Protein AF-0000000079959543 (afdb_homodimer)

Solvent-accessible surface area (backbone atoms only — not comparable to full-atom values): 97012 Å² total; per-residue (Å²): 107,69,64,56,49,51,44,42,51,52,49,17,51,51,41,41,51,54,40,56,34,65,74,42,96,61,51,64,36,54,43,36,52,42,56,36,31,12,20,41,39,33,65,26,64,42,80,54,95,94,38,49,26,41,70,40,45,46,13,45,52,39,54,66,71,54,49,43,95,69,27,40,26,63,89,55,77,54,70,64,34,23,51,52,19,28,52,36,38,41,46,34,46,52,51,50,59,74,47,60,84,39,43,70,65,91,73,62,62,70,57,50,52,52,48,41,50,35,26,50,52,40,48,50,58,50,54,56,67,53,69,73,86,80,66,78,74,42,51,60,46,57,42,41,53,46,35,49,49,54,57,34,36,76,75,70,49,80,81,80,31,76,57,55,52,52,38,39,52,52,27,52,57,53,49,61,60,46,60,75,47,62,76,70,66,52,81,54,79,61,42,46,47,40,54,45,43,71,92,71,64,69,54,73,70,46,67,79,50,45,51,85,35,20,26,63,30,9,48,29,14,28,26,39,47,62,62,60,35,89,66,88,54,65,55,38,52,50,35,55,52,45,42,30,52,49,28,62,34,57,54,57,26,35,28,29,70,54,49,58,34,53,46,41,55,48,22,52,43,51,26,48,34,45,72,56,61,52,51,57,71,64,38,31,52,68,32,53,48,51,46,47,46,53,52,49,52,42,25,57,74,50,70,47,37,27,17,42,26,87,85,35,72,53,30,38,39,45,27,18,32,38,39,38,31,37,43,76,68,66,78,48,86,61,64,63,63,52,51,49,72,63,21,58,46,94,64,34,43,33,39,37,84,84,57,88,71,70,31,51,53,32,25,24,34,37,38,42,27,46,61,60,37,96,59,36,73,83,40,47,71,59,45,49,28,26,50,50,38,54,40,47,31,45,33,68,56,61,64,56,40,59,55,32,75,48,58,38,51,44,46,19,41,43,40,63,33,50,49,57,54,67,67,43,86,56,84,79,61,52,61,65,51,62,66,34,41,46,43,44,48,53,39,50,51,49,47,52,52,67,69,58,46,43,95,68,27,27,21,75,88,71,30,47,42,44,25,16,29,41,37,45,22,46,56,51,54,65,39,78,87,60,67,53,68,80,46,43,66,59,49,46,50,50,40,51,34,28,36,51,43,54,59,77,35,66,96,64,70,60,63,60,52,41,35,51,39,70,45,59,31,26,32,58,60,58,31,49,39,42,33,45,31,22,44,51,42,47,72,67,58,68,81,78,87,73,80,78,74,53,74,68,48,54,59,49,48,53,53,48,51,54,51,47,70,26,81,84,37,57,79,42,83,65,43,69,61,48,45,42,49,15,45,52,45,17,53,42,47,34,55,53,49,65,73,54,61,62,76,58,52,76,84,64,93,76,78,75,62,68,57,58,63,45,44,33,29,45,49,37,38,30,28,65,71,35,95,50,62,69,31,54,52,61,51,50,53,51,40,49,51,53,51,50,49,55,48,49,53,52,48,48,69,62,50,53,78,74,47,53,73,68,45,50,50,48,53,52,50,56,46,56,60,62,61,58,82,72,80,70,80,72,67,74,67,72,70,72,78,60,82,63,56,73,68,52,48,55,53,51,51,39,47,49,48,47,51,46,59,55,59,66,30,64,54,41,63,70,34,59,67,71,54,40,50,46,26,47,46,29,45,46,45,20,55,52,19,52,58,55,52,62,66,32,42,74,66,42,67,93,75,63,53,63,58,60,40,38,74,43,47,46,13,27,46,68,38,42,52,22,52,50,39,48,48,51,34,45,59,43,48,65,60,15,66,70,49,95,55,69,81,52,59,74,76,72,50,67,64,49,47,41,47,51,54,52,32,44,51,28,48,17,37,32,34,34,49,27,42,31,66,30,34,50,69,59,28,62,73,68,57,45,61,44,70,59,56,59,55,48,56,89,66,71,57,82,83,54,94,54,57,68,61,48,50,51,50,28,50,52,49,52,49,50,53,35,50,52,29,50,52,52,29,52,52,48,52,58,61,38,46,81,65,58,40,66,66,55,40,36,50,50,46,30,54,50,45,37,52,50,44,56,17,42,42,18,55,78,44,64,78,72,77,81,82,67,84,129,107,70,65,55,49,50,45,42,51,52,50,15,48,52,42,40,52,54,39,58,35,65,74,42,96,61,50,65,38,54,42,38,54,43,56,36,30,12,22,41,39,32,64,26,62,43,80,53,97,95,38,49,27,42,70,40,46,47,14,45,52,40,54,67,70,55,49,44,94,69,27,41,26,63,88,54,75,54,69,63,33,22,52,51,20,29,52,36,37,41,45,34,46,52,52,50,60,75,47,59,84,39,44,70,64,91,73,60,63,69,56,49,50,52,49,41,50,33,26,51,52,42,49,49,60,51,54,56,66,54,70,73,87,81,65,78,75,40,51,58,48,56,42,40,52,46,35,50,47,54,57,34,36,77,75,70,49,79,80,80,31,76,58,55,52,52,39,38,53,51,28,51,57,51,50,60,60,46,60,75,48,62,75,70,66,53,80,54,78,60,42,46,48,39,54,45,40,70,93,72,63,68,53,72,70,47,66,82,52,45,51,82,35,19,26,63,31,8,48,27,13,28,27,39,46,61,63,59,34,89,67,88,55,65,54,37,52,50,36,55,51,45,44,31,52,50,26,62,36,57,55,58,26,33,28,29,70,53,49,57,36,54,46,42,55,49,22,53,41,51,27,47,35,46,72,58,61,54,53,57,71,62,38,31,51,67,34,52,48,52,47,48,48,52,51,50,51,41,25,59,74,50,70,49,37,26,16,43,25,87,85,35,73,54,30,36,38,46,26,18,33,39,39,38,31,38,43,77,68,67,77,46,85,61,62,62,63,52,49,48,72,62,22,57,47,93,62,35,41,33,40,37,84,83,56,86,72,70,31,50,53,32,24,24,34,37,38,42,28,47,60,60,37,96,58,36,74,83,41,45,70,60,44,48,30,26,51,51,38,54,40,48,30,45,34,70,55,61,63,56,41,59,55,34,76,48,57,38,51,43,46,18,42,45,40,63,33,51,50,56,52,68,68,43,84,57,84,78,60,52,62,65,49,62,67,34,42,47,44,44,46,52,40,50,50,49,48,53,52,67,68,57,47,43,94,68,26,28,22,76,88,70,30,47,42,44,27,16,28,41,37,45,22,46,55,50,53,65,38,76,87,61,68,56,68,79,46,44,68,59,48,46,50,50,40,51,34,28,37,52,42,53,57,77,34,65,95,64,69,61,61,59,51,41,34,53,39,68,44,59,28,26,32,58,62,58,31,49,39,42,34,43,32,24,45,52,42,47,72,67,58,70,82,77,88,72,81,78,76,54,74,69,49,54,59,49,49,52,53,48,51,53,50,47,69,26,82,84,38,57,78,42,83,65,42,68,60,49,46,41,49,13,44,53,45,18,54,44,47,35,55,54,47,65,73,52,62,62,75,58,52,77,83,64,92,75,77,75,64,69,57,57,62,46,44,32,32,45,51,37,36,30,27,65,70,36,94,49,62,72,28,55,52,59,51,51,54,51,42,49,51,54,51,49,51,55,49,50,53,53,48,47,69,62,49,52,78,74,47,52,72,69,46,50,49,49,53,51,50,55,48,55,59,61,62,57,83,73,81,70,79,72,67,72,67,72,71,71,78,63,84,61,57,75,70,51,47,56,54,50,51,40,48,49,49,47,52,46,58,57,60,64,29,65,52,40,62,71,35,58,66,70,54,41,50,46,27,48,46,30,44,46,45,19,54,51,19,52,58,55,51,61,66,34,42,75,66,42,68,94,76,65,53,63,59,60,39,38,74,43,47,45,14,27,47,67,38,41,50,23,52,51,40,48,47,51,33,45,58,44,49,65,59,16,66,71,48,97,55,67,81,52,59,75,78,73,49,66,63,50,49,42,47,50,53,52,31,45,49,28,49,16,36,31,34,35,48,27,42,32,67,30,32,51,69,59,26,62,72,67,57,46,63,45,71,59,57,58,55,47,57,88,65,68,58,80,84,54,93,53,57,70,63,49,52,52,51,27,50,51,49,52,49,49,53,35,51,51,29,48,52,53,27,52,53,47,51,59,61,39,46,81,66,58,39,68,66,56,40,36,50,49,47,31,54,52,44,38,52,50,45,55,18,42,42,17,56,76,44,63,80,72,76,83,84,68,84,130

Structure (mmCIF, N/CA/C/O backbone):
data_AF-0000000079959543-model_v1
#
loop_
_entity.id
_entity.type
_entity.pdbx_description
1 polymer 'Ent-kaurene synthase'
#
loop_
_atom_site.group_PDB
_atom_site.id
_atom_site.type_symbol
_atom_site.label_atom_id
_atom_site.label_alt_id
_atom_site.label_comp_id
_atom_site.label_asym_id
_atom_site.label_entity_id
_atom_site.label_seq_id
_atom_site.pdbx_PDB_ins_code
_atom_site.Cartn_x
_atom_site.Cartn_y
_atom_site.Cartn_z
_atom_site.occupancy
_atom_site.B_iso_or_equiv
_atom_site.auth_seq_id
_atom_site.auth_comp_id
_atom_site.auth_asym_id
_atom_site.auth_atom_id
_atom_site.pdbx_PDB_model_num
ATOM 1 N N . MET A 1 1 ? -26 31.875 48.438 1 70.94 1 MET A N 1
ATOM 2 C CA . MET A 1 1 ? -26.141 33.25 48.906 1 70.94 1 MET A CA 1
ATOM 3 C C . MET A 1 1 ? -24.953 33.656 49.781 1 70.94 1 MET A C 1
ATOM 5 O O . MET A 1 1 ? -24.391 34.75 49.594 1 70.94 1 MET A O 1
ATOM 9 N N . ALA A 1 2 ? -24.547 32.625 50.594 1 85.19 2 ALA A N 1
ATOM 10 C CA . ALA A 1 2 ? -23.422 32.969 51.438 1 85.19 2 ALA A CA 1
ATOM 11 C C . ALA A 1 2 ? -22.156 33.188 50.625 1 85.19 2 ALA A C 1
ATOM 13 O O . ALA A 1 2 ? -21.406 34.125 50.875 1 85.19 2 ALA A O 1
ATOM 14 N N . LEU A 1 3 ? -22.016 32.375 49.594 1 91.38 3 LEU A N 1
ATOM 15 C CA . LEU A 1 3 ? -20.812 32.469 48.781 1 91.38 3 LEU A CA 1
ATOM 16 C C . LEU A 1 3 ? -20.828 33.781 47.969 1 91.38 3 LEU A C 1
ATOM 18 O O . LEU A 1 3 ? -19.781 34.406 47.75 1 91.38 3 LEU A O 1
ATOM 22 N N . LEU A 1 4 ? -21.938 34.219 47.5 1 93.81 4 LEU A N 1
ATOM 23 C CA . LEU A 1 4 ? -22.078 35.438 46.75 1 93.81 4 LEU A CA 1
ATOM 24 C C . LEU A 1 4 ? -21.719 36.656 47.625 1 93.81 4 LEU A C 1
ATOM 26 O O . LEU A 1 4 ? -21.094 37.594 47.156 1 93.81 4 LEU A O 1
ATOM 30 N N . LYS A 1 5 ? -22.078 36.594 48.844 1 93.81 5 LYS A N 1
ATOM 31 C CA . LYS A 1 5 ? -21.734 37.656 49.781 1 93.81 5 LYS A CA 1
ATOM 32 C C . LYS A 1 5 ? -20.234 37.75 50 1 93.81 5 LYS A C 1
ATOM 34 O O . LYS A 1 5 ? -19.672 38.844 50.094 1 93.81 5 LYS A O 1
ATOM 39 N N . ASP A 1 6 ? -19.672 36.562 50.125 1 94.31 6 ASP A N 1
ATOM 40 C CA . ASP A 1 6 ? -18.234 36.531 50.281 1 94.31 6 ASP A CA 1
ATOM 41 C C . ASP A 1 6 ? -17.516 37.125 49.062 1 94.31 6 ASP A C 1
ATOM 43 O O . ASP A 1 6 ? -16.531 37.844 49.219 1 94.31 6 ASP A O 1
ATOM 47 N N . VAL A 1 7 ? -18.031 36.812 47.906 1 96.19 7 VAL A N 1
ATOM 48 C CA . VAL A 1 7 ? -17.453 37.344 46.688 1 96.19 7 VAL A CA 1
ATOM 49 C C . VAL A 1 7 ? -17.594 38.844 46.656 1 96.19 7 VAL A C 1
ATOM 51 O O . VAL A 1 7 ? -16.641 39.562 46.281 1 96.19 7 VAL A O 1
ATOM 54 N N . HIS A 1 8 ? -18.703 39.406 47 1 96.31 8 HIS A N 1
ATOM 55 C CA . HIS A 1 8 ? -18.969 40.812 47.031 1 96.31 8 HIS A CA 1
ATOM 56 C C . HIS A 1 8 ? -18.062 41.531 48.031 1 96.31 8 HIS A C 1
ATOM 58 O O . HIS A 1 8 ? -17.516 42.594 47.719 1 96.31 8 HIS A O 1
ATOM 64 N N . GLU A 1 9 ? -17.906 40.906 49.156 1 95.88 9 GLU A N 1
ATOM 65 C CA . GLU A 1 9 ? -17.062 41.469 50.188 1 95.88 9 GLU A CA 1
ATOM 66 C C . GLU A 1 9 ? -15.602 41.531 49.75 1 95.88 9 GLU A C 1
ATOM 68 O O . GLU A 1 9 ? -14.922 42.562 49.938 1 95.88 9 GLU A O 1
ATOM 73 N N . GLU A 1 10 ? -15.195 40.5 49.25 1 95.94 10 GLU A N 1
ATOM 74 C CA . GLU A 1 10 ? -13.805 40.438 48.812 1 95.94 10 GLU A CA 1
ATOM 75 C C . GLU A 1 10 ? -13.555 41.375 47.625 1 95.94 10 GLU A C 1
ATOM 77 O O . GLU A 1 10 ? -12.484 41.969 47.5 1 95.94 10 GLU A O 1
ATOM 82 N N . ALA A 1 11 ? -14.523 41.469 46.688 1 97.12 11 ALA A N 1
ATOM 83 C CA . ALA A 1 11 ? -14.422 42.406 45.594 1 97.12 11 ALA A CA 1
ATOM 84 C C . ALA A 1 11 ? -14.383 43.844 46.094 1 97.12 11 ALA A C 1
ATOM 86 O O . ALA A 1 11 ? -13.641 44.688 45.562 1 97.12 11 ALA A O 1
ATOM 87 N N . ALA A 1 12 ? -15.148 44.094 47.062 1 97.5 12 ALA A N 1
ATOM 88 C CA . ALA A 1 12 ? -15.164 45.438 47.656 1 97.5 12 ALA A CA 1
ATOM 89 C C . ALA A 1 12 ? -13.828 45.75 48.312 1 97.5 12 ALA A C 1
ATOM 91 O O . ALA A 1 12 ? -13.352 46.875 48.25 1 97.5 12 ALA A O 1
ATOM 92 N N . LYS A 1 13 ? -13.273 44.75 48.969 1 96.88 13 LYS A N 1
ATOM 93 C CA . LYS A 1 13 ? -11.961 44.906 49.594 1 96.88 13 LYS A CA 1
ATOM 94 C C . LYS A 1 13 ? -10.898 45.219 48.531 1 96.88 13 LYS A C 1
ATOM 96 O O . LYS A 1 13 ? -9.984 46.031 48.781 1 96.88 13 LYS A O 1
ATOM 101 N N . LEU A 1 14 ? -11.008 44.562 47.5 1 96.38 14 LEU A N 1
ATOM 102 C CA . LEU A 1 14 ? -10.07 44.781 46.406 1 96.38 14 LEU A CA 1
ATOM 103 C C . LEU A 1 14 ? -10.148 46.219 45.906 1 96.38 14 LEU A C 1
ATOM 105 O O . LEU A 1 14 ? -9.125 46.875 45.688 1 96.38 14 LEU A O 1
ATOM 109 N N . VAL A 1 15 ? -11.375 46.719 45.688 1 97.69 15 VAL A N 1
ATOM 110 C CA . VAL A 1 15 ? -11.609 48.094 45.188 1 97.69 15 VAL A CA 1
ATOM 111 C C . VAL A 1 15 ? -11.148 49.094 46.25 1 97.69 15 VAL A C 1
ATOM 113 O O . VAL A 1 15 ? -10.539 50.125 45.906 1 97.69 15 VAL A O 1
ATOM 116 N N . ALA A 1 16 ? -11.391 48.75 47.469 1 97.38 16 ALA A N 1
ATOM 117 C CA . ALA A 1 16 ? -10.961 49.625 48.562 1 97.38 16 ALA A CA 1
ATOM 118 C C . ALA A 1 16 ? -9.438 49.719 48.625 1 97.38 16 ALA A C 1
ATOM 120 O O . ALA A 1 16 ? -8.875 50.781 48.844 1 97.38 16 ALA A O 1
ATOM 121 N N . ASP A 1 17 ? -8.859 48.594 48.5 1 95.62 17 ASP A N 1
ATOM 122 C CA . ASP A 1 17 ? -7.406 48.562 48.5 1 95.62 17 ASP A CA 1
ATOM 123 C C . ASP A 1 17 ? -6.828 49.375 47.344 1 95.62 17 ASP A C 1
ATOM 125 O O . ASP A 1 17 ? -5.859 50.125 47.562 1 95.62 17 ASP A O 1
ATOM 129 N N . MET A 1 18 ? -7.367 49.312 46.219 1 95.81 18 MET A N 1
ATOM 130 C CA . MET A 1 18 ? -6.91 50.094 45.062 1 95.81 18 MET A CA 1
ATOM 131 C C . MET A 1 18 ? -7.086 51.594 45.281 1 95.81 18 MET A C 1
ATOM 133 O O . MET A 1 18 ? -6.211 52.375 44.938 1 95.81 18 MET A O 1
ATOM 137 N N . ALA A 1 19 ? -8.227 51.938 45.844 1 96.44 19 ALA A N 1
ATOM 138 C CA . ALA A 1 19 ? -8.5 53.344 46.125 1 96.44 19 ALA A CA 1
ATOM 139 C C . ALA A 1 19 ? -7.48 53.875 47.125 1 96.44 19 ALA A C 1
ATOM 141 O O . ALA A 1 19 ? -7.055 55.031 47 1 96.44 19 ALA A O 1
ATOM 142 N N . SER A 1 20 ? -7.113 53.031 48.094 1 95 20 SER A N 1
ATOM 143 C CA . SER A 1 20 ? -6.152 53.469 49.094 1 95 20 SER A CA 1
ATOM 144 C C . SER A 1 20 ? -4.766 53.656 48.5 1 95 20 SER A C 1
ATOM 146 O O . SER A 1 20 ? -3.994 54.5 48.938 1 95 20 SER A O 1
ATOM 148 N N . ARG A 1 21 ? -4.445 52.969 47.5 1 92 21 ARG A N 1
ATOM 149 C CA . ARG A 1 21 ? -3.146 53.031 46.844 1 92 21 ARG A CA 1
ATOM 150 C C . ARG A 1 21 ? -2.957 54.375 46.156 1 92 21 ARG A C 1
ATOM 152 O O . ARG A 1 21 ? -1.826 54.812 45.906 1 92 21 ARG A O 1
ATOM 159 N N . LEU A 1 22 ? -4.055 55.062 45.781 1 92.81 22 LEU A N 1
ATOM 160 C CA . LEU A 1 22 ? -3.988 56.344 45.094 1 92.81 22 LEU A CA 1
ATOM 161 C C . LEU A 1 22 ? -3.457 57.438 46 1 92.81 22 LEU A C 1
ATOM 163 O O . LEU A 1 22 ? -3.025 58.469 45.562 1 92.81 22 LEU A O 1
ATOM 167 N N . ASP A 1 23 ? -3.441 57.125 47.281 1 87.19 23 ASP A N 1
ATOM 168 C CA . ASP A 1 23 ? -2.996 58.125 48.281 1 87.19 23 ASP A CA 1
ATOM 169 C C . ASP A 1 23 ? -1.475 58.125 48.406 1 87.19 23 ASP A C 1
ATOM 171 O O . ASP A 1 23 ? -0.892 59.062 48.906 1 87.19 23 ASP A O 1
ATOM 175 N N . ASP A 1 24 ? -0.882 57.156 47.906 1 82.06 24 ASP A N 1
ATOM 176 C CA . ASP A 1 24 ? 0.575 57.062 47.938 1 82.06 24 ASP A CA 1
ATOM 177 C C . ASP A 1 24 ? 1.206 57.969 46.875 1 82.06 24 ASP A C 1
ATOM 179 O O . ASP A 1 24 ? 0.551 58.375 45.906 1 82.06 24 ASP A O 1
ATOM 183 N N . LYS A 1 25 ? 2.408 58.312 47.125 1 76.12 25 LYS A N 1
ATOM 184 C CA . LYS A 1 25 ? 3.141 59.156 46.188 1 76.12 25 LYS A CA 1
ATOM 185 C C . LYS A 1 25 ? 3.221 58.531 44.812 1 76.12 25 LYS A C 1
ATOM 187 O O . LYS A 1 25 ? 3.072 59.219 43.812 1 76.12 25 LYS A O 1
ATOM 192 N N . TRP A 1 26 ? 3.432 57.281 44.906 1 80.5 26 TRP A N 1
ATOM 193 C CA . TRP A 1 26 ? 3.402 56.469 43.656 1 80.5 26 TRP A CA 1
ATOM 194 C C . TRP A 1 26 ? 2.441 55.312 43.812 1 80.5 26 TRP A C 1
ATOM 196 O O . TRP A 1 26 ? 2.357 54.688 44.844 1 80.5 26 TRP A O 1
ATOM 206 N N . TYR A 1 27 ? 1.653 55.094 42.812 1 88.31 27 TYR A N 1
ATOM 207 C CA . TYR A 1 27 ? 0.699 54 42.781 1 88.31 27 TYR A CA 1
ATOM 208 C C . TYR A 1 27 ? 1.418 52.656 42.75 1 88.31 27 TYR A C 1
ATOM 210 O O . TYR A 1 27 ? 2.117 52.344 41.781 1 88.31 27 TYR A O 1
ATOM 218 N N . PRO A 1 28 ? 1.359 51.875 43.812 1 88 28 PRO A N 1
ATOM 219 C CA . PRO A 1 28 ? 1.98 50.531 43.781 1 88 28 PRO A CA 1
ATOM 220 C C . PRO A 1 28 ? 1.288 49.594 42.812 1 88 28 PRO A C 1
ATOM 222 O O . PRO A 1 28 ? 0.161 49.156 43.062 1 88 28 PRO A O 1
ATOM 225 N N . SER A 1 29 ? 1.985 49.25 41.75 1 90.5 29 SER A N 1
ATOM 226 C CA . SER A 1 29 ? 1.424 48.406 40.688 1 90.5 29 SER A CA 1
ATOM 227 C C . SER A 1 29 ? 1.597 46.906 41.031 1 90.5 29 SER A C 1
ATOM 229 O O . SER A 1 29 ? 2.473 46.562 41.812 1 90.5 29 SER A O 1
ATOM 231 N N . SER A 1 30 ? 0.805 46.094 40.406 1 92.38 30 SER A N 1
ATOM 232 C CA . SER A 1 30 ? 0.783 44.656 40.75 1 92.38 30 SER A CA 1
ATOM 233 C C . SER A 1 30 ? 1.468 43.812 39.656 1 92.38 30 SER A C 1
ATOM 235 O O . SER A 1 30 ? 1.38 42.594 39.688 1 92.38 30 SER A O 1
ATOM 237 N N . MET A 1 31 ? 2.141 44.406 38.75 1 95.25 31 MET A N 1
ATOM 238 C CA . MET A 1 31 ? 2.828 43.656 37.688 1 95.25 31 MET A CA 1
ATOM 239 C C . MET A 1 31 ? 3.963 42.844 38.281 1 95.25 31 MET A C 1
ATOM 241 O O . MET A 1 31 ? 4.793 43.344 39.031 1 95.25 31 MET A O 1
ATOM 245 N N . SER A 1 32 ? 3.963 41.562 37.969 1 95.94 32 SER A N 1
ATOM 246 C CA . SER A 1 32 ? 5.004 40.688 38.469 1 95.94 32 SER A CA 1
ATOM 247 C C . SER A 1 32 ? 6.375 41.062 37.938 1 95.94 32 SER A C 1
ATOM 249 O O . SER A 1 32 ? 6.477 41.719 36.906 1 95.94 32 SER A O 1
ATOM 251 N N . THR A 1 33 ? 7.398 40.688 38.625 1 96.56 33 THR A N 1
ATOM 252 C CA . THR A 1 33 ? 8.766 41.031 38.25 1 96.56 33 THR A CA 1
ATOM 253 C C . THR A 1 33 ? 9.344 39.969 37.312 1 96.56 33 THR A C 1
ATOM 255 O O . THR A 1 33 ? 8.734 38.938 37.094 1 96.56 33 THR A O 1
ATOM 258 N N . ASN A 1 34 ? 10.492 40.312 36.688 1 96.38 34 ASN A N 1
ATOM 259 C CA . ASN A 1 34 ? 11.117 39.375 35.75 1 96.38 34 ASN A CA 1
ATOM 260 C C . ASN A 1 34 ? 12.633 39.562 35.688 1 96.38 34 ASN A C 1
ATOM 262 O O . ASN A 1 34 ? 13.148 40.562 36.188 1 96.38 34 ASN A O 1
ATOM 266 N N . VAL A 1 35 ? 13.266 38.625 35.094 1 97.44 35 VAL A N 1
ATOM 267 C CA . VAL A 1 35 ? 14.727 38.594 35.031 1 97.44 35 VAL A CA 1
ATOM 268 C C . VAL A 1 35 ? 15.227 39.625 34.031 1 97.44 35 VAL A C 1
ATOM 270 O O . VAL A 1 35 ? 16.25 40.281 34.25 1 97.44 35 VAL A O 1
ATOM 273 N N . TYR A 1 36 ? 14.562 39.812 33 1 97.88 36 TYR A N 1
ATOM 274 C CA . TYR A 1 36 ? 15.031 40.656 31.906 1 97.88 36 TYR A CA 1
ATOM 275 C C . TYR A 1 36 ? 15.242 42.094 32.375 1 97.88 36 TYR A C 1
ATOM 277 O O . TYR A 1 36 ? 16.344 42.625 32.281 1 97.88 36 TYR A O 1
ATOM 285 N N . ASP A 1 37 ? 14.164 42.688 32.844 1 98.19 37 ASP A N 1
ATOM 286 C CA . ASP A 1 37 ? 14.242 44.062 33.312 1 98.19 37 ASP A CA 1
ATOM 287 C C . ASP A 1 37 ? 15.188 44.188 34.5 1 98.19 37 ASP A C 1
ATOM 289 O O . ASP A 1 37 ? 15.898 45.188 34.625 1 98.19 37 ASP A O 1
ATOM 293 N N . THR A 1 38 ? 15.25 43.188 35.344 1 98.31 38 THR A N 1
ATOM 294 C CA . THR A 1 38 ? 16.109 43.188 36.5 1 98.31 38 THR A CA 1
ATOM 295 C C . THR A 1 38 ? 17.578 43.188 36.094 1 98.31 38 THR A C 1
ATOM 297 O O . THR A 1 38 ? 18.406 43.844 36.719 1 98.31 38 THR A O 1
ATOM 300 N N . ALA A 1 39 ? 17.875 42.469 35.094 1 98.38 39 ALA A N 1
ATOM 301 C CA . ALA A 1 39 ? 19.25 42.406 34.625 1 98.38 39 ALA A CA 1
ATOM 302 C C . ALA A 1 39 ? 19.75 43.781 34.156 1 98.38 39 ALA A C 1
ATOM 304 O O . ALA A 1 39 ? 20.875 44.156 34.469 1 98.38 39 ALA A O 1
ATOM 305 N N . TRP A 1 40 ? 18.938 44.438 33.531 1 98.44 40 TRP A N 1
ATOM 306 C CA . TRP A 1 40 ? 19.328 45.781 33.031 1 98.44 40 TRP A CA 1
ATOM 307 C C . TRP A 1 40 ? 19.547 46.719 34.219 1 98.44 40 TRP A C 1
ATOM 309 O O . TRP A 1 40 ? 20.516 47.469 34.219 1 98.44 40 TRP A O 1
ATOM 319 N N . VAL A 1 41 ? 18.609 46.719 35.125 1 98.38 41 VAL A N 1
ATOM 320 C CA . VAL A 1 41 ? 18.719 47.625 36.281 1 98.38 41 VAL A CA 1
ATOM 321 C C . VAL A 1 41 ? 19.953 47.281 37.094 1 98.38 41 VAL A C 1
ATOM 323 O O . VAL A 1 41 ? 20.609 48.188 37.656 1 98.38 41 VAL A O 1
ATOM 326 N N . SER A 1 42 ? 20.359 46.062 37.125 1 97.5 42 SER A N 1
ATOM 327 C CA . SER A 1 42 ? 21.5 45.594 37.875 1 97.5 42 SER A CA 1
ATOM 328 C C . SER A 1 42 ? 22.797 46.188 37.344 1 97.5 42 SER A C 1
ATOM 330 O O . SER A 1 42 ? 23.812 46.219 38.062 1 97.5 42 SER A O 1
ATOM 332 N N . MET A 1 43 ? 22.766 46.719 36.188 1 97.31 43 MET A N 1
ATOM 333 C CA . MET A 1 43 ? 24 47.156 35.531 1 97.31 43 MET A CA 1
ATOM 334 C C . MET A 1 43 ? 24.188 48.656 35.719 1 97.31 43 MET A C 1
ATOM 336 O O . MET A 1 43 ? 25.141 49.219 35.156 1 97.31 43 MET A O 1
ATOM 340 N N . VAL A 1 44 ? 23.344 49.25 36.438 1 97.38 44 VAL A N 1
ATOM 341 C CA . VAL A 1 44 ? 23.469 50.688 36.656 1 97.38 44 VAL A CA 1
ATOM 342 C C . VAL A 1 44 ? 24.469 50.938 37.781 1 97.38 44 VAL A C 1
ATOM 344 O O . VAL A 1 44 ? 24.391 50.344 38.844 1 97.38 44 VAL A O 1
ATOM 347 N N . SER A 1 45 ? 25.438 51.812 37.531 1 95.31 45 SER A N 1
ATOM 348 C CA . SER A 1 45 ? 26.438 52.156 38.5 1 95.31 45 SER A CA 1
ATOM 349 C C . SER A 1 45 ? 26.547 53.688 38.656 1 95.31 45 SER A C 1
ATOM 351 O O . SER A 1 45 ? 26.234 54.438 37.719 1 95.31 45 SER A O 1
ATOM 353 N N . LYS A 1 46 ? 26.859 54.094 39.812 1 94.38 46 LYS A N 1
ATOM 354 C CA . LYS A 1 46 ? 26.969 55.5 40.156 1 94.38 46 LYS A CA 1
ATOM 355 C C . LYS A 1 46 ? 28.328 55.812 40.75 1 94.38 46 LYS A C 1
ATOM 357 O O . LYS A 1 46 ? 28.875 55.031 41.5 1 94.38 46 LYS A O 1
ATOM 362 N N . GLU A 1 47 ? 28.922 56.938 40.312 1 91.12 47 GLU A N 1
ATOM 363 C CA . GLU A 1 47 ? 30.172 57.406 40.906 1 91.12 47 GLU A CA 1
ATOM 364 C C . GLU A 1 47 ? 29.891 58.281 42.125 1 91.12 47 GLU A C 1
ATOM 366 O O . GLU A 1 47 ? 29.156 59.281 42.062 1 91.12 47 GLU A O 1
ATOM 371 N N . GLU A 1 48 ? 30.25 57.812 43.188 1 85.38 48 GLU A N 1
ATOM 372 C CA . GLU A 1 48 ? 30.125 58.531 44.469 1 85.38 48 GLU A CA 1
ATOM 373 C C . GLU A 1 48 ? 31.453 58.562 45.219 1 85.38 48 GLU A C 1
ATOM 375 O O . GLU A 1 48 ? 32.031 57.5 45.469 1 85.38 48 GLU A O 1
ATOM 380 N N . ASP A 1 49 ? 31.969 59.688 45.719 1 83.44 49 ASP A N 1
ATOM 381 C CA . ASP A 1 49 ? 33.188 59.875 46.5 1 83.44 49 ASP A CA 1
ATOM 382 C C . ASP A 1 49 ? 34.406 59.219 45.844 1 83.44 49 ASP A C 1
ATOM 384 O O . ASP A 1 49 ? 35.125 58.469 46.469 1 83.44 49 ASP A O 1
ATOM 388 N N . TRP A 1 50 ? 34.531 59.281 44.469 1 80.62 50 TRP A N 1
ATOM 389 C CA . TRP A 1 50 ? 35.656 58.875 43.656 1 80.62 50 TRP A CA 1
ATOM 390 C C . TRP A 1 50 ? 35.719 57.344 43.562 1 80.62 50 TRP A C 1
ATOM 392 O O . TRP A 1 50 ? 36.75 56.781 43.219 1 80.62 50 TRP A O 1
ATOM 402 N N . ARG A 1 51 ? 34.719 56.719 44.031 1 83.75 51 ARG A N 1
ATOM 403 C CA . ARG A 1 51 ? 34.531 55.281 43.844 1 83.75 51 ARG A CA 1
ATOM 404 C C . ARG A 1 51 ? 33.25 54.969 43.062 1 83.75 51 ARG A C 1
ATOM 406 O O . ARG A 1 51 ? 32.25 55.688 43.219 1 83.75 51 ARG A O 1
ATOM 413 N N . ILE A 1 52 ? 33.344 54.031 42.188 1 91.25 52 ILE A N 1
ATOM 414 C CA . ILE A 1 52 ? 32.156 53.625 41.406 1 91.25 52 ILE A CA 1
ATOM 415 C C . ILE A 1 52 ? 31.438 52.469 42.094 1 91.25 52 ILE A C 1
ATOM 417 O O . ILE A 1 52 ? 32.062 51.5 42.5 1 91.25 52 ILE A O 1
ATOM 421 N N . LYS A 1 53 ? 30.094 52.719 42.344 1 92.88 53 LYS A N 1
ATOM 422 C CA . LYS A 1 53 ? 29.297 51.719 43.062 1 92.88 53 LYS A CA 1
ATOM 423 C C . LYS A 1 53 ? 28.125 51.25 42.188 1 92.88 53 LYS A C 1
ATOM 425 O O . LYS A 1 53 ? 27.516 52.062 41.469 1 92.88 53 LYS A O 1
ATOM 430 N N . TRP A 1 54 ? 27.891 49.969 42.375 1 94.12 54 TRP A N 1
ATOM 431 C CA . TRP A 1 54 ? 26.641 49.5 41.781 1 94.12 54 TRP A CA 1
ATOM 432 C C . TRP A 1 54 ? 25.438 50.094 42.5 1 94.12 54 TRP A C 1
ATOM 434 O O . TRP A 1 54 ? 25.375 50.125 43.719 1 94.12 54 TRP A O 1
ATOM 444 N N . LEU A 1 55 ? 24.484 50.625 41.781 1 94.88 55 LEU A N 1
ATOM 445 C CA . LEU A 1 55 ? 23.359 51.375 42.344 1 94.88 55 LEU A CA 1
ATOM 446 C C . LEU A 1 55 ? 22.469 50.469 43.156 1 94.88 55 LEU A C 1
ATOM 448 O O . LEU A 1 55 ? 22.016 50.844 44.25 1 94.88 55 LEU A O 1
ATOM 452 N N . LEU A 1 56 ? 22.141 49.25 42.625 1 95.5 56 LEU A N 1
ATOM 453 C CA . LEU A 1 56 ? 21.266 48.281 43.312 1 9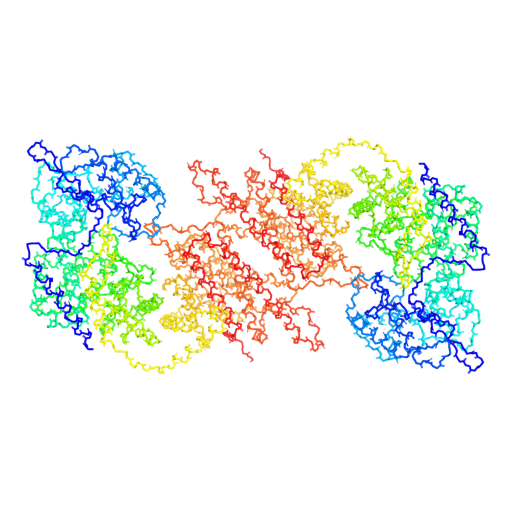5.5 56 LEU A CA 1
ATOM 454 C C . LEU A 1 56 ? 21.859 46.875 43.25 1 95.5 56 LEU A C 1
ATOM 456 O O . LEU A 1 56 ? 21.406 46.031 42.469 1 95.5 56 LEU A O 1
ATOM 460 N N . PRO A 1 57 ? 22.766 46.531 44.094 1 94.5 57 PRO A N 1
ATOM 461 C CA . PRO A 1 57 ? 23.453 45.219 44.062 1 94.5 57 PRO A CA 1
ATOM 462 C C . PRO A 1 57 ? 22.5 44.062 44.281 1 94.5 57 PRO A C 1
ATOM 464 O O . PRO A 1 57 ? 22.734 42.969 43.75 1 94.5 57 PRO A O 1
ATOM 467 N N . LYS A 1 58 ? 21.406 44.281 44.875 1 95.31 58 LYS A N 1
ATOM 468 C CA . LYS A 1 58 ? 20.422 43.25 45.125 1 95.31 58 LYS A CA 1
ATOM 469 C C . LYS A 1 58 ? 19.797 42.75 43.844 1 95.31 58 LYS A C 1
ATOM 471 O O . LYS A 1 58 ? 19.328 41.594 43.75 1 95.31 58 LYS A O 1
ATOM 476 N N . ALA A 1 59 ? 19.766 43.625 42.875 1 97.12 59 ALA A N 1
ATOM 477 C CA . ALA A 1 59 ? 19.25 43.219 41.594 1 97.12 59 ALA A CA 1
ATOM 478 C C . ALA A 1 59 ? 20.125 42.125 40.969 1 97.12 59 ALA A C 1
ATOM 480 O O . ALA A 1 59 ? 19.594 41.188 40.375 1 97.12 59 ALA A O 1
ATOM 481 N N . PHE A 1 60 ? 21.422 42.281 41.094 1 96.31 60 PHE A N 1
ATOM 482 C CA . PHE A 1 60 ? 22.312 41.25 40.531 1 96.31 60 PHE A CA 1
ATOM 483 C C . PHE A 1 60 ? 22.25 39.969 41.344 1 96.31 60 PHE A C 1
ATOM 485 O O . PHE A 1 60 ? 22.344 38.875 40.812 1 96.31 60 PHE A O 1
ATOM 492 N N . GLU A 1 61 ? 22.109 40.094 42.625 1 95.19 61 GLU A N 1
ATOM 493 C CA . GLU A 1 61 ? 21.922 38.938 43.469 1 95.19 61 GLU A CA 1
ATOM 494 C C . GLU A 1 61 ? 20.688 38.125 43.062 1 95.19 61 GLU A C 1
ATOM 496 O O . GLU A 1 61 ? 20.703 36.906 43.094 1 95.19 61 GLU A O 1
ATOM 501 N N . PHE A 1 62 ? 19.703 38.875 42.719 1 96.19 62 PHE A N 1
ATOM 502 C CA . PHE A 1 62 ? 18.484 38.25 42.25 1 96.19 62 PHE A CA 1
ATOM 503 C C . PHE A 1 62 ? 18.75 37.469 40.969 1 96.19 62 PHE A C 1
ATOM 505 O O . PHE A 1 62 ? 18.25 36.344 40.812 1 96.19 62 PHE A O 1
ATOM 512 N N . ILE A 1 63 ? 19.5 38 40.031 1 96.94 63 ILE A N 1
ATOM 513 C CA . ILE A 1 63 ? 19.828 37.375 38.781 1 96.94 63 ILE A CA 1
ATOM 514 C C . ILE A 1 63 ? 20.578 36.062 39.031 1 96.94 63 ILE A C 1
ATOM 516 O O . ILE A 1 63 ? 20.234 35 38.5 1 96.94 63 ILE A O 1
ATOM 520 N N . LEU A 1 64 ? 21.547 36.156 39.938 1 95.88 64 LEU A N 1
ATOM 521 C CA . LEU A 1 64 ? 22.359 34.969 40.219 1 95.88 64 LEU A CA 1
ATOM 522 C C . LEU A 1 64 ? 21.531 33.875 40.875 1 95.88 64 LEU A C 1
ATOM 524 O O . LEU A 1 64 ? 21.703 32.688 40.562 1 95.88 64 LEU A O 1
ATOM 528 N N . SER A 1 65 ? 20.625 34.25 41.625 1 95 65 SER A N 1
ATOM 529 C CA . SER A 1 65 ? 19.859 33.281 42.438 1 95 65 SER A CA 1
ATOM 530 C C . SER A 1 65 ? 18.766 32.594 41.594 1 95 65 SER A C 1
ATOM 532 O O . SER A 1 65 ? 18.234 31.562 41.969 1 95 65 SER A O 1
ATOM 534 N N . ASN A 1 66 ? 18.484 33.125 40.469 1 96.25 66 ASN A N 1
ATOM 535 C CA . ASN A 1 66 ? 17.344 32.625 39.719 1 96.25 66 ASN A CA 1
ATOM 536 C C . ASN A 1 66 ? 17.781 31.891 38.438 1 96.25 66 ASN A C 1
ATOM 538 O O . ASN A 1 66 ? 16.953 31.578 37.594 1 96.25 66 ASN A O 1
ATOM 542 N N . GLN A 1 67 ? 19.047 31.641 38.312 1 96.81 67 GLN A N 1
ATOM 543 C CA . GLN A 1 67 ? 19.5 30.859 37.188 1 96.81 67 GLN A CA 1
ATOM 544 C C . GLN A 1 67 ? 19.125 29.391 37.344 1 96.81 67 GLN A C 1
ATOM 546 O O . GLN A 1 67 ? 19.234 28.828 38.406 1 96.81 67 GLN A O 1
ATOM 551 N N . HIS A 1 68 ? 18.562 28.797 36.312 1 96 68 HIS A N 1
ATOM 552 C CA . HIS A 1 68 ? 18.203 27.391 36.312 1 96 68 HIS A CA 1
ATOM 553 C C . HIS A 1 68 ? 19.438 26.5 36.156 1 96 68 HIS A C 1
ATOM 555 O O . HIS A 1 68 ? 20.516 26.984 35.781 1 96 68 HIS A O 1
ATOM 561 N N . ALA A 1 69 ? 19.266 25.219 36.312 1 93.06 69 ALA A N 1
ATOM 562 C CA . ALA A 1 69 ? 20.359 24.25 36.344 1 93.06 69 ALA A CA 1
ATOM 563 C C . ALA A 1 69 ? 21.031 24.172 34.969 1 93.06 69 ALA A C 1
ATOM 565 O O . ALA A 1 69 ? 22.234 23.984 34.875 1 93.06 69 ALA A O 1
ATOM 566 N N . ASN A 1 70 ? 20.297 24.484 33.938 1 92.88 70 ASN A N 1
ATOM 567 C CA . ASN A 1 70 ? 20.844 24.359 32.594 1 92.88 70 ASN A CA 1
ATOM 568 C C . ASN A 1 70 ? 21.453 25.672 32.125 1 92.88 70 ASN A C 1
ATOM 570 O O . ASN A 1 70 ? 21.922 25.766 30.969 1 92.88 70 ASN A O 1
ATOM 574 N N . GLY A 1 71 ? 21.406 26.641 32.938 1 95.06 71 GLY A N 1
ATOM 575 C CA . GLY A 1 71 ? 22.141 27.875 32.656 1 95.06 71 GLY A CA 1
ATOM 576 C C . GLY A 1 71 ? 21.234 29 32.188 1 95.06 71 GLY A C 1
ATOM 577 O O . GLY A 1 71 ? 21.656 30.156 32.156 1 95.06 71 GLY A O 1
ATOM 578 N N . HIS A 1 72 ? 20.031 28.656 31.797 1 95.81 72 HIS A N 1
ATOM 579 C CA . HIS A 1 72 ? 19.141 29.688 31.297 1 95.81 72 HIS A CA 1
ATOM 580 C C . HIS A 1 72 ? 18.297 30.281 32.438 1 95.81 72 HIS A C 1
ATOM 582 O O . HIS A 1 72 ? 18.344 29.797 33.562 1 95.81 72 HIS A O 1
ATOM 588 N N . TRP A 1 73 ? 17.672 31.375 32.188 1 97.12 73 TRP A N 1
ATOM 589 C CA . TRP A 1 73 ? 16.688 32 33.094 1 97.12 73 TRP A CA 1
ATOM 590 C C . TRP A 1 73 ? 15.297 31.938 32.469 1 97.12 73 TRP A C 1
ATOM 592 O O . TRP A 1 73 ? 15.133 31.922 31.266 1 97.12 73 TRP A O 1
ATOM 602 N N . ASP A 1 74 ? 14.172 31.906 33.281 1 91.81 74 ASP A N 1
ATOM 603 C CA . ASP A 1 74 ? 12.766 31.953 32.938 1 91.81 74 ASP A CA 1
ATOM 604 C C . ASP A 1 74 ? 12.352 30.719 32.125 1 91.81 74 ASP A C 1
ATOM 606 O O . ASP A 1 74 ? 12.758 30.547 30.984 1 91.81 74 ASP A O 1
ATOM 610 N N . ASP A 1 75 ? 11.641 29.891 32.594 1 87.56 75 ASP A N 1
ATOM 611 C CA . ASP A 1 75 ? 11.242 28.641 31.953 1 87.56 75 ASP A CA 1
ATOM 612 C C . ASP A 1 75 ? 9.781 28.688 31.516 1 87.56 75 ASP A C 1
ATOM 614 O O . ASP A 1 75 ? 9.242 27.703 31 1 87.56 75 ASP A O 1
ATOM 618 N N . GLU A 1 76 ? 9.164 29.797 31.609 1 86.5 76 GLU A N 1
ATOM 619 C CA . GLU A 1 76 ? 7.758 29.906 31.234 1 86.5 76 GLU A CA 1
ATOM 620 C C . GLU A 1 76 ? 7.602 30.234 29.75 1 86.5 76 GLU A C 1
ATOM 622 O O . GLU A 1 76 ? 8.406 30.969 29.188 1 86.5 76 GLU A O 1
ATOM 627 N N . GLU A 1 77 ? 6.586 29.719 29.109 1 83 77 GLU A N 1
ATOM 628 C CA . GLU A 1 77 ? 6.281 30.047 27.719 1 83 77 GLU A CA 1
ATOM 629 C C . GLU A 1 77 ? 5.785 31.484 27.594 1 83 77 GLU A C 1
ATOM 631 O O . GLU A 1 77 ? 5.172 32.031 28.531 1 83 77 GLU A O 1
ATOM 636 N N . PRO A 1 78 ? 6.16 31.969 26.516 1 85.81 78 PRO A N 1
ATOM 637 C CA . PRO A 1 78 ? 6.781 31.516 25.266 1 85.81 78 PRO A CA 1
ATOM 638 C C . PRO A 1 78 ? 8.305 31.422 25.359 1 85.81 78 PRO A C 1
ATOM 640 O O . PRO A 1 78 ? 8.898 31.984 26.281 1 85.81 78 PRO A O 1
ATOM 643 N N . ARG A 1 79 ? 8.906 30.812 24.438 1 85.81 79 ARG A N 1
ATOM 644 C CA . ARG A 1 79 ? 10.344 30.578 24.406 1 85.81 79 ARG A CA 1
ATOM 645 C C . ARG A 1 79 ? 11.109 31.906 24.375 1 85.81 79 ARG A C 1
ATOM 647 O O . ARG A 1 79 ? 12.219 32 24.922 1 85.81 79 ARG A O 1
ATOM 654 N N . ALA A 1 80 ? 10.414 32.875 23.828 1 88.69 80 ALA A N 1
ATOM 655 C CA . ALA A 1 80 ? 11.031 34.188 23.75 1 88.69 80 ALA A CA 1
ATOM 656 C C . ALA A 1 80 ? 11.352 34.719 25.141 1 88.69 80 ALA A C 1
ATOM 658 O O . ALA A 1 80 ? 12.328 35.469 25.328 1 88.69 80 ALA A O 1
ATOM 659 N N . ASN A 1 81 ? 10.617 34.406 26.203 1 92.88 81 ASN A N 1
ATOM 660 C CA . ASN A 1 81 ? 10.891 34.844 27.578 1 92.88 81 ASN A CA 1
ATOM 661 C C . ASN A 1 81 ? 12.266 34.375 28.047 1 92.88 81 ASN A C 1
ATOM 663 O O . ASN A 1 81 ? 13.047 35.156 28.594 1 92.88 81 ASN A O 1
ATOM 667 N N . ALA A 1 82 ? 12.477 33.062 27.766 1 94 82 ALA A N 1
ATOM 668 C CA . ALA A 1 82 ? 13.758 32.5 28.172 1 94 82 ALA A CA 1
ATOM 669 C C . ALA A 1 82 ? 14.914 33.094 27.375 1 94 82 ALA A C 1
ATOM 671 O O . ALA A 1 82 ? 15.984 33.344 27.938 1 94 82 ALA A O 1
ATOM 672 N N . ILE A 1 83 ? 14.695 33.344 26.188 1 93 83 ILE A N 1
ATOM 673 C CA . ILE A 1 83 ? 15.742 33.875 25.328 1 93 83 ILE A CA 1
ATOM 674 C C . ILE A 1 83 ? 16.125 35.281 25.781 1 93 83 ILE A C 1
ATOM 676 O O . ILE A 1 83 ? 17.297 35.531 26.047 1 93 83 ILE A O 1
ATOM 680 N N . LEU A 1 84 ? 15.141 36.125 25.922 1 94.62 84 LEU A N 1
ATOM 681 C CA . LEU A 1 84 ? 15.406 37.531 26.281 1 94.62 84 LEU A CA 1
ATOM 682 C C . LEU A 1 84 ? 16 37.625 27.672 1 94.62 84 LEU A C 1
ATOM 684 O O . LEU A 1 84 ? 16.969 38.344 27.891 1 94.62 84 LEU A O 1
ATOM 688 N N . SER A 1 85 ? 15.43 36.906 28.609 1 97.44 85 SER A N 1
ATOM 689 C CA . SER A 1 85 ? 15.898 36.938 29.984 1 97.44 85 SER A CA 1
ATOM 690 C C . SER A 1 85 ? 17.328 36.438 30.094 1 97.44 85 SER A C 1
ATOM 692 O O . SER A 1 85 ? 18.156 37 30.812 1 97.44 85 SER A O 1
ATOM 694 N N . THR A 1 86 ? 17.609 35.375 29.359 1 97.62 86 THR A N 1
ATOM 695 C CA . THR A 1 86 ? 18.938 34.75 29.438 1 97.62 86 THR A CA 1
ATOM 696 C C . THR A 1 86 ? 19.969 35.656 28.766 1 97.62 86 THR A C 1
ATOM 698 O O . THR A 1 86 ? 21.109 35.781 29.234 1 97.62 86 THR A O 1
ATOM 701 N N . MET A 1 87 ? 19.594 36.25 27.719 1 97.56 87 MET A N 1
ATOM 702 C CA . MET A 1 87 ? 20.531 37.156 27.047 1 97.56 87 MET A CA 1
ATOM 703 C C . MET A 1 87 ? 20.875 38.312 27.953 1 97.56 87 MET A C 1
ATOM 705 O O . MET A 1 87 ? 22.047 38.656 28.109 1 97.56 87 MET A O 1
ATOM 709 N N . ALA A 1 88 ? 19.875 38.969 28.5 1 98.25 88 ALA A N 1
ATOM 710 C CA . ALA A 1 88 ? 20.078 40.125 29.359 1 98.25 88 ALA A CA 1
ATOM 711 C C . ALA A 1 88 ? 20.859 39.75 30.625 1 98.25 88 ALA A C 1
ATOM 713 O O . ALA A 1 88 ? 21.734 40.5 31.062 1 98.25 88 ALA A O 1
ATOM 714 N N . ALA A 1 89 ? 20.5 38.625 31.203 1 98.31 89 ALA A N 1
ATOM 715 C CA . ALA A 1 89 ? 21.172 38.156 32.406 1 98.31 89 ALA A CA 1
ATOM 716 C C . ALA A 1 89 ? 22.641 37.844 32.125 1 98.31 89 ALA A C 1
ATOM 718 O O . ALA A 1 89 ? 23.516 38.094 32.938 1 98.31 89 ALA A O 1
ATOM 719 N N . THR A 1 90 ? 22.891 37.219 31.031 1 98 90 THR A N 1
ATOM 720 C CA . THR A 1 90 ? 24.25 36.906 30.625 1 98 90 THR A CA 1
ATOM 721 C C . THR A 1 90 ? 25.062 38.188 30.453 1 98 90 THR A C 1
ATOM 723 O O . THR A 1 90 ? 26.219 38.281 30.875 1 98 90 THR A O 1
ATOM 726 N N . LEU A 1 91 ? 24.516 39.094 29.797 1 97.88 91 LEU A N 1
ATOM 727 C CA . LEU A 1 91 ? 25.172 40.375 29.641 1 97.88 91 LEU A CA 1
ATOM 728 C C . LEU A 1 91 ? 25.5 41 30.984 1 97.88 91 LEU A C 1
ATOM 730 O O . LEU A 1 91 ? 26.594 41.531 31.188 1 97.88 91 LEU A O 1
ATOM 734 N N . ALA A 1 92 ? 24.531 40.969 31.906 1 97.81 92 ALA A N 1
ATOM 735 C CA . ALA A 1 92 ? 24.75 41.5 33.25 1 97.81 92 ALA A CA 1
ATOM 736 C C . ALA A 1 92 ? 25.922 40.781 33.938 1 97.81 92 ALA A C 1
ATOM 738 O O . ALA A 1 92 ? 26.734 41.438 34.625 1 97.81 92 ALA A O 1
ATOM 739 N N . CYS A 1 93 ? 26 39.5 33.781 1 96.62 93 CYS A N 1
ATOM 740 C CA . CYS A 1 93 ? 27.109 38.719 34.344 1 96.62 93 CYS A CA 1
ATOM 741 C C . CYS A 1 93 ? 28.438 39.188 33.781 1 96.62 93 CYS A C 1
ATOM 743 O O . CYS A 1 93 ? 29.406 39.375 34.531 1 96.62 93 CYS A O 1
ATOM 745 N N . PHE A 1 94 ? 28.531 39.406 32.531 1 96.5 94 PHE A N 1
ATOM 746 C CA . PHE A 1 94 ? 29.766 39.875 31.875 1 96.5 94 PHE A CA 1
ATOM 747 C C . PHE A 1 94 ? 30.156 41.25 32.406 1 96.5 94 PHE A C 1
ATOM 749 O O . PHE A 1 94 ? 31.328 41.5 32.688 1 96.5 94 PHE A O 1
ATOM 756 N N . GLU A 1 95 ? 29.156 42.094 32.5 1 95.88 95 GLU A N 1
ATOM 757 C CA . GLU A 1 95 ? 29.438 43.469 32.969 1 95.88 95 GLU A CA 1
ATOM 758 C C . GLU A 1 95 ? 29.922 43.469 34.406 1 95.88 95 GLU A C 1
ATOM 760 O O . GLU A 1 95 ? 30.844 44.219 34.75 1 95.88 95 GLU A O 1
ATOM 765 N N . HIS A 1 96 ? 29.297 42.688 35.219 1 94.81 96 HIS A N 1
ATOM 766 C CA . HIS A 1 96 ? 29.703 42.656 36.625 1 94.81 96 HIS A CA 1
ATOM 767 C C . HIS A 1 96 ? 31.062 42 36.781 1 94.81 96 HIS A C 1
ATOM 769 O O . HIS A 1 96 ? 31.828 42.344 37.688 1 94.81 96 HIS A O 1
ATOM 775 N N . GLU A 1 97 ? 31.359 41.062 35.938 1 93 97 GLU A N 1
ATOM 776 C CA . GLU A 1 97 ? 32.688 40.469 35.938 1 93 97 GLU A CA 1
ATOM 777 C C . GLU A 1 97 ? 33.75 41.469 35.469 1 93 97 GLU A C 1
ATOM 779 O O . GLU A 1 97 ? 34.812 41.594 36.094 1 93 97 GLU A O 1
ATOM 784 N N . ARG A 1 98 ? 33.469 42.156 34.469 1 92.19 98 ARG A N 1
ATOM 785 C CA . ARG A 1 98 ? 34.375 43.156 33.906 1 92.19 98 ARG A CA 1
ATOM 786 C C . ARG A 1 98 ? 34.656 44.25 34.906 1 92.19 98 ARG A C 1
ATOM 788 O O . ARG A 1 98 ? 35.781 44.719 35.031 1 92.19 98 ARG A O 1
ATOM 795 N N . PHE A 1 99 ? 33.625 44.625 35.656 1 92.56 99 PHE A N 1
ATOM 796 C CA . PHE A 1 99 ? 33.781 45.719 36.625 1 92.56 99 PHE A CA 1
ATOM 797 C C . PHE A 1 99 ? 33.75 45.188 38.031 1 92.56 99 PHE A C 1
ATOM 799 O O . PHE A 1 99 ? 33.031 45.75 38.906 1 92.56 99 PHE A O 1
ATOM 806 N N . SER A 1 100 ? 34.438 44.156 38.25 1 88.81 100 SER A N 1
ATOM 807 C CA . SER A 1 100 ? 34.469 43.469 39.562 1 88.81 100 SER A CA 1
ATOM 808 C C . SER A 1 100 ? 35.031 44.375 40.656 1 88.81 100 SER A C 1
ATOM 810 O O . SER A 1 100 ? 34.844 44.125 41.844 1 88.81 100 SER A O 1
ATOM 812 N N . HIS A 1 101 ? 35.688 45.5 40.188 1 86 101 HIS A N 1
ATOM 813 C CA . HIS A 1 101 ? 36.312 46.406 41.125 1 86 101 HIS A CA 1
ATOM 814 C C . HIS A 1 101 ? 35.312 47.406 41.688 1 86 101 HIS A C 1
ATOM 816 O O . HIS A 1 101 ? 35.594 48.094 42.656 1 86 101 HIS A O 1
ATOM 822 N N . TYR A 1 102 ? 34.125 47.469 41.062 1 88.38 102 TYR A N 1
ATOM 823 C CA . TYR A 1 102 ? 33.094 48.375 41.594 1 88.38 102 TYR A CA 1
ATOM 824 C C . TYR A 1 102 ? 32.625 47.906 42.969 1 88.38 102 TYR A C 1
ATOM 826 O O . TYR A 1 102 ? 32.656 46.719 43.25 1 88.38 102 TYR A O 1
ATOM 834 N N . VAL A 1 103 ? 32.219 48.844 43.781 1 82.69 103 VAL A N 1
ATOM 835 C CA . VAL A 1 103 ? 31.844 48.531 45.156 1 82.69 103 VAL A CA 1
ATOM 836 C C . VAL A 1 103 ? 30.344 48.219 45.219 1 82.69 103 VAL A C 1
ATOM 838 O O . VAL A 1 103 ? 29.578 48.688 44.375 1 82.69 103 VAL A O 1
ATOM 841 N N . GLY A 1 104 ? 29.969 47.375 46.188 1 74.94 104 GLY A N 1
ATOM 842 C CA . GLY A 1 104 ? 28.547 47.125 46.344 1 74.94 104 GLY A CA 1
ATOM 843 C C . GLY A 1 104 ? 28.219 45.688 46.719 1 74.94 104 GLY A C 1
ATOM 844 O O . GLY A 1 104 ? 27.219 45.438 47.375 1 74.94 104 GLY A O 1
ATOM 845 N N . HIS A 1 105 ? 28.859 44.781 46.094 1 75.75 105 HIS A N 1
ATOM 846 C CA . HIS A 1 105 ? 28.672 43.406 46.5 1 75.75 105 HIS A CA 1
ATOM 847 C C . HIS A 1 105 ? 29.938 42.562 46.281 1 75.75 105 HIS A C 1
ATOM 849 O O . HIS A 1 105 ? 30.828 42.969 45.562 1 75.75 105 HIS A O 1
ATOM 855 N N . VAL A 1 106 ? 30.125 41.562 47.156 1 70.38 106 VAL A N 1
ATOM 856 C CA . VAL A 1 106 ? 31.266 40.656 47.062 1 70.38 106 VAL A CA 1
ATOM 857 C C . VAL A 1 106 ? 30.953 39.531 46.094 1 70.38 106 VAL A C 1
ATOM 859 O O . VAL A 1 106 ? 30 38.781 46.281 1 70.38 106 VAL A O 1
ATOM 862 N N . LEU A 1 107 ? 31.578 39.625 44.969 1 77.69 107 LEU A N 1
ATOM 863 C CA . LEU A 1 107 ? 31.312 38.688 43.875 1 77.69 107 LEU A CA 1
ATOM 864 C C . LEU A 1 107 ? 32.344 37.562 43.906 1 77.69 107 LEU A C 1
ATOM 866 O O . LEU A 1 107 ? 33.531 37.812 44.031 1 77.69 107 LEU A O 1
ATOM 870 N N . LYS A 1 108 ? 31.812 36.281 44.062 1 85.56 108 LYS A N 1
ATOM 871 C CA . LYS A 1 108 ? 32.688 35.188 43.75 1 85.56 108 LYS A CA 1
ATOM 872 C C . LYS A 1 108 ? 32.875 35.031 42.25 1 85.56 108 LYS A C 1
ATOM 874 O O . LYS A 1 108 ? 32.094 34.375 41.562 1 85.56 108 LYS A O 1
ATOM 879 N N . LEU A 1 109 ? 33.969 35.594 41.781 1 89.75 109 LEU A N 1
ATOM 880 C CA . LEU A 1 109 ? 34.219 35.719 40.344 1 89.75 109 LEU A CA 1
ATOM 881 C C . LEU A 1 109 ? 34.156 34.344 39.656 1 89.75 109 LEU A C 1
ATOM 883 O O . LEU A 1 109 ? 33.688 34.219 38.531 1 89.75 109 LEU A O 1
ATOM 887 N N . GLU A 1 110 ? 34.656 33.312 40.344 1 90.19 110 GLU A N 1
ATOM 888 C CA . GLU A 1 110 ? 34.625 31.984 39.75 1 90.19 110 GLU A CA 1
ATOM 889 C C . GLU A 1 110 ? 33.188 31.484 39.562 1 90.19 110 GLU A C 1
ATOM 891 O O . GLU A 1 110 ? 32.906 30.797 38.594 1 90.19 110 GLU A O 1
ATOM 896 N N . ASP A 1 111 ? 32.406 31.828 40.438 1 92.62 111 ASP A N 1
ATOM 897 C CA . ASP A 1 111 ? 31 31.438 40.344 1 92.62 111 ASP A CA 1
ATOM 898 C C . ASP A 1 111 ? 30.312 32.156 39.188 1 92.62 111 ASP A C 1
ATOM 900 O O . ASP A 1 111 ? 29.562 31.516 38.438 1 92.62 111 ASP A O 1
ATOM 904 N N . VAL A 1 112 ? 30.562 33.375 39.031 1 94.56 112 VAL A N 1
ATOM 905 C CA . VAL A 1 112 ? 29.969 34.156 37.969 1 94.56 112 VAL A CA 1
ATOM 906 C C . VAL A 1 112 ? 30.438 33.625 36.594 1 94.56 112 VAL A C 1
ATOM 908 O O . VAL A 1 112 ? 29.641 33.531 35.656 1 94.56 112 VAL A O 1
ATOM 911 N N . ARG A 1 113 ? 31.656 33.281 36.5 1 93.94 113 ARG A N 1
ATOM 912 C CA . ARG A 1 113 ? 32.219 32.781 35.281 1 93.94 113 ARG A CA 1
ATOM 913 C C . ARG A 1 113 ? 31.578 31.438 34.906 1 93.94 113 ARG A C 1
ATOM 915 O O . ARG A 1 113 ? 31.297 31.172 33.719 1 93.94 113 ARG A O 1
ATOM 922 N N . GLN A 1 114 ? 31.406 30.641 35.875 1 94.12 114 GLN A N 1
ATOM 923 C CA . GLN A 1 114 ? 30.766 29.359 35.625 1 94.12 114 GLN A CA 1
ATOM 924 C C . GLN A 1 114 ? 29.328 29.547 35.156 1 94.12 114 GLN A C 1
ATOM 926 O O . GLN A 1 114 ? 28.875 28.859 34.25 1 94.12 114 GLN A O 1
ATOM 931 N N . ARG A 1 115 ? 28.656 30.406 35.812 1 95.44 115 ARG A N 1
ATOM 932 C CA . ARG A 1 115 ? 27.266 30.703 35.438 1 95.44 115 ARG A CA 1
ATOM 933 C C . ARG A 1 115 ? 27.188 31.266 34.031 1 95.44 115 ARG A C 1
ATOM 935 O O . ARG A 1 115 ? 26.281 30.906 33.281 1 95.44 115 ARG A O 1
ATOM 942 N N . THR A 1 116 ? 28.094 32.125 33.719 1 96.62 116 THR A N 1
ATOM 943 C CA . THR A 1 116 ? 28.141 32.75 32.406 1 96.62 116 THR A CA 1
ATOM 944 C C . THR A 1 116 ? 28.406 31.703 31.328 1 96.62 116 THR A C 1
ATOM 946 O O . THR A 1 116 ? 27.812 31.75 30.25 1 96.62 116 THR A O 1
ATOM 949 N N . SER A 1 117 ? 29.25 30.797 31.609 1 95.88 117 SER A N 1
ATOM 950 C CA . SER A 1 117 ? 29.578 29.75 30.656 1 95.88 117 SER A CA 1
ATOM 951 C C . SER A 1 117 ? 28.375 28.875 30.359 1 95.88 117 SER A C 1
ATOM 953 O O . SER A 1 117 ? 28.125 28.516 29.203 1 95.88 117 SER A O 1
ATOM 955 N N . LYS A 1 118 ? 27.688 28.516 31.375 1 96.5 118 LYS A N 1
ATOM 956 C CA . LYS A 1 118 ? 26.484 27.703 31.203 1 96.5 118 LYS A CA 1
ATOM 957 C C . LYS A 1 118 ? 25.438 28.453 30.391 1 96.5 118 LYS A C 1
ATOM 959 O O . LYS A 1 118 ? 24.734 27.875 29.547 1 96.5 118 LYS A O 1
ATOM 964 N N . ALA A 1 119 ? 25.328 29.688 30.641 1 97.44 119 ALA A N 1
ATOM 965 C CA . ALA A 1 119 ? 24.344 30.531 29.938 1 97.44 119 ALA A CA 1
ATOM 966 C C . ALA A 1 119 ? 24.688 30.656 28.453 1 97.44 119 ALA A C 1
ATOM 968 O O . ALA A 1 119 ? 23.812 30.578 27.594 1 97.44 119 ALA A O 1
ATOM 969 N N . VAL A 1 120 ? 25.906 30.828 28.188 1 96.62 120 VAL A N 1
ATOM 970 C CA . VAL A 1 120 ? 26.375 30.969 26.797 1 96.62 120 VAL A CA 1
ATOM 971 C C . VAL A 1 120 ? 26.125 29.672 26.031 1 96.62 120 VAL A C 1
ATOM 973 O O . VAL A 1 120 ? 25.719 29.703 24.875 1 96.62 120 VAL A O 1
ATOM 976 N N . THR A 1 121 ? 26.375 28.625 26.688 1 95.38 121 THR A N 1
ATOM 977 C CA . THR A 1 121 ? 26.141 27.328 26.062 1 95.38 121 THR A CA 1
ATOM 978 C C . THR A 1 121 ? 24.672 27.156 25.734 1 95.38 121 THR A C 1
ATOM 980 O O . THR A 1 121 ? 24.312 26.703 24.641 1 95.38 121 THR A O 1
ATOM 983 N N . TRP A 1 122 ? 23.875 27.453 26.625 1 96.06 122 TRP A N 1
ATOM 984 C CA . TRP A 1 122 ? 22.438 27.344 26.406 1 96.06 122 TRP A CA 1
ATOM 985 C C . TRP A 1 122 ? 21.984 28.25 25.281 1 96.06 122 TRP A C 1
ATOM 987 O O . TRP A 1 122 ? 21.188 27.859 24.438 1 96.06 122 TRP A O 1
ATOM 997 N N . LEU A 1 123 ? 22.438 29.438 25.203 1 95.94 123 LEU A N 1
ATOM 998 C CA . LEU A 1 123 ? 22.062 30.422 24.172 1 95.94 123 LEU A CA 1
ATOM 999 C C . LEU A 1 123 ? 22.484 29.938 22.797 1 95.94 123 LEU A C 1
ATOM 1001 O O . LEU A 1 123 ? 21.734 30.094 21.828 1 95.94 123 LEU A O 1
ATOM 1005 N N . ARG A 1 124 ? 23.609 29.406 22.734 1 93.62 124 ARG A N 1
ATOM 1006 C CA . ARG A 1 124 ? 24.094 28.906 21.453 1 93.62 124 ARG A CA 1
ATOM 1007 C C . ARG A 1 124 ? 23.188 27.797 20.922 1 93.62 124 ARG A C 1
ATOM 1009 O O . ARG A 1 124 ? 22.844 27.797 19.734 1 93.62 124 ARG A O 1
ATOM 1016 N N . ASN A 1 125 ? 22.891 27 21.797 1 91.12 125 ASN A N 1
ATOM 1017 C CA . ASN A 1 125 ? 22.031 25.891 21.406 1 91.12 125 ASN A CA 1
ATOM 1018 C C . ASN A 1 125 ? 20.641 26.391 21 1 91.12 125 ASN A C 1
ATOM 1020 O O . ASN A 1 125 ? 20.094 25.953 20 1 91.12 125 ASN A O 1
ATOM 1024 N N . GLU A 1 126 ? 20.062 27.25 21.719 1 90.75 126 GLU A N 1
ATOM 1025 C CA . GLU A 1 126 ? 18.703 27.719 21.5 1 90.75 126 GLU A CA 1
ATOM 1026 C C . GLU A 1 126 ? 18.594 28.609 20.266 1 90.75 126 GLU A C 1
ATOM 1028 O O . GLU A 1 126 ? 17.656 28.484 19.484 1 90.75 126 GLU A O 1
ATOM 1033 N N . LEU A 1 127 ? 19.484 29.484 20.062 1 90.12 127 LEU A N 1
ATOM 1034 C CA . LEU A 1 127 ? 19.406 30.5 19.016 1 90.12 127 LEU A CA 1
ATOM 1035 C C . LEU A 1 127 ? 19.766 29.922 17.656 1 90.12 127 LEU A C 1
ATOM 1037 O O . LEU A 1 127 ? 19.281 30.391 16.625 1 90.12 127 LEU A O 1
ATOM 1041 N N . THR A 1 128 ? 20.5 28.875 17.719 1 85.44 128 THR A N 1
ATOM 1042 C CA . THR A 1 128 ? 20.844 28.219 16.453 1 85.44 128 THR A CA 1
ATOM 1043 C C . THR A 1 128 ? 19.625 27.531 15.852 1 85.44 128 THR A C 1
ATOM 1045 O O . THR A 1 128 ? 19.484 27.484 14.633 1 85.44 128 THR A O 1
ATOM 1048 N N . HIS A 1 129 ? 18.766 27.078 16.688 1 78.56 129 HIS A N 1
ATOM 1049 C CA . HIS A 1 129 ? 17.625 26.281 16.203 1 78.56 129 HIS A CA 1
ATOM 1050 C C . HIS A 1 129 ? 16.328 27.094 16.266 1 78.56 129 HIS A C 1
ATOM 1052 O O . HIS A 1 129 ? 15.266 26.594 15.922 1 78.56 129 HIS A O 1
ATOM 1058 N N . TRP A 1 130 ? 16.5 28.266 16.719 1 80.31 130 TRP A N 1
ATOM 1059 C CA . TRP A 1 130 ? 15.305 29.109 16.891 1 80.31 130 TRP A CA 1
ATOM 1060 C C . TRP A 1 130 ? 14.695 29.453 15.539 1 80.31 130 TRP A C 1
ATOM 1062 O O . TRP A 1 130 ? 15.391 29.922 14.633 1 80.31 130 TRP A O 1
ATOM 1072 N N . ASN A 1 131 ? 13.398 28.844 15.211 1 66.06 131 ASN A N 1
ATOM 1073 C CA . ASN A 1 131 ? 12.688 29.203 13.984 1 66.06 131 ASN A CA 1
ATOM 1074 C C . ASN A 1 131 ? 11.312 29.781 14.273 1 66.06 131 ASN A C 1
ATOM 1076 O O . ASN A 1 131 ? 10.719 29.5 15.32 1 66.06 131 ASN A O 1
ATOM 1080 N N . ASP A 1 132 ? 10.984 30.922 13.641 1 57.97 132 ASP A N 1
ATOM 1081 C CA . ASP A 1 132 ? 9.914 31.891 13.836 1 57.97 132 ASP A CA 1
ATOM 1082 C C . ASP A 1 132 ? 8.547 31.219 13.781 1 57.97 132 ASP A C 1
ATOM 1084 O O . ASP A 1 132 ? 7.512 31.875 13.906 1 57.97 132 ASP A O 1
ATOM 1088 N N . GLN A 1 133 ? 8.383 29.938 13.484 1 50.59 133 GLN A N 1
ATOM 1089 C CA . GLN A 1 133 ? 7.086 29.609 12.906 1 50.59 133 GLN A CA 1
ATOM 1090 C C . GLN A 1 133 ? 5.957 29.953 13.875 1 50.59 133 GLN A C 1
ATOM 1092 O O . GLN A 1 133 ? 4.852 30.297 13.453 1 50.59 133 GLN A O 1
ATOM 1097 N N . ASN A 1 134 ? 6.109 29.828 15.242 1 49.81 134 ASN A N 1
ATOM 1098 C CA . ASN A 1 134 ? 4.969 30 16.141 1 49.81 134 ASN A CA 1
ATOM 1099 C C . ASN A 1 134 ? 5.238 31.062 17.188 1 49.81 134 ASN A C 1
ATOM 1101 O O . ASN A 1 134 ? 4.672 31.031 18.281 1 49.81 134 ASN A O 1
ATOM 1105 N N . GLU A 1 135 ? 6.039 32.156 16.828 1 54.03 135 GLU A N 1
ATOM 1106 C CA . GLU A 1 135 ? 6.551 32.938 17.953 1 54.03 135 GLU A CA 1
ATOM 1107 C C . GLU A 1 135 ? 5.605 34.062 18.328 1 54.03 135 GLU A C 1
ATOM 1109 O O . GLU A 1 135 ? 4.961 34.656 17.453 1 54.03 135 GLU A O 1
ATOM 1114 N N . VAL A 1 136 ? 5.191 34.156 19.609 1 57.16 136 VAL A N 1
ATOM 1115 C CA . VAL A 1 136 ? 4.457 35.25 20.266 1 57.16 136 VAL A CA 1
ATOM 1116 C C . VAL A 1 136 ? 5.121 36.594 19.969 1 57.16 136 VAL A C 1
ATOM 1118 O O . VAL A 1 136 ? 6.352 36.688 19.953 1 57.16 136 VAL A O 1
ATOM 1121 N N . ASP A 1 137 ? 4.285 37.469 19.422 1 66.94 137 ASP A N 1
ATOM 1122 C CA . ASP A 1 137 ? 4.688 38.844 19.125 1 66.94 137 ASP A CA 1
ATOM 1123 C C . ASP A 1 137 ? 4.953 39.625 20.406 1 66.94 137 ASP A C 1
ATOM 1125 O O . ASP A 1 137 ? 4.141 40.469 20.812 1 66.94 137 ASP A O 1
ATOM 1129 N N . SER A 1 138 ? 6.082 39.344 21.062 1 74.75 138 SER A N 1
ATOM 1130 C CA . SER A 1 138 ? 6.469 40.094 22.25 1 74.75 138 SER A CA 1
ATOM 1131 C C . SER A 1 138 ? 6.898 41.5 21.906 1 74.75 138 SER A C 1
ATOM 1133 O O . SER A 1 138 ? 7.348 41.781 20.797 1 74.75 138 SER A O 1
ATOM 1135 N N . VAL A 1 139 ? 6.75 42.312 22.875 1 78.5 139 VAL A N 1
ATOM 1136 C CA . VAL A 1 139 ? 7.02 43.75 22.672 1 78.5 139 VAL A CA 1
ATOM 1137 C C . VAL A 1 139 ? 8.492 43.938 22.312 1 78.5 139 VAL A C 1
ATOM 1139 O O . VAL A 1 139 ? 9.375 43.562 23.078 1 78.5 139 VAL A O 1
ATOM 1142 N N . ALA A 1 140 ? 8.75 44.406 21.188 1 82 140 ALA A N 1
ATOM 1143 C CA . ALA A 1 140 ? 10.047 44.875 20.688 1 82 140 ALA A CA 1
ATOM 1144 C C . ALA A 1 140 ? 11.031 43.719 20.562 1 82 140 ALA A C 1
ATOM 1146 O O . ALA A 1 140 ? 12.242 43.938 20.516 1 82 140 ALA A O 1
ATOM 1147 N N . LEU A 1 141 ? 10.531 42.562 20.562 1 84.12 141 LEU A N 1
ATOM 1148 C CA . LEU A 1 141 ? 11.398 41.406 20.453 1 84.12 141 LEU A CA 1
ATOM 1149 C C . LEU A 1 141 ? 12.328 41.531 19.25 1 84.12 141 LEU A C 1
ATOM 1151 O O . LEU A 1 141 ? 13.508 41.188 19.344 1 84.12 141 LEU A O 1
ATOM 1155 N N . GLU A 1 142 ? 11.875 42.094 18.203 1 85 142 GLU A N 1
ATOM 1156 C CA . GLU A 1 142 ? 12.578 42.156 16.922 1 85 142 GLU A CA 1
ATOM 1157 C C . GLU A 1 142 ? 13.75 43.125 16.984 1 85 142 GLU A C 1
ATOM 1159 O O . GLU A 1 142 ? 14.688 43.031 16.188 1 85 142 GLU A O 1
ATOM 1164 N N . ILE A 1 143 ? 13.727 44.031 17.969 1 89.75 143 ILE A N 1
ATOM 1165 C CA . ILE A 1 143 ? 14.828 44.969 18.062 1 89.75 143 ILE A CA 1
ATOM 1166 C C . ILE A 1 143 ? 15.703 44.625 19.266 1 89.75 143 ILE A C 1
ATOM 1168 O O . ILE A 1 143 ? 16.906 44.938 19.281 1 89.75 143 ILE A O 1
ATOM 1172 N N . LEU A 1 144 ? 15.188 44 20.266 1 94.06 144 LEU A N 1
ATOM 1173 C CA . LEU A 1 144 ? 15.914 43.719 21.5 1 94.06 144 LEU A CA 1
ATOM 1174 C C . LEU A 1 144 ? 16.891 42.562 21.297 1 94.06 144 LEU A C 1
ATOM 1176 O O . LEU A 1 144 ? 18.016 42.594 21.781 1 94.06 144 LEU A O 1
ATOM 1180 N N . VAL A 1 145 ? 16.469 41.562 20.531 1 92.81 145 VAL A N 1
ATOM 1181 C CA . VAL A 1 145 ? 17.312 40.375 20.344 1 92.81 145 VAL A CA 1
ATOM 1182 C C . VAL A 1 145 ? 18.562 40.75 19.562 1 92.81 145 VAL A C 1
ATOM 1184 O O . VAL A 1 145 ? 19.688 40.469 19.984 1 92.81 145 VAL A O 1
ATOM 1187 N N . PRO A 1 146 ? 18.375 41.438 18.391 1 93.12 146 PRO A N 1
ATOM 1188 C CA . PRO A 1 146 ? 19.594 41.844 17.672 1 93.12 146 PRO A CA 1
ATOM 1189 C C . PRO A 1 146 ? 20.484 42.75 18.5 1 93.12 146 PRO A C 1
ATOM 1191 O O . PRO A 1 146 ? 21.719 42.656 18.438 1 93.12 146 PRO A O 1
ATOM 1194 N N . ALA A 1 147 ? 19.969 43.656 19.25 1 94.69 147 ALA A N 1
ATOM 1195 C CA . ALA A 1 147 ? 20.75 44.562 20.078 1 94.69 147 ALA A CA 1
ATOM 1196 C C . ALA A 1 147 ? 21.547 43.781 21.141 1 94.69 147 ALA A C 1
ATOM 1198 O O . ALA A 1 147 ? 22.719 44.125 21.406 1 94.69 147 ALA A O 1
ATOM 1199 N N . LEU A 1 148 ? 20.938 42.844 21.734 1 96.31 148 LEU A N 1
ATOM 1200 C CA . LEU A 1 148 ? 21.594 42.031 22.766 1 96.31 148 LEU A CA 1
ATOM 1201 C C . LEU A 1 148 ? 22.672 41.156 22.141 1 96.31 148 LEU A C 1
ATOM 1203 O O . LEU A 1 148 ? 23.703 40.906 22.781 1 96.31 148 LEU A O 1
ATOM 1207 N N . LEU A 1 149 ? 22.391 40.75 20.938 1 95.06 149 LEU A N 1
ATOM 1208 C CA . LEU A 1 149 ? 23.406 39.969 20.219 1 95.06 149 LEU A CA 1
ATOM 1209 C C . LEU A 1 149 ? 24.672 40.812 20.016 1 95.06 149 LEU A C 1
ATOM 1211 O O . LEU A 1 149 ? 25.781 40.344 20.188 1 95.06 149 LEU A O 1
ATOM 1215 N N . ASP A 1 150 ? 24.422 42.031 19.672 1 94.75 150 ASP A N 1
ATOM 1216 C CA . ASP A 1 150 ? 25.547 42.938 19.469 1 94.75 150 ASP A CA 1
ATOM 1217 C C . ASP A 1 150 ? 26.312 43.188 20.766 1 94.75 150 ASP A C 1
ATOM 1219 O O . ASP A 1 150 ? 27.547 43.219 20.766 1 94.75 150 ASP A O 1
ATOM 1223 N N . GLN A 1 151 ? 25.672 43.344 21.844 1 96.19 151 GLN A N 1
ATOM 1224 C CA . GLN A 1 151 ? 26.297 43.594 23.141 1 96.19 151 GLN A CA 1
ATOM 1225 C C . GLN A 1 151 ? 27.062 42.375 23.641 1 96.19 151 GLN A C 1
ATOM 1227 O O . GLN A 1 151 ? 28.156 42.5 24.203 1 96.19 151 GLN A O 1
ATOM 1232 N N . LEU A 1 152 ? 26.484 41.219 23.422 1 95.94 152 LEU A N 1
ATOM 1233 C CA . LEU A 1 152 ? 27.156 40 23.828 1 95.94 152 LEU A CA 1
ATOM 1234 C C . LEU A 1 152 ? 28.391 39.75 22.984 1 95.94 152 LEU A C 1
ATOM 1236 O O . LEU A 1 152 ? 29.391 39.188 23.469 1 95.94 152 LEU A O 1
ATOM 1240 N N . ALA A 1 153 ? 28.297 40.219 21.734 1 95.12 153 ALA A N 1
ATOM 1241 C CA . ALA A 1 153 ? 29.438 40.031 20.844 1 95.12 153 ALA A CA 1
ATOM 1242 C C . ALA A 1 153 ? 30.656 40.812 21.359 1 95.12 153 ALA A C 1
ATOM 1244 O O . ALA A 1 153 ? 31.797 40.375 21.188 1 95.12 153 ALA A O 1
ATOM 1245 N N . LYS A 1 154 ? 30.453 41.875 21.953 1 93.75 154 LYS A N 1
ATOM 1246 C CA . LYS A 1 154 ? 31.531 42.688 22.531 1 93.75 154 LYS A CA 1
ATOM 1247 C C . LYS A 1 154 ? 32.25 41.906 23.656 1 93.75 154 LYS A C 1
ATOM 1249 O O . LYS A 1 154 ? 33.406 42.219 23.969 1 93.75 154 LYS A O 1
ATOM 1254 N N . HIS A 1 155 ? 31.578 40.969 24.188 1 94.12 155 HIS A N 1
ATOM 1255 C CA . HIS A 1 155 ? 32.156 40.125 25.234 1 94.12 155 HIS A CA 1
ATOM 1256 C C . HIS A 1 155 ? 32.656 38.812 24.688 1 94.12 155 HIS A C 1
ATOM 1258 O O . HIS A 1 155 ? 32.969 37.875 25.453 1 94.12 155 HIS A O 1
ATOM 1264 N N . GLY A 1 156 ? 32.594 38.656 23.328 1 91.44 156 GLY A N 1
ATOM 1265 C CA . GLY A 1 156 ? 33.188 37.5 22.688 1 91.44 156 GLY A CA 1
ATOM 1266 C C . GLY A 1 156 ? 32.188 36.406 22.391 1 91.44 156 GLY A C 1
ATOM 1267 O O . GLY A 1 156 ? 32.531 35.312 21.969 1 91.44 156 GLY A O 1
ATOM 1268 N N . VAL A 1 157 ? 30.922 36.625 22.609 1 93.81 157 VAL A N 1
ATOM 1269 C CA . VAL A 1 157 ? 29.891 35.625 22.328 1 93.81 157 VAL A CA 1
ATOM 1270 C C . VAL A 1 157 ? 29.188 35.938 21.016 1 93.81 157 VAL A C 1
ATOM 1272 O O . VAL A 1 157 ? 28.359 36.875 20.969 1 93.81 157 VAL A O 1
ATOM 1275 N N . SER A 1 158 ? 29.469 35.25 19.906 1 93.31 158 SER A N 1
ATOM 1276 C CA . SER A 1 158 ? 28.828 35.469 18.609 1 93.31 158 SER A CA 1
ATOM 1277 C C . SER A 1 158 ? 28.016 34.25 18.172 1 93.31 158 SER A C 1
ATOM 1279 O O . SER A 1 158 ? 28.531 33.125 18.141 1 93.31 158 SER A O 1
ATOM 1281 N N . ILE A 1 159 ? 26.812 34.469 18.016 1 92.12 159 ILE A N 1
ATOM 1282 C CA . ILE A 1 159 ? 25.891 33.406 17.547 1 92.12 159 ILE A CA 1
ATOM 1283 C C . ILE A 1 159 ? 25.234 33.844 16.25 1 92.12 159 ILE A C 1
ATOM 1285 O O . ILE A 1 159 ? 24.672 34.938 16.156 1 92.12 159 ILE A O 1
ATOM 1289 N N . ASN A 1 160 ? 25.203 32.969 15.195 1 87.19 160 ASN A N 1
ATOM 1290 C CA . ASN A 1 160 ? 24.641 33.312 13.898 1 87.19 160 ASN A CA 1
ATOM 1291 C C . ASN A 1 160 ? 23.688 32.25 13.406 1 87.19 160 ASN A C 1
ATOM 1293 O O . ASN A 1 160 ? 23.922 31.047 13.625 1 87.19 160 ASN A O 1
ATOM 1297 N N . SER A 1 161 ? 22.609 32.594 12.992 1 84.62 161 SER A N 1
ATOM 1298 C CA . SER A 1 161 ? 21.641 31.766 12.297 1 84.62 161 SER A CA 1
ATOM 1299 C C . SER A 1 161 ? 20.906 32.562 11.219 1 84.62 161 SER A C 1
ATOM 1301 O O . SER A 1 161 ? 20.828 33.781 11.281 1 84.62 161 SER A O 1
ATOM 1303 N N . PRO A 1 162 ? 20.406 31.875 10.148 1 75.31 162 PRO A N 1
ATOM 1304 C CA . PRO A 1 162 ? 19.672 32.594 9.109 1 75.31 162 PRO A CA 1
ATOM 1305 C C . PRO A 1 162 ? 18.516 33.438 9.68 1 75.31 162 PRO A C 1
ATOM 1307 O O . PRO A 1 162 ? 18.281 34.531 9.227 1 75.31 162 PRO A O 1
ATOM 1310 N N . TYR A 1 163 ? 17.938 32.938 10.664 1 81.19 163 TYR A N 1
ATOM 1311 C CA . TYR A 1 163 ? 16.828 33.625 11.281 1 81.19 163 TYR A CA 1
ATOM 1312 C C . TYR A 1 163 ? 17.297 34.875 12.016 1 81.19 163 TYR A C 1
ATOM 1314 O O . TYR A 1 163 ? 16.672 35.938 11.93 1 81.19 163 TYR A O 1
ATOM 1322 N N . LEU A 1 164 ? 18.359 34.812 12.633 1 87.19 164 LEU A N 1
ATOM 1323 C CA . LEU A 1 164 ? 18.906 35.938 13.375 1 87.19 164 LEU A CA 1
ATOM 1324 C C . LEU A 1 164 ? 19.422 37 12.422 1 87.19 164 LEU A C 1
ATOM 1326 O O . LEU A 1 164 ? 19.312 38.188 12.719 1 87.19 164 LEU A O 1
ATOM 1330 N N . ALA A 1 165 ? 19.891 36.469 11.336 1 85.12 165 ALA A N 1
ATOM 1331 C CA . ALA A 1 165 ? 20.375 37.438 10.336 1 85.12 165 ALA A CA 1
ATOM 1332 C C . ALA A 1 165 ? 19.219 38.25 9.758 1 85.12 165 ALA A C 1
ATOM 1334 O O . ALA A 1 165 ? 19.328 39.438 9.586 1 85.12 165 ALA A O 1
ATOM 1335 N N . LYS A 1 166 ? 18.141 37.594 9.5 1 82.38 166 LYS A N 1
ATOM 1336 C CA . LYS A 1 166 ? 16.953 38.25 9.008 1 82.38 166 LYS A CA 1
ATOM 1337 C C . LYS A 1 166 ? 16.406 39.25 10.039 1 82.38 166 LYS A C 1
ATOM 1339 O O . LYS A 1 166 ? 15.977 40.344 9.688 1 82.38 166 LYS A O 1
ATOM 1344 N N . MET A 1 167 ? 16.375 38.844 11.266 1 84.5 167 MET A N 1
ATOM 1345 C CA . MET A 1 167 ? 15.906 39.719 12.352 1 84.5 167 MET A CA 1
ATOM 1346 C C . MET A 1 167 ? 16.766 40.969 12.461 1 84.5 167 MET A C 1
ATOM 1348 O O . MET A 1 167 ? 16.25 42.062 12.719 1 84.5 167 MET A O 1
ATOM 1352 N N . SER A 1 168 ? 18.016 40.781 12.328 1 88.19 168 SER A N 1
ATOM 1353 C CA . SER A 1 168 ? 18.953 41.906 12.414 1 88.19 168 SER A CA 1
ATOM 1354 C C . SER A 1 168 ? 18.734 42.906 11.281 1 88.19 168 SER A C 1
ATOM 1356 O O . SER A 1 168 ? 18.797 44.125 11.484 1 88.19 168 SER A O 1
ATOM 1358 N N . GLU A 1 169 ? 18.406 42.312 10.164 1 86.19 169 GLU A N 1
ATOM 1359 C CA . GLU A 1 169 ? 18.141 43.188 9.016 1 86.19 169 GLU A CA 1
ATOM 1360 C C . GLU A 1 169 ? 16.859 44 9.227 1 86.19 169 GLU A C 1
ATOM 1362 O O . GLU A 1 169 ? 16.812 45.188 8.93 1 86.19 169 GLU A O 1
ATOM 1367 N N . LEU A 1 170 ? 15.906 43.375 9.719 1 82.31 170 LEU A N 1
ATOM 1368 C CA . LEU A 1 170 ? 14.625 44.031 9.977 1 82.31 170 LEU A CA 1
ATOM 1369 C C . LEU A 1 170 ? 14.773 45.094 1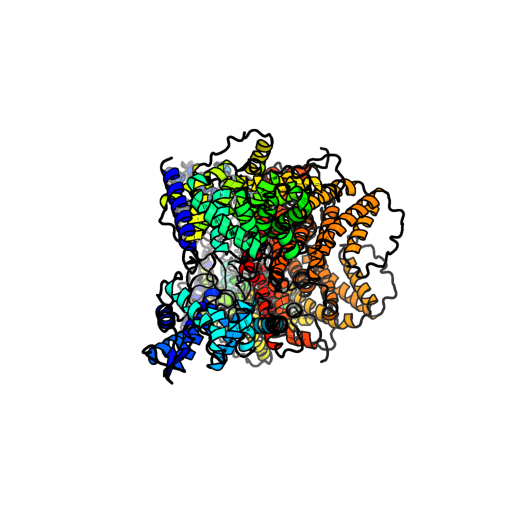1.062 1 82.31 170 LEU A C 1
ATOM 1371 O O . LEU A 1 170 ? 14.164 46.156 10.984 1 82.31 170 LEU A O 1
ATOM 1375 N N . SER A 1 171 ? 15.492 44.75 12.062 1 86.88 171 SER A N 1
ATOM 1376 C CA . SER A 1 171 ? 15.742 45.688 13.164 1 86.88 171 SER A CA 1
ATOM 1377 C C . SER A 1 171 ? 16.422 46.938 12.672 1 86.88 171 SER A C 1
ATOM 1379 O O . SER A 1 171 ? 16.047 48.062 13.062 1 86.88 171 SER A O 1
ATOM 1381 N N . GLU A 1 172 ? 17.328 46.781 11.789 1 86.94 172 GLU A N 1
ATOM 1382 C CA . GLU A 1 172 ? 18.062 47.938 11.266 1 86.94 172 GLU A CA 1
ATOM 1383 C C . GLU A 1 172 ? 17.141 48.844 10.461 1 86.94 172 GLU A C 1
ATOM 1385 O O . GLU A 1 172 ? 17.266 50.062 10.547 1 86.94 172 GLU A O 1
ATOM 1390 N N . SER A 1 173 ? 16.281 48.25 9.766 1 83.38 173 SER A N 1
ATOM 1391 C CA . SER A 1 173 ? 15.328 49.031 8.977 1 83.38 173 SER A CA 1
ATOM 1392 C C . SER A 1 173 ? 14.367 49.781 9.883 1 83.38 173 SER A C 1
ATOM 1394 O O . SER A 1 173 ? 14.062 50.969 9.625 1 83.38 173 SER A O 1
ATOM 1396 N N . HIS A 1 174 ? 13.945 49.156 10.961 1 81 174 HIS A N 1
ATOM 1397 C CA . HIS A 1 174 ? 13.016 49.75 11.906 1 81 174 HIS A CA 1
ATOM 1398 C C . HIS A 1 174 ? 13.68 50.875 12.68 1 81 174 HIS A C 1
ATOM 1400 O O . HIS A 1 174 ? 13.086 51.938 12.883 1 81 174 HIS A O 1
ATOM 1406 N N . LEU A 1 175 ? 14.875 50.688 13.094 1 84.81 175 LEU A N 1
ATOM 1407 C CA . LEU A 1 175 ? 15.586 51.656 13.93 1 84.81 175 LEU A CA 1
ATOM 1408 C C . LEU A 1 175 ? 15.984 52.875 13.125 1 84.81 175 LEU A C 1
ATOM 1410 O O . LEU A 1 175 ? 16 54 13.648 1 84.81 175 LEU A O 1
ATOM 1414 N N . SER A 1 176 ? 16.25 52.656 11.867 1 82.62 176 SER A N 1
ATOM 1415 C CA . SER A 1 176 ? 16.609 53.781 11.016 1 82.62 176 SER A CA 1
ATOM 1416 C C . SER A 1 176 ? 15.445 54.75 10.852 1 82.62 176 SER A C 1
ATOM 1418 O O . SER A 1 176 ? 15.625 55.969 10.867 1 82.62 176 SER A O 1
ATOM 1420 N N . LYS A 1 177 ? 14.297 54.219 10.836 1 79.31 177 LYS A N 1
ATOM 1421 C CA . LYS A 1 177 ? 13.094 55.031 10.711 1 79.31 177 LYS A CA 1
ATOM 1422 C C . LYS A 1 177 ? 12.75 55.719 12.031 1 79.31 177 LYS A C 1
ATOM 1424 O O . LYS A 1 177 ? 12.266 56.844 12.047 1 79.31 177 LYS A O 1
ATOM 1429 N N . ALA A 1 178 ? 12.992 55.062 13.07 1 78.75 178 ALA A N 1
ATOM 1430 C CA . ALA A 1 178 ? 12.625 55.562 14.391 1 78.75 178 ALA A CA 1
ATOM 1431 C C . ALA A 1 178 ? 13.578 56.688 14.836 1 78.75 178 ALA A C 1
ATOM 1433 O O . ALA A 1 178 ? 13.18 57.594 15.555 1 78.75 178 ALA A O 1
ATOM 1434 N N . LYS A 1 179 ? 14.812 56.562 14.43 1 77.75 179 LYS A N 1
ATOM 1435 C CA . LYS A 1 179 ? 15.828 57.531 14.82 1 77.75 179 LYS A CA 1
ATOM 1436 C C . LYS A 1 179 ? 15.453 58.938 14.359 1 77.75 179 LYS A C 1
ATOM 1438 O O . LYS A 1 179 ? 15.797 59.938 15.016 1 77.75 179 LYS A O 1
ATOM 1443 N N . MET A 1 180 ? 14.664 59.062 13.367 1 77.81 180 MET A N 1
ATOM 1444 C CA . MET A 1 180 ? 14.281 60.344 12.805 1 77.81 180 MET A CA 1
ATOM 1445 C C . MET A 1 180 ? 13.305 61.062 13.727 1 77.81 180 MET A C 1
ATOM 1447 O O . MET A 1 180 ? 13.227 62.312 13.711 1 77.81 180 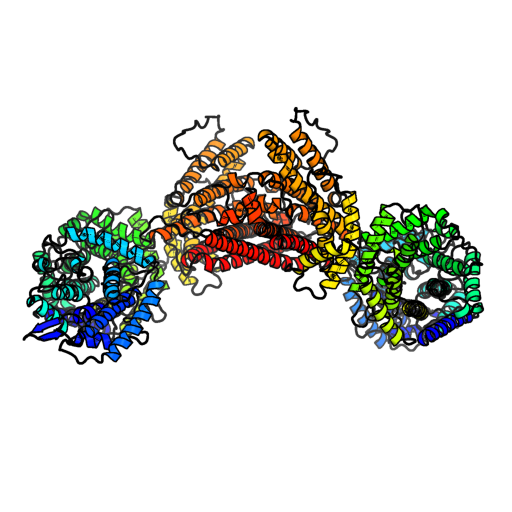MET A O 1
ATOM 1451 N N . VAL A 1 181 ? 12.68 60.281 14.578 1 82.94 181 VAL A N 1
ATOM 1452 C CA . VAL A 1 181 ? 11.633 60.906 15.375 1 82.94 181 VAL A CA 1
ATOM 1453 C C . VAL A 1 181 ? 12 60.844 16.859 1 82.94 181 VAL A C 1
ATOM 1455 O O . VAL A 1 181 ? 11.344 61.469 17.703 1 82.94 181 VAL A O 1
ATOM 1458 N N . LEU A 1 182 ? 13.023 60.281 17.188 1 86.81 182 LEU A N 1
ATOM 1459 C CA . LEU A 1 182 ? 13.43 60.031 18.562 1 86.81 182 LEU A CA 1
ATOM 1460 C C . LEU A 1 182 ? 13.68 61.344 19.312 1 86.81 182 LEU A C 1
ATOM 1462 O O . LEU A 1 182 ? 13.383 61.438 20.5 1 86.81 182 LEU A O 1
ATOM 1466 N N . TYR A 1 183 ? 14.109 62.406 18.547 1 87.75 183 TYR A N 1
ATOM 1467 C CA . TYR A 1 183 ? 14.516 63.656 19.203 1 87.75 183 TYR A CA 1
ATOM 1468 C C . TYR A 1 183 ? 13.469 64.75 19 1 87.75 183 TYR A C 1
ATOM 1470 O O . TYR A 1 183 ? 13.742 65.938 19.188 1 87.75 183 TYR A O 1
ATOM 1478 N N . SER A 1 184 ? 12.258 64.375 18.641 1 84.62 184 SER A N 1
ATOM 1479 C CA . SER A 1 184 ? 11.188 65.312 18.359 1 84.62 184 SER A CA 1
ATOM 1480 C C . SER A 1 184 ? 10.57 65.875 19.641 1 84.62 184 SER A C 1
ATOM 1482 O O . SER A 1 184 ? 9.781 66.812 19.594 1 84.62 184 SER A O 1
ATOM 1484 N N . GLY A 1 185 ? 10.898 65.25 20.734 1 83.25 185 GLY A N 1
ATOM 1485 C CA . GLY A 1 185 ? 10.312 65.688 22 1 83.25 185 GLY A CA 1
ATOM 1486 C C . GLY A 1 185 ? 9.023 65 22.328 1 83.25 185 GLY A C 1
ATOM 1487 O O . GLY A 1 185 ? 8.438 65.188 23.391 1 83.25 185 GLY A O 1
ATOM 1488 N N . LYS A 1 186 ? 8.594 64.188 21.5 1 86.19 186 LYS A N 1
ATOM 1489 C CA . LYS A 1 186 ? 7.383 63.375 21.734 1 86.19 186 LYS A CA 1
ATOM 1490 C C . LYS A 1 186 ? 7.73 61.938 22.062 1 86.19 186 LYS A C 1
ATOM 1492 O O . LYS A 1 186 ? 8.695 61.375 21.516 1 86.19 186 LYS A O 1
ATOM 1497 N N . GLN A 1 187 ? 6.898 61.438 22.922 1 87.88 187 GLN A N 1
ATOM 1498 C CA . GLN A 1 187 ? 7.094 60.031 23.266 1 87.88 187 GLN A CA 1
ATOM 1499 C C . GLN A 1 187 ? 6.703 59.094 22.109 1 87.88 187 GLN A C 1
ATOM 1501 O O . GLN A 1 187 ? 5.723 59.375 21.406 1 87.88 187 GLN A O 1
ATOM 1506 N N . ILE A 1 188 ? 7.508 58.188 21.844 1 88.06 188 ILE A N 1
ATOM 1507 C CA . ILE A 1 188 ? 7.168 57.094 20.906 1 88.06 188 ILE A CA 1
ATOM 1508 C C . ILE A 1 188 ? 7.359 55.75 21.594 1 88.06 188 ILE A C 1
ATOM 1510 O O . ILE A 1 188 ? 7.945 55.688 22.672 1 88.06 188 ILE A O 1
ATOM 1514 N N . THR A 1 189 ? 6.887 54.688 21 1 89.12 189 THR A N 1
ATOM 1515 C CA . THR A 1 189 ? 6.887 53.375 21.641 1 89.12 189 THR A CA 1
ATOM 1516 C C . THR A 1 189 ? 8.312 52.906 21.906 1 89.12 189 THR A C 1
ATOM 1518 O O . THR A 1 189 ? 8.555 52.188 22.859 1 89.12 189 THR A O 1
ATOM 1521 N N . LEU A 1 190 ? 9.234 53.438 21.203 1 89.75 190 LEU A N 1
ATOM 1522 C CA . LEU A 1 190 ? 10.633 53.031 21.312 1 89.75 190 LEU A CA 1
ATOM 1523 C C . LEU A 1 190 ? 11.203 53.438 22.672 1 89.75 190 LEU A C 1
ATOM 1525 O O . LEU A 1 190 ? 12.172 52.844 23.141 1 89.75 190 LEU A O 1
ATOM 1529 N N . PHE A 1 191 ? 10.641 54.438 23.312 1 93.12 191 PHE A N 1
ATOM 1530 C CA . PHE A 1 191 ? 11.102 54.906 24.609 1 93.12 191 PHE A CA 1
ATOM 1531 C C . PHE A 1 191 ? 10.906 53.844 25.672 1 93.12 191 PHE A C 1
ATOM 1533 O O . PHE A 1 191 ? 11.508 53.938 26.75 1 93.12 191 PHE A O 1
ATOM 1540 N N . HIS A 1 192 ? 10.094 52.875 25.344 1 94.38 192 HIS A N 1
ATOM 1541 C CA . HIS A 1 192 ? 9.867 51.75 26.266 1 94.38 192 HIS A CA 1
ATOM 1542 C C . HIS A 1 192 ? 10.969 50.719 26.172 1 94.38 192 HIS A C 1
ATOM 1544 O O . HIS A 1 192 ? 10.992 49.75 26.938 1 94.38 192 HIS A O 1
ATOM 1550 N N . SER A 1 193 ? 11.922 50.875 25.188 1 94.94 193 SER A N 1
ATOM 1551 C CA . SER A 1 193 ? 12.969 49.906 24.953 1 94.94 193 SER A CA 1
ATOM 1552 C C . SER A 1 193 ? 14.266 50.562 24.5 1 94.94 193 SER A C 1
ATOM 1554 O O . SER A 1 193 ? 14.891 50.125 23.547 1 94.94 193 SER A O 1
ATOM 1556 N N . LEU A 1 194 ? 14.641 51.531 25.172 1 94.88 194 LEU A N 1
ATOM 1557 C CA . LEU A 1 194 ? 15.82 52.312 24.797 1 94.88 194 LEU A CA 1
ATOM 1558 C C . LEU A 1 194 ? 17.094 51.5 24.969 1 94.88 194 LEU A C 1
ATOM 1560 O O . LEU A 1 194 ? 18.141 51.844 24.406 1 94.88 194 LEU A O 1
ATOM 1564 N N . GLU A 1 195 ? 17.047 50.438 25.719 1 95.62 195 GLU A N 1
ATOM 1565 C CA . GLU A 1 195 ? 18.219 49.594 25.906 1 95.62 195 GLU A CA 1
ATOM 1566 C C . GLU A 1 195 ? 18.672 49 24.578 1 95.62 195 GLU A C 1
ATOM 1568 O O . GLU A 1 195 ? 19.828 48.594 24.453 1 95.62 195 GLU A O 1
ATOM 1573 N N . ALA A 1 196 ? 17.828 48.938 23.641 1 93.88 196 ALA A N 1
ATOM 1574 C CA . ALA A 1 196 ? 18.172 48.438 22.312 1 93.88 196 ALA A CA 1
ATOM 1575 C C . ALA A 1 196 ? 19 49.438 21.516 1 93.88 196 ALA A C 1
ATOM 1577 O O . ALA A 1 196 ? 19.609 49.062 20.516 1 93.88 196 ALA A O 1
ATOM 1578 N N . LEU A 1 197 ? 19.078 50.625 22.031 1 93.56 197 LEU A N 1
ATOM 1579 C CA . LEU A 1 197 ? 19.688 51.688 21.234 1 93.56 197 LEU A CA 1
ATOM 1580 C C . LEU A 1 197 ? 21.016 52.125 21.844 1 93.56 197 LEU A C 1
ATOM 1582 O O . LEU A 1 197 ? 21.578 53.156 21.422 1 93.56 197 LEU A O 1
ATOM 1586 N N . ILE A 1 198 ? 21.531 51.5 22.766 1 94.19 198 ILE A N 1
ATOM 1587 C CA . ILE A 1 198 ? 22.797 51.812 23.391 1 94.19 198 ILE A CA 1
ATOM 1588 C C . ILE A 1 198 ? 23.906 51.844 22.328 1 94.19 198 ILE A C 1
ATOM 1590 O O . ILE A 1 198 ? 24.031 50.906 21.547 1 94.19 198 ILE A O 1
ATOM 1594 N N . GLY A 1 199 ? 24.641 52.875 22.312 1 89.44 199 GLY A N 1
ATOM 1595 C CA . GLY A 1 199 ? 25.734 53.031 21.375 1 89.44 199 GLY A CA 1
ATOM 1596 C C . GLY A 1 199 ? 25.297 53.562 20.016 1 89.44 199 GLY A C 1
ATOM 1597 O O . GLY A 1 199 ? 26.125 53.781 19.125 1 89.44 199 GLY A O 1
ATOM 1598 N N . ARG A 1 200 ? 23.984 53.812 19.922 1 90.38 200 ARG A N 1
ATOM 1599 C CA . ARG A 1 200 ? 23.469 54.156 18.609 1 90.38 200 ARG A CA 1
ATOM 1600 C C . ARG A 1 200 ? 22.828 55.531 18.609 1 90.38 200 ARG A C 1
ATOM 1602 O O . ARG A 1 200 ? 22.594 56.125 17.547 1 90.38 200 ARG A O 1
ATOM 1609 N N . ILE A 1 201 ? 22.609 56.062 19.812 1 92.12 201 ILE A N 1
ATOM 1610 C CA . ILE A 1 201 ? 21.922 57.344 19.891 1 92.12 201 ILE A CA 1
ATOM 1611 C C . ILE A 1 201 ? 22.578 58.188 20.969 1 92.12 201 ILE A C 1
ATOM 1613 O O . ILE A 1 201 ? 23.453 57.719 21.703 1 92.12 201 ILE A O 1
ATOM 1617 N N . GLU A 1 202 ? 22.141 59.5 21.031 1 92.44 202 GLU A N 1
ATOM 1618 C CA . GLU A 1 202 ? 22.578 60.406 22.078 1 92.44 202 GLU A CA 1
ATOM 1619 C C . GLU A 1 202 ? 21.547 60.469 23.203 1 92.44 202 GLU A C 1
ATOM 1621 O O . GLU A 1 202 ? 20.609 61.281 23.156 1 92.44 202 GLU A O 1
ATOM 1626 N N . PHE A 1 203 ? 21.797 59.844 24.297 1 94.75 203 PHE A N 1
ATOM 1627 C CA . PHE A 1 203 ? 20.844 59.688 25.391 1 94.75 203 PHE A CA 1
ATOM 1628 C C . PHE A 1 203 ? 20.656 61 26.125 1 94.75 203 PHE A C 1
ATOM 1630 O O . PHE A 1 203 ? 19.594 61.281 26.688 1 94.75 203 PHE A O 1
ATOM 1637 N N . ASP A 1 204 ? 21.672 61.812 26.016 1 94.19 204 ASP A N 1
ATOM 1638 C CA . ASP A 1 204 ? 21.625 63.094 26.734 1 94.19 204 ASP A CA 1
ATOM 1639 C C . ASP A 1 204 ? 20.547 64 26.172 1 94.19 204 ASP A C 1
ATOM 1641 O O . ASP A 1 204 ? 20.078 64.938 26.844 1 94.19 204 ASP A O 1
ATOM 1645 N N . LYS A 1 205 ? 20.078 63.75 25.031 1 92.88 205 LYS A N 1
ATOM 1646 C CA . LYS A 1 205 ? 19.094 64.562 24.359 1 92.88 205 LYS A CA 1
ATOM 1647 C C . LYS A 1 205 ? 17.688 64.125 24.625 1 92.88 205 LYS A C 1
ATOM 1649 O O . LYS A 1 205 ? 16.719 64.688 24.188 1 92.88 205 LYS A O 1
ATOM 1654 N N . LEU A 1 206 ? 17.578 63.125 25.516 1 93.62 206 LEU A N 1
ATOM 1655 C CA . LEU A 1 206 ? 16.266 62.5 25.688 1 93.62 206 LEU A CA 1
ATOM 1656 C C . LEU A 1 206 ? 15.633 62.938 27 1 93.62 206 LEU A C 1
ATOM 1658 O O . LEU A 1 206 ? 14.5 62.531 27.312 1 93.62 206 LEU A O 1
ATOM 1662 N N . GLY A 1 207 ? 16.234 63.688 27.734 1 91.88 207 GLY A N 1
ATOM 1663 C CA . GLY A 1 207 ? 15.812 64.062 29.078 1 91.88 207 GLY A CA 1
ATOM 1664 C C . GLY A 1 207 ? 14.445 64.688 29.109 1 91.88 207 GLY A C 1
ATOM 1665 O O . GLY A 1 207 ? 13.695 64.562 30.078 1 91.88 207 GLY A O 1
ATOM 1666 N N . GLY A 1 208 ? 14.086 65.375 28.062 1 88.88 208 GLY A N 1
ATOM 1667 C CA . GLY A 1 208 ? 12.812 66.062 28 1 88.88 208 GLY A CA 1
ATOM 1668 C C . GLY A 1 208 ? 11.625 65.188 27.859 1 88.88 208 GLY A C 1
ATOM 1669 O O . GLY A 1 208 ? 10.484 65.562 28.094 1 88.88 208 GLY A O 1
ATOM 1670 N N . CYS A 1 209 ? 11.867 63.938 27.625 1 91.62 209 CYS A N 1
ATOM 1671 C CA . CYS A 1 209 ? 10.773 63 27.375 1 91.62 209 CYS A CA 1
ATOM 1672 C C . CYS A 1 209 ? 10.5 62.156 28.594 1 91.62 209 CYS A C 1
ATOM 1674 O O . CYS A 1 209 ? 9.602 61.312 28.578 1 91.62 209 CYS A O 1
ATOM 1676 N N . LYS A 1 210 ? 11.195 62.312 29.656 1 93 210 LYS A N 1
ATOM 1677 C CA . LYS A 1 210 ? 10.977 61.562 30.891 1 93 210 LYS A CA 1
ATOM 1678 C C . LYS A 1 210 ? 9.617 61.906 31.516 1 93 210 LYS A C 1
ATOM 1680 O O . LYS A 1 210 ? 9.141 63.031 31.391 1 93 210 LYS A O 1
ATOM 1685 N N . VAL A 1 211 ? 9.039 60.969 32.062 1 92.44 211 VAL A N 1
ATOM 1686 C CA . VAL A 1 211 ? 7.852 61.156 32.875 1 92.44 211 VAL A CA 1
ATOM 1687 C C . VAL A 1 211 ? 8.117 60.625 34.281 1 92.44 211 VAL A C 1
ATOM 1689 O O . VAL A 1 211 ? 8.312 59.438 34.469 1 92.44 211 VAL A O 1
ATOM 1692 N N . ARG A 1 212 ? 8.203 61.469 35.219 1 90.75 212 ARG A N 1
ATOM 1693 C CA . ARG A 1 212 ? 8.477 61.156 36.625 1 90.75 212 ARG A CA 1
ATOM 1694 C C . ARG A 1 212 ? 9.758 60.344 36.75 1 90.75 212 ARG A C 1
ATOM 1696 O O . ARG A 1 212 ? 9.773 59.281 37.438 1 90.75 212 ARG A O 1
ATOM 1703 N N . GLY A 1 213 ? 10.664 60.719 35.969 1 93.69 213 GLY A N 1
ATOM 1704 C CA . GLY A 1 213 ? 11.992 60.125 36.062 1 93.69 213 GLY A CA 1
ATOM 1705 C C . GLY A 1 213 ? 12.133 58.875 35.219 1 93.69 213 GLY A C 1
ATOM 1706 O O . GLY A 1 213 ? 13.234 58.344 35.062 1 93.69 213 GLY A O 1
ATOM 1707 N N . SER A 1 214 ? 11.117 58.438 34.594 1 95 214 SER A N 1
ATOM 1708 C CA . SER A 1 214 ? 11.172 57.188 33.844 1 95 214 SER A CA 1
ATOM 1709 C C . SER A 1 214 ? 11.109 57.438 32.344 1 95 214 SER A C 1
ATOM 1711 O O . SER A 1 214 ? 10.625 58.469 31.906 1 95 214 SER A O 1
ATOM 1713 N N . MET A 1 215 ? 11.695 56.531 31.641 1 96.38 215 MET A N 1
ATOM 1714 C CA . MET A 1 215 ? 11.477 56.469 30.188 1 96.38 215 MET A CA 1
ATOM 1715 C C . MET A 1 215 ? 10.32 55.531 29.859 1 96.38 215 MET A C 1
ATOM 1717 O O . MET A 1 215 ? 10.484 54.312 29.797 1 96.38 215 MET A O 1
ATOM 1721 N N . LEU A 1 216 ? 9.156 56.094 29.656 1 95.19 216 LEU A N 1
ATOM 1722 C CA . LEU A 1 216 ? 7.891 55.438 29.328 1 95.19 216 LEU A CA 1
ATOM 1723 C C . LEU A 1 216 ? 7.59 54.312 30.297 1 95.19 216 LEU A C 1
ATOM 1725 O O . LEU A 1 216 ? 7.25 53.219 29.875 1 95.19 216 LEU A O 1
ATOM 1729 N N . GLY A 1 217 ? 7.906 54.469 31.516 1 94.75 217 GLY A N 1
ATOM 1730 C CA . GLY A 1 217 ? 7.52 53.594 32.625 1 94.75 217 GLY A CA 1
ATOM 1731 C C . GLY A 1 217 ? 8.25 52.281 32.594 1 94.75 217 GLY A C 1
ATOM 1732 O O . GLY A 1 217 ? 7.875 51.344 33.312 1 94.75 217 GLY A O 1
ATOM 1733 N N . SER A 1 218 ? 9.312 52.125 31.797 1 96.81 218 SER A N 1
ATOM 1734 C CA . SER A 1 218 ? 10.055 50.875 31.688 1 96.81 218 SER A CA 1
ATOM 1735 C C . SER A 1 218 ? 11.344 50.938 32.5 1 96.81 218 SER A C 1
ATOM 1737 O O . SER A 1 218 ? 12.25 51.719 32.188 1 96.81 218 SER A O 1
ATOM 1739 N N . PRO A 1 219 ? 11.5 50.062 33.469 1 97.44 219 PRO A N 1
ATOM 1740 C CA . PRO A 1 219 ? 12.727 50.062 34.281 1 97.44 219 PRO A CA 1
ATOM 1741 C C . PRO A 1 219 ? 13.977 49.75 33.438 1 97.44 219 PRO A C 1
ATOM 1743 O O . PRO A 1 219 ? 15.023 50.375 33.656 1 97.44 219 PRO A O 1
ATOM 1746 N N . SER A 1 220 ? 13.883 48.812 32.562 1 98 220 SER A N 1
ATOM 1747 C CA . SER A 1 220 ? 15.039 48.5 31.734 1 98 220 SER A CA 1
ATOM 1748 C C . SER A 1 220 ? 15.422 49.656 30.828 1 98 220 SER A C 1
ATOM 1750 O O . SER A 1 220 ? 16.609 49.969 30.719 1 98 220 SER A O 1
ATOM 1752 N N . SER A 1 221 ? 14.422 50.25 30.188 1 97.75 221 SER A N 1
ATOM 1753 C CA . SER A 1 221 ? 14.68 51.406 29.344 1 97.75 221 SER A CA 1
ATOM 1754 C C . SER A 1 221 ? 15.266 52.562 30.156 1 97.75 221 SER A C 1
ATOM 1756 O O . SER A 1 221 ? 16.188 53.219 29.688 1 97.75 221 SER A O 1
ATOM 1758 N N . THR A 1 222 ? 14.742 52.75 31.312 1 98.06 222 THR A N 1
ATOM 1759 C CA . THR A 1 222 ? 15.188 53.844 32.188 1 98.06 222 THR A CA 1
ATOM 1760 C C . THR A 1 222 ? 16.609 53.562 32.688 1 98.06 222 THR A C 1
ATOM 1762 O O . THR A 1 222 ? 17.406 54.5 32.812 1 98.06 222 THR A O 1
ATOM 1765 N N . ALA A 1 223 ? 16.891 52.344 33 1 98 223 ALA A N 1
ATOM 1766 C CA . ALA A 1 223 ? 18.25 51.938 33.375 1 98 223 ALA A CA 1
ATOM 1767 C C . ALA A 1 223 ? 19.25 52.25 32.281 1 98 223 ALA A C 1
ATOM 1769 O O . ALA A 1 223 ? 20.312 52.812 32.531 1 98 223 ALA A O 1
ATOM 1770 N N . ALA A 1 224 ? 18.922 51.906 31.094 1 97.44 224 ALA A N 1
ATOM 1771 C CA . ALA A 1 224 ? 19.797 52.156 29.953 1 97.44 224 ALA A CA 1
ATOM 1772 C C . ALA A 1 224 ? 20.016 53.656 29.781 1 97.44 224 ALA A C 1
ATOM 1774 O O . ALA A 1 224 ? 21.141 54.094 29.5 1 97.44 224 ALA A O 1
ATOM 1775 N N . TYR A 1 225 ? 18.922 54.406 29.906 1 97.5 225 TYR A N 1
ATOM 1776 C CA . TYR A 1 225 ? 19.016 55.875 29.828 1 97.5 225 TYR A CA 1
ATOM 1777 C C . TYR A 1 225 ? 20 56.406 30.875 1 97.5 225 TYR A C 1
ATOM 1779 O O . TYR A 1 225 ? 20.891 57.188 30.531 1 97.5 225 TYR A O 1
ATOM 1787 N N . LEU A 1 226 ? 19.875 55.969 32.062 1 97.5 226 LEU A N 1
ATOM 1788 C CA . LEU A 1 226 ? 20.703 56.438 33.156 1 97.5 226 LEU A CA 1
ATOM 1789 C C . LEU A 1 226 ? 22.172 56.031 32.969 1 97.5 226 LEU A C 1
ATOM 1791 O O . LEU A 1 226 ? 23.078 56.812 33.281 1 97.5 226 LEU A O 1
ATOM 1795 N N . MET A 1 227 ? 22.438 54.906 32.469 1 96.38 227 MET A N 1
ATOM 1796 C CA . MET A 1 227 ? 23.781 54.375 32.25 1 96.38 227 MET A CA 1
ATOM 1797 C C . MET A 1 227 ? 24.516 55.188 31.203 1 96.38 227 MET A C 1
ATOM 1799 O O . MET A 1 227 ? 25.75 55.312 31.25 1 96.38 227 MET A O 1
ATOM 1803 N N . GLU A 1 228 ? 23.812 55.781 30.281 1 95.38 228 GLU A N 1
ATOM 1804 C CA . GLU A 1 228 ? 24.438 56.375 29.109 1 95.38 228 GLU A CA 1
ATOM 1805 C C . GLU A 1 228 ? 24.531 57.906 29.25 1 95.38 228 GLU A C 1
ATOM 1807 O O . GLU A 1 228 ? 25.094 58.594 28.391 1 95.38 228 GLU A O 1
ATOM 1812 N N . LEU A 1 229 ? 24.109 58.375 30.375 1 95.25 229 LEU A N 1
ATOM 1813 C CA . LEU A 1 229 ? 24.141 59.812 30.594 1 95.25 229 LEU A CA 1
ATOM 1814 C C . LEU A 1 229 ? 25.531 60.281 31 1 95.25 229 LEU A C 1
ATOM 1816 O O . LEU A 1 229 ? 26.234 59.562 31.703 1 95.25 229 LEU A O 1
ATOM 1820 N N . GLU A 1 230 ? 25.859 61.469 30.531 1 92.06 230 GLU A N 1
ATOM 1821 C CA . GLU A 1 230 ? 27.109 62.062 30.984 1 92.06 230 GLU A CA 1
ATOM 1822 C C . GLU A 1 230 ? 26.984 62.625 32.406 1 92.06 230 GLU A C 1
ATOM 1824 O O . GLU A 1 230 ? 27.875 62.406 33.219 1 92.06 230 GLU A O 1
ATOM 1829 N N . ASP A 1 231 ? 25.891 63.312 32.594 1 92.06 231 ASP A N 1
ATOM 1830 C CA . ASP A 1 231 ? 25.578 63.844 33.906 1 92.06 231 ASP A CA 1
ATOM 1831 C C . ASP A 1 231 ? 24.516 63 34.594 1 92.06 231 ASP A C 1
ATOM 1833 O O . ASP A 1 231 ? 23.5 62.656 34 1 92.06 231 ASP A O 1
ATOM 1837 N N . TRP A 1 232 ? 24.828 62.656 35.875 1 94.19 232 TRP A N 1
ATOM 1838 C CA . TRP A 1 232 ? 23.938 61.781 36.656 1 94.19 232 TRP A CA 1
ATOM 1839 C C . TRP A 1 232 ? 22.578 62.438 36.875 1 94.19 232 TRP A C 1
ATOM 1841 O O . TRP A 1 232 ? 22.5 63.656 37.156 1 94.19 232 TRP A O 1
ATOM 1851 N N . ASP A 1 233 ? 21.516 61.781 36.625 1 95.81 233 ASP A N 1
ATOM 1852 C CA . ASP A 1 233 ? 20.141 62.281 36.75 1 95.81 233 ASP A CA 1
ATOM 1853 C C . ASP A 1 233 ? 19.484 61.719 38 1 95.81 233 ASP A C 1
ATOM 1855 O O . ASP A 1 233 ? 19.047 60.562 38.031 1 95.81 233 ASP A O 1
ATOM 1859 N N . MET A 1 234 ? 19.297 62.531 39 1 95.56 234 MET A N 1
ATOM 1860 C CA . MET A 1 234 ? 18.797 62.125 40.281 1 95.56 234 MET A CA 1
ATOM 1861 C C . MET A 1 234 ? 17.328 61.75 40.219 1 95.56 234 MET A C 1
ATOM 1863 O O . MET A 1 234 ? 16.875 60.844 40.938 1 95.56 234 MET A O 1
ATOM 1867 N N . GLU A 1 235 ? 16.609 62.375 39.375 1 95.69 235 GLU A N 1
ATOM 1868 C CA . GLU A 1 235 ? 15.188 62.031 39.219 1 95.69 235 GLU A CA 1
ATOM 1869 C C . GLU A 1 235 ? 15.016 60.625 38.719 1 95.69 235 GLU A C 1
ATOM 1871 O O . GLU A 1 235 ? 14.117 59.906 39.156 1 95.69 235 GLU A O 1
ATOM 1876 N N . THR A 1 236 ? 15.836 60.312 37.812 1 97.06 236 THR A N 1
ATOM 1877 C CA . THR A 1 236 ? 15.812 58.969 37.219 1 97.06 236 THR A CA 1
ATOM 1878 C C . THR A 1 236 ? 16.219 57.938 38.25 1 97.06 236 THR A C 1
ATOM 1880 O O . THR A 1 236 ? 15.633 56.844 38.344 1 97.06 236 THR A O 1
ATOM 1883 N N . GLU A 1 237 ? 17.25 58.156 39 1 97 237 GLU A N 1
ATOM 1884 C CA . GLU A 1 237 ? 17.625 57.281 40.094 1 97 237 GLU A CA 1
ATOM 1885 C C . GLU A 1 237 ? 16.453 57.094 41.094 1 97 237 GLU A C 1
ATOM 1887 O O . GLU A 1 237 ? 16.203 55.969 41.531 1 97 237 GLU A O 1
ATOM 1892 N N . ASP A 1 238 ? 15.82 58.188 41.406 1 95.44 238 ASP A N 1
ATOM 1893 C CA . ASP A 1 238 ? 14.695 58.125 42.344 1 95.44 238 ASP A CA 1
ATOM 1894 C C . ASP A 1 238 ? 13.594 57.219 41.812 1 95.44 238 ASP A C 1
ATOM 1896 O O . ASP A 1 238 ? 12.969 56.5 42.594 1 95.44 238 ASP A O 1
ATOM 1900 N N . TYR A 1 239 ? 13.305 57.25 40.562 1 94.94 239 TYR A N 1
ATOM 1901 C CA . TYR A 1 239 ? 12.32 56.375 39.938 1 94.94 239 TYR A CA 1
ATOM 1902 C C . TYR A 1 239 ? 12.703 54.906 40.156 1 94.94 239 TYR A C 1
ATOM 1904 O O . TYR A 1 239 ? 11.875 54.094 40.562 1 94.94 239 TYR A O 1
ATOM 1912 N N . LEU A 1 240 ? 13.938 54.531 39.844 1 96.69 240 LEU A N 1
ATOM 1913 C CA . LEU A 1 240 ? 14.391 53.125 39.969 1 96.69 240 LEU A CA 1
ATOM 1914 C C . LEU A 1 240 ? 14.328 52.656 41.406 1 96.69 240 LEU A C 1
ATOM 1916 O O . LEU A 1 240 ? 13.938 51.531 41.688 1 96.69 240 LEU A O 1
ATOM 1920 N N . ARG A 1 241 ? 14.672 53.531 42.312 1 95.19 241 ARG A N 1
ATOM 1921 C CA . ARG A 1 241 ? 14.625 53.188 43.719 1 95.19 241 ARG A CA 1
ATOM 1922 C C . ARG A 1 241 ? 13.188 53.031 44.219 1 95.19 241 ARG A C 1
ATOM 1924 O O . ARG A 1 241 ? 12.906 52.156 45.062 1 95.19 241 ARG A O 1
ATOM 1931 N N . TYR A 1 242 ? 12.398 53.875 43.656 1 92.5 242 TYR A N 1
ATOM 1932 C CA . TYR A 1 242 ? 10.984 53.75 44 1 92.5 242 TYR A CA 1
ATOM 1933 C C . TYR A 1 242 ? 10.414 52.406 43.562 1 92.5 242 TYR A C 1
ATOM 1935 O O . TYR A 1 242 ? 9.734 51.719 44.344 1 92.5 242 TYR A O 1
ATOM 1943 N N . VAL A 1 243 ? 10.664 52.031 42.312 1 94.81 243 VAL A N 1
ATOM 1944 C CA . VAL A 1 243 ? 10.156 50.75 41.781 1 94.81 243 VAL A CA 1
ATOM 1945 C C . VAL A 1 243 ? 10.758 49.594 42.562 1 94.81 243 VAL A C 1
ATOM 1947 O O . VAL A 1 243 ? 10.086 48.594 42.812 1 94.81 243 VAL A O 1
ATOM 1950 N N . PHE A 1 244 ? 12.031 49.75 42.938 1 94.75 244 PHE A N 1
ATOM 1951 C CA . PHE A 1 244 ? 12.719 48.75 43.75 1 94.75 244 PHE A CA 1
ATOM 1952 C C . PHE A 1 244 ? 11.992 48.5 45.062 1 94.75 244 PHE A C 1
ATOM 1954 O O . PHE A 1 244 ? 11.727 47.375 45.438 1 94.75 244 PHE A O 1
ATOM 1961 N N . GLU A 1 245 ? 11.562 49.594 45.656 1 92.69 245 GLU A N 1
ATOM 1962 C CA . GLU A 1 245 ? 11.023 49.5 47.031 1 92.69 245 GLU A CA 1
ATOM 1963 C C . GLU A 1 245 ? 9.531 49.188 47 1 92.69 245 GLU A C 1
ATOM 1965 O O . GLU A 1 245 ? 9.023 48.469 47.875 1 92.69 245 GLU A O 1
ATOM 1970 N N . HIS A 1 246 ? 8.852 49.75 46 1 88.94 246 HIS A N 1
ATOM 1971 C CA . HIS A 1 246 ? 7.395 49.719 46.094 1 88.94 246 HIS A CA 1
ATOM 1972 C C . HIS A 1 246 ? 6.781 48.875 45 1 88.94 246 HIS A C 1
ATOM 1974 O O . HIS A 1 246 ? 5.566 48.656 44.969 1 88.94 246 HIS A O 1
ATOM 1980 N N . GLY A 1 247 ? 7.605 48.469 44.125 1 88.12 247 GLY A N 1
ATOM 1981 C CA . GLY A 1 247 ? 7.102 47.531 43.125 1 88.12 247 GLY A CA 1
ATOM 1982 C C . GLY A 1 247 ? 6.801 46.156 43.719 1 88.12 247 GLY A C 1
ATOM 1983 O O . GLY A 1 247 ? 6.93 45.938 44.938 1 88.12 247 GLY A O 1
ATOM 1984 N N . GLU A 1 248 ? 6.379 45.281 42.938 1 90.75 248 GLU A N 1
ATOM 1985 C CA . GLU A 1 248 ? 5.961 43.938 43.375 1 90.75 248 GLU A CA 1
ATOM 1986 C C . GLU A 1 248 ? 7.137 43.156 43.969 1 90.75 248 GLU A C 1
ATOM 1988 O O . GLU A 1 248 ? 6.941 42.219 44.719 1 90.75 248 GLU A O 1
ATOM 1993 N N . GLY A 1 249 ? 8.289 43.531 43.594 1 91.31 249 GLY A N 1
ATOM 1994 C CA . GLY A 1 249 ? 9.461 42.906 44.188 1 91.31 249 GLY A CA 1
ATOM 1995 C C . GLY A 1 249 ? 9.656 43.219 45.656 1 91.31 249 GLY A C 1
ATOM 1996 O O . GLY A 1 249 ? 10.297 42.438 46.375 1 91.31 249 GLY A O 1
ATOM 1997 N N . LYS A 1 250 ? 9.203 44.281 46.094 1 92.31 250 LYS A N 1
ATOM 1998 C CA . LYS A 1 250 ? 9.227 44.719 47.5 1 92.31 250 LYS A CA 1
ATOM 1999 C C . LYS A 1 250 ? 10.648 44.719 48.062 1 92.31 250 LYS A C 1
ATOM 2001 O O . LYS A 1 250 ? 10.891 44.156 49.125 1 92.31 250 LYS A O 1
ATOM 2006 N N . GLY A 1 251 ? 11.508 45.062 47.219 1 92.06 251 GLY A N 1
ATOM 2007 C CA . GLY A 1 251 ? 12.875 45.281 47.656 1 92.06 251 GLY A CA 1
ATOM 2008 C C . GLY A 1 251 ? 13.742 44.062 47.531 1 92.06 251 GLY A C 1
ATOM 2009 O O . GLY A 1 251 ? 14.906 44.062 47.938 1 92.06 251 GLY A O 1
ATOM 2010 N N . ASN A 1 252 ? 13.305 43.125 46.875 1 94.62 252 ASN A N 1
ATOM 2011 C CA . ASN A 1 252 ? 14.086 41.906 46.781 1 94.62 252 ASN A CA 1
ATOM 2012 C C . ASN A 1 252 ? 15.062 41.938 45.625 1 94.62 252 ASN A C 1
ATOM 2014 O O . ASN A 1 252 ? 15.766 40.938 45.344 1 94.62 252 ASN A O 1
ATOM 2018 N N . GLY A 1 253 ? 15.023 43 44.906 1 95.38 253 GLY A N 1
ATOM 2019 C CA . GLY A 1 253 ? 15.977 43.188 43.844 1 95.38 253 GLY A CA 1
ATOM 2020 C C . GLY A 1 253 ? 15.352 43.062 42.469 1 95.38 253 GLY A C 1
ATOM 2021 O O . GLY A 1 253 ? 15.945 43.5 41.469 1 95.38 253 GLY A O 1
ATOM 2022 N N . SER A 1 254 ? 14.18 42.5 42.375 1 96.94 254 SER A N 1
ATOM 2023 C CA . SER A 1 254 ? 13.57 42.219 41.094 1 96.94 254 SER A CA 1
ATOM 2024 C C . SER A 1 254 ? 12.711 43.375 40.625 1 96.94 254 SER A C 1
ATOM 2026 O O . SER A 1 254 ? 12.188 44.156 41.438 1 96.94 254 SER A O 1
ATOM 2028 N N . PHE A 1 255 ? 12.492 43.5 39.281 1 97.5 255 PHE A N 1
ATOM 2029 C CA . PHE A 1 255 ? 11.773 44.625 38.688 1 97.5 255 PHE A CA 1
ATOM 2030 C C . PHE A 1 255 ? 10.719 44.125 37.719 1 97.5 255 PHE A C 1
ATOM 2032 O O . PHE A 1 255 ? 10.898 43.125 37.062 1 97.5 255 PHE A O 1
ATOM 2039 N N . PRO A 1 256 ? 9.57 44.906 37.625 1 96.81 256 PRO A N 1
ATOM 2040 C CA . PRO A 1 256 ? 8.57 44.625 36.594 1 96.81 256 PRO A CA 1
ATOM 2041 C C . PRO A 1 256 ? 8.922 45.25 35.25 1 96.81 256 PRO A C 1
ATOM 2043 O O . PRO A 1 256 ? 9.875 46.031 35.156 1 96.81 256 PRO A O 1
ATOM 2046 N N . SER A 1 257 ? 8.172 44.906 34.25 1 95.62 257 SER A N 1
ATOM 2047 C CA . SER A 1 257 ? 8.43 45.438 32.906 1 95.62 257 SER A CA 1
ATOM 2048 C C . SER A 1 257 ? 7.934 46.875 32.781 1 95.62 257 SER A C 1
ATOM 2050 O O . SER A 1 257 ? 8.406 47.625 31.938 1 95.62 257 SER A O 1
ATOM 2052 N N . ALA A 1 258 ? 6.953 47.219 33.625 1 95.31 258 ALA A N 1
ATOM 2053 C CA . ALA A 1 258 ? 6.406 48.562 33.594 1 95.31 258 ALA A CA 1
ATOM 2054 C C . ALA A 1 258 ? 5.859 48.969 34.969 1 95.31 258 ALA A C 1
ATOM 2056 O O . ALA A 1 258 ? 5.273 48.125 35.656 1 95.31 258 ALA A O 1
ATOM 2057 N N . ALA A 1 259 ? 6.051 50.156 35.312 1 94.19 259 ALA A N 1
ATOM 2058 C CA . ALA A 1 259 ? 5.523 50.75 36.531 1 94.19 259 ALA A CA 1
ATOM 2059 C C . ALA A 1 259 ? 5.602 52.281 36.5 1 94.19 259 ALA A C 1
ATOM 2061 O O . ALA A 1 259 ? 6.566 52.844 36 1 94.19 259 ALA A O 1
ATOM 2062 N N . PRO A 1 260 ? 4.633 53.031 37 1 93.88 260 PRO A N 1
ATOM 2063 C CA . PRO A 1 260 ? 3.338 52.531 37.5 1 93.88 260 PRO A CA 1
ATOM 2064 C C . PRO A 1 260 ? 2.365 52.219 36.344 1 93.88 260 PRO A C 1
ATOM 2066 O O . PRO A 1 260 ? 2.592 52.656 35.219 1 93.88 260 PRO A O 1
ATOM 2069 N N . ILE A 1 261 ? 1.356 51.5 36.656 1 95.69 261 ILE A N 1
ATOM 2070 C CA . ILE A 1 261 ? 0.364 51.156 35.656 1 95.69 261 ILE A CA 1
ATOM 2071 C C . ILE A 1 261 ? -1.04 51.344 36.219 1 95.69 261 ILE A C 1
ATOM 2073 O O . ILE A 1 261 ? -1.919 50.5 36 1 95.69 261 ILE A O 1
ATOM 2077 N N . ASP A 1 262 ? -1.291 52.375 36.844 1 95 262 ASP A N 1
ATOM 2078 C CA . ASP A 1 262 ? -2.518 52.625 37.594 1 95 262 ASP A CA 1
ATOM 2079 C C . ASP A 1 262 ? -3.723 52.719 36.656 1 95 262 ASP A C 1
ATOM 2081 O O . ASP A 1 262 ? -4.766 52.125 36.938 1 95 262 ASP A O 1
ATOM 2085 N N . VAL A 1 263 ? -3.607 53.438 35.531 1 96.38 263 VAL A N 1
ATOM 2086 C CA . VAL A 1 263 ? -4.738 53.594 34.625 1 96.38 263 VAL A CA 1
ATOM 2087 C C . VAL A 1 263 ? -5.156 52.219 34.094 1 96.38 263 VAL A C 1
ATOM 2089 O O . VAL A 1 263 ? -6.348 51.906 34.062 1 96.38 263 VAL A O 1
ATOM 2092 N N . PHE A 1 264 ? -4.203 51.406 33.719 1 96.5 264 PHE A N 1
ATOM 2093 C CA . PHE A 1 264 ? -4.453 50.062 33.219 1 96.5 264 PHE A CA 1
ATOM 2094 C C . PHE A 1 264 ? -5.164 49.219 34.281 1 96.5 264 PHE A C 1
ATOM 2096 O O . PHE A 1 264 ? -6.227 48.656 34 1 96.5 264 PHE A O 1
ATOM 2103 N N . GLU A 1 265 ? -4.668 49.188 35.469 1 96.62 265 GLU A N 1
ATOM 2104 C CA . GLU A 1 265 ? -5.211 48.312 36.5 1 96.62 265 GLU A CA 1
ATOM 2105 C C . GLU A 1 265 ? -6.602 48.781 36.938 1 96.62 265 GLU A C 1
ATOM 2107 O O . GLU A 1 265 ? -7.512 47.969 37.094 1 96.62 265 GLU A O 1
ATOM 2112 N N . ILE A 1 266 ? -6.781 50.062 37.062 1 97.44 266 ILE A N 1
ATOM 2113 C CA . ILE A 1 266 ? -8.039 50.625 37.562 1 97.44 266 ILE A CA 1
ATOM 2114 C C . ILE A 1 266 ? -9.125 50.469 36.5 1 97.44 266 ILE A C 1
ATOM 2116 O O . ILE A 1 266 ? -10.234 50.031 36.781 1 97.44 266 ILE A O 1
ATOM 2120 N N . SER A 1 267 ? -8.828 50.875 35.312 1 97.44 267 SER A N 1
ATOM 2121 C CA . SER A 1 267 ? -9.82 50.812 34.25 1 97.44 267 SER A CA 1
ATOM 2122 C C . SER A 1 267 ? -10.273 49.375 34.031 1 97.44 267 SER A C 1
ATOM 2124 O O . SER A 1 267 ? -11.461 49.094 33.844 1 97.44 267 SER A O 1
ATOM 2126 N N . TRP A 1 268 ? -9.328 48.375 34.031 1 97.88 268 TRP A N 1
ATOM 2127 C CA . TRP A 1 268 ? -9.656 46.969 33.844 1 97.88 268 TRP A CA 1
ATOM 2128 C C . TRP A 1 268 ? -10.531 46.469 35 1 97.88 268 TRP A C 1
ATOM 2130 O O . TRP A 1 268 ? -11.5 45.719 34.75 1 97.88 268 TRP A O 1
ATOM 2140 N N . THR A 1 269 ? -10.141 46.812 36.156 1 97.62 269 THR A N 1
ATOM 2141 C CA . THR A 1 269 ? -10.844 46.312 37.344 1 97.62 269 THR A CA 1
ATOM 2142 C C . THR A 1 269 ? -12.266 46.875 37.406 1 97.62 269 THR A C 1
ATOM 2144 O O . THR A 1 269 ? -13.234 46.094 37.5 1 97.62 269 THR A O 1
ATOM 2147 N N . ILE A 1 270 ? -12.406 48.125 37.219 1 97 270 ILE A N 1
ATOM 2148 C CA . ILE A 1 270 ? -13.695 48.812 37.375 1 97 270 ILE A CA 1
ATOM 2149 C C . ILE A 1 270 ? -14.625 48.438 36.219 1 97 270 ILE A C 1
ATOM 2151 O O . ILE A 1 270 ? -15.789 48.094 36.438 1 97 270 ILE A O 1
ATOM 2155 N N . SER A 1 271 ? -14.172 48.5 35.062 1 96.75 271 SER A N 1
ATOM 2156 C CA . SER A 1 271 ? -15.016 48.188 33.938 1 96.75 271 SER A CA 1
ATOM 2157 C C . SER A 1 271 ? -15.469 46.719 33.969 1 96.75 271 SER A C 1
ATOM 2159 O O . SER A 1 271 ? -16.625 46.406 33.688 1 96.75 271 SER A O 1
ATOM 2161 N N . THR A 1 272 ? -14.562 45.781 34.375 1 97.88 272 THR A N 1
ATOM 2162 C CA . THR A 1 272 ? -14.883 44.344 34.438 1 97.88 272 THR A CA 1
ATOM 2163 C C . THR A 1 272 ? -15.938 44.062 35.5 1 97.88 272 THR A C 1
ATOM 2165 O O . THR A 1 272 ? -16.922 43.375 35.219 1 97.88 272 THR A O 1
ATOM 2168 N N . LEU A 1 273 ? -15.719 44.562 36.688 1 97.81 273 LEU A N 1
ATOM 2169 C CA . LEU A 1 273 ? -16.625 44.312 37.781 1 97.81 273 LEU A CA 1
ATOM 2170 C C . LEU A 1 273 ? -18 44.906 37.531 1 97.81 273 LEU A C 1
ATOM 2172 O O . LEU A 1 273 ? -19.016 44.281 37.781 1 97.81 273 LEU A O 1
ATOM 2176 N N . LEU A 1 274 ? -18.031 46.094 36.969 1 96.69 274 LEU A N 1
ATOM 2177 C CA . LEU A 1 274 ? -19.297 46.781 36.75 1 96.69 274 LEU A CA 1
ATOM 2178 C C . LEU A 1 274 ? -20.031 46.188 35.531 1 96.69 274 LEU A C 1
ATOM 2180 O O . LEU A 1 274 ? -21.25 46.062 35.562 1 96.69 274 LEU A O 1
ATOM 2184 N N . GLU A 1 275 ? -19.312 45.844 34.531 1 95.5 275 GLU A N 1
ATOM 2185 C CA . GLU A 1 275 ? -19.906 45.219 33.375 1 95.5 275 GLU A CA 1
ATOM 2186 C C . GLU A 1 275 ? -20.594 43.906 33.719 1 95.5 275 GLU A C 1
ATOM 2188 O O . GLU A 1 275 ? -21.625 43.594 33.156 1 95.5 275 GLU A O 1
ATOM 2193 N N . CYS A 1 276 ? -20.031 43.219 34.688 1 94.75 276 CYS A N 1
ATOM 2194 C CA . CYS A 1 276 ? -20.578 41.938 35.094 1 94.75 276 CYS A CA 1
ATOM 2195 C C . CYS A 1 276 ? -21.75 42.125 36.031 1 94.75 276 CYS A C 1
ATOM 2197 O O . CYS A 1 276 ? -22.375 41.125 36.438 1 94.75 276 CYS A O 1
ATOM 2199 N N . GLY A 1 277 ? -22.031 43.406 36.469 1 93.25 277 GLY A N 1
ATOM 2200 C CA . GLY A 1 277 ? -23.281 43.656 37.156 1 93.25 277 GLY A CA 1
ATOM 2201 C C . GLY A 1 277 ? -23.109 43.812 38.656 1 93.25 277 GLY A C 1
ATOM 2202 O O . GLY A 1 277 ? -24.094 43.906 39.406 1 93.25 277 GLY A O 1
ATOM 2203 N N . ILE A 1 278 ? -21.922 43.781 39.125 1 96 278 ILE A N 1
ATOM 2204 C CA . ILE A 1 278 ? -21.734 44.062 40.531 1 96 278 ILE A CA 1
ATOM 2205 C C . ILE A 1 278 ? -22.047 45.531 40.844 1 96 278 ILE A C 1
ATOM 2207 O O . ILE A 1 278 ? -21.453 46.438 40.25 1 96 278 ILE A O 1
ATOM 2211 N N . PRO A 1 279 ? -22.938 45.812 41.719 1 95.56 279 PRO A N 1
ATOM 2212 C CA . PRO A 1 279 ? -23.391 47.188 41.938 1 95.56 279 PRO A CA 1
ATOM 2213 C C . PRO A 1 279 ? -22.328 48.062 42.562 1 95.56 279 PRO A C 1
ATOM 2215 O O . PRO A 1 279 ? -21.547 47.594 43.406 1 95.56 279 PRO A O 1
ATOM 2218 N N . ILE A 1 280 ? -22.344 49.25 42.25 1 96 280 ILE A N 1
ATOM 2219 C CA . ILE A 1 280 ? -21.406 50.25 42.75 1 96 280 ILE A CA 1
ATOM 2220 C C . ILE A 1 280 ? -21.469 50.312 44.281 1 96 280 ILE A C 1
ATOM 2222 O O . ILE A 1 280 ? -20.438 50.438 44.938 1 96 280 ILE A O 1
ATOM 2226 N N . ASP A 1 281 ? -22.641 50.156 44.812 1 95.5 281 ASP A N 1
ATOM 2227 C CA . ASP A 1 281 ? -22.828 50.219 46.281 1 95.5 281 ASP A CA 1
ATOM 2228 C C . ASP A 1 281 ? -22.172 49.031 46.969 1 95.5 281 ASP A C 1
ATOM 2230 O O . ASP A 1 281 ? -21.703 49.188 48.125 1 95.5 281 ASP A O 1
ATOM 2234 N N . VAL A 1 282 ? -22.188 47.938 46.375 1 95.75 282 VAL A N 1
ATOM 2235 C CA . VAL A 1 282 ? -21.547 46.75 46.906 1 95.75 282 VAL A CA 1
ATOM 2236 C C . VAL A 1 282 ? -20.031 46.906 46.906 1 95.75 282 VAL A C 1
ATOM 2238 O O . VAL A 1 282 ? -19.359 46.531 47.875 1 95.75 282 VAL A O 1
ATOM 2241 N N . LEU A 1 283 ? -19.469 47.531 45.906 1 97 283 LEU A N 1
ATOM 2242 C CA . LEU A 1 283 ? -18.031 47.719 45.75 1 97 283 LEU A CA 1
ATOM 2243 C C . LEU A 1 283 ? -17.531 48.906 46.594 1 97 283 LEU A C 1
ATOM 2245 O O . LEU A 1 283 ? -16.344 49.031 46.844 1 97 283 LEU A O 1
ATOM 2249 N N . GLY A 1 284 ? -18.453 49.75 47.156 1 96.81 284 GLY A N 1
ATOM 2250 C CA . GLY A 1 284 ? -18.109 50.969 47.844 1 96.81 284 GLY A CA 1
ATOM 2251 C C . GLY A 1 284 ? -18.141 52.188 46.969 1 96.81 284 GLY A C 1
ATOM 2252 O O . GLY A 1 284 ? -17.156 52.5 46.281 1 96.81 284 GLY A O 1
ATOM 2253 N N . LYS A 1 285 ? -19.25 52.906 47.062 1 95.31 285 LYS A N 1
ATOM 2254 C CA . LYS A 1 285 ? -19.5 54.031 46.156 1 95.31 285 LYS A CA 1
ATOM 2255 C C . LYS A 1 285 ? -18.375 55.062 46.25 1 95.31 285 LYS A C 1
ATOM 2257 O O . LYS A 1 285 ? -17.938 55.594 45.219 1 95.31 285 LYS A O 1
ATOM 2262 N N . GLU A 1 286 ? -17.875 55.281 47.406 1 95.81 286 GLU A N 1
ATOM 2263 C CA . GLU A 1 286 ? -16.828 56.25 47.625 1 95.81 286 GLU A CA 1
ATOM 2264 C C . GLU A 1 286 ? -15.523 55.812 46.938 1 95.81 286 GLU A C 1
ATOM 2266 O O . GLU A 1 286 ? -14.852 56.625 46.312 1 95.81 286 GLU A O 1
ATOM 2271 N N . HIS A 1 287 ? -15.258 54.562 47.125 1 96.88 287 HIS A N 1
ATOM 2272 C CA . HIS A 1 287 ? -14.023 54.031 46.562 1 96.88 287 HIS A CA 1
ATOM 2273 C C . HIS A 1 287 ? -14.094 54 45.031 1 96.88 287 HIS A C 1
ATOM 2275 O O . HIS A 1 287 ? -13.133 54.375 44.375 1 96.88 287 HIS A O 1
ATOM 2281 N N . VAL A 1 288 ? -15.25 53.562 44.469 1 97 288 VAL A N 1
ATOM 2282 C CA . VAL A 1 288 ? -15.438 53.5 43.031 1 97 288 VAL A CA 1
ATOM 2283 C C . VAL A 1 288 ? -15.367 54.906 42.438 1 97 288 VAL A C 1
ATOM 2285 O O . VAL A 1 288 ? -14.75 55.125 41.406 1 97 288 VAL A O 1
ATOM 2288 N N . THR A 1 289 ? -15.945 55.812 43.125 1 95.19 289 THR A N 1
ATOM 2289 C CA . THR A 1 289 ? -15.969 57.219 42.656 1 95.19 289 THR A CA 1
ATOM 2290 C C . THR A 1 289 ? -14.562 57.812 42.688 1 95.19 289 THR A C 1
ATOM 2292 O O . THR A 1 289 ? -14.188 58.531 41.781 1 95.19 289 THR A O 1
ATOM 2295 N N . LYS A 1 290 ? -13.828 57.469 43.719 1 96.12 290 LYS A N 1
ATOM 2296 C CA . LYS A 1 290 ? -12.445 57.938 43.812 1 96.12 290 LYS A CA 1
ATOM 2297 C C . LYS A 1 290 ? -11.609 57.406 42.625 1 96.12 290 LYS A C 1
ATOM 2299 O O . LYS A 1 290 ? -10.859 58.188 42.031 1 96.12 290 LYS A O 1
ATOM 2304 N N . LEU A 1 291 ? -11.766 56.188 42.375 1 96.81 291 LEU A N 1
ATOM 2305 C CA . LEU A 1 291 ? -11.023 55.562 41.281 1 96.81 291 LEU A CA 1
ATOM 2306 C C . LEU A 1 291 ? -11.461 56.125 39.938 1 96.81 291 LEU A C 1
ATOM 2308 O O . LEU A 1 291 ? -10.633 56.406 39.094 1 96.81 291 LEU A O 1
ATOM 2312 N N . ALA A 1 292 ? -12.758 56.312 39.719 1 95.44 292 ALA A N 1
ATOM 2313 C CA . ALA A 1 292 ? -13.305 56.844 38.5 1 95.44 292 ALA A CA 1
ATOM 2314 C C . ALA A 1 292 ? -12.859 58.281 38.281 1 95.44 292 ALA A C 1
ATOM 2316 O O . ALA A 1 292 ? -12.602 58.719 37.156 1 95.44 292 ALA A O 1
ATOM 2317 N N . SER A 1 293 ? -12.797 59 39.344 1 94.56 293 SER A N 1
ATOM 2318 C CA . SER A 1 293 ? -12.344 60.375 39.281 1 94.56 293 SER A CA 1
ATOM 2319 C C . SER A 1 293 ? -10.891 60.469 38.844 1 94.56 293 SER A C 1
ATOM 2321 O O . SER A 1 293 ? -10.523 61.344 38.062 1 94.56 293 SER A O 1
ATOM 2323 N N . HIS A 1 294 ? -10.133 59.531 39.406 1 95.31 294 HIS A N 1
ATOM 2324 C CA . HIS A 1 294 ? -8.742 59.469 38.969 1 95.31 294 HIS A CA 1
ATOM 2325 C C . HIS A 1 294 ? -8.648 59.219 37.469 1 95.31 294 HIS A C 1
ATOM 2327 O O . HIS A 1 294 ? -7.867 59.875 36.781 1 95.31 294 HIS A O 1
ATOM 2333 N N . LEU A 1 295 ? -9.445 58.344 36.938 1 95.94 295 LEU A N 1
ATOM 2334 C CA . LEU A 1 295 ? -9.469 58.031 35.5 1 95.94 295 LEU A CA 1
ATOM 2335 C C . LEU A 1 295 ? -9.93 59.219 34.688 1 95.94 295 LEU A C 1
ATOM 2337 O O . LEU A 1 295 ? -9.328 59.562 33.656 1 95.94 295 LEU A O 1
ATOM 2341 N N . ALA A 1 296 ? -10.953 59.875 35.156 1 94.88 296 ALA A N 1
ATOM 2342 C CA . ALA A 1 296 ? -11.523 61.031 34.438 1 94.88 296 ALA A CA 1
ATOM 2343 C C . ALA A 1 296 ? -10.531 62.188 34.406 1 94.88 296 ALA A C 1
ATOM 2345 O O . ALA A 1 296 ? -10.398 62.844 33.375 1 94.88 296 ALA A O 1
ATOM 2346 N N . LYS A 1 297 ? -9.898 62.406 35.5 1 93.69 297 LYS A N 1
ATOM 2347 C CA . LYS A 1 297 ? -8.906 63.469 35.562 1 93.69 297 LYS A CA 1
ATOM 2348 C C . LYS A 1 297 ? -7.734 63.188 34.625 1 93.69 297 LYS A C 1
ATOM 2350 O O . LYS A 1 297 ? -7.23 64.125 33.969 1 93.69 297 LYS A O 1
ATOM 2355 N N . THR A 1 298 ? -7.352 61.938 34.625 1 94.31 298 THR A N 1
ATOM 2356 C CA . THR A 1 298 ? -6.254 61.562 33.75 1 94.31 298 THR A CA 1
ATOM 2357 C C . THR A 1 298 ? -6.656 61.688 32.281 1 94.31 298 THR A C 1
ATOM 2359 O O . THR A 1 298 ? -5.859 62.156 31.469 1 94.31 298 THR A O 1
ATOM 2362 N N . LEU A 1 299 ? -7.871 61.312 31.953 1 94.56 299 LEU A N 1
ATOM 2363 C CA . LEU A 1 299 ? -8.398 61.406 30.609 1 94.56 299 LEU A CA 1
ATOM 2364 C C . LEU A 1 299 ? -8.445 62.875 30.141 1 94.56 299 LEU A C 1
ATOM 2366 O O . LEU A 1 299 ? -8.039 63.188 29.031 1 94.56 299 LEU A O 1
ATOM 2370 N N . ASP A 1 300 ? -8.852 63.688 31.016 1 91.81 300 ASP A N 1
ATOM 2371 C CA . ASP A 1 300 ? -8.953 65.125 30.719 1 91.81 300 ASP A CA 1
ATOM 2372 C C . ASP A 1 300 ? -7.57 65.75 30.562 1 91.81 300 ASP A C 1
ATOM 2374 O O . ASP A 1 300 ? -7.332 66.5 29.625 1 91.81 300 ASP A O 1
ATOM 2378 N N . ALA A 1 301 ? -6.758 65.375 31.469 1 91.88 301 ALA A N 1
ATOM 2379 C CA . ALA A 1 301 ? -5.406 65.938 31.469 1 91.88 301 ALA A CA 1
ATOM 2380 C C . ALA A 1 301 ? -4.633 65.5 30.234 1 91.88 301 ALA A C 1
ATOM 2382 O O . ALA A 1 301 ? -3.736 66.25 29.781 1 91.88 301 ALA A O 1
ATOM 2383 N N . SER A 1 302 ? -5.039 64.438 29.672 1 90.75 302 SER A N 1
ATOM 2384 C CA . SER A 1 302 ? -4.312 63.875 28.531 1 90.75 302 SER A CA 1
ATOM 2385 C C . SER A 1 302 ? -5.031 64.188 27.219 1 90.75 302 SER A C 1
ATOM 2387 O O . SER A 1 302 ? -4.715 63.594 26.172 1 90.75 302 SER A O 1
ATOM 2389 N N . GLY A 1 303 ? -6.094 65 27.203 1 90.38 303 GLY A N 1
ATOM 2390 C CA . GLY A 1 303 ? -6.766 65.438 26 1 90.38 303 GLY A CA 1
ATOM 2391 C C . GLY A 1 303 ? -7.734 64.438 25.422 1 90.38 303 GLY A C 1
ATOM 2392 O O . GLY A 1 303 ? -7.945 64.375 24.219 1 90.38 303 GLY A O 1
ATOM 2393 N N . GLY A 1 304 ? -8.195 63.531 26.234 1 93.19 304 GLY A N 1
ATOM 2394 C CA . GLY A 1 304 ? -9.258 62.625 25.828 1 93.19 304 GLY A CA 1
ATOM 2395 C C . GLY A 1 304 ? -8.766 61.25 25.516 1 93.19 304 GLY A C 1
ATOM 2396 O O . GLY A 1 304 ? -9.555 60.375 25.156 1 93.19 304 GLY A O 1
ATOM 2397 N N . VAL A 1 305 ? -7.453 61.031 25.578 1 94.94 305 VAL A N 1
ATOM 2398 C CA . VAL A 1 305 ? -6.875 59.688 25.438 1 94.94 305 VAL A CA 1
ATOM 2399 C C . VAL A 1 305 ? -5.836 59.469 26.531 1 94.94 305 VAL A C 1
ATOM 2401 O O . VAL A 1 305 ? -5.219 60.406 27.016 1 94.94 305 VAL A O 1
ATOM 2404 N N . VAL A 1 306 ? -5.641 58.156 26.922 1 96 306 VAL A N 1
ATOM 2405 C CA . VAL A 1 306 ? -4.758 57.875 28.047 1 96 306 VAL A CA 1
ATOM 2406 C C . VAL A 1 306 ? -3.836 56.688 27.703 1 96 306 VAL A C 1
ATOM 2408 O O . VAL A 1 306 ? -4.133 55.906 26.812 1 96 306 VAL A O 1
ATOM 2411 N N . GLY A 1 307 ? -2.684 56.719 28.359 1 95.06 307 GLY A N 1
ATOM 2412 C CA . GLY A 1 307 ? -1.832 55.531 28.422 1 95.06 307 GLY A CA 1
ATOM 2413 C C . GLY A 1 307 ? -2.027 54.719 29.688 1 95.06 307 GLY A C 1
ATOM 2414 O O . GLY A 1 307 ? -3.033 54.875 30.375 1 95.06 307 GLY A O 1
ATOM 2415 N N . PHE A 1 308 ? -1.143 53.844 29.984 1 94.62 308 PHE A N 1
ATOM 2416 C CA . PHE A 1 308 ? -1.312 52.938 31.125 1 94.62 308 PHE A CA 1
ATOM 2417 C C . PHE A 1 308 ? -1.105 53.688 32.438 1 94.62 308 PHE A C 1
ATOM 2419 O O . PHE A 1 308 ? -1.399 53.156 33.5 1 94.62 308 PHE A O 1
ATOM 2426 N N . SER A 1 309 ? -0.592 54.875 32.344 1 93.56 309 SER A N 1
ATOM 2427 C CA . SER A 1 309 ? -0.468 55.812 33.469 1 93.56 309 SER A CA 1
ATOM 2428 C C . SER A 1 309 ? -0.446 57.25 32.969 1 93.56 309 SER A C 1
ATOM 2430 O O . SER A 1 309 ? -0.296 57.5 31.781 1 93.56 309 SER A O 1
ATOM 2432 N N . LEU A 1 310 ? -0.574 58.188 33.906 1 91.44 310 LEU A N 1
ATOM 2433 C CA . LEU A 1 310 ? -0.573 59.594 33.562 1 91.44 310 LEU A CA 1
ATOM 2434 C C . LEU A 1 310 ? 0.753 60 32.906 1 91.44 310 LEU A C 1
ATOM 2436 O O . LEU A 1 310 ? 1.821 59.656 33.438 1 91.44 310 LEU A O 1
ATOM 2440 N N . GLY A 1 311 ? 0.624 60.594 31.844 1 90.25 311 GLY A N 1
ATOM 2441 C CA . GLY A 1 311 ? 1.803 61.094 31.156 1 90.25 311 GLY A CA 1
ATOM 2442 C C . GLY A 1 311 ? 2.406 60.094 30.188 1 90.25 311 GLY A C 1
ATOM 2443 O O . GLY A 1 311 ? 3.271 60.438 29.375 1 90.25 311 GLY A O 1
ATOM 2444 N N . MET A 1 312 ? 1.927 58.875 30.234 1 93.12 312 MET A N 1
ATOM 2445 C CA . MET A 1 312 ? 2.451 57.844 29.344 1 93.12 312 MET A CA 1
ATOM 2446 C C . MET A 1 312 ? 1.79 57.938 27.969 1 93.12 312 MET A C 1
ATOM 2448 O O . MET A 1 312 ? 0.708 58.5 27.828 1 93.12 312 MET A O 1
ATOM 2452 N N . LEU A 1 313 ? 2.475 57.375 26.969 1 93.06 313 LEU A N 1
ATOM 2453 C CA . LEU A 1 313 ? 1.985 57.375 25.594 1 93.06 313 LEU A CA 1
ATOM 2454 C C . LEU A 1 313 ? 0.589 56.781 25.516 1 93.06 313 LEU A C 1
ATOM 2456 O O . LEU A 1 313 ? 0.378 55.625 25.938 1 93.06 313 LEU A O 1
ATOM 2460 N N . PRO A 1 314 ? -0.385 57.5 25.031 1 94.31 314 PRO A N 1
ATOM 2461 C CA . PRO A 1 314 ? -1.756 57 24.953 1 94.31 314 PRO A CA 1
ATOM 2462 C C . PRO A 1 314 ? -1.903 55.844 23.969 1 94.31 314 PRO A C 1
ATOM 2464 O O . PRO A 1 314 ? -1.183 55.781 22.969 1 94.31 314 PRO A O 1
ATOM 2467 N N . ASP A 1 315 ? -2.83 54.938 24.234 1 94.56 315 ASP A N 1
ATOM 2468 C CA . ASP A 1 315 ? -3.166 53.844 23.328 1 94.56 315 ASP A CA 1
ATOM 2469 C C . ASP A 1 315 ? -4.676 53.594 23.281 1 94.56 315 ASP A C 1
ATOM 2471 O O . ASP A 1 315 ? -5.406 54.094 24.141 1 94.56 315 ASP A O 1
ATOM 2475 N N . ALA A 1 316 ? -5.117 52.938 22.297 1 96 316 ALA A N 1
ATOM 2476 C CA . ALA A 1 316 ? -6.539 52.719 22.078 1 96 316 ALA A CA 1
ATOM 2477 C C . ALA A 1 316 ? -7.125 51.812 23.156 1 96 316 ALA A C 1
ATOM 2479 O O . ALA A 1 316 ? -8.281 51.969 23.562 1 96 316 ALA A O 1
ATOM 2480 N N . ASP A 1 317 ? -6.398 50.844 23.625 1 96.31 317 ASP A N 1
ATOM 2481 C CA . ASP A 1 317 ? -6.863 49.844 24.578 1 96.31 317 ASP A CA 1
ATOM 2482 C C . ASP A 1 317 ? -7.188 50.469 25.938 1 96.31 317 ASP A C 1
ATOM 2484 O O . ASP A 1 317 ? -8.328 50.406 26.391 1 96.31 317 ASP A O 1
ATOM 2488 N N . ASP A 1 318 ? -6.223 51.156 26.484 1 97.31 318 ASP A N 1
ATOM 2489 C CA . ASP A 1 318 ? -6.414 51.812 27.766 1 97.31 318 ASP A CA 1
ATOM 2490 C C . ASP A 1 318 ? -7.473 52.906 27.656 1 97.31 318 ASP A C 1
ATOM 2492 O O . ASP A 1 318 ? -8.25 53.125 28.594 1 97.31 318 ASP A O 1
ATOM 2496 N N . THR A 1 319 ? -7.414 53.594 26.562 1 97.38 319 THR A N 1
ATOM 2497 C CA . THR A 1 319 ? -8.398 54.656 26.359 1 97.38 319 THR A CA 1
ATOM 2498 C C . THR A 1 319 ? -9.812 54.094 26.312 1 97.38 319 THR A C 1
ATOM 2500 O O . THR A 1 319 ? -10.719 54.594 26.984 1 97.38 319 THR A O 1
ATOM 2503 N N . ALA A 1 320 ? -9.992 53.094 25.531 1 97.44 320 ALA A N 1
ATOM 2504 C CA . ALA A 1 320 ? -11.305 52.438 25.391 1 97.44 320 ALA A CA 1
ATOM 2505 C C . ALA A 1 320 ? -11.797 51.906 26.734 1 97.44 320 ALA A C 1
ATOM 2507 O O . ALA A 1 320 ? -12.969 52.062 27.078 1 97.44 320 ALA A O 1
ATOM 2508 N N . LYS A 1 321 ? -10.977 51.25 27.5 1 97.38 321 LYS A N 1
ATOM 2509 C CA . LYS A 1 321 ? -11.336 50.688 28.797 1 97.38 321 LYS A CA 1
ATOM 2510 C C . LYS A 1 321 ? -11.695 51.781 29.781 1 97.38 321 LYS A C 1
ATOM 2512 O O . LYS A 1 321 ? -12.602 51.594 30.609 1 97.38 321 LYS A O 1
ATOM 2517 N N . THR A 1 322 ? -10.906 52.812 29.703 1 97.25 322 THR A N 1
ATOM 2518 C CA . THR A 1 322 ? -11.188 53.969 30.562 1 97.25 322 THR A CA 1
ATOM 2519 C C . THR A 1 322 ? -12.562 54.531 30.266 1 97.25 322 THR A C 1
ATOM 2521 O O . THR A 1 322 ? -13.352 54.781 31.172 1 97.25 322 THR A O 1
ATOM 2524 N N . LEU A 1 323 ? -12.797 54.75 29.016 1 96.44 323 LEU A N 1
ATOM 2525 C CA . LEU A 1 323 ? -14.086 55.312 28.594 1 96.44 323 LEU A CA 1
ATOM 2526 C C . LEU A 1 323 ? -15.219 54.375 28.984 1 96.44 323 LEU A C 1
ATOM 2528 O O . LEU A 1 323 ? -16.281 54.812 29.438 1 96.44 323 LEU A O 1
ATOM 2532 N N . HIS A 1 324 ? -15.016 53.094 28.797 1 95.94 324 HIS A N 1
ATOM 2533 C CA . HIS A 1 324 ? -16 52.094 29.156 1 95.94 324 HIS A CA 1
ATOM 2534 C C . HIS A 1 324 ? -16.281 52.094 30.656 1 95.94 324 HIS A C 1
ATOM 2536 O O . HIS A 1 324 ? -17.438 52.031 31.094 1 95.94 324 HIS A O 1
ATOM 2542 N N . ALA A 1 325 ? -15.227 52.156 31.469 1 96 325 ALA A N 1
ATOM 2543 C CA . ALA A 1 325 ? -15.359 52.219 32.938 1 96 325 ALA A CA 1
ATOM 2544 C C . ALA A 1 325 ? -16.172 53.438 33.375 1 96 325 ALA A C 1
ATOM 2546 O O . ALA A 1 325 ? -17.062 53.312 34.219 1 96 325 ALA A O 1
ATOM 2547 N N . LEU A 1 326 ? -15.914 54.531 32.75 1 95.69 326 LEU A N 1
ATOM 2548 C CA . LEU A 1 326 ? -16.562 55.781 33.125 1 95.69 326 LEU A CA 1
ATOM 2549 C C . LEU A 1 326 ? -18.031 55.781 32.719 1 95.69 326 LEU A C 1
ATOM 2551 O O . LEU A 1 326 ? -18.844 56.438 33.344 1 95.69 326 LEU A O 1
ATOM 2555 N N . SER A 1 327 ? -18.344 55.094 31.734 1 93.62 327 SER A N 1
ATOM 2556 C CA . SER A 1 327 ? -19.703 55.062 31.219 1 93.62 327 SER A CA 1
ATOM 2557 C C . SER A 1 327 ? -20.672 54.438 32.25 1 93.62 327 SER A C 1
ATOM 2559 O O . SER A 1 327 ? -21.859 54.75 32.219 1 93.62 327 SER A O 1
ATOM 2561 N N . PHE A 1 328 ? -20.234 53.656 33.156 1 93.12 328 PHE A N 1
ATOM 2562 C CA . PHE A 1 328 ? -21.094 53 34.156 1 93.12 328 PHE A CA 1
ATOM 2563 C C . PHE A 1 328 ? -21.5 53.969 35.25 1 93.12 328 PHE A C 1
ATOM 2565 O O . PHE A 1 328 ? -22.453 53.719 36 1 93.12 328 PHE A O 1
ATOM 2572 N N . LEU A 1 329 ? -20.734 55 35.438 1 89.94 329 LEU A N 1
ATOM 2573 C CA . LEU A 1 329 ? -20.984 55.906 36.531 1 89.94 329 LEU A CA 1
ATOM 2574 C C . LEU A 1 329 ? -21.891 57.062 36.094 1 89.94 329 LEU A C 1
ATOM 2576 O O . LEU A 1 329 ? -22.484 57.75 36.906 1 89.94 329 LEU A O 1
ATOM 2580 N N . GLY A 1 330 ? -22.219 57.312 34.812 1 78.56 330 GLY A N 1
ATOM 2581 C CA . GLY A 1 330 ? -23.172 58.25 34.25 1 78.56 330 GLY A CA 1
ATOM 2582 C C . GLY A 1 330 ? -22.75 59.688 34.375 1 78.56 330 GLY A C 1
ATOM 2583 O O . GLY A 1 330 ? -23.297 60.562 33.719 1 78.56 330 GLY A O 1
ATOM 2584 N N . LYS A 1 331 ? -21.875 59.969 35.312 1 78.56 331 LYS A N 1
ATOM 2585 C CA . LYS A 1 331 ? -21.531 61.344 35.594 1 78.56 331 LYS A CA 1
ATOM 2586 C C . LYS A 1 331 ? -20.453 61.844 34.656 1 78.56 331 LYS A C 1
ATOM 2588 O O . LYS A 1 331 ? -20.266 63.062 34.5 1 78.56 331 LYS A O 1
ATOM 2593 N N . PHE A 1 332 ? -19.891 60.938 34.031 1 77.75 332 PHE A N 1
ATOM 2594 C CA . PHE A 1 332 ? -18.781 61.344 33.156 1 77.75 332 PHE A CA 1
ATOM 2595 C C . PHE A 1 332 ? -19.188 61.25 31.703 1 77.75 332 PHE A C 1
ATOM 2597 O O . PHE A 1 332 ? -19.922 60.344 31.312 1 77.75 332 PHE A O 1
ATOM 2604 N N . ASP A 1 333 ? -19.094 62.312 30.984 1 70.88 333 ASP A N 1
ATOM 2605 C CA . ASP A 1 333 ? -19.422 62.312 29.562 1 70.88 333 ASP A CA 1
ATOM 2606 C C . ASP A 1 333 ? -18.344 61.562 28.75 1 70.88 333 ASP A C 1
ATOM 2608 O O . ASP A 1 333 ? -17.234 62.094 28.594 1 70.88 333 ASP A O 1
ATOM 2612 N N . ALA A 1 334 ? -18.562 60.375 28.531 1 73 334 ALA A N 1
ATOM 2613 C CA . ALA A 1 334 ? -17.625 59.562 27.75 1 73 334 ALA A CA 1
ATOM 2614 C C . ALA A 1 334 ? -17.578 60.031 26.297 1 73 334 ALA A C 1
ATOM 2616 O O . ALA A 1 334 ? -18.578 59.906 25.562 1 73 334 ALA A O 1
ATOM 2617 N N . ASP A 1 335 ? -16.625 60.781 25.875 1 86.5 335 ASP A N 1
ATOM 2618 C CA . ASP A 1 335 ? -16.453 61.219 24.5 1 86.5 335 ASP A CA 1
ATOM 2619 C C . ASP A 1 335 ? -15.453 60.344 23.75 1 86.5 335 ASP A C 1
ATOM 2621 O O . ASP A 1 335 ? -14.258 60.406 24.047 1 86.5 335 ASP A O 1
ATOM 2625 N N . VAL A 1 336 ? -16 59.562 22.844 1 92.56 336 VAL A N 1
ATOM 2626 C CA . VAL A 1 336 ? -15.172 58.562 22.141 1 92.56 336 VAL A CA 1
ATOM 2627 C C . VAL A 1 336 ? -14.555 59.219 20.891 1 92.56 336 VAL A C 1
ATOM 2629 O O . VAL A 1 336 ? -13.812 58.562 20.156 1 92.56 336 VAL A O 1
ATOM 2632 N N . SER A 1 337 ? -14.75 60.531 20.625 1 92.19 337 SER A N 1
ATOM 2633 C CA . SER A 1 337 ? -14.336 61.188 19.391 1 92.19 337 SER A CA 1
ATOM 2634 C C . SER A 1 337 ? -12.82 61.156 19.234 1 92.19 337 SER A C 1
ATOM 2636 O O . SER A 1 337 ? -12.305 60.875 18.156 1 92.19 337 SER A O 1
ATOM 2638 N N . THR A 1 338 ? -12.141 61.438 20.328 1 93.88 338 THR A N 1
ATOM 2639 C CA . THR A 1 338 ? -10.688 61.469 20.25 1 93.88 338 THR A CA 1
ATOM 2640 C C . THR A 1 338 ? -10.102 60.062 20.047 1 93.88 338 THR A C 1
ATOM 2642 O O . THR A 1 338 ? -9.102 59.906 19.359 1 93.88 338 THR A O 1
ATOM 2645 N N . LEU A 1 339 ? -10.727 59.125 20.672 1 94.75 339 LEU A N 1
ATOM 2646 C CA . LEU A 1 339 ? -10.328 57.719 20.469 1 94.75 339 LEU A CA 1
ATOM 2647 C C . LEU A 1 339 ? -10.406 57.344 19 1 94.75 339 LEU A C 1
ATOM 2649 O O . LEU A 1 339 ? -9.461 56.75 18.453 1 94.75 339 LEU A O 1
ATOM 2653 N N . VAL A 1 340 ? -11.469 57.719 18.328 1 94.81 340 VAL A N 1
ATOM 2654 C CA . VAL A 1 340 ? -11.711 57.344 16.938 1 94.81 340 VAL A CA 1
ATOM 2655 C C . VAL A 1 340 ? -10.742 58.125 16.031 1 94.81 340 VAL A C 1
ATOM 2657 O O . VAL A 1 340 ? -10.125 57.531 15.141 1 94.8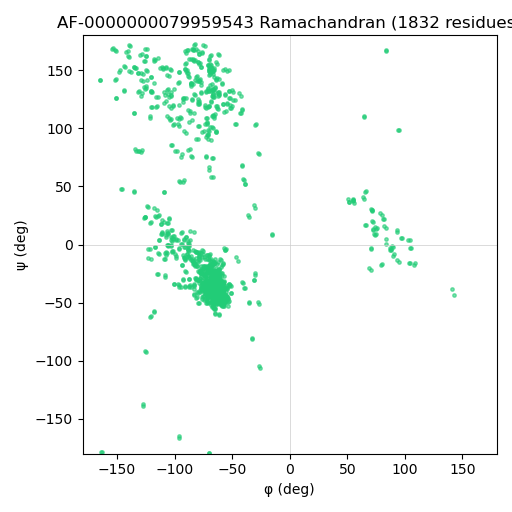1 340 VAL A O 1
ATOM 2660 N N . THR A 1 341 ? -10.602 59.344 16.297 1 93.38 341 THR A N 1
ATOM 2661 C CA . THR A 1 341 ? -9.781 60.188 15.438 1 93.38 341 THR A CA 1
ATOM 2662 C C . THR A 1 341 ? -8.312 59.75 15.5 1 93.38 341 THR A C 1
ATOM 2664 O O . THR A 1 341 ? -7.613 59.781 14.484 1 93.38 341 THR A O 1
ATOM 2667 N N . ARG A 1 342 ? -7.945 59.25 16.594 1 92.94 342 ARG A N 1
ATOM 2668 C CA . ARG A 1 342 ? -6.523 59.031 16.797 1 92.94 342 ARG A CA 1
ATOM 2669 C C . ARG A 1 342 ? -6.137 57.594 16.375 1 92.94 342 ARG A C 1
ATOM 2671 O O . ARG A 1 342 ? -5.008 57.375 15.938 1 92.94 342 ARG A O 1
ATOM 2678 N N . PHE A 1 343 ? -7.031 56.688 16.484 1 94.69 343 PHE A N 1
ATOM 2679 C CA . PHE A 1 343 ? -6.551 55.312 16.406 1 94.69 343 PHE A CA 1
ATOM 2680 C C . PHE A 1 343 ? -7.258 54.562 15.281 1 94.69 343 PHE A C 1
ATOM 2682 O O . PHE A 1 343 ? -6.922 53.406 14.984 1 94.69 343 PHE A O 1
ATOM 2689 N N . ARG A 1 344 ? -8.164 55.094 14.609 1 92.31 344 ARG A N 1
ATOM 2690 C CA . ARG A 1 344 ? -8.875 54.438 13.523 1 92.31 344 ARG A CA 1
ATOM 2691 C C . ARG A 1 344 ? -7.977 54.25 12.312 1 92.31 344 ARG A C 1
ATOM 2693 O O . ARG A 1 344 ? -7.188 55.125 11.961 1 92.31 344 ARG A O 1
ATOM 2700 N N . SER A 1 345 ? -7.98 53.125 11.789 1 90.69 345 SER A N 1
ATOM 2701 C CA . SER A 1 345 ? -7.34 52.781 10.523 1 90.69 345 SER A CA 1
ATOM 2702 C C . SER A 1 345 ? -8.305 52.031 9.609 1 90.69 345 SER A C 1
ATOM 2704 O O . SER A 1 345 ? -9.398 51.625 10.039 1 90.69 345 SER A O 1
ATOM 2706 N N . PRO A 1 346 ? -7.918 52 8.344 1 87.38 346 PRO A N 1
ATOM 2707 C CA . PRO A 1 346 ? -8.797 51.219 7.461 1 87.38 346 PRO A CA 1
ATOM 2708 C C . PRO A 1 346 ? -8.992 49.781 7.934 1 87.38 346 PRO A C 1
ATOM 2710 O O . PRO A 1 346 ? -8.016 49.031 8.086 1 87.38 346 PRO A O 1
ATOM 2713 N N . GLY A 1 347 ? -10.18 49.438 8.297 1 89.81 347 GLY A N 1
ATOM 2714 C CA . GLY A 1 347 ? -10.562 48.094 8.57 1 89.81 347 GLY A CA 1
ATOM 2715 C C . GLY A 1 347 ? -10.438 47.719 10.031 1 89.81 347 GLY A C 1
ATOM 2716 O O . GLY A 1 347 ? -10.828 46.594 10.438 1 89.81 347 GLY A O 1
ATOM 2717 N N . SER A 1 348 ? -9.75 48.531 10.852 1 94.12 348 SER A N 1
ATOM 2718 C CA . SER A 1 348 ? -9.602 48.219 12.273 1 94.12 348 SER A CA 1
ATOM 2719 C C . SER A 1 348 ? -9.141 49.438 13.055 1 94.12 348 SER A C 1
ATOM 2721 O O . SER A 1 348 ? -9.031 50.531 12.5 1 94.12 348 SER A O 1
ATOM 2723 N N . PHE A 1 349 ? -8.938 49.281 14.344 1 95.06 349 PHE A N 1
ATOM 2724 C CA . PHE A 1 349 ? -8.305 50.25 15.203 1 95.06 349 PHE A CA 1
ATOM 2725 C C . PHE A 1 349 ? -6.918 49.812 15.641 1 95.06 349 PHE A C 1
ATOM 2727 O O . PHE A 1 349 ? -6.746 48.656 16.062 1 95.06 349 PHE A O 1
ATOM 2734 N N . LYS A 1 350 ? -5.996 50.656 15.469 1 93.19 350 LYS A N 1
ATOM 2735 C CA . LYS A 1 350 ? -4.645 50.375 15.938 1 93.19 350 LYS A CA 1
ATOM 2736 C C . LYS A 1 350 ? -4.512 50.656 17.438 1 93.19 350 LYS A C 1
ATOM 2738 O O . LYS A 1 350 ? -5.09 51.594 17.953 1 93.19 350 LYS A O 1
ATOM 2743 N N . THR A 1 351 ? -3.758 49.75 18.078 1 91.38 351 THR A N 1
ATOM 2744 C CA . THR A 1 351 ? -3.516 50.031 19.484 1 91.38 351 THR A CA 1
ATOM 2745 C C . THR A 1 351 ? -2.689 51.312 19.656 1 91.38 351 THR A C 1
ATOM 2747 O O . THR A 1 351 ? -3.078 52.219 20.391 1 91.38 351 THR A O 1
ATOM 2750 N N . TYR A 1 352 ? -1.513 51.281 19.062 1 88.75 352 TYR A N 1
ATOM 2751 C CA . TYR A 1 352 ? -0.682 52.469 18.953 1 88.75 352 TYR A CA 1
ATOM 2752 C C . TYR A 1 352 ? -0.65 53 17.531 1 88.75 352 TYR A C 1
ATOM 2754 O O . TYR A 1 352 ? -0.803 52.219 16.578 1 88.75 352 TYR A O 1
ATOM 2762 N N . GLU A 1 353 ? -0.458 54.156 17.328 1 80.5 353 GLU A N 1
ATOM 2763 C CA . GLU A 1 353 ? -0.545 54.812 16.016 1 80.5 353 GLU A CA 1
ATOM 2764 C C . GLU A 1 353 ? 0.416 54.156 15.023 1 80.5 353 GLU A C 1
ATOM 2766 O O . GLU A 1 353 ? 0.103 54.031 13.836 1 80.5 353 GLU A O 1
ATOM 2771 N N . LYS A 1 354 ? 1.529 53.688 15.453 1 75.06 354 LYS A N 1
ATOM 2772 C CA . LYS A 1 354 ? 2.523 53.125 14.531 1 75.06 354 LYS A CA 1
ATOM 2773 C C . LYS A 1 354 ? 2.705 51.625 14.758 1 75.06 354 LYS A C 1
ATOM 2775 O O . LYS A 1 354 ? 3.723 51.062 14.359 1 75.06 354 LYS A O 1
ATOM 2780 N N . GLU A 1 355 ? 1.696 51.062 15.266 1 76.56 355 GLU A N 1
ATOM 2781 C CA . GLU A 1 355 ? 1.804 49.625 15.539 1 76.56 355 GLU A CA 1
ATOM 2782 C C . GLU A 1 355 ? 1.604 48.812 14.266 1 76.56 355 GLU A C 1
ATOM 2784 O O . GLU A 1 355 ? 0.768 49.156 13.422 1 76.56 355 GLU A O 1
ATOM 2789 N N . SER A 1 356 ? 2.377 47.75 14.117 1 71.31 356 SER A N 1
ATOM 2790 C CA . SER A 1 356 ? 2.338 46.906 12.93 1 71.31 356 SER A CA 1
ATOM 2791 C C . SER A 1 356 ? 1.268 45.812 13.055 1 71.31 356 SER A C 1
ATOM 2793 O O . SER A 1 356 ? 0.589 45.5 12.078 1 71.31 356 SER A O 1
ATOM 2795 N N . THR A 1 357 ? 1.082 45.312 14.273 1 77.38 357 THR A N 1
ATOM 2796 C CA . THR A 1 357 ? 0.155 44.219 14.484 1 77.38 357 THR A CA 1
ATOM 2797 C C . THR A 1 357 ? -1.132 44.688 15.141 1 77.38 357 THR A C 1
ATOM 2799 O O . THR A 1 357 ? -1.093 45.375 16.172 1 77.38 357 THR A O 1
ATOM 2802 N N . ARG A 1 358 ? -2.213 44.375 14.547 1 85.44 358 ARG A N 1
ATOM 2803 C CA . ARG A 1 358 ? -3.506 44.75 15.102 1 85.44 358 ARG A CA 1
ATOM 2804 C C . ARG A 1 358 ? -3.896 43.812 16.25 1 85.44 358 ARG A C 1
ATOM 2806 O O . ARG A 1 358 ? -3.574 42.625 16.234 1 85.44 358 ARG A O 1
ATOM 2813 N N . SER A 1 359 ? -4.488 44.375 17.203 1 90.56 359 SER A N 1
ATOM 2814 C CA . SER A 1 359 ? -4.871 43.625 18.406 1 90.56 359 SER A CA 1
ATOM 2815 C C . SER A 1 359 ? -6.371 43.375 18.422 1 90.56 359 SER A C 1
ATOM 2817 O O . SER A 1 359 ? -7.172 44.281 18.266 1 90.56 359 SER A O 1
ATOM 2819 N N . LEU A 1 360 ? -6.684 42.156 18.625 1 93.75 360 LEU A N 1
ATOM 2820 C CA . LEU A 1 360 ? -8.078 41.75 18.734 1 93.75 360 LEU A CA 1
ATOM 2821 C C . LEU A 1 360 ? -8.719 42.312 20 1 93.75 360 LEU A C 1
ATOM 2823 O O . LEU A 1 360 ? -9.852 42.812 19.969 1 93.75 360 LEU A O 1
ATOM 2827 N N . SER A 1 361 ? -8.031 42.25 21.094 1 95 361 SER A N 1
ATOM 2828 C CA . SER A 1 361 ? -8.57 42.75 22.344 1 95 361 SER A CA 1
ATOM 2829 C C . SER A 1 361 ? -8.812 44.25 22.297 1 95 361 SER A C 1
ATOM 2831 O O . SER A 1 361 ? -9.844 44.75 22.766 1 95 361 SER A O 1
ATOM 2833 N N . ALA A 1 362 ? -7.879 44.969 21.703 1 95.62 362 ALA A N 1
ATOM 2834 C CA . ALA A 1 362 ? -8.039 46.406 21.578 1 95.62 362 ALA A CA 1
ATOM 2835 C C . ALA A 1 362 ? -9.289 46.75 20.781 1 95.62 362 ALA A C 1
ATOM 2837 O O . ALA A 1 362 ? -10.031 47.688 21.125 1 95.62 362 ALA A O 1
ATOM 2838 N N . ASN A 1 363 ? -9.492 46.094 19.766 1 96.75 363 ASN A N 1
ATOM 2839 C CA . ASN A 1 363 ? -10.664 46.344 18.938 1 96.75 363 ASN A CA 1
ATOM 2840 C C . ASN A 1 363 ? -11.961 45.938 19.641 1 96.75 363 ASN A C 1
ATOM 2842 O O . ASN A 1 363 ? -12.992 46.594 19.453 1 96.75 363 ASN A O 1
ATOM 2846 N N . CYS A 1 364 ? -11.953 44.906 20.406 1 97.56 364 CYS A N 1
ATOM 2847 C CA . CYS A 1 364 ? -13.102 44.531 21.219 1 97.56 364 CYS A CA 1
ATOM 2848 C C . CYS A 1 364 ? -13.43 45.625 22.234 1 97.56 364 CYS A C 1
ATOM 2850 O O . CYS A 1 364 ? -14.594 46 22.406 1 97.56 364 CYS A O 1
ATOM 2852 N N . ASN A 1 365 ? -12.383 46.062 22.891 1 97.38 365 ASN A N 1
ATOM 2853 C CA . ASN A 1 365 ? -12.586 47.125 23.891 1 97.38 365 ASN A CA 1
ATOM 2854 C C . ASN A 1 365 ? -13.086 48.406 23.266 1 97.38 365 ASN A C 1
ATOM 2856 O O . ASN A 1 365 ? -13.898 49.125 23.859 1 97.38 365 ASN A O 1
ATOM 2860 N N . VAL A 1 366 ? -12.578 48.719 22.109 1 97.12 366 VAL A N 1
ATOM 2861 C CA . VAL A 1 366 ? -13.078 49.875 21.375 1 97.12 366 VAL A CA 1
ATOM 2862 C C . VAL A 1 366 ? -14.555 49.688 21.062 1 97.12 366 VAL A C 1
ATOM 2864 O O . VAL A 1 366 ? -15.352 50.625 21.234 1 97.12 366 VAL A O 1
ATOM 2867 N N . LEU A 1 367 ? -14.914 48.531 20.594 1 96.12 367 LEU A N 1
ATOM 2868 C CA . LEU A 1 367 ? -16.312 48.281 20.281 1 96.12 367 LEU A CA 1
ATOM 2869 C C . LEU A 1 367 ? -17.188 48.438 21.516 1 96.12 367 LEU A C 1
ATOM 2871 O O . LEU A 1 367 ? -18.266 49.031 21.438 1 96.12 367 LEU A O 1
ATOM 2875 N N . LYS A 1 368 ? -16.766 47.938 22.641 1 95.5 368 LYS A N 1
ATOM 2876 C CA . LYS A 1 368 ? -17.5 48.062 23.891 1 95.5 368 LYS A CA 1
ATOM 2877 C C . LYS A 1 368 ? -17.688 49.531 24.25 1 95.5 368 LYS A C 1
ATOM 2879 O O . LYS A 1 368 ? -18.766 49.969 24.688 1 95.5 368 LYS A O 1
ATOM 2884 N N . ALA A 1 369 ? -16.594 50.312 24.109 1 95.94 369 ALA A N 1
ATOM 2885 C CA . ALA A 1 369 ? -16.641 51.75 24.406 1 95.94 369 ALA A CA 1
ATOM 2886 C C . ALA A 1 369 ? -17.625 52.469 23.5 1 95.94 369 ALA A C 1
ATOM 2888 O O . ALA A 1 369 ? -18.375 53.344 23.938 1 95.94 369 ALA A O 1
ATOM 2889 N N . LEU A 1 370 ? -17.594 52.094 22.234 1 93.81 370 LEU A N 1
ATOM 2890 C CA . LEU A 1 370 ? -18.5 52.719 21.266 1 93.81 370 LEU A CA 1
ATOM 2891 C C . LEU A 1 370 ? -19.953 52.375 21.578 1 93.81 370 LEU A C 1
ATOM 2893 O O . LEU A 1 370 ? -20.828 53.25 21.453 1 93.81 370 LEU A O 1
ATOM 2897 N N . LEU A 1 371 ? -20.219 51.188 22 1 92.12 371 LEU A N 1
ATOM 2898 C CA . LEU A 1 371 ? -21.578 50.75 22.281 1 92.12 371 LEU A CA 1
ATOM 2899 C C . LEU A 1 371 ? -22.094 51.375 23.578 1 92.12 371 LEU A C 1
ATOM 2901 O O . LEU A 1 371 ? -23.312 51.469 23.781 1 92.12 371 LEU A O 1
ATOM 2905 N N . ALA A 1 372 ? -21.188 51.719 24.469 1 90.38 372 ALA A N 1
ATOM 2906 C CA . ALA A 1 372 ? -21.562 52.219 25.781 1 90.38 372 ALA A CA 1
ATOM 2907 C C . ALA A 1 372 ? -21.938 53.688 25.703 1 90.38 372 ALA A C 1
ATOM 2909 O O . ALA A 1 372 ? -22.453 54.25 26.672 1 90.38 372 ALA A O 1
ATOM 2910 N N . THR A 1 373 ? -21.75 54.312 24.562 1 87.94 373 THR A N 1
ATOM 2911 C CA . THR A 1 373 ? -22.109 55.75 24.422 1 87.94 373 THR A CA 1
ATOM 2912 C C . THR A 1 373 ? -23.625 55.938 24.484 1 87.94 373 THR A C 1
ATOM 2914 O O . THR A 1 373 ? -24.375 54.969 24.312 1 87.94 373 THR A O 1
ATOM 2917 N N . LYS A 1 374 ? -24 57.125 24.703 1 83.06 374 LYS A N 1
ATOM 2918 C CA . LYS A 1 374 ? -25.422 57.438 24.812 1 83.06 374 LYS A CA 1
ATOM 2919 C C . LYS A 1 374 ? -26.141 57.25 23.469 1 83.06 374 LYS A C 1
ATOM 2921 O O . LYS A 1 374 ? -27.312 56.875 23.438 1 83.06 374 LYS A O 1
ATOM 2926 N N . ASN A 1 375 ? -25.422 57.531 22.391 1 83.75 375 ASN A N 1
ATOM 2927 C CA . ASN A 1 375 ? -25.969 57.344 21.047 1 83.75 375 ASN A CA 1
ATOM 2928 C C . ASN A 1 375 ? -25.031 56.531 20.156 1 83.75 375 ASN A C 1
ATOM 2930 O O . ASN A 1 375 ? -24.391 57.062 19.266 1 83.75 375 ASN A O 1
ATOM 2934 N N . PRO A 1 376 ? -25.047 55.219 20.328 1 85.88 376 PRO A N 1
ATOM 2935 C CA . PRO A 1 376 ? -24.141 54.375 19.562 1 85.88 376 PRO A CA 1
ATOM 2936 C C . PRO A 1 376 ? -24.375 54.469 18.047 1 85.88 376 PRO A C 1
ATOM 2938 O O . PRO A 1 376 ? -23.453 54.25 17.25 1 85.88 376 PRO A O 1
ATOM 2941 N N . ASP A 1 377 ? -25.5 54.875 17.609 1 84.62 377 ASP A N 1
ATOM 2942 C CA . ASP A 1 377 ? -25.859 54.969 16.188 1 84.62 377 ASP A CA 1
ATOM 2943 C C . ASP A 1 377 ? -25 56 15.477 1 84.62 377 ASP A C 1
ATOM 2945 O O . ASP A 1 377 ? -24.703 55.875 14.289 1 84.62 377 ASP A O 1
ATOM 2949 N N . SER A 1 378 ? -24.625 56.969 16.234 1 84.44 378 SER A N 1
ATOM 2950 C CA . SER A 1 378 ? -23.797 58.031 15.648 1 84.44 378 SER A CA 1
ATOM 2951 C C . SER A 1 378 ? -22.406 57.5 15.297 1 84.44 378 SER A C 1
ATOM 2953 O O . SER A 1 378 ? -21.703 58.125 14.5 1 84.44 378 SER A O 1
ATOM 2955 N N . SER A 1 379 ? -22.094 56.281 15.805 1 88.75 379 SER A N 1
ATOM 2956 C CA . SER A 1 379 ? -20.781 55.688 15.562 1 88.75 379 SER A CA 1
ATOM 2957 C C . SER A 1 379 ? -20.922 54.375 14.766 1 88.75 379 SER A C 1
ATOM 2959 O O . SER A 1 379 ? -20.109 53.469 14.914 1 88.75 379 SER A O 1
ATOM 2961 N N . SER A 1 380 ? -21.938 54.375 13.945 1 89.38 380 SER A N 1
ATOM 2962 C CA . SER A 1 380 ? -22.312 53.156 13.25 1 89.38 380 SER A CA 1
ATOM 2963 C C . SER A 1 380 ? -21.156 52.656 12.383 1 89.38 380 SER A C 1
ATOM 2965 O O . SER A 1 380 ? -20.875 51.438 12.359 1 89.38 380 SER A O 1
ATOM 2967 N N . ALA A 1 381 ? -20.5 53.531 11.68 1 90.88 381 ALA A N 1
ATOM 2968 C CA . ALA A 1 381 ? -19.406 53.125 10.797 1 90.88 381 ALA A CA 1
ATOM 2969 C C . ALA A 1 381 ? -18.25 52.562 11.594 1 90.88 381 ALA A C 1
ATOM 2971 O O . ALA A 1 381 ? -17.578 51.594 11.148 1 90.88 381 ALA A O 1
ATOM 2972 N N . HIS A 1 382 ? -18 53.188 12.742 1 93.44 382 HIS A N 1
ATOM 2973 C CA . HIS A 1 382 ? -16.891 52.719 13.594 1 93.44 382 HIS A CA 1
ATOM 2974 C C . HIS A 1 382 ? -17.219 51.406 14.258 1 93.44 382 HIS A C 1
ATOM 2976 O O . HIS A 1 382 ? -16.328 50.531 14.414 1 93.44 382 HIS A O 1
ATOM 2982 N N . ILE A 1 383 ? -18.453 51.25 14.586 1 93.81 383 ILE A N 1
ATOM 2983 C CA . ILE A 1 383 ? -18.922 50 15.172 1 93.81 383 ILE A CA 1
ATOM 2984 C C . ILE A 1 383 ? -18.766 48.875 14.156 1 93.81 383 ILE A C 1
ATOM 2986 O O . ILE A 1 383 ? -18.281 47.781 14.492 1 93.81 383 ILE A O 1
ATOM 2990 N N . LEU A 1 384 ? -19.141 49.188 12.961 1 93.19 384 LEU A N 1
ATOM 2991 C CA . LEU A 1 384 ? -19.016 48.188 11.898 1 93.19 384 LEU A CA 1
ATOM 2992 C C . LEU A 1 384 ? -17.562 47.812 11.656 1 93.19 384 LEU A C 1
ATOM 2994 O O . LEU A 1 384 ? -17.25 46.656 11.43 1 93.19 384 LEU A O 1
ATOM 2998 N N . THR A 1 385 ? -16.719 48.781 11.688 1 94.12 385 THR A N 1
ATOM 2999 C CA . THR A 1 385 ? -15.289 48.531 11.469 1 94.12 385 THR A CA 1
ATOM 3000 C C . THR A 1 385 ? -14.727 47.594 12.523 1 94.12 385 THR A C 1
ATOM 3002 O O . THR A 1 385 ? -14.055 46.625 12.195 1 94.12 385 THR A O 1
ATOM 3005 N N . ALA A 1 386 ? -15.039 47.844 13.75 1 95.12 386 ALA A N 1
ATOM 3006 C CA . ALA A 1 386 ? -14.539 47.031 14.852 1 95.12 386 ALA A CA 1
ATOM 3007 C C . ALA A 1 386 ? -15.141 45.625 14.812 1 95.12 386 ALA A C 1
ATOM 3009 O O . ALA A 1 386 ? -14.43 44.656 14.961 1 95.12 386 ALA A O 1
ATOM 3010 N N . ALA A 1 387 ? -16.406 45.594 14.531 1 94.75 387 ALA A N 1
ATOM 3011 C CA . ALA A 1 387 ? -17.094 44.312 14.492 1 94.75 387 ALA A CA 1
ATOM 3012 C C . ALA A 1 387 ? -16.594 43.469 13.336 1 94.75 387 ALA A C 1
ATOM 3014 O O . ALA A 1 387 ? -16.406 42.25 13.492 1 94.75 387 ALA A O 1
ATOM 3015 N N . SER A 1 388 ? -16.422 44.062 12.219 1 94.62 388 SER A N 1
ATOM 3016 C CA . SER A 1 388 ? -15.938 43.344 11.047 1 94.62 388 SER A CA 1
ATOM 3017 C C . SER A 1 388 ? -14.539 42.781 11.281 1 94.62 388 SER A C 1
ATOM 3019 O O . SER A 1 388 ? -14.219 41.656 10.852 1 94.62 388 SER A O 1
ATOM 3021 N N . PHE A 1 389 ? -13.75 43.594 11.906 1 94.62 389 PHE A N 1
ATOM 3022 C CA . PHE A 1 389 ? -12.391 43.125 12.203 1 94.62 389 PHE A CA 1
ATOM 3023 C C . PHE A 1 389 ? -12.414 41.938 13.125 1 94.62 389 PHE A C 1
ATOM 3025 O O . PHE A 1 389 ? -11.656 40.969 12.922 1 94.62 389 PHE A O 1
ATOM 3032 N N . ILE A 1 390 ? -13.258 42 14.102 1 95.75 390 ILE A N 1
ATOM 3033 C CA . ILE A 1 390 ? -13.367 40.875 15.062 1 95.75 390 ILE A CA 1
ATOM 3034 C C . ILE A 1 390 ? -13.812 39.625 14.336 1 95.75 390 ILE A C 1
ATOM 3036 O O . ILE A 1 390 ? -13.219 38.562 14.516 1 95.75 390 ILE A O 1
ATOM 3040 N N . CYS A 1 391 ? -14.766 39.75 13.539 1 94.31 391 CYS A N 1
ATOM 3041 C CA . CYS A 1 391 ? -15.281 38.594 12.797 1 94.31 391 CYS A CA 1
ATOM 3042 C C . CYS A 1 391 ? -14.227 38.062 11.844 1 94.31 391 CYS A C 1
ATOM 3044 O O . CYS A 1 391 ? -14.047 36.844 11.75 1 94.31 391 CYS A O 1
ATOM 3046 N N . HIS A 1 392 ? -13.586 38.906 11.188 1 92.19 392 HIS A N 1
ATOM 3047 C CA . HIS A 1 392 ? -12.562 38.5 10.234 1 92.19 392 HIS A CA 1
ATOM 3048 C C . HIS A 1 392 ? -11.453 37.719 10.922 1 92.19 392 HIS A C 1
ATOM 3050 O O . HIS A 1 392 ? -10.938 36.75 10.359 1 92.19 392 HIS A O 1
ATOM 3056 N N . SER A 1 393 ? -11.062 38.125 12.07 1 91.81 393 SER A N 1
ATOM 3057 C CA . SER A 1 393 ? -9.992 37.469 12.812 1 91.81 393 SER A CA 1
ATOM 3058 C C . SER A 1 393 ? -10.352 36.031 13.125 1 91.81 393 SER A C 1
ATOM 3060 O O . SER A 1 393 ? -9.516 35.125 13 1 91.81 393 SER A O 1
ATOM 3062 N N . PHE A 1 394 ? -11.586 35.812 13.445 1 90.94 394 PHE A N 1
ATOM 3063 C CA . PHE A 1 394 ? -12.023 34.469 13.766 1 90.94 394 PHE A CA 1
ATOM 3064 C C . PHE A 1 394 ? -12.25 33.656 12.492 1 90.94 394 PHE A C 1
ATOM 3066 O O . PHE A 1 394 ? -11.891 32.469 12.422 1 90.94 394 PHE A O 1
ATOM 3073 N N . MET A 1 395 ? -12.805 34.312 11.539 1 89.81 395 MET A N 1
ATOM 3074 C CA . MET A 1 395 ? -13.141 33.625 10.289 1 89.81 395 MET A CA 1
ATOM 3075 C C . MET A 1 395 ? -11.883 33.125 9.578 1 89.81 395 MET A C 1
ATOM 3077 O O . MET A 1 395 ? -11.898 32.094 8.906 1 89.81 395 MET A O 1
ATOM 3081 N N . SER A 1 396 ? -10.82 33.844 9.727 1 86.62 396 SER A N 1
ATOM 3082 C CA . SER A 1 396 ? -9.562 33.5 9.055 1 86.62 396 SER A CA 1
ATOM 3083 C C . SER A 1 396 ? -8.742 32.5 9.875 1 86.62 396 SER A C 1
ATOM 3085 O O . SER A 1 396 ? -7.715 32.031 9.414 1 86.62 396 SER A O 1
ATOM 3087 N N . GLY A 1 397 ? -9.188 32.281 11.109 1 81.88 397 GLY A N 1
ATOM 3088 C CA . GLY A 1 397 ? -8.461 31.375 11.969 1 81.88 397 GLY A CA 1
ATOM 3089 C C . GLY A 1 397 ? -7.262 32 12.648 1 81.88 397 GLY A C 1
ATOM 3090 O O . GLY A 1 397 ? -6.418 31.312 13.211 1 81.88 397 GLY A O 1
ATOM 3091 N N . LYS A 1 398 ? -7.203 33.281 12.656 1 79.75 398 LYS A N 1
ATOM 3092 C CA . LYS A 1 398 ? -6.055 33.969 13.203 1 79.75 398 LYS A CA 1
ATOM 3093 C C . LYS A 1 398 ? -6.422 34.688 14.5 1 79.75 398 LYS A C 1
ATOM 3095 O O . LYS A 1 398 ? -5.746 35.656 14.906 1 79.75 398 LYS A O 1
ATOM 3100 N N . ALA A 1 399 ? -7.438 34.25 15.047 1 88 399 ALA A N 1
ATOM 3101 C CA . ALA A 1 399 ? -7.918 34.938 16.25 1 88 399 ALA A CA 1
ATOM 3102 C C . ALA A 1 399 ? -6.973 34.688 17.422 1 88 399 ALA A C 1
ATOM 3104 O O . ALA A 1 399 ? -7.109 33.719 18.156 1 88 399 ALA A O 1
ATOM 3105 N N . ARG A 1 400 ? -6.008 35.562 17.578 1 86.31 400 ARG A N 1
ATOM 3106 C CA . ARG A 1 400 ? -5.07 35.656 18.688 1 86.31 400 ARG A CA 1
ATOM 3107 C C . ARG A 1 400 ? -4.844 37.094 19.109 1 86.31 400 ARG A C 1
ATOM 3109 O O . ARG A 1 400 ? -5.008 38 18.297 1 86.31 400 ARG A O 1
ATOM 3116 N N . ASP A 1 401 ? -4.609 37.188 20.344 1 88.25 401 ASP A N 1
ATOM 3117 C CA . ASP A 1 401 ? -4.406 38.562 20.812 1 88.25 401 ASP A CA 1
ATOM 3118 C C . ASP A 1 401 ? -2.926 38.844 21.047 1 88.25 401 ASP A C 1
ATOM 3120 O O . ASP A 1 401 ? -2.156 37.938 21.375 1 88.25 401 ASP A O 1
ATOM 3124 N N . LYS A 1 402 ? -2.582 40.031 20.875 1 88.06 402 LYS A N 1
ATOM 3125 C CA . LYS A 1 402 ? -1.209 40.469 21.062 1 88.06 402 LYS A CA 1
ATOM 3126 C C . LYS A 1 402 ? -0.87 40.625 22.547 1 88.06 402 LYS A C 1
ATOM 3128 O O . LYS A 1 402 ? 0.276 40.406 22.938 1 88.06 402 LYS A O 1
ATOM 3133 N N . TRP A 1 403 ? -1.814 40.938 23.406 1 92.44 403 TRP A N 1
ATOM 3134 C CA . TRP A 1 403 ? -1.509 41.406 24.75 1 92.44 403 TRP A CA 1
ATOM 3135 C C . TRP A 1 403 ? -1.808 40.312 25.781 1 92.44 403 TRP A C 1
ATOM 3137 O O . TRP A 1 403 ? -1.55 40.5 26.969 1 92.44 403 TRP A O 1
ATOM 3147 N N . ASN A 1 404 ? -2.344 39.312 25.422 1 93.75 404 ASN A N 1
ATOM 3148 C CA . ASN A 1 404 ? -2.646 38.156 26.297 1 93.75 404 ASN A CA 1
ATOM 3149 C C . ASN A 1 404 ? -2.484 36.844 25.547 1 93.75 404 ASN A C 1
ATOM 3151 O O . ASN A 1 404 ? -2.994 36.688 24.438 1 93.75 404 ASN A O 1
ATOM 3155 N N . THR A 1 405 ? -1.806 35.875 26.141 1 92.12 405 THR A N 1
ATOM 3156 C CA . THR A 1 405 ? -1.464 34.625 25.438 1 92.12 405 THR A CA 1
ATOM 3157 C C . THR A 1 405 ? -2.633 33.656 25.469 1 92.12 405 THR A C 1
ATOM 3159 O O . THR A 1 405 ? -2.652 32.688 24.703 1 92.12 405 THR A O 1
ATOM 3162 N N . ALA A 1 406 ? -3.586 33.875 26.391 1 94.19 406 ALA A N 1
ATOM 3163 C CA . ALA A 1 406 ? -4.711 32.969 26.516 1 94.19 406 ALA A CA 1
ATOM 3164 C C . ALA A 1 406 ? -5.762 33.219 25.438 1 94.19 406 ALA A C 1
ATOM 3166 O O . ALA A 1 406 ? -6.281 34.344 25.328 1 94.19 406 ALA A O 1
ATOM 3167 N N . TRP A 1 407 ? -6.098 32.281 24.641 1 93 407 TRP A N 1
ATOM 3168 C CA . TRP A 1 407 ? -7.141 32.375 23.641 1 93 407 TRP A CA 1
ATOM 3169 C C . TRP A 1 407 ? -8.477 32.75 24.266 1 93 407 TRP A C 1
ATOM 3171 O O . TRP A 1 407 ? -9.289 33.469 23.672 1 93 407 TRP A O 1
ATOM 3181 N N . GLU A 1 408 ? -8.695 32.25 25.469 1 96.19 408 GLU A N 1
ATOM 3182 C CA . GLU A 1 408 ? -9.945 32.438 26.188 1 96.19 408 GLU A CA 1
ATOM 3183 C C . GLU A 1 408 ? -10.18 33.938 26.469 1 96.19 408 GLU A C 1
ATOM 3185 O O . GLU A 1 408 ? -11.32 34.375 26.531 1 96.19 408 GLU A O 1
ATOM 3190 N N . TYR A 1 409 ? -9.102 34.656 26.594 1 96.94 409 TYR A N 1
ATOM 3191 C CA . TYR A 1 409 ? -9.227 36.125 26.797 1 96.94 409 TYR A CA 1
ATOM 3192 C C . TYR A 1 409 ? -9.828 36.781 25.562 1 96.94 409 TYR A C 1
ATOM 3194 O O . TYR A 1 409 ? -10.75 37.594 25.672 1 96.94 409 TYR A O 1
ATOM 3202 N N . CYS A 1 410 ? -9.344 36.438 24.438 1 94.12 410 CYS A N 1
ATOM 3203 C CA . CYS A 1 410 ? -9.867 36.938 23.172 1 94.12 410 CYS A CA 1
ATOM 3204 C C . CYS A 1 410 ? -11.32 36.5 22.969 1 94.12 410 CYS A C 1
ATOM 3206 O O . CYS A 1 410 ? -12.141 37.312 22.5 1 94.12 410 CYS A O 1
ATOM 3208 N N . ALA A 1 411 ? -11.562 35.281 23.297 1 95.81 411 ALA A N 1
ATOM 3209 C CA . ALA A 1 411 ? -12.922 34.781 23.188 1 95.81 411 ALA A CA 1
ATOM 3210 C C . ALA A 1 411 ? -13.883 35.562 24.062 1 95.81 411 ALA A C 1
ATOM 3212 O O . ALA A 1 411 ? -14.961 35.969 23.609 1 95.81 411 ALA A O 1
ATOM 3213 N N . MET A 1 412 ? -13.5 35.75 25.234 1 97.81 412 MET A N 1
ATOM 3214 C CA . MET A 1 412 ? -14.32 36.469 26.203 1 97.81 412 MET A CA 1
ATOM 3215 C C . MET A 1 412 ? -14.648 37.875 25.703 1 97.81 412 MET A C 1
ATOM 3217 O O . MET A 1 412 ? -15.812 38.25 25.625 1 97.81 412 MET A O 1
ATOM 3221 N N . LEU A 1 413 ? -13.594 38.594 25.344 1 97.88 413 LEU A N 1
ATOM 3222 C CA . LEU A 1 413 ? -13.789 39.969 24.922 1 97.88 413 LEU A CA 1
ATOM 3223 C C . LEU A 1 413 ? -14.609 40.031 23.641 1 97.88 413 LEU A C 1
ATOM 3225 O O . LEU A 1 413 ? -15.438 40.938 23.469 1 97.88 413 LEU A O 1
ATOM 3229 N N . SER A 1 414 ? -14.398 39.125 22.766 1 97.62 414 SER A N 1
ATOM 3230 C CA . SER A 1 414 ? -15.125 39.094 21.5 1 97.62 414 SER A CA 1
ATOM 3231 C C . SER A 1 414 ? -16.609 38.844 21.719 1 97.62 414 SER A C 1
ATOM 3233 O O . SER A 1 414 ? -17.453 39.531 21.141 1 97.62 414 SER A O 1
ATOM 3235 N N . VAL A 1 415 ? -16.906 37.875 22.547 1 97.38 415 VAL A N 1
ATOM 3236 C CA . VAL A 1 415 ? -18.297 37.531 22.812 1 97.38 415 VAL A CA 1
ATOM 3237 C C . VAL A 1 415 ? -18.984 38.688 23.547 1 97.38 415 VAL A C 1
ATOM 3239 O O . VAL A 1 415 ? -20.109 39.062 23.219 1 97.38 415 VAL A O 1
ATOM 3242 N N . GLN A 1 416 ? -18.281 39.219 24.469 1 96.88 416 GLN A N 1
ATOM 3243 C CA . GLN A 1 416 ? -18.844 40.312 25.297 1 96.88 416 GLN A CA 1
ATOM 3244 C C . GLN A 1 416 ? -19.016 41.594 24.469 1 96.88 416 GLN A C 1
ATOM 3246 O O . GLN A 1 416 ? -19.75 42.5 24.875 1 96.88 416 GLN A O 1
ATOM 3251 N N . SER A 1 417 ? -18.375 41.656 23.375 1 96 417 SER A N 1
ATOM 3252 C CA . SER A 1 417 ? -18.547 42.844 22.516 1 96 417 SER A CA 1
ATOM 3253 C C . SER A 1 417 ? -19.578 42.562 21.438 1 96 417 SER A C 1
ATOM 3255 O O . SER A 1 417 ? -20.375 43.438 21.109 1 96 417 SER A O 1
ATOM 3257 N N . LEU A 1 418 ? -19.672 41.344 20.906 1 95.5 418 LEU A N 1
ATOM 3258 C CA . LEU A 1 418 ? -20.516 41.031 19.766 1 95.5 418 LEU A CA 1
ATOM 3259 C C . LEU A 1 418 ? -21.953 40.781 20.219 1 95.5 418 LEU A C 1
ATOM 3261 O O . LEU A 1 418 ? -22.906 41.094 19.5 1 95.5 418 LEU A O 1
ATOM 3265 N N . VAL A 1 419 ? -22.141 40.125 21.375 1 94.06 419 VAL A N 1
ATOM 3266 C CA . VAL A 1 419 ? -23.484 39.75 21.828 1 94.06 419 VAL A CA 1
ATOM 3267 C C . VAL A 1 419 ? -24.312 41 22.078 1 94.06 419 VAL A C 1
ATOM 3269 O O . VAL A 1 419 ? -25.469 41.094 21.641 1 94.06 419 VAL A O 1
ATOM 3272 N N . PRO A 1 420 ? -23.75 42 22.781 1 91.19 420 PRO A N 1
ATOM 3273 C CA . PRO A 1 420 ? -24.516 43.219 22.953 1 91.19 420 PRO A CA 1
ATOM 3274 C C . PRO A 1 420 ? -24.859 43.906 21.609 1 91.19 420 PRO A C 1
ATOM 3276 O O . PRO A 1 420 ? -25.891 44.562 21.5 1 91.19 420 PRO A O 1
ATOM 3279 N N . LEU A 1 421 ? -24 43.75 20.719 1 89.31 421 LEU A N 1
ATOM 3280 C CA . LEU A 1 421 ? -24.25 44.281 19.391 1 89.31 421 LEU A CA 1
ATOM 3281 C C . LEU A 1 421 ? -25.5 43.656 18.766 1 89.31 421 LEU A C 1
ATOM 3283 O O . LEU A 1 421 ? -26.25 44.344 18.062 1 89.31 421 LEU A O 1
ATOM 3287 N N . LEU A 1 422 ? -25.734 42.406 19.062 1 87 422 LEU A N 1
ATOM 3288 C CA . LEU A 1 422 ? -26.891 41.688 18.547 1 87 422 LEU A CA 1
ATOM 3289 C C . LEU A 1 422 ? -28.172 42.125 19.266 1 87 422 LEU A C 1
ATOM 3291 O O . LEU A 1 422 ? -29.266 42 18.719 1 87 422 LEU A O 1
ATOM 3295 N N . GLN A 1 423 ? -28.031 42.531 20.469 1 79.25 423 GLN A N 1
ATOM 3296 C CA . GLN A 1 423 ? -29.172 42.969 21.266 1 79.25 423 GLN A CA 1
ATOM 3297 C C . GLN A 1 423 ? -29.641 44.344 20.844 1 79.25 423 GLN A C 1
ATOM 3299 O O . GLN A 1 423 ? -30.828 44.656 20.953 1 79.25 423 GLN A O 1
ATOM 3304 N N . GLN A 1 424 ? -28.641 45.031 20.484 1 74.56 424 GLN A N 1
ATOM 3305 C CA . GLN A 1 424 ? -28.984 46.406 20.141 1 74.56 424 GLN A CA 1
ATOM 3306 C C . GLN A 1 424 ? -29.594 46.5 18.734 1 74.56 424 GLN A C 1
ATOM 3308 O O . GLN A 1 424 ? -29.234 45.719 17.859 1 74.56 424 GLN A O 1
ATOM 3313 N N . SER A 1 425 ? -30.859 46.625 18.641 1 58.94 425 SER A N 1
ATOM 3314 C CA . SER A 1 425 ? -31.578 46.812 17.375 1 58.94 425 SER A CA 1
ATOM 3315 C C . SER A 1 425 ? -30.812 47.719 16.438 1 58.94 425 SER A C 1
ATOM 3317 O O . SER A 1 425 ? -31.156 48.906 16.281 1 58.94 425 SER A O 1
ATOM 3319 N N . VAL A 1 426 ? -29.562 47.312 16.281 1 62.62 426 VAL A N 1
ATOM 3320 C CA . VAL A 1 426 ? -28.766 48.219 15.453 1 62.62 426 VAL A CA 1
ATOM 3321 C C . VAL A 1 426 ? -29.062 47.969 13.977 1 62.62 426 VAL A C 1
ATOM 3323 O O . VAL A 1 426 ? -28.656 46.938 13.43 1 62.62 426 VAL A O 1
ATOM 3326 N N . ALA A 1 427 ? -29.984 48.625 13.414 1 65.12 427 ALA A N 1
ATOM 3327 C CA . ALA A 1 427 ? -30.484 48.531 12.047 1 65.12 427 ALA A CA 1
ATOM 3328 C C . ALA A 1 427 ? -29.359 48.75 11.031 1 65.12 427 ALA A C 1
ATOM 3330 O O . ALA A 1 427 ? -29.5 48.375 9.859 1 65.12 427 ALA A O 1
ATOM 3331 N N . PHE A 1 428 ? -28.094 49.062 11.477 1 80.12 428 PHE A N 1
ATOM 3332 C CA . PHE A 1 428 ? -27.094 49.469 10.5 1 80.12 428 PHE A CA 1
ATOM 3333 C C . PHE A 1 428 ? -26.141 48.312 10.18 1 80.12 428 PHE A C 1
ATOM 3335 O O . PHE A 1 428 ? -25.359 48.406 9.234 1 80.12 428 PHE A O 1
ATOM 3342 N N . LEU A 1 429 ? -26.281 47.219 10.883 1 84.88 429 LEU A N 1
ATOM 3343 C CA . LEU A 1 429 ? -25.359 46.156 10.578 1 84.88 429 LEU A CA 1
ATOM 3344 C C . LEU A 1 429 ? -25.797 45.406 9.328 1 84.88 429 LEU A C 1
ATOM 3346 O O . LEU A 1 429 ? -26.953 44.969 9.234 1 84.88 429 LEU A O 1
ATOM 3350 N N . PRO A 1 430 ? -24.906 45.312 8.359 1 86.94 430 PRO A N 1
ATOM 3351 C CA . PRO A 1 430 ? -25.234 44.5 7.176 1 86.94 430 PRO A CA 1
ATOM 3352 C C . PRO A 1 430 ? -25.641 43.062 7.527 1 86.94 430 PRO A C 1
ATOM 3354 O O . PRO A 1 430 ? -25.156 42.5 8.516 1 86.94 430 PRO A O 1
ATOM 3357 N N . TYR A 1 431 ? -26.453 42.531 6.746 1 82.38 431 TYR A N 1
ATOM 3358 C CA . TYR A 1 431 ? -26.969 41.188 6.945 1 82.38 431 TYR A CA 1
ATOM 3359 C C . TYR A 1 431 ? -25.844 40.188 7.098 1 82.38 431 TYR A C 1
ATOM 3361 O O . TYR A 1 431 ? -25.875 39.312 7.988 1 82.38 431 TYR A O 1
ATOM 3369 N N . HIS A 1 432 ? -24.844 40.281 6.207 1 83.88 432 HIS A N 1
ATOM 3370 C CA . HIS A 1 432 ? -23.766 39.312 6.184 1 83.88 432 HIS A CA 1
ATOM 3371 C C . HIS A 1 432 ? -23 39.281 7.508 1 83.88 432 HIS A C 1
ATOM 3373 O O . HIS A 1 432 ? -22.531 38.25 7.941 1 83.88 432 HIS A O 1
ATOM 3379 N N . ILE A 1 433 ? -22.906 40.438 8.141 1 88.56 433 ILE A N 1
ATOM 3380 C CA . ILE A 1 433 ? -22.188 40.5 9.414 1 88.56 433 ILE A CA 1
ATOM 3381 C C . ILE A 1 433 ? -23.109 40.031 10.539 1 88.56 433 ILE A C 1
ATOM 3383 O O . ILE A 1 433 ? -22.719 39.156 11.32 1 88.56 433 ILE A O 1
ATOM 3387 N N . ARG A 1 434 ? -24.266 40.5 10.523 1 87.38 434 ARG A N 1
ATOM 3388 C CA . ARG A 1 434 ? -25.188 40.25 11.641 1 87.38 434 ARG A CA 1
ATOM 3389 C C . ARG A 1 434 ? -25.703 38.844 11.648 1 87.38 434 ARG A C 1
ATOM 3391 O O . ARG A 1 434 ? -25.766 38.188 12.695 1 87.38 434 ARG A O 1
ATOM 3398 N N . SER A 1 435 ? -26.016 38.344 10.477 1 82.75 435 SER A N 1
ATOM 3399 C CA . SER A 1 435 ? -26.781 37.094 10.438 1 82.75 435 SER A CA 1
ATOM 3400 C C . SER A 1 435 ? -25.906 35.906 9.992 1 82.75 435 SER A C 1
ATOM 3402 O O . SER A 1 435 ? -26.297 34.75 10.117 1 82.75 435 SER A O 1
ATOM 3404 N N . VAL A 1 436 ? -24.719 36.25 9.555 1 83.81 436 VAL A N 1
ATOM 3405 C CA . VAL A 1 436 ? -23.891 35.156 9.039 1 83.81 436 VAL A CA 1
ATOM 3406 C C . VAL A 1 436 ? -22.594 35.062 9.844 1 83.81 436 VAL A C 1
ATOM 3408 O O . VAL A 1 436 ? -22.391 34.125 10.609 1 83.81 436 VAL A O 1
ATOM 3411 N N . LYS A 1 437 ? -21.812 36.125 9.805 1 89.56 437 LYS A N 1
ATOM 3412 C CA . LYS A 1 437 ? -20.453 36.062 10.359 1 89.56 437 LYS A CA 1
ATOM 3413 C C . LYS A 1 437 ? -20.5 36 11.883 1 89.56 437 LYS A C 1
ATOM 3415 O O . LYS A 1 437 ? -19.797 35.188 12.492 1 89.56 437 LYS A O 1
ATOM 3420 N N . ILE A 1 438 ? -21.297 36.844 12.516 1 92.06 438 ILE A N 1
ATOM 3421 C CA . ILE A 1 438 ? -21.328 36.906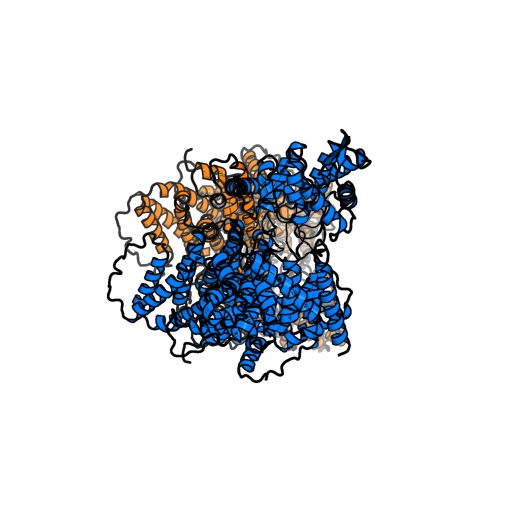 13.969 1 92.06 438 ILE A CA 1
ATOM 3422 C C . ILE A 1 438 ? -21.828 35.562 14.516 1 92.06 438 ILE A C 1
ATOM 3424 O O . ILE A 1 438 ? -21.188 34.969 15.391 1 92.06 438 ILE A O 1
ATOM 3428 N N . PRO A 1 439 ? -22.875 35.031 13.938 1 88.31 439 PRO A N 1
ATOM 3429 C CA . PRO A 1 439 ? -23.328 33.719 14.43 1 88.31 439 PRO A CA 1
ATOM 3430 C C . PRO A 1 439 ? -22.281 32.625 14.25 1 88.31 439 PRO A C 1
ATOM 3432 O O . PRO A 1 439 ? -22.109 31.781 15.117 1 88.31 439 PRO A O 1
ATOM 3435 N N . ILE A 1 440 ? -21.594 32.656 13.156 1 87.31 440 ILE A N 1
ATOM 3436 C CA . ILE A 1 440 ? -20.547 31.656 12.898 1 87.31 440 ILE A CA 1
ATOM 3437 C C . ILE A 1 440 ? -19.438 31.797 13.93 1 87.31 440 ILE A C 1
ATOM 3439 O O . ILE A 1 440 ? -18.953 30.797 14.469 1 87.31 440 ILE A O 1
ATOM 3443 N N . VAL A 1 441 ? -19.062 33 14.188 1 92 441 VAL A N 1
ATOM 3444 C CA . VAL A 1 441 ? -17.984 33.281 15.133 1 92 441 VAL A CA 1
ATOM 3445 C C . VAL A 1 441 ? -18.391 32.844 16.531 1 92 441 VAL A C 1
ATOM 3447 O O . VAL A 1 441 ? -17.609 32.188 17.234 1 92 441 VAL A O 1
ATOM 3450 N N . LEU A 1 442 ? -19.609 33.156 16.891 1 92.94 442 LEU A N 1
ATOM 3451 C CA . LEU A 1 442 ? -20.094 32.781 18.219 1 92.94 442 LEU A CA 1
ATOM 3452 C C . LEU A 1 442 ? -20.172 31.25 18.359 1 92.94 442 LEU A C 1
ATOM 3454 O O . LEU A 1 442 ? -19.797 30.703 19.406 1 92.94 442 LEU A O 1
ATOM 3458 N N . ALA A 1 443 ? -20.641 30.641 17.375 1 87.88 443 ALA A N 1
ATOM 3459 C CA . ALA A 1 443 ? -20.703 29.172 17.406 1 87.88 443 ALA A CA 1
ATOM 3460 C C . ALA A 1 443 ? -19.297 28.562 17.5 1 87.88 443 ALA A C 1
ATOM 3462 O O . ALA A 1 443 ? -19.078 27.609 18.234 1 87.88 443 ALA A O 1
ATOM 3463 N N . HIS A 1 444 ? -18.438 29.141 16.734 1 87 444 HIS A N 1
ATOM 3464 C CA . HIS A 1 444 ? -17.062 28.656 16.719 1 87 444 HIS A CA 1
ATOM 3465 C C . HIS A 1 444 ? -16.406 28.797 18.109 1 87 444 HIS A C 1
ATOM 3467 O O . HIS A 1 444 ? -15.742 27.875 18.578 1 87 444 HIS A O 1
ATOM 3473 N N . ILE A 1 445 ? -16.578 29.922 18.703 1 92.06 445 ILE A N 1
ATOM 3474 C CA . ILE A 1 445 ? -16.016 30.172 20.016 1 92.06 445 ILE A CA 1
ATOM 3475 C C . ILE A 1 445 ? -16.609 29.188 21.031 1 92.06 445 ILE A C 1
ATOM 3477 O O . ILE A 1 445 ? -15.898 28.625 21.859 1 92.06 445 ILE A O 1
ATOM 3481 N N . THR A 1 446 ? -17.906 29 20.984 1 91.5 446 THR A N 1
ATOM 3482 C CA . THR A 1 446 ? -18.594 28.109 21.906 1 91.5 446 THR A CA 1
ATOM 3483 C C . THR A 1 446 ? -18.062 26.688 21.797 1 91.5 446 THR A C 1
ATOM 3485 O O . THR A 1 446 ? -17.75 26.062 22.812 1 91.5 446 THR A O 1
ATOM 3488 N N . CYS A 1 447 ? -18 26.281 20.656 1 83.69 447 CYS A N 1
ATOM 3489 C CA . CYS A 1 447 ? -17.562 24.922 20.422 1 83.69 447 CYS A CA 1
ATOM 3490 C C . CYS A 1 447 ? -16.141 24.703 20.938 1 83.69 447 CYS A C 1
ATOM 3492 O O . CYS A 1 447 ? -15.844 23.672 21.547 1 83.69 447 CYS A O 1
ATOM 3494 N N . ARG A 1 448 ? -15.281 25.656 20.641 1 85.31 448 ARG A N 1
ATOM 3495 C CA . ARG A 1 448 ? -13.906 25.531 21.109 1 85.31 448 ARG A CA 1
ATOM 3496 C C . ARG A 1 448 ? -13.852 25.5 22.641 1 85.31 448 ARG A C 1
ATOM 3498 O O . ARG A 1 448 ? -13.102 24.719 23.219 1 85.31 448 ARG A O 1
ATOM 3505 N N . LEU A 1 449 ? -14.578 26.312 23.297 1 92.88 449 LEU A N 1
ATOM 3506 C CA . LEU A 1 449 ? -14.602 26.375 24.75 1 92.88 449 LEU A CA 1
ATOM 3507 C C . LEU A 1 449 ? -15.109 25.062 25.344 1 92.88 449 LEU A C 1
ATOM 3509 O O . LEU A 1 449 ? -14.523 24.531 26.297 1 92.88 449 LEU A O 1
ATOM 3513 N N . LEU A 1 450 ? -16.156 24.547 24.828 1 90.31 450 LEU A N 1
ATOM 3514 C CA . LEU A 1 450 ? -16.75 23.328 25.344 1 90.31 450 LEU A CA 1
ATOM 3515 C C . LEU A 1 450 ? -15.797 22.141 25.156 1 90.31 450 LEU A C 1
ATOM 3517 O O . LEU A 1 450 ? -15.734 21.25 26 1 90.31 450 LEU A O 1
ATOM 3521 N N . ASN A 1 451 ? -15.094 22.234 24.078 1 81 451 ASN A N 1
ATOM 3522 C CA . ASN A 1 451 ? -14.195 21.125 23.766 1 81 451 ASN A CA 1
ATOM 3523 C C . ASN A 1 451 ? -12.914 21.203 24.578 1 81 451 ASN A C 1
ATOM 3525 O O . ASN A 1 451 ? -12.234 20.188 24.781 1 81 451 ASN A O 1
ATOM 3529 N N . THR A 1 452 ? -12.547 22.328 25.047 1 86.88 452 THR A N 1
ATOM 3530 C CA . THR A 1 452 ? -11.25 22.484 25.688 1 86.88 452 THR A CA 1
ATOM 3531 C C . THR A 1 452 ? -11.398 22.516 27.219 1 86.88 452 THR A C 1
ATOM 3533 O O . THR A 1 452 ? -10.398 22.531 27.938 1 86.88 452 THR A O 1
ATOM 3536 N N . GLN A 1 453 ? -12.602 22.516 27.734 1 93.69 453 GLN A N 1
ATOM 3537 C CA . GLN A 1 453 ? -12.766 22.453 29.172 1 93.69 453 GLN A CA 1
ATOM 3538 C C . GLN A 1 453 ? -12.188 21.172 29.75 1 93.69 453 GLN A C 1
ATOM 3540 O O . GLN A 1 453 ? -12.445 20.078 29.234 1 93.69 453 GLN A O 1
ATOM 3545 N N . GLU A 1 454 ? -11.406 21.297 30.734 1 93.69 454 GLU A N 1
ATOM 3546 C CA . GLU A 1 454 ? -10.758 20.156 31.359 1 93.69 454 GLU A CA 1
ATOM 3547 C C . GLU A 1 454 ? -11.695 19.438 32.312 1 93.69 454 GLU A C 1
ATOM 3549 O O . GLU A 1 454 ? -12.758 19.953 32.656 1 93.69 454 GLU A O 1
ATOM 3554 N N . HIS A 1 455 ? -11.477 18.219 32.844 1 88.94 455 HIS A N 1
ATOM 3555 C CA . HIS A 1 455 ? -12.312 17.375 33.688 1 88.94 455 HIS A CA 1
ATOM 3556 C C . HIS A 1 455 ? -12.672 18.078 35 1 88.94 455 HIS A C 1
ATOM 3558 O O . HIS A 1 455 ? -13.781 17.891 35.5 1 88.94 455 HIS A O 1
ATOM 3564 N N . GLY A 1 456 ? -11.922 18.875 35.469 1 92 456 GLY A N 1
ATOM 3565 C CA . GLY A 1 456 ? -12.211 19.594 36.719 1 92 456 GLY A CA 1
ATOM 3566 C C . GLY A 1 456 ? -12.953 20.891 36.5 1 92 456 GLY A C 1
ATOM 3567 O O . GLY A 1 456 ? -13.258 21.609 37.438 1 92 456 GLY A O 1
ATOM 3568 N N . GLY A 1 457 ? -13.352 21.125 35.219 1 95.62 457 GLY A N 1
ATOM 3569 C CA . GLY A 1 457 ? -14.109 22.328 34.875 1 95.62 457 GLY A CA 1
ATOM 3570 C C . GLY A 1 457 ? -13.242 23.516 34.562 1 95.62 457 GLY A C 1
ATOM 3571 O O . GLY A 1 457 ? -13.742 24.594 34.188 1 95.62 457 GLY A O 1
ATOM 3572 N N . SER A 1 458 ? -12 23.344 34.719 1 97.12 458 SER A N 1
ATOM 3573 C CA . SER A 1 458 ? -11.055 24.438 34.531 1 97.12 458 SER A CA 1
ATOM 3574 C C . SER A 1 458 ? -10.703 24.594 33.062 1 97.12 458 SER A C 1
ATOM 3576 O O . SER A 1 458 ? -11.117 23.797 32.219 1 97.12 458 SER A O 1
ATOM 3578 N N . PHE A 1 459 ? -10.078 25.656 32.719 1 96.75 459 PHE A N 1
ATOM 3579 C CA . PHE A 1 459 ? -9.5 25.953 31.422 1 96.75 459 PHE A CA 1
ATOM 3580 C C . PHE A 1 459 ? -8.031 26.328 31.547 1 96.75 459 PHE A C 1
ATOM 3582 O O . PHE A 1 459 ? -7.578 26.719 32.625 1 96.75 459 PHE A O 1
ATOM 3589 N N . GLY A 1 460 ? -7.258 26.203 30.484 1 94.5 460 GLY A N 1
ATOM 3590 C CA . GLY A 1 460 ? -5.887 26.672 30.422 1 94.5 460 GLY A CA 1
ATOM 3591 C C . GLY A 1 460 ? -4.969 25.969 31.406 1 94.5 460 GLY A C 1
ATOM 3592 O O . GLY A 1 460 ? -4.234 26.625 32.156 1 94.5 460 GLY A O 1
ATOM 3593 N N . ASN A 1 461 ? -5.082 24.703 31.594 1 92.44 461 ASN A N 1
ATOM 3594 C CA . ASN A 1 461 ? -4.254 23.922 32.5 1 92.44 461 ASN A CA 1
ATOM 3595 C C . ASN A 1 461 ? -4.465 24.328 33.969 1 92.44 461 ASN A C 1
ATOM 3597 O O . ASN A 1 461 ? -3.512 24.672 34.656 1 92.44 461 ASN A O 1
ATOM 3601 N N . GLN A 1 462 ? -5.695 24.469 34.312 1 94 462 GLN A N 1
ATOM 3602 C CA . GLN A 1 462 ? -6.137 24.734 35.688 1 94 462 GLN A CA 1
ATOM 3603 C C . GLN A 1 462 ? -5.77 26.156 36.094 1 94 462 GLN A C 1
ATOM 3605 O O . GLN A 1 462 ? -5.434 26.391 37.281 1 94 462 GLN A O 1
ATOM 3610 N N . SER A 1 463 ? -5.715 27.031 35.156 1 96.81 463 SER A N 1
ATOM 3611 C CA . SER A 1 463 ? -5.484 28.438 35.469 1 96.81 463 SER A CA 1
ATOM 3612 C C . SER A 1 463 ? -6.754 29.094 36 1 96.81 463 SER A C 1
ATOM 3614 O O . SER A 1 463 ? -7.809 29.016 35.344 1 96.81 463 SER A O 1
ATOM 3616 N N . ASP A 1 464 ? -6.633 29.766 37.062 1 97.62 464 ASP A N 1
ATOM 3617 C CA . ASP A 1 464 ? -7.781 30.453 37.656 1 97.62 464 ASP A CA 1
ATOM 3618 C C . ASP A 1 464 ? -8.242 31.609 36.75 1 97.62 464 ASP A C 1
ATOM 3620 O O . ASP A 1 464 ? -9.438 31.75 36.469 1 97.62 464 ASP A O 1
ATOM 3624 N N . GLU A 1 465 ? -7.375 32.375 36.312 1 97.81 465 GLU A N 1
ATOM 3625 C CA . GLU A 1 465 ? -7.691 33.531 35.5 1 97.81 465 GLU A CA 1
ATOM 3626 C C . GLU A 1 465 ? -8.258 33.156 34.125 1 97.81 465 GLU A C 1
ATOM 3628 O O . GLU A 1 465 ? -9.227 33.75 33.656 1 97.81 465 GLU A O 1
ATOM 3633 N N . ILE A 1 466 ? -7.699 32.156 33.531 1 98 466 ILE A N 1
ATOM 3634 C CA . ILE A 1 466 ? -8.164 31.688 32.219 1 98 466 ILE A CA 1
ATOM 3635 C C . ILE A 1 466 ? -9.547 31.062 32.375 1 98 466 ILE A C 1
ATOM 3637 O O . ILE A 1 466 ? -10.398 31.203 31.484 1 98 466 ILE A O 1
ATOM 3641 N N . THR A 1 467 ? -9.727 30.328 33.438 1 98.31 467 THR A N 1
ATOM 3642 C CA . THR A 1 467 ? -11.047 29.781 33.719 1 98.31 467 THR A CA 1
ATOM 3643 C C . THR A 1 467 ? -12.07 30.891 33.906 1 98.31 467 THR A C 1
ATOM 3645 O O . THR A 1 467 ? -13.227 30.766 33.5 1 98.31 467 THR A O 1
ATOM 3648 N N . ALA A 1 468 ? -11.648 31.953 34.5 1 98.56 468 ALA A N 1
ATOM 3649 C CA . ALA A 1 468 ? -12.531 33.094 34.656 1 98.56 468 ALA A CA 1
ATOM 3650 C C . ALA A 1 468 ? -12.906 33.688 33.281 1 98.56 468 ALA A C 1
ATOM 3652 O O . ALA A 1 468 ? -14.07 34.031 33.031 1 98.56 468 ALA A O 1
ATOM 3653 N N . TYR A 1 469 ? -11.891 33.875 32.406 1 98.38 469 TYR A N 1
ATOM 3654 C CA . TYR A 1 469 ? -12.172 34.344 31.047 1 98.38 469 TYR A CA 1
ATOM 3655 C C . TYR A 1 469 ? -13.227 33.469 30.359 1 98.38 469 TYR A C 1
ATOM 3657 O O . TYR A 1 469 ? -14.188 34 29.797 1 98.38 469 TYR A O 1
ATOM 3665 N N . ALA A 1 470 ? -13.008 32.156 30.438 1 98.31 470 ALA A N 1
ATOM 3666 C CA . ALA A 1 470 ? -13.883 31.188 29.781 1 98.31 470 ALA A CA 1
ATOM 3667 C C . ALA A 1 470 ? -15.297 31.25 30.359 1 98.31 470 ALA A C 1
ATOM 3669 O O . ALA A 1 470 ? -16.281 31.156 29.625 1 98.31 470 ALA A O 1
ATOM 3670 N N . THR A 1 471 ? -15.359 31.375 31.641 1 98.31 471 THR A N 1
ATOM 3671 C CA . THR A 1 471 ? -16.641 31.438 32.344 1 98.31 471 THR A CA 1
ATOM 3672 C C . THR A 1 471 ? -17.438 32.656 31.875 1 98.31 471 THR A C 1
ATOM 3674 O O . THR A 1 471 ? -18.625 32.562 31.578 1 98.31 471 THR A O 1
ATOM 3677 N N . LEU A 1 472 ? -16.781 33.75 31.844 1 98.38 472 LEU A N 1
ATOM 3678 C CA . LEU A 1 472 ? -17.438 34.969 31.422 1 98.38 472 LEU A CA 1
ATOM 3679 C C . LEU A 1 472 ? -17.891 34.875 29.969 1 98.38 472 LEU A C 1
ATOM 3681 O O . LEU A 1 472 ? -18.953 35.375 29.609 1 98.38 472 LEU A O 1
ATOM 3685 N N . ALA A 1 473 ? -17.078 34.281 29.125 1 98.06 473 ALA A N 1
ATOM 3686 C CA . ALA A 1 473 ? -17.438 34.062 27.734 1 98.06 473 ALA A CA 1
ATOM 3687 C C . ALA A 1 473 ? -18.672 33.188 27.609 1 98.06 473 ALA A C 1
ATOM 3689 O O . ALA A 1 473 ? -19.594 33.5 26.859 1 98.06 473 ALA A O 1
ATOM 3690 N N . LEU A 1 474 ? -18.656 32.062 28.359 1 97.44 474 LEU A N 1
ATOM 3691 C CA . LEU A 1 474 ? -19.75 31.094 28.297 1 97.44 474 LEU A CA 1
ATOM 3692 C C . LEU A 1 474 ? -21.047 31.719 28.766 1 97.44 474 LEU A C 1
ATOM 3694 O O . LEU A 1 474 ? -22.109 31.469 28.172 1 97.44 474 LEU A O 1
ATOM 3698 N N . ILE A 1 475 ? -20.984 32.5 29.75 1 97.06 475 ILE A N 1
ATOM 3699 C CA . ILE A 1 475 ? -22.172 33.156 30.266 1 97.06 475 ILE A CA 1
ATOM 3700 C C . ILE A 1 475 ? -22.734 34.125 29.219 1 97.06 475 ILE A C 1
ATOM 3702 O O . ILE A 1 475 ? -23.938 34.188 29 1 97.06 475 ILE A O 1
ATOM 3706 N N . ALA A 1 476 ? -21.844 34.906 28.609 1 95.69 476 ALA A N 1
ATOM 3707 C CA . ALA A 1 476 ? -22.266 35.812 27.547 1 95.69 476 ALA A CA 1
ATOM 3708 C C . ALA A 1 476 ? -22.875 35.031 26.375 1 95.69 476 ALA A C 1
ATOM 3710 O O . ALA A 1 476 ? -23.828 35.5 25.75 1 95.69 476 ALA A O 1
ATOM 3711 N N . LEU A 1 477 ? -22.344 33.844 26.094 1 94.94 477 LEU A N 1
ATOM 3712 C CA . LEU A 1 477 ? -22.797 33 24.984 1 94.94 477 LEU A CA 1
ATOM 3713 C C . LEU A 1 477 ? -24.172 32.406 25.297 1 94.94 477 LEU A C 1
ATOM 3715 O O . LEU A 1 477 ? -24.906 32.031 24.391 1 94.94 477 LEU A O 1
ATOM 3719 N N . ALA A 1 478 ? -24.5 32.312 26.562 1 93.69 478 ALA A N 1
ATOM 3720 C CA . ALA A 1 478 ? -25.766 31.719 26.984 1 93.69 478 ALA A CA 1
ATOM 3721 C C . ALA A 1 478 ? -26.938 32.688 26.75 1 93.69 478 ALA A C 1
ATOM 3723 O O . ALA A 1 478 ? -28.094 32.281 26.859 1 93.69 478 ALA A O 1
ATOM 3724 N N . ALA A 1 479 ? -26.656 33.875 26.328 1 90.94 479 ALA A N 1
ATOM 3725 C CA . ALA A 1 479 ? -27.719 34.844 26.062 1 90.94 479 ALA A CA 1
ATOM 3726 C C . ALA A 1 479 ? -28.609 34.375 24.922 1 90.94 479 ALA A C 1
ATOM 3728 O O . ALA A 1 479 ? -28.141 33.781 23.953 1 90.94 479 ALA A O 1
ATOM 3729 N N . PRO A 1 480 ? -29.875 34.562 24.953 1 86.25 480 PRO A N 1
ATOM 3730 C CA . PRO A 1 480 ? -30.828 34.062 23.953 1 86.25 480 PRO A CA 1
ATOM 3731 C C . PRO A 1 480 ? -30.562 34.625 22.562 1 86.25 480 PRO A C 1
ATOM 3733 O O . PRO A 1 480 ? -30.844 33.969 21.562 1 86.25 480 PRO A O 1
ATOM 3736 N N . GLN A 1 481 ? -30 35.781 22.422 1 85.19 481 GLN A N 1
ATOM 3737 C CA . GLN A 1 481 ? -29.781 36.438 21.141 1 85.19 481 GLN A CA 1
ATOM 3738 C C . GLN A 1 481 ? -28.734 35.688 20.312 1 85.19 481 GLN A C 1
ATOM 3740 O O . GLN A 1 481 ? -28.641 35.906 19.109 1 85.19 481 GLN A O 1
ATOM 3745 N N . THR A 1 482 ? -27.938 34.875 20.969 1 89.12 482 THR A N 1
ATOM 3746 C CA . THR A 1 482 ? -26.844 34.188 20.281 1 89.12 482 THR A CA 1
ATOM 3747 C C . THR A 1 482 ? -27.359 33.062 19.406 1 89.12 482 THR A C 1
ATOM 3749 O O . THR A 1 482 ? -26.656 32.594 18.516 1 89.12 482 THR A O 1
ATOM 3752 N N . GLY A 1 483 ? -28.578 32.594 19.641 1 81.94 483 GLY A N 1
ATOM 3753 C CA . GLY A 1 483 ? -29.172 31.531 18.844 1 81.94 483 GLY A CA 1
ATOM 3754 C C . GLY A 1 483 ? -28.547 30.172 19.078 1 81.94 483 GLY A C 1
ATOM 3755 O O . GLY A 1 483 ? -28.703 29.266 18.266 1 81.94 483 GLY A O 1
ATOM 3756 N N . LEU A 1 484 ? -27.844 29.938 20.203 1 88.44 484 LEU A N 1
ATOM 3757 C CA . LEU A 1 484 ? -27.156 28.688 20.5 1 88.44 484 LEU A CA 1
ATOM 3758 C C . LEU A 1 484 ? -28.062 27.75 21.297 1 88.44 484 LEU A C 1
ATOM 3760 O O . LEU A 1 484 ? -27.656 27.188 22.312 1 88.44 484 LEU A O 1
ATOM 3764 N N . ASN A 1 485 ? -29.219 27.531 20.719 1 81.56 485 ASN A N 1
ATOM 3765 C CA . ASN A 1 485 ? -30.281 26.812 21.438 1 81.56 485 ASN A CA 1
ATOM 3766 C C . ASN A 1 485 ? -29.984 25.328 21.516 1 81.56 485 ASN A C 1
ATOM 3768 O O . ASN A 1 485 ? -30.312 24.672 22.516 1 81.56 485 ASN A O 1
ATOM 3772 N N . LEU A 1 486 ? -29.359 24.766 20.578 1 82.06 486 LEU A N 1
ATOM 3773 C CA . LEU A 1 486 ? -29.141 23.328 20.5 1 82.06 486 LEU A CA 1
ATOM 3774 C C . LEU A 1 486 ? -28.141 22.859 21.547 1 82.06 486 LEU A C 1
ATOM 3776 O O . LEU A 1 486 ? -28.094 21.672 21.891 1 82.06 486 LEU A O 1
ATOM 3780 N N . ILE A 1 487 ? -27.344 23.844 22.078 1 87.62 487 ILE A N 1
ATOM 3781 C CA . ILE A 1 487 ? -26.297 23.422 23 1 87.62 487 ILE A CA 1
ATOM 3782 C C . ILE A 1 487 ? -26.422 24.188 24.312 1 87.62 487 ILE A C 1
ATOM 3784 O O . ILE A 1 487 ? -25.422 24.406 25.016 1 87.62 487 ILE A O 1
ATOM 3788 N N . GLU A 1 488 ? -27.531 24.625 24.562 1 88.81 488 GLU A N 1
ATOM 3789 C CA . GLU A 1 488 ? -27.766 25.406 25.781 1 88.81 488 GLU A CA 1
ATOM 3790 C C . GLU A 1 488 ? -27.422 24.609 27.031 1 88.81 488 GLU A C 1
ATOM 3792 O O . GLU A 1 488 ? -26.828 25.156 27.969 1 88.81 488 GLU A O 1
ATOM 3797 N N . GLU A 1 489 ? -27.812 23.359 27.047 1 88.81 489 GLU A N 1
ATOM 3798 C CA . GLU A 1 489 ? -27.531 22.516 28.188 1 88.81 489 GLU A CA 1
ATOM 3799 C C . GLU A 1 489 ? -26.016 22.297 28.359 1 88.81 489 GLU A C 1
ATOM 3801 O O . GLU A 1 489 ? -25.516 22.234 29.484 1 88.81 489 GLU A O 1
ATOM 3806 N N . ASP A 1 490 ? -25.375 22.156 27.281 1 90.38 490 ASP A N 1
ATOM 3807 C CA . ASP A 1 490 ? -23.922 21.984 27.328 1 90.38 490 ASP A CA 1
ATOM 3808 C C . ASP A 1 490 ? -23.234 23.234 27.875 1 90.38 490 ASP A C 1
ATOM 3810 O O . ASP A 1 490 ? -22.281 23.125 28.656 1 90.38 490 ASP A O 1
ATOM 3814 N N . ILE A 1 491 ? -23.672 24.375 27.453 1 94 491 ILE A N 1
ATOM 3815 C CA . ILE A 1 491 ? -23.125 25.641 27.922 1 94 491 ILE A CA 1
ATOM 3816 C C . ILE A 1 491 ? -23.375 25.797 29.422 1 94 491 ILE A C 1
ATOM 3818 O O . ILE A 1 491 ? -22.469 26.141 30.188 1 94 491 ILE A O 1
ATOM 3822 N N . SER A 1 492 ? -24.594 25.453 29.828 1 94.44 492 SER A N 1
ATOM 3823 C CA . SER A 1 492 ? -24.953 25.562 31.25 1 94.44 492 SER A CA 1
ATOM 3824 C C . SER A 1 492 ? -24.109 24.625 32.094 1 94.44 492 SER A C 1
ATOM 3826 O O . SER A 1 492 ? -23.641 25.016 33.188 1 94.44 492 SER A O 1
ATOM 3828 N N . SER A 1 493 ? -24 23.453 31.625 1 94.25 493 SER A N 1
ATOM 3829 C CA . SER A 1 493 ? -23.172 22.5 32.344 1 94.25 493 SER A CA 1
ATOM 3830 C C . SER A 1 493 ? -21.719 22.969 32.469 1 94.25 493 SER A C 1
ATOM 3832 O O . SER A 1 493 ? -21.078 22.797 33.5 1 94.25 493 SER A O 1
ATOM 3834 N N . ALA A 1 494 ? -21.203 23.5 31.422 1 95.62 494 ALA A N 1
ATOM 3835 C CA . ALA A 1 494 ? -19.844 24 31.422 1 95.62 494 ALA A CA 1
ATOM 3836 C C . ALA A 1 494 ? -19.672 25.156 32.406 1 95.62 494 ALA A C 1
ATOM 3838 O O . ALA A 1 494 ? -18.641 25.25 33.094 1 95.62 494 ALA A O 1
ATOM 3839 N N . ILE A 1 495 ? -20.656 26.047 32.5 1 97.5 495 ILE A N 1
ATOM 3840 C CA . ILE A 1 495 ? -20.641 27.172 33.438 1 97.5 495 ILE A CA 1
ATOM 3841 C C . ILE A 1 495 ? -20.641 26.641 34.875 1 97.5 495 ILE A C 1
ATOM 3843 O O . ILE A 1 495 ? -19.891 27.125 35.719 1 97.5 495 ILE A O 1
ATOM 3847 N N . GLU A 1 496 ? -21.422 25.656 35.062 1 96.62 496 GLU A N 1
ATOM 3848 C CA . GLU A 1 496 ? -21.531 25.078 36.406 1 96.62 496 GLU A CA 1
ATOM 3849 C C . GLU A 1 496 ? -20.203 24.453 36.844 1 96.62 496 GLU A C 1
ATOM 3851 O O . GLU A 1 496 ? -19.797 24.594 38 1 96.62 496 GLU A O 1
ATOM 3856 N N . ARG A 1 497 ? -19.625 23.734 36 1 97.12 497 ARG A N 1
ATOM 3857 C CA . ARG A 1 497 ? -18.359 23.094 36.312 1 97.12 497 ARG A CA 1
ATOM 3858 C C . ARG A 1 497 ? -17.266 24.125 36.562 1 97.12 497 ARG A C 1
ATOM 3860 O O . ARG A 1 497 ? -16.422 23.969 37.438 1 97.12 497 ARG A O 1
ATOM 3867 N N . ALA A 1 498 ? -17.281 25.141 35.719 1 98.06 498 ALA A N 1
ATOM 3868 C CA . ALA A 1 498 ? -16.312 26.219 35.906 1 98.06 498 ALA A CA 1
ATOM 3869 C C . ALA A 1 498 ? -16.547 26.953 37.219 1 98.06 498 ALA A C 1
ATOM 3871 O O . ALA A 1 498 ? -15.602 27.359 37.906 1 98.06 498 ALA A O 1
ATOM 3872 N N . ARG A 1 499 ? -17.781 27.156 37.531 1 97.12 499 ARG A N 1
ATOM 3873 C CA . ARG A 1 499 ? -18.172 27.766 38.812 1 97.12 499 ARG A CA 1
ATOM 3874 C C . ARG A 1 499 ? -17.625 26.969 40 1 97.12 499 ARG A C 1
ATOM 3876 O O . ARG A 1 499 ? -17.094 27.547 40.938 1 97.12 499 ARG A O 1
ATOM 3883 N N . GLU A 1 500 ? -17.781 25.703 39.938 1 97 500 GLU A N 1
ATOM 3884 C CA . GLU A 1 500 ? -17.312 24.828 41 1 97 500 GLU A CA 1
ATOM 3885 C C . GLU A 1 500 ? -15.789 24.922 41.156 1 97 500 GLU A C 1
ATOM 3887 O O . GLU A 1 500 ? -15.273 24.969 42.25 1 97 500 GLU A O 1
ATOM 3892 N N . PHE A 1 501 ? -15.164 24.922 40.062 1 97.12 501 PHE A N 1
ATOM 3893 C CA . PHE A 1 501 ? -13.711 25.031 40.094 1 97.12 501 PHE A CA 1
ATOM 3894 C C . PHE A 1 501 ? -13.273 26.328 40.75 1 97.12 501 PHE A C 1
ATOM 3896 O O . PHE A 1 501 ? -12.414 26.312 41.656 1 97.12 501 PHE A O 1
ATOM 3903 N N . LEU A 1 502 ? -13.828 27.5 40.344 1 97.5 502 LEU A N 1
ATOM 3904 C CA . LEU A 1 502 ? -13.445 28.812 40.875 1 97.5 502 LEU A CA 1
ATOM 3905 C C . LEU A 1 502 ? -13.852 28.953 42.344 1 97.5 502 LEU A C 1
ATOM 3907 O O . LEU A 1 502 ? -13.133 29.562 43.125 1 97.5 502 LEU A O 1
ATOM 3911 N N . SER A 1 503 ? -14.977 28.359 42.688 1 96.69 503 SER A N 1
ATOM 3912 C CA . SER A 1 503 ? -15.492 28.453 44.031 1 96.69 503 SER A CA 1
ATOM 3913 C C . SER A 1 503 ? -14.602 27.688 45.031 1 96.69 503 SER A C 1
ATOM 3915 O O . SER A 1 503 ? -14.375 28.141 46.156 1 96.69 503 SER A O 1
ATOM 3917 N N . ALA A 1 504 ? -14.156 26.609 44.594 1 95.38 504 ALA A N 1
ATOM 3918 C CA . ALA A 1 504 ? -13.328 25.75 45.469 1 95.38 504 ALA A CA 1
ATOM 3919 C C . ALA A 1 504 ? -12 26.438 45.781 1 95.38 504 ALA A C 1
ATOM 3921 O O . ALA A 1 504 ? -11.359 26.094 46.781 1 95.38 504 ALA A O 1
ATOM 3922 N N . ARG A 1 505 ? -11.68 27.453 45.062 1 94.56 505 ARG A N 1
ATOM 3923 C CA . ARG A 1 505 ? -10.375 28.094 45.219 1 94.56 505 ARG A CA 1
ATOM 3924 C C . ARG A 1 505 ? -10.523 29.562 45.594 1 94.56 505 ARG A C 1
ATOM 3926 O O . ARG A 1 505 ? -9.594 30.344 45.406 1 94.56 505 ARG A O 1
ATOM 3933 N N . LEU A 1 506 ? -11.664 29.875 46.062 1 92.06 506 LEU A N 1
ATOM 3934 C CA . LEU A 1 506 ? -11.914 31.266 46.469 1 92.06 506 LEU A CA 1
ATOM 3935 C C . LEU A 1 506 ? -10.836 31.766 47.406 1 92.06 506 LEU A C 1
ATOM 3937 O O . LEU A 1 506 ? -10.516 31.094 48.406 1 92.06 506 LEU A O 1
ATOM 3941 N N . ASN A 1 507 ? -10.195 32.875 47.125 1 86.44 507 ASN A N 1
ATOM 3942 C CA . ASN A 1 507 ? -9.172 33.594 47.875 1 86.44 507 ASN A CA 1
ATOM 3943 C C . ASN A 1 507 ? -7.828 32.844 47.812 1 86.44 507 ASN A C 1
ATOM 3945 O O . ASN A 1 507 ? -6.898 33.219 48.562 1 86.44 507 ASN A O 1
ATOM 3949 N N . ARG A 1 508 ? -7.703 31.828 47 1 94.31 508 ARG A N 1
ATOM 3950 C CA . ARG A 1 508 ? -6.445 31.109 46.812 1 94.31 508 ARG A CA 1
ATOM 3951 C C . ARG A 1 508 ? -6.086 31.047 45.312 1 94.31 508 ARG A C 1
ATOM 3953 O O . ARG A 1 508 ? -5.402 30.125 44.875 1 94.31 508 ARG A O 1
ATOM 3960 N N . TRP A 1 509 ? -6.625 31.953 44.656 1 96 509 TRP A N 1
ATOM 3961 C CA . TRP A 1 509 ? -6.355 31.969 43.25 1 96 509 TRP A CA 1
ATOM 3962 C C . TRP A 1 509 ? -4.898 32.344 42.969 1 96 509 TRP A C 1
ATOM 3964 O O . TRP A 1 509 ? -4.344 33.219 43.594 1 96 509 TRP A O 1
ATOM 3974 N N . GLU A 1 510 ? -4.316 31.609 42.031 1 94.81 510 GLU A N 1
ATOM 3975 C CA . GLU A 1 510 ? -2.92 31.828 41.656 1 94.81 510 GLU A CA 1
ATOM 3976 C C . GLU A 1 510 ? -2.805 32.531 40.312 1 94.81 510 GLU A C 1
ATOM 3978 O O . GLU A 1 510 ? -3.545 32.219 39.375 1 94.81 510 GLU A O 1
ATOM 3983 N N . SER A 1 511 ? -1.957 33.531 40.25 1 94.5 511 SER A N 1
ATOM 3984 C CA . SER A 1 511 ? -1.749 34.281 39 1 94.5 511 SER A CA 1
ATOM 3985 C C . SER A 1 511 ? -0.716 33.594 38.125 1 94.5 511 SER A C 1
ATOM 3987 O O . SER A 1 511 ? 0.286 33.062 38.594 1 94.5 511 SER A O 1
ATOM 3989 N N . ARG A 1 512 ? -1.013 33.562 36.875 1 94.38 512 ARG A N 1
ATOM 3990 C CA . ARG A 1 512 ? -0.086 33.062 35.875 1 94.38 512 ARG A CA 1
ATOM 3991 C C . ARG A 1 512 ? 0.303 34.156 34.875 1 94.38 512 ARG A C 1
ATOM 3993 O O . ARG A 1 512 ? -0.402 35.156 34.75 1 94.38 512 ARG A O 1
ATOM 4000 N N . ARG A 1 513 ? 1.396 34 34.188 1 94.62 513 ARG A N 1
ATOM 4001 C CA . ARG A 1 513 ? 1.936 35 33.312 1 94.62 513 ARG A CA 1
ATOM 4002 C C . ARG A 1 513 ? 1.31 34.938 31.938 1 94.62 513 ARG A C 1
ATOM 4004 O O . ARG A 1 513 ? 1.987 34.594 30.953 1 94.62 513 ARG A O 1
ATOM 4011 N N . ASN A 1 514 ? 0.064 35.438 31.891 1 94 514 ASN A N 1
ATOM 4012 C CA . ASN A 1 514 ? -0.66 35.406 30.625 1 94 514 ASN A CA 1
ATOM 4013 C C . ASN A 1 514 ? -0.588 36.75 29.891 1 94 514 ASN A C 1
ATOM 4015 O O . ASN A 1 514 ? -0.907 36.844 28.703 1 94 514 ASN A O 1
ATOM 4019 N N . TRP A 1 515 ? -0.143 37.75 30.531 1 95.12 515 TRP A N 1
ATOM 4020 C CA . TRP A 1 515 ? -0.078 39.094 29.953 1 95.12 515 TRP A CA 1
ATOM 4021 C C . TRP A 1 515 ? 1.262 39.312 29.25 1 95.12 515 TRP A C 1
ATOM 4023 O O . TRP A 1 515 ? 2.289 38.781 29.688 1 95.12 515 TRP A O 1
ATOM 4033 N N . VAL A 1 516 ? 1.203 40.125 28.234 1 93.06 516 VAL A N 1
ATOM 4034 C CA . VAL A 1 516 ? 2.393 40.219 27.391 1 93.06 516 VAL A CA 1
ATOM 4035 C C . VAL A 1 516 ? 3.006 41.594 27.484 1 93.06 516 VAL A C 1
ATOM 4037 O O . VAL A 1 516 ? 2.297 42.594 27.391 1 93.06 516 VAL A O 1
ATOM 4040 N N . GLU A 1 517 ? 4.215 41.781 27.766 1 93.38 517 GLU A N 1
ATOM 4041 C CA . GLU A 1 517 ? 5.129 42.906 27.625 1 93.38 517 GLU A CA 1
ATOM 4042 C C . GLU A 1 517 ? 6.402 42.469 26.891 1 93.38 517 GLU A C 1
ATOM 4044 O O . GLU A 1 517 ? 6.355 41.688 25.938 1 93.38 517 GLU A O 1
ATOM 4049 N N . LYS A 1 518 ? 7.57 42.938 27.328 1 92.94 518 LYS A N 1
ATOM 4050 C CA . LYS A 1 518 ? 8.789 42.375 26.734 1 92.94 518 LYS A CA 1
ATOM 4051 C C . LYS A 1 518 ? 8.906 40.875 27.031 1 92.94 518 LYS A C 1
ATOM 4053 O O . LYS A 1 518 ? 9.344 40.094 26.172 1 92.94 518 LYS A O 1
ATOM 4058 N N . VAL A 1 519 ? 8.586 40.562 28.219 1 94.12 519 VAL A N 1
ATOM 4059 C CA . VAL A 1 519 ? 8.344 39.188 28.641 1 94.12 519 VAL A CA 1
ATOM 4060 C C . VAL A 1 519 ? 6.969 39.062 29.281 1 94.12 519 VAL A C 1
ATOM 4062 O O . VAL A 1 519 ? 6.363 40.094 29.641 1 94.12 519 VAL A O 1
ATOM 4065 N N . THR A 1 520 ? 6.453 37.906 29.391 1 94.69 520 THR A N 1
ATOM 4066 C CA . THR A 1 520 ? 5.117 37.75 29.953 1 94.69 520 THR A CA 1
ATOM 4067 C C . THR A 1 520 ? 5.125 38.062 31.453 1 94.69 520 THR A C 1
ATOM 4069 O O . THR A 1 520 ? 6.164 37.969 32.094 1 94.69 520 THR A O 1
ATOM 4072 N N . TYR A 1 521 ? 4 38.531 31.922 1 95.75 521 TYR A N 1
ATOM 4073 C CA . TYR A 1 521 ? 3.871 38.875 33.344 1 95.75 521 TYR A CA 1
ATOM 4074 C C . TYR A 1 521 ? 2.496 38.469 33.875 1 95.75 521 TYR A C 1
ATOM 4076 O O . TYR A 1 521 ? 1.61 38.094 33.094 1 95.75 521 TYR A O 1
ATOM 4084 N N . SER A 1 522 ? 2.354 38.469 35.188 1 95.94 522 SER A N 1
ATOM 4085 C CA . SER A 1 522 ? 1.082 38.25 35.875 1 95.94 522 SER A CA 1
ATOM 4086 C C . SER A 1 522 ? 0.684 39.438 36.688 1 95.94 522 SER A C 1
ATOM 4088 O O . SER A 1 522 ? 1.509 40.312 36.969 1 95.94 522 SER A O 1
ATOM 4090 N N . SER A 1 523 ? -0.495 39.562 36.969 1 95.62 523 SER A N 1
ATOM 4091 C CA . SER A 1 523 ? -1.048 40.562 37.906 1 95.62 523 SER A CA 1
ATOM 4092 C C . SER A 1 523 ? -2.061 39.938 38.844 1 95.62 523 SER A C 1
ATOM 4094 O O . SER A 1 523 ? -3.115 39.469 38.406 1 95.62 523 SER A O 1
ATOM 4096 N N . SER A 1 524 ? -1.675 39.906 40.125 1 94.75 524 SER A N 1
ATOM 4097 C CA . SER A 1 524 ? -2.59 39.344 41.094 1 94.75 524 SER A CA 1
ATOM 4098 C C . SER A 1 524 ? -3.896 40.125 41.156 1 94.75 524 SER A C 1
ATOM 4100 O O . SER A 1 524 ? -4.961 39.531 41.375 1 94.75 524 SER A O 1
ATOM 4102 N N . LEU A 1 525 ? -3.799 41.375 40.906 1 95.44 525 LEU A N 1
ATOM 4103 C CA . LEU A 1 525 ? -4.973 42.25 40.938 1 95.44 525 LEU A CA 1
ATOM 4104 C C . LEU A 1 525 ? -5.922 41.875 39.781 1 95.44 525 LEU A C 1
ATOM 4106 O O . LEU A 1 525 ? -7.133 41.75 40 1 95.44 525 LEU A O 1
ATOM 4110 N N . LEU A 1 526 ? -5.438 41.75 38.656 1 96.62 526 LEU A N 1
ATOM 4111 C CA . LEU A 1 526 ? -6.266 41.406 37.5 1 96.62 526 LEU A CA 1
ATOM 4112 C C . LEU A 1 526 ? -6.832 40 37.656 1 96.62 526 LEU A C 1
ATOM 4114 O O . LEU A 1 526 ? -7.984 39.75 37.281 1 96.62 526 LEU A O 1
ATOM 4118 N N . THR A 1 527 ? -6 39.062 38.156 1 97.44 527 THR A N 1
ATOM 4119 C CA . THR A 1 527 ? -6.477 37.688 38.406 1 97.44 527 THR A CA 1
ATOM 4120 C C . THR A 1 527 ? -7.699 37.719 39.312 1 97.44 527 THR A C 1
ATOM 4122 O O . THR A 1 527 ? -8.719 37.094 39 1 97.44 527 THR A O 1
ATOM 4125 N N . LYS A 1 528 ? -7.566 38.438 40.375 1 97.44 528 LYS A N 1
ATOM 4126 C CA . LYS A 1 528 ? -8.672 38.5 41.312 1 97.44 528 LYS A CA 1
ATOM 4127 C C . LYS A 1 528 ? -9.891 39.188 40.688 1 97.44 528 LYS A C 1
ATOM 4129 O O . LYS A 1 528 ? -11.023 38.75 40.906 1 97.44 528 LYS A O 1
ATOM 4134 N N . THR A 1 529 ? -9.633 40.219 39.969 1 97.88 529 THR A N 1
ATOM 4135 C CA . THR A 1 529 ? -10.711 40.969 39.344 1 97.88 529 THR A CA 1
ATOM 4136 C C . THR A 1 529 ? -11.547 40.062 38.438 1 97.88 529 THR A C 1
ATOM 4138 O O . THR A 1 529 ? -12.773 40 38.562 1 97.88 529 THR A O 1
ATOM 4141 N N . TYR A 1 530 ? -10.938 39.344 37.562 1 98.25 530 TYR A N 1
ATOM 4142 C CA . TYR A 1 530 ? -11.641 38.469 36.625 1 98.25 530 TYR A CA 1
ATOM 4143 C C . TYR A 1 530 ? -12.289 37.312 37.375 1 98.25 530 TYR A C 1
ATOM 4145 O O . TYR A 1 530 ? -13.383 36.875 37 1 98.25 530 TYR A O 1
ATOM 4153 N N . CYS A 1 531 ? -11.594 36.75 38.344 1 98.12 531 CYS A N 1
ATOM 4154 C CA . CYS A 1 531 ? -12.156 35.625 39.094 1 98.12 531 CYS A CA 1
ATOM 4155 C C . CYS A 1 531 ? -13.398 36.031 39.875 1 98.12 531 CYS A C 1
ATOM 4157 O O . CYS A 1 531 ? -14.398 35.312 39.906 1 98.12 531 CYS A O 1
ATOM 4159 N N . PHE A 1 532 ? -13.375 37.219 40.5 1 98.12 532 PHE A N 1
ATOM 4160 C CA . PHE A 1 532 ? -14.547 37.719 41.188 1 98.12 532 PHE A CA 1
ATOM 4161 C C . PHE A 1 532 ? -15.703 37.969 40.219 1 98.12 532 PHE A C 1
ATOM 4163 O O . PHE A 1 532 ? -16.844 37.594 40.531 1 98.12 532 PHE A O 1
ATOM 4170 N N . ALA A 1 533 ? -15.375 38.625 39.156 1 98.12 533 ALA A N 1
ATOM 4171 C CA . ALA A 1 533 ? -16.406 38.875 38.156 1 98.12 533 ALA A CA 1
ATOM 4172 C C . ALA A 1 533 ? -17.047 37.594 37.656 1 98.12 533 ALA A C 1
ATOM 4174 O O . ALA A 1 533 ? -18.266 37.5 37.562 1 98.12 533 ALA A O 1
ATOM 4175 N N . ALA A 1 534 ? -16.203 36.594 37.281 1 98.19 534 ALA A N 1
ATOM 4176 C CA . ALA A 1 534 ? -16.672 35.312 36.75 1 98.19 534 ALA A CA 1
ATOM 4177 C C . ALA A 1 534 ? -17.516 34.562 37.781 1 98.19 534 ALA A C 1
ATOM 4179 O O . ALA A 1 534 ? -18.562 34.031 37.438 1 98.19 534 ALA A O 1
ATOM 4180 N N . LEU A 1 535 ? -16.938 34.5 38.938 1 97.12 535 LEU A N 1
ATOM 4181 C CA . LEU A 1 535 ? -17.641 33.75 40 1 97.12 535 LEU A CA 1
ATOM 4182 C C . LEU A 1 535 ? -18.969 34.406 40.344 1 97.12 535 LEU A C 1
ATOM 4184 O O . LEU A 1 535 ? -19.969 33.719 40.531 1 97.12 535 LEU A O 1
ATOM 4188 N N . ASP A 1 536 ? -19.031 35.75 40.438 1 97.5 536 ASP A N 1
ATOM 4189 C CA . ASP A 1 536 ? -20.281 36.469 40.688 1 97.5 536 ASP A CA 1
ATOM 4190 C C . ASP A 1 536 ? -21.328 36.156 39.625 1 97.5 536 ASP A C 1
ATOM 4192 O O . ASP A 1 536 ? -22.469 35.812 39.969 1 97.5 536 ASP A O 1
ATOM 4196 N N . GLN A 1 537 ? -20.969 36.281 38.375 1 96.75 537 GLN A N 1
ATOM 4197 C CA . GLN A 1 537 ? -21.906 36.031 37.312 1 96.75 537 GLN A CA 1
ATOM 4198 C C . GLN A 1 537 ? -22.328 34.562 37.281 1 96.75 537 GLN A C 1
ATOM 4200 O O . GLN A 1 537 ? -23.469 34.219 36.969 1 96.75 537 GLN A O 1
ATOM 4205 N N . ALA A 1 538 ? -21.359 33.656 37.531 1 96.81 538 ALA A N 1
ATOM 4206 C CA . ALA A 1 538 ? -21.656 32.219 37.5 1 96.81 538 ALA A CA 1
ATOM 4207 C C . ALA A 1 538 ? -22.641 31.844 38.625 1 96.81 538 ALA A C 1
ATOM 4209 O O . ALA A 1 538 ? -23.5 30.969 38.438 1 96.81 538 ALA A O 1
ATOM 4210 N N . LEU A 1 539 ? -22.484 32.438 39.75 1 95.44 539 LEU A N 1
ATOM 4211 C CA . LEU A 1 539 ? -23.359 32.188 40.906 1 95.44 539 LEU A CA 1
ATOM 4212 C C . LEU A 1 539 ? -24.766 32.688 40.625 1 95.44 539 LEU A C 1
ATOM 4214 O O . LEU A 1 539 ? -25.75 32.125 41.125 1 95.44 539 LEU A O 1
ATOM 4218 N N . ARG A 1 540 ? -24.906 33.719 39.844 1 94.44 540 ARG A N 1
ATOM 4219 C CA . ARG A 1 540 ? -26.203 34.312 39.531 1 94.44 540 ARG A CA 1
ATOM 4220 C C . ARG A 1 540 ? -26.812 33.688 38.281 1 94.44 540 ARG A C 1
ATOM 4222 O O . ARG A 1 540 ? -28 33.875 38.031 1 94.44 540 ARG A O 1
ATOM 4229 N N . PHE A 1 541 ? -26.016 32.938 37.594 1 93.75 541 PHE A N 1
ATOM 4230 C CA . PHE A 1 541 ? -26.438 32.406 36.312 1 93.75 541 PHE A CA 1
ATOM 4231 C C . PHE A 1 541 ? -27.578 31.406 36.5 1 93.75 541 PHE A C 1
ATOM 4233 O O . PHE A 1 541 ? -27.5 30.516 37.344 1 93.75 541 PHE A O 1
ATOM 4240 N N . GLN A 1 542 ? -28.688 31.641 35.75 1 87.81 542 GLN A N 1
ATOM 4241 C CA . GLN A 1 542 ? -29.812 30.719 35.688 1 87.81 542 GLN A CA 1
ATOM 4242 C C . GLN A 1 542 ? -30.047 30.234 34.25 1 87.81 542 GLN A C 1
ATOM 4244 O O . GLN A 1 542 ? -30.25 31.031 33.344 1 87.81 542 GLN A O 1
ATOM 4249 N N . PRO A 1 543 ? -29.891 28.844 34.125 1 80.06 543 PRO A N 1
ATOM 4250 C CA . PRO A 1 543 ? -30.109 28.297 32.781 1 80.06 543 PRO A CA 1
ATOM 4251 C C . PRO A 1 543 ? -31.5 28.625 32.25 1 80.06 543 PRO A C 1
ATOM 4253 O O . PRO A 1 543 ? -32.469 28.641 33 1 80.06 543 PRO A O 1
ATOM 4256 N N . GLY A 1 544 ? -31.609 29.312 31.109 1 64.5 544 GLY A N 1
ATOM 4257 C CA . GLY A 1 544 ? -32.906 29.625 30.516 1 64.5 544 GLY A CA 1
ATOM 4258 C C . GLY A 1 544 ? -33.656 28.391 30.047 1 64.5 544 GLY A C 1
ATOM 4259 O O . GLY A 1 544 ? -33.062 27.328 29.828 1 64.5 544 GLY A O 1
ATOM 4260 N N . THR A 1 545 ? -35.031 28.125 30.328 1 56.12 545 THR A N 1
ATOM 4261 C CA . THR A 1 545 ? -35.906 27.062 29.828 1 56.12 545 THR A CA 1
ATOM 4262 C C . THR A 1 545 ? -36.156 27.234 28.344 1 56.12 545 THR A C 1
ATOM 4264 O O . THR A 1 545 ? -37.031 28.016 27.953 1 56.12 545 THR A O 1
ATOM 4267 N N . ARG A 1 546 ? -35.219 27.266 27.484 1 54.91 546 ARG A N 1
ATOM 4268 C CA . ARG A 1 546 ? -35.625 27.484 26.094 1 54.91 546 ARG A CA 1
ATOM 4269 C C . ARG A 1 546 ? -36.281 26.219 25.516 1 54.91 546 ARG A C 1
ATOM 4271 O O . ARG A 1 546 ? -35.844 25.109 25.828 1 54.91 546 ARG A O 1
ATOM 4278 N N . GLY A 1 547 ? -37.469 26.281 25.109 1 47.84 547 GLY A N 1
ATOM 4279 C CA . GLY A 1 547 ? -38.344 25.297 24.5 1 47.84 547 GLY A CA 1
ATOM 4280 C C . GLY A 1 547 ? -37.688 24.531 23.359 1 47.84 547 GLY A C 1
ATOM 4281 O O . GLY A 1 547 ? -37.031 25.125 22.5 1 47.84 547 GLY A O 1
ATOM 4282 N N . SER A 1 548 ? -37.281 23.312 23.531 1 45.66 548 SER A N 1
ATOM 4283 C CA . SER A 1 548 ? -36.719 22.281 22.656 1 45.66 548 SER A CA 1
ATOM 4284 C C . SER A 1 548 ? -37.531 22.156 21.359 1 45.66 548 SER A C 1
ATOM 4286 O O . SER A 1 548 ? -37.25 21.266 20.547 1 45.66 548 SER A O 1
ATOM 4288 N N . SER A 1 549 ? -38.688 22.688 21.078 1 44 549 SER A N 1
ATOM 4289 C CA . SER A 1 549 ? -39.719 22.031 20.266 1 44 549 SER A CA 1
ATOM 4290 C C . SER A 1 549 ? -39.5 22.312 18.781 1 44 549 SER A C 1
ATOM 4292 O O . SER A 1 549 ? -40.375 22.078 17.953 1 44 549 SER A O 1
ATOM 4294 N N . SER A 1 550 ? -38.438 22.844 18.25 1 48.59 550 SER A N 1
ATOM 4295 C CA . SER A 1 550 ? -38.688 23.25 16.875 1 48.59 550 SER A CA 1
ATOM 4296 C C . SER A 1 550 ? -38.469 22.078 15.914 1 48.59 550 SER A C 1
ATOM 4298 O O . SER A 1 550 ? -37.75 21.125 16.234 1 48.59 550 SER A O 1
ATOM 4300 N N . PRO A 1 551 ? -39.375 21.844 14.82 1 47.62 551 PRO A N 1
ATOM 4301 C CA . PRO A 1 551 ? -39.219 20.922 13.703 1 47.62 551 PRO A CA 1
ATOM 4302 C C . PRO A 1 551 ? -37.75 20.719 13.312 1 47.62 551 PRO A C 1
ATOM 4304 O O . PRO A 1 551 ? -37.344 19.641 12.867 1 47.62 551 PRO A O 1
ATOM 4307 N N . ALA A 1 552 ? -36.969 21.625 13.477 1 59.47 552 ALA A N 1
ATOM 4308 C CA . ALA A 1 552 ? -35.531 21.578 13.242 1 59.47 552 ALA A CA 1
ATOM 4309 C C . ALA A 1 552 ? -34.844 20.516 14.109 1 59.47 552 ALA A C 1
ATOM 4311 O O . ALA A 1 552 ? -33.875 19.891 13.695 1 59.47 552 ALA A O 1
ATOM 4312 N N . HIS A 1 553 ? -35.656 20.094 15.055 1 63.31 553 HIS A N 1
ATOM 4313 C CA . HIS A 1 553 ? -35.125 19.109 15.992 1 63.31 553 HIS A CA 1
ATOM 4314 C C . HIS A 1 553 ? -35.188 17.703 15.398 1 63.31 553 HIS A C 1
ATOM 4316 O O . HIS A 1 553 ? -34.25 16.906 15.578 1 63.31 553 HIS A O 1
ATOM 4322 N N . TRP A 1 554 ? -36.219 17.516 14.531 1 59.84 554 TRP A N 1
ATOM 4323 C CA . TRP A 1 554 ? -36.344 16.188 13.945 1 59.84 554 TRP A CA 1
ATOM 4324 C C . TRP A 1 554 ? -35.281 15.953 12.898 1 59.84 554 TRP A C 1
ATOM 4326 O O . TRP A 1 554 ? -34.625 14.898 12.883 1 59.84 554 TRP A O 1
ATOM 4336 N N . MET A 1 555 ? -35.094 16.859 12.039 1 71.81 555 MET A N 1
ATOM 4337 C CA . MET A 1 555 ? -34.094 16.734 10.992 1 71.81 555 MET A CA 1
ATOM 4338 C C . MET A 1 555 ? -32.688 16.594 11.586 1 71.81 555 MET A C 1
ATOM 4340 O O . MET A 1 555 ? -31.859 15.812 11.086 1 71.81 555 MET A O 1
ATOM 4344 N N . ASN A 1 556 ? -32.594 17.203 12.68 1 78 556 ASN A N 1
ATOM 4345 C CA . ASN A 1 556 ? -31.297 17.156 13.359 1 78 556 ASN A CA 1
ATOM 4346 C C . ASN A 1 556 ? -31.016 15.766 13.953 1 78 556 ASN A C 1
ATOM 4348 O O . ASN A 1 556 ? -29.891 15.273 13.898 1 78 556 ASN A O 1
ATOM 4352 N N . ARG A 1 557 ? -32.125 15.219 14.375 1 79.94 557 ARG A N 1
ATOM 4353 C CA . ARG A 1 557 ? -32 13.891 14.961 1 79.94 557 ARG A CA 1
ATOM 4354 C C . ARG A 1 557 ? -31.719 12.852 13.883 1 79.94 557 ARG A C 1
ATOM 4356 O O . ARG A 1 557 ? -30.922 11.93 14.094 1 79.94 557 ARG A O 1
ATOM 4363 N N . LYS A 1 558 ? -32.375 13.008 12.789 1 83.88 558 LYS A N 1
ATOM 4364 C CA . LYS A 1 558 ? -32.188 12.07 11.688 1 83.88 558 LYS A CA 1
ATOM 4365 C C . LYS A 1 558 ? -30.781 12.148 11.133 1 83.88 558 LYS A C 1
ATOM 4367 O O . LYS A 1 558 ? -30.141 11.117 10.883 1 83.88 558 LYS A O 1
ATOM 4372 N N . LEU A 1 559 ? -30.297 13.32 10.945 1 87.38 559 LEU A N 1
ATOM 4373 C CA . LEU A 1 559 ? -28.953 13.508 10.414 1 87.38 559 LEU A CA 1
ATOM 4374 C C . LEU A 1 559 ? -27.906 13 11.398 1 87.38 559 LEU A C 1
ATOM 4376 O O . LEU A 1 559 ? -26.938 12.359 10.992 1 87.38 559 LEU A O 1
ATOM 4380 N N . SER A 1 560 ? -28.125 13.281 12.68 1 88.81 560 SER A N 1
ATOM 4381 C CA . SER A 1 560 ? -27.203 12.797 13.703 1 88.81 560 SER A CA 1
ATOM 4382 C C . SER A 1 560 ? -27.172 11.273 13.75 1 88.81 560 SER A C 1
ATOM 4384 O O . SER A 1 560 ? -26.109 10.672 13.93 1 88.81 560 SER A O 1
ATOM 4386 N N . GLY A 1 561 ? -28.359 10.719 13.656 1 87.56 561 GLY A N 1
ATOM 4387 C CA . GLY A 1 561 ? -28.453 9.266 13.625 1 87.56 561 GLY A CA 1
ATOM 4388 C C . GLY A 1 561 ? -27.719 8.648 12.453 1 87.56 561 GLY A C 1
ATOM 4389 O O . GLY A 1 561 ? -27.078 7.602 12.594 1 87.56 561 GLY A O 1
ATOM 4390 N N . LEU A 1 562 ? -27.844 9.32 11.375 1 88.62 562 LEU A N 1
ATOM 4391 C CA . LEU A 1 562 ? -27.156 8.852 10.164 1 88.62 562 LEU A CA 1
ATOM 4392 C C . LEU A 1 562 ? -25.641 8.852 10.359 1 88.62 562 LEU A C 1
ATOM 4394 O O . LEU A 1 562 ? -24.984 7.871 10.039 1 88.62 562 LEU A O 1
ATOM 4398 N N . LEU A 1 563 ? -25.047 9.938 10.859 1 90.25 563 LEU A N 1
ATOM 4399 C CA . LEU A 1 563 ? -23.594 10.016 11.039 1 90.25 563 LEU A CA 1
ATOM 4400 C C . LEU A 1 563 ? -23.125 9.031 12.102 1 90.25 563 LEU A C 1
ATOM 4402 O O . LEU A 1 563 ? -22.047 8.445 11.977 1 90.25 563 LEU A O 1
ATOM 4406 N N . LYS A 1 564 ? -23.969 8.789 13.141 1 89.44 564 LYS A N 1
ATOM 4407 C CA . LYS A 1 564 ? -23.625 7.875 14.227 1 89.44 564 LYS A CA 1
ATOM 4408 C C . LYS A 1 564 ? -23.531 6.438 13.719 1 89.44 564 LYS A C 1
ATOM 4410 O O . LYS A 1 564 ? -22.859 5.602 14.336 1 89.44 564 LYS A O 1
ATOM 4415 N N . SER A 1 565 ? -24.156 6.184 12.609 1 88.06 565 SER A N 1
ATOM 4416 C CA . SER A 1 565 ? -24.188 4.832 12.062 1 88.06 565 SER A CA 1
ATOM 4417 C C . SER A 1 565 ? -23 4.586 11.133 1 88.06 565 SER A C 1
ATOM 4419 O O . SER A 1 565 ? -22.797 3.463 10.664 1 88.06 565 SER A O 1
ATOM 4421 N N . THR A 1 566 ? -22.266 5.578 10.836 1 88.56 566 THR A N 1
ATOM 4422 C CA . THR A 1 566 ? -21.109 5.422 9.945 1 88.56 566 THR A CA 1
ATOM 4423 C C . THR A 1 566 ? -19.891 4.941 10.719 1 88.56 566 THR A C 1
ATOM 4425 O O . THR A 1 566 ? -19.812 5.133 11.938 1 88.56 566 THR A O 1
ATOM 4428 N N . LYS A 1 567 ? -18.922 4.375 10.055 1 85.25 567 LYS A N 1
ATOM 4429 C CA . LYS A 1 567 ? -17.719 3.836 10.672 1 85.25 567 LYS A CA 1
ATOM 4430 C C . LYS A 1 567 ? -16.891 4.945 11.32 1 85.25 567 LYS A C 1
ATOM 4432 O O . LYS A 1 567 ? -16.219 4.711 12.32 1 85.25 567 LYS A O 1
ATOM 4437 N N . LEU A 1 568 ? -16.891 6.133 10.789 1 86.69 568 LEU A N 1
ATOM 4438 C CA . LEU A 1 568 ? -16.094 7.254 11.266 1 86.69 568 LEU A CA 1
ATOM 4439 C C . LEU A 1 568 ? -16.562 7.703 12.648 1 86.69 568 LEU A C 1
ATOM 4441 O O . LEU A 1 568 ? -15.734 8.078 13.492 1 86.69 568 LEU A O 1
ATOM 4445 N N . PHE A 1 569 ? -17.859 7.656 12.922 1 90.69 569 PHE A N 1
ATOM 4446 C CA . PHE A 1 569 ? -18.391 8.273 14.141 1 90.69 569 PHE A CA 1
ATOM 4447 C C . PHE A 1 569 ? -18.828 7.211 15.141 1 90.69 569 PHE A C 1
ATOM 4449 O O . PHE A 1 569 ? -19.016 7.504 16.312 1 90.69 569 PHE A O 1
ATOM 4456 N N . VAL A 1 570 ? -18.938 5.922 14.75 1 85.25 570 VAL A N 1
ATOM 4457 C CA . VAL A 1 570 ? -19.438 4.855 15.609 1 85.25 570 VAL A CA 1
ATOM 4458 C C . VAL A 1 570 ? -18.484 4.637 16.781 1 85.25 570 VAL A C 1
ATOM 4460 O O . VAL A 1 570 ? -18.922 4.344 17.891 1 85.25 570 VAL A O 1
ATOM 4463 N N . THR A 1 571 ? -17.203 4.875 16.594 1 81.56 571 THR A N 1
ATOM 4464 C CA . THR A 1 571 ? -16.234 4.57 17.641 1 81.56 571 THR A CA 1
ATOM 4465 C C . THR A 1 571 ? -15.742 5.852 18.312 1 81.56 571 THR A C 1
ATOM 4467 O O . THR A 1 571 ? -14.789 5.82 19.094 1 81.56 571 THR A O 1
ATOM 4470 N N . THR A 1 572 ? -16.328 7.008 18.047 1 84.38 572 THR A N 1
ATOM 4471 C CA . THR A 1 572 ? -15.852 8.281 18.578 1 84.38 572 THR A CA 1
ATOM 4472 C C . THR A 1 572 ? -16.422 8.531 19.969 1 84.38 572 THR A C 1
ATOM 4474 O O . THR A 1 572 ? -17.641 8.469 20.172 1 84.38 572 THR A O 1
ATOM 4477 N N . ASP A 1 573 ? -15.555 8.758 20.922 1 81.38 573 ASP A N 1
ATOM 4478 C CA . ASP A 1 573 ? -15.977 9.102 22.266 1 81.38 573 ASP A CA 1
ATOM 4479 C C . ASP A 1 573 ? -16.656 10.461 22.312 1 81.38 573 ASP A C 1
ATOM 4481 O O . ASP A 1 573 ? -16.219 11.406 21.641 1 81.38 573 ASP A O 1
ATOM 4485 N N . GLY A 1 574 ? -17.828 10.57 23.016 1 81.5 574 GLY A N 1
ATOM 4486 C CA . GLY A 1 574 ? -18.562 11.82 23.141 1 81.5 574 GLY A CA 1
ATOM 4487 C C . GLY A 1 574 ? -19.219 12.266 21.844 1 81.5 574 GLY A C 1
ATOM 4488 O O . GLY A 1 574 ? -19.328 13.461 21.578 1 81.5 574 GLY A O 1
ATOM 4489 N N . VAL A 1 575 ? -19.578 11.289 21.047 1 88.5 575 VAL A N 1
ATOM 4490 C CA . VAL A 1 575 ? -20.078 11.547 19.703 1 88.5 575 VAL A CA 1
ATOM 4491 C C . VAL A 1 575 ? -21.344 12.375 19.766 1 88.5 575 VAL A C 1
ATOM 4493 O O . VAL A 1 575 ? -21.594 13.234 18.906 1 88.5 575 VAL A O 1
ATOM 4496 N N . ASP A 1 576 ? -22.156 12.172 20.766 1 86.31 576 ASP A N 1
ATOM 4497 C CA . ASP A 1 576 ? -23.422 12.898 20.859 1 86.31 576 ASP A CA 1
ATOM 4498 C C . ASP A 1 576 ? -23.188 14.398 21.031 1 86.31 576 ASP A C 1
ATOM 4500 O O . ASP A 1 576 ? -23.812 15.211 20.359 1 86.31 576 ASP A O 1
ATOM 4504 N N . THR A 1 577 ? -22.312 14.773 21.938 1 83.31 577 THR A N 1
ATOM 4505 C CA . THR A 1 577 ? -21.969 16.172 22.156 1 83.31 577 THR A CA 1
ATOM 4506 C C . THR A 1 577 ? -21.328 16.766 20.922 1 83.31 577 THR A C 1
ATOM 4508 O O . THR A 1 577 ? -21.641 17.906 20.531 1 83.31 577 THR A O 1
ATOM 4511 N N . LEU A 1 578 ? -20.453 16.031 20.359 1 86.69 578 LEU A N 1
ATOM 4512 C CA . LEU A 1 578 ? -19.766 16.5 19.156 1 86.69 578 LEU A CA 1
ATOM 4513 C C . LEU A 1 578 ? -20.75 16.797 18.047 1 86.69 578 LEU A C 1
ATOM 4515 O O . LEU A 1 578 ? -20.672 17.844 17.406 1 86.69 578 LEU A O 1
ATOM 4519 N N . LEU A 1 579 ? -21.688 15.938 17.828 1 89.94 579 LEU A N 1
ATOM 4520 C CA . LEU A 1 579 ? -22.641 16.094 16.734 1 89.94 579 LEU A CA 1
ATOM 4521 C C . LEU A 1 579 ? -23.609 17.234 17.016 1 89.94 579 LEU A C 1
ATOM 4523 O O . LEU A 1 579 ? -24.047 17.938 16.109 1 89.94 579 LEU A O 1
ATOM 4527 N N . ARG A 1 580 ? -23.938 17.422 18.25 1 86.62 580 ARG A N 1
ATOM 4528 C CA . ARG A 1 580 ? -24.781 18.562 18.594 1 86.62 580 ARG A CA 1
ATOM 4529 C C . ARG A 1 580 ? -24.062 19.875 18.328 1 86.62 580 ARG A C 1
ATOM 4531 O O . ARG A 1 580 ? -24.672 20.828 17.828 1 86.62 580 ARG A O 1
ATOM 4538 N N . LEU A 1 581 ? -22.812 19.969 18.688 1 83.25 581 LEU A N 1
ATOM 4539 C CA . LEU A 1 581 ? -22.016 21.156 18.422 1 83.25 581 LEU A CA 1
ATOM 4540 C C . LEU A 1 581 ? -21.891 21.406 16.922 1 83.25 581 LEU A C 1
ATOM 4542 O O . LEU A 1 581 ? -22.047 22.531 16.453 1 83.25 581 LEU A O 1
ATOM 4546 N N . ALA A 1 582 ? -21.656 20.312 16.266 1 88.88 582 ALA A N 1
ATOM 4547 C CA . ALA A 1 582 ? -21.531 20.391 14.812 1 88.88 582 ALA A CA 1
ATOM 4548 C C . ALA A 1 582 ? -22.844 20.859 14.188 1 88.88 582 ALA A C 1
ATOM 4550 O O . ALA A 1 582 ? -22.828 21.688 13.258 1 88.88 582 ALA A O 1
ATOM 4551 N N . MET A 1 583 ? -23.906 20.328 14.672 1 88.69 583 MET A N 1
ATOM 4552 C CA . MET A 1 583 ? -25.219 20.703 14.164 1 88.69 583 MET A CA 1
ATOM 4553 C C . MET A 1 583 ? -25.5 22.188 14.398 1 88.69 583 MET A C 1
ATOM 4555 O O . MET A 1 583 ? -26.016 22.875 13.516 1 88.69 583 MET A O 1
ATOM 4559 N N . GLN A 1 584 ? -25.156 22.625 15.539 1 83.62 584 GLN A N 1
ATOM 4560 C CA . GLN A 1 584 ? -25.344 24.031 15.859 1 83.62 584 GLN A CA 1
ATOM 4561 C C . GLN A 1 584 ? -24.578 24.938 14.891 1 83.62 584 GLN A C 1
ATOM 4563 O O . GLN A 1 584 ? -25.125 25.906 14.375 1 83.62 584 GLN A O 1
ATOM 4568 N N . GLU A 1 585 ? -23.375 24.625 14.711 1 83.25 585 GLU A N 1
ATOM 4569 C CA . GLU A 1 585 ? -22.562 25.422 13.797 1 83.25 585 GLU A CA 1
ATOM 4570 C C . GLU A 1 585 ? -23.078 25.328 12.367 1 83.25 585 GLU A C 1
ATOM 4572 O O . GLU A 1 585 ? -23.016 26.297 11.609 1 83.25 585 GLU A O 1
ATOM 4577 N N . SER A 1 586 ? -23.578 24.172 12 1 89.69 586 SER A N 1
ATOM 4578 C CA . SER A 1 586 ? -24.016 23.922 10.625 1 89.69 586 SER A CA 1
ATOM 4579 C C . SER A 1 586 ? -25.203 24.812 10.266 1 89.69 586 SER A C 1
ATOM 4581 O O . SER A 1 586 ? -25.375 25.172 9.102 1 89.69 586 SER A O 1
ATOM 4583 N N . VAL A 1 587 ? -26.016 25.172 11.172 1 83.62 587 VAL A N 1
ATOM 4584 C CA . VAL A 1 587 ? -27.203 25.969 10.922 1 83.62 587 VAL A CA 1
ATOM 4585 C C . VAL A 1 587 ? -26.812 27.297 10.273 1 83.62 587 VAL A C 1
ATOM 4587 O O . VAL A 1 587 ? -27.453 27.75 9.328 1 83.62 587 VAL A O 1
ATOM 4590 N N . SER A 1 588 ? -25.797 27.906 10.797 1 80.25 588 SER A N 1
ATOM 4591 C CA . SER A 1 588 ? -25.328 29.172 10.25 1 80.25 588 SER A CA 1
ATOM 4592 C C . SER A 1 588 ? -24.781 29 8.836 1 80.25 588 SER A C 1
ATOM 4594 O O . SER A 1 588 ? -24.953 29.891 7.996 1 80.25 588 SER A O 1
ATOM 4596 N N . HIS A 1 589 ? -24.203 27.938 8.602 1 88.38 589 HIS A N 1
ATOM 4597 C CA . HIS A 1 589 ? -23.625 27.688 7.281 1 88.38 589 HIS A CA 1
ATOM 4598 C C . HIS A 1 589 ? -24.719 27.375 6.262 1 88.38 589 HIS A C 1
ATOM 4600 O O . HIS A 1 589 ? -24.594 27.719 5.082 1 88.38 589 HIS A O 1
ATOM 4606 N N . VAL A 1 590 ? -25.797 26.656 6.66 1 88.25 590 VAL A N 1
ATOM 4607 C CA . VAL A 1 590 ? -26.922 26.359 5.773 1 88.25 590 VAL A CA 1
ATOM 4608 C C . VAL A 1 590 ? -27.531 27.656 5.262 1 88.25 590 VAL A C 1
ATOM 4610 O O . VAL A 1 590 ? -27.875 27.766 4.082 1 88.25 590 VAL A O 1
ATOM 4613 N N . ALA A 1 591 ? -27.625 28.578 6.168 1 83.06 591 ALA A N 1
ATOM 4614 C CA . ALA A 1 591 ? -28.188 29.859 5.789 1 83.06 591 ALA A CA 1
ATOM 4615 C C . ALA A 1 591 ? -27.359 30.531 4.707 1 83.06 591 ALA A C 1
ATOM 4617 O O . ALA A 1 591 ? -27.891 31.125 3.773 1 83.06 591 ALA A O 1
ATOM 4618 N N . HIS A 1 592 ? -26.109 30.453 4.824 1 85.06 592 HIS A N 1
ATOM 4619 C CA . HIS A 1 592 ? -25.203 31.016 3.828 1 85.06 592 HIS A CA 1
ATOM 4620 C C . HIS A 1 592 ? -25.359 30.312 2.482 1 85.06 592 HIS A C 1
ATOM 4622 O O . HIS A 1 592 ? -25.438 30.969 1.44 1 85.06 592 HIS A O 1
ATOM 4628 N N . LEU A 1 593 ? -25.422 28.984 2.475 1 89.56 593 LEU A N 1
ATOM 4629 C CA . LEU A 1 593 ? -25.547 28.203 1.242 1 89.56 593 LEU A CA 1
ATOM 4630 C C . LEU A 1 593 ? -26.891 28.5 0.557 1 89.56 593 LEU A C 1
ATOM 4632 O O . LEU A 1 593 ? -26.953 28.562 -0.673 1 89.56 593 LEU A O 1
ATOM 4636 N N . GLU A 1 594 ? -27.922 28.656 1.362 1 87.38 594 GLU A N 1
ATOM 4637 C CA . GLU A 1 594 ? -29.234 28.953 0.81 1 87.38 594 GLU A CA 1
ATOM 4638 C C . GLU A 1 594 ? -29.25 30.281 0.07 1 87.38 594 GLU A C 1
ATOM 4640 O O . GLU A 1 594 ? -29.922 30.422 -0.954 1 87.38 594 GLU A O 1
ATOM 4645 N N . HIS A 1 595 ? -28.453 31.125 0.54 1 83.88 595 HIS A N 1
ATOM 4646 C CA . HIS A 1 595 ? -28.422 32.469 -0.045 1 83.88 595 HIS A CA 1
ATOM 4647 C C . HIS A 1 595 ? -27.672 32.469 -1.369 1 83.88 595 HIS A C 1
ATOM 4649 O O . HIS A 1 595 ? -27.938 33.281 -2.238 1 83.88 595 HIS A O 1
ATOM 4655 N N . THR A 1 596 ? -26.781 31.562 -1.611 1 85.75 596 THR A N 1
ATOM 4656 C CA . THR A 1 596 ? -25.922 31.578 -2.797 1 85.75 596 THR A CA 1
ATOM 4657 C C . THR A 1 596 ? -26.25 30.406 -3.711 1 85.75 596 THR A C 1
ATOM 4659 O O . THR A 1 596 ? -25.594 30.188 -4.727 1 85.75 596 THR A O 1
ATOM 4662 N N . ARG A 1 597 ? -27.203 29.625 -3.447 1 88.19 597 ARG A N 1
ATOM 4663 C CA . ARG A 1 597 ? -27.484 28.312 -4.027 1 88.19 597 ARG A CA 1
ATOM 4664 C C . ARG A 1 597 ? -27.719 28.422 -5.531 1 88.19 597 ARG A C 1
ATOM 4666 O O . ARG A 1 597 ? -27.359 27.5 -6.281 1 88.19 597 ARG A O 1
ATOM 4673 N N . PHE A 1 598 ? -28.25 29.484 -6.07 1 89.06 598 PHE A N 1
ATOM 4674 C CA . PHE A 1 598 ? -28.594 29.516 -7.484 1 89.06 598 PHE A CA 1
ATOM 4675 C C . PHE A 1 598 ? -27.797 30.562 -8.219 1 89.06 598 PHE A C 1
ATOM 4677 O O . PHE A 1 598 ? -28.203 31.047 -9.281 1 89.06 598 PHE A O 1
ATOM 4684 N N . ASP A 1 599 ? -26.672 30.891 -7.688 1 88.94 599 ASP A N 1
ATOM 4685 C CA . ASP A 1 599 ? -25.812 31.875 -8.312 1 88.94 599 ASP A CA 1
ATOM 4686 C C . ASP A 1 599 ? -25.234 31.344 -9.625 1 88.94 599 ASP A C 1
ATOM 4688 O O . ASP A 1 599 ? -24.953 32.125 -10.547 1 88.94 599 ASP A O 1
ATOM 4692 N N . ILE A 1 600 ? -25.047 30 -9.742 1 93.62 600 ILE A N 1
ATOM 4693 C CA . ILE A 1 600 ? -24.344 29.422 -10.891 1 93.62 600 ILE A CA 1
ATOM 4694 C C . ILE A 1 600 ? -25.281 28.516 -11.664 1 93.62 600 ILE A C 1
ATOM 4696 O O . ILE A 1 600 ? -25.562 28.75 -12.844 1 93.62 600 ILE A O 1
ATOM 4700 N N . PHE A 1 601 ? -25.828 27.547 -11.016 1 93.12 601 PHE A N 1
ATOM 4701 C CA . PHE A 1 601 ? -26.703 26.578 -11.672 1 93.12 601 PHE A CA 1
ATOM 4702 C C . PHE A 1 601 ? -28.172 26.969 -11.469 1 93.12 601 PHE A C 1
ATOM 4704 O O . PHE A 1 601 ? -28.562 27.422 -10.391 1 93.12 601 PHE A O 1
ATOM 4711 N N . PRO A 1 602 ? -28.891 26.812 -12.516 1 88.38 602 PRO A N 1
ATOM 4712 C CA . PRO A 1 602 ? -30.312 27.172 -12.406 1 88.38 602 PRO A CA 1
ATOM 4713 C C . PRO A 1 602 ? -31.094 26.234 -11.484 1 88.38 602 PRO A C 1
ATOM 4715 O O . PRO A 1 602 ? -30.672 25.094 -11.266 1 88.38 602 PRO A O 1
ATOM 4718 N N . GLN A 1 603 ? -32.188 26.797 -10.945 1 84.31 603 GLN A N 1
ATOM 4719 C CA . GLN A 1 603 ? -33.062 26 -10.086 1 84.31 603 GLN A CA 1
ATOM 4720 C C . GLN A 1 603 ? -33.719 24.844 -10.867 1 84.31 603 GLN A C 1
ATOM 4722 O O . GLN A 1 603 ? -34.312 25.078 -11.914 1 84.31 603 GLN A O 1
ATOM 4727 N N . PRO A 1 604 ? -33.312 23.625 -10.258 1 77.12 604 PRO A N 1
ATOM 4728 C CA . PRO A 1 604 ? -33.969 22.5 -10.93 1 77.12 604 PRO A CA 1
ATOM 4729 C C . PRO A 1 604 ? -35.469 22.438 -10.656 1 77.12 604 PRO A C 1
ATOM 4731 O O . PRO A 1 604 ? -35.938 23.047 -9.703 1 77.12 604 PRO A O 1
ATOM 4734 N N . VAL A 1 605 ? -36.219 21.734 -11.539 1 65.94 605 VAL A N 1
ATOM 4735 C CA . VAL A 1 605 ? -37.656 21.609 -11.43 1 65.94 605 VAL A CA 1
ATOM 4736 C C . VAL A 1 605 ? -38.031 20.844 -10.164 1 65.94 605 VAL A C 1
ATOM 4738 O O . VAL A 1 605 ? -38.938 21.234 -9.445 1 65.94 605 VAL A O 1
ATOM 4741 N N . LYS A 1 606 ? -37.406 19.719 -9.773 1 60.41 606 LYS A N 1
ATOM 4742 C CA . LYS A 1 606 ? -37.594 18.953 -8.547 1 60.41 606 LYS A CA 1
ATOM 4743 C C . LYS A 1 606 ? -36.438 19.125 -7.594 1 60.41 606 LYS A C 1
ATOM 4745 O O . LYS A 1 606 ? -35.281 18.875 -7.969 1 60.41 606 LYS A O 1
ATOM 4750 N N . VAL A 1 607 ? -36.812 19.844 -6.488 1 58.72 607 VAL A N 1
ATOM 4751 C CA . VAL A 1 607 ? -35.719 20.234 -5.609 1 58.72 607 VAL A CA 1
ATOM 4752 C C . VAL A 1 607 ? -35.562 19.219 -4.488 1 58.72 607 VAL A C 1
ATOM 4754 O O . VAL A 1 607 ? -36.5 19 -3.695 1 58.72 607 VAL A O 1
ATOM 4757 N N . ASN A 1 608 ? -35.031 18.016 -4.586 1 60.59 608 ASN A N 1
ATOM 4758 C CA . ASN A 1 608 ? -34.688 17.203 -3.418 1 60.59 608 ASN A CA 1
ATOM 4759 C C . ASN A 1 608 ? -33.281 17.531 -2.914 1 60.59 608 ASN A C 1
ATOM 4761 O O . ASN A 1 608 ? -32.312 16.938 -3.355 1 60.59 608 ASN A O 1
ATOM 4765 N N . GLU A 1 609 ? -33.281 18.625 -2.141 1 71.31 609 GLU A N 1
ATOM 4766 C CA . GLU A 1 609 ? -31.969 19.141 -1.789 1 71.31 609 GLU A CA 1
ATOM 4767 C C . GLU A 1 609 ? -31.531 18.641 -0.419 1 71.31 609 GLU A C 1
ATOM 4769 O O . GLU A 1 609 ? -31.141 19.422 0.443 1 71.31 609 GLU A O 1
ATOM 4774 N N . LYS A 1 610 ? -31.547 17.297 -0.261 1 76.38 610 LYS A N 1
ATOM 4775 C CA . LYS A 1 610 ? -31.109 16.656 0.974 1 76.38 610 LYS A CA 1
ATOM 4776 C C . LYS A 1 610 ? -29.656 17 1.29 1 76.38 610 LYS A C 1
ATOM 4778 O O . LYS A 1 610 ? -29.25 16.984 2.453 1 76.38 610 LYS A O 1
ATOM 4783 N N . TYR A 1 611 ? -28.938 17.484 0.225 1 86.31 611 TYR A N 1
ATOM 4784 C CA . TYR A 1 611 ? -27.5 17.703 0.422 1 86.31 611 TYR A CA 1
ATOM 4785 C C . TYR A 1 611 ? -27.25 19.062 1.073 1 86.31 611 TYR A C 1
ATOM 4787 O O . TYR A 1 611 ? -26.188 19.297 1.641 1 86.31 611 TYR A O 1
ATOM 4795 N N . LEU A 1 612 ? -28.234 20 1.082 1 88 612 LEU A N 1
ATOM 4796 C CA . LEU A 1 612 ? -28.016 21.344 1.596 1 88 612 LEU A CA 1
ATOM 4797 C C . LEU A 1 612 ? -27.797 21.328 3.104 1 88 612 LEU A C 1
ATOM 4799 O O . LEU A 1 612 ? -27.031 22.125 3.633 1 88 612 LEU A O 1
ATOM 4803 N N . ASN A 1 613 ? -28.5 20.406 3.771 1 88.56 613 ASN A N 1
ATOM 4804 C CA . ASN A 1 613 ? -28.328 20.266 5.215 1 88.56 613 ASN A CA 1
ATOM 4805 C C . ASN A 1 613 ? -27.188 19.328 5.555 1 88.56 613 ASN A C 1
ATOM 4807 O O . ASN A 1 613 ? -26.5 19.484 6.57 1 88.56 613 ASN A O 1
ATOM 4811 N N . MET A 1 614 ? -26.953 18.391 4.711 1 90.62 614 MET A N 1
ATOM 4812 C CA . MET A 1 614 ? -25.953 17.359 4.98 1 90.62 614 MET A CA 1
ATOM 4813 C C . MET A 1 614 ? -24.531 17.922 4.82 1 90.62 614 MET A C 1
ATOM 4815 O O . MET A 1 614 ? -23.641 17.562 5.586 1 90.62 614 MET A O 1
ATOM 4819 N N . ILE A 1 615 ? -24.328 18.859 3.855 1 93.25 615 ILE A N 1
ATOM 4820 C CA . ILE A 1 615 ? -23 19.344 3.512 1 93.25 615 ILE A CA 1
ATOM 4821 C C . ILE A 1 615 ? -22.391 20.094 4.703 1 93.25 615 ILE A C 1
ATOM 4823 O O . ILE A 1 615 ? -21.344 19.719 5.211 1 93.25 615 ILE A O 1
ATOM 4827 N N . PRO A 1 616 ? -23.125 21.141 5.25 1 92.75 616 PRO A N 1
ATOM 4828 C CA . PRO A 1 616 ? -22.547 21.844 6.398 1 92.75 616 PRO A CA 1
ATOM 4829 C C . PRO A 1 616 ? -22.391 20.938 7.621 1 92.75 616 PRO A C 1
ATOM 4831 O O . PRO A 1 616 ? -21.391 21.062 8.352 1 92.75 616 PRO A O 1
ATOM 4834 N N . PHE A 1 617 ? -23.328 20.047 7.789 1 92.88 617 PHE A N 1
ATOM 4835 C CA . PHE A 1 617 ? -23.266 19.156 8.938 1 92.88 617 PHE A CA 1
ATOM 4836 C C . PHE A 1 617 ? -22.078 18.203 8.828 1 92.88 617 PHE A C 1
ATOM 4838 O O . PHE A 1 617 ? -21.359 17.984 9.805 1 92.88 617 PHE A O 1
ATOM 4845 N N . ALA A 1 618 ? -21.859 17.656 7.699 1 93.38 618 ALA A N 1
ATOM 4846 C CA . ALA A 1 618 ? -20.75 16.734 7.473 1 93.38 618 ALA A CA 1
ATOM 4847 C C . ALA A 1 618 ? -19.406 17.438 7.66 1 93.38 618 ALA A C 1
ATOM 4849 O O . ALA A 1 618 ? -18.516 16.906 8.32 1 93.38 618 ALA A O 1
ATOM 4850 N N . TRP A 1 619 ? -19.234 18.594 7.078 1 94.62 619 TRP A N 1
ATOM 4851 C CA . TRP A 1 619 ? -17.969 19.328 7.16 1 94.62 619 TRP A CA 1
ATOM 4852 C C . TRP A 1 619 ? -17.672 19.734 8.594 1 94.62 619 TRP A C 1
ATOM 4854 O O . TRP A 1 619 ? -16.547 19.609 9.062 1 94.62 619 TRP A O 1
ATOM 4864 N N . THR A 1 620 ? -18.688 20.234 9.297 1 91.75 620 THR A N 1
ATOM 4865 C CA . THR A 1 620 ? -18.469 20.688 10.672 1 91.75 620 THR A CA 1
ATOM 4866 C C . THR A 1 620 ? -18.203 19.5 11.594 1 91.75 620 THR A C 1
ATOM 4868 O O . THR A 1 620 ? -17.328 19.562 12.453 1 91.75 620 THR A O 1
ATOM 4871 N N . ALA A 1 621 ? -18.953 18.422 11.422 1 91.81 621 ALA A N 1
ATOM 4872 C CA . ALA A 1 621 ? -18.734 17.234 12.242 1 91.81 621 ALA A CA 1
ATOM 4873 C C . ALA A 1 621 ? -17.312 16.688 12.062 1 91.81 621 ALA A C 1
ATOM 4875 O O . ALA A 1 621 ? -16.641 16.359 13.039 1 91.81 621 ALA A O 1
ATOM 4876 N N . CYS A 1 622 ? -16.906 16.641 10.805 1 92.94 622 CYS A N 1
ATOM 4877 C CA . CYS A 1 622 ? -15.57 16.141 10.516 1 92.94 622 CYS A CA 1
ATOM 4878 C C . CYS A 1 622 ? -14.5 17.094 11.016 1 92.94 622 CYS A C 1
ATOM 4880 O O . CYS A 1 622 ? -13.422 16.672 11.445 1 92.94 622 CYS A O 1
ATOM 4882 N N . ASN A 1 623 ? -14.781 18.375 10.93 1 90.69 623 ASN A N 1
ATOM 4883 C CA . ASN A 1 623 ? -13.852 19.375 11.438 1 90.69 623 ASN A CA 1
ATOM 4884 C C . ASN A 1 623 ? -13.625 19.203 12.938 1 90.69 623 ASN A C 1
ATOM 4886 O O . ASN A 1 623 ? -12.5 19.359 13.422 1 90.69 623 ASN A O 1
ATOM 4890 N N . TYR A 1 624 ? -14.695 18.875 13.641 1 85.38 624 TYR A N 1
ATOM 4891 C CA . TYR A 1 624 ? -14.594 18.703 15.086 1 85.38 624 TYR A CA 1
ATOM 4892 C C . TYR A 1 624 ? -13.891 17.406 15.438 1 85.38 624 TYR A C 1
ATOM 4894 O O . TYR A 1 624 ? -13.305 17.281 16.516 1 85.38 624 TYR A O 1
ATOM 4902 N N . LEU A 1 625 ? -13.984 16.484 14.562 1 85.06 625 LEU A N 1
ATOM 4903 C CA . LEU A 1 625 ? -13.297 15.211 14.773 1 85.06 625 LEU A CA 1
ATOM 4904 C C . LEU A 1 625 ? -11.781 15.398 14.695 1 85.06 625 LEU A C 1
ATOM 4906 O O . LEU A 1 625 ? -11.023 14.617 15.273 1 85.06 625 LEU A O 1
ATOM 4910 N N . SER A 1 626 ? -11.492 16.453 13.992 1 79.75 626 SER A N 1
ATOM 4911 C CA . SER A 1 626 ? -10.062 16.672 13.781 1 79.75 626 SER A CA 1
ATOM 4912 C C . SER A 1 626 ? -9.445 17.438 14.945 1 79.75 626 SER A C 1
ATOM 4914 O O . SER A 1 626 ? -10.117 18.25 15.594 1 79.75 626 SER A O 1
ATOM 4916 N N . GLY A 1 627 ? -8.352 17.188 15.445 1 65.94 627 GLY A N 1
ATOM 4917 C CA . GLY A 1 627 ? -7.641 17.906 16.5 1 65.94 627 GLY A CA 1
ATOM 4918 C C . GLY A 1 627 ? -7.137 19.266 16.047 1 65.94 627 GLY A C 1
ATOM 4919 O O . GLY A 1 627 ? -6.719 20.078 16.875 1 65.94 627 GLY A O 1
ATOM 4920 N N . CYS A 1 628 ? -7.215 19.625 14.742 1 68.81 628 CYS A N 1
ATOM 4921 C CA . CYS A 1 628 ? -6.766 20.875 14.164 1 68.81 628 CYS A CA 1
ATOM 4922 C C . CYS A 1 628 ? -7.836 21.484 13.266 1 68.81 628 CYS A C 1
ATOM 4924 O O . CYS A 1 628 ? -7.742 21.391 12.039 1 68.81 628 CYS A O 1
ATOM 4926 N N . PRO A 1 629 ? -8.758 22.125 13.844 1 78.88 629 PRO A N 1
ATOM 4927 C CA . PRO A 1 629 ? -9.914 22.578 13.07 1 78.88 629 PRO A CA 1
ATOM 4928 C C . PRO A 1 629 ? -9.547 23.578 11.984 1 78.88 629 PRO A C 1
ATOM 4930 O O . PRO A 1 629 ? -8.664 24.422 12.195 1 78.88 629 PRO A O 1
ATOM 4933 N N . LEU A 1 630 ? -10.203 23.484 10.883 1 87.56 630 LEU A N 1
ATOM 4934 C CA . LEU A 1 630 ? -10.117 24.438 9.781 1 87.56 630 LEU A CA 1
ATOM 4935 C C . LEU A 1 630 ? -10.758 25.766 10.156 1 87.56 630 LEU A C 1
ATOM 4937 O O . LEU A 1 630 ? -11.648 25.812 11.008 1 87.56 630 LEU A O 1
ATOM 4941 N N . SER A 1 631 ? -10.25 26.797 9.484 1 86.38 631 SER A N 1
ATOM 4942 C CA . SER A 1 631 ? -10.891 28.094 9.656 1 86.38 631 SER A CA 1
ATOM 4943 C C . SER A 1 631 ? -12.289 28.109 9.055 1 86.38 631 SER A C 1
ATOM 4945 O O . SER A 1 631 ? -12.562 27.375 8.094 1 86.38 631 SER A O 1
ATOM 4947 N N . PRO A 1 632 ? -13.203 28.906 9.555 1 87.56 632 PRO A N 1
ATOM 4948 C CA . PRO A 1 632 ? -14.555 29 8.992 1 87.56 632 PRO A CA 1
ATOM 4949 C C . PRO A 1 632 ? -14.555 29.391 7.52 1 87.56 632 PRO A C 1
ATOM 4951 O O . PRO A 1 632 ? -15.414 28.922 6.758 1 87.56 632 PRO A O 1
ATOM 4954 N N . ASN A 1 633 ? -13.633 30.219 7.102 1 87.81 633 ASN A N 1
ATOM 4955 C CA . ASN A 1 633 ? -13.57 30.594 5.691 1 87.81 633 ASN A CA 1
ATOM 4956 C C . ASN A 1 633 ? -13.305 29.375 4.805 1 87.81 633 ASN A C 1
ATOM 4958 O O . ASN A 1 633 ? -13.906 29.25 3.734 1 87.81 633 ASN A O 1
ATOM 4962 N N . VAL A 1 634 ? -12.391 28.516 5.234 1 90.62 634 VAL A N 1
ATOM 4963 C CA . VAL A 1 634 ? -12.078 27.312 4.469 1 90.62 634 VAL A CA 1
ATOM 4964 C C . VAL A 1 634 ? -13.289 26.391 4.441 1 90.62 634 VAL A C 1
ATOM 4966 O O . VAL A 1 634 ? -13.602 25.797 3.402 1 90.62 634 VAL A O 1
ATOM 4969 N N . LEU A 1 635 ? -13.953 26.297 5.57 1 91.88 635 LEU A N 1
ATOM 4970 C CA . LEU A 1 635 ? -15.141 25.453 5.648 1 91.88 635 LEU A CA 1
ATOM 4971 C C . LEU A 1 635 ? -16.219 25.953 4.688 1 91.88 635 LEU A C 1
ATOM 4973 O O . LEU A 1 635 ? -16.797 25.156 3.945 1 91.88 635 LEU A O 1
ATOM 4977 N N . ILE A 1 636 ? -16.422 27.219 4.668 1 90.62 636 ILE A N 1
ATOM 4978 C CA . ILE A 1 636 ? -17.453 27.797 3.826 1 90.62 636 ILE A CA 1
ATOM 4979 C C . ILE A 1 636 ? -17.125 27.578 2.354 1 90.62 636 ILE A C 1
ATOM 4981 O O . ILE A 1 636 ? -17.984 27.234 1.553 1 90.62 636 ILE A O 1
ATOM 4985 N N . ASP A 1 637 ? -15.922 27.812 2.041 1 91.56 637 ASP A N 1
ATOM 4986 C CA . ASP A 1 637 ? -15.484 27.625 0.662 1 91.56 637 ASP A CA 1
ATOM 4987 C C . ASP A 1 637 ? -15.734 26.188 0.201 1 91.56 637 ASP A C 1
ATOM 4989 O O . ASP A 1 637 ? -16.25 25.953 -0.895 1 91.56 637 ASP A O 1
ATOM 4993 N N . MET A 1 638 ? -15.391 25.234 1.014 1 94.81 638 MET A N 1
ATOM 4994 C CA . MET A 1 638 ? -15.508 23.828 0.622 1 94.81 638 MET A CA 1
ATOM 4995 C C . MET A 1 638 ? -16.969 23.391 0.631 1 94.81 638 MET A C 1
ATOM 4997 O O . MET A 1 638 ? -17.359 22.547 -0.172 1 94.81 638 MET A O 1
ATOM 5001 N N . MET A 1 639 ? -17.734 23.938 1.522 1 95.12 639 MET A N 1
ATOM 5002 C CA . MET A 1 639 ? -19.172 23.641 1.515 1 95.12 639 MET A CA 1
ATOM 5003 C C . MET A 1 639 ? -19.812 24.141 0.231 1 95.12 639 MET A C 1
ATOM 5005 O O . MET A 1 639 ? -20.688 23.484 -0.328 1 95.12 639 MET A O 1
ATOM 5009 N N . GLU A 1 640 ? -19.391 25.297 -0.173 1 93.62 640 GLU A N 1
ATOM 5010 C CA . GLU A 1 640 ? -19.891 25.828 -1.436 1 93.62 640 GLU A CA 1
ATOM 5011 C C . GLU A 1 640 ? -19.5 24.922 -2.607 1 93.62 640 GLU A C 1
ATOM 5013 O O . GLU A 1 640 ? -20.312 24.672 -3.5 1 93.62 640 GLU A O 1
ATOM 5018 N N . ILE A 1 641 ? -18.25 24.5 -2.623 1 94.81 641 ILE A N 1
ATOM 5019 C CA . ILE A 1 641 ? -17.766 23.609 -3.676 1 94.81 641 ILE A CA 1
ATOM 5020 C C . ILE A 1 641 ? -18.578 22.312 -3.666 1 94.81 641 ILE A C 1
ATOM 5022 O O . ILE A 1 641 ? -18.953 21.797 -4.723 1 94.81 641 ILE A O 1
ATOM 5026 N N . SER A 1 642 ? -18.812 21.75 -2.455 1 94.56 642 SER A N 1
ATOM 5027 C CA . SER A 1 642 ? -19.625 20.531 -2.332 1 94.56 642 SER A CA 1
ATOM 5028 C C . SER A 1 642 ? -21.016 20.734 -2.928 1 94.56 642 SER A C 1
ATOM 5030 O O . SER A 1 642 ? -21.531 19.875 -3.637 1 94.56 642 SER A O 1
ATOM 5032 N N . MET A 1 643 ? -21.594 21.844 -2.635 1 93.56 643 MET A N 1
ATOM 5033 C CA . MET A 1 643 ? -22.922 22.156 -3.17 1 93.56 643 MET A CA 1
ATOM 5034 C C . MET A 1 643 ? -22.891 22.25 -4.691 1 93.56 643 MET A C 1
ATOM 5036 O O . MET A 1 643 ? -23.734 21.672 -5.371 1 93.56 643 MET A O 1
ATOM 5040 N N . LEU A 1 644 ? -21.938 22.969 -5.211 1 94.12 644 LEU A N 1
ATOM 5041 C CA . LEU A 1 644 ? -21.812 23.156 -6.652 1 94.12 644 LEU A CA 1
ATOM 5042 C C . LEU A 1 644 ? -21.578 21.812 -7.348 1 94.12 644 LEU A C 1
ATOM 5044 O O . LEU A 1 644 ? -22.047 21.609 -8.469 1 94.12 644 LEU A O 1
ATOM 5048 N N . ASN A 1 645 ? -20.828 20.922 -6.719 1 93.12 645 ASN A N 1
ATOM 5049 C CA . ASN A 1 645 ? -20.594 19.594 -7.289 1 93.12 645 ASN A CA 1
ATOM 5050 C C . ASN A 1 645 ? -21.906 18.812 -7.434 1 93.12 645 ASN A C 1
ATOM 5052 O O . ASN A 1 645 ? -22.125 18.156 -8.453 1 93.12 645 ASN A O 1
ATOM 5056 N N . TYR A 1 646 ? -22.734 18.828 -6.359 1 90.62 646 TYR A N 1
ATOM 5057 C CA . TYR A 1 646 ? -24.047 18.188 -6.438 1 90.62 646 TYR A CA 1
ATOM 5058 C C . TYR A 1 646 ? -24.875 18.781 -7.562 1 90.62 646 TYR A C 1
ATOM 5060 O O . TYR A 1 646 ? -25.531 18.047 -8.312 1 90.62 646 TYR A O 1
ATOM 5068 N N . GLN A 1 647 ? -24.797 20.062 -7.668 1 91.75 647 GLN A N 1
ATOM 5069 C CA . GLN A 1 647 ? -25.594 20.75 -8.664 1 91.75 647 GLN A CA 1
ATOM 5070 C C . GLN A 1 647 ? -25.094 20.469 -10.078 1 91.75 647 GLN A C 1
ATOM 5072 O O . GLN A 1 647 ? -25.875 20.344 -11.016 1 91.75 647 GLN A O 1
ATOM 5077 N N . ALA A 1 648 ? -23.797 20.438 -10.25 1 93.06 648 ALA A N 1
ATOM 5078 C CA . ALA A 1 648 ? -23.219 20.109 -11.547 1 93.06 648 ALA A CA 1
ATOM 5079 C C . ALA A 1 648 ? -23.641 18.703 -11.992 1 93.06 648 ALA A C 1
ATOM 5081 O O . ALA A 1 648 ? -23.969 18.5 -13.164 1 93.06 648 ALA A O 1
ATOM 5082 N N . ASP A 1 649 ? -23.562 17.781 -11.086 1 90.5 649 ASP A N 1
ATOM 5083 C CA . ASP A 1 649 ? -23.969 16.406 -11.359 1 90.5 649 ASP A CA 1
ATOM 5084 C C . ASP A 1 649 ? -25.422 16.359 -11.812 1 90.5 649 ASP A C 1
ATOM 5086 O O . ASP A 1 649 ? -25.734 15.742 -12.836 1 90.5 649 ASP A O 1
ATOM 5090 N N . GLU A 1 650 ? -26.281 17 -11.078 1 88.12 650 GLU A N 1
ATOM 5091 C CA . GLU A 1 650 ? -27.703 17.047 -11.398 1 88.12 650 GLU A CA 1
ATOM 5092 C C . GLU A 1 650 ? -27.953 17.75 -12.734 1 88.12 650 GLU A C 1
ATOM 5094 O O . GLU A 1 650 ? -28.781 17.297 -13.531 1 88.12 650 GLU A O 1
ATOM 5099 N N . PHE A 1 651 ? -27.266 18.812 -12.93 1 91.44 651 PHE A N 1
ATOM 5100 C CA . PHE A 1 651 ? -27.422 19.594 -14.148 1 91.44 651 PHE A CA 1
ATOM 5101 C C . PHE A 1 651 ? -27.047 18.766 -15.375 1 91.44 651 PHE A C 1
ATOM 5103 O O . PHE A 1 651 ? -27.781 18.766 -16.359 1 91.44 651 PHE A O 1
ATOM 5110 N N . VAL A 1 652 ? -25.938 18.062 -15.352 1 91.62 652 VAL A N 1
ATOM 5111 C CA . VAL A 1 652 ? -25.469 17.25 -16.469 1 91.62 652 VAL A CA 1
ATOM 5112 C C . VAL A 1 652 ? -26.438 16.094 -16.719 1 91.62 652 VAL A C 1
ATOM 5114 O O . VAL A 1 652 ? -26.766 15.781 -17.859 1 91.62 652 VAL A O 1
ATOM 5117 N N . GLU A 1 653 ? -26.891 15.461 -15.68 1 87.44 653 GLU A N 1
ATOM 5118 C CA . GLU A 1 653 ? -27.797 14.328 -15.789 1 87.44 653 GLU A CA 1
ATOM 5119 C C . GLU A 1 653 ? -29.125 14.75 -16.422 1 87.44 653 GLU A C 1
ATOM 5121 O O . GLU A 1 653 ? -29.781 13.938 -17.078 1 87.44 653 GLU A O 1
ATOM 5126 N N . LEU A 1 654 ? -29.453 15.969 -16.219 1 86.38 654 LEU A N 1
ATOM 5127 C CA . LEU A 1 654 ? -30.734 16.438 -16.719 1 86.38 654 LEU A CA 1
ATOM 5128 C C . LEU A 1 654 ? -30.609 17.016 -18.125 1 86.38 654 LEU A C 1
ATOM 5130 O O . LEU A 1 654 ? -31.484 16.828 -18.969 1 86.38 654 LEU A O 1
ATOM 5134 N N . GLN A 1 655 ? -29.531 17.672 -18.438 1 89.38 655 GLN A N 1
ATOM 5135 C CA . GLN A 1 655 ? -29.438 18.469 -19.656 1 89.38 655 GLN A CA 1
ATOM 5136 C C . GLN A 1 655 ? -28.766 17.672 -20.781 1 89.38 655 GLN A C 1
ATOM 5138 O O . GLN A 1 655 ? -29.172 17.797 -21.953 1 89.38 655 GLN A O 1
ATOM 5143 N N . ILE A 1 656 ? -27.797 16.859 -20.531 1 90.31 656 ILE A N 1
ATOM 5144 C CA . ILE A 1 656 ? -26.984 16.203 -21.562 1 90.31 656 ILE A CA 1
ATOM 5145 C C . ILE A 1 656 ? -27.844 15.188 -22.312 1 90.31 656 ILE A C 1
ATOM 5147 O O . ILE A 1 656 ? -27.719 15.047 -23.531 1 90.31 656 ILE A O 1
ATOM 5151 N N . PRO A 1 657 ? -28.656 14.383 -21.578 1 87.19 657 PRO A N 1
ATOM 5152 C CA . PRO A 1 657 ? -29.5 13.43 -22.312 1 87.19 657 PRO A CA 1
ATOM 5153 C C . PRO A 1 657 ? -30.422 14.109 -23.312 1 87.19 657 PRO A C 1
ATOM 5155 O O . PRO A 1 657 ? -30.906 13.461 -24.25 1 87.19 657 PRO A O 1
ATOM 5158 N N . LEU A 1 658 ? -30.609 15.383 -23.172 1 86.81 658 LEU A N 1
ATOM 5159 C CA . LEU A 1 658 ? -31.5 16.141 -24.062 1 86.81 658 LEU A CA 1
ATOM 5160 C C . LEU A 1 658 ? -30.75 16.625 -25.297 1 86.81 658 LEU A C 1
ATOM 5162 O O . LEU A 1 658 ? -31.359 17.078 -26.266 1 86.81 658 LEU A O 1
ATOM 5166 N N . CYS A 1 659 ? -29.484 16.406 -25.328 1 89.88 659 CYS A N 1
ATOM 5167 C CA . CYS A 1 659 ? -28.641 16.875 -26.438 1 89.88 659 CYS A CA 1
ATOM 5168 C C . CYS A 1 659 ? -28.422 15.773 -27.469 1 89.88 659 CYS A C 1
ATOM 5170 O O . CYS A 1 659 ? -28.391 14.594 -27.125 1 89.88 659 CYS A O 1
ATOM 5172 N N . LYS A 1 660 ? -28.281 16.188 -28.703 1 88.31 660 LYS A N 1
ATOM 5173 C CA . LYS A 1 660 ? -27.875 15.266 -29.766 1 88.31 660 LYS A CA 1
ATOM 5174 C C . LYS A 1 660 ? -26.391 14.977 -29.688 1 88.31 660 LYS A C 1
ATOM 5176 O O . LYS A 1 660 ? -25.641 15.656 -28.984 1 88.31 660 LYS A O 1
ATOM 5181 N N . GLU A 1 661 ? -25.938 13.961 -30.359 1 87.62 661 GLU A N 1
ATOM 5182 C CA . GLU A 1 661 ? -24.547 13.523 -30.312 1 87.62 661 GLU A CA 1
ATOM 5183 C C . GLU A 1 661 ? -23.594 14.625 -30.766 1 87.62 661 GLU A C 1
ATOM 5185 O O . GLU A 1 661 ? -22.516 14.789 -30.219 1 87.62 661 GLU A O 1
ATOM 5190 N N . ASP A 1 662 ? -24 15.305 -31.734 1 87.69 662 ASP A N 1
ATOM 5191 C CA . ASP A 1 662 ? -23.156 16.375 -32.25 1 87.69 662 ASP A CA 1
ATOM 5192 C C . ASP A 1 662 ? -23.031 17.516 -31.25 1 87.69 662 ASP A C 1
ATOM 5194 O O . ASP A 1 662 ? -21.984 18.172 -31.141 1 87.69 662 ASP A O 1
ATOM 5198 N N . GLN A 1 663 ? -24.172 17.766 -30.547 1 89.62 663 GLN A N 1
ATOM 5199 C CA . GLN A 1 663 ? -24.172 18.797 -29.516 1 89.62 663 GLN A CA 1
ATOM 5200 C C . GLN A 1 663 ? -23.281 18.406 -28.344 1 89.62 663 GLN A C 1
ATOM 5202 O O . GLN A 1 663 ? -22.594 19.25 -27.766 1 89.62 663 GLN A O 1
ATOM 5207 N N . VAL A 1 664 ? -23.375 17.141 -27.969 1 91.62 664 VAL A N 1
ATOM 5208 C CA . VAL A 1 664 ? -22.531 16.625 -26.891 1 91.62 664 VAL A CA 1
ATOM 5209 C C . VAL A 1 664 ? -21.062 16.781 -27.281 1 91.62 664 VAL A C 1
ATOM 5211 O O . VAL A 1 664 ? -20.234 17.141 -26.438 1 91.62 664 VAL A O 1
ATOM 5214 N N . PHE A 1 665 ? -20.766 16.5 -28.5 1 90.81 665 PHE A N 1
ATOM 5215 C CA . PHE A 1 665 ? -19.406 16.641 -29 1 90.81 665 PHE A CA 1
ATOM 5216 C C . PHE A 1 665 ? -18.938 18.094 -28.938 1 90.81 665 PHE A C 1
ATOM 5218 O O . PHE A 1 665 ? -17.797 18.375 -28.609 1 90.81 665 PHE A O 1
ATOM 5225 N N . GLU A 1 666 ? -19.812 18.938 -29.234 1 90.19 666 GLU A N 1
ATOM 5226 C CA . GLU A 1 666 ? -19.516 20.359 -29.156 1 90.19 666 GLU A CA 1
ATOM 5227 C C . GLU A 1 666 ? -19.188 20.781 -27.734 1 90.19 666 GLU A C 1
ATOM 5229 O O . GLU A 1 666 ? -18.25 21.562 -27.5 1 90.19 666 GLU A O 1
ATOM 5234 N N . VAL A 1 667 ? -20.016 20.328 -26.812 1 92.88 667 VAL A N 1
ATOM 5235 C CA . VAL A 1 667 ? -19.812 20.641 -25.406 1 92.88 667 VAL A CA 1
ATOM 5236 C C . VAL A 1 667 ? -18.453 20.109 -24.953 1 92.88 667 VAL A C 1
ATOM 5238 O O . VAL A 1 667 ? -17.703 20.812 -24.266 1 92.88 667 VAL A O 1
ATOM 5241 N N . ARG A 1 668 ? -18.109 18.906 -25.344 1 93.12 668 ARG A N 1
ATOM 5242 C CA . ARG A 1 668 ? -16.844 18.281 -24.969 1 93.12 668 ARG A CA 1
ATOM 5243 C C . ARG A 1 668 ? -15.664 19.047 -25.531 1 93.12 668 ARG A C 1
ATOM 5245 O O . ARG A 1 668 ? -14.641 19.219 -24.859 1 93.12 668 ARG A O 1
ATOM 5252 N N . ASN A 1 669 ? -15.773 19.422 -26.703 1 91.19 669 ASN A N 1
ATOM 5253 C CA . ASN A 1 669 ? -14.703 20.172 -27.344 1 91.19 669 ASN A CA 1
ATOM 5254 C C . ASN A 1 669 ? -14.492 21.531 -26.688 1 91.19 669 ASN A C 1
ATOM 5256 O O . ASN A 1 669 ? -13.359 21.984 -26.562 1 91.19 669 ASN A O 1
ATOM 5260 N N . ALA A 1 670 ? -15.609 22.172 -26.422 1 90.75 670 ALA A N 1
ATOM 5261 C CA . ALA A 1 670 ? -15.523 23.453 -25.75 1 90.75 670 ALA A CA 1
ATOM 5262 C C . ALA A 1 670 ? -14.82 23.312 -24.406 1 90.75 670 ALA A C 1
ATOM 5264 O O . ALA A 1 670 ? -14.055 24.203 -24 1 90.75 670 ALA A O 1
ATOM 5265 N N . LEU A 1 671 ? -15.125 22.25 -23.688 1 92.31 671 LEU A N 1
ATOM 5266 C CA . LEU A 1 671 ? -14.469 21.984 -22.422 1 92.31 671 LEU A CA 1
ATOM 5267 C C . LEU A 1 671 ? -12.977 21.734 -22.609 1 92.31 671 LEU A C 1
ATOM 5269 O O . LEU A 1 671 ? -12.156 22.203 -21.828 1 92.31 671 LEU A O 1
ATOM 5273 N N . ASN A 1 672 ? -12.617 21 -23.641 1 90.69 672 ASN A N 1
ATOM 5274 C CA . ASN A 1 672 ? -11.211 20.734 -23.922 1 90.69 672 ASN A CA 1
ATOM 5275 C C . ASN A 1 672 ? -10.438 22.016 -24.219 1 90.69 672 ASN A C 1
ATOM 5277 O O . ASN A 1 672 ? -9.258 22.125 -23.891 1 90.69 672 ASN A O 1
ATOM 5281 N N . GLU A 1 673 ? -11.031 22.891 -24.797 1 87.25 673 GLU A N 1
ATOM 5282 C CA . GLU A 1 673 ? -10.398 24.172 -25.109 1 87.25 673 GLU A CA 1
ATOM 5283 C C . GLU A 1 673 ? -10.055 24.938 -23.828 1 87.25 673 GLU A C 1
ATOM 5285 O O . GLU A 1 673 ? -9.148 25.766 -23.812 1 87.25 673 GLU A O 1
ATOM 5290 N N . GLN A 1 674 ? -10.805 24.625 -22.797 1 86.12 674 GLN A N 1
ATOM 5291 C CA . GLN A 1 674 ? -10.594 25.297 -21.531 1 86.12 674 GLN A CA 1
ATOM 5292 C C . GLN A 1 674 ? -9.367 24.75 -20.797 1 86.12 674 GLN A C 1
ATOM 5294 O O . GLN A 1 674 ? -8.914 25.328 -19.812 1 86.12 674 GLN A O 1
ATOM 5299 N N . LEU A 1 675 ? -8.75 23.672 -21.281 1 82.38 675 LEU A N 1
ATOM 5300 C CA . LEU A 1 675 ? -7.578 23.078 -20.656 1 82.38 675 LEU A CA 1
ATOM 5301 C C . LEU A 1 675 ? -6.363 23.984 -20.797 1 82.38 675 LEU A C 1
ATOM 5303 O O . LEU A 1 675 ? -5.426 23.906 -20 1 82.38 675 LEU A O 1
ATOM 5307 N N . VAL A 1 676 ? -6.23 24.734 -21.828 1 74.19 676 VAL A N 1
ATOM 5308 C CA . VAL A 1 676 ? -5.09 25.625 -22.078 1 74.19 676 VAL A CA 1
ATOM 5309 C C . VAL A 1 676 ? -5.355 26.984 -21.453 1 74.19 676 VAL A C 1
ATOM 5311 O O . VAL A 1 676 ? -6.453 27.531 -21.578 1 74.19 676 VAL A O 1
ATOM 5314 N N . GLU A 1 677 ? -4.465 27.375 -20.375 1 64.19 677 GLU A N 1
ATOM 5315 C CA . GLU A 1 677 ? -4.609 28.703 -19.766 1 64.19 677 GLU A CA 1
ATOM 5316 C C . GLU A 1 677 ? -4.305 29.812 -20.781 1 64.19 677 GLU A C 1
ATOM 5318 O O . GLU A 1 677 ? -3.242 29.812 -21.406 1 64.19 677 GLU A O 1
ATOM 5323 N N . HIS A 1 678 ? -5.191 30.406 -21.422 1 51.19 678 HIS A N 1
ATOM 5324 C CA . HIS A 1 678 ? -4.949 31.516 -22.344 1 51.19 678 HIS A CA 1
ATOM 5325 C C . HIS A 1 678 ? -4.547 32.781 -21.578 1 51.19 678 HIS A C 1
ATOM 5327 O O . HIS A 1 678 ? -5.184 33.156 -20.594 1 51.19 678 HIS A O 1
ATOM 5333 N N . ALA A 1 679 ? -3.115 33.094 -21.484 1 46.16 679 ALA A N 1
ATOM 5334 C CA . ALA A 1 679 ? -2.609 34.344 -20.891 1 46.16 679 ALA A CA 1
ATOM 5335 C C . ALA A 1 679 ? -3.568 35.5 -21.141 1 46.16 679 ALA A C 1
ATOM 5337 O O . ALA A 1 679 ? -3.789 36.344 -20.25 1 46.16 679 ALA A O 1
ATOM 5338 N N . ASP A 1 680 ? -3.428 36.031 -22.375 1 40.78 680 ASP A N 1
ATOM 5339 C CA . ASP A 1 680 ? -3.928 37.375 -22.75 1 40.78 680 ASP A CA 1
ATOM 5340 C C . ASP A 1 680 ? -5.453 37.375 -22.766 1 40.78 680 ASP A C 1
ATOM 5342 O O . ASP A 1 680 ? -6.086 36.656 -23.531 1 40.78 680 ASP A O 1
ATOM 5346 N N . LYS A 1 681 ? -5.914 37.906 -21.703 1 43.56 681 LYS A N 1
ATOM 5347 C CA . LYS A 1 681 ? -7.305 38.281 -21.453 1 43.56 681 LYS A CA 1
ATOM 5348 C C . LYS A 1 681 ? -7.93 38.938 -22.688 1 43.56 681 LYS A C 1
ATOM 5350 O O . LYS A 1 681 ? -9.133 39.219 -22.703 1 43.56 681 LYS A O 1
ATOM 5355 N N . ASN A 1 682 ? -6.973 39.688 -23.453 1 36.25 682 ASN A N 1
ATOM 5356 C CA . ASN A 1 682 ? -7.609 40.625 -24.375 1 36.25 682 ASN A CA 1
ATOM 5357 C C . ASN A 1 682 ? -8.297 39.906 -25.531 1 36.25 682 ASN A C 1
ATOM 5359 O O . ASN A 1 682 ? -8.727 40.562 -26.5 1 36.25 682 ASN A O 1
ATOM 5363 N N . ALA A 1 683 ? -7.789 38.844 -25.922 1 33.47 683 ALA A N 1
ATOM 5364 C CA . ALA A 1 683 ? -8.391 38.469 -27.203 1 33.47 683 ALA A CA 1
ATOM 5365 C C . ALA A 1 683 ? -9.828 37.969 -27.016 1 33.47 683 ALA A C 1
ATOM 5367 O O . ALA A 1 683 ? -10.062 36.938 -26.406 1 33.47 683 ALA A O 1
ATOM 5368 N N . GLU A 1 684 ? -10.703 38.875 -26.812 1 32.81 684 GLU A N 1
ATOM 5369 C CA . GLU A 1 684 ? -12.117 38.688 -27.109 1 32.81 684 GLU A CA 1
ATOM 5370 C C . GLU A 1 684 ? -12.297 37.719 -28.297 1 32.81 684 GLU A C 1
ATOM 5372 O O . GLU A 1 684 ? -12.328 38.156 -29.453 1 32.81 684 GLU A O 1
ATOM 5377 N N . LYS A 1 685 ? -11.422 36.75 -28.484 1 36.81 685 LYS A N 1
ATOM 5378 C CA . LYS A 1 685 ? -11.789 36.031 -29.703 1 36.81 685 LYS A CA 1
ATOM 5379 C C . LYS A 1 685 ? -13.297 35.812 -29.781 1 36.81 685 LYS A C 1
ATOM 5381 O O . LYS A 1 685 ? -13.945 35.562 -28.766 1 36.81 685 LYS A O 1
ATOM 5386 N N . GLU A 1 686 ? -13.844 36.219 -30.938 1 30.06 686 GLU A N 1
ATOM 5387 C CA . GLU A 1 686 ? -15.172 36 -31.516 1 30.06 686 GLU A CA 1
ATOM 5388 C C . GLU A 1 686 ? -15.648 34.562 -31.312 1 30.06 686 GLU A C 1
ATOM 5390 O O . GLU A 1 686 ? -15.039 33.625 -31.828 1 30.06 686 GLU A O 1
ATOM 5395 N N . VAL A 1 687 ? -15.93 34.188 -30.125 1 35.47 687 VAL A N 1
ATOM 5396 C CA . VAL A 1 687 ? -16.781 33 -30.172 1 35.47 687 VAL A CA 1
ATOM 5397 C C . VAL A 1 687 ? -17.594 33 -31.469 1 35.47 687 VAL A C 1
ATOM 5399 O O . VAL A 1 687 ? -18.375 33.906 -31.719 1 35.47 687 VAL A O 1
ATOM 5402 N N . SER A 1 688 ? -16.969 32.625 -32.531 1 32.91 688 SER A N 1
ATOM 5403 C CA . SER A 1 688 ? -17.781 32.406 -33.75 1 32.91 688 SER A CA 1
ATOM 5404 C C . SER A 1 688 ? -19.188 31.969 -33.375 1 32.91 688 SER A C 1
ATOM 5406 O O . SER A 1 688 ? -19.375 31.094 -32.531 1 32.91 688 SER A O 1
ATOM 5408 N N . GLN A 1 689 ? -20.109 32.875 -33.469 1 31.75 689 GLN A N 1
ATOM 5409 C CA . GLN A 1 689 ? -21.562 32.75 -33.5 1 31.75 689 GLN A CA 1
ATOM 5410 C C . GLN A 1 689 ? -21.984 31.484 -34.25 1 31.75 689 GLN A C 1
ATOM 5412 O O . GLN A 1 689 ? -22.516 31.578 -35.375 1 31.75 689 GLN A O 1
ATOM 5417 N N . ARG A 1 690 ? -21.172 30.516 -34.344 1 35.94 690 ARG A N 1
ATOM 5418 C CA . ARG A 1 690 ? -21.922 29.406 -34.938 1 35.94 690 ARG A CA 1
ATOM 5419 C C . ARG A 1 690 ? -23.234 29.188 -34.219 1 35.94 690 ARG A C 1
ATOM 5421 O O . ARG A 1 690 ? -23.344 29.453 -33.031 1 35.94 690 ARG A O 1
ATOM 5428 N N . SER A 1 691 ? -24.281 29.078 -34.938 1 36.34 691 SER A N 1
ATOM 5429 C CA . SER A 1 691 ? -25.656 28.766 -34.625 1 36.34 691 SER A CA 1
ATOM 5430 C C . SER A 1 691 ? -25.734 27.656 -33.562 1 36.34 691 SER A C 1
ATOM 5432 O O . SER A 1 691 ? -25.578 26.484 -33.875 1 36.34 691 SER A O 1
ATOM 5434 N N . HIS A 1 692 ? -25.109 27.859 -32.438 1 45.81 692 HIS A N 1
ATOM 5435 C CA . HIS A 1 692 ? -25.281 26.844 -31.406 1 45.81 692 HIS A CA 1
ATOM 5436 C C . HIS A 1 692 ? -26.766 26.547 -31.188 1 45.81 692 HIS A C 1
ATOM 5438 O O . HIS A 1 692 ? -27.609 27.438 -31.266 1 45.81 692 HIS A O 1
ATOM 5444 N N . ILE A 1 693 ? -27.094 25.422 -31.438 1 51.81 693 ILE A N 1
ATOM 5445 C CA . ILE A 1 693 ? -28.422 24.938 -31.109 1 51.81 693 ILE A CA 1
ATOM 5446 C C . ILE A 1 693 ? -28.719 25.219 -29.625 1 51.81 693 ILE A C 1
ATOM 5448 O O . ILE A 1 693 ? -27.828 25.094 -28.781 1 51.81 693 ILE A O 1
ATOM 5452 N N . GLU A 1 694 ? -29.875 25.781 -29.266 1 61.66 694 GLU A N 1
ATOM 5453 C CA . GLU A 1 694 ? -30.438 26.375 -28.062 1 61.66 694 GLU A CA 1
ATOM 5454 C C . GLU A 1 694 ? -30.016 25.609 -26.812 1 61.66 694 GLU A C 1
ATOM 5456 O O . GLU A 1 694 ? -29.562 26.219 -25.844 1 61.66 694 GLU A O 1
ATOM 5461 N N . ALA A 1 695 ? -29.922 24.328 -26.828 1 71.44 695 ALA A N 1
ATOM 5462 C CA . ALA A 1 695 ? -29.688 23.547 -25.625 1 71.44 695 ALA A CA 1
ATOM 5463 C C . ALA A 1 695 ? -28.203 23.5 -25.281 1 71.44 695 ALA A C 1
ATOM 5465 O O . ALA A 1 695 ? -27.828 23.625 -24.109 1 71.44 695 ALA A O 1
ATOM 5466 N N . SER A 1 696 ? -27.312 23.484 -26.234 1 85.06 696 SER A N 1
ATOM 5467 C CA . SER A 1 696 ? -25.875 23.422 -25.984 1 85.06 696 SER A CA 1
ATOM 5468 C C . SER A 1 696 ? -25.328 24.766 -25.516 1 85.06 696 SER A C 1
ATOM 5470 O O . SER A 1 696 ? -24.375 24.812 -24.734 1 85.06 696 SER A O 1
ATOM 5472 N N . GLU A 1 697 ? -26 25.75 -25.891 1 86.5 697 GLU A N 1
ATOM 5473 C CA . GLU A 1 697 ? -25.562 27.094 -25.5 1 86.5 697 GLU A CA 1
ATOM 5474 C C . GLU A 1 697 ? -25.797 27.328 -24.016 1 86.5 697 GLU A C 1
ATOM 5476 O O . GLU A 1 697 ? -24.969 27.953 -23.344 1 86.5 697 GLU A O 1
ATOM 5481 N N . MET A 1 698 ? -26.938 26.891 -23.562 1 88.38 698 MET A N 1
ATOM 5482 C CA . MET A 1 698 ? -27.25 27.031 -22.141 1 88.38 698 MET A CA 1
ATOM 5483 C C . MET A 1 698 ? -26.266 26.25 -21.281 1 88.38 698 MET A C 1
ATOM 5485 O O . MET A 1 698 ? -25.844 26.734 -20.234 1 88.38 698 MET A O 1
ATOM 5489 N N . ILE A 1 699 ? -25.938 25.062 -21.703 1 92.94 699 ILE A N 1
ATOM 5490 C CA . ILE A 1 699 ? -25 24.219 -20.984 1 92.94 699 ILE A CA 1
ATOM 5491 C C . ILE A 1 699 ? -23.625 24.875 -20.953 1 92.94 699 ILE A C 1
ATOM 5493 O O . ILE A 1 699 ? -22.984 24.953 -19.906 1 92.94 699 ILE A O 1
ATOM 5497 N N . LEU A 1 700 ? -23.203 25.406 -22.062 1 92.88 700 LEU A N 1
ATOM 5498 C CA . LEU A 1 700 ? -21.891 26.016 -22.188 1 92.88 700 LEU A CA 1
ATOM 5499 C C . LEU A 1 700 ? -21.797 27.297 -21.359 1 92.88 700 LEU A C 1
ATOM 5501 O O . LEU A 1 700 ? -20.766 27.562 -20.734 1 92.88 700 LEU A O 1
ATOM 5505 N N . GLN A 1 701 ? -22.844 28.078 -21.281 1 92.38 701 GLN A N 1
ATOM 5506 C CA . GLN A 1 701 ? -22.859 29.281 -20.484 1 92.38 701 GLN A CA 1
ATOM 5507 C C . GLN A 1 701 ? -22.797 28.969 -19 1 92.38 701 GLN A C 1
ATOM 5509 O O . GLN A 1 701 ? -22.094 29.641 -18.234 1 92.38 701 GLN A O 1
ATOM 5514 N N . THR A 1 702 ? -23.547 28 -18.609 1 94.38 702 THR A N 1
ATOM 5515 C CA . THR A 1 702 ? -23.547 27.578 -17.219 1 94.38 702 THR A CA 1
ATOM 5516 C C . THR A 1 702 ? -22.172 27.047 -16.812 1 94.38 702 THR A C 1
ATOM 5518 O O . THR A 1 702 ? -21.656 27.375 -15.75 1 94.38 702 THR A O 1
ATOM 5521 N N . PHE A 1 703 ? -21.578 26.219 -17.75 1 95 703 PHE A N 1
ATOM 5522 C CA . PHE A 1 703 ? -20.25 25.703 -17.484 1 95 703 PHE A CA 1
ATOM 5523 C C . PHE A 1 703 ? -19.219 26.828 -17.406 1 95 703 PHE A C 1
ATOM 5525 O O . PHE A 1 703 ? -18.312 26.797 -16.578 1 95 703 PHE A O 1
ATOM 5532 N N . ALA A 1 704 ? -19.359 27.797 -18.219 1 93.5 704 ALA A N 1
ATOM 5533 C CA . ALA A 1 704 ? -18.438 28.922 -18.219 1 93.5 704 ALA A CA 1
ATOM 5534 C C . ALA A 1 704 ? -18.516 29.688 -16.891 1 93.5 704 ALA A C 1
ATOM 5536 O O . ALA A 1 704 ? -17.484 30.109 -16.359 1 93.5 704 ALA A O 1
ATOM 5537 N N . LYS A 1 705 ? -19.75 29.875 -16.406 1 94.12 705 LYS A N 1
ATOM 5538 C CA . LYS A 1 705 ? -19.938 30.531 -15.117 1 94.12 705 LYS A CA 1
ATOM 5539 C C . LYS A 1 705 ? -19.312 29.719 -13.992 1 94.12 705 LYS A C 1
ATOM 5541 O O . LYS A 1 705 ? -18.688 30.281 -13.086 1 94.12 705 LYS A O 1
ATOM 5546 N N . TYR A 1 706 ? -19.578 28.453 -14.086 1 95.44 706 TYR A N 1
ATOM 5547 C CA . TYR A 1 706 ? -19.047 27.531 -13.086 1 95.44 706 TYR A CA 1
ATOM 5548 C C . TYR A 1 706 ? -17.516 27.547 -13.094 1 95.44 706 TYR A C 1
ATOM 5550 O O . TYR A 1 706 ? -16.891 27.703 -12.039 1 95.44 706 TYR A O 1
ATOM 5558 N N . ILE A 1 707 ? -16.891 27.438 -14.258 1 95.38 707 ILE A N 1
ATOM 5559 C CA . ILE A 1 707 ? -15.438 27.406 -14.414 1 95.38 707 ILE A CA 1
ATOM 5560 C C . ILE A 1 707 ? -14.836 28.734 -13.984 1 95.38 707 ILE A C 1
ATOM 5562 O O . ILE A 1 707 ? -13.805 28.766 -13.305 1 95.38 707 ILE A O 1
ATOM 5566 N N . ASP A 1 708 ? -15.477 29.812 -14.234 1 93.62 708 ASP A N 1
ATOM 5567 C CA . ASP A 1 708 ? -15.016 31.141 -13.867 1 93.62 708 ASP A CA 1
ATOM 5568 C C . ASP A 1 708 ? -15.039 31.328 -12.352 1 93.62 708 ASP A C 1
ATOM 5570 O O . ASP A 1 708 ? -14.102 31.891 -11.773 1 93.62 708 ASP A O 1
ATOM 5574 N N . ARG A 1 709 ? -16.094 30.906 -11.766 1 93.44 709 ARG A N 1
ATOM 5575 C CA . ARG A 1 709 ? -16.234 31.016 -10.32 1 93.44 709 ARG A CA 1
ATOM 5576 C C . ARG A 1 709 ? -15.094 30.281 -9.609 1 93.44 709 ARG A C 1
ATOM 5578 O O . ARG A 1 709 ? -14.578 30.75 -8.594 1 93.44 709 ARG A O 1
ATOM 5585 N N . ILE A 1 710 ? -14.703 29.172 -10.141 1 94.5 710 ILE A N 1
ATOM 5586 C CA . ILE A 1 710 ? -13.695 28.328 -9.508 1 94.5 710 ILE A CA 1
ATOM 5587 C C . ILE A 1 710 ? -12.305 28.891 -9.789 1 94.5 710 ILE A C 1
ATOM 5589 O O . ILE A 1 710 ? -11.516 29.109 -8.867 1 94.5 710 ILE A O 1
ATOM 5593 N N . LEU A 1 711 ? -11.992 29.172 -11.023 1 93.25 711 LEU A N 1
ATOM 5594 C CA . LEU A 1 711 ? -10.633 29.5 -11.43 1 93.25 711 LEU A CA 1
ATOM 5595 C C . LEU A 1 711 ? -10.273 30.922 -11.055 1 93.25 711 LEU A C 1
ATOM 5597 O O . LEU A 1 711 ? -9.102 31.25 -10.852 1 93.25 711 LEU A O 1
ATOM 5601 N N . ASN A 1 712 ? -11.258 31.781 -10.836 1 91.12 712 ASN A N 1
ATOM 5602 C CA . ASN A 1 712 ? -10.969 33.188 -10.523 1 91.12 712 ASN A CA 1
ATOM 5603 C C . ASN A 1 712 ? -11.133 33.469 -9.031 1 91.12 712 ASN A C 1
ATOM 5605 O O . ASN A 1 712 ? -11.07 34.625 -8.609 1 91.12 712 ASN A O 1
ATOM 5609 N N . HIS A 1 713 ? -11.383 32.438 -8.297 1 89.44 713 HIS A N 1
ATOM 5610 C CA . HIS A 1 713 ? -11.367 32.594 -6.848 1 89.44 713 HIS A CA 1
ATOM 5611 C C . HIS A 1 713 ? -10.016 33.094 -6.367 1 89.44 713 HIS A C 1
ATOM 5613 O O . HIS A 1 713 ? -8.977 32.656 -6.855 1 89.44 713 HIS A O 1
ATOM 5619 N N . PRO A 1 714 ? -9.93 33.969 -5.477 1 84.19 714 PRO A N 1
ATOM 5620 C CA . PRO A 1 714 ? -8.672 34.594 -5.047 1 84.19 714 PRO A CA 1
ATOM 5621 C C . PRO A 1 714 ? -7.656 33.594 -4.527 1 84.19 714 PRO A C 1
ATOM 5623 O O . PRO A 1 714 ? -6.457 33.719 -4.789 1 84.19 714 PRO A O 1
ATOM 5626 N N . HIS A 1 715 ? -8.148 32.656 -3.859 1 82.81 715 HIS A N 1
ATOM 5627 C CA . HIS A 1 715 ? -7.238 31.656 -3.33 1 82.81 715 HIS A CA 1
ATOM 5628 C C . HIS A 1 715 ? -6.594 30.844 -4.453 1 82.81 715 HIS A C 1
ATOM 5630 O O . HIS A 1 715 ? -5.465 30.375 -4.312 1 82.81 715 HIS A O 1
ATOM 5636 N N . ILE A 1 716 ? -7.293 30.594 -5.594 1 89.44 716 ILE A N 1
ATOM 5637 C CA . ILE A 1 716 ? -6.75 29.875 -6.738 1 89.44 716 ILE A CA 1
ATOM 5638 C C . ILE A 1 716 ? -5.816 30.781 -7.531 1 89.44 716 ILE A C 1
ATOM 5640 O O . ILE A 1 716 ? -4.727 30.359 -7.934 1 89.44 716 ILE A O 1
ATOM 5644 N N . GLN A 1 717 ? -6.176 32 -7.617 1 87.5 717 GLN A N 1
ATOM 5645 C CA . GLN A 1 717 ? -5.371 32.969 -8.383 1 87.5 717 GLN A CA 1
ATOM 5646 C C . GLN A 1 717 ? -4.023 33.188 -7.707 1 87.5 717 GLN A C 1
ATOM 5648 O O . GLN A 1 717 ? -3.023 33.438 -8.383 1 87.5 717 GLN A O 1
ATOM 5653 N N . ASN A 1 718 ? -4.023 33.062 -6.398 1 83.69 718 ASN A N 1
ATOM 5654 C CA . ASN A 1 718 ? -2.803 33.344 -5.648 1 83.69 718 ASN A CA 1
ATOM 5655 C C . ASN A 1 718 ? -1.97 32.094 -5.453 1 83.69 718 ASN A C 1
ATOM 5657 O O . ASN A 1 718 ? -0.866 32.125 -4.906 1 83.69 718 ASN A O 1
ATOM 5661 N N . ALA A 1 719 ? -2.422 31 -5.895 1 85.31 719 ALA A N 1
ATOM 5662 C CA . ALA A 1 719 ? -1.687 29.75 -5.785 1 85.31 719 ALA A CA 1
ATOM 5663 C C . ALA A 1 719 ? -0.611 29.641 -6.859 1 85.31 719 ALA A C 1
ATOM 5665 O O . ALA A 1 719 ? -0.673 30.344 -7.879 1 85.31 719 ALA A O 1
ATOM 5666 N N . PRO A 1 720 ? 0.417 28.828 -6.641 1 81 720 PRO A N 1
ATOM 5667 C CA . PRO A 1 720 ? 1.425 28.609 -7.68 1 81 720 PRO A CA 1
ATOM 5668 C C . PRO A 1 720 ? 0.824 28.078 -8.977 1 81 720 PRO A C 1
ATOM 5670 O O . PRO A 1 720 ? -0.213 27.406 -8.953 1 81 720 PRO A O 1
ATOM 5673 N N . LEU A 1 721 ? 1.393 28.359 -10.094 1 82.81 721 LEU A N 1
ATOM 5674 C CA . LEU A 1 721 ? 0.882 28.062 -11.422 1 82.81 721 LEU A CA 1
ATOM 5675 C C . LEU A 1 721 ? 0.578 26.562 -11.562 1 82.81 721 LEU A C 1
ATOM 5677 O O . LEU A 1 721 ? -0.439 26.188 -12.148 1 82.81 721 LEU A O 1
ATOM 5681 N N . ASP A 1 722 ? 1.472 25.734 -11.094 1 83.25 722 ASP A N 1
ATOM 5682 C CA . ASP A 1 722 ? 1.278 24.297 -11.234 1 83.25 722 ASP A CA 1
ATOM 5683 C C . ASP A 1 722 ? 0.006 23.844 -10.523 1 83.25 722 ASP A C 1
ATOM 5685 O O . ASP A 1 722 ? -0.693 22.953 -11 1 83.25 722 ASP A O 1
ATOM 5689 N N . ARG A 1 723 ? -0.295 24.453 -9.43 1 88.69 723 ARG A N 1
ATOM 5690 C CA . ARG A 1 723 ? -1.499 24.109 -8.68 1 88.69 723 ARG A CA 1
ATOM 5691 C C . ARG A 1 723 ? -2.75 24.609 -9.391 1 88.69 723 ARG A C 1
ATOM 5693 O O . ARG A 1 723 ? -3.785 23.938 -9.391 1 88.69 723 ARG A O 1
ATOM 5700 N N . ARG A 1 724 ? -2.635 25.781 -9.922 1 89.69 724 ARG A N 1
ATOM 5701 C CA . ARG A 1 724 ? -3.752 26.359 -10.672 1 89.69 724 ARG A CA 1
ATOM 5702 C C . ARG A 1 724 ? -4.086 25.5 -11.891 1 89.69 724 ARG A C 1
ATOM 5704 O O . ARG A 1 724 ? -5.262 25.281 -12.195 1 89.69 724 ARG A O 1
ATOM 5711 N N . LEU A 1 725 ? -3.057 25.031 -12.539 1 89.56 725 LEU A N 1
ATOM 5712 C CA . LEU A 1 725 ? -3.248 24.203 -13.727 1 89.56 725 LEU A CA 1
ATOM 5713 C C . LEU A 1 725 ? -3.871 22.859 -13.352 1 89.56 725 LEU A C 1
ATOM 5715 O O . LEU A 1 725 ? -4.684 22.312 -14.109 1 89.56 725 LEU A O 1
ATOM 5719 N N . LEU A 1 726 ? -3.461 22.359 -12.219 1 91.88 726 LEU A N 1
ATOM 5720 C CA . LEU A 1 726 ? -4.035 21.094 -11.773 1 91.88 726 LEU A CA 1
ATOM 5721 C C . LEU A 1 726 ? -5.527 21.25 -11.492 1 91.88 726 LEU A C 1
ATOM 5723 O O . LEU A 1 726 ? -6.316 20.359 -11.812 1 91.88 726 LEU A O 1
ATOM 5727 N N . VAL A 1 727 ? -5.914 22.359 -10.812 1 94.94 727 VAL A N 1
ATOM 5728 C CA . VAL A 1 727 ? -7.328 22.609 -10.562 1 94.94 727 VAL A CA 1
ATOM 5729 C C . VAL A 1 727 ? -8.094 22.672 -11.883 1 94.94 727 VAL A C 1
ATOM 5731 O O . VAL A 1 727 ? -9.172 22.078 -12.016 1 94.94 727 VAL A O 1
ATOM 5734 N N . ARG A 1 728 ? -7.562 23.406 -12.859 1 94.19 728 ARG A N 1
ATOM 5735 C CA . ARG A 1 728 ? -8.18 23.531 -14.172 1 94.19 728 ARG A CA 1
ATOM 5736 C C . ARG A 1 728 ? -8.344 22.172 -14.836 1 94.19 728 ARG A C 1
ATOM 5738 O O . ARG A 1 728 ? -9.422 21.828 -15.328 1 94.19 728 ARG A O 1
ATOM 5745 N N . GLN A 1 729 ? -7.316 21.391 -14.805 1 93.62 729 GLN A N 1
ATOM 5746 C CA . GLN A 1 729 ? -7.312 20.062 -15.438 1 93.62 729 GLN A CA 1
ATOM 5747 C C . GLN A 1 729 ? -8.344 19.141 -14.789 1 93.62 729 GLN A C 1
ATOM 5749 O O . GLN A 1 729 ? -9.102 18.469 -15.492 1 93.62 729 GLN A O 1
ATOM 5754 N N . GLU A 1 730 ? -8.359 19.109 -13.469 1 95.62 730 GLU A N 1
ATOM 5755 C CA . GLU A 1 730 ? -9.25 18.188 -12.773 1 95.62 730 GLU A CA 1
ATOM 5756 C C . GLU A 1 730 ? -10.703 18.656 -12.859 1 95.62 730 GLU A C 1
ATOM 5758 O O . GLU A 1 730 ? -11.617 17.828 -12.891 1 95.62 730 GLU A O 1
ATOM 5763 N N . LEU A 1 731 ? -10.859 20.016 -12.898 1 96.56 731 LEU A N 1
ATOM 5764 C CA . LEU A 1 731 ? -12.211 20.531 -13.07 1 96.56 731 LEU A CA 1
ATOM 5765 C C . LEU A 1 731 ? -12.789 20.141 -14.422 1 96.56 731 LEU A C 1
ATOM 5767 O O . LEU A 1 731 ? -13.922 19.641 -14.5 1 96.56 731 LEU A O 1
ATOM 5771 N N . ILE A 1 732 ? -12.023 20.344 -15.461 1 96 732 ILE A N 1
ATOM 5772 C CA . ILE A 1 732 ? -12.469 19.984 -16.797 1 96 732 ILE A CA 1
ATOM 5773 C C . ILE A 1 732 ? -12.617 18.469 -16.906 1 96 732 ILE A C 1
ATOM 5775 O O . ILE A 1 732 ? -13.57 17.969 -17.516 1 96 732 ILE A O 1
ATOM 5779 N N . GLY A 1 733 ? -11.641 17.766 -16.297 1 95.31 733 GLY A N 1
ATOM 5780 C CA . GLY A 1 733 ? -11.742 16.312 -16.25 1 95.31 733 GLY A CA 1
ATOM 5781 C C . GLY A 1 733 ? -13.016 15.828 -15.578 1 95.31 733 GLY A C 1
ATOM 5782 O O . GLY A 1 733 ? -13.609 14.836 -16.016 1 95.31 733 GLY A O 1
ATOM 5783 N N . TYR A 1 734 ? -13.406 16.516 -14.523 1 96.88 734 TYR A N 1
ATOM 5784 C CA . TYR A 1 734 ? -14.633 16.172 -13.812 1 96.88 734 TYR A CA 1
ATOM 5785 C C . TYR A 1 734 ? -15.852 16.359 -14.703 1 96.88 734 TYR A C 1
ATOM 5787 O O . TYR A 1 734 ? -16.703 15.469 -14.781 1 96.88 734 TYR A O 1
ATOM 5795 N N . LEU A 1 735 ? -15.898 17.438 -15.352 1 96 735 LEU A N 1
ATOM 5796 C CA . LEU A 1 735 ? -17.031 17.719 -16.219 1 96 735 LEU A CA 1
ATOM 5797 C C . LEU A 1 735 ? -17.094 16.719 -17.375 1 96 735 LEU A C 1
ATOM 5799 O O . LEU A 1 735 ? -18.172 16.234 -17.734 1 96 735 LEU A O 1
ATOM 5803 N N . GLN A 1 736 ? -15.945 16.406 -17.938 1 95.06 736 GLN A N 1
ATOM 5804 C CA . GLN A 1 736 ? -15.875 15.398 -18.984 1 95.06 736 GLN A CA 1
ATOM 5805 C C . GLN A 1 736 ? -16.359 14.039 -18.484 1 95.06 736 GLN A C 1
ATOM 5807 O O . GLN A 1 736 ? -17.047 13.32 -19.219 1 95.06 736 GLN A O 1
ATOM 5812 N N . ALA A 1 737 ? -15.938 13.688 -17.312 1 94.5 737 ALA A N 1
ATOM 5813 C CA . ALA A 1 737 ? -16.328 12.414 -16.719 1 94.5 737 ALA A CA 1
ATOM 5814 C C . ALA A 1 737 ? -17.844 12.359 -16.5 1 94.5 737 ALA A C 1
ATOM 5816 O O . ALA A 1 737 ? -18.469 11.312 -16.719 1 94.5 737 ALA A O 1
ATOM 5817 N N . GLN A 1 738 ? -18.406 13.469 -16.047 1 94.06 738 GLN A N 1
ATOM 5818 C CA . GLN A 1 738 ? -19.844 13.547 -15.852 1 94.06 738 GLN A CA 1
ATOM 5819 C C . GLN A 1 738 ? -20.594 13.266 -17.156 1 94.06 738 GLN A C 1
ATOM 5821 O O . GLN A 1 738 ? -21.594 12.539 -17.156 1 94.06 738 GLN A O 1
ATOM 5826 N N . ILE A 1 739 ? -20.109 13.812 -18.203 1 92.94 739 ILE A N 1
ATOM 5827 C CA . ILE A 1 739 ? -20.75 13.641 -19.5 1 92.94 739 ILE A CA 1
ATOM 5828 C C . ILE A 1 739 ? -20.594 12.188 -19.969 1 92.94 739 ILE A C 1
ATOM 5830 O O . ILE A 1 739 ? -21.531 11.594 -20.484 1 92.94 739 ILE A O 1
ATOM 5834 N N . SER A 1 740 ? -19.406 11.594 -19.719 1 89.12 740 SER A N 1
ATOM 5835 C CA . SER A 1 740 ? -19.094 10.242 -20.188 1 89.12 740 SER A CA 1
ATOM 5836 C C . SER A 1 740 ? -19.938 9.203 -19.453 1 89.12 740 SER A C 1
ATOM 5838 O O . SER A 1 740 ? -20.156 8.102 -19.953 1 89.12 740 SER A O 1
ATOM 5840 N N . THR A 1 741 ? -20.328 9.477 -18.281 1 86.5 741 THR A N 1
ATOM 5841 C CA . THR A 1 741 ? -21.078 8.523 -17.484 1 86.5 741 THR A CA 1
ATOM 5842 C C . THR A 1 741 ? -22.5 8.344 -18.031 1 86.5 741 THR A C 1
ATOM 5844 O O . THR A 1 741 ? -23.141 7.324 -17.781 1 86.5 741 THR A O 1
ATOM 5847 N N . ILE A 1 742 ? -22.891 9.32 -18.766 1 85.62 742 ILE A N 1
ATOM 5848 C CA . ILE A 1 742 ? -24.25 9.234 -19.312 1 85.62 742 ILE A CA 1
ATOM 5849 C C . ILE A 1 742 ? -24.297 8.156 -20.391 1 85.62 742 ILE A C 1
ATOM 5851 O O . ILE A 1 742 ? -23.562 8.211 -21.375 1 85.62 742 ILE A O 1
ATOM 5855 N N . GLY A 1 743 ? -25.047 7.133 -20.266 1 77.81 743 GLY A N 1
ATOM 5856 C CA . GLY A 1 743 ? -25.203 6.043 -21.219 1 77.81 743 GLY A CA 1
ATOM 5857 C C . GLY A 1 743 ? -24.031 5.09 -21.25 1 77.81 743 GLY A C 1
ATOM 5858 O O . GLY A 1 743 ? -23.859 4.328 -22.203 1 77.81 743 GLY A O 1
ATOM 5859 N N . ALA A 1 744 ? -23.156 5.137 -20.297 1 76.62 744 ALA A N 1
ATOM 5860 C CA . ALA A 1 744 ? -21.906 4.367 -20.281 1 76.62 744 ALA A CA 1
ATOM 5861 C C . ALA A 1 744 ? -22.188 2.873 -20.156 1 76.62 744 ALA A C 1
ATOM 5863 O O . ALA A 1 744 ? -21.438 2.045 -20.656 1 76.62 744 ALA A O 1
ATOM 5864 N N . LYS A 1 745 ? -23.203 2.52 -19.469 1 77.5 745 LYS A N 1
ATOM 5865 C CA . LYS A 1 745 ? -23.5 1.106 -19.266 1 77.5 745 LYS A CA 1
ATOM 5866 C C . LYS A 1 745 ? -23.672 0.382 -20.594 1 77.5 745 LYS A C 1
ATOM 5868 O O . LYS A 1 745 ? -23.188 -0.736 -20.766 1 77.5 745 LYS A O 1
ATOM 5873 N N . GLU A 1 746 ? -24.266 0.968 -21.5 1 72.69 746 GLU A N 1
ATOM 5874 C CA . GLU A 1 746 ? -24.5 0.362 -22.812 1 72.69 746 GLU A CA 1
ATOM 5875 C C . GLU A 1 746 ? -23.219 0.295 -23.625 1 72.69 746 GLU A C 1
ATOM 5877 O O . GLU A 1 746 ? -23.031 -0.634 -24.406 1 72.69 746 GLU A O 1
ATOM 5882 N N . LYS A 1 747 ? -22.375 1.245 -23.453 1 66.06 747 LYS A N 1
ATOM 5883 C CA . LYS A 1 747 ? -21.141 1.332 -24.219 1 66.06 747 LYS A CA 1
ATOM 5884 C C . LYS A 1 747 ? -20.094 0.371 -23.672 1 66.06 747 LYS A C 1
ATOM 5886 O O . LYS A 1 747 ? -19.188 -0.05 -24.391 1 66.06 747 LYS A O 1
ATOM 5891 N N . LEU A 1 748 ? -20.047 0.112 -22.391 1 60.97 748 LEU A N 1
ATOM 5892 C CA . LEU A 1 748 ? -18.969 -0.6 -21.703 1 60.97 748 LEU A CA 1
ATOM 5893 C C . LEU A 1 748 ? -19.047 -2.098 -21.984 1 60.97 748 LEU A C 1
ATOM 5895 O O . LEU A 1 748 ? -18.156 -2.852 -21.578 1 60.97 748 LEU A O 1
ATOM 5899 N N . GLY A 1 749 ? -20.062 -2.541 -22.656 1 51 749 GLY A N 1
ATOM 5900 C CA . GLY A 1 749 ? -19.953 -3.955 -22.984 1 51 749 GLY A CA 1
ATOM 5901 C C . GLY A 1 749 ? -18.516 -4.43 -23.062 1 51 749 GLY A C 1
ATOM 5902 O O . GLY A 1 749 ? -17.891 -4.742 -22.047 1 51 749 GLY A O 1
ATOM 5903 N N . THR A 1 750 ? -17.797 -4.691 -24.156 1 56.78 750 THR A N 1
ATOM 5904 C CA . THR A 1 750 ? -16.609 -5.484 -24.453 1 56.78 750 THR A CA 1
ATOM 5905 C C . THR A 1 750 ? -15.352 -4.613 -24.406 1 56.78 750 THR A C 1
ATOM 5907 O O . THR A 1 750 ? -14.234 -5.121 -24.516 1 56.78 750 THR A O 1
ATOM 5910 N N . LYS A 1 751 ? -15.453 -3.137 -23.828 1 62.75 751 LYS A N 1
ATOM 5911 C CA . LYS A 1 751 ? -14.312 -2.383 -24.344 1 62.75 751 LYS A CA 1
ATOM 5912 C C . LYS A 1 751 ? -13.375 -1.966 -23.219 1 62.75 751 LYS A C 1
ATOM 5914 O O . LYS A 1 751 ? -12.203 -1.667 -23.453 1 62.75 751 LYS A O 1
ATOM 5919 N N . SER A 1 752 ? -13.961 -1.824 -21.812 1 78.75 752 SER A N 1
ATOM 5920 C CA . SER A 1 752 ? -13.039 -1.314 -20.797 1 78.75 752 SER A CA 1
ATOM 5921 C C . SER A 1 752 ? -13 -2.223 -19.578 1 78.75 752 SER A C 1
ATOM 5923 O O . SER A 1 752 ? -14 -2.857 -19.234 1 78.75 752 SER A O 1
ATOM 5925 N N . SER A 1 753 ? -11.805 -2.383 -19.047 1 87 753 SER A N 1
ATOM 5926 C CA . SER A 1 753 ? -11.664 -3.127 -17.797 1 87 753 SER A CA 1
ATOM 5927 C C . SER A 1 753 ? -12.078 -2.281 -16.609 1 87 753 SER A C 1
ATOM 5929 O O . SER A 1 753 ? -12.133 -1.052 -16.688 1 87 753 SER A O 1
ATOM 5931 N N . PHE A 1 754 ? -12.539 -2.943 -15.5 1 92.31 754 PHE A N 1
ATOM 5932 C CA . PHE A 1 754 ? -12.867 -2.23 -14.266 1 92.31 754 PHE A CA 1
ATOM 5933 C C . PHE A 1 754 ? -11.719 -1.322 -13.844 1 92.31 754 PHE A C 1
ATOM 5935 O O . PHE A 1 754 ? -11.945 -0.172 -13.461 1 92.31 754 PHE A O 1
ATOM 5942 N N . PHE A 1 755 ? -10.469 -1.836 -13.961 1 94.38 755 PHE A N 1
ATOM 5943 C CA . PHE A 1 755 ? -9.281 -1.096 -13.562 1 94.38 755 PHE A CA 1
ATOM 5944 C C . PHE A 1 755 ? -9.156 0.196 -14.359 1 94.38 755 PHE A C 1
ATOM 5946 O O . PHE A 1 755 ? -8.93 1.266 -13.789 1 94.38 755 PHE A O 1
ATOM 5953 N N . ASP A 1 756 ? -9.281 0.141 -15.594 1 91.56 756 ASP A N 1
ATOM 5954 C CA . ASP A 1 756 ? -9.117 1.314 -16.453 1 91.56 756 ASP A CA 1
ATOM 5955 C C . ASP A 1 756 ? -10.219 2.344 -16.188 1 91.56 756 ASP A C 1
ATOM 5957 O O . ASP A 1 756 ? -9.945 3.543 -16.109 1 91.56 756 ASP A O 1
ATOM 5961 N N . TRP A 1 757 ? -11.414 1.87 -16.062 1 92 757 TRP A N 1
ATOM 5962 C CA . TRP A 1 757 ? -12.547 2.766 -15.875 1 92 757 TRP A CA 1
ATOM 5963 C C . TRP A 1 757 ? -12.445 3.502 -14.547 1 92 757 TRP A C 1
ATOM 5965 O O . TRP A 1 757 ? -12.609 4.723 -14.492 1 92 757 TRP A O 1
ATOM 5975 N N . ILE A 1 758 ? -12.164 2.797 -13.461 1 94.62 758 ILE A N 1
ATOM 5976 C CA . ILE A 1 758 ? -12.211 3.387 -12.125 1 94.62 758 ILE A CA 1
ATOM 5977 C C . ILE A 1 758 ? -11.031 4.332 -11.938 1 94.62 758 ILE A C 1
ATOM 5979 O O . ILE A 1 758 ? -11.078 5.242 -11.109 1 94.62 758 ILE A O 1
ATOM 5983 N N . HIS A 1 759 ? -9.898 4.164 -12.734 1 94.25 759 HIS A N 1
ATOM 5984 C CA . HIS A 1 759 ? -8.719 5.016 -12.609 1 94.25 759 HIS A CA 1
ATOM 5985 C C . HIS A 1 759 ? -8.836 6.25 -13.5 1 94.25 759 HIS A C 1
ATOM 5987 O O . HIS A 1 759 ? -7.977 7.129 -13.469 1 94.25 759 HIS A O 1
ATOM 5993 N N . THR A 1 760 ? -9.875 6.34 -14.266 1 92.19 760 THR A N 1
ATOM 5994 C CA . THR A 1 760 ? -10.062 7.492 -15.141 1 92.19 760 THR A CA 1
ATOM 5995 C C . THR A 1 760 ? -11.43 8.133 -14.898 1 92.19 760 THR A C 1
ATOM 5997 O O . THR A 1 760 ? -11.625 8.828 -13.898 1 92.19 760 THR A O 1
ATOM 6000 N N . PHE A 1 761 ? -12.484 7.723 -15.648 1 90.5 761 PHE A N 1
ATOM 6001 C CA . PHE A 1 761 ? -13.781 8.383 -15.602 1 90.5 761 PHE A CA 1
ATOM 6002 C C . PHE A 1 761 ? -14.5 8.062 -14.297 1 90.5 761 PHE A C 1
ATOM 6004 O O . PHE A 1 761 ? -15.188 8.914 -13.734 1 90.5 761 PHE A O 1
ATOM 6011 N N . GLY A 1 762 ? -14.328 6.863 -13.844 1 92.31 762 GLY A N 1
ATOM 6012 C CA . GLY A 1 762 ? -15.008 6.477 -12.609 1 92.31 762 GLY A CA 1
ATOM 6013 C C . GLY A 1 762 ? -14.602 7.312 -11.414 1 92.31 762 GLY A C 1
ATOM 6014 O O . GLY A 1 762 ? -15.453 7.738 -10.633 1 92.31 762 GLY A O 1
ATOM 6015 N N . ALA A 1 763 ? -13.312 7.547 -11.25 1 92.44 763 ALA A N 1
ATOM 6016 C CA . ALA A 1 763 ? -12.781 8.328 -10.141 1 92.44 763 ALA A CA 1
ATOM 6017 C C . ALA A 1 763 ? -13.07 9.82 -10.336 1 92.44 763 ALA A C 1
ATOM 6019 O O . ALA A 1 763 ? -13.445 10.508 -9.383 1 92.44 763 ALA A O 1
ATOM 6020 N N . ARG A 1 764 ? -12.914 10.359 -11.539 1 93.31 764 ARG A N 1
ATOM 6021 C CA . ARG A 1 764 ? -13.07 11.789 -11.805 1 93.31 764 ARG A CA 1
ATOM 6022 C C . ARG A 1 764 ? -14.531 12.203 -11.688 1 93.31 764 ARG A C 1
ATOM 6024 O O . ARG A 1 764 ? -14.828 13.352 -11.336 1 93.31 764 ARG A O 1
ATOM 6031 N N . ASP A 1 765 ? -15.359 11.25 -11.891 1 94.06 765 ASP A N 1
ATOM 6032 C CA . ASP A 1 765 ? -16.797 11.523 -11.836 1 94.06 765 ASP A CA 1
ATOM 6033 C C . ASP A 1 765 ? -17.234 11.844 -10.406 1 94.06 765 ASP A C 1
ATOM 6035 O O . ASP A 1 765 ? -18.266 12.492 -10.203 1 94.06 765 ASP A O 1
ATOM 6039 N N . THR A 1 766 ? -16.5 11.461 -9.398 1 92.31 766 THR A N 1
ATOM 6040 C CA . THR A 1 766 ? -16.844 11.703 -8 1 92.31 766 THR A CA 1
ATOM 6041 C C . THR A 1 766 ? -16.516 13.133 -7.602 1 92.31 766 THR A C 1
ATOM 6043 O O . THR A 1 766 ? -16.891 13.586 -6.516 1 92.31 766 THR A O 1
ATOM 6046 N N . SER A 1 767 ? -15.797 13.961 -8.414 1 94.88 767 SER A N 1
ATOM 6047 C CA . SER A 1 767 ? -15.305 15.312 -8.18 1 94.88 767 SER A CA 1
ATOM 6048 C C . SER A 1 767 ? -14.172 15.32 -7.16 1 94.88 767 SER A C 1
ATOM 6050 O O . SER A 1 767 ? -13.602 16.375 -6.867 1 94.88 767 SER A O 1
ATOM 6052 N N . CYS A 1 768 ? -13.828 14.18 -6.594 1 95.62 768 CYS A N 1
ATOM 6053 C CA . CYS A 1 768 ? -12.805 14.102 -5.551 1 95.62 768 CYS A CA 1
ATOM 6054 C C . CYS A 1 768 ? -11.477 14.656 -6.047 1 95.62 768 CYS A C 1
ATOM 6056 O O . CYS A 1 768 ? -10.859 15.492 -5.383 1 95.62 768 CYS A O 1
ATOM 6058 N N . PRO A 1 769 ? -11.008 14.305 -7.293 1 96.44 769 PRO A N 1
ATOM 6059 C CA . PRO A 1 769 ? -9.734 14.867 -7.75 1 96.44 769 PRO A CA 1
ATOM 6060 C C . PRO A 1 769 ? -9.773 16.391 -7.887 1 96.44 769 PRO A C 1
ATOM 6062 O O . PRO A 1 769 ? -8.82 17.062 -7.508 1 96.44 769 PRO A O 1
ATOM 6065 N N . PHE A 1 770 ? -10.922 16.922 -8.328 1 96.75 770 PHE A N 1
ATOM 6066 C CA . PHE A 1 770 ? -11.086 18.359 -8.492 1 96.75 770 PHE A CA 1
ATOM 6067 C C . PHE A 1 770 ? -11.125 19.062 -7.137 1 96.75 770 PHE A C 1
ATOM 6069 O O . PHE A 1 770 ? -10.375 20.016 -6.902 1 96.75 770 PHE A O 1
ATOM 6076 N N . SER A 1 771 ? -11.953 18.547 -6.297 1 97.31 771 SER A N 1
ATOM 6077 C CA . SER A 1 771 ? -12.102 19.141 -4.973 1 97.31 771 SER A CA 1
ATOM 6078 C C . SER A 1 771 ? -10.805 19.062 -4.18 1 97.31 771 SER A C 1
ATOM 6080 O O . SER A 1 771 ? -10.5 19.969 -3.389 1 97.31 771 SER A O 1
ATOM 6082 N N . PHE A 1 772 ? -10.07 17.969 -4.348 1 96.88 772 PHE A N 1
ATOM 6083 C CA . PHE A 1 772 ? -8.789 17.781 -3.684 1 96.88 772 PHE A CA 1
ATOM 6084 C C . PHE A 1 772 ? -7.785 18.828 -4.148 1 96.88 772 PHE A C 1
ATOM 6086 O O . PHE A 1 772 ? -7.086 19.438 -3.328 1 96.88 772 PHE A O 1
ATOM 6093 N N . ALA A 1 773 ? -7.734 19.047 -5.449 1 95.69 773 ALA A N 1
ATOM 6094 C CA . ALA A 1 773 ? -6.832 20.047 -6.016 1 95.69 773 ALA A CA 1
ATOM 6095 C C . ALA A 1 773 ? -7.191 21.438 -5.527 1 95.69 773 ALA A C 1
ATOM 6097 O O . ALA A 1 773 ? -6.309 22.234 -5.184 1 95.69 773 ALA A O 1
ATOM 6098 N N . TYR A 1 774 ? -8.477 21.719 -5.516 1 96.12 774 TYR A N 1
ATOM 6099 C CA . TYR A 1 774 ? -8.969 23 -5.035 1 96.12 774 TYR A CA 1
ATOM 6100 C C . TYR A 1 774 ? -8.625 23.203 -3.562 1 96.12 774 TYR A C 1
ATOM 6102 O O . TYR A 1 774 ? -8.125 24.266 -3.172 1 96.12 774 TYR A O 1
ATOM 6110 N N . TYR A 1 775 ? -8.867 22.203 -2.754 1 95.5 775 TYR A N 1
ATOM 6111 C CA . TYR A 1 775 ? -8.641 22.234 -1.313 1 95.5 775 TYR A CA 1
ATOM 6112 C C . TYR A 1 775 ? -7.172 22.484 -1 1 95.5 775 TYR A C 1
ATOM 6114 O O . TYR A 1 775 ? -6.852 23.25 -0.087 1 95.5 775 TYR A O 1
ATOM 6122 N N . LEU A 1 776 ? -6.328 21.875 -1.753 1 92 776 LEU A N 1
ATOM 6123 C CA . LEU A 1 776 ? -4.898 22.031 -1.521 1 92 776 LEU A CA 1
ATOM 6124 C C . LEU A 1 776 ? -4.457 23.469 -1.749 1 92 776 LEU A C 1
ATOM 6126 O O . LEU A 1 776 ? -3.549 23.969 -1.076 1 92 776 LEU A O 1
ATOM 6130 N N . CYS A 1 777 ? -5.055 24.125 -2.691 1 90.69 777 CYS A N 1
ATOM 6131 C CA . CYS A 1 777 ? -4.746 25.531 -2.939 1 90.69 777 CYS A CA 1
ATOM 6132 C C . CYS A 1 777 ? -5.184 26.406 -1.766 1 90.69 777 CYS A C 1
ATOM 6134 O O . CYS A 1 777 ? -4.48 27.344 -1.389 1 90.69 777 CYS A O 1
ATOM 6136 N N . ILE A 1 778 ? -6.27 26.047 -1.141 1 89.06 778 ILE A N 1
ATOM 6137 C CA . ILE A 1 778 ? -6.859 26.906 -0.11 1 89.06 778 ILE A CA 1
ATOM 6138 C C . ILE A 1 778 ? -6.109 26.703 1.206 1 89.06 778 ILE A C 1
ATOM 6140 O O . ILE A 1 778 ? -5.832 27.672 1.919 1 89.06 778 ILE A O 1
ATOM 6144 N N . VAL A 1 779 ? -5.758 25.453 1.542 1 85.69 779 VAL A N 1
ATOM 6145 C CA . VAL A 1 779 ? -5.148 25.203 2.842 1 85.69 779 VAL A CA 1
ATOM 6146 C C . VAL A 1 779 ? -3.672 25.578 2.809 1 85.69 779 VAL A C 1
ATOM 6148 O O . VAL A 1 779 ? -3.088 25.906 3.842 1 85.69 779 VAL A O 1
ATOM 6151 N N . ASN A 1 780 ? -3.088 25.438 1.672 1 70.75 780 ASN A N 1
ATOM 6152 C CA . ASN A 1 780 ? -1.691 25.844 1.576 1 70.75 780 ASN A CA 1
ATOM 6153 C C . ASN A 1 780 ? -1.553 27.359 1.636 1 70.75 780 ASN A C 1
ATOM 6155 O O . ASN A 1 780 ? -0.542 27.875 2.115 1 70.75 780 ASN A O 1
ATOM 6159 N N . PHE A 1 781 ? -2.49 28.094 1.144 1 58.97 781 PHE A N 1
ATOM 6160 C CA . PHE A 1 781 ? -2.514 29.547 1.157 1 58.97 781 PHE A CA 1
ATOM 6161 C C . PHE A 1 781 ? -2.85 30.062 2.549 1 58.97 781 PHE A C 1
ATOM 6163 O O . PHE A 1 781 ? -2.268 31.062 3.004 1 58.97 781 PHE A O 1
ATOM 6170 N N . ALA A 1 782 ? -3.828 29.438 3.131 1 53.31 782 ALA A N 1
ATOM 6171 C CA . ALA A 1 782 ? -4.305 29.906 4.434 1 53.31 782 ALA A CA 1
ATOM 6172 C C . ALA A 1 782 ? -3.176 29.891 5.461 1 53.31 782 ALA A C 1
ATOM 6174 O O . ALA A 1 782 ? -3.141 30.75 6.359 1 53.31 782 ALA A O 1
ATOM 6175 N N . ASP A 1 783 ? -2.152 29.016 5.281 1 50.5 783 ASP A N 1
ATOM 6176 C CA . ASP A 1 783 ? -1.053 28.922 6.234 1 50.5 783 ASP A CA 1
ATOM 6177 C C . ASP A 1 783 ? -0.015 30.016 5.996 1 50.5 783 ASP A C 1
ATOM 6179 O O . ASP A 1 783 ? 0.677 30.438 6.926 1 50.5 783 ASP A O 1
ATOM 6183 N N . SER A 1 784 ? 0.122 30.469 4.754 1 43.09 784 SER A N 1
ATOM 6184 C CA . SER A 1 784 ? 1.174 31.422 4.414 1 43.09 784 SER A CA 1
ATOM 6185 C C . SER A 1 784 ? 0.879 32.812 5 1 43.09 784 SER A C 1
ATOM 6187 O O . SER A 1 784 ? 1.773 33.656 5.098 1 43.09 784 SER A O 1
ATOM 6189 N N . ASN A 1 785 ? -0.353 33.188 5.133 1 40.28 785 ASN A N 1
ATOM 6190 C CA . ASN A 1 785 ? -0.601 34.562 5.594 1 40.28 785 ASN A CA 1
ATOM 6191 C C . ASN A 1 785 ? -0.126 34.75 7.027 1 40.28 785 ASN A C 1
ATOM 6193 O O . ASN A 1 785 ? -0.392 35.812 7.633 1 40.28 785 ASN A O 1
ATOM 6197 N N . SER A 1 786 ? 0.114 33.781 7.719 1 36.56 786 SER A N 1
ATOM 6198 C CA . SER A 1 786 ? 0.626 34.094 9.047 1 36.56 786 SER A CA 1
ATOM 6199 C C . SER A 1 786 ? 1.983 34.781 8.961 1 36.56 786 SER A C 1
ATOM 6201 O O . SER A 1 786 ? 2.498 35.281 9.969 1 36.56 786 SER A O 1
ATOM 6203 N N . SER A 1 787 ? 2.979 34.25 8.227 1 35.66 787 SER A N 1
ATOM 6204 C CA . SER A 1 787 ? 4.316 34.844 8.344 1 35.66 787 SER A CA 1
ATOM 6205 C C . SER A 1 787 ? 4.426 36.156 7.57 1 35.66 787 SER A C 1
ATOM 6207 O O . SER A 1 787 ? 3.67 36.375 6.625 1 35.66 787 SER A O 1
ATOM 6209 N N . LYS A 1 788 ? 5.113 37.188 8.133 1 39.62 788 LYS A N 1
ATOM 6210 C CA . LYS A 1 788 ? 5.551 38.469 7.617 1 39.62 788 LYS A CA 1
ATOM 6211 C C . LYS A 1 788 ? 5.844 38.406 6.121 1 39.62 788 LYS A C 1
ATOM 6213 O O . LYS A 1 788 ? 6.121 39.438 5.484 1 39.62 788 LYS A O 1
ATOM 6218 N N . SER A 1 789 ? 6.207 37.188 5.539 1 35.75 789 SER A N 1
ATOM 6219 C CA . SER A 1 789 ? 6.484 37.219 4.105 1 35.75 789 SER A CA 1
ATOM 6220 C C . SER A 1 789 ? 5.316 36.656 3.301 1 35.75 789 SER A C 1
ATOM 6222 O O . SER A 1 789 ? 5.016 35.469 3.387 1 35.75 789 SER A O 1
ATOM 6224 N N . PRO A 1 790 ? 4.352 37.469 2.988 1 38.22 790 PRO A N 1
ATOM 6225 C CA . PRO A 1 790 ? 3.135 37.125 2.256 1 38.22 790 PRO A CA 1
ATOM 6226 C C . PRO A 1 790 ? 3.334 35.938 1.324 1 38.22 790 PRO A C 1
ATOM 6228 O O . PRO A 1 790 ? 2.387 35.188 1.062 1 38.22 790 PRO A O 1
ATOM 6231 N N . ASN A 1 791 ? 4.332 35.875 0.493 1 40.84 791 ASN A N 1
ATOM 6232 C CA . ASN A 1 791 ? 4.418 35.094 -0.739 1 40.84 791 ASN A CA 1
ATOM 6233 C C . ASN A 1 791 ? 4.945 33.688 -0.479 1 40.84 791 ASN A C 1
ATOM 6235 O O . ASN A 1 791 ? 5.379 33 -1.406 1 40.84 791 ASN A O 1
ATOM 6239 N N . LYS A 1 792 ? 5.258 33.25 0.723 1 45.84 792 LYS A N 1
ATOM 6240 C CA . LYS A 1 792 ? 5.98 32 0.656 1 45.84 792 LYS A CA 1
ATOM 6241 C C . LYS A 1 792 ? 5.055 30.812 0.924 1 45.84 792 LYS A C 1
ATOM 6243 O O . LYS A 1 792 ? 4.637 30.594 2.062 1 45.84 792 LYS A O 1
ATOM 6248 N N . HIS A 1 793 ? 4.348 30.391 0.022 1 52.28 793 HIS A N 1
ATOM 6249 C CA . HIS A 1 793 ? 3.66 29.094 -0.002 1 52.28 793 HIS A CA 1
ATOM 6250 C C . HIS A 1 793 ? 4.555 27.984 0.534 1 52.28 793 HIS A C 1
ATOM 6252 O O . HIS A 1 793 ? 5.762 27.984 0.287 1 52.28 793 HIS A O 1
ATOM 6258 N N . GLN A 1 794 ? 4.066 27.406 1.705 1 56.94 794 GLN A N 1
ATOM 6259 C CA . GLN A 1 794 ? 4.809 26.219 2.117 1 56.94 794 GLN A CA 1
ATOM 6260 C C . GLN A 1 794 ? 5.133 25.328 0.919 1 56.94 794 GLN A C 1
ATOM 6262 O O . GLN A 1 794 ? 4.23 24.922 0.182 1 56.94 794 GLN A O 1
ATOM 6267 N N . SER A 1 795 ? 6.273 25.234 0.623 1 70.12 795 SER A N 1
ATOM 6268 C CA . SER A 1 795 ? 6.715 24.484 -0.546 1 70.12 795 SER A CA 1
ATOM 6269 C C . SER A 1 795 ? 6.562 22.984 -0.33 1 70.12 795 SER A C 1
ATOM 6271 O O . SER A 1 795 ? 7.051 22.438 0.662 1 70.12 795 SER A O 1
ATOM 6273 N N . ILE A 1 796 ? 5.617 22.406 -0.914 1 84.5 796 ILE A N 1
ATOM 6274 C CA . ILE A 1 796 ? 5.449 20.969 -0.936 1 84.5 796 ILE A CA 1
ATOM 6275 C C . ILE A 1 796 ? 6.539 20.328 -1.796 1 84.5 796 ILE A C 1
ATOM 6277 O O . ILE A 1 796 ? 6.727 20.703 -2.955 1 84.5 796 ILE A O 1
ATOM 6281 N N . THR A 1 797 ? 7.336 19.484 -1.158 1 86.88 797 THR A N 1
ATOM 6282 C CA . THR A 1 797 ? 8.414 18.812 -1.886 1 86.88 797 THR A CA 1
ATOM 6283 C C . THR A 1 797 ? 7.848 17.938 -3.002 1 86.88 797 THR A C 1
ATOM 6285 O O . THR A 1 797 ? 6.652 17.641 -3.018 1 86.88 797 THR A O 1
ATOM 6288 N N . CYS A 1 798 ? 8.688 17.547 -3.941 1 89.88 798 CYS A N 1
ATOM 6289 C CA . CYS A 1 798 ? 8.281 16.688 -5.039 1 89.88 798 CYS A CA 1
ATOM 6290 C C . CYS A 1 798 ? 7.801 15.336 -4.512 1 89.88 798 CYS A C 1
ATOM 6292 O O . CYS A 1 798 ? 6.863 14.75 -5.059 1 89.88 798 CYS A O 1
ATOM 6294 N N . GLU A 1 799 ? 8.414 14.852 -3.383 1 92.06 799 GLU A N 1
ATOM 6295 C CA . GLU A 1 799 ? 8.008 13.586 -2.762 1 92.06 799 GLU A CA 1
ATOM 6296 C C . GLU A 1 799 ? 6.602 13.688 -2.182 1 92.06 799 GLU A C 1
ATOM 6298 O O . GLU A 1 799 ? 5.773 12.797 -2.398 1 92.06 799 GLU A O 1
ATOM 6303 N N . ALA A 1 800 ? 6.445 14.758 -1.468 1 92.81 800 ALA A N 1
ATOM 6304 C CA . ALA A 1 800 ? 5.141 14.953 -0.843 1 92.81 800 ALA A CA 1
ATOM 6305 C C . ALA A 1 800 ? 4.043 15.109 -1.895 1 92.81 800 ALA A C 1
ATOM 6307 O O . ALA A 1 800 ? 2.932 14.602 -1.718 1 92.81 800 ALA A O 1
ATOM 6308 N N . GLU A 1 801 ? 4.375 15.82 -2.938 1 92.88 801 GLU A N 1
ATOM 6309 C CA . GLU A 1 801 ? 3.42 15.984 -4.027 1 92.88 801 GLU A CA 1
ATOM 6310 C C . GLU A 1 801 ? 3.061 14.641 -4.656 1 92.88 801 GLU A C 1
ATOM 6312 O O . GLU A 1 801 ? 1.904 14.406 -5.008 1 92.88 801 GLU A O 1
ATOM 6317 N N . TYR A 1 802 ? 4.059 13.812 -4.875 1 95.5 802 TYR A N 1
ATOM 6318 C CA . TYR A 1 802 ? 3.844 12.477 -5.426 1 95.5 802 TYR A CA 1
ATOM 6319 C C . TYR A 1 802 ? 2.875 11.68 -4.559 1 95.5 802 TYR A C 1
ATOM 6321 O O . TYR A 1 802 ? 1.934 11.062 -5.066 1 95.5 802 TYR A O 1
ATOM 6329 N N . LEU A 1 803 ? 3.1 11.68 -3.291 1 95.81 803 LEU A N 1
ATOM 6330 C CA . LEU A 1 803 ? 2.275 10.914 -2.363 1 95.81 803 LEU A CA 1
ATOM 6331 C C . LEU A 1 803 ? 0.873 11.5 -2.266 1 95.81 803 LEU A C 1
ATOM 6333 O O . LEU A 1 803 ? -0.107 10.766 -2.135 1 95.81 803 LEU A O 1
ATOM 6337 N N . LEU A 1 804 ? 0.775 12.852 -2.303 1 95.38 804 LEU A N 1
ATOM 6338 C CA . LEU A 1 804 ? -0.53 13.508 -2.26 1 95.38 804 LEU A CA 1
ATOM 6339 C C . LEU A 1 804 ? -1.376 13.109 -3.465 1 95.38 804 LEU A C 1
ATOM 6341 O O . LEU A 1 804 ? -2.57 12.836 -3.328 1 95.38 804 LEU A O 1
ATOM 6345 N N . ARG A 1 805 ? -0.761 13.078 -4.621 1 95.88 805 ARG A N 1
ATOM 6346 C CA . ARG A 1 805 ? -1.478 12.695 -5.832 1 95.88 805 ARG A CA 1
ATOM 6347 C C . ARG A 1 805 ? -1.918 11.234 -5.766 1 95.88 805 ARG A C 1
ATOM 6349 O O . ARG A 1 805 ? -2.984 10.875 -6.273 1 95.88 805 ARG A O 1
ATOM 6356 N N . ASP A 1 806 ? -0.996 10.398 -5.309 1 96.94 806 ASP A N 1
ATOM 6357 C CA . ASP A 1 806 ? -1.329 8.984 -5.16 1 96.94 806 ASP A CA 1
ATOM 6358 C C . ASP A 1 806 ? -2.457 8.789 -4.148 1 96.94 806 ASP A C 1
ATOM 6360 O O . ASP A 1 806 ? -3.352 7.969 -4.359 1 96.94 806 ASP A O 1
ATOM 6364 N N . LEU A 1 807 ? -2.406 9.5 -3.033 1 96.69 807 LEU A N 1
ATOM 6365 C CA . LEU A 1 807 ? -3.443 9.484 -2.01 1 96.69 807 LEU A CA 1
ATOM 6366 C C . LEU A 1 807 ? -4.793 9.891 -2.594 1 96.69 807 LEU A C 1
ATOM 6368 O O . LEU A 1 807 ? -5.805 9.234 -2.338 1 96.69 807 LEU A O 1
ATOM 6372 N N . CYS A 1 808 ? -4.797 10.961 -3.346 1 96.56 808 CYS A N 1
ATOM 6373 C CA . CYS A 1 808 ? -6.016 11.445 -3.984 1 96.56 808 CYS A CA 1
ATOM 6374 C C . CYS A 1 808 ? -6.613 10.383 -4.895 1 96.56 808 CYS A C 1
ATOM 6376 O O . CYS A 1 808 ? -7.832 10.195 -4.93 1 96.56 808 CYS A O 1
ATOM 6378 N N . GLY A 1 809 ? -5.723 9.719 -5.621 1 96.31 809 GLY A N 1
ATOM 6379 C CA . GLY A 1 809 ? -6.195 8.648 -6.484 1 96.31 809 GLY A CA 1
ATOM 6380 C C . GLY A 1 809 ? -6.918 7.551 -5.73 1 96.31 809 GLY A C 1
ATOM 6381 O O . GLY A 1 809 ? -8.031 7.168 -6.098 1 96.31 809 GLY A O 1
ATOM 6382 N N . SER A 1 810 ? -6.324 6.996 -4.719 1 96 810 SER A N 1
ATOM 6383 C CA . SER A 1 810 ? -6.918 5.926 -3.922 1 96 810 SER A CA 1
ATOM 6384 C C . SER A 1 810 ? -8.219 6.383 -3.27 1 96 810 SER A C 1
ATOM 6386 O O . SER A 1 810 ? -9.188 5.625 -3.207 1 96 810 SER A O 1
ATOM 6388 N N . LEU A 1 811 ? -8.203 7.641 -2.74 1 95.56 811 LEU A N 1
ATOM 6389 C CA . LEU A 1 811 ? -9.391 8.203 -2.117 1 95.56 811 LEU A CA 1
ATOM 6390 C C . LEU A 1 811 ? -10.539 8.297 -3.119 1 95.56 811 LEU A C 1
ATOM 6392 O O . LEU A 1 811 ? -11.688 7.977 -2.789 1 95.56 811 LEU A O 1
ATOM 6396 N N . SER A 1 812 ? -10.227 8.742 -4.305 1 95.94 812 SER A N 1
ATOM 6397 C CA . SER A 1 812 ? -11.234 8.898 -5.344 1 95.94 812 SER A CA 1
ATOM 6398 C C . SER A 1 812 ? -11.836 7.555 -5.734 1 95.94 812 SER A C 1
ATOM 6400 O O . SER A 1 812 ? -13.047 7.445 -5.945 1 95.94 812 SER A O 1
ATOM 6402 N N . ARG A 1 813 ? -11.008 6.57 -5.887 1 96.19 813 ARG A N 1
ATOM 6403 C CA . ARG A 1 813 ? -11.477 5.238 -6.238 1 96.19 813 ARG A CA 1
ATOM 6404 C C . ARG A 1 813 ? -12.305 4.629 -5.109 1 96.19 813 ARG A C 1
ATOM 6406 O O . ARG A 1 813 ? -13.32 3.98 -5.355 1 96.19 813 ARG A O 1
ATOM 6413 N N . LEU A 1 814 ? -11.867 4.805 -3.889 1 94.5 814 LEU A N 1
ATOM 6414 C CA . LEU A 1 814 ? -12.625 4.359 -2.727 1 94.5 814 LEU A CA 1
ATOM 6415 C C . LEU A 1 814 ? -14.016 4.988 -2.709 1 94.5 814 LEU A C 1
ATOM 6417 O O . LEU A 1 814 ? -15.016 4.297 -2.496 1 94.5 814 LEU A O 1
ATOM 6421 N N . CYS A 1 815 ? -14.016 6.316 -2.961 1 93 815 CYS A N 1
ATOM 6422 C CA . CYS A 1 815 ? -15.281 7.043 -2.982 1 93 815 CYS A CA 1
ATOM 6423 C C . CYS A 1 815 ? -16.203 6.496 -4.062 1 93 815 CYS A C 1
ATOM 6425 O O . CYS A 1 815 ? -17.406 6.328 -3.828 1 93 815 CYS A O 1
ATOM 6427 N N . ARG A 1 816 ? -15.695 6.223 -5.211 1 94.06 816 ARG A N 1
ATOM 6428 C CA . ARG A 1 816 ? -16.5 5.684 -6.309 1 94.06 816 ARG A CA 1
ATOM 6429 C C . ARG A 1 816 ? -17.078 4.32 -5.949 1 94.06 816 ARG A C 1
ATOM 6431 O O . ARG A 1 816 ? -18.25 4.062 -6.18 1 94.06 816 ARG A O 1
ATOM 6438 N N . ILE A 1 817 ? -16.281 3.416 -5.406 1 94.44 817 ILE A N 1
ATOM 6439 C CA . ILE A 1 817 ? -16.734 2.07 -5.059 1 94.44 817 ILE A CA 1
ATOM 6440 C C . ILE A 1 817 ? -17.844 2.146 -4.008 1 94.44 817 ILE A C 1
ATOM 6442 O O . ILE A 1 817 ? -18.844 1.449 -4.113 1 94.44 817 ILE A O 1
ATOM 6446 N N . TYR A 1 818 ? -17.688 3.041 -3.006 1 91.25 818 TYR A N 1
ATOM 6447 C CA . TYR A 1 818 ? -18.688 3.189 -1.96 1 91.25 818 TYR A CA 1
ATOM 6448 C C . TYR A 1 818 ? -20 3.736 -2.531 1 91.25 818 TYR A C 1
ATOM 6450 O O . TYR A 1 818 ? -21.078 3.258 -2.189 1 91.25 818 TYR A O 1
ATOM 6458 N N . ASN A 1 819 ? -19.828 4.781 -3.363 1 90.19 819 ASN A N 1
ATOM 6459 C CA . ASN A 1 819 ? -21.016 5.34 -4.008 1 90.19 819 ASN A CA 1
ATOM 6460 C C . ASN A 1 819 ? -21.766 4.281 -4.816 1 90.19 819 ASN A C 1
ATOM 6462 O O . ASN A 1 819 ? -22.984 4.203 -4.758 1 90.19 819 ASN A O 1
ATOM 6466 N N . ASP A 1 820 ? -21.016 3.541 -5.598 1 92.31 820 ASP A N 1
ATOM 6467 C CA . ASP A 1 820 ? -21.609 2.5 -6.434 1 92.31 820 ASP A CA 1
ATOM 6468 C C . ASP A 1 820 ? -22.219 1.389 -5.578 1 92.31 820 ASP A C 1
ATOM 6470 O O . ASP A 1 820 ? -23.281 0.862 -5.895 1 92.31 820 ASP A O 1
ATOM 6474 N N . TYR A 1 821 ? -21.516 0.974 -4.523 1 91.06 821 TYR A N 1
ATOM 6475 C CA . TYR A 1 821 ? -21.984 -0.078 -3.631 1 91.06 821 TYR A CA 1
ATOM 6476 C C . TYR A 1 821 ? -23.328 0.289 -3.021 1 91.06 821 TYR A C 1
ATOM 6478 O O . TYR A 1 821 ? -24.219 -0.562 -2.896 1 91.06 821 TYR A O 1
ATOM 6486 N N . GLY A 1 822 ? -23.531 1.537 -2.672 1 87.69 822 GLY A N 1
ATOM 6487 C CA . GLY A 1 822 ? -24.766 2.002 -2.041 1 87.69 822 GLY A CA 1
ATOM 6488 C C . GLY A 1 822 ? -25.891 2.24 -3.029 1 87.69 822 GLY A C 1
ATOM 6489 O O . GLY A 1 822 ? -27.062 2.232 -2.652 1 87.69 822 GLY A O 1
ATOM 6490 N N . SER A 1 823 ? -25.531 2.377 -4.309 1 88.62 823 SER A N 1
ATOM 6491 C CA . SER A 1 823 ? -26.547 2.764 -5.277 1 88.62 823 SER A CA 1
ATOM 6492 C C . SER A 1 823 ? -26.859 1.627 -6.25 1 88.62 823 SER A C 1
ATOM 6494 O O . SER A 1 823 ? -27.375 1.858 -7.34 1 88.62 823 SER A O 1
ATOM 6496 N N . ILE A 1 824 ? -26.516 0.415 -5.949 1 88.19 824 ILE A N 1
ATOM 6497 C CA . ILE A 1 824 ? -26.641 -0.722 -6.855 1 88.19 824 ILE A CA 1
ATOM 6498 C C . ILE A 1 824 ? -28.078 -0.819 -7.352 1 88.19 824 ILE A C 1
ATOM 6500 O O . ILE A 1 824 ? -28.328 -0.941 -8.555 1 88.19 824 ILE A O 1
ATOM 6504 N N . HIS A 1 825 ? -29.078 -0.7 -6.457 1 85.88 825 HIS A N 1
ATOM 6505 C CA . HIS A 1 825 ? -30.484 -0.856 -6.812 1 85.88 825 HIS A CA 1
ATOM 6506 C C . HIS A 1 825 ? -30.969 0.301 -7.684 1 85.88 825 HIS A C 1
ATOM 6508 O O . HIS A 1 825 ? -31.609 0.085 -8.703 1 85.88 825 HIS A O 1
ATOM 6514 N N . ARG A 1 826 ? -30.609 1.493 -7.328 1 86.38 826 ARG A N 1
ATOM 6515 C CA . ARG A 1 826 ? -31.016 2.674 -8.086 1 86.38 826 ARG A CA 1
ATOM 6516 C C . ARG A 1 826 ? -30.391 2.668 -9.477 1 86.38 826 ARG A C 1
ATOM 6518 O O . ARG A 1 826 ? -31.078 2.967 -10.469 1 86.38 826 ARG A O 1
ATOM 6525 N N . ASP A 1 827 ? -29.156 2.312 -9.547 1 88.12 827 ASP A N 1
ATOM 6526 C CA . ASP A 1 827 ? -28.438 2.32 -10.828 1 88.12 827 ASP A CA 1
ATOM 6527 C C . ASP A 1 827 ? -29.016 1.266 -11.773 1 88.12 827 ASP A C 1
ATOM 6529 O O . ASP A 1 827 ? -29.062 1.475 -12.992 1 88.12 827 ASP A O 1
ATOM 6533 N N . ARG A 1 828 ? -29.406 0.204 -11.219 1 85.12 828 ARG A N 1
ATOM 6534 C CA . ARG A 1 828 ? -30.031 -0.837 -12.023 1 85.12 828 ARG A CA 1
ATOM 6535 C C . ARG A 1 828 ? -31.359 -0.357 -12.602 1 85.12 828 ARG A C 1
ATOM 6537 O O . ARG A 1 828 ? -31.641 -0.574 -13.781 1 85.12 828 ARG A O 1
ATOM 6544 N N . GLU A 1 829 ? -32.062 0.343 -11.773 1 84.88 829 GLU A N 1
ATOM 6545 C CA . GLU A 1 829 ? -33.375 0.853 -12.188 1 84.88 829 GLU A CA 1
ATOM 6546 C C . GLU A 1 829 ? -33.219 1.956 -13.227 1 84.88 829 GLU A C 1
ATOM 6548 O O . GLU A 1 829 ? -34 2.023 -14.18 1 84.88 829 GLU A O 1
ATOM 6553 N N . GLU A 1 830 ? -32.25 2.73 -13.078 1 84.31 830 GLU A N 1
ATOM 6554 C CA . GLU A 1 830 ? -32.062 3.887 -13.945 1 84.31 830 GLU A CA 1
ATOM 6555 C C . GLU A 1 830 ? -31.203 3.533 -15.164 1 84.31 830 GLU A C 1
ATOM 6557 O O . GLU A 1 830 ? -31.109 4.316 -16.109 1 84.31 830 GLU A O 1
ATOM 6562 N N . GLY A 1 831 ? -30.531 2.344 -15.141 1 83.69 831 GLY A N 1
ATOM 6563 C CA . GLY A 1 831 ? -29.703 1.919 -16.25 1 83.69 831 GLY A CA 1
ATOM 6564 C C . GLY A 1 831 ? -28.328 2.58 -16.25 1 83.69 831 GLY A C 1
ATOM 6565 O O . GLY A 1 831 ? -27.734 2.777 -17.312 1 83.69 831 GLY A O 1
ATOM 6566 N N . ASN A 1 832 ? -27.875 2.98 -15.094 1 87.5 832 ASN A N 1
ATOM 6567 C CA . ASN A 1 832 ? -26.562 3.605 -14.969 1 87.5 832 ASN A CA 1
ATOM 6568 C C . ASN A 1 832 ? -25.453 2.566 -14.742 1 87.5 832 ASN A C 1
ATOM 6570 O O . ASN A 1 832 ? -25.703 1.519 -14.148 1 87.5 832 ASN A O 1
ATOM 6574 N N . LEU A 1 833 ? -24.312 2.857 -15.242 1 89.88 833 LEU A N 1
ATOM 6575 C CA . LEU A 1 833 ? -23.156 1.991 -15.023 1 89.88 833 LEU A CA 1
ATOM 6576 C C . LEU A 1 833 ? -22.734 1.993 -13.562 1 89.88 833 LEU A C 1
ATOM 6578 O O . LEU A 1 833 ? -22.688 3.051 -12.93 1 89.88 833 LEU A O 1
ATOM 6582 N N . ASN A 1 834 ? -22.578 0.8 -13.023 1 91.94 834 ASN A N 1
ATOM 6583 C CA . ASN A 1 834 ? -22.125 0.599 -11.648 1 91.94 834 ASN A CA 1
ATOM 6584 C C . ASN A 1 834 ? -20.891 -0.292 -11.586 1 91.94 834 ASN A C 1
ATOM 6586 O O . ASN A 1 834 ? -20.719 -1.182 -12.422 1 91.94 834 ASN A O 1
ATOM 6590 N N . SER A 1 835 ? -20.031 -0.092 -10.625 1 92.81 835 SER A N 1
ATOM 6591 C CA . SER A 1 835 ? -18.844 -0.907 -10.461 1 92.81 835 SER A CA 1
ATOM 6592 C C . SER A 1 835 ? -19.172 -2.393 -10.445 1 92.81 835 SER A C 1
ATOM 6594 O O . SER A 1 835 ? -18.391 -3.221 -10.922 1 92.81 835 SER A O 1
ATOM 6596 N N . ILE A 1 836 ? -20.297 -2.76 -9.891 1 91.5 836 ILE A N 1
ATOM 6597 C CA . ILE A 1 836 ? -20.688 -4.156 -9.719 1 91.5 836 ILE A CA 1
ATOM 6598 C C . ILE A 1 836 ? -20.875 -4.809 -11.086 1 91.5 836 ILE A C 1
ATOM 6600 O O . ILE A 1 836 ? -20.766 -6.031 -11.219 1 91.5 836 ILE A O 1
ATOM 6604 N N . ASP A 1 837 ? -21.188 -4.016 -12.094 1 90 837 ASP A N 1
ATOM 6605 C CA . ASP A 1 837 ? -21.438 -4.539 -13.43 1 90 837 ASP A CA 1
ATOM 6606 C C . ASP A 1 837 ? -20.188 -5.219 -13.992 1 90 837 ASP A C 1
ATOM 6608 O O . ASP A 1 837 ? -20.281 -6.191 -14.742 1 90 837 ASP A O 1
ATOM 6612 N N . PHE A 1 838 ? -19.031 -4.77 -13.664 1 89.81 838 PHE A N 1
ATOM 6613 C CA . PHE A 1 838 ? -17.781 -5.344 -14.125 1 89.81 838 PHE A CA 1
ATOM 6614 C C . PHE A 1 838 ? -17.531 -6.703 -13.477 1 89.81 838 PHE A C 1
ATOM 6616 O O . PHE A 1 838 ? -16.906 -7.582 -14.078 1 89.81 838 PHE A O 1
ATOM 6623 N N . PHE A 1 839 ? -17.953 -6.879 -12.281 1 89.44 839 PHE A N 1
ATOM 6624 C CA . PHE A 1 839 ? -17.734 -8.102 -11.523 1 89.44 839 PHE A CA 1
ATOM 6625 C C . PHE A 1 839 ? -18.781 -9.156 -11.883 1 89.44 839 PHE A C 1
ATOM 6627 O O . PHE A 1 839 ? -18.578 -10.344 -11.633 1 89.44 839 PHE A O 1
ATOM 6634 N N . MET A 1 840 ? -19.844 -8.727 -12.492 1 85.75 840 MET A N 1
ATOM 6635 C CA . MET A 1 840 ? -20.922 -9.641 -12.875 1 85.75 840 MET A CA 1
ATOM 6636 C C . MET A 1 840 ? -20.766 -10.078 -14.328 1 85.75 840 MET A C 1
ATOM 6638 O O . MET A 1 840 ? -21.453 -11 -14.773 1 85.75 840 MET A O 1
ATOM 6642 N N . ARG A 1 841 ? -19.75 -9.484 -14.898 1 76.94 841 ARG A N 1
ATOM 6643 C CA . ARG A 1 841 ? -19.547 -9.812 -16.297 1 76.94 841 ARG A CA 1
ATOM 6644 C C . ARG A 1 841 ? -19.172 -11.281 -16.484 1 76.94 841 ARG A C 1
ATOM 6646 O O . ARG A 1 841 ? -18.266 -11.781 -15.805 1 76.94 841 ARG A O 1
ATOM 6653 N N . GLY A 1 842 ? -19.734 -12.016 -17.453 1 60.84 842 GLY A N 1
ATOM 6654 C CA . GLY A 1 842 ? -19.422 -13.383 -17.844 1 60.84 842 GLY A CA 1
ATOM 6655 C C . GLY A 1 842 ? -20.047 -14.422 -16.922 1 60.84 842 GLY A C 1
ATOM 6656 O O . GLY A 1 842 ? -20.016 -15.617 -17.219 1 60.84 842 GLY A O 1
ATOM 6657 N N . LEU A 1 843 ? -20.469 -13.922 -15.664 1 60.34 843 LEU A N 1
ATOM 6658 C CA . LEU A 1 843 ? -21.078 -14.867 -14.734 1 60.34 843 LEU A CA 1
ATOM 6659 C C . LEU A 1 843 ? -22.5 -15.211 -15.156 1 60.34 843 LEU A C 1
ATOM 6661 O O . LEU A 1 843 ? -23.109 -16.156 -14.648 1 60.34 843 LEU A O 1
ATOM 6665 N N . GLU A 1 844 ? -23.156 -14.398 -15.93 1 53.66 844 GLU A N 1
ATOM 6666 C CA . GLU A 1 844 ? -24.578 -14.555 -16.203 1 53.66 844 GLU A CA 1
ATOM 6667 C C . GLU A 1 844 ? -24.844 -15.781 -17.078 1 53.66 844 GLU A C 1
ATOM 6669 O O . GLU A 1 844 ? -24.438 -15.82 -18.25 1 53.66 844 GLU A O 1
ATOM 6674 N N . ASP A 1 845 ? -24.641 -16.891 -16.656 1 48.59 845 ASP A N 1
ATOM 6675 C CA . ASP A 1 845 ? -25.531 -17.828 -17.312 1 48.59 845 ASP A CA 1
ATOM 6676 C C . ASP A 1 845 ? -26.984 -17.656 -16.844 1 48.59 845 ASP A C 1
ATOM 6678 O O . ASP A 1 845 ? -27.281 -17.859 -15.664 1 48.59 845 ASP A O 1
ATOM 6682 N N . PRO A 1 846 ? -27.875 -16.828 -17.609 1 44.44 846 PRO A N 1
ATOM 6683 C CA . PRO A 1 846 ? -29.281 -16.562 -17.297 1 44.44 846 PRO A CA 1
ATOM 6684 C C . PRO A 1 846 ? -29.984 -17.766 -16.688 1 44.44 846 PRO A C 1
ATOM 6686 O O . PRO A 1 846 ? -31.031 -17.609 -16.062 1 44.44 846 PRO A O 1
ATOM 6689 N N . SER A 1 847 ? -29.844 -18.844 -17.297 1 44.16 847 SER A N 1
ATOM 6690 C CA . SER A 1 847 ? -30.75 -19.953 -17 1 44.16 847 SER A CA 1
ATOM 6691 C C . SER A 1 847 ? -30.625 -20.391 -15.539 1 44.16 847 SER A C 1
ATOM 6693 O O . SER A 1 847 ? -31.406 -21.219 -15.062 1 44.16 847 SER A O 1
ATOM 6695 N N . SER A 1 848 ? -29.453 -20.172 -14.898 1 45.12 848 SER A N 1
ATOM 6696 C CA . SER A 1 848 ? -29.406 -20.875 -13.625 1 45.12 848 SER A CA 1
ATOM 6697 C C . SER A 1 848 ? -29.844 -19.984 -12.477 1 45.12 848 SER A C 1
ATOM 6699 O O . SER A 1 848 ? -29.578 -18.781 -12.484 1 45.12 848 SER A O 1
ATOM 6701 N N . GLY A 1 849 ? -30.938 -20.078 -11.805 1 51.53 849 GLY A N 1
ATOM 6702 C CA . GLY A 1 849 ? -31.5 -19.625 -10.539 1 51.53 849 GLY A CA 1
ATOM 6703 C C . GLY A 1 849 ? -30.438 -19.109 -9.57 1 51.53 849 GLY A C 1
ATOM 6704 O O . GLY A 1 849 ? -30.766 -18.781 -8.422 1 51.53 849 GLY A O 1
ATOM 6705 N N . LYS A 1 850 ? -29.156 -18.922 -9.906 1 63.44 850 LYS A N 1
ATOM 6706 C CA . LYS A 1 850 ? -28.016 -18.688 -9.008 1 63.44 850 LYS A CA 1
ATOM 6707 C C . LYS A 1 850 ? -27.594 -17.219 -9.047 1 63.44 850 LYS A C 1
ATOM 6709 O O . LYS A 1 850 ? -26.5 -16.875 -8.594 1 63.44 850 LYS A O 1
ATOM 6714 N N . LEU A 1 851 ? -28.484 -16.25 -9.445 1 71.12 851 LEU A N 1
ATOM 6715 C CA . LEU A 1 851 ? -28.156 -14.836 -9.641 1 71.12 851 LEU A CA 1
ATOM 6716 C C . LEU A 1 851 ? -27.922 -14.141 -8.305 1 71.12 851 LEU A C 1
ATOM 6718 O O . LEU A 1 851 ? -26.953 -13.406 -8.141 1 71.12 851 LEU A O 1
ATOM 6722 N N . PRO A 1 852 ? -28.781 -14.438 -7.293 1 72 852 PRO A N 1
ATOM 6723 C CA . PRO A 1 852 ? -28.531 -13.766 -6.016 1 72 852 PRO A CA 1
ATOM 6724 C C . PRO A 1 852 ? -27.188 -14.148 -5.395 1 72 852 PRO A C 1
ATOM 6726 O O . PRO A 1 852 ? -26.531 -13.305 -4.781 1 72 852 PRO A O 1
ATOM 6729 N N . GLY A 1 853 ? -26.812 -15.367 -5.555 1 77.06 853 GLY A N 1
ATOM 6730 C CA . GLY A 1 853 ? -25.531 -15.797 -5.039 1 77.06 853 GLY A CA 1
ATOM 6731 C C . GLY A 1 853 ? -24.359 -15.172 -5.762 1 77.06 853 GLY A C 1
ATOM 6732 O O . GLY A 1 853 ? -23.359 -14.781 -5.137 1 77.06 853 GLY A O 1
ATOM 6733 N N . LEU A 1 854 ? -24.609 -14.961 -6.969 1 81.56 854 LEU A N 1
ATOM 6734 C CA . LEU A 1 854 ? -23.562 -14.352 -7.773 1 81.56 854 LEU A CA 1
ATOM 6735 C C . LEU A 1 854 ? -23.422 -12.867 -7.445 1 81.56 854 LEU A C 1
ATOM 6737 O O . LEU A 1 854 ? -22.297 -12.336 -7.418 1 81.56 854 LEU A O 1
ATOM 6741 N N . GLU A 1 855 ? -24.516 -12.195 -7.219 1 86.44 855 GLU A N 1
ATOM 6742 C CA . GLU A 1 855 ? -24.469 -10.789 -6.84 1 86.44 855 GLU A CA 1
ATOM 6743 C C . GLU A 1 855 ? -23.797 -10.602 -5.477 1 86.44 855 GLU A C 1
ATOM 6745 O O . GLU A 1 855 ? -23.062 -9.633 -5.262 1 86.44 855 GLU A O 1
ATOM 6750 N N . ALA A 1 856 ? -24.078 -11.516 -4.645 1 87.25 856 ALA A N 1
ATOM 6751 C CA . ALA A 1 856 ? -23.453 -11.453 -3.324 1 87.25 856 ALA A CA 1
ATOM 6752 C C . ALA A 1 856 ? -21.938 -11.625 -3.42 1 87.25 856 ALA A C 1
ATOM 6754 O O . ALA A 1 856 ? -21.188 -10.938 -2.723 1 87.25 856 ALA A O 1
ATOM 6755 N N . GLN A 1 857 ? -21.578 -12.508 -4.262 1 85.38 857 GLN A N 1
ATOM 6756 C CA . GLN A 1 857 ? -20.156 -12.711 -4.48 1 85.38 857 GLN A CA 1
ATOM 6757 C C . GLN A 1 857 ? -19.5 -11.484 -5.113 1 85.38 857 GLN A C 1
ATOM 6759 O O . GLN A 1 857 ? -18.391 -11.102 -4.746 1 85.38 857 GLN A O 1
ATOM 6764 N N . ALA A 1 858 ? -20.219 -10.922 -6.008 1 90.44 858 ALA A N 1
ATOM 6765 C CA . ALA A 1 858 ? -19.719 -9.711 -6.664 1 90.44 858 ALA A CA 1
ATOM 6766 C C . ALA A 1 858 ? -19.609 -8.555 -5.676 1 90.44 858 ALA A C 1
ATOM 6768 O O . ALA A 1 858 ? -18.672 -7.766 -5.73 1 90.44 858 ALA A O 1
ATOM 6769 N N . LYS A 1 859 ? -20.562 -8.484 -4.836 1 90.12 859 LYS A N 1
ATOM 6770 C CA . LYS A 1 859 ? -20.547 -7.453 -3.805 1 90.12 859 LYS A CA 1
ATOM 6771 C C . LYS A 1 859 ? -19.375 -7.633 -2.861 1 90.12 859 LYS A C 1
ATOM 6773 O O . LYS A 1 859 ? -18.719 -6.652 -2.471 1 90.12 859 LYS A O 1
ATOM 6778 N N . CYS A 1 860 ? -19.094 -8.836 -2.543 1 90.81 860 CYS A N 1
ATOM 6779 C CA . CYS A 1 860 ? -17.953 -9.133 -1.674 1 90.81 860 CYS A CA 1
ATOM 6780 C C . CYS A 1 860 ? -16.641 -8.781 -2.357 1 90.81 860 CYS A C 1
ATOM 6782 O O . CYS A 1 860 ? -15.734 -8.234 -1.728 1 90.81 860 CYS A O 1
ATOM 6784 N N . ALA A 1 861 ? -16.578 -9.086 -3.578 1 91.56 861 ALA A N 1
ATOM 6785 C CA . ALA A 1 861 ? -15.383 -8.773 -4.352 1 91.56 861 ALA A CA 1
ATOM 6786 C C . ALA A 1 861 ? -15.172 -7.266 -4.461 1 91.56 861 ALA A C 1
ATOM 6788 O O . ALA A 1 861 ? -14.047 -6.777 -4.336 1 91.56 861 ALA A O 1
ATOM 6789 N N . LEU A 1 862 ? -16.281 -6.566 -4.703 1 93.5 862 LEU A N 1
ATOM 6790 C CA . LEU A 1 862 ? -16.219 -5.113 -4.801 1 93.5 862 LEU A CA 1
ATOM 6791 C C . LEU A 1 862 ? -15.773 -4.492 -3.48 1 93.5 862 LEU A C 1
ATOM 6793 O O . LEU A 1 862 ? -14.977 -3.557 -3.465 1 93.5 862 LEU A O 1
ATOM 6797 N N . TRP A 1 863 ? -16.25 -5.031 -2.391 1 91.81 863 TRP A N 1
ATOM 6798 C CA . TRP A 1 863 ? -15.867 -4.562 -1.061 1 91.81 863 TRP A CA 1
ATOM 6799 C C . TRP A 1 863 ? -14.383 -4.805 -0.798 1 91.81 863 TRP A C 1
ATOM 6801 O O . TRP A 1 863 ? -13.727 -3.986 -0.155 1 91.81 863 TRP A O 1
ATOM 6811 N N . SER A 1 864 ? -13.875 -5.938 -1.306 1 93.25 864 SER A N 1
ATOM 6812 C CA . SER A 1 864 ? -12.461 -6.246 -1.137 1 93.25 864 SER A CA 1
ATOM 6813 C C . SER A 1 864 ? -11.586 -5.23 -1.864 1 93.25 864 SER A C 1
ATOM 6815 O O . SER A 1 864 ? -10.492 -4.898 -1.399 1 93.25 864 SER A O 1
ATOM 6817 N N . MET A 1 865 ? -12.062 -4.727 -2.975 1 94.88 865 MET A N 1
ATOM 6818 C CA . MET A 1 865 ? -11.32 -3.699 -3.701 1 94.88 865 MET A CA 1
ATOM 6819 C C . MET A 1 865 ? -11.328 -2.379 -2.936 1 94.88 865 MET A C 1
ATOM 6821 O O . MET A 1 865 ? -10.336 -1.653 -2.934 1 94.88 865 MET A O 1
ATOM 6825 N N . ALA A 1 866 ? -12.477 -2.109 -2.291 1 94.5 866 ALA A N 1
ATOM 6826 C CA . ALA A 1 866 ? -12.555 -0.915 -1.454 1 94.5 866 ALA A CA 1
ATOM 6827 C C . ALA A 1 866 ? -11.562 -0.989 -0.298 1 94.5 866 ALA A C 1
ATOM 6829 O O . ALA A 1 866 ? -10.883 -0.006 0.01 1 94.5 866 ALA A O 1
ATOM 6830 N N . ASP A 1 867 ? -11.5 -2.133 0.302 1 94.31 867 ASP A N 1
ATOM 6831 C CA . ASP A 1 867 ? -10.57 -2.34 1.408 1 94.31 867 ASP A CA 1
ATOM 6832 C C . ASP A 1 867 ? -9.117 -2.193 0.943 1 94.31 867 ASP A C 1
ATOM 6834 O O . ASP A 1 867 ? -8.281 -1.657 1.668 1 94.31 867 ASP A O 1
ATOM 6838 N N . TYR A 1 868 ? -8.875 -2.715 -0.159 1 95.75 868 TYR A N 1
ATOM 6839 C CA . TYR A 1 868 ? -7.535 -2.609 -0.739 1 95.75 868 TYR A CA 1
ATOM 6840 C C . TYR A 1 868 ? -7.129 -1.15 -0.907 1 95.75 868 TYR A C 1
ATOM 6842 O O . TYR A 1 868 ? -6.031 -0.757 -0.512 1 95.75 868 TYR A O 1
ATOM 6850 N N . GLU A 1 869 ? -8.008 -0.321 -1.542 1 96.25 869 GLU A N 1
ATOM 6851 C CA . GLU A 1 869 ? -7.738 1.098 -1.753 1 96.25 869 GLU A CA 1
ATOM 6852 C C . GLU A 1 869 ? -7.621 1.84 -0.425 1 96.25 869 GLU A C 1
ATOM 6854 O O . GLU A 1 869 ? -6.789 2.74 -0.282 1 96.25 869 GLU A O 1
ATOM 6859 N N . ARG A 1 870 ? -8.445 1.506 0.578 1 94.94 870 ARG A N 1
ATOM 6860 C CA . ARG A 1 870 ? -8.414 2.135 1.895 1 94.94 870 ARG A CA 1
ATOM 6861 C C . ARG A 1 870 ? -7.074 1.894 2.584 1 94.94 870 ARG A C 1
ATOM 6863 O O . ARG A 1 870 ? -6.508 2.807 3.189 1 94.94 870 ARG A O 1
ATOM 6870 N N . GLN A 1 871 ? -6.598 0.661 2.471 1 94.38 871 GLN A N 1
ATOM 6871 C CA . GLN A 1 871 ? -5.324 0.326 3.096 1 94.38 871 GLN A CA 1
ATOM 6872 C C . GLN A 1 871 ? -4.18 1.115 2.469 1 94.38 871 GLN A C 1
ATOM 6874 O O . GLN A 1 871 ? -3.295 1.604 3.174 1 94.38 871 GLN A O 1
ATOM 6879 N N . HIS A 1 872 ? -4.258 1.133 1.144 1 94.94 872 HIS A N 1
ATOM 6880 C CA . HIS A 1 872 ? -3.221 1.891 0.448 1 94.94 872 HIS A CA 1
ATOM 6881 C C . HIS A 1 872 ? -3.275 3.367 0.821 1 94.94 872 HIS A C 1
ATOM 6883 O O . HIS A 1 872 ? -2.24 3.986 1.074 1 94.94 872 HIS A O 1
ATOM 6889 N N . MET A 1 873 ? -4.449 3.971 0.881 1 95.38 873 MET A N 1
ATOM 6890 C CA . MET A 1 873 ? -4.652 5.371 1.242 1 95.38 873 MET A CA 1
ATOM 6891 C C . MET A 1 873 ? -4.141 5.648 2.65 1 95.38 873 MET A C 1
ATOM 6893 O O . MET A 1 873 ? -3.445 6.641 2.879 1 95.38 873 MET A O 1
ATOM 6897 N N . THR A 1 874 ? -4.465 4.793 3.586 1 94.94 874 THR A N 1
ATOM 6898 C CA . THR A 1 874 ? -4.086 4.961 4.984 1 94.94 874 THR A CA 1
ATOM 6899 C C . THR A 1 874 ? -2.568 4.914 5.145 1 94.94 874 THR A C 1
ATOM 6901 O O . THR A 1 874 ? -1.988 5.727 5.863 1 94.94 874 THR A O 1
ATOM 6904 N N . ARG A 1 875 ? -1.943 4.027 4.453 1 94.5 875 ARG A N 1
ATOM 6905 C CA . ARG A 1 875 ? -0.49 3.91 4.516 1 94.5 875 ARG A CA 1
ATOM 6906 C C . ARG A 1 875 ? 0.186 5.141 3.918 1 94.5 875 ARG A C 1
ATOM 6908 O O . ARG A 1 875 ? 1.162 5.648 4.473 1 94.5 875 ARG A O 1
ATOM 6915 N N . THR A 1 876 ? -0.282 5.52 2.77 1 96.44 876 THR A N 1
ATOM 6916 C CA . THR A 1 876 ? 0.274 6.691 2.102 1 96.44 876 THR A CA 1
ATOM 6917 C C . THR A 1 876 ? 0.127 7.934 2.977 1 96.44 876 THR A C 1
ATOM 6919 O O . THR A 1 876 ? 1.047 8.75 3.066 1 96.44 876 THR A O 1
ATOM 6922 N N . PHE A 1 877 ? -0.968 8.07 3.723 1 96.38 877 PHE A N 1
ATOM 6923 C CA . PHE A 1 877 ? -1.226 9.227 4.57 1 96.38 877 PHE A CA 1
ATOM 6924 C C . PHE A 1 877 ? -0.309 9.219 5.789 1 96.38 877 PHE A C 1
ATOM 6926 O O . PHE A 1 877 ? 0.123 10.273 6.254 1 96.38 877 PHE A O 1
ATOM 6933 N N . GLU A 1 878 ? -0.085 8.086 6.254 1 94.44 878 GLU A N 1
ATOM 6934 C CA . GLU A 1 878 ? 0.837 7.973 7.383 1 94.44 878 GLU A CA 1
ATOM 6935 C C . GLU A 1 878 ? 2.246 8.406 6.988 1 94.44 878 GLU A C 1
ATOM 6937 O O . GLU A 1 878 ? 2.947 9.047 7.773 1 94.44 878 GLU A O 1
ATOM 6942 N N . LEU A 1 879 ? 2.629 8.086 5.766 1 93.44 879 LEU A N 1
ATOM 6943 C CA . LEU A 1 879 ? 3.947 8.477 5.281 1 93.44 879 LEU A CA 1
ATOM 6944 C C . LEU A 1 879 ? 4.039 9.992 5.121 1 93.44 879 LEU A C 1
ATOM 6946 O O . LEU A 1 879 ? 5.105 10.578 5.316 1 93.44 879 LEU A O 1
ATOM 6950 N N . LEU A 1 880 ? 2.941 10.68 4.828 1 94.31 880 LEU A N 1
ATOM 6951 C CA . LEU A 1 880 ? 2.891 12.117 4.59 1 94.31 880 LEU A CA 1
ATOM 6952 C C . LEU A 1 880 ? 3.008 12.891 5.898 1 94.31 880 LEU A C 1
ATOM 6954 O O . LEU A 1 880 ? 3.299 14.086 5.895 1 94.31 880 LEU A O 1
ATOM 6958 N N . ARG A 1 881 ? 2.764 12.273 7.043 1 90.06 881 ARG A N 1
ATOM 6959 C CA . ARG A 1 881 ? 2.777 12.945 8.336 1 90.06 881 ARG A CA 1
ATOM 6960 C C . ARG A 1 881 ? 4.105 13.656 8.57 1 90.06 881 ARG A C 1
ATOM 6962 O O . ARG A 1 881 ? 4.133 14.805 9.016 1 90.06 881 ARG A O 1
ATOM 6969 N N . ASN A 1 882 ? 5.184 13 8.109 1 86.38 882 ASN A N 1
ATOM 6970 C CA . ASN A 1 882 ? 6.5 13.57 8.352 1 86.38 882 ASN A CA 1
ATOM 6971 C C . ASN A 1 882 ? 6.902 14.539 7.246 1 86.38 882 ASN A C 1
ATOM 6973 O O . ASN A 1 882 ? 7.824 15.344 7.422 1 86.38 882 ASN A O 1
ATOM 6977 N N . MET A 1 883 ? 6.137 14.555 6.199 1 87.25 883 MET A N 1
ATOM 6978 C CA . MET A 1 883 ? 6.539 15.352 5.047 1 87.25 883 MET A CA 1
ATOM 6979 C C . MET A 1 883 ? 5.781 16.672 5.008 1 87.25 883 MET A C 1
ATOM 6981 O O . MET A 1 883 ? 6.305 17.672 4.523 1 87.25 883 MET A O 1
ATOM 6985 N N . LEU A 1 884 ? 4.555 16.828 5.402 1 87.31 884 LEU A N 1
ATOM 6986 C CA . LEU A 1 884 ? 3.707 18.016 5.285 1 87.31 884 LEU A CA 1
ATOM 6987 C C . LEU A 1 884 ? 3.789 18.875 6.543 1 87.31 884 LEU A C 1
ATOM 6989 O O . LEU A 1 884 ? 3.508 20.062 6.504 1 87.31 884 LEU A O 1
ATOM 6993 N N . GLY A 1 885 ? 4.219 18.469 7.66 1 80 885 GLY A N 1
ATOM 6994 C CA . GLY A 1 885 ? 4.078 19.156 8.938 1 80 885 GLY A CA 1
ATOM 6995 C C . GLY A 1 885 ? 2.746 18.891 9.609 1 80 885 GLY A C 1
ATOM 6996 O O . GLY A 1 885 ? 1.792 18.453 8.961 1 80 885 GLY A O 1
ATOM 6997 N N . PRO A 1 886 ? 2.568 19.172 10.734 1 80.44 886 PRO A N 1
ATOM 6998 C CA . PRO A 1 886 ? 1.377 18.812 11.5 1 80.44 886 PRO A CA 1
ATOM 6999 C C . PRO A 1 886 ? 0.13 19.578 11.062 1 80.44 886 PRO A C 1
ATOM 7001 O O . PRO A 1 886 ? -0.965 19 11.023 1 80.44 886 PRO A O 1
ATOM 7004 N N . ARG A 1 887 ? 0.229 20.859 10.719 1 82.62 887 ARG A N 1
ATOM 7005 C CA . ARG A 1 887 ? -0.934 21.656 10.344 1 82.62 887 ARG A CA 1
ATOM 7006 C C . ARG A 1 887 ? -1.534 21.172 9.031 1 82.62 887 ARG A C 1
ATOM 7008 O O . ARG A 1 887 ? -2.723 20.859 8.961 1 82.62 887 ARG A O 1
ATOM 7015 N N . LEU A 1 888 ? -0.663 21.109 8.039 1 87.25 888 LEU A N 1
ATOM 7016 C CA . LEU A 1 888 ? -1.176 20.688 6.742 1 87.25 888 LEU A CA 1
ATOM 7017 C C . LEU A 1 888 ? -1.679 19.25 6.801 1 87.25 888 LEU A C 1
ATOM 7019 O O . LEU A 1 888 ? -2.664 18.906 6.145 1 87.25 888 LEU A O 1
ATOM 7023 N N . HIS A 1 889 ? -0.962 18.391 7.516 1 91 889 HIS A N 1
ATOM 7024 C CA . HIS A 1 889 ? -1.404 17 7.68 1 91 889 HIS A CA 1
ATOM 7025 C C . HIS A 1 889 ? -2.779 16.938 8.336 1 91 889 HIS A C 1
ATOM 7027 O O . HIS A 1 889 ? -3.625 16.141 7.938 1 91 889 HIS A O 1
ATOM 7033 N N . GLY A 1 890 ? -3.006 17.797 9.398 1 89.5 890 GLY A N 1
ATOM 7034 C CA . GLY A 1 890 ? -4.312 17.875 10.031 1 89.5 890 GLY A CA 1
ATOM 7035 C C . GLY A 1 890 ? -5.395 18.391 9.102 1 89.5 890 GLY A C 1
ATOM 7036 O O . GLY A 1 890 ? -6.523 17.891 9.125 1 89.5 890 GLY A O 1
ATOM 7037 N N . ASP A 1 891 ? -5.035 19.406 8.297 1 91.12 891 ASP A N 1
ATOM 7038 C CA . ASP A 1 891 ? -5.98 19.938 7.32 1 91.12 891 ASP A CA 1
ATOM 7039 C C . ASP A 1 891 ? -6.406 18.859 6.328 1 91.12 891 ASP A C 1
ATOM 7041 O O . ASP A 1 891 ? -7.582 18.766 5.969 1 91.12 891 ASP A O 1
ATOM 7045 N N . MET A 1 892 ? -5.418 18.078 5.918 1 93.12 892 MET A N 1
ATOM 7046 C CA . MET A 1 892 ? -5.707 17.016 4.949 1 93.12 892 MET A CA 1
ATOM 7047 C C . MET A 1 892 ? -6.598 15.945 5.566 1 93.12 892 MET A C 1
ATOM 7049 O O . MET A 1 892 ? -7.438 15.359 4.879 1 93.12 892 MET A O 1
ATOM 7053 N N . GLN A 1 893 ? -6.453 15.688 6.824 1 93.44 893 GLN A N 1
ATOM 7054 C CA . GLN A 1 893 ? -7.262 14.688 7.516 1 93.44 893 GLN A CA 1
ATOM 7055 C C . GLN A 1 893 ? -8.742 15.047 7.465 1 93.44 893 GLN A C 1
ATOM 7057 O O . GLN A 1 893 ? -9.594 14.172 7.336 1 93.44 893 GLN A O 1
ATOM 7062 N N . VAL A 1 894 ? -9.039 16.328 7.578 1 94.25 894 VAL A N 1
ATOM 7063 C CA . VAL A 1 894 ? -10.43 16.766 7.527 1 94.25 894 VAL A CA 1
ATOM 7064 C C . VAL A 1 894 ? -11.023 16.438 6.16 1 94.25 894 VAL A C 1
ATOM 7066 O O . VAL A 1 894 ? -12.141 15.93 6.07 1 94.25 894 VAL A O 1
ATOM 7069 N N . PHE A 1 895 ? -10.273 16.766 5.117 1 95.69 895 PHE A N 1
ATOM 7070 C CA . PHE A 1 895 ? -10.75 16.484 3.771 1 95.69 895 PHE A CA 1
ATOM 7071 C C . PHE A 1 895 ? -10.992 14.984 3.598 1 95.69 895 PHE A C 1
ATOM 7073 O O . PHE A 1 895 ? -12 14.578 3.012 1 95.69 895 PHE A O 1
ATOM 7080 N N . LEU A 1 896 ? -10.055 14.188 4.031 1 94.44 896 LEU A N 1
ATOM 7081 C CA . LEU A 1 896 ? -10.172 12.734 3.924 1 94.44 896 LEU A CA 1
ATOM 7082 C C . LEU A 1 896 ? -11.398 12.234 4.684 1 94.44 896 LEU A C 1
ATOM 7084 O O . LEU A 1 896 ? -12.133 11.375 4.191 1 94.44 896 LEU A O 1
ATOM 7088 N N . ASN A 1 897 ? -11.641 12.758 5.84 1 93.25 897 ASN A N 1
ATOM 7089 C CA . ASN A 1 897 ? -12.789 12.359 6.648 1 93.25 897 ASN A CA 1
ATOM 7090 C C . ASN A 1 897 ? -14.102 12.695 5.953 1 93.25 897 ASN A C 1
ATOM 7092 O O . ASN A 1 897 ? -15.031 11.883 5.941 1 93.25 897 ASN A O 1
ATOM 7096 N N . VAL A 1 898 ? -14.109 13.906 5.438 1 94.75 898 VAL A N 1
ATOM 7097 C CA . VAL A 1 898 ? -15.344 14.344 4.797 1 94.75 898 VAL A CA 1
ATOM 7098 C C . VAL A 1 898 ? -15.633 13.469 3.584 1 94.75 898 VAL A C 1
ATOM 7100 O O . VAL A 1 898 ? -16.766 13.008 3.4 1 94.75 898 VAL A O 1
ATOM 7103 N N . THR A 1 899 ? -14.648 13.258 2.744 1 92.81 899 THR A N 1
ATOM 7104 C CA . THR A 1 899 ? -14.812 12.461 1.533 1 92.81 899 THR A CA 1
ATOM 7105 C C . THR A 1 899 ? -15.164 11.016 1.878 1 92.81 899 THR A C 1
ATOM 7107 O O . THR A 1 899 ? -16.062 10.422 1.263 1 92.81 899 THR A O 1
ATOM 7110 N N . ASP A 1 900 ? -14.461 10.484 2.84 1 88.94 900 ASP A N 1
ATOM 7111 C CA . ASP A 1 900 ? -14.742 9.125 3.299 1 88.94 900 ASP A CA 1
ATOM 7112 C C . ASP A 1 900 ? -16.156 9.031 3.883 1 88.94 900 ASP A C 1
ATOM 7114 O O . ASP A 1 900 ? -16.844 8.039 3.672 1 88.94 900 ASP A O 1
ATOM 7118 N N . LEU A 1 901 ? -16.562 10.039 4.629 1 89.75 901 LEU A N 1
ATOM 7119 C CA . LEU A 1 901 ? -17.875 10.062 5.254 1 89.75 901 LEU A CA 1
ATOM 7120 C C . LEU A 1 901 ? -18.984 10.016 4.203 1 89.75 901 LEU A C 1
ATOM 7122 O O . LEU A 1 901 ? -19.953 9.266 4.348 1 89.75 901 LEU A O 1
ATOM 7126 N N . PHE A 1 902 ? -18.844 10.82 3.244 1 87.44 902 PHE A N 1
ATOM 7127 C CA . PHE A 1 902 ? -19.859 10.805 2.195 1 87.44 902 PHE A CA 1
ATOM 7128 C C . PHE A 1 902 ? -19.922 9.438 1.534 1 87.44 902 PHE A C 1
ATOM 7130 O O . PHE A 1 902 ? -21.016 8.969 1.189 1 87.44 902 PHE A O 1
ATOM 7137 N N . GLY A 1 903 ? -18.797 8.82 1.356 1 82.56 903 GLY A N 1
ATOM 7138 C CA . GLY A 1 903 ? -18.812 7.445 0.87 1 82.56 903 GLY A CA 1
ATOM 7139 C C . GLY A 1 903 ? -19.547 6.492 1.792 1 82.56 903 GLY A C 1
ATOM 7140 O O . GLY A 1 903 ? -20.328 5.66 1.335 1 82.56 903 GLY A O 1
ATOM 7141 N N . GLN A 1 904 ? -19.344 6.605 3.039 1 82.75 904 GLN A N 1
ATOM 7142 C CA . GLN A 1 904 ? -19.969 5.746 4.031 1 82.75 904 GLN A CA 1
ATOM 7143 C C . GLN A 1 904 ? -21.469 5.996 4.102 1 82.75 904 GLN A C 1
ATOM 7145 O O . GLN A 1 904 ? -22.25 5.062 4.301 1 82.75 904 GLN A O 1
ATOM 7150 N N . ILE A 1 905 ? -21.781 7.223 3.988 1 83.12 905 ILE A N 1
ATOM 7151 C CA . ILE A 1 905 ? -23.203 7.586 4.02 1 83.12 905 ILE A CA 1
ATOM 7152 C C . ILE A 1 905 ? -23.938 6.883 2.887 1 83.12 905 ILE A C 1
ATOM 7154 O O . ILE A 1 905 ? -25.031 6.348 3.088 1 83.12 905 ILE A O 1
ATOM 7158 N N . TYR A 1 906 ? -23.344 6.836 1.729 1 75.94 906 TYR A N 1
ATOM 7159 C CA . TYR A 1 906 ? -23.969 6.195 0.581 1 75.94 906 TYR A CA 1
ATOM 7160 C C . TYR A 1 906 ? -24.156 4.699 0.825 1 75.94 906 TYR A C 1
ATOM 7162 O O . TYR A 1 906 ? -25.125 4.102 0.347 1 75.94 906 TYR A O 1
ATOM 7170 N N . VAL A 1 907 ? -23.281 4.098 1.569 1 75.31 907 VAL A N 1
ATOM 7171 C CA . VAL A 1 907 ? -23.375 2.674 1.875 1 75.31 907 VAL A CA 1
ATOM 7172 C C . VAL A 1 907 ? -24.516 2.418 2.852 1 75.31 907 VAL A C 1
ATOM 7174 O O . VAL A 1 907 ? -25.219 1.411 2.744 1 75.31 907 VAL A O 1
ATOM 7177 N N . VAL A 1 908 ? -24.703 3.396 3.736 1 74.38 908 VAL A N 1
ATOM 7178 C CA . VAL A 1 908 ? -25.734 3.25 4.754 1 74.38 908 VAL A CA 1
ATOM 7179 C C . VAL A 1 908 ? -27.094 3.652 4.176 1 74.38 908 VAL A C 1
ATOM 7181 O O . VAL A 1 908 ? -28.094 2.988 4.422 1 74.38 908 VAL A O 1
ATOM 7184 N N . GLN A 1 909 ? -27.016 4.781 3.42 1 72.44 909 GLN A N 1
ATOM 7185 C CA . GLN A 1 909 ? -28.219 5.32 2.822 1 72.44 909 GLN A CA 1
ATOM 7186 C C . GLN A 1 909 ? -27.922 6.074 1.532 1 72.44 909 GLN A C 1
ATOM 7188 O O . GLN A 1 909 ? -27.109 7.004 1.529 1 72.44 909 GLN A O 1
ATOM 7193 N N . ASP A 1 910 ? -28.594 5.668 0.544 1 70.88 910 ASP A N 1
ATOM 7194 C CA . ASP A 1 910 ? -28.422 6.352 -0.732 1 70.88 910 ASP A CA 1
ATOM 7195 C C . ASP A 1 910 ? -29.062 7.738 -0.701 1 70.88 910 ASP A C 1
ATOM 7197 O O . ASP A 1 910 ? -30.297 7.855 -0.667 1 70.88 910 ASP A O 1
ATOM 7201 N N . ILE A 1 911 ? -28.344 8.758 -0.68 1 61.56 911 ILE A N 1
ATOM 7202 C CA . ILE A 1 911 ? -28.891 10.109 -0.575 1 61.56 911 ILE A CA 1
ATOM 7203 C C . ILE A 1 911 ? -28.875 10.773 -1.947 1 61.56 911 ILE A C 1
ATOM 7205 O O . ILE A 1 911 ? -29.047 11.992 -2.053 1 61.56 911 ILE A O 1
ATOM 7209 N N . GLY A 1 912 ? -28.641 9.961 -3.004 1 63.28 912 GLY A N 1
ATOM 7210 C CA . GLY A 1 912 ? -28.609 10.492 -4.355 1 63.28 912 GLY A CA 1
ATOM 7211 C C . GLY A 1 912 ? -29.969 10.914 -4.859 1 63.28 912 GLY A C 1
ATOM 7212 O O . GLY A 1 912 ? -31 10.438 -4.363 1 63.28 912 GLY A O 1
ATOM 7213 N N . THR A 1 913 ? -29.953 11.945 -5.75 1 60 913 THR A N 1
ATOM 7214 C CA . THR A 1 913 ? -31.188 12.422 -6.359 1 60 913 THR A CA 1
ATOM 7215 C C . THR A 1 913 ? -31.609 11.516 -7.512 1 60 913 THR A C 1
ATOM 7217 O O . THR A 1 913 ? -30.781 11.156 -8.359 1 60 913 THR A O 1
ATOM 7220 N N . ARG A 1 914 ? -32.812 10.922 -7.426 1 59.66 914 ARG A N 1
ATOM 7221 C CA . ARG A 1 914 ? -33.375 10.172 -8.539 1 59.66 914 ARG A CA 1
ATOM 7222 C C . ARG A 1 914 ? -33.812 11.102 -9.664 1 59.66 914 ARG A C 1
ATOM 7224 O O . ARG A 1 914 ? -34.625 11.984 -9.453 1 59.66 914 ARG A O 1
ATOM 7231 N N . THR A 1 915 ? -33.062 11.172 -10.695 1 53.72 915 THR A N 1
ATOM 7232 C CA . THR A 1 915 ? -33.406 12.055 -11.805 1 53.72 915 THR A CA 1
ATOM 7233 C C . THR A 1 915 ? -34.25 11.328 -12.844 1 53.72 915 THR A C 1
ATOM 7235 O O . THR A 1 915 ? -34.875 11.969 -13.695 1 53.72 915 THR A O 1
ATOM 7238 N N . LYS A 1 916 ? -34.219 9.969 -12.945 1 59.81 916 LYS A N 1
ATOM 7239 C CA . LYS A 1 916 ? -34.938 9.25 -14 1 59.81 916 LYS A CA 1
ATOM 7240 C C . LYS A 1 916 ? -36.188 8.586 -13.453 1 59.81 916 LYS A C 1
ATOM 7242 O O . LYS A 1 916 ? -36.219 8.133 -12.305 1 59.81 916 LYS A O 1
ATOM 7247 N N . ASP A 1 917 ? -37.5 8.953 -13.984 1 42.88 917 ASP A N 1
ATOM 7248 C CA . ASP A 1 917 ? -38.781 8.359 -13.617 1 42.88 917 ASP A CA 1
ATOM 7249 C C . ASP A 1 917 ? -38.75 6.84 -13.734 1 42.88 917 ASP A C 1
ATOM 7251 O O . ASP A 1 917 ? -38.156 6.301 -14.672 1 42.88 917 ASP A O 1
ATOM 7255 N N . SER A 1 918 ? -39 6.098 -12.57 1 35.69 918 SER A N 1
ATOM 7256 C CA . SER A 1 918 ? -39.375 4.703 -12.781 1 35.69 918 SER A CA 1
ATOM 7257 C C . SER A 1 918 ? -40.438 4.566 -13.867 1 35.69 918 SER A C 1
ATOM 7259 O O . SER A 1 918 ? -41.312 5.418 -13.977 1 35.69 918 SER A O 1
ATOM 7261 N N . MET B 1 1 ? 37.844 -51.281 -6.543 1 70.75 1 MET B N 1
ATOM 7262 C CA . MET B 1 1 ? 37.906 -52.531 -7.316 1 70.75 1 MET B CA 1
ATOM 7263 C C . MET B 1 1 ? 37.125 -53.625 -6.621 1 70.75 1 MET B C 1
ATOM 7265 O O . MET B 1 1 ? 36.344 -54.344 -7.254 1 70.75 1 MET B O 1
ATOM 7269 N N . ALA B 1 2 ? 37.281 -53.594 -5.25 1 85.19 2 ALA B N 1
ATOM 7270 C CA . ALA B 1 2 ? 36.594 -54.656 -4.531 1 85.19 2 ALA B CA 1
ATOM 7271 C C . ALA B 1 2 ? 35.062 -54.438 -4.633 1 85.19 2 ALA B C 1
ATOM 7273 O O . ALA B 1 2 ? 34.312 -55.406 -4.867 1 85.19 2 ALA B O 1
ATOM 7274 N N . LEU B 1 3 ? 34.688 -53.188 -4.57 1 91.38 3 LEU B N 1
ATOM 7275 C CA . LEU B 1 3 ? 33.25 -52.906 -4.621 1 91.38 3 LEU B CA 1
ATOM 7276 C C . LEU B 1 3 ? 32.688 -53.188 -6.004 1 91.38 3 LEU B C 1
ATOM 7278 O O . LEU B 1 3 ? 31.547 -53.656 -6.125 1 91.38 3 LEU B O 1
ATOM 7282 N N . LEU B 1 4 ? 33.406 -52.938 -7.043 1 93.88 4 LEU B N 1
ATOM 7283 C CA . LEU B 1 4 ? 32.969 -53.219 -8.414 1 93.88 4 LEU B CA 1
ATOM 7284 C C . LEU B 1 4 ? 32.781 -54.719 -8.625 1 93.88 4 LEU B C 1
ATOM 7286 O O . LEU B 1 4 ? 31.828 -55.125 -9.305 1 93.88 4 LEU B O 1
ATOM 7290 N N . LYS B 1 5 ? 33.625 -55.469 -8.047 1 93.94 5 LYS B N 1
ATOM 7291 C CA . LYS B 1 5 ? 33.5 -56.938 -8.141 1 93.94 5 LYS B CA 1
ATOM 7292 C C . LYS B 1 5 ? 32.219 -57.406 -7.445 1 93.94 5 LYS B C 1
ATOM 7294 O O . LYS B 1 5 ? 31.531 -58.312 -7.941 1 93.94 5 LYS B O 1
ATOM 7299 N N . ASP B 1 6 ? 32 -56.812 -6.301 1 94.31 6 ASP B N 1
ATOM 7300 C CA . ASP B 1 6 ? 30.797 -57.156 -5.57 1 94.31 6 ASP B CA 1
ATOM 7301 C C . ASP B 1 6 ? 29.547 -56.844 -6.395 1 94.31 6 ASP B C 1
ATOM 7303 O O . ASP B 1 6 ? 28.594 -57.625 -6.418 1 94.31 6 ASP B O 1
ATOM 7307 N N . VAL B 1 7 ? 29.578 -55.719 -7.031 1 96.19 7 VAL B N 1
ATOM 7308 C CA . VAL B 1 7 ? 28.453 -55.281 -7.859 1 96.19 7 VAL B CA 1
ATOM 7309 C C . VAL B 1 7 ? 28.266 -56.281 -9.016 1 96.19 7 VAL B C 1
ATOM 7311 O O . VAL B 1 7 ? 27.141 -56.688 -9.32 1 96.19 7 VAL B O 1
ATOM 7314 N N . HIS B 1 8 ? 29.312 -56.688 -9.672 1 96.38 8 HIS B N 1
ATOM 7315 C CA . HIS B 1 8 ? 29.266 -57.625 -10.789 1 96.38 8 HIS B CA 1
ATOM 7316 C C . HIS B 1 8 ? 28.734 -58.969 -10.352 1 96.38 8 HIS B C 1
ATOM 7318 O O . HIS B 1 8 ? 27.922 -59.594 -11.047 1 96.38 8 HIS B O 1
ATOM 7324 N N . GLU B 1 9 ? 29.188 -59.375 -9.18 1 95.94 9 GLU B N 1
ATOM 7325 C CA . GLU B 1 9 ? 28.75 -60.688 -8.656 1 95.94 9 GLU B CA 1
ATOM 7326 C C . GLU B 1 9 ? 27.25 -60.656 -8.344 1 95.94 9 GLU B C 1
ATOM 7328 O O . GLU B 1 9 ? 26.531 -61.625 -8.656 1 95.94 9 GLU B O 1
ATOM 7333 N N . GLU B 1 10 ? 26.891 -59.656 -7.703 1 96 10 GLU B N 1
ATOM 7334 C CA . GLU B 1 10 ? 25.484 -59.562 -7.332 1 96 10 GLU B CA 1
ATOM 7335 C C . GLU B 1 10 ? 24.594 -59.406 -8.562 1 96 10 GLU B C 1
ATOM 7337 O O . GLU B 1 10 ? 23.484 -59.938 -8.602 1 96 10 GLU B O 1
ATOM 7342 N N . ALA B 1 11 ? 25.047 -58.625 -9.562 1 97.19 11 ALA B N 1
ATOM 7343 C CA . ALA B 1 11 ? 24.312 -58.5 -10.82 1 97.19 11 ALA B CA 1
ATOM 7344 C C . ALA B 1 11 ? 24.219 -59.844 -11.539 1 97.19 11 ALA B C 1
ATOM 7346 O O . ALA B 1 11 ? 23.172 -60.156 -12.109 1 97.19 11 ALA B O 1
ATOM 7347 N N . ALA B 1 12 ? 25.25 -60.562 -11.492 1 97.56 12 ALA B N 1
ATOM 7348 C CA . ALA B 1 12 ? 25.266 -61.906 -12.094 1 97.56 12 ALA B CA 1
ATOM 7349 C C . ALA B 1 12 ? 24.281 -62.812 -11.398 1 97.56 12 ALA B C 1
ATOM 7351 O O . ALA B 1 12 ? 23.609 -63.625 -12.047 1 97.56 12 ALA B O 1
ATOM 7352 N N . LYS B 1 13 ? 24.266 -62.719 -10.07 1 97 13 LYS B N 1
ATOM 7353 C CA . LYS B 1 13 ? 23.312 -63.5 -9.297 1 97 13 LYS B CA 1
ATOM 7354 C C . LYS B 1 13 ? 21.875 -63.156 -9.672 1 97 13 LYS B C 1
ATOM 7356 O O . LYS B 1 13 ? 21.016 -64.062 -9.727 1 97 13 LYS B O 1
ATOM 7361 N N . LEU B 1 14 ? 21.656 -61.938 -9.844 1 96.38 14 LEU B N 1
ATOM 7362 C CA . LEU B 1 14 ? 20.312 -61.5 -10.234 1 96.38 14 LEU B CA 1
ATOM 7363 C C . LEU B 1 14 ? 19.906 -62.094 -11.57 1 96.38 14 LEU B C 1
ATOM 7365 O O . LEU B 1 14 ? 18.797 -62.594 -11.727 1 96.38 14 LEU B O 1
ATOM 7369 N N . VAL B 1 15 ? 20.828 -62.062 -12.57 1 97.75 15 VAL B N 1
ATOM 7370 C CA . VAL B 1 15 ? 20.562 -62.594 -13.906 1 97.75 15 VAL B CA 1
ATOM 7371 C C . VAL B 1 15 ? 20.391 -64.125 -13.828 1 97.75 15 VAL B C 1
ATOM 7373 O O . VAL B 1 15 ? 19.516 -64.688 -14.484 1 97.75 15 VAL B O 1
ATOM 7376 N N . ALA B 1 16 ? 21.188 -64.688 -13.008 1 97.44 16 ALA B N 1
ATOM 7377 C CA . ALA B 1 16 ? 21.078 -66.125 -12.812 1 97.44 16 ALA B CA 1
ATOM 7378 C C . ALA B 1 16 ? 19.734 -66.5 -12.211 1 97.44 16 ALA B C 1
ATOM 7380 O O . ALA B 1 16 ? 19.125 -67.5 -12.609 1 97.44 16 ALA B O 1
ATOM 7381 N N . ASP B 1 17 ? 19.391 -65.812 -11.258 1 95.69 17 ASP B N 1
ATOM 7382 C CA . ASP B 1 17 ? 18.094 -66 -10.609 1 95.69 17 ASP B CA 1
ATOM 7383 C C . ASP B 1 17 ? 16.953 -65.875 -11.609 1 95.69 17 ASP B C 1
ATOM 7385 O O . ASP B 1 17 ? 16.031 -66.688 -11.625 1 95.69 17 ASP B O 1
ATOM 7389 N N . MET B 1 18 ? 16.969 -64.938 -12.438 1 95.88 18 MET B N 1
ATOM 7390 C CA . MET B 1 18 ? 15.938 -64.688 -13.445 1 95.88 18 MET B CA 1
ATOM 7391 C C . MET B 1 18 ? 15.898 -65.875 -14.445 1 95.88 18 MET B C 1
ATOM 7393 O O . MET B 1 18 ? 14.828 -66.312 -14.844 1 95.88 18 MET B O 1
ATOM 7397 N N . ALA B 1 19 ? 17.078 -66.25 -14.867 1 96.5 19 ALA B N 1
ATOM 7398 C CA . ALA B 1 19 ? 17.172 -67.375 -15.805 1 96.5 19 ALA B CA 1
ATOM 7399 C C . ALA B 1 19 ? 16.562 -68.625 -15.211 1 96.5 19 ALA B C 1
ATOM 7401 O O . ALA B 1 19 ? 15.914 -69.438 -15.922 1 96.5 19 ALA B O 1
ATOM 7402 N N . SER B 1 20 ? 16.797 -68.812 -13.922 1 95 20 SER B N 1
ATOM 7403 C CA . SER B 1 20 ? 16.281 -70 -13.25 1 95 20 SER B CA 1
ATOM 7404 C C . SER B 1 20 ? 14.758 -70 -13.156 1 95 20 SER B C 1
ATOM 7406 O O . SER B 1 20 ? 14.102 -71 -13.164 1 95 20 SER B O 1
ATOM 7408 N N . ARG B 1 21 ? 14.188 -68.812 -13.078 1 92.12 21 ARG B N 1
ATOM 7409 C CA . ARG B 1 21 ? 12.742 -68.688 -12.961 1 92.12 21 ARG B CA 1
ATOM 7410 C C . ARG B 1 21 ? 12.031 -69.125 -14.234 1 92.12 21 ARG B C 1
ATOM 7412 O O . ARG B 1 21 ? 10.844 -69.438 -14.203 1 92.12 21 ARG B O 1
ATOM 7419 N N . LEU B 1 22 ? 12.734 -69.125 -15.375 1 92.81 22 LEU B N 1
ATOM 7420 C CA . LEU B 1 22 ? 12.141 -69.5 -16.656 1 92.81 22 LEU B CA 1
ATOM 7421 C C . LEU B 1 22 ? 11.844 -71 -16.688 1 92.81 22 LEU B C 1
ATOM 7423 O O . LEU B 1 22 ? 11.062 -71.438 -17.516 1 92.81 22 LEU B O 1
ATOM 7427 N N . ASP B 1 23 ? 12.398 -71.688 -15.742 1 87.25 23 ASP B N 1
ATOM 7428 C CA . ASP B 1 23 ? 12.219 -73.125 -15.703 1 87.25 23 ASP B CA 1
ATOM 7429 C C . ASP B 1 23 ? 10.914 -73.5 -15.008 1 87.25 23 ASP B C 1
ATOM 7431 O O . ASP B 1 23 ? 10.43 -74.625 -15.141 1 87.25 23 ASP B O 1
ATOM 7435 N N . ASP B 1 24 ? 10.367 -72.625 -14.344 1 82 24 ASP B N 1
ATOM 7436 C CA . ASP B 1 24 ? 9.102 -72.875 -13.656 1 82 24 ASP B CA 1
ATOM 7437 C C . ASP B 1 24 ? 7.93 -72.812 -14.633 1 82 24 ASP B C 1
ATOM 7439 O O . ASP B 1 24 ? 8.039 -72.312 -15.734 1 82 24 ASP B O 1
ATOM 7443 N N . LYS B 1 25 ? 6.898 -73.5 -14.234 1 76.25 25 LYS B N 1
ATOM 7444 C CA . LYS B 1 25 ? 5.695 -73.5 -15.062 1 76.25 25 LYS B CA 1
ATOM 7445 C C . LYS B 1 25 ? 5.18 -72.125 -15.352 1 76.25 25 LYS B C 1
ATOM 7447 O O . LYS B 1 25 ? 4.758 -71.812 -16.469 1 76.25 25 LYS B O 1
ATOM 7452 N N . TRP B 1 26 ? 5.258 -71.375 -14.328 1 80.69 26 TRP B N 1
ATOM 7453 C CA . TRP B 1 26 ? 4.926 -69.938 -14.461 1 80.69 26 TRP B CA 1
ATOM 7454 C C . TRP B 1 26 ? 6.066 -69.062 -13.961 1 80.69 26 TRP B C 1
ATOM 7456 O O . TRP B 1 26 ? 6.707 -69.375 -12.953 1 80.69 26 TRP B O 1
ATOM 7466 N N . TYR B 1 27 ? 6.41 -68.062 -14.711 1 88.38 27 TYR B N 1
ATOM 7467 C CA . TYR B 1 27 ? 7.473 -67.125 -14.336 1 88.38 27 TYR B CA 1
ATOM 7468 C C . TYR B 1 27 ? 7.078 -66.312 -13.102 1 88.38 27 TYR B C 1
ATOM 7470 O O . TYR B 1 27 ? 6.125 -65.562 -13.148 1 88.38 27 TYR B O 1
ATOM 7478 N N . PRO B 1 28 ? 7.699 -66.562 -11.969 1 88.19 28 PRO B N 1
ATOM 7479 C CA . PRO B 1 28 ? 7.395 -65.75 -10.789 1 88.19 28 PRO B CA 1
ATOM 7480 C C . PRO B 1 28 ? 7.797 -64.312 -10.945 1 88.19 28 PRO B C 1
ATOM 7482 O O . PRO B 1 28 ? 8.992 -63.969 -10.977 1 88.19 28 PRO B O 1
ATOM 7485 N N . SER B 1 29 ? 6.809 -63.406 -11.008 1 90.62 29 SER B N 1
ATOM 7486 C CA . SER B 1 29 ? 7.039 -62 -11.242 1 90.62 29 SER B CA 1
ATOM 7487 C C . SER B 1 29 ? 7.305 -61.25 -9.93 1 90.62 29 SER B C 1
ATOM 7489 O O . SER B 1 29 ? 6.922 -61.719 -8.859 1 90.62 29 SER B O 1
ATOM 7491 N N . SER B 1 30 ? 7.918 -60.094 -10.008 1 92.56 30 SER B N 1
ATOM 7492 C CA . SER B 1 30 ? 8.352 -59.375 -8.812 1 92.56 30 SER B CA 1
ATOM 7493 C C . SER B 1 30 ? 7.461 -58.188 -8.539 1 92.56 30 SER B C 1
ATOM 7495 O O . SER B 1 30 ? 7.789 -57.344 -7.703 1 92.56 30 SER B O 1
ATOM 7497 N N . MET B 1 31 ? 6.355 -58.062 -9.219 1 95.38 31 MET B N 1
ATOM 7498 C CA . MET B 1 31 ? 5.453 -56.906 -8.992 1 95.38 31 MET B CA 1
ATOM 7499 C C . MET B 1 31 ? 4.844 -56.969 -7.598 1 95.38 31 MET B C 1
ATOM 7501 O O . MET B 1 31 ? 4.316 -58 -7.188 1 95.38 31 MET B O 1
ATOM 7505 N N . SER B 1 32 ? 4.965 -55.906 -6.855 1 96.06 32 SER B N 1
ATOM 7506 C CA . SER B 1 32 ? 4.426 -55.844 -5.5 1 96.06 32 SER B CA 1
ATOM 7507 C C . SER B 1 32 ? 2.906 -55.969 -5.508 1 96.06 32 SER B C 1
ATOM 7509 O O . SER B 1 32 ? 2.262 -55.719 -6.527 1 96.06 32 SER B O 1
ATOM 7511 N N . THR B 1 33 ? 2.348 -56.406 -4.434 1 96.62 33 THR B N 1
ATOM 7512 C CA . THR B 1 33 ? 0.908 -56.625 -4.316 1 96.62 33 THR B CA 1
ATOM 7513 C C . THR B 1 33 ? 0.209 -55.344 -3.857 1 96.62 33 THR B C 1
ATOM 7515 O O . THR B 1 33 ? 0.866 -54.375 -3.498 1 96.62 33 THR B O 1
ATOM 7518 N N . ASN B 1 34 ? -1.136 -55.344 -3.975 1 96.5 34 ASN B N 1
ATOM 7519 C CA . ASN B 1 34 ? -1.91 -54.156 -3.6 1 96.5 34 ASN B CA 1
ATOM 7520 C C . ASN B 1 34 ? -3.311 -54.531 -3.127 1 96.5 34 ASN B C 1
ATOM 7522 O O . ASN B 1 34 ? -3.758 -55.656 -3.33 1 96.5 34 ASN B O 1
ATOM 7526 N N . VAL B 1 35 ? -3.936 -53.562 -2.523 1 97.5 35 VAL B N 1
ATOM 7527 C CA . VAL B 1 35 ? -5.25 -53.781 -1.927 1 97.5 35 VAL B CA 1
ATOM 7528 C C . VAL B 1 35 ? -6.312 -53.844 -3.021 1 97.5 35 VAL B C 1
ATOM 7530 O O . VAL B 1 35 ? -7.262 -54.625 -2.932 1 97.5 35 VAL B O 1
ATOM 7533 N N . TYR B 1 36 ? -6.191 -53.125 -4.02 1 97.88 36 TYR B N 1
ATOM 7534 C CA . TYR B 1 36 ? -7.223 -53 -5.043 1 97.88 36 TYR B CA 1
ATOM 7535 C C . TYR B 1 36 ? -7.492 -54.344 -5.703 1 97.88 36 TYR B C 1
ATOM 7537 O O . TYR B 1 36 ? -8.625 -54.844 -5.684 1 97.88 36 TYR B O 1
ATOM 7545 N N . ASP B 1 37 ? -6.449 -54.875 -6.293 1 98.19 37 ASP B N 1
ATOM 7546 C CA . ASP B 1 37 ? -6.598 -56.156 -6.988 1 98.19 37 ASP B CA 1
ATOM 7547 C C . ASP B 1 37 ? -6.973 -57.281 -6.012 1 98.19 37 ASP B C 1
ATOM 7549 O O . ASP B 1 37 ? -7.75 -58.156 -6.355 1 98.19 37 ASP B O 1
ATOM 7553 N N . THR B 1 38 ? -6.492 -57.219 -4.816 1 98.31 38 THR B N 1
ATOM 7554 C CA . THR B 1 38 ? -6.781 -58.188 -3.789 1 98.31 38 THR B CA 1
ATOM 7555 C C . THR B 1 38 ? -8.258 -58.188 -3.412 1 98.31 38 THR B C 1
ATOM 7557 O O . THR B 1 38 ? -8.867 -59.219 -3.186 1 98.31 38 THR B O 1
ATOM 7560 N N . ALA B 1 39 ? -8.789 -57.031 -3.33 1 98.38 39 ALA B N 1
ATOM 7561 C CA . ALA B 1 39 ? -10.203 -56.875 -2.988 1 98.38 39 ALA B CA 1
ATOM 7562 C C . ALA B 1 39 ? -11.094 -57.594 -4.012 1 98.38 39 ALA B C 1
ATOM 7564 O O . ALA B 1 39 ? -12.047 -58.281 -3.646 1 98.38 39 ALA B O 1
ATOM 7565 N N . TRP B 1 40 ? -10.781 -57.406 -5.203 1 98.44 40 TRP B N 1
ATOM 7566 C CA . TRP B 1 40 ? -11.57 -58.031 -6.254 1 98.44 40 TRP B CA 1
ATOM 7567 C C . TRP B 1 40 ? -11.469 -59.562 -6.188 1 98.44 40 TRP B C 1
ATOM 7569 O O . TRP B 1 40 ? -12.477 -60.25 -6.285 1 98.44 40 TRP B O 1
ATOM 7579 N N . VAL B 1 41 ? -10.258 -60.062 -6.055 1 98.44 41 VAL B N 1
ATOM 7580 C CA . VAL B 1 41 ? -10.055 -61.5 -6.008 1 98.44 41 VAL B CA 1
ATOM 7581 C C . VAL B 1 41 ? -10.75 -62.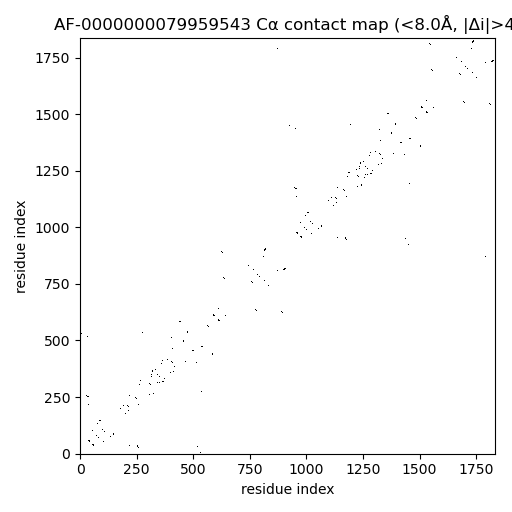094 -4.785 1 98.44 41 VAL B C 1
ATOM 7583 O O . VAL B 1 41 ? -11.273 -63.188 -4.832 1 98.44 41 VAL B O 1
ATOM 7586 N N . SER B 1 42 ? -10.859 -61.344 -3.721 1 97.5 42 SER B N 1
ATOM 7587 C CA . SER B 1 42 ? -11.477 -61.812 -2.48 1 97.5 42 SER B CA 1
ATOM 7588 C C . SER B 1 42 ? -12.969 -62.062 -2.668 1 97.5 42 SER B C 1
ATOM 7590 O O . SER B 1 42 ? -13.586 -62.781 -1.876 1 97.5 42 SER B O 1
ATOM 7592 N N . MET B 1 43 ? -13.516 -61.562 -3.695 1 97.38 43 MET B N 1
ATOM 7593 C CA . MET B 1 43 ? -14.969 -61.625 -3.875 1 97.38 43 MET B CA 1
ATOM 7594 C C . MET B 1 43 ? -15.359 -62.812 -4.773 1 97.38 43 MET B C 1
ATOM 7596 O O . MET B 1 43 ? -16.531 -62.969 -5.098 1 97.38 43 MET B O 1
ATOM 7600 N N . VAL B 1 44 ? -14.422 -63.562 -5.141 1 97.44 44 VAL B N 1
ATOM 7601 C CA . VAL B 1 44 ? -14.711 -64.688 -5.977 1 97.44 44 VAL B CA 1
ATOM 7602 C C . VAL B 1 44 ? -15.203 -65.875 -5.105 1 97.44 44 VAL B C 1
ATOM 7604 O O . VAL B 1 44 ? -14.57 -66.188 -4.105 1 97.44 44 VAL B O 1
ATOM 7607 N N . SER B 1 45 ? -16.328 -66.438 -5.469 1 95.38 45 SER B N 1
ATOM 7608 C CA . SER B 1 45 ? -16.891 -67.562 -4.746 1 95.38 45 SER B CA 1
ATOM 7609 C C . SER B 1 45 ? -17.219 -68.75 -5.695 1 95.38 45 SER B C 1
ATOM 7611 O O . SER B 1 45 ? -17.469 -68.5 -6.879 1 95.38 45 SER B O 1
ATOM 7613 N N . LYS B 1 46 ? -17.078 -69.875 -5.199 1 94.5 46 LYS B N 1
ATOM 7614 C CA . LYS B 1 46 ? -17.312 -71.062 -5.977 1 94.5 46 LYS B CA 1
ATOM 7615 C C . LYS B 1 46 ? -18.359 -72 -5.301 1 94.5 46 LYS B C 1
ATOM 7617 O O . LYS B 1 46 ? -18.375 -72.125 -4.07 1 94.5 46 LYS B O 1
ATOM 7622 N N . GLU B 1 47 ? -19.297 -72.5 -6.098 1 91.25 47 GLU B N 1
ATOM 7623 C CA . GLU B 1 47 ? -20.25 -73.5 -5.582 1 91.25 47 GLU B CA 1
ATOM 7624 C C . GLU B 1 47 ? -19.656 -74.938 -5.605 1 91.25 47 GLU B C 1
ATOM 7626 O O . GLU B 1 47 ? -19.234 -75.375 -6.66 1 91.25 47 GLU B O 1
ATOM 7631 N N . GLU B 1 48 ? -19.469 -75.438 -4.523 1 85.5 48 GLU B N 1
ATOM 7632 C CA . GLU B 1 48 ? -18.969 -76.812 -4.363 1 85.5 48 GLU B CA 1
ATOM 7633 C C . GLU B 1 48 ? -19.844 -77.625 -3.393 1 85.5 48 GLU B C 1
ATOM 7635 O O . GLU B 1 48 ? -20.062 -77.188 -2.256 1 85.5 48 GLU B O 1
ATOM 7640 N N . ASP B 1 49 ? -20.344 -78.812 -3.729 1 83.38 49 ASP B N 1
ATOM 7641 C CA . ASP B 1 49 ? -21.125 -79.75 -2.912 1 83.38 49 ASP B CA 1
ATOM 7642 C C . ASP B 1 49 ? -22.359 -79.062 -2.33 1 83.38 49 ASP B C 1
ATOM 7644 O O . ASP B 1 49 ? -22.594 -79.125 -1.122 1 83.38 49 ASP B O 1
ATOM 7648 N N . TRP B 1 50 ? -23.047 -78.125 -3.084 1 81.25 50 TRP B N 1
ATOM 7649 C CA . TRP B 1 50 ? -24.297 -77.438 -2.781 1 81.25 50 TRP B CA 1
ATOM 7650 C C . TRP B 1 50 ? -24.094 -76.375 -1.738 1 81.25 50 TRP B C 1
ATOM 7652 O O . TRP B 1 50 ? -25.047 -75.938 -1.085 1 81.25 50 TRP B O 1
ATOM 7662 N N . ARG B 1 51 ? -22.797 -76 -1.476 1 84.31 51 ARG B N 1
ATOM 7663 C CA . ARG B 1 51 ? -22.469 -74.875 -0.648 1 84.31 51 ARG B CA 1
ATOM 7664 C C . ARG B 1 51 ? -21.578 -73.875 -1.409 1 84.31 51 ARG B C 1
ATOM 7666 O O . ARG B 1 51 ? -20.781 -74.312 -2.26 1 84.31 51 ARG B O 1
ATOM 7673 N N . ILE B 1 52 ? -21.875 -72.75 -1.14 1 91.5 52 ILE B N 1
ATOM 7674 C CA . ILE B 1 52 ? -21.078 -71.688 -1.786 1 91.5 52 ILE B CA 1
ATOM 7675 C C . ILE B 1 52 ? -19.922 -71.312 -0.868 1 91.5 52 ILE B C 1
ATOM 7677 O O . ILE B 1 52 ? -20.141 -71 0.318 1 91.5 52 ILE B O 1
ATOM 7681 N N . LYS B 1 53 ? -18.688 -71.375 -1.45 1 93 53 LYS B N 1
ATOM 7682 C CA . LYS B 1 53 ? -17.484 -71.062 -0.681 1 93 53 LYS B CA 1
ATOM 7683 C C . LYS B 1 53 ? -16.719 -69.875 -1.322 1 93 53 LYS B C 1
ATOM 7685 O O . LYS B 1 53 ? -16.641 -69.812 -2.549 1 93 53 LYS B O 1
ATOM 7690 N N . TRP B 1 54 ? -16.188 -69.125 -0.399 1 94.25 54 TRP B N 1
ATOM 7691 C CA . TRP B 1 54 ? -15.219 -68.188 -0.901 1 94.25 54 TRP B CA 1
ATOM 7692 C C . TRP B 1 54 ? -13.977 -68.875 -1.444 1 94.25 54 TRP B C 1
ATOM 7694 O O . TRP B 1 54 ? -13.398 -69.75 -0.782 1 94.25 54 TRP B O 1
ATOM 7704 N N . LEU B 1 55 ? -13.508 -68.5 -2.602 1 94.94 55 LEU B N 1
ATOM 7705 C CA . LEU B 1 55 ? -12.43 -69.188 -3.283 1 94.94 55 LEU B CA 1
ATOM 7706 C C . LEU B 1 55 ? -11.109 -69.062 -2.543 1 94.94 55 LEU B C 1
ATOM 7708 O O . LEU B 1 55 ? -10.336 -70 -2.393 1 94.94 55 LEU B O 1
ATOM 7712 N N . LEU B 1 56 ? -10.797 -67.75 -2.115 1 95.56 56 LEU B N 1
ATOM 7713 C CA . LEU B 1 56 ? -9.562 -67.438 -1.417 1 95.56 56 LEU B CA 1
ATOM 7714 C C . LEU B 1 56 ? -9.836 -66.562 -0.199 1 95.56 56 LEU B C 1
ATOM 7716 O O . LEU B 1 56 ? -9.578 -65.375 -0.221 1 95.56 56 LEU B O 1
ATOM 7720 N N . PRO B 1 57 ? -10.242 -67.062 0.892 1 94.62 57 PRO B N 1
ATOM 7721 C CA . PRO B 1 57 ? -10.609 -66.312 2.084 1 94.62 57 PRO B CA 1
ATOM 7722 C C . PRO B 1 57 ? -9.445 -65.5 2.639 1 94.62 57 PRO B C 1
ATOM 7724 O O . PRO B 1 57 ? -9.664 -64.438 3.232 1 94.62 57 PRO B O 1
ATOM 7727 N N . LYS B 1 58 ? -8.258 -65.875 2.371 1 95.38 58 LYS B N 1
ATOM 7728 C CA . LYS B 1 58 ? -7.082 -65.188 2.859 1 95.38 58 LYS B CA 1
ATOM 7729 C C . LYS B 1 58 ? -6.973 -63.812 2.219 1 95.38 58 LYS B C 1
ATOM 7731 O O . LYS B 1 58 ? -6.359 -62.906 2.787 1 95.38 58 LYS B O 1
ATOM 7736 N N . ALA B 1 59 ? -7.5 -63.719 1.031 1 97.19 59 ALA B N 1
ATOM 7737 C CA . ALA B 1 59 ? -7.496 -62.406 0.363 1 97.19 59 ALA B CA 1
ATOM 7738 C C . ALA B 1 59 ? -8.312 -61.406 1.146 1 97.19 59 ALA B C 1
ATOM 7740 O O . ALA B 1 59 ? -7.902 -60.25 1.289 1 97.19 59 ALA B O 1
ATOM 7741 N N . PHE B 1 60 ? -9.445 -61.812 1.665 1 96.31 60 PHE B N 1
ATOM 7742 C CA . PHE B 1 60 ? -10.273 -60.906 2.441 1 96.31 60 PHE B CA 1
ATOM 7743 C C . PHE B 1 60 ? -9.641 -60.594 3.795 1 96.31 60 PHE B C 1
ATOM 7745 O O . PHE B 1 60 ? -9.734 -59.5 4.301 1 96.31 60 PHE B O 1
ATOM 7752 N N . GLU B 1 61 ? -9.008 -61.562 4.355 1 95.19 61 GLU B N 1
ATOM 7753 C CA . GLU B 1 61 ? -8.273 -61.344 5.598 1 95.19 61 GLU B CA 1
ATOM 7754 C C . GLU B 1 61 ? -7.191 -60.281 5.418 1 95.19 61 GLU B C 1
ATOM 7756 O O . GLU B 1 61 ? -6.953 -59.469 6.316 1 95.19 61 GLU B O 1
ATOM 7761 N N . PHE B 1 62 ? -6.59 -60.375 4.27 1 96.19 62 PHE B N 1
ATOM 7762 C CA . PHE B 1 62 ? -5.582 -59.375 3.941 1 96.19 62 PHE B CA 1
ATOM 7763 C C . PHE B 1 62 ? -6.195 -58 3.895 1 96.19 62 PHE B C 1
ATOM 7765 O O . PHE B 1 62 ? -5.602 -57.031 4.391 1 96.19 62 PHE B O 1
ATOM 7772 N N . ILE B 1 63 ? -7.352 -57.844 3.291 1 97 63 ILE B N 1
ATOM 7773 C CA . ILE B 1 63 ? -8.039 -56.562 3.18 1 97 63 ILE B CA 1
ATOM 7774 C C . ILE B 1 63 ? -8.344 -56 4.574 1 97 63 ILE B C 1
ATOM 7776 O O . ILE B 1 63 ? -8.062 -54.844 4.867 1 97 63 ILE B O 1
ATOM 7780 N N . LEU B 1 64 ? -8.844 -56.875 5.418 1 95.94 64 LEU B N 1
ATOM 7781 C CA . LEU B 1 64 ? -9.227 -56.438 6.762 1 95.94 64 LEU B CA 1
ATOM 7782 C C . LEU B 1 64 ? -8.008 -56 7.566 1 95.94 64 LEU B C 1
ATOM 7784 O O . LEU B 1 64 ? -8.062 -55.031 8.305 1 95.94 64 LEU B O 1
ATOM 7788 N N . SER B 1 65 ? -6.957 -56.625 7.352 1 95.06 65 SER B N 1
ATOM 7789 C CA . SER B 1 65 ? -5.762 -56.406 8.164 1 95.06 65 SER B CA 1
ATOM 7790 C C . SER B 1 65 ? -5.016 -55.156 7.719 1 95.06 65 SER B C 1
ATOM 7792 O O . SER B 1 65 ? -4.172 -54.625 8.453 1 95.06 65 SER B O 1
ATOM 7794 N N . ASN B 1 66 ? -5.332 -54.656 6.578 1 96.38 66 ASN B N 1
ATOM 7795 C CA . ASN B 1 66 ? -4.52 -53.562 6.043 1 96.38 66 ASN B CA 1
ATOM 7796 C C . ASN B 1 66 ? -5.289 -52.25 6.035 1 96.38 66 ASN B C 1
ATOM 7798 O O . ASN B 1 66 ? -4.844 -51.281 5.438 1 96.38 66 ASN B O 1
ATOM 7802 N N . GLN B 1 67 ? -6.43 -52.219 6.672 1 96.81 67 GLN B N 1
ATOM 7803 C CA . GLN B 1 67 ? -7.156 -50.969 6.77 1 96.81 67 GLN B CA 1
ATOM 7804 C C . GLN B 1 67 ? -6.469 -50 7.742 1 96.81 67 GLN B C 1
ATOM 7806 O O . GLN B 1 67 ? -6.012 -50.406 8.812 1 96.81 67 GLN B O 1
ATOM 7811 N N . HIS B 1 68 ? -6.262 -48.781 7.359 1 96.06 68 HIS B N 1
ATOM 7812 C CA . HIS B 1 68 ? -5.668 -47.75 8.219 1 96.06 68 HIS B CA 1
ATOM 7813 C C . HIS B 1 68 ? -6.66 -47.281 9.266 1 96.06 68 HIS B C 1
ATOM 7815 O O . HIS B 1 68 ? -7.863 -47.531 9.156 1 96.06 68 HIS B O 1
ATOM 7821 N N . ALA B 1 69 ? -6.18 -46.5 10.203 1 93.12 69 ALA B N 1
ATOM 7822 C CA . ALA B 1 69 ? -6.969 -46.062 11.344 1 93.12 69 ALA B CA 1
ATOM 7823 C C . ALA B 1 69 ? -8.109 -45.125 10.906 1 93.12 69 ALA B C 1
ATOM 7825 O O . ALA B 1 69 ? -9.203 -45.188 11.484 1 93.12 69 ALA B O 1
ATOM 7826 N N . ASN B 1 70 ? -7.949 -44.5 9.82 1 92.94 70 ASN B N 1
ATOM 7827 C CA . ASN B 1 70 ? -8.961 -43.531 9.367 1 92.94 70 ASN B CA 1
ATOM 7828 C C . ASN B 1 70 ? -9.961 -44.188 8.414 1 92.94 70 ASN B C 1
ATOM 7830 O O . ASN B 1 70 ? -10.859 -43.531 7.895 1 92.94 70 ASN B O 1
ATOM 7834 N N . GLY B 1 71 ? -9.773 -45.438 8.18 1 95.06 71 GLY B N 1
ATOM 7835 C CA . GLY B 1 71 ? -10.773 -46.188 7.445 1 95.06 71 GLY B CA 1
ATOM 7836 C C . GLY B 1 71 ? -10.391 -46.469 6 1 95.06 71 GLY B C 1
ATOM 7837 O O . GLY B 1 71 ? -11.008 -47.281 5.328 1 95.06 71 GLY B O 1
ATOM 7838 N N . HIS B 1 72 ? -9.414 -45.75 5.527 1 95.81 72 HIS B N 1
ATOM 7839 C CA . HIS B 1 72 ? -9.008 -45.906 4.137 1 95.81 72 HIS B CA 1
ATOM 7840 C C . HIS B 1 72 ? -7.914 -46.969 4.004 1 95.81 72 HIS B C 1
ATOM 7842 O O . HIS B 1 72 ? -7.406 -47.469 5.008 1 95.81 72 HIS B O 1
ATOM 7848 N N . TRP B 1 73 ? -7.664 -47.438 2.811 1 97.12 73 TRP B N 1
ATOM 7849 C CA . TRP B 1 73 ? -6.547 -48.312 2.473 1 97.12 73 TRP B CA 1
ATOM 7850 C C . TRP B 1 73 ? -5.535 -47.562 1.59 1 97.12 73 TRP B C 1
ATOM 7852 O O . TRP B 1 73 ? -5.898 -46.656 0.841 1 97.12 73 TRP B O 1
ATOM 7862 N N . ASP B 1 74 ? -4.199 -47.938 1.609 1 92 74 ASP B N 1
ATOM 7863 C CA . ASP B 1 74 ? -3.102 -47.438 0.775 1 92 74 ASP B CA 1
ATOM 7864 C C . ASP B 1 74 ? -2.818 -45.969 1.038 1 92 74 ASP B C 1
ATOM 7866 O O . ASP B 1 74 ? -3.611 -45.094 0.658 1 92 74 ASP B O 1
ATOM 7870 N N . ASP B 1 75 ? -1.84 -45.594 1.589 1 87.81 75 ASP B N 1
ATOM 7871 C CA . ASP B 1 75 ? -1.502 -44.219 1.954 1 87.81 75 ASP B CA 1
ATOM 7872 C C . ASP B 1 75 ? -0.389 -43.656 1.063 1 87.81 75 ASP B C 1
ATOM 7874 O O . ASP B 1 75 ? 0.071 -42.531 1.259 1 87.81 75 ASP B O 1
ATOM 7878 N N . GLU B 1 76 ? -0.008 -44.375 0.073 1 86.81 76 GLU B N 1
ATOM 7879 C CA . GLU B 1 76 ? 1.07 -43.938 -0.804 1 86.81 76 GLU B CA 1
ATOM 7880 C C . GLU B 1 76 ? 0.536 -43.062 -1.935 1 86.81 76 GLU B C 1
ATOM 7882 O O . GLU B 1 76 ? -0.56 -43.312 -2.445 1 86.81 76 GLU B O 1
ATOM 7887 N N . GLU B 1 77 ? 1.273 -42.062 -2.35 1 83.06 77 GLU B N 1
ATOM 7888 C CA . GLU B 1 77 ? 0.907 -41.25 -3.498 1 83.06 77 GLU B CA 1
ATOM 7889 C C . GLU B 1 77 ? 1.018 -42.031 -4.801 1 83.06 77 GLU B C 1
ATOM 7891 O O . GLU B 1 77 ? 1.842 -42.938 -4.914 1 83.06 77 GLU B O 1
ATOM 7896 N N . PRO B 1 78 ? 0.149 -41.656 -5.594 1 85.81 78 PRO B N 1
ATOM 7897 C CA . PRO B 1 78 ? -0.832 -40.562 -5.715 1 85.81 78 PRO B CA 1
ATOM 7898 C C . PRO B 1 78 ? -2.131 -40.875 -4.969 1 85.81 78 PRO B C 1
ATOM 7900 O O . PRO B 1 78 ? -2.385 -42 -4.594 1 85.81 78 PRO B O 1
ATOM 7903 N N . ARG B 1 79 ? -2.939 -39.906 -4.816 1 85.88 79 ARG B N 1
ATOM 7904 C CA . ARG B 1 79 ? -4.188 -40 -4.066 1 85.88 79 ARG B CA 1
ATOM 7905 C C . ARG B 1 79 ? -5.133 -41 -4.703 1 85.88 79 ARG B C 1
ATOM 7907 O O . ARG B 1 79 ? -5.922 -41.656 -4.008 1 85.88 79 ARG B O 1
ATOM 7914 N N . ALA B 1 80 ? -4.934 -41.125 -5.992 1 88.69 80 ALA B N 1
ATOM 7915 C CA . ALA B 1 80 ? -5.766 -42.094 -6.727 1 88.69 80 ALA B CA 1
ATOM 7916 C C . ALA B 1 80 ? -5.582 -43.5 -6.184 1 88.69 80 ALA B C 1
ATOM 7918 O O . ALA B 1 80 ? -6.516 -44.312 -6.203 1 88.69 80 ALA B O 1
ATOM 7919 N N . ASN B 1 81 ? -4.422 -43.906 -5.66 1 92.88 81 ASN B N 1
ATOM 7920 C CA . ASN B 1 81 ? -4.184 -45.219 -5.062 1 92.88 81 ASN B CA 1
ATOM 7921 C C . ASN B 1 81 ? -5.133 -45.5 -3.896 1 92.88 81 ASN B C 1
ATOM 7923 O O . ASN B 1 81 ? -5.754 -46.562 -3.826 1 92.88 81 ASN B O 1
ATOM 7927 N N . ALA B 1 82 ? -5.184 -44.469 -3.053 1 94.06 82 ALA B N 1
ATOM 7928 C CA . ALA B 1 82 ? -6.043 -44.594 -1.879 1 94.06 82 ALA B CA 1
ATOM 7929 C C . ALA B 1 82 ? -7.512 -44.656 -2.279 1 94.06 82 ALA B C 1
ATOM 7931 O O . ALA B 1 82 ? -8.289 -45.406 -1.7 1 94.06 82 ALA B O 1
ATOM 7932 N N . ILE B 1 83 ? -7.859 -43.938 -3.213 1 93 83 ILE B N 1
ATOM 7933 C CA . ILE B 1 83 ? -9.25 -43.844 -3.643 1 93 83 ILE B CA 1
ATOM 7934 C C . ILE B 1 83 ? -9.68 -45.188 -4.227 1 93 83 ILE B C 1
ATOM 7936 O O . ILE B 1 83 ? -10.656 -45.781 -3.777 1 93 83 ILE B O 1
ATOM 7940 N N . LEU B 1 84 ? -8.914 -45.688 -5.176 1 94.62 84 LEU B N 1
ATOM 7941 C CA . LEU B 1 84 ? -9.266 -46.938 -5.848 1 94.62 84 LEU B CA 1
ATOM 7942 C C . LEU B 1 84 ? -9.242 -48.125 -4.875 1 94.62 84 LEU B C 1
ATOM 7944 O O . LEU B 1 84 ? -10.156 -48.938 -4.867 1 94.62 84 LEU B O 1
ATOM 7948 N N . SER B 1 85 ? -8.211 -48.188 -4.086 1 97.5 85 SER B N 1
ATOM 7949 C CA . SER B 1 85 ? -8.07 -49.281 -3.131 1 97.5 85 SER B CA 1
ATOM 7950 C C . SER B 1 85 ? -9.195 -49.281 -2.105 1 97.5 85 SER B C 1
ATOM 7952 O O . SER B 1 85 ? -9.758 -50.344 -1.772 1 97.5 85 SER B O 1
ATOM 7954 N N . THR B 1 86 ? -9.539 -48.094 -1.637 1 97.62 86 THR B N 1
ATOM 7955 C CA . THR B 1 86 ? -10.578 -47.969 -0.617 1 97.62 86 THR B CA 1
ATOM 7956 C C . THR B 1 86 ? -11.945 -48.281 -1.203 1 97.62 86 THR B C 1
ATOM 7958 O O . THR B 1 86 ? -12.781 -48.938 -0.55 1 97.62 86 THR B O 1
ATOM 7961 N N . MET B 1 87 ? -12.164 -47.875 -2.369 1 97.56 87 MET B N 1
ATOM 7962 C CA . MET B 1 87 ? -13.438 -48.188 -3.008 1 97.56 87 MET B CA 1
ATOM 7963 C C . MET B 1 87 ? -13.609 -49.688 -3.197 1 97.56 87 MET B C 1
ATOM 7965 O O . MET B 1 87 ? -14.656 -50.25 -2.855 1 97.56 87 MET B O 1
ATOM 7969 N N . ALA B 1 88 ? -12.617 -50.312 -3.754 1 98.25 88 ALA B N 1
ATOM 7970 C CA . ALA B 1 88 ? -12.68 -51.75 -4.008 1 98.25 88 ALA B CA 1
ATOM 7971 C C . ALA B 1 88 ? -12.773 -52.531 -2.705 1 98.25 88 ALA B C 1
ATOM 7973 O O . ALA B 1 88 ? -13.523 -53.531 -2.611 1 98.25 88 ALA B O 1
ATOM 7974 N N . ALA B 1 89 ? -11.992 -52.125 -1.725 1 98.31 89 ALA B N 1
ATOM 7975 C CA . ALA B 1 89 ? -12.008 -52.812 -0.428 1 98.31 89 ALA B CA 1
ATOM 7976 C C . ALA B 1 89 ? -13.359 -52.656 0.254 1 98.31 89 ALA B C 1
ATOM 7978 O O . ALA B 1 89 ? -13.867 -53.594 0.884 1 98.31 89 ALA B O 1
ATOM 7979 N N . THR B 1 90 ? -13.922 -51.5 0.167 1 98.06 90 THR B N 1
ATOM 7980 C CA . THR B 1 90 ? -15.242 -51.25 0.731 1 98.06 90 THR B CA 1
ATOM 7981 C C . THR B 1 90 ? -16.281 -52.156 0.06 1 98.06 90 THR B C 1
ATOM 7983 O O . THR B 1 90 ? -17.141 -52.719 0.732 1 98.06 90 THR B O 1
ATOM 7986 N N . LEU B 1 91 ? -16.234 -52.188 -1.189 1 97.88 91 LEU B N 1
ATOM 7987 C CA . LEU B 1 91 ? -17.141 -53.062 -1.923 1 97.88 91 LEU B CA 1
ATOM 7988 C C . LEU B 1 91 ? -17 -54.5 -1.451 1 97.88 91 LEU B C 1
ATOM 7990 O O . LEU B 1 91 ? -18 -55.188 -1.26 1 97.88 91 LEU B O 1
ATOM 7994 N N . ALA B 1 92 ? -15.75 -54.969 -1.313 1 97.81 92 ALA B N 1
ATOM 7995 C CA . ALA B 1 92 ? -15.492 -56.312 -0.833 1 97.81 92 ALA B CA 1
ATOM 7996 C C . ALA B 1 92 ? -16.125 -56.531 0.538 1 97.81 92 ALA B C 1
ATOM 7998 O O . ALA B 1 92 ? -16.703 -57.594 0.798 1 97.81 92 ALA B O 1
ATOM 7999 N N . CYS B 1 93 ? -16.016 -55.562 1.407 1 96.69 93 CYS B N 1
ATOM 8000 C CA . CYS B 1 93 ? -16.609 -55.656 2.732 1 96.69 93 CYS B CA 1
ATOM 8001 C C . CYS B 1 93 ? -18.125 -55.812 2.637 1 96.69 93 CYS B C 1
ATOM 8003 O O . CYS B 1 93 ? -18.703 -56.656 3.326 1 96.69 93 CYS B O 1
ATOM 8005 N N . PHE B 1 94 ? -18.766 -55.062 1.814 1 96.56 94 PHE B N 1
ATOM 8006 C CA . PHE B 1 94 ? -20.203 -55.156 1.627 1 96.56 94 PHE B CA 1
ATOM 8007 C C . PHE B 1 94 ? -20.609 -56.531 1.114 1 96.56 94 PHE B C 1
ATOM 8009 O O . PHE B 1 94 ? -21.578 -57.125 1.584 1 96.56 94 PHE B O 1
ATOM 8016 N N . GLU B 1 95 ? -19.844 -57 0.148 1 95.88 95 GLU B N 1
ATOM 8017 C CA . GLU B 1 95 ? -20.172 -58.281 -0.452 1 95.88 95 GLU B CA 1
ATOM 8018 C C . GLU B 1 95 ? -20 -59.406 0.56 1 95.88 95 GLU B C 1
ATOM 8020 O O . GLU B 1 95 ? -20.828 -60.344 0.609 1 95.88 95 GLU B O 1
ATOM 8025 N N . HIS B 1 96 ? -18.953 -59.375 1.317 1 94.88 96 HIS B N 1
ATOM 8026 C CA . HIS B 1 96 ? -18.719 -60.406 2.316 1 94.88 96 HIS B CA 1
ATOM 8027 C C . HIS B 1 96 ? -19.75 -60.312 3.439 1 94.88 96 HIS B C 1
ATOM 8029 O O . HIS B 1 96 ? -20.125 -61.344 4.02 1 94.88 96 HIS B O 1
ATOM 8035 N N . GLU B 1 97 ? -20.188 -59.125 3.75 1 93 97 GLU B N 1
ATOM 8036 C CA . GLU B 1 97 ? -21.266 -58.969 4.723 1 93 97 GLU B CA 1
ATOM 8037 C C . GLU B 1 97 ? -22.578 -59.531 4.18 1 93 97 GLU B C 1
ATOM 8039 O O . GLU B 1 97 ? -23.297 -60.25 4.891 1 93 97 GLU B O 1
ATOM 8044 N N . ARG B 1 98 ? -22.891 -59.219 2.986 1 92.25 98 ARG B N 1
ATOM 8045 C CA . ARG B 1 98 ? -24.109 -59.656 2.338 1 92.25 98 ARG B CA 1
ATOM 8046 C C . ARG B 1 98 ? -24.172 -61.188 2.256 1 92.25 98 ARG B C 1
ATOM 8048 O O . ARG B 1 98 ? -25.234 -61.781 2.469 1 92.25 98 ARG B O 1
ATOM 8055 N N . PHE B 1 99 ? -23.031 -61.781 1.989 1 92.56 99 PHE B N 1
ATOM 8056 C CA . PHE B 1 99 ? -22.969 -63.219 1.813 1 92.56 99 PHE B CA 1
ATOM 8057 C C . PHE B 1 99 ? -22.25 -63.875 2.99 1 92.56 99 PHE B C 1
ATOM 8059 O O . PHE B 1 99 ? -21.375 -64.75 2.797 1 92.56 99 PHE B O 1
ATOM 8066 N N . SER B 1 100 ? -22.594 -63.469 4.148 1 88.88 100 SER B N 1
ATOM 8067 C CA . SER B 1 100 ? -21.953 -63.938 5.375 1 88.88 100 SER B CA 1
ATOM 8068 C C . SER B 1 100 ? -22.203 -65.438 5.59 1 88.88 100 SER B C 1
ATOM 8070 O O . SER B 1 100 ? -21.484 -66.062 6.355 1 88.88 100 SER B O 1
ATOM 8072 N N . HIS B 1 101 ? -23.156 -65.938 4.785 1 86 101 HIS B N 1
ATOM 8073 C CA . HIS B 1 101 ? -23.516 -67.375 4.938 1 86 101 HIS B CA 1
ATOM 8074 C C . HIS B 1 101 ? -22.578 -68.25 4.117 1 86 101 HIS B C 1
ATOM 8076 O O . HIS B 1 101 ? -22.578 -69.5 4.293 1 86 101 HIS B O 1
ATOM 8082 N N . TYR B 1 102 ? -21.812 -67.625 3.217 1 88.56 102 TYR B N 1
ATOM 8083 C CA . TYR B 1 102 ? -20.844 -68.438 2.455 1 88.56 102 TYR B CA 1
ATOM 8084 C C . TYR B 1 102 ? -19.781 -69 3.371 1 88.56 102 TYR B C 1
ATOM 8086 O O . TYR B 1 102 ? -19.453 -68.438 4.406 1 88.56 102 TYR B O 1
ATOM 8094 N N . VAL B 1 103 ? -19.25 -70.125 2.996 1 83.19 103 VAL B N 1
ATOM 8095 C CA . VAL B 1 103 ? -18.281 -70.875 3.832 1 83.19 103 VAL B CA 1
ATOM 8096 C C . VAL B 1 103 ? -16.875 -70.375 3.479 1 83.19 103 VAL B C 1
ATOM 8098 O O . VAL B 1 103 ? -16.609 -70 2.342 1 83.19 103 VAL B O 1
ATOM 8101 N N . GLY B 1 104 ? -15.984 -70.438 4.457 1 75 104 GLY B N 1
ATOM 8102 C CA . GLY B 1 104 ? -14.594 -70.188 4.141 1 75 104 GLY B CA 1
ATOM 8103 C C . GLY B 1 104 ? -13.883 -69.375 5.227 1 75 104 GLY B C 1
ATOM 8104 O O . GLY B 1 104 ? -12.664 -69.5 5.383 1 75 104 GLY B O 1
ATOM 8105 N N . HIS B 1 105 ? -14.531 -68.438 5.797 1 75.81 105 HIS B N 1
ATOM 8106 C CA . HIS B 1 105 ? -13.922 -67.75 6.934 1 75.81 105 HIS B CA 1
ATOM 8107 C C . HIS B 1 105 ? -14.977 -67.312 7.93 1 75.81 105 HIS B C 1
ATOM 8109 O O . HIS B 1 105 ? -16.156 -67.188 7.59 1 75.81 105 HIS B O 1
ATOM 8115 N N . VAL B 1 106 ? -14.602 -67.25 9.219 1 70.38 106 VAL B N 1
ATOM 8116 C CA . VAL B 1 106 ? -15.5 -66.812 10.273 1 70.38 106 VAL B CA 1
ATOM 8117 C C . VAL B 1 106 ? -15.398 -65.25 10.398 1 70.38 106 VAL B C 1
ATOM 8119 O O . VAL B 1 106 ? -14.32 -64.75 10.648 1 70.38 106 VAL B O 1
ATOM 8122 N N . LEU B 1 107 ? -16.406 -64.625 9.922 1 77.75 107 LEU B N 1
ATOM 8123 C CA . LEU B 1 107 ? -16.438 -63.188 9.867 1 77.75 107 LEU B CA 1
ATOM 8124 C C . LEU B 1 107 ? -17.109 -62.625 11.109 1 77.75 107 LEU B C 1
ATOM 8126 O O . LEU B 1 107 ? -18.172 -63.094 11.523 1 77.75 107 LEU B O 1
ATOM 8130 N N . LYS B 1 108 ? -16.359 -61.719 11.883 1 82.62 108 LYS B N 1
ATOM 8131 C CA . LYS B 1 108 ? -17.062 -60.906 12.867 1 82.62 108 LYS B CA 1
ATOM 8132 C C . LYS B 1 108 ? -17.828 -59.75 12.188 1 82.62 108 LYS B C 1
ATOM 8134 O O . LYS B 1 108 ? -17.25 -58.719 11.898 1 82.62 108 LYS B O 1
ATOM 8139 N N . LEU B 1 109 ? -19.078 -60.062 12.008 1 89.38 109 LEU B N 1
ATOM 8140 C CA . LEU B 1 109 ? -19.922 -59.156 11.219 1 89.38 109 LEU B CA 1
ATOM 8141 C C . LEU B 1 109 ? -19.875 -57.75 11.773 1 89.38 109 LEU B C 1
ATOM 8143 O O . LEU B 1 109 ? -19.891 -56.781 11.016 1 89.38 109 LEU B O 1
ATOM 8147 N N . GLU B 1 110 ? -19.828 -57.625 13.102 1 90.25 110 GLU B N 1
ATOM 8148 C CA . GLU B 1 110 ? -19.797 -56.312 13.719 1 90.25 110 GLU B CA 1
ATOM 8149 C C . GLU B 1 110 ? -18.5 -55.562 13.367 1 90.25 110 GLU B C 1
ATOM 8151 O O . GLU B 1 110 ? -18.516 -54.344 13.172 1 90.25 110 GLU B O 1
ATOM 8156 N N . ASP B 1 111 ? -17.5 -56.281 13.289 1 92.75 111 ASP B N 1
ATOM 8157 C CA . ASP B 1 111 ? -16.219 -55.719 12.93 1 92.75 111 ASP B CA 1
ATOM 8158 C C . ASP B 1 111 ? -16.219 -55.219 11.484 1 92.75 111 ASP B C 1
ATOM 8160 O O . ASP B 1 111 ? -15.727 -54.125 11.188 1 92.75 111 ASP B O 1
ATOM 8164 N N . VAL B 1 112 ? -16.719 -56 10.609 1 94.5 112 VAL B N 1
ATOM 8165 C CA . VAL B 1 112 ? -16.797 -55.656 9.188 1 94.5 112 VAL B CA 1
ATOM 8166 C C . VAL B 1 112 ? -17.656 -54.438 9 1 94.5 112 VAL B C 1
ATOM 8168 O O . VAL B 1 112 ? -17.328 -53.531 8.211 1 94.5 112 VAL B O 1
ATOM 8171 N N . ARG B 1 113 ? -18.719 -54.344 9.703 1 93.94 113 ARG B N 1
ATOM 8172 C CA . ARG B 1 113 ? -19.625 -53.219 9.602 1 93.94 113 ARG B CA 1
ATOM 8173 C C . ARG B 1 113 ? -18.953 -51.938 10.086 1 93.94 113 ARG B C 1
ATOM 8175 O O . ARG B 1 113 ? -19.141 -50.875 9.492 1 93.94 113 ARG B O 1
ATOM 8182 N N . GLN B 1 114 ? -18.25 -52.062 11.133 1 94.19 114 GLN B N 1
ATOM 8183 C CA . GLN B 1 114 ? -17.531 -50.906 11.648 1 94.19 114 GLN B CA 1
ATOM 8184 C C . GLN B 1 114 ? -16.484 -50.438 10.648 1 94.19 114 GLN B C 1
ATOM 8186 O O . GLN B 1 114 ? -16.328 -49.219 10.43 1 94.19 114 GLN B O 1
ATOM 8191 N N . ARG B 1 115 ? -15.773 -51.344 10.117 1 95.5 115 ARG B N 1
ATOM 8192 C CA . ARG B 1 115 ? -14.75 -51.031 9.133 1 95.5 115 ARG B CA 1
ATOM 8193 C C . ARG B 1 115 ? -15.367 -50.406 7.891 1 95.5 115 ARG B C 1
ATOM 8195 O O . ARG B 1 115 ? -14.812 -49.438 7.34 1 95.5 115 ARG B O 1
ATOM 8202 N N . THR B 1 116 ? -16.469 -50.938 7.484 1 96.62 116 THR B N 1
ATOM 8203 C CA . THR B 1 116 ? -17.172 -50.406 6.312 1 96.62 116 THR B CA 1
ATOM 8204 C C . THR B 1 116 ? -17.656 -49 6.551 1 96.62 116 THR B C 1
ATOM 8206 O O . THR B 1 116 ? -17.562 -48.125 5.66 1 96.62 116 THR B O 1
ATOM 8209 N N . SER B 1 117 ? -18.109 -48.75 7.707 1 95.88 117 SER B N 1
ATOM 8210 C CA . SER B 1 117 ? -18.609 -47.406 8.047 1 95.88 117 SER B CA 1
ATOM 8211 C C . SER B 1 117 ? -17.484 -46.375 8 1 95.88 117 SER B C 1
ATOM 8213 O O . SER B 1 117 ? -17.656 -45.281 7.496 1 95.88 117 SER B O 1
ATOM 8215 N N . LYS B 1 118 ? -16.375 -46.719 8.547 1 96.5 118 LYS B N 1
ATOM 8216 C CA . LYS B 1 118 ? -15.219 -45.844 8.523 1 96.5 118 LYS B CA 1
ATOM 8217 C C . LYS B 1 118 ? -14.766 -45.594 7.09 1 96.5 118 LYS B C 1
ATOM 8219 O O . LYS B 1 118 ? -14.383 -44.469 6.75 1 96.5 118 LYS B O 1
ATOM 8224 N N . ALA B 1 119 ? -14.797 -46.562 6.32 1 97.44 119 ALA B N 1
ATOM 8225 C CA . ALA B 1 119 ? -14.383 -46.469 4.926 1 97.44 119 ALA B CA 1
ATOM 8226 C C . ALA B 1 119 ? -15.32 -45.562 4.141 1 97.44 119 ALA B C 1
ATOM 8228 O O . ALA B 1 119 ? -14.867 -44.719 3.348 1 97.44 119 ALA B O 1
ATOM 8229 N N . VAL B 1 120 ? -16.562 -45.688 4.363 1 96.62 120 VAL B N 1
ATOM 8230 C CA . VAL B 1 120 ? -17.562 -44.906 3.664 1 96.62 120 VAL B CA 1
ATOM 8231 C C . VAL B 1 120 ? -17.406 -43.438 4.055 1 96.62 120 VAL B C 1
ATOM 8233 O O . VAL B 1 120 ? -17.531 -42.531 3.207 1 96.62 120 VAL B O 1
ATOM 8236 N N . THR B 1 121 ? -17.172 -43.25 5.281 1 95.38 121 THR B N 1
ATOM 8237 C CA . THR B 1 121 ? -16.969 -41.875 5.754 1 95.38 121 THR B CA 1
ATOM 8238 C C . THR B 1 121 ? -15.75 -41.25 5.078 1 95.38 121 THR B C 1
ATOM 8240 O O . THR B 1 121 ? -15.797 -40.094 4.637 1 95.38 121 THR B O 1
ATOM 8243 N N . TRP B 1 122 ? -14.734 -41.938 5.039 1 96 122 TRP B N 1
ATOM 8244 C CA . TRP B 1 122 ? -13.516 -41.438 4.398 1 96 122 TRP B CA 1
ATOM 8245 C C . TRP B 1 122 ? -13.758 -41.188 2.918 1 96 122 TRP B C 1
ATOM 8247 O O . TRP B 1 122 ? -13.312 -40.156 2.391 1 96 122 TRP B O 1
ATOM 8257 N N . LEU B 1 123 ? -14.414 -42 2.217 1 95.94 123 LEU B N 1
ATOM 8258 C CA . LEU B 1 123 ? -14.695 -41.875 0.792 1 95.94 123 LEU B CA 1
ATOM 8259 C C . LEU B 1 123 ? -15.547 -40.625 0.521 1 95.94 123 LEU B C 1
ATOM 8261 O O . LEU B 1 123 ? -15.305 -39.906 -0.443 1 95.94 123 LEU B O 1
ATOM 8265 N N . ARG B 1 124 ? -16.484 -40.438 1.332 1 93.75 124 ARG B N 1
ATOM 8266 C CA . ARG B 1 124 ? -17.344 -39.281 1.168 1 93.75 124 ARG B CA 1
ATOM 8267 C C . ARG B 1 124 ? -16.547 -38 1.278 1 93.75 124 ARG B C 1
ATOM 8269 O O . ARG B 1 124 ? -16.703 -37.062 0.465 1 93.75 124 ARG B O 1
ATOM 8276 N N . ASN B 1 125 ? -15.766 -38 2.23 1 91.19 125 ASN B N 1
ATOM 8277 C CA . ASN B 1 125 ? -14.938 -36.812 2.432 1 91.19 125 ASN B CA 1
ATOM 8278 C C . ASN B 1 125 ? -13.969 -36.625 1.273 1 91.19 125 ASN B C 1
ATOM 8280 O O . ASN B 1 125 ? -13.805 -35.5 0.786 1 91.19 125 ASN B O 1
ATOM 8284 N N . GLU B 1 126 ? -13.32 -37.594 0.822 1 90.75 126 GLU B N 1
ATOM 8285 C CA . GLU B 1 126 ? -12.273 -37.531 -0.199 1 90.75 126 GLU B CA 1
ATOM 8286 C C . GLU B 1 126 ? -12.875 -37.219 -1.572 1 90.75 126 GLU B C 1
ATOM 8288 O O . GLU B 1 126 ? -12.344 -36.406 -2.318 1 90.75 126 GLU B O 1
ATOM 8293 N N . LEU B 1 127 ? -13.922 -37.844 -1.954 1 90.06 127 LEU B N 1
ATOM 8294 C CA . LEU B 1 127 ? -14.469 -37.75 -3.305 1 90.06 127 LEU B CA 1
ATOM 8295 C C . LEU B 1 127 ? -15.234 -36.469 -3.51 1 90.06 127 LEU B C 1
ATOM 8297 O O . LEU B 1 127 ? -15.328 -35.969 -4.633 1 90.06 127 LEU B O 1
ATOM 8301 N N . THR B 1 128 ? -15.672 -35.938 -2.422 1 85.38 128 THR B N 1
ATOM 8302 C CA . THR B 1 128 ? -16.375 -34.656 -2.525 1 85.38 128 THR B CA 1
ATOM 8303 C C . THR B 1 128 ? -15.406 -33.531 -2.875 1 85.38 128 THR B C 1
ATOM 8305 O O . THR B 1 128 ? -15.766 -32.594 -3.594 1 85.38 128 THR B O 1
ATOM 8308 N N . HIS B 1 129 ? -14.195 -33.656 -2.438 1 78.69 129 HIS B N 1
ATOM 8309 C CA . HIS B 1 129 ? -13.227 -32.594 -2.621 1 78.69 129 HIS B CA 1
ATOM 8310 C C . HIS B 1 129 ? -12.211 -32.938 -3.699 1 78.69 129 HIS B C 1
ATOM 8312 O O . HIS B 1 129 ? -11.297 -32.156 -3.98 1 78.69 129 HIS B O 1
ATOM 8318 N N . TRP B 1 130 ? -12.398 -34.094 -4.219 1 80.31 130 TRP B N 1
ATOM 8319 C CA . TRP B 1 130 ? -11.438 -34.562 -5.211 1 80.31 130 TRP B CA 1
ATOM 8320 C C . TRP B 1 130 ? -11.516 -33.719 -6.484 1 80.31 130 TRP B C 1
ATOM 8322 O O . TRP B 1 130 ? -12.602 -33.5 -7.031 1 80.31 130 TRP B O 1
ATOM 8332 N N . ASN B 1 131 ? -10.375 -32.844 -6.773 1 66.12 131 ASN B N 1
ATOM 8333 C CA . ASN B 1 131 ? -10.32 -32.062 -8.008 1 66.12 131 ASN B CA 1
ATOM 8334 C C . ASN B 1 131 ? -9.094 -32.406 -8.844 1 66.12 131 ASN B C 1
ATOM 8336 O O . ASN B 1 131 ? -8.086 -32.875 -8.297 1 66.12 131 ASN B O 1
ATOM 8340 N N . ASP B 1 132 ? -9.297 -32.656 -10.164 1 57.97 132 ASP B N 1
ATOM 8341 C CA . ASP B 1 132 ? -8.461 -33.25 -11.195 1 57.97 132 ASP B CA 1
ATOM 8342 C C . ASP B 1 132 ? -7.125 -32.5 -11.312 1 57.97 132 ASP B C 1
ATOM 8344 O O . ASP B 1 132 ? -6.281 -32.844 -12.133 1 57.97 132 ASP B O 1
ATOM 8348 N N . GLN B 1 133 ? -6.84 -31.391 -10.617 1 50.5 133 GLN B N 1
ATOM 8349 C CA . GLN B 1 133 ? -5.848 -30.531 -11.258 1 50.5 133 GLN B CA 1
ATOM 8350 C C . GLN B 1 133 ? -4.512 -31.25 -11.414 1 50.5 133 GLN B C 1
ATOM 8352 O O . GLN B 1 133 ? -3.768 -31 -12.359 1 50.5 133 GLN B O 1
ATOM 8357 N N . ASN B 1 134 ? -4.07 -32.156 -10.477 1 49.88 134 ASN B N 1
ATOM 8358 C CA . ASN B 1 134 ? -2.719 -32.719 -10.555 1 49.88 134 ASN B CA 1
ATOM 8359 C C . ASN B 1 134 ? -2.732 -34.219 -10.617 1 49.88 134 ASN B C 1
ATOM 8361 O O . ASN B 1 134 ? -1.765 -34.875 -10.211 1 49.88 134 ASN B O 1
ATOM 8365 N N . GLU B 1 135 ? -3.805 -34.875 -11.266 1 54.25 135 GLU B N 1
ATOM 8366 C CA . GLU B 1 135 ? -3.93 -36.281 -10.953 1 54.25 135 GLU B CA 1
ATOM 8367 C C . GLU B 1 135 ? -3.156 -37.156 -11.953 1 54.25 135 GLU B C 1
ATOM 8369 O O . GLU B 1 135 ? -3.053 -36.781 -13.125 1 54.25 135 GLU B O 1
ATOM 8374 N N . VAL B 1 136 ? -2.266 -38.031 -11.453 1 57.38 136 VAL B N 1
ATOM 8375 C CA . VAL B 1 136 ? -1.548 -39.094 -12.148 1 57.38 136 VAL B CA 1
ATOM 8376 C C . VAL B 1 136 ? -2.523 -39.906 -13 1 57.38 136 VAL B C 1
ATOM 8378 O O . VAL B 1 136 ? -3.641 -40.219 -12.562 1 57.38 136 VAL B O 1
ATOM 8381 N N . ASP B 1 137 ? -2.174 -39.969 -14.305 1 67 137 ASP B N 1
ATOM 8382 C CA . ASP B 1 137 ? -2.922 -40.781 -15.281 1 67 137 ASP B CA 1
ATOM 8383 C C . ASP B 1 137 ? -2.781 -42.25 -15.008 1 67 137 ASP B C 1
ATOM 8385 O O . ASP B 1 137 ? -2.053 -42.969 -15.711 1 67 137 ASP B O 1
ATOM 8389 N N . SER B 1 138 ? -3.461 -42.75 -13.961 1 75.25 138 SER B N 1
ATOM 8390 C CA . SER B 1 138 ? -3.457 -44.156 -13.648 1 75.25 138 SER B CA 1
ATOM 8391 C C . SER B 1 138 ? -4.258 -44.969 -14.68 1 75.25 138 SER B C 1
ATOM 8393 O O . SER B 1 138 ? -5.168 -44.406 -15.312 1 75.25 138 SER B O 1
ATOM 8395 N N . VAL B 1 139 ? -3.883 -46.188 -14.773 1 78.75 139 VAL B N 1
ATOM 8396 C CA . VAL B 1 139 ? -4.48 -47.031 -15.789 1 78.75 139 VAL B CA 1
ATOM 8397 C C . VAL B 1 139 ? -5.977 -47.188 -15.523 1 78.75 139 VAL B C 1
ATOM 8399 O O . VAL B 1 139 ? -6.383 -47.656 -14.461 1 78.75 139 VAL B O 1
ATOM 8402 N N . ALA B 1 140 ? -6.766 -46.75 -16.406 1 82.31 140 ALA B N 1
ATOM 8403 C CA . ALA B 1 140 ? -8.211 -46.938 -16.484 1 82.31 140 ALA B CA 1
ATOM 8404 C C . ALA B 1 140 ? -8.922 -46.25 -15.32 1 82.31 140 ALA B C 1
ATOM 8406 O O . ALA B 1 140 ? -10.055 -46.594 -14.977 1 82.31 140 ALA B O 1
ATOM 8407 N N . LEU B 1 141 ? -8.242 -45.375 -14.688 1 84.31 141 LEU B N 1
ATOM 8408 C CA . LEU B 1 141 ? -8.836 -44.656 -13.562 1 84.31 141 LEU B CA 1
ATOM 8409 C C . LEU B 1 141 ? -10.188 -44.062 -13.938 1 84.31 141 LEU B C 1
ATOM 8411 O O . LEU B 1 141 ? -11.141 -44.125 -13.164 1 84.31 141 LEU B O 1
ATOM 8415 N N . GLU B 1 142 ? -10.328 -43.625 -15.148 1 84.88 142 GLU B N 1
ATOM 8416 C CA . GLU B 1 142 ? -11.5 -42.906 -15.617 1 84.88 142 GLU B CA 1
ATOM 8417 C C . GLU B 1 142 ? -12.703 -43.812 -15.781 1 84.88 142 GLU B C 1
ATOM 8419 O O . GLU B 1 142 ? -13.852 -43.344 -15.773 1 84.88 142 GLU B O 1
ATOM 8424 N N . ILE B 1 143 ? -12.453 -45.094 -15.875 1 89.88 143 ILE B N 1
ATOM 8425 C CA . ILE B 1 143 ? -13.578 -46 -16.047 1 89.88 143 ILE B CA 1
ATOM 8426 C C . ILE B 1 143 ? -13.797 -46.781 -14.75 1 89.88 143 ILE B C 1
ATOM 8428 O O . ILE B 1 143 ? -14.922 -47.219 -14.461 1 89.88 143 ILE B O 1
ATOM 8432 N N . LEU B 1 144 ? -12.797 -47 -13.953 1 94.06 144 LEU B N 1
ATOM 8433 C CA . LEU B 1 144 ? -12.875 -47.812 -12.75 1 94.06 144 LEU B CA 1
ATOM 8434 C C . LEU B 1 144 ? -13.609 -47.062 -11.633 1 94.06 144 LEU B C 1
ATOM 8436 O O . LEU B 1 144 ? -14.422 -47.656 -10.922 1 94.06 144 LEU B O 1
ATOM 8440 N N . VAL B 1 145 ? -13.359 -45.75 -11.523 1 92.88 145 VAL B N 1
ATOM 8441 C CA . VAL B 1 145 ? -13.953 -45 -10.438 1 92.88 145 VAL B CA 1
ATOM 8442 C C . VAL B 1 145 ? -15.469 -44.906 -10.633 1 92.88 145 VAL B C 1
ATOM 8444 O O . VAL B 1 145 ? -16.234 -45.25 -9.727 1 92.88 145 VAL B O 1
ATOM 8447 N N . PRO B 1 146 ? -15.922 -44.5 -11.859 1 93.06 146 PRO B N 1
ATOM 8448 C CA . PRO B 1 146 ? -17.375 -44.5 -12.062 1 93.06 146 PRO B CA 1
ATOM 8449 C C . PRO B 1 146 ? -18.016 -45.875 -11.867 1 93.06 146 PRO B C 1
ATOM 8451 O O . PRO B 1 146 ? -19.109 -45.969 -11.305 1 93.06 146 PRO B O 1
ATOM 8454 N N . ALA B 1 147 ? -17.422 -46.906 -12.289 1 94.62 147 ALA B N 1
ATOM 8455 C CA . ALA B 1 147 ? -17.953 -48.281 -12.141 1 94.62 147 ALA B CA 1
ATOM 8456 C C . ALA B 1 147 ? -18.078 -48.656 -10.664 1 94.62 147 ALA B C 1
ATOM 8458 O O . ALA B 1 147 ? -19.062 -49.281 -10.266 1 94.62 147 ALA B O 1
ATOM 8459 N N . LEU B 1 148 ? -17.094 -48.312 -9.898 1 96.31 148 LEU B N 1
ATOM 8460 C CA . LEU B 1 148 ? -17.109 -48.625 -8.477 1 96.31 148 LEU B CA 1
ATOM 8461 C C . LEU B 1 148 ? -18.156 -47.781 -7.746 1 96.31 148 LEU B C 1
ATOM 8463 O O . LEU B 1 148 ? -18.75 -48.25 -6.777 1 96.31 148 LEU B O 1
ATOM 8467 N N . LEU B 1 149 ? -18.312 -46.594 -8.258 1 95.06 149 LEU B N 1
ATOM 8468 C CA . LEU B 1 149 ? -19.375 -45.75 -7.699 1 95.06 149 LEU B CA 1
ATOM 8469 C C . LEU B 1 149 ? -20.734 -46.406 -7.898 1 95.06 149 LEU B C 1
ATOM 8471 O O . LEU B 1 149 ? -21.562 -46.406 -6.984 1 95.06 149 LEU B O 1
ATOM 8475 N N . ASP B 1 150 ? -20.891 -46.938 -9.039 1 94.69 150 ASP B N 1
ATOM 8476 C CA . ASP B 1 150 ? -22.156 -47.594 -9.344 1 94.69 150 ASP B CA 1
ATOM 8477 C C . ASP B 1 150 ? -22.344 -48.844 -8.461 1 94.69 150 ASP B C 1
ATOM 8479 O O . ASP B 1 150 ? -23.453 -49.094 -7.977 1 94.69 150 ASP B O 1
ATOM 8483 N N . GLN B 1 151 ? -21.375 -49.594 -8.227 1 96.19 151 GLN B N 1
ATOM 8484 C CA . GLN B 1 151 ? -21.438 -50.812 -7.414 1 96.19 151 GLN B CA 1
ATOM 8485 C C . GLN B 1 151 ? -21.688 -50.469 -5.945 1 96.19 151 GLN B C 1
ATOM 8487 O O . GLN B 1 151 ? -22.453 -51.156 -5.27 1 96.19 151 GLN B O 1
ATOM 8492 N N . LEU B 1 152 ? -21.031 -49.438 -5.5 1 96 152 LEU B N 1
ATOM 8493 C CA . LEU B 1 152 ? -21.219 -49.031 -4.117 1 96 152 LEU B CA 1
ATOM 8494 C C . LEU B 1 152 ? -22.625 -48.469 -3.9 1 96 152 LEU B C 1
ATOM 8496 O O . LEU B 1 152 ? -23.203 -48.656 -2.822 1 96 152 LEU B O 1
ATOM 8500 N N . ALA B 1 153 ? -23.156 -47.875 -4.973 1 95.06 153 ALA B N 1
ATOM 8501 C CA . ALA B 1 153 ? -24.516 -47.344 -4.887 1 95.06 153 ALA B CA 1
ATOM 8502 C C . ALA B 1 153 ? -25.531 -48.438 -4.645 1 95.06 153 ALA B C 1
ATOM 8504 O O . ALA B 1 153 ? -26.531 -48.25 -3.957 1 95.06 153 ALA B O 1
ATOM 8505 N N . LYS B 1 154 ? -25.297 -49.562 -5.133 1 93.75 154 LYS B N 1
ATOM 8506 C CA . LYS B 1 154 ? -26.172 -50.719 -4.938 1 93.75 154 LYS B CA 1
ATOM 8507 C C . LYS B 1 154 ? -26.219 -51.125 -3.471 1 93.75 154 LYS B C 1
ATOM 8509 O O . LYS B 1 154 ? -27.156 -51.781 -3.031 1 93.75 154 LYS B O 1
ATOM 8514 N N . HIS B 1 155 ? -25.203 -50.75 -2.758 1 94.12 155 HIS B N 1
ATOM 8515 C CA . HIS B 1 155 ? -25.141 -51.062 -1.334 1 94.12 155 HIS B CA 1
ATOM 8516 C C . HIS B 1 155 ? -25.547 -49.844 -0.49 1 94.12 155 HIS B C 1
ATOM 8518 O O . HIS B 1 155 ? -25.297 -49.812 0.717 1 94.12 155 HIS B O 1
ATOM 8524 N N . GLY B 1 156 ? -26.031 -48.781 -1.19 1 91.5 156 GLY B N 1
ATOM 8525 C CA . GLY B 1 156 ? -26.594 -47.625 -0.483 1 91.5 156 GLY B CA 1
ATOM 8526 C C . GLY B 1 156 ? -25.609 -46.5 -0.297 1 91.5 156 GLY B C 1
ATOM 8527 O O . GLY B 1 156 ? -25.891 -45.531 0.42 1 91.5 156 GLY B O 1
ATOM 8528 N N . VAL B 1 157 ? -24.438 -46.562 -0.839 1 93.81 157 VAL B N 1
ATOM 8529 C CA . VAL B 1 157 ? -23.438 -45.5 -0.714 1 93.81 157 VAL B CA 1
ATOM 8530 C C . VAL B 1 157 ? -23.422 -44.656 -1.988 1 93.81 157 VAL B C 1
ATOM 8532 O O . VAL B 1 157 ? -22.859 -45.094 -3.004 1 93.81 157 VAL B O 1
ATOM 8535 N N . SER B 1 158 ? -24 -43.438 -2.006 1 93.31 158 SER B N 1
ATOM 8536 C CA . SER B 1 158 ? -24.016 -42.562 -3.16 1 93.31 158 SER B CA 1
ATOM 8537 C C . SER B 1 158 ? -23.234 -41.281 -2.877 1 93.31 158 SER B C 1
ATOM 8539 O O . SER B 1 158 ? -23.5 -40.594 -1.892 1 93.31 158 SER B O 1
ATOM 8541 N N . ILE B 1 159 ? -22.25 -41.094 -3.607 1 92.12 159 ILE B N 1
ATOM 8542 C CA . ILE B 1 159 ? -21.422 -39.875 -3.494 1 92.12 159 ILE B CA 1
ATOM 8543 C C . ILE B 1 159 ? -21.453 -39.125 -4.812 1 92.12 159 ILE B C 1
ATOM 8545 O O . ILE B 1 159 ? -21.203 -39.688 -5.875 1 92.12 159 ILE B O 1
ATOM 8549 N N . ASN B 1 160 ? -21.703 -37.781 -4.812 1 87.19 160 ASN B N 1
ATOM 8550 C CA . ASN B 1 160 ? -21.797 -37 -6.027 1 87.19 160 ASN B CA 1
ATOM 8551 C C . ASN B 1 160 ? -20.953 -35.719 -5.934 1 87.19 160 ASN B C 1
ATOM 8553 O O . ASN B 1 160 ? -20.844 -35.125 -4.863 1 87.19 160 ASN B O 1
ATOM 8557 N N . SER B 1 161 ? -20.219 -35.469 -6.859 1 84.88 161 SER B N 1
ATOM 8558 C CA . SER B 1 161 ? -19.484 -34.219 -7.066 1 84.88 161 SER B CA 1
ATOM 8559 C C . SER B 1 161 ? -19.422 -33.844 -8.547 1 84.88 161 SER B C 1
ATOM 8561 O O . SER B 1 161 ? -19.578 -34.719 -9.414 1 84.88 161 SER B O 1
ATOM 8563 N N . PRO B 1 162 ? -19.312 -32.562 -8.859 1 75.56 162 PRO B N 1
ATOM 8564 C CA . PRO B 1 162 ? -19.234 -32.156 -10.273 1 75.56 162 PRO B CA 1
ATOM 8565 C C . PRO B 1 162 ? -18.125 -32.906 -11.023 1 75.56 162 PRO B C 1
ATOM 8567 O O . PRO B 1 162 ? -18.312 -33.312 -12.18 1 75.56 162 PRO B O 1
ATOM 8570 N N . TYR B 1 163 ? -17.094 -33.188 -10.359 1 81.31 163 TYR B N 1
ATOM 8571 C CA . TYR B 1 163 ? -15.977 -33.875 -10.977 1 81.31 163 TYR B CA 1
ATOM 8572 C C . TYR B 1 163 ? -16.344 -35.344 -11.258 1 81.31 163 TYR B C 1
ATOM 8574 O O . TYR B 1 163 ? -16.016 -35.875 -12.32 1 81.31 163 TYR B O 1
ATOM 8582 N N . LEU B 1 164 ? -17.016 -35.906 -10.414 1 87.12 164 LEU B N 1
ATOM 8583 C CA . LEU B 1 164 ? -17.406 -37.312 -10.562 1 87.12 164 LEU B CA 1
ATOM 8584 C C . LEU B 1 164 ? -18.469 -37.469 -11.648 1 87.12 164 LEU B C 1
ATOM 8586 O O . LEU B 1 164 ? -18.469 -38.438 -12.391 1 87.12 164 LEU B O 1
ATOM 8590 N N . ALA B 1 165 ? -19.25 -36.406 -11.688 1 85.06 165 ALA B N 1
ATOM 8591 C CA . ALA B 1 165 ? -20.266 -36.438 -12.734 1 85.06 165 ALA B CA 1
ATOM 8592 C C . ALA B 1 165 ? -19.641 -36.344 -14.117 1 85.06 165 ALA B C 1
ATOM 8594 O O . ALA B 1 165 ? -20.047 -37.062 -15.031 1 85.06 165 ALA B O 1
ATOM 8595 N N . LYS B 1 166 ? -18.672 -35.531 -14.242 1 82.38 166 LYS B N 1
ATOM 8596 C CA . LYS B 1 166 ? -17.938 -35.406 -15.5 1 82.38 166 LYS B CA 1
ATOM 8597 C C . LYS B 1 166 ? -17.219 -36.719 -15.844 1 82.38 166 LYS B C 1
ATOM 8599 O O . LYS B 1 166 ? -17.188 -37.125 -17 1 82.38 166 LYS B O 1
ATOM 8604 N N . MET B 1 167 ? -16.594 -37.312 -14.891 1 84.31 167 MET B N 1
ATOM 8605 C CA . MET B 1 167 ? -15.883 -38.562 -15.078 1 84.31 167 MET B CA 1
ATOM 8606 C C . MET B 1 167 ? -16.844 -39.656 -15.547 1 84.31 167 MET B C 1
ATOM 8608 O O . MET B 1 167 ? -16.484 -40.5 -16.391 1 84.31 167 MET B O 1
ATOM 8612 N N . SER B 1 168 ? -17.984 -39.688 -14.977 1 88.12 168 SER B N 1
ATOM 8613 C CA . SER B 1 168 ? -19 -40.688 -15.336 1 88.12 168 SER B CA 1
ATOM 8614 C C . SER B 1 168 ? -19.469 -40.5 -16.781 1 88.12 168 SER B C 1
ATOM 8616 O O . SER B 1 168 ? -19.672 -41.469 -17.5 1 88.12 168 SER B O 1
ATOM 8618 N N . GLU B 1 169 ? -19.547 -39.25 -17.125 1 86.19 169 GLU B N 1
ATOM 8619 C CA . GLU B 1 169 ? -19.938 -38.969 -18.5 1 86.19 169 GLU B CA 1
ATOM 8620 C C . GLU B 1 169 ? -18.875 -39.406 -19.484 1 86.19 169 GLU B C 1
ATOM 8622 O O . GLU B 1 169 ? -19.188 -40 -20.516 1 86.19 169 GLU B O 1
ATOM 8627 N N . LEU B 1 170 ? -17.703 -39.188 -19.172 1 82.38 170 LEU B N 1
ATOM 8628 C CA . LEU B 1 170 ? -16.578 -39.562 -20.031 1 82.38 170 LEU B CA 1
ATOM 8629 C C . LEU B 1 170 ? -16.453 -41.094 -20.109 1 82.38 170 LEU B C 1
ATOM 8631 O O . LEU B 1 170 ? -16.156 -41.625 -21.172 1 82.38 170 LEU B O 1
ATOM 8635 N N . SER B 1 171 ? -16.609 -41.688 -19 1 86.94 171 SER B N 1
ATOM 8636 C CA . SER B 1 171 ? -16.562 -43.156 -18.938 1 86.94 171 SER B CA 1
ATOM 8637 C C . SER B 1 171 ? -17.609 -43.781 -19.828 1 86.94 171 SER B C 1
ATOM 8639 O O . SER B 1 171 ? -17.328 -44.75 -20.562 1 86.94 171 SER B O 1
ATOM 8641 N N . GLU B 1 172 ? -18.766 -43.219 -19.828 1 86.88 172 GLU B N 1
ATOM 8642 C CA . GLU B 1 172 ? -19.844 -43.75 -20.641 1 86.88 172 GLU B CA 1
ATOM 8643 C C . GLU B 1 172 ? -19.547 -43.625 -22.125 1 86.88 172 GLU B C 1
ATOM 8645 O O . GLU B 1 172 ? -19.844 -44.531 -22.906 1 86.88 172 GLU B O 1
ATOM 8650 N N . SER B 1 173 ? -18.938 -42.562 -22.453 1 83.44 173 SER B N 1
ATOM 8651 C CA . SER B 1 173 ? -18.562 -42.344 -23.859 1 83.44 173 SER B CA 1
ATOM 8652 C C . SER B 1 173 ? -17.484 -43.344 -24.297 1 83.44 173 SER B C 1
ATOM 8654 O O . SER B 1 173 ? -17.547 -43.906 -25.391 1 83.44 173 SER B O 1
ATOM 8656 N N . HIS B 1 174 ? -16.531 -43.594 -23.391 1 81.12 174 HIS B N 1
ATOM 8657 C CA . HIS B 1 174 ? -15.43 -44.5 -23.688 1 81.12 174 HIS B CA 1
ATOM 8658 C C . HIS B 1 174 ? -15.922 -45.938 -23.766 1 81.12 174 HIS B C 1
ATOM 8660 O O . HIS B 1 174 ? -15.516 -46.688 -24.672 1 81.12 174 HIS B O 1
ATOM 8666 N N . LEU B 1 175 ? -16.781 -46.344 -22.906 1 84.75 175 LEU B N 1
ATOM 8667 C CA . LEU B 1 175 ? -17.25 -47.719 -22.812 1 84.75 175 LEU B CA 1
ATOM 8668 C C . LEU B 1 175 ? -18.172 -48.031 -23.984 1 84.75 175 LEU B C 1
ATOM 8670 O O . LEU B 1 175 ? -18.172 -49.156 -24.484 1 84.75 175 LEU B O 1
ATOM 8674 N N . SER B 1 176 ? -18.891 -47.062 -24.438 1 82.69 176 SER B N 1
ATOM 8675 C CA . SER B 1 176 ? -19.781 -47.281 -25.578 1 82.69 176 SER B CA 1
ATOM 8676 C C . SER B 1 176 ? -18.984 -47.594 -26.844 1 82.69 176 SER B C 1
ATOM 8678 O O . SER B 1 176 ? -19.375 -48.438 -27.625 1 82.69 176 SER B O 1
ATOM 8680 N N . LYS B 1 177 ? -17.875 -47 -26.922 1 79.19 177 LYS B N 1
ATOM 8681 C CA . LYS B 1 177 ? -17.016 -47.219 -28.078 1 79.19 177 LYS B CA 1
ATOM 8682 C C . LYS B 1 177 ? -16.297 -48.562 -27.969 1 79.19 177 LYS B C 1
ATOM 8684 O O . LYS B 1 177 ? -16.078 -49.25 -28.969 1 79.19 177 LYS B O 1
ATOM 8689 N N . ALA B 1 178 ? -15.961 -48.938 -26.828 1 78.75 178 ALA B N 1
ATOM 8690 C CA . ALA B 1 178 ? -15.188 -50.156 -26.594 1 78.75 178 ALA B CA 1
ATOM 8691 C C . ALA B 1 178 ? -16.062 -51.406 -26.734 1 78.75 178 ALA B C 1
ATOM 8693 O O . ALA B 1 178 ? -15.578 -52.438 -27.141 1 78.75 178 ALA B O 1
ATOM 8694 N N . LYS B 1 179 ? -17.312 -51.281 -26.375 1 78.12 179 LYS B N 1
ATOM 8695 C CA . LYS B 1 179 ? -18.234 -52.406 -26.422 1 78.12 179 LYS B CA 1
ATOM 8696 C C . LYS B 1 179 ? -18.344 -52.938 -27.844 1 78.12 179 LYS B C 1
ATOM 8698 O O . LYS B 1 179 ? -18.578 -54.156 -28.031 1 78.12 179 LYS B O 1
ATOM 8703 N N . MET B 1 180 ? -18.078 -52.125 -28.812 1 77.75 180 MET B N 1
ATOM 8704 C CA . MET B 1 180 ? -18.203 -52.531 -30.203 1 77.75 180 MET B CA 1
ATOM 8705 C C . MET B 1 180 ? -17.094 -53.5 -30.594 1 77.75 180 MET B C 1
ATOM 8707 O O . MET B 1 180 ? -17.266 -54.312 -31.516 1 77.75 180 MET B O 1
ATOM 8711 N N . VAL B 1 181 ? -16.047 -53.469 -29.812 1 83.12 181 VAL B N 1
ATOM 8712 C CA . VAL B 1 181 ? -14.898 -54.25 -30.219 1 83.12 181 VAL B CA 1
ATOM 8713 C C . VAL B 1 181 ? -14.602 -55.344 -29.188 1 83.12 181 VAL B C 1
ATOM 8715 O O . VAL B 1 181 ? -13.789 -56.25 -29.422 1 83.12 181 VAL B O 1
ATOM 8718 N N . LEU B 1 182 ? -15.281 -55.406 -28.188 1 86.88 182 LEU B N 1
ATOM 8719 C CA . LEU B 1 182 ? -15.023 -56.281 -27.062 1 86.88 182 LEU B CA 1
ATOM 8720 C C . LEU B 1 182 ? -15.188 -57.75 -27.469 1 86.88 182 LEU B C 1
ATOM 8722 O O . LEU B 1 182 ? -14.453 -58.594 -26.984 1 86.88 182 LEU B O 1
ATOM 8726 N N . TYR B 1 183 ? -16.094 -58 -28.453 1 87.94 183 TYR B N 1
ATOM 8727 C CA . TYR B 1 183 ? -16.422 -59.375 -28.812 1 87.94 183 TYR B CA 1
ATOM 8728 C C . TYR B 1 183 ? -15.781 -59.75 -30.125 1 87.94 183 TYR B C 1
ATOM 8730 O O . TYR B 1 183 ? -16.188 -60.75 -30.75 1 87.94 183 TYR B O 1
ATOM 8738 N N . SER B 1 184 ? -14.781 -59.031 -30.578 1 84.81 184 SER B N 1
ATOM 8739 C CA . SER B 1 184 ? -14.133 -59.281 -31.859 1 84.81 184 SER B CA 1
ATOM 8740 C C . SER B 1 184 ? -13.164 -60.438 -31.781 1 84.81 184 SER B C 1
ATOM 8742 O O . SER B 1 184 ? -12.664 -60.906 -32.812 1 84.81 184 SER B O 1
ATOM 8744 N N . GLY B 1 185 ? -12.875 -60.906 -30.609 1 83.5 185 GLY B N 1
ATOM 8745 C CA . GLY B 1 185 ? -11.922 -61.969 -30.438 1 83.5 185 GLY B CA 1
ATOM 8746 C C . GLY B 1 185 ? -10.492 -61.5 -30.281 1 83.5 185 GLY B C 1
ATOM 8747 O O . GLY B 1 185 ? -9.578 -62.281 -30.078 1 83.5 185 GLY B O 1
ATOM 8748 N N . LYS B 1 186 ? -10.297 -60.25 -30.344 1 86.44 186 LYS B N 1
ATOM 8749 C CA . LYS B 1 186 ? -8.969 -59.688 -30.156 1 86.44 186 LYS B CA 1
ATOM 8750 C C . LYS B 1 186 ? -8.867 -59 -28.797 1 86.44 186 LYS B C 1
ATOM 8752 O O . LYS B 1 186 ? -9.852 -58.406 -28.312 1 86.44 186 LYS B O 1
ATOM 8757 N N . GLN B 1 187 ? -7.68 -59.125 -28.297 1 88.12 187 GLN B N 1
ATOM 8758 C CA . GLN B 1 187 ? -7.441 -58.469 -27.016 1 88.12 187 GLN B CA 1
ATOM 8759 C C . GLN B 1 187 ? -7.398 -56.938 -27.188 1 88.12 187 GLN B C 1
ATOM 8761 O O . GLN B 1 187 ? -6.863 -56.438 -28.172 1 88.12 187 GLN B O 1
ATOM 8766 N N . ILE B 1 188 ? -8.047 -56.25 -26.328 1 88.38 188 ILE B N 1
ATOM 8767 C CA . ILE B 1 188 ? -7.918 -54.812 -26.234 1 88.38 188 ILE B CA 1
ATOM 8768 C C . ILE B 1 188 ? -7.551 -54.406 -24.812 1 88.38 188 ILE B C 1
ATOM 8770 O O . ILE B 1 188 ? -7.617 -55.25 -23.891 1 88.38 188 ILE B O 1
ATOM 8774 N N . THR B 1 189 ? -7.168 -53.188 -24.594 1 89.38 189 THR B N 1
ATOM 8775 C CA . THR B 1 189 ? -6.652 -52.781 -23.297 1 89.38 189 THR B CA 1
ATOM 8776 C C . THR B 1 189 ? -7.723 -52.906 -22.219 1 89.38 189 THR B C 1
ATOM 8778 O O . THR B 1 189 ? -7.41 -53.125 -21.047 1 89.38 189 THR B O 1
ATOM 8781 N N . LEU B 1 190 ? -8.93 -52.938 -22.594 1 89.81 190 LEU B N 1
ATOM 8782 C CA . LEU B 1 190 ? -10.055 -53 -21.672 1 89.81 190 LEU B CA 1
ATOM 8783 C C . LEU B 1 190 ? -10.086 -54.344 -20.953 1 89.81 190 LEU B C 1
ATOM 8785 O O . LEU B 1 190 ? -10.633 -54.469 -19.859 1 89.81 190 LEU B O 1
ATOM 8789 N N . PHE B 1 191 ? -9.508 -55.375 -21.531 1 93.25 191 PHE B N 1
ATOM 8790 C CA . PHE B 1 191 ? -9.477 -56.688 -20.953 1 93.25 191 PHE B CA 1
ATOM 8791 C C . PHE B 1 191 ? -8.656 -56.719 -19.672 1 93.25 191 PHE B C 1
ATOM 8793 O O . PHE B 1 191 ? -8.766 -57.656 -18.875 1 93.25 191 PHE B O 1
ATOM 8800 N N . HIS B 1 192 ? -7.883 -55.656 -19.5 1 94.56 192 HIS B N 1
ATOM 8801 C CA . HIS B 1 192 ? -7.082 -55.531 -18.297 1 94.56 192 HIS B CA 1
ATOM 8802 C C . HIS B 1 192 ? -7.902 -54.938 -17.141 1 94.56 192 HIS B C 1
ATOM 8804 O O . HIS B 1 192 ? -7.418 -54.844 -16.016 1 94.56 192 HIS B O 1
ATOM 8810 N N . SER B 1 193 ? -9.188 -54.531 -17.406 1 95.06 193 SER B N 1
ATOM 8811 C CA . SER B 1 193 ? -10.031 -53.906 -16.406 1 95.06 193 SER B CA 1
ATOM 8812 C C . SER B 1 193 ? -11.492 -54.281 -16.594 1 95.06 193 SER B C 1
ATOM 8814 O O . SER B 1 193 ? -12.367 -53.406 -16.562 1 95.06 193 SER B O 1
ATOM 8816 N N . LEU B 1 194 ? -11.758 -55.469 -16.766 1 95 194 LEU B N 1
ATOM 8817 C CA . LEU B 1 194 ? -13.109 -55.938 -17.031 1 95 194 LEU B CA 1
ATOM 8818 C C . LEU B 1 194 ? -14.016 -55.75 -15.828 1 95 194 LEU B C 1
ATOM 8820 O O . LEU B 1 194 ? -15.242 -55.781 -15.953 1 95 194 LEU B O 1
ATOM 8824 N N . GLU B 1 195 ? -13.453 -55.562 -14.68 1 95.69 195 GLU B N 1
ATOM 8825 C CA . GLU B 1 195 ? -14.258 -55.344 -13.477 1 95.69 195 GLU B CA 1
ATOM 8826 C C . GLU B 1 195 ? -15.102 -54.094 -13.609 1 95.69 195 GLU B C 1
ATOM 8828 O O . GLU B 1 195 ? -16.109 -53.938 -12.914 1 95.69 195 GLU B O 1
ATOM 8833 N N . ALA B 1 196 ? -14.727 -53.219 -14.461 1 93.88 196 ALA B N 1
ATOM 8834 C CA . ALA B 1 196 ? -15.469 -52 -14.688 1 93.88 196 ALA B CA 1
ATOM 8835 C C . ALA B 1 196 ? -16.734 -52.25 -15.516 1 93.88 196 ALA B C 1
ATOM 8837 O O . ALA B 1 196 ? -17.625 -51.406 -15.578 1 93.88 196 ALA B O 1
ATOM 8838 N N . LEU B 1 197 ? -16.812 -53.438 -16.047 1 93.62 197 LEU B N 1
ATOM 8839 C CA . LEU B 1 197 ? -17.891 -53.688 -16.984 1 93.62 197 LEU B CA 1
ATOM 8840 C C . LEU B 1 197 ? -18.906 -54.656 -16.406 1 93.62 197 LEU B C 1
ATOM 8842 O O . LEU B 1 197 ? -19.781 -55.156 -17.125 1 93.62 197 LEU B O 1
ATOM 8846 N N . ILE B 1 198 ? -18.859 -55 -15.227 1 94.25 198 ILE B N 1
ATOM 8847 C CA . ILE B 1 198 ? -19.797 -55.906 -14.586 1 94.25 198 ILE B CA 1
ATOM 8848 C C . ILE B 1 198 ? -21.219 -55.375 -14.742 1 94.25 198 ILE B C 1
ATOM 8850 O O . ILE B 1 198 ? -21.484 -54.188 -14.461 1 94.25 198 ILE B O 1
ATOM 8854 N N . GLY B 1 199 ? -22.078 -56.156 -15.18 1 89.5 199 GLY B N 1
ATOM 8855 C CA . GLY B 1 199 ? -23.484 -55.812 -15.367 1 89.5 199 GLY B CA 1
ATOM 8856 C C . GLY B 1 199 ? -23.75 -55.094 -16.688 1 89.5 199 GLY B C 1
ATOM 8857 O O . GLY B 1 199 ? -24.891 -54.75 -17 1 89.5 199 GLY B O 1
ATOM 8858 N N . ARG B 1 200 ? -22.656 -55 -17.469 1 90.5 200 ARG B N 1
ATOM 8859 C CA . ARG B 1 200 ? -22.828 -54.188 -18.672 1 90.5 200 ARG B CA 1
ATOM 8860 C C . ARG B 1 200 ? -22.5 -55 -19.922 1 90.5 200 ARG B C 1
ATOM 8862 O O . ARG B 1 200 ? -22.844 -54.594 -21.047 1 90.5 200 ARG B O 1
ATOM 8869 N N . ILE B 1 201 ? -21.906 -56.156 -19.719 1 92.25 201 ILE B N 1
ATOM 8870 C CA . ILE B 1 201 ? -21.516 -56.969 -20.859 1 92.25 201 ILE B CA 1
ATOM 8871 C C . ILE B 1 201 ? -21.812 -58.438 -20.594 1 92.25 201 ILE B C 1
ATOM 8873 O O . ILE B 1 201 ? -22.203 -58.812 -19.469 1 92.25 201 ILE B O 1
ATOM 8877 N N . GLU B 1 202 ? -21.672 -59.25 -21.656 1 92.56 202 GLU B N 1
ATOM 8878 C CA . GLU B 1 202 ? -21.797 -60.719 -21.531 1 92.56 202 GLU B CA 1
ATOM 8879 C C . GLU B 1 202 ? -20.438 -61.375 -21.375 1 92.56 202 GLU B C 1
ATOM 8881 O O . GLU B 1 202 ? -19.781 -61.719 -22.359 1 92.56 202 GLU B O 1
ATOM 8886 N N . PHE B 1 203 ? -20.078 -61.75 -20.188 1 94.81 203 PHE B N 1
ATOM 8887 C CA . PHE B 1 203 ? -18.75 -62.25 -19.875 1 94.81 203 PHE B CA 1
ATOM 8888 C C . PHE B 1 203 ? -18.547 -63.656 -20.469 1 94.81 203 PHE B C 1
ATOM 8890 O O . PHE B 1 203 ? -17.406 -64.062 -20.766 1 94.81 203 PHE B O 1
ATOM 8897 N N . ASP B 1 204 ? -19.641 -64.312 -20.672 1 94.31 204 ASP B N 1
ATOM 8898 C CA . ASP B 1 204 ? -19.547 -65.688 -21.188 1 94.31 204 ASP B CA 1
ATOM 8899 C C . ASP B 1 204 ? -19 -65.688 -22.625 1 94.31 204 ASP B C 1
ATOM 8901 O O . ASP B 1 204 ? -18.484 -66.75 -23.094 1 94.31 204 ASP B O 1
ATOM 8905 N N . LYS B 1 205 ? -19.016 -64.625 -23.266 1 92.94 205 LYS B N 1
ATOM 8906 C CA . LYS B 1 205 ? -18.578 -64.5 -24.656 1 92.94 205 LYS B CA 1
ATOM 8907 C C . LYS B 1 205 ? -17.094 -64.125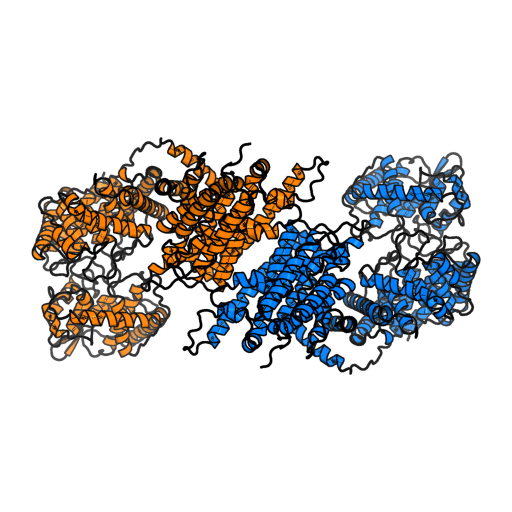 -24.75 1 92.94 205 LYS B C 1
ATOM 8909 O O . LYS B 1 205 ? -16.547 -64.062 -25.844 1 92.94 205 LYS B O 1
ATOM 8914 N N . LEU B 1 206 ? -16.453 -64.062 -23.594 1 93.69 206 LEU B N 1
ATOM 8915 C CA . LEU B 1 206 ? -15.094 -63.531 -23.609 1 93.69 206 LEU B CA 1
ATOM 8916 C C . LEU B 1 206 ? -14.07 -64.688 -23.422 1 93.69 206 LEU B C 1
ATOM 8918 O O . LEU B 1 206 ? -12.867 -64.438 -23.438 1 93.69 206 LEU B O 1
ATOM 8922 N N . GLY B 1 207 ? -14.453 -65.812 -23.281 1 91.88 207 GLY B N 1
ATOM 8923 C CA . GLY B 1 207 ? -13.586 -66.938 -22.953 1 91.88 207 GLY B CA 1
ATOM 8924 C C . GLY B 1 207 ? -12.484 -67.125 -23.969 1 91.88 207 GLY B C 1
ATOM 8925 O O . GLY B 1 207 ? -11.391 -67.625 -23.625 1 91.88 207 GLY B O 1
ATOM 8926 N N . GLY B 1 208 ? -12.727 -66.812 -25.203 1 89 208 GLY B N 1
ATOM 8927 C CA . GLY B 1 208 ? -11.766 -67 -26.266 1 89 208 GLY B CA 1
ATOM 8928 C C . GLY B 1 208 ? -10.586 -66.062 -26.188 1 89 208 GLY B C 1
ATOM 8929 O O . GLY B 1 208 ? -9.555 -66.25 -26.828 1 89 208 GLY B O 1
ATOM 8930 N N . CYS B 1 209 ? -10.664 -65.125 -25.359 1 91.69 209 CYS B N 1
ATOM 8931 C CA . CYS B 1 209 ? -9.609 -64.062 -25.297 1 91.69 209 CYS B CA 1
ATOM 8932 C C . CYS B 1 209 ? -8.695 -64.312 -24.109 1 91.69 209 CYS B C 1
ATOM 8934 O O . CYS B 1 209 ? -7.746 -63.562 -23.891 1 91.69 209 CYS B O 1
ATOM 8936 N N . LYS B 1 210 ? -8.906 -65.312 -23.328 1 93.12 210 LYS B N 1
ATOM 8937 C CA . LYS B 1 210 ? -8.055 -65.625 -22.188 1 93.12 210 LYS B CA 1
ATOM 8938 C C . LYS B 1 210 ? -6.664 -66.062 -22.641 1 93.12 210 LYS B C 1
ATOM 8940 O O . LYS B 1 210 ? -6.504 -66.688 -23.703 1 93.12 210 LYS B O 1
ATOM 8945 N N . VAL B 1 211 ? -5.742 -65.75 -21.906 1 92.56 211 VAL B N 1
ATOM 8946 C CA . VAL B 1 211 ? -4.379 -66.188 -22.062 1 92.56 211 VAL B CA 1
ATOM 8947 C C . VAL B 1 211 ? -3.934 -66.938 -20.766 1 92.56 211 VAL B C 1
ATOM 8949 O O . VAL B 1 211 ? -3.783 -66.25 -19.734 1 92.56 211 VAL B O 1
ATOM 8952 N N . ARG B 1 212 ? -3.777 -68.188 -20.797 1 90.81 212 ARG B N 1
ATOM 8953 C CA . ARG B 1 212 ? -3.389 -69 -19.672 1 90.81 212 ARG B CA 1
ATOM 8954 C C . ARG B 1 212 ? -4.316 -68.812 -18.484 1 90.81 212 ARG B C 1
ATOM 8956 O O . ARG B 1 212 ? -3.852 -68.562 -17.359 1 90.81 212 ARG B O 1
ATOM 8963 N N . GLY B 1 213 ? -5.516 -68.688 -18.828 1 93.81 213 GLY B N 1
ATOM 8964 C CA . GLY B 1 213 ? -6.547 -68.562 -17.812 1 93.81 213 GLY B CA 1
ATOM 8965 C C . GLY B 1 213 ? -6.781 -67.125 -17.344 1 93.81 213 GLY B C 1
ATOM 8966 O O . GLY B 1 213 ? -7.703 -66.875 -16.562 1 93.81 213 GLY B O 1
ATOM 8967 N N . SER B 1 214 ? -6.059 -66.25 -17.812 1 95 214 SER B N 1
ATOM 8968 C CA . SER B 1 214 ? -6.164 -64.875 -17.312 1 95 214 SER B CA 1
ATOM 8969 C C . SER B 1 214 ? -6.777 -63.938 -18.359 1 95 214 SER B C 1
ATOM 8971 O O . SER B 1 214 ? -6.738 -64.25 -19.547 1 95 214 SER B O 1
ATOM 8973 N N . MET B 1 215 ? -7.426 -62.938 -17.891 1 96.44 215 MET B N 1
ATOM 8974 C CA . MET B 1 215 ? -7.816 -61.812 -18.734 1 96.44 215 MET B CA 1
ATOM 8975 C C . MET B 1 215 ? -6.738 -60.719 -18.75 1 96.44 215 MET B C 1
ATOM 8977 O O . MET B 1 215 ? -6.684 -59.875 -17.844 1 96.44 215 MET B O 1
ATOM 8981 N N . LEU B 1 216 ? -5.902 -60.75 -19.75 1 95.31 216 LEU B N 1
ATOM 8982 C CA . LEU B 1 216 ? -4.789 -59.844 -20 1 95.31 216 LEU B CA 1
ATOM 8983 C C . LEU B 1 216 ? -3.896 -59.719 -18.766 1 95.31 216 LEU B C 1
ATOM 8985 O O . LEU B 1 216 ? -3.553 -58.594 -18.359 1 95.31 216 LEU B O 1
ATOM 8989 N N . GLY B 1 217 ? -3.711 -60.75 -18.062 1 94.88 217 GLY B N 1
ATOM 8990 C CA . GLY B 1 217 ? -2.746 -60.875 -16.984 1 94.88 217 GLY B CA 1
ATOM 8991 C C . GLY B 1 217 ? -3.141 -60.094 -15.734 1 94.88 217 GLY B C 1
ATOM 8992 O O . GLY B 1 217 ? -2.324 -59.906 -14.836 1 94.88 217 GLY B O 1
ATOM 8993 N N . SER B 1 218 ? -4.387 -59.625 -15.656 1 96.88 218 SER B N 1
ATOM 8994 C CA . SER B 1 218 ? -4.852 -58.844 -14.523 1 96.88 218 SER B CA 1
ATOM 8995 C C . SER B 1 218 ? -5.676 -59.688 -13.562 1 96.88 218 SER B C 1
ATOM 8997 O O . SER B 1 218 ? -6.77 -60.156 -13.906 1 96.88 218 SER B O 1
ATOM 8999 N N . PRO B 1 219 ? -5.234 -59.812 -12.312 1 97.5 219 PRO B N 1
ATOM 9000 C CA . PRO B 1 219 ? -6 -60.625 -11.352 1 97.5 219 PRO B CA 1
ATOM 9001 C C . PRO B 1 219 ? -7.387 -60.062 -11.078 1 97.5 219 PRO B C 1
ATOM 9003 O O . PRO B 1 219 ? -8.359 -60.812 -10.977 1 97.5 219 PRO B O 1
ATOM 9006 N N . SER B 1 220 ? -7.5 -58.781 -10.953 1 98 220 SER B N 1
ATOM 9007 C CA . SER B 1 220 ? -8.805 -58.188 -10.695 1 98 220 SER B CA 1
ATOM 9008 C C . SER B 1 220 ? -9.75 -58.375 -11.875 1 98 220 SER B C 1
ATOM 9010 O O . SER B 1 220 ? -10.914 -58.75 -11.688 1 98 220 SER B O 1
ATOM 9012 N N . SER B 1 221 ? -9.242 -58.125 -13.086 1 97.75 221 SER B N 1
ATOM 9013 C CA . SER B 1 221 ? -10.039 -58.375 -14.281 1 97.75 221 SER B CA 1
ATOM 9014 C C . SER B 1 221 ? -10.453 -59.844 -14.398 1 97.75 221 SER B C 1
ATOM 9016 O O . SER B 1 221 ? -11.602 -60.125 -14.742 1 97.75 221 SER B O 1
ATOM 9018 N N . THR B 1 222 ? -9.547 -60.719 -14.109 1 98.12 222 THR B N 1
ATOM 9019 C CA . THR B 1 222 ? -9.789 -62.125 -14.188 1 98.12 222 THR B CA 1
ATOM 9020 C C . THR B 1 222 ? -10.805 -62.562 -13.133 1 98.12 222 THR B C 1
ATOM 9022 O O . THR B 1 222 ? -11.648 -63.438 -13.391 1 98.12 222 THR B O 1
ATOM 9025 N N . ALA B 1 223 ? -10.688 -62 -11.961 1 98.06 223 ALA B N 1
ATOM 9026 C CA . ALA B 1 223 ? -11.664 -62.281 -10.898 1 98.06 223 ALA B CA 1
ATOM 9027 C C . ALA B 1 223 ? -13.07 -61.875 -11.336 1 98.06 223 ALA B C 1
ATOM 9029 O O . ALA B 1 223 ? -14.023 -62.625 -11.156 1 98.06 223 ALA B O 1
ATOM 9030 N N . ALA B 1 224 ? -13.203 -60.719 -11.883 1 97.5 224 ALA B N 1
ATOM 9031 C CA . ALA B 1 224 ? -14.5 -60.25 -12.367 1 97.5 224 ALA B CA 1
ATOM 9032 C C . ALA B 1 224 ? -15.062 -61.188 -13.43 1 97.5 224 ALA B C 1
ATOM 9034 O O . ALA B 1 224 ? -16.266 -61.5 -13.43 1 97.5 224 ALA B O 1
ATOM 9035 N N . TYR B 1 225 ? -14.18 -61.594 -14.344 1 97.5 225 TYR B N 1
ATOM 9036 C CA . TYR B 1 225 ? -14.57 -62.531 -15.383 1 97.5 225 TYR B CA 1
ATOM 9037 C C . TYR B 1 225 ? -15.117 -63.812 -14.773 1 97.5 225 TYR B C 1
ATOM 9039 O O . TYR B 1 225 ? -16.203 -64.25 -15.141 1 97.5 225 TYR B O 1
ATOM 9047 N N . LEU B 1 226 ? -14.43 -64.375 -13.812 1 97.56 226 LEU B N 1
ATOM 9048 C CA . LEU B 1 226 ? -14.805 -65.625 -13.203 1 97.56 226 LEU B CA 1
ATOM 9049 C C . LEU B 1 226 ? -16.109 -65.5 -12.422 1 97.56 226 LEU B C 1
ATOM 9051 O O . LEU B 1 226 ? -16.953 -66.375 -12.43 1 97.56 226 LEU B O 1
ATOM 9055 N N . MET B 1 227 ? -16.344 -64.375 -11.789 1 96.5 227 MET B N 1
ATOM 9056 C CA . MET B 1 227 ? -17.531 -64.125 -10.977 1 96.5 227 MET B CA 1
ATOM 9057 C C . MET B 1 227 ? -18.781 -64.062 -11.844 1 96.5 227 MET B C 1
ATOM 9059 O O . MET B 1 227 ? -19.875 -64.438 -11.391 1 96.5 227 MET B O 1
ATOM 9063 N N . GLU B 1 228 ? -18.641 -63.688 -13.07 1 95.5 228 GLU B N 1
ATOM 9064 C CA . GLU B 1 228 ? -19.797 -63.375 -13.898 1 95.5 228 GLU B CA 1
ATOM 9065 C C . GLU B 1 228 ? -20.109 -64.5 -14.859 1 95.5 228 GLU B C 1
ATOM 9067 O O . GLU B 1 228 ? -21.094 -64.438 -15.609 1 95.5 228 GLU B O 1
ATOM 9072 N N . LEU B 1 229 ? -19.359 -65.562 -14.734 1 95.31 229 LEU B N 1
ATOM 9073 C CA . LEU B 1 229 ? -19.578 -66.688 -15.625 1 95.31 229 LEU B CA 1
ATOM 9074 C C . LEU B 1 229 ? -20.75 -67.562 -15.141 1 95.31 229 LEU B C 1
ATOM 9076 O O . LEU B 1 229 ? -20.938 -67.688 -13.93 1 95.31 229 LEU B O 1
ATOM 9080 N N . GLU B 1 230 ? -21.453 -68.062 -16.109 1 92.19 230 GLU B N 1
ATOM 9081 C CA . GLU B 1 230 ? -22.5 -69 -15.766 1 92.19 230 GLU B CA 1
ATOM 9082 C C . GLU B 1 230 ? -21.906 -70.375 -15.414 1 92.19 230 GLU B C 1
ATOM 9084 O O . GLU B 1 230 ? -22.297 -71 -14.422 1 92.19 230 GLU B O 1
ATOM 9089 N N . ASP B 1 231 ? -21 -70.812 -16.266 1 92.12 231 ASP B N 1
ATOM 9090 C CA . ASP B 1 231 ? -20.266 -72.062 -16 1 92.12 231 ASP B CA 1
ATOM 9091 C C . ASP B 1 231 ? -18.875 -71.75 -15.445 1 92.12 231 ASP B C 1
ATOM 9093 O O . ASP B 1 231 ? -18.141 -70.938 -15.984 1 92.12 231 ASP B O 1
ATOM 9097 N N . TRP B 1 232 ? -18.562 -72.5 -14.367 1 94.25 232 TRP B N 1
ATOM 9098 C CA . TRP B 1 232 ? -17.281 -72.312 -13.688 1 94.25 232 TRP B CA 1
ATOM 9099 C C . TRP B 1 232 ? -16.109 -72.625 -14.602 1 94.25 232 TRP B C 1
ATOM 9101 O O . TRP B 1 232 ? -16.156 -73.625 -15.312 1 94.25 232 TRP B O 1
ATOM 9111 N N . ASP B 1 233 ? -15.133 -71.812 -14.711 1 95.94 233 ASP B N 1
ATOM 9112 C CA . ASP B 1 233 ? -13.961 -72 -15.562 1 95.94 233 ASP B CA 1
ATOM 9113 C C . ASP B 1 233 ? -12.742 -72.438 -14.734 1 95.94 233 ASP B C 1
ATOM 9115 O O . ASP B 1 233 ? -12.117 -71.562 -14.094 1 95.94 233 ASP B O 1
ATOM 9119 N N . MET B 1 234 ? -12.328 -73.625 -14.828 1 95.62 234 MET B N 1
ATOM 9120 C CA . MET B 1 234 ? -11.266 -74.188 -14.008 1 95.62 234 MET B CA 1
ATOM 9121 C C . MET B 1 234 ? -9.914 -73.562 -14.375 1 95.62 234 MET B C 1
ATOM 9123 O O . MET B 1 234 ? -9.047 -73.438 -13.516 1 95.62 234 MET B O 1
ATOM 9127 N N . GLU B 1 235 ? -9.727 -73.312 -15.602 1 95.75 235 GLU B N 1
ATOM 9128 C CA . GLU B 1 235 ? -8.477 -72.688 -16.047 1 95.75 235 GLU B CA 1
ATOM 9129 C C . GLU B 1 235 ? -8.258 -71.312 -15.398 1 95.75 235 GLU B C 1
ATOM 9131 O O . GLU B 1 235 ? -7.137 -71 -15.008 1 95.75 235 GLU B O 1
ATOM 9136 N N . THR B 1 236 ? -9.312 -70.625 -15.344 1 97.06 236 THR B N 1
ATOM 9137 C CA . THR B 1 236 ? -9.266 -69.312 -14.727 1 97.06 236 THR B CA 1
ATOM 9138 C C . THR B 1 236 ? -9 -69.438 -13.227 1 97.06 236 THR B C 1
ATOM 9140 O O . THR B 1 236 ? -8.234 -68.625 -12.672 1 97.06 236 THR B O 1
ATOM 9143 N N . GLU B 1 237 ? -9.648 -70.312 -12.547 1 97.06 237 GLU B N 1
ATOM 9144 C CA . GLU B 1 237 ? -9.352 -70.562 -11.141 1 97.06 237 GLU B CA 1
ATOM 9145 C C . GLU B 1 237 ? -7.883 -70.938 -10.938 1 97.06 237 GLU B C 1
ATOM 9147 O O . GLU B 1 237 ? -7.246 -70.438 -10 1 97.06 237 GLU B O 1
ATOM 9152 N N . ASP B 1 238 ? -7.395 -71.75 -11.797 1 95.44 238 ASP B N 1
ATOM 9153 C CA . ASP B 1 238 ? -6 -72.188 -11.695 1 95.44 238 ASP B CA 1
ATOM 9154 C C . ASP B 1 238 ? -5.055 -71 -11.789 1 95.44 238 ASP B C 1
ATOM 9156 O O . ASP B 1 238 ? -4.039 -70.938 -11.086 1 95.44 238 ASP B O 1
ATOM 9160 N N . TYR B 1 239 ? -5.332 -70.062 -12.672 1 95 239 TYR B N 1
ATOM 9161 C CA . TYR B 1 239 ? -4.531 -68.875 -12.797 1 95 239 TYR B CA 1
ATOM 9162 C C . TYR B 1 239 ? -4.508 -68.062 -11.484 1 95 239 TYR B C 1
ATOM 9164 O O . TYR B 1 239 ? -3.441 -67.688 -11.008 1 95 239 TYR B O 1
ATOM 9172 N N . LEU B 1 240 ? -5.656 -67.812 -10.859 1 96.75 240 LEU B N 1
ATOM 9173 C CA . LEU B 1 240 ? -5.742 -67.062 -9.625 1 96.75 240 LEU B CA 1
ATOM 9174 C C . LEU B 1 240 ? -5 -67.75 -8.492 1 96.75 240 LEU B C 1
ATOM 9176 O O . LEU B 1 240 ? -4.316 -67.125 -7.695 1 96.75 240 LEU B O 1
ATOM 9180 N N . ARG B 1 241 ? -5.098 -69.062 -8.453 1 95.19 241 ARG B N 1
ATOM 9181 C CA . ARG B 1 241 ? -4.41 -69.812 -7.426 1 95.19 241 ARG B CA 1
ATOM 9182 C C . ARG B 1 241 ? -2.898 -69.812 -7.633 1 95.19 241 ARG B C 1
ATOM 9184 O O . ARG B 1 241 ? -2.135 -69.75 -6.664 1 95.19 241 ARG B O 1
ATOM 9191 N N . TYR B 1 242 ? -2.582 -69.812 -8.875 1 92.69 242 TYR B N 1
ATOM 9192 C CA . TYR B 1 242 ? -1.156 -69.75 -9.18 1 92.69 242 TYR B CA 1
ATOM 9193 C C . TYR B 1 242 ? -0.575 -68.438 -8.711 1 92.69 242 TYR B C 1
ATOM 9195 O O . TYR B 1 242 ? 0.479 -68.375 -8.078 1 92.69 242 TYR B O 1
ATOM 9203 N N . VAL B 1 243 ? -1.241 -67.312 -9.055 1 94.94 243 VAL B N 1
ATOM 9204 C CA . VAL B 1 243 ? -0.765 -66 -8.664 1 94.94 243 VAL B CA 1
ATOM 9205 C C . VAL B 1 243 ? -0.754 -65.875 -7.145 1 94.94 243 VAL B C 1
ATOM 9207 O O . VAL B 1 243 ? 0.14 -65.25 -6.57 1 94.94 243 VAL B O 1
ATOM 9210 N N . PHE B 1 244 ? -1.763 -66.5 -6.504 1 94.88 244 PHE B N 1
ATOM 9211 C CA . PHE B 1 244 ? -1.848 -66.5 -5.047 1 94.88 244 PHE B CA 1
ATOM 9212 C C . PHE B 1 244 ? -0.613 -67.125 -4.438 1 94.88 244 PHE B C 1
ATOM 9214 O O . PHE B 1 244 ? -0 -66.562 -3.521 1 94.88 244 PHE B O 1
ATOM 9221 N N . GLU B 1 245 ? -0.192 -68.188 -5.035 1 92.75 245 GLU B N 1
ATOM 9222 C CA . GLU B 1 245 ? 0.861 -69 -4.438 1 92.75 245 GLU B CA 1
ATOM 9223 C C . GLU B 1 245 ? 2.244 -68.5 -4.855 1 92.75 245 GLU B C 1
ATOM 9225 O O . GLU B 1 245 ? 3.186 -68.562 -4.059 1 92.75 245 GLU B O 1
ATOM 9230 N N . HIS B 1 246 ? 2.334 -68.062 -6.094 1 89 246 HIS B N 1
ATOM 9231 C CA . HIS B 1 246 ? 3.672 -67.875 -6.637 1 89 246 HIS B CA 1
ATOM 9232 C C . HIS B 1 246 ? 3.93 -66.375 -6.902 1 89 246 HIS B C 1
ATOM 9234 O O . HIS B 1 246 ? 5.039 -66 -7.273 1 89 246 HIS B O 1
ATOM 9240 N N . GLY B 1 247 ? 2.914 -65.625 -6.766 1 88.25 247 GLY B N 1
ATOM 9241 C CA . GLY B 1 247 ? 3.135 -64.188 -6.863 1 88.25 247 GLY B CA 1
ATOM 9242 C C . GLY B 1 247 ? 3.908 -63.625 -5.688 1 88.25 247 GLY B C 1
ATOM 9243 O O . GLY B 1 247 ? 4.34 -64.375 -4.805 1 88.25 247 GLY B O 1
ATOM 9244 N N . GLU B 1 248 ? 4.137 -62.375 -5.68 1 90.88 248 GLU B N 1
ATOM 9245 C CA . GLU B 1 248 ? 4.949 -61.719 -4.66 1 90.88 248 GLU B CA 1
ATOM 9246 C C . GLU B 1 248 ? 4.297 -61.844 -3.283 1 90.88 248 GLU B C 1
ATOM 9248 O O . GLU B 1 248 ? 4.973 -61.719 -2.26 1 90.88 248 GLU B O 1
ATOM 9253 N N . GLY B 1 249 ? 3.035 -62.031 -3.266 1 91.38 249 GLY B N 1
ATOM 9254 C CA . GLY B 1 249 ? 2.352 -62.25 -1.995 1 91.38 249 GLY B CA 1
ATOM 9255 C C . GLY B 1 249 ? 2.725 -63.531 -1.305 1 91.38 249 GLY B C 1
ATOM 9256 O O . GLY B 1 249 ? 2.596 -63.656 -0.085 1 91.38 249 GLY B O 1
ATOM 9257 N N . LYS B 1 250 ? 3.115 -64.5 -2.029 1 92.38 250 LYS B N 1
ATOM 9258 C CA . LYS B 1 250 ? 3.592 -65.812 -1.528 1 92.38 250 LYS B CA 1
ATOM 9259 C C . LYS B 1 250 ? 2.557 -66.438 -0.616 1 92.38 250 LYS B C 1
ATOM 9261 O O . LYS B 1 250 ? 2.883 -66.875 0.491 1 92.38 250 LYS B O 1
ATOM 9266 N N . GLY B 1 251 ? 1.373 -66.25 -0.991 1 92.25 251 GLY B N 1
ATOM 9267 C CA . GLY B 1 251 ? 0.302 -67 -0.319 1 92.25 251 GLY B CA 1
ATOM 9268 C C . GLY B 1 251 ? -0.292 -66.188 0.846 1 92.25 251 GLY B C 1
ATOM 9269 O O . GLY B 1 251 ? -1.146 -66.75 1.568 1 92.25 251 GLY B O 1
ATOM 9270 N N . ASN B 1 252 ? 0.013 -65 0.956 1 94.69 252 ASN B N 1
ATOM 9271 C CA . ASN B 1 252 ? -0.478 -64.25 2.109 1 94.69 252 ASN B CA 1
ATOM 9272 C C . ASN B 1 252 ? -1.84 -63.656 1.83 1 94.69 252 ASN B C 1
ATOM 9274 O O . ASN B 1 252 ? -2.377 -62.938 2.67 1 94.69 252 ASN B O 1
ATOM 9278 N N . GLY B 1 253 ? -2.314 -63.875 0.645 1 95.5 253 GLY B N 1
ATOM 9279 C CA . GLY B 1 253 ? -3.646 -63.406 0.303 1 95.5 253 GLY B CA 1
ATOM 9280 C C . GLY B 1 253 ? -3.633 -62.219 -0.652 1 95.5 253 GLY B C 1
ATOM 9281 O O . GLY B 1 253 ? -4.652 -61.906 -1.265 1 95.5 253 GLY B O 1
ATOM 9282 N N . SER B 1 254 ? -2.5 -61.562 -0.765 1 97 254 SER B N 1
ATOM 9283 C CA . SER B 1 254 ? -2.434 -60.344 -1.556 1 97 254 SER B CA 1
ATOM 9284 C C . SER B 1 254 ? -2.086 -60.625 -3.01 1 97 254 SER B C 1
ATOM 9286 O O . SER B 1 254 ? -1.439 -61.656 -3.305 1 97 254 SER B O 1
ATOM 9288 N N . PHE B 1 255 ? -2.463 -59.719 -3.953 1 97.56 255 PHE B N 1
ATOM 9289 C CA . PHE B 1 255 ? -2.287 -59.938 -5.387 1 97.56 255 PHE B CA 1
ATOM 9290 C C . PHE B 1 255 ? -1.65 -58.719 -6.031 1 97.56 255 PHE B C 1
ATOM 9292 O O . PHE B 1 255 ? -1.888 -57.562 -5.602 1 97.56 255 PHE B O 1
ATOM 9299 N N . PRO B 1 256 ? -0.817 -58.938 -7.102 1 96.88 256 PRO B N 1
ATOM 9300 C CA . PRO B 1 256 ? -0.298 -57.812 -7.91 1 96.88 256 PRO B CA 1
ATOM 9301 C C . PRO B 1 256 ? -1.29 -57.344 -8.969 1 96.88 256 PRO B C 1
ATOM 9303 O O . PRO B 1 256 ? -2.326 -58 -9.18 1 96.88 256 PRO B O 1
ATOM 9306 N N . SER B 1 257 ? -0.959 -56.281 -9.594 1 95.62 257 SER B N 1
ATOM 9307 C CA . SER B 1 257 ? -1.843 -55.719 -10.625 1 95.62 257 SER B CA 1
ATOM 9308 C C . SER B 1 257 ? -1.732 -56.531 -11.922 1 95.62 257 SER B C 1
ATOM 9310 O O . SER B 1 257 ? -2.654 -56.5 -12.742 1 95.62 257 SER B O 1
ATOM 9312 N N . ALA B 1 258 ? -0.586 -57.156 -12.109 1 95.38 258 ALA B N 1
ATOM 9313 C CA . ALA B 1 258 ? -0.372 -57.969 -13.312 1 95.38 258 ALA B CA 1
ATOM 9314 C C . ALA B 1 258 ? 0.606 -59.094 -13.047 1 95.38 258 ALA B C 1
ATOM 9316 O O . ALA B 1 258 ? 1.578 -58.938 -12.305 1 95.38 258 ALA B O 1
ATOM 9317 N N . ALA B 1 259 ? 0.358 -60.188 -13.617 1 94.31 259 ALA B N 1
ATOM 9318 C CA . ALA B 1 259 ? 1.222 -61.375 -13.555 1 94.31 259 ALA B CA 1
ATOM 9319 C C . ALA B 1 259 ? 0.843 -62.375 -14.625 1 94.31 259 ALA B C 1
ATOM 9321 O O . ALA B 1 259 ? -0.34 -62.562 -14.922 1 94.31 259 ALA B O 1
ATOM 9322 N N . PRO B 1 260 ? 1.766 -63.062 -15.281 1 93.94 260 PRO B N 1
ATOM 9323 C CA . PRO B 1 260 ? 3.209 -62.844 -15.195 1 93.94 260 PRO B CA 1
ATOM 9324 C C . PRO B 1 260 ? 3.666 -61.656 -16.031 1 93.94 260 PRO B C 1
ATOM 9326 O O . PRO B 1 260 ? 2.914 -61.156 -16.875 1 93.94 260 PRO B O 1
ATOM 9329 N N . ILE B 1 261 ? 4.836 -61.219 -15.75 1 95.75 261 ILE B N 1
ATOM 9330 C CA . ILE B 1 261 ? 5.363 -60.062 -16.5 1 95.75 261 ILE B CA 1
ATOM 9331 C C . ILE B 1 261 ? 6.812 -60.344 -16.906 1 95.75 261 ILE B C 1
ATOM 9333 O O . ILE B 1 261 ? 7.672 -59.469 -16.797 1 95.75 261 ILE B O 1
ATOM 9337 N N . ASP B 1 262 ? 7.102 -61.438 -17.375 1 95 262 ASP B N 1
ATOM 9338 C CA . ASP B 1 262 ? 8.445 -61.906 -17.656 1 95 262 ASP B CA 1
ATOM 9339 C C . ASP B 1 262 ? 9.117 -61.062 -18.734 1 95 262 ASP B C 1
ATOM 9341 O O . ASP B 1 262 ? 10.273 -60.656 -18.594 1 95 262 ASP B O 1
ATOM 9345 N N . VAL B 1 263 ? 8.414 -60.812 -19.859 1 96.38 263 VAL B N 1
ATOM 9346 C CA . VAL B 1 263 ? 9.016 -60.031 -20.938 1 96.38 263 VAL B CA 1
ATOM 9347 C C . VAL B 1 263 ? 9.43 -58.656 -20.438 1 96.38 263 VAL B C 1
ATOM 9349 O O . VAL B 1 263 ? 10.539 -58.188 -20.734 1 96.38 263 VAL B O 1
ATOM 9352 N N . PHE B 1 264 ? 8.586 -58 -19.688 1 96.38 264 PHE B N 1
ATOM 9353 C CA . PHE B 1 264 ? 8.867 -56.688 -19.109 1 96.38 264 PHE B CA 1
ATOM 9354 C C . PHE B 1 264 ? 10.094 -56.75 -18.219 1 96.38 264 PHE B C 1
ATOM 9356 O O . PHE B 1 264 ? 11.039 -56 -18.406 1 96.38 264 PHE B O 1
ATOM 9363 N N . GLU B 1 265 ? 10.156 -57.656 -17.297 1 96.62 265 GLU B N 1
ATOM 9364 C CA . GLU B 1 265 ? 11.234 -57.719 -16.312 1 96.62 265 GLU B CA 1
ATOM 9365 C C . GLU B 1 265 ? 12.562 -58.062 -16.984 1 96.62 265 GLU B C 1
ATOM 9367 O O . GLU B 1 265 ? 13.594 -57.469 -16.688 1 96.62 265 GLU B O 1
ATOM 9372 N N . ILE B 1 266 ? 12.523 -59 -17.922 1 97.44 266 ILE B N 1
ATOM 9373 C CA . ILE B 1 266 ? 13.742 -59.5 -18.547 1 97.44 266 ILE B CA 1
ATOM 9374 C C . ILE B 1 266 ? 14.297 -58.438 -19.5 1 97.44 266 ILE B C 1
ATOM 9376 O O . ILE B 1 266 ? 15.492 -58.156 -19.469 1 97.44 266 ILE B O 1
ATOM 9380 N N . SER B 1 267 ? 13.461 -57.938 -20.344 1 97.44 267 SER B N 1
ATOM 9381 C CA . SER B 1 267 ? 13.93 -56.938 -21.297 1 97.44 267 SER B CA 1
ATOM 9382 C C . SER B 1 267 ? 14.508 -55.719 -20.594 1 97.44 267 SER B C 1
ATOM 9384 O O . SER B 1 267 ? 15.547 -55.188 -21 1 97.44 267 SER B O 1
ATOM 9386 N N . TRP B 1 268 ? 13.875 -55.25 -19.484 1 97.88 268 TRP B N 1
ATOM 9387 C CA . TRP B 1 268 ? 14.359 -54.094 -18.734 1 97.88 268 TRP B CA 1
ATOM 9388 C C . TRP B 1 268 ? 15.711 -54.406 -18.094 1 97.88 268 TRP B C 1
ATOM 9390 O O . TRP B 1 268 ? 16.625 -53.562 -18.109 1 97.88 268 TRP B O 1
ATOM 9400 N N . THR B 1 269 ? 15.781 -55.562 -17.5 1 97.69 269 THR B N 1
ATOM 9401 C CA . THR B 1 269 ? 17 -55.906 -16.766 1 97.69 269 THR B CA 1
ATOM 9402 C C . THR B 1 269 ? 18.172 -56.062 -17.719 1 97.69 269 THR B C 1
ATOM 9404 O O . THR B 1 269 ? 19.219 -55.438 -17.531 1 97.69 269 THR B O 1
ATOM 9407 N N . ILE B 1 270 ? 17.984 -56.781 -18.797 1 97 270 ILE B N 1
ATOM 9408 C CA . ILE B 1 270 ? 19.062 -57.094 -19.719 1 97 270 ILE B CA 1
ATOM 9409 C C . ILE B 1 270 ? 19.484 -55.844 -20.484 1 97 270 ILE B C 1
ATOM 9411 O O . ILE B 1 270 ? 20.672 -55.562 -20.609 1 97 270 ILE B O 1
ATOM 9415 N N . SER B 1 271 ? 18.578 -55.156 -21.016 1 96.75 271 SER B N 1
ATOM 9416 C CA . SER B 1 271 ? 18.922 -53.969 -21.781 1 96.75 271 SER B CA 1
ATOM 9417 C C . SER B 1 271 ? 19.625 -52.938 -20.891 1 96.75 271 SER B C 1
ATOM 9419 O O . SER B 1 271 ? 20.609 -52.312 -21.328 1 96.75 271 SER B O 1
ATOM 9421 N N . THR B 1 272 ? 19.172 -52.781 -19.625 1 97.88 272 THR B N 1
ATOM 9422 C CA . THR B 1 272 ? 19.75 -51.781 -18.719 1 97.88 272 THR B CA 1
ATOM 9423 C C . THR B 1 272 ? 21.188 -52.156 -18.344 1 97.88 272 THR B C 1
ATOM 9425 O O . THR B 1 272 ? 22.094 -51.312 -18.438 1 97.88 272 THR B O 1
ATOM 9428 N N . LEU B 1 273 ? 21.375 -53.375 -17.953 1 97.81 273 LEU B N 1
ATOM 9429 C CA . LEU B 1 273 ? 22.703 -53.812 -17.5 1 97.81 273 LEU B CA 1
ATOM 9430 C C . LEU B 1 273 ? 23.703 -53.781 -18.656 1 97.81 273 LEU B C 1
ATOM 9432 O O . LEU B 1 273 ? 24.844 -53.312 -18.484 1 97.81 273 LEU B O 1
ATOM 9436 N N . LEU B 1 274 ? 23.281 -54.188 -19.828 1 96.69 274 LEU B N 1
ATOM 9437 C CA . LEU B 1 274 ? 24.188 -54.25 -20.969 1 96.69 274 LEU B CA 1
ATOM 9438 C C . LEU B 1 274 ? 24.438 -52.844 -21.531 1 96.69 274 LEU B C 1
ATOM 9440 O O . LEU B 1 274 ? 25.562 -52.531 -21.953 1 96.69 274 LEU B O 1
ATOM 9444 N N . GLU B 1 275 ? 23.453 -52.062 -21.562 1 95.5 275 GLU B N 1
ATOM 9445 C CA . GLU B 1 275 ? 23.609 -50.688 -22.031 1 95.5 275 GLU B CA 1
ATOM 9446 C C . GLU B 1 275 ? 24.625 -49.938 -21.188 1 95.5 275 GLU B C 1
ATOM 9448 O O . GLU B 1 275 ? 25.375 -49.094 -21.703 1 95.5 275 GLU B O 1
ATOM 9453 N N . CYS B 1 276 ? 24.672 -50.25 -19.922 1 94.69 276 CYS B N 1
ATOM 9454 C CA . CYS B 1 276 ? 25.562 -49.562 -19 1 94.69 276 CYS B CA 1
ATOM 9455 C C . CYS B 1 276 ? 26.984 -50.156 -19.078 1 94.69 276 CYS B C 1
ATOM 9457 O O . CYS B 1 276 ? 27.891 -49.656 -18.406 1 94.69 276 CYS B O 1
ATOM 9459 N N . GLY B 1 277 ? 27.141 -51.25 -19.875 1 93.19 277 GLY B N 1
ATOM 9460 C CA . GLY B 1 277 ? 28.484 -51.688 -20.188 1 93.19 277 GLY B CA 1
ATOM 9461 C C . GLY B 1 277 ? 28.922 -52.906 -19.375 1 93.19 277 GLY B C 1
ATOM 9462 O O . GLY B 1 277 ? 30.094 -53.312 -19.422 1 93.19 277 GLY B O 1
ATOM 9463 N N . ILE B 1 278 ? 28.062 -53.438 -18.594 1 96 278 ILE B N 1
ATOM 9464 C CA . ILE B 1 278 ? 28.438 -54.688 -17.906 1 96 278 ILE B CA 1
ATOM 9465 C C . ILE B 1 278 ? 28.562 -55.812 -18.922 1 96 278 ILE B C 1
ATOM 9467 O O . ILE B 1 278 ? 27.609 -56.125 -19.641 1 96 278 ILE B O 1
ATOM 9471 N N . PRO B 1 279 ? 29.672 -56.438 -18.984 1 95.56 279 PRO B N 1
ATOM 9472 C CA . PRO B 1 279 ? 29.891 -57.469 -20.031 1 95.56 279 PRO B CA 1
ATOM 9473 C C . PRO B 1 279 ? 29.031 -58.688 -19.859 1 95.56 279 PRO B C 1
ATOM 9475 O O . PRO B 1 279 ? 28.766 -59.125 -18.719 1 95.56 279 PRO B O 1
ATOM 9478 N N . ILE B 1 280 ? 28.688 -59.281 -20.875 1 96 280 ILE B N 1
ATOM 9479 C CA . ILE B 1 280 ? 27.859 -60.469 -20.922 1 96 280 ILE B CA 1
ATOM 9480 C C . ILE B 1 280 ? 28.531 -61.594 -20.125 1 96 280 ILE B C 1
ATOM 9482 O O . ILE B 1 280 ? 27.875 -62.344 -19.391 1 96 280 ILE B O 1
ATOM 9486 N N . ASP B 1 281 ? 29.828 -61.688 -20.188 1 95.44 281 ASP B N 1
ATOM 9487 C CA . ASP B 1 281 ? 30.594 -62.719 -19.5 1 95.44 281 ASP B CA 1
ATOM 9488 C C . ASP B 1 281 ? 30.516 -62.562 -17.984 1 95.44 281 ASP B C 1
ATOM 9490 O O . ASP B 1 281 ? 30.547 -63.531 -17.25 1 95.44 281 ASP B O 1
ATOM 9494 N N . VAL B 1 282 ? 30.5 -61.375 -17.562 1 95.81 282 VAL B N 1
ATOM 9495 C CA . VAL B 1 282 ? 30.391 -61.062 -16.141 1 95.81 282 VAL B CA 1
ATOM 9496 C C . VAL B 1 282 ? 29 -61.469 -15.625 1 95.81 282 VAL B C 1
ATOM 9498 O O . VAL B 1 282 ? 28.875 -62 -14.523 1 95.81 282 VAL B O 1
ATOM 9501 N N . LEU B 1 283 ? 27.953 -61.25 -16.406 1 97 283 LEU B N 1
ATOM 9502 C CA . LEU B 1 283 ? 26.578 -61.562 -16.016 1 97 283 LEU B CA 1
ATOM 9503 C C . LEU B 1 283 ? 26.281 -63.031 -16.156 1 97 283 LEU B C 1
ATOM 9505 O O . LEU B 1 283 ? 25.281 -63.531 -15.609 1 97 283 LEU B O 1
ATOM 9509 N N . GLY B 1 284 ? 27.141 -63.812 -16.828 1 96.88 284 GLY B N 1
ATOM 9510 C CA . GLY B 1 284 ? 26.906 -65.25 -17.156 1 96.88 284 GLY B CA 1
ATOM 9511 C C . GLY B 1 284 ? 26.328 -65.438 -18.547 1 96.88 284 GLY B C 1
ATOM 9512 O O . GLY B 1 284 ? 25.109 -65.312 -18.734 1 96.88 284 GLY B O 1
ATOM 9513 N N . LYS B 1 285 ? 27.203 -65.75 -19.469 1 95.31 285 LYS B N 1
ATOM 9514 C CA . LYS B 1 285 ? 26.859 -65.812 -20.875 1 95.31 285 LYS B CA 1
ATOM 9515 C C . LYS B 1 285 ? 25.688 -66.812 -21.094 1 95.31 285 LYS B C 1
ATOM 9517 O O . LYS B 1 285 ? 24.766 -66.5 -21.859 1 95.31 285 LYS B O 1
ATOM 9522 N N . GLU B 1 286 ? 25.672 -67.875 -20.375 1 95.81 286 GLU B N 1
ATOM 9523 C CA . GLU B 1 286 ? 24.625 -68.875 -20.531 1 95.81 286 GLU B CA 1
ATOM 9524 C C . GLU B 1 286 ? 23.281 -68.312 -20.062 1 95.81 286 GLU B C 1
ATOM 9526 O O . GLU B 1 286 ? 22.25 -68.562 -20.703 1 95.81 286 GLU B O 1
ATOM 9531 N N . HIS B 1 287 ? 23.359 -67.688 -18.938 1 96.88 287 HIS B N 1
ATOM 9532 C CA . HIS B 1 287 ? 22.141 -67.125 -18.359 1 96.88 287 HIS B CA 1
ATOM 9533 C C . HIS B 1 287 ? 21.562 -66 -19.234 1 96.88 287 HIS B C 1
ATOM 9535 O O . HIS B 1 287 ? 20.359 -65.938 -19.5 1 96.88 287 HIS B O 1
ATOM 9541 N N . VAL B 1 288 ? 22.453 -65.125 -19.734 1 97.06 288 VAL B N 1
ATOM 9542 C CA . VAL B 1 288 ? 22.031 -64 -20.594 1 97.06 288 VAL B CA 1
ATOM 9543 C C . VAL B 1 288 ? 21.453 -64.562 -21.891 1 97.06 288 VAL B C 1
ATOM 9545 O O . VAL B 1 288 ? 20.422 -64.062 -22.375 1 97.06 288 VAL B O 1
ATOM 9548 N N . THR B 1 289 ? 22.078 -65.562 -22.406 1 95.25 289 THR B N 1
ATOM 9549 C CA . THR B 1 289 ? 21.625 -66.125 -23.656 1 95.25 289 THR B CA 1
ATOM 9550 C C . THR B 1 289 ? 20.266 -66.812 -23.484 1 95.25 289 THR B C 1
ATOM 9552 O O . THR B 1 289 ? 19.406 -66.688 -24.359 1 95.25 289 THR B O 1
ATOM 9555 N N . LYS B 1 290 ? 20.109 -67.438 -22.344 1 96.12 290 LYS B N 1
ATOM 9556 C CA . LYS B 1 290 ? 18.828 -68.062 -22.047 1 96.12 290 LYS B CA 1
ATOM 9557 C C . LYS B 1 290 ? 17.703 -67.062 -22 1 96.12 290 LYS B C 1
ATOM 9559 O O . LYS B 1 290 ? 16.625 -67.25 -22.562 1 96.12 290 LYS B O 1
ATOM 9564 N N . LEU B 1 291 ? 17.984 -66 -21.312 1 96.81 291 LEU B N 1
ATOM 9565 C CA . LEU B 1 291 ? 16.984 -64.938 -21.188 1 96.81 291 LEU B CA 1
ATOM 9566 C C . LEU B 1 291 ? 16.719 -64.312 -22.531 1 96.81 291 LEU B C 1
ATOM 9568 O O . LEU B 1 291 ? 15.555 -64.062 -22.875 1 96.81 291 LEU B O 1
ATOM 9572 N N . ALA B 1 292 ? 17.75 -64 -23.312 1 95.38 292 ALA B N 1
ATOM 9573 C CA . ALA B 1 292 ? 17.609 -63.406 -24.641 1 95.38 292 ALA B CA 1
ATOM 9574 C C . ALA B 1 292 ? 16.859 -64.312 -25.594 1 95.38 292 ALA B C 1
ATOM 9576 O O . ALA B 1 292 ? 16.062 -63.844 -26.422 1 95.38 292 ALA B O 1
ATOM 9577 N N . SER B 1 293 ? 17.109 -65.562 -25.469 1 94.56 293 SER B N 1
ATOM 9578 C CA . SER B 1 293 ? 16.406 -66.562 -26.312 1 94.56 293 SER B CA 1
ATOM 9579 C C . SER B 1 293 ? 14.914 -66.562 -26.016 1 94.56 293 SER B C 1
ATOM 9581 O O . SER B 1 293 ? 14.094 -66.688 -26.938 1 94.56 293 SER B O 1
ATOM 9583 N N . HIS B 1 294 ? 14.641 -66.5 -24.719 1 95.31 294 HIS B N 1
ATOM 9584 C CA . HIS B 1 294 ? 13.242 -66.375 -24.344 1 95.31 294 HIS B CA 1
ATOM 9585 C C . HIS B 1 294 ? 12.578 -65.125 -24.969 1 95.31 294 HIS B C 1
ATOM 9587 O O . HIS B 1 294 ? 11.477 -65.25 -25.516 1 95.31 294 HIS B O 1
ATOM 9593 N N . LEU B 1 295 ? 13.242 -64 -24.984 1 95.94 295 LEU B N 1
ATOM 9594 C CA . LEU B 1 295 ? 12.734 -62.781 -25.562 1 95.94 295 LEU B CA 1
ATOM 9595 C C . LEU B 1 295 ? 12.578 -62.938 -27.078 1 95.94 295 LEU B C 1
ATOM 9597 O O . LEU B 1 295 ? 11.555 -62.531 -27.641 1 95.94 295 LEU B O 1
ATOM 9601 N N . ALA B 1 296 ? 13.562 -63.5 -27.703 1 94.88 296 ALA B N 1
ATOM 9602 C CA . ALA B 1 296 ? 13.547 -63.688 -29.156 1 94.88 296 ALA B CA 1
ATOM 9603 C C . ALA B 1 296 ? 12.422 -64.625 -29.594 1 94.88 296 ALA B C 1
ATOM 9605 O O . ALA B 1 296 ? 11.742 -64.312 -30.594 1 94.88 296 ALA B O 1
ATOM 9606 N N . LYS B 1 297 ? 12.273 -65.688 -28.875 1 93.62 297 LYS B N 1
ATOM 9607 C CA . LYS B 1 297 ? 11.211 -66.625 -29.172 1 93.62 297 LYS B CA 1
ATOM 9608 C C . LYS B 1 297 ? 9.836 -65.938 -29.016 1 93.62 297 LYS B C 1
ATOM 9610 O O . LYS B 1 297 ? 8.945 -66.188 -29.828 1 93.62 297 LYS B O 1
ATOM 9615 N N . THR B 1 298 ? 9.734 -65.188 -27.969 1 94.31 298 THR B N 1
ATOM 9616 C CA . THR B 1 298 ? 8.469 -64.5 -27.734 1 94.31 298 THR B CA 1
ATOM 9617 C C . THR B 1 298 ? 8.195 -63.5 -28.828 1 94.31 298 THR B C 1
ATOM 9619 O O . THR B 1 298 ? 7.059 -63.344 -29.297 1 94.31 298 THR B O 1
ATOM 9622 N N . LEU B 1 299 ? 9.211 -62.781 -29.25 1 94.56 299 LEU B N 1
ATOM 9623 C CA . LEU B 1 299 ? 9.102 -61.781 -30.312 1 94.56 299 LEU B CA 1
ATOM 9624 C C . LEU B 1 299 ? 8.68 -62.406 -31.625 1 94.56 299 LEU B C 1
ATOM 9626 O O . LEU B 1 299 ? 7.789 -61.906 -32.312 1 94.56 299 LEU B O 1
ATOM 9630 N N . ASP B 1 300 ? 9.242 -63.531 -31.891 1 91.75 300 ASP B N 1
ATOM 9631 C CA . ASP B 1 300 ? 8.93 -64.25 -33.125 1 91.75 300 ASP B CA 1
ATOM 9632 C C . ASP B 1 300 ? 7.512 -64.812 -33.094 1 91.75 300 ASP B C 1
ATOM 9634 O O . ASP B 1 300 ? 6.766 -64.688 -34.062 1 91.75 300 ASP B O 1
ATOM 9638 N N . ALA B 1 301 ? 7.238 -65.375 -31.953 1 91.75 301 ALA B N 1
ATOM 9639 C CA . ALA B 1 301 ? 5.934 -66 -31.781 1 91.75 301 ALA B CA 1
ATOM 9640 C C . ALA B 1 301 ? 4.809 -64.938 -31.875 1 91.75 301 ALA B C 1
ATOM 9642 O O . ALA B 1 301 ? 3.686 -65.312 -32.25 1 91.75 301 ALA B O 1
ATOM 9643 N N . SER B 1 302 ? 5.145 -63.75 -31.578 1 90.62 302 SER B N 1
ATOM 9644 C CA . SER B 1 302 ? 4.129 -62.688 -31.531 1 90.62 302 SER B CA 1
ATOM 9645 C C . SER B 1 302 ? 4.168 -61.844 -32.781 1 90.62 302 SER B C 1
ATOM 9647 O O . SER B 1 302 ? 3.576 -60.75 -32.844 1 90.62 302 SER B O 1
ATOM 9649 N N . GLY B 1 303 ? 4.949 -62.188 -33.812 1 90.25 303 GLY B N 1
ATOM 9650 C CA . GLY B 1 303 ? 4.961 -61.5 -35.125 1 90.25 303 GLY B CA 1
ATOM 9651 C C . GLY B 1 303 ? 5.793 -60.25 -35.125 1 90.25 303 GLY B C 1
ATOM 9652 O O . GLY B 1 303 ? 5.484 -59.281 -35.844 1 90.25 303 GLY B O 1
ATOM 9653 N N . GLY B 1 304 ? 6.711 -60.125 -34.219 1 93.19 304 GLY B N 1
ATOM 9654 C CA . GLY B 1 304 ? 7.66 -59.031 -34.25 1 93.19 304 GLY B CA 1
ATOM 9655 C C . GLY B 1 304 ? 7.371 -57.969 -33.219 1 93.19 304 GLY B C 1
ATOM 9656 O O . GLY B 1 304 ? 8.094 -56.969 -33.125 1 93.19 304 GLY B O 1
ATOM 9657 N N . VAL B 1 305 ? 6.266 -58.125 -32.469 1 94.94 305 VAL B N 1
ATOM 9658 C CA . VAL B 1 305 ? 5.941 -57.219 -31.375 1 94.94 305 VAL B CA 1
ATOM 9659 C C . VAL B 1 305 ? 5.52 -58.031 -30.156 1 94.94 305 VAL B C 1
ATOM 9661 O O . VAL B 1 305 ? 5.004 -59.125 -30.297 1 94.94 305 VAL B O 1
ATOM 9664 N N . VAL B 1 306 ? 5.766 -57.438 -28.922 1 96.12 306 VAL B N 1
ATOM 9665 C CA . VAL B 1 306 ? 5.504 -58.219 -27.703 1 96.12 306 VAL B CA 1
ATOM 9666 C C . VAL B 1 306 ? 4.766 -57.375 -26.688 1 96.12 306 VAL B C 1
ATOM 9668 O O . VAL B 1 306 ? 4.809 -56.125 -26.766 1 96.12 306 VAL B O 1
ATOM 9671 N N . GLY B 1 307 ? 4 -58.062 -25.844 1 95.12 307 GLY B N 1
ATOM 9672 C CA . GLY B 1 307 ? 3.496 -57.469 -24.625 1 95.12 307 GLY B CA 1
ATOM 9673 C C . GLY B 1 307 ? 4.348 -57.781 -23.406 1 95.12 307 GLY B C 1
ATOM 9674 O O . GLY B 1 307 ? 5.504 -58.188 -23.547 1 95.12 307 GLY B O 1
ATOM 9675 N N . PHE B 1 308 ? 3.85 -57.531 -22.25 1 94.81 308 PHE B N 1
ATOM 9676 C CA . PHE B 1 308 ? 4.641 -57.719 -21.031 1 94.81 308 PHE B CA 1
ATOM 9677 C C . PHE B 1 308 ? 4.852 -59.188 -20.734 1 94.81 308 PHE B C 1
ATOM 9679 O O . PHE B 1 308 ? 5.66 -59.562 -19.891 1 94.81 308 PHE B O 1
ATOM 9686 N N . SER B 1 309 ? 4.141 -60.062 -21.406 1 93.62 309 SER B N 1
ATOM 9687 C CA . SER B 1 309 ? 4.309 -61.5 -21.391 1 93.62 309 SER B CA 1
ATOM 9688 C C . SER B 1 309 ? 3.811 -62.125 -22.688 1 93.62 309 SER B C 1
ATOM 9690 O O . SER B 1 309 ? 3.135 -61.469 -23.484 1 93.62 309 SER B O 1
ATOM 9692 N N . LEU B 1 310 ? 4.137 -63.406 -22.859 1 91.44 310 LEU B N 1
ATOM 9693 C CA . LEU B 1 310 ? 3.715 -64.125 -24.078 1 91.44 310 LEU B CA 1
ATOM 9694 C C . LEU B 1 310 ? 2.193 -64.188 -24.172 1 91.44 310 LEU B C 1
ATOM 9696 O O . LEU B 1 310 ? 1.52 -64.5 -23.203 1 91.44 310 LEU B O 1
ATOM 9700 N N . GLY B 1 311 ? 1.747 -63.781 -25.25 1 90.38 311 GLY B N 1
ATOM 9701 C CA . GLY B 1 311 ? 0.318 -63.844 -25.516 1 90.38 311 GLY B CA 1
ATOM 9702 C C . GLY B 1 311 ? -0.426 -62.594 -25.094 1 90.38 311 GLY B C 1
ATOM 9703 O O . GLY B 1 311 ? -1.601 -62.406 -25.422 1 90.38 311 GLY B O 1
ATOM 9704 N N . MET B 1 312 ? 0.245 -61.719 -24.422 1 93.25 312 MET B N 1
ATOM 9705 C CA . MET B 1 312 ? -0.391 -60.469 -23.969 1 93.25 312 MET B CA 1
ATOM 9706 C C . MET B 1 312 ? -0.388 -59.438 -25.078 1 93.25 312 MET B C 1
ATOM 9708 O O . MET B 1 312 ? 0.406 -59.5 -26.016 1 93.25 312 MET B O 1
ATOM 9712 N N . LEU B 1 313 ? -1.301 -58.469 -24.969 1 93.12 313 LEU B N 1
ATOM 9713 C CA . LEU B 1 313 ? -1.435 -57.375 -25.953 1 93.12 313 LEU B CA 1
ATOM 9714 C C . LEU B 1 313 ? -0.108 -56.656 -26.141 1 93.12 313 LEU B C 1
ATOM 9716 O O . LEU B 1 313 ? 0.476 -56.156 -25.172 1 93.12 313 LEU B O 1
ATOM 9720 N N . PRO B 1 314 ? 0.415 -56.625 -27.344 1 94.38 314 PRO B N 1
ATOM 9721 C CA . PRO B 1 314 ? 1.704 -55.969 -27.594 1 94.38 314 PRO B CA 1
ATOM 9722 C C . PRO B 1 314 ? 1.653 -54.469 -27.391 1 94.38 314 PRO B C 1
ATOM 9724 O O . PRO B 1 314 ? 0.612 -53.844 -27.609 1 94.38 314 PRO B O 1
ATOM 9727 N N . ASP B 1 315 ? 2.756 -53.875 -27 1 94.69 315 ASP B N 1
ATOM 9728 C CA . ASP B 1 315 ? 2.896 -52.438 -26.859 1 94.69 315 ASP B CA 1
ATOM 9729 C C . ASP B 1 315 ? 4.266 -51.969 -27.344 1 94.69 315 ASP B C 1
ATOM 9731 O O . ASP B 1 315 ? 5.176 -52.781 -27.516 1 94.69 315 ASP B O 1
ATOM 9735 N N . ALA B 1 316 ? 4.391 -50.719 -27.609 1 96.06 316 ALA B N 1
ATOM 9736 C CA . ALA B 1 316 ? 5.609 -50.156 -28.156 1 96.06 316 ALA B CA 1
ATOM 9737 C C . ALA B 1 316 ? 6.754 -50.219 -27.156 1 96.06 316 ALA B C 1
ATOM 9739 O O . ALA B 1 316 ? 7.914 -50.375 -27.531 1 96.06 316 ALA B O 1
ATOM 9740 N N . ASP B 1 317 ? 6.484 -50.031 -25.891 1 96.31 317 ASP B N 1
ATOM 9741 C CA . ASP B 1 317 ? 7.484 -49.938 -24.828 1 96.31 317 ASP B CA 1
ATOM 9742 C C . ASP B 1 317 ? 8.211 -51.281 -24.656 1 96.31 317 ASP B C 1
ATOM 9744 O O . ASP B 1 317 ? 9.43 -51.344 -24.828 1 96.31 317 ASP B O 1
ATOM 9748 N N . ASP B 1 318 ? 7.449 -52.281 -24.438 1 97.38 318 ASP B N 1
ATOM 9749 C CA . ASP B 1 318 ? 8.023 -53.625 -24.266 1 97.38 318 ASP B CA 1
ATOM 9750 C C . ASP B 1 318 ? 8.711 -54.094 -25.547 1 97.38 318 ASP B C 1
ATOM 9752 O O . ASP B 1 318 ? 9.75 -54.75 -25.484 1 97.38 318 ASP B O 1
ATOM 9756 N N . THR B 1 319 ? 8.07 -53.812 -26.625 1 97.44 319 THR B N 1
ATOM 9757 C CA . THR B 1 319 ? 8.656 -54.188 -27.906 1 97.44 319 THR B CA 1
ATOM 9758 C C . THR B 1 319 ? 10 -53.5 -28.109 1 97.44 319 THR B C 1
ATOM 9760 O O . THR B 1 319 ? 10.984 -54.156 -28.469 1 97.44 319 THR B O 1
ATOM 9763 N N . ALA B 1 320 ? 10.047 -52.25 -27.922 1 97.5 320 ALA B N 1
ATOM 9764 C CA . ALA B 1 320 ? 11.273 -51.469 -28.094 1 97.5 320 ALA B CA 1
ATOM 9765 C C . ALA B 1 320 ? 12.367 -51.969 -27.156 1 97.5 320 ALA B C 1
ATOM 9767 O O . ALA B 1 320 ? 13.523 -52.094 -27.547 1 97.5 320 ALA B O 1
ATOM 9768 N N . LYS B 1 321 ? 12.078 -52.219 -25.891 1 97.44 321 LYS B N 1
ATOM 9769 C CA . LYS B 1 321 ? 13.047 -52.688 -24.922 1 97.44 321 LYS B CA 1
ATOM 9770 C C . LYS B 1 321 ? 13.57 -54.062 -25.281 1 97.44 321 LYS B C 1
ATOM 9772 O O . LYS B 1 321 ? 14.742 -54.375 -25.078 1 97.44 321 LYS B O 1
ATOM 9777 N N . THR B 1 322 ? 12.633 -54.844 -25.75 1 97.25 322 THR B N 1
ATOM 9778 C CA . THR B 1 322 ? 13.016 -56.188 -26.188 1 97.25 322 THR B CA 1
ATOM 9779 C C . THR B 1 322 ? 14 -56.125 -27.344 1 97.25 322 THR B C 1
ATOM 9781 O O . THR B 1 322 ? 15.039 -56.781 -27.344 1 97.25 322 THR B O 1
ATOM 9784 N N . LEU B 1 323 ? 13.641 -55.344 -28.312 1 96.44 323 LEU B N 1
ATOM 9785 C CA . LEU B 1 323 ? 14.508 -55.156 -29.469 1 96.44 323 LEU B CA 1
ATOM 9786 C C . LEU B 1 323 ? 15.859 -54.594 -29.062 1 96.44 323 LEU B C 1
ATOM 9788 O O . LEU B 1 323 ? 16.906 -55.031 -29.562 1 96.44 323 LEU B O 1
ATOM 9792 N N . HIS B 1 324 ? 15.859 -53.656 -28.172 1 95.94 324 HIS B N 1
ATOM 9793 C CA . HIS B 1 324 ? 17.078 -53.031 -27.672 1 95.94 324 HIS B CA 1
ATOM 9794 C C . HIS B 1 324 ? 17.938 -54.062 -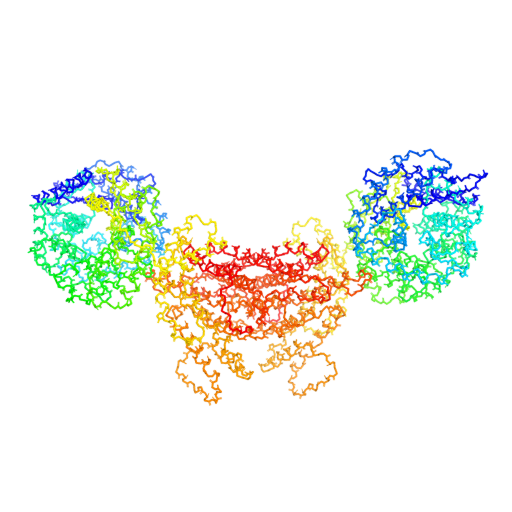26.938 1 95.94 324 HIS B C 1
ATOM 9796 O O . HIS B 1 324 ? 19.156 -54.125 -27.141 1 95.94 324 HIS B O 1
ATOM 9802 N N . ALA B 1 325 ? 17.328 -54.875 -26.078 1 96 325 ALA B N 1
ATOM 9803 C CA . ALA B 1 325 ? 18.047 -55.906 -25.344 1 96 325 ALA B CA 1
ATOM 9804 C C . ALA B 1 325 ? 18.719 -56.906 -26.312 1 96 325 ALA B C 1
ATOM 9806 O O . ALA B 1 325 ? 19.891 -57.25 -26.125 1 96 325 ALA B O 1
ATOM 9807 N N . LEU B 1 326 ? 18.031 -57.25 -27.328 1 95.62 326 LEU B N 1
ATOM 9808 C CA . LEU B 1 326 ? 18.516 -58.25 -28.266 1 95.62 326 LEU B CA 1
ATOM 9809 C C . LEU B 1 326 ? 19.641 -57.688 -29.125 1 95.62 326 LEU B C 1
ATOM 9811 O O . LEU B 1 326 ? 20.516 -58.438 -29.578 1 95.62 326 LEU B O 1
ATOM 9815 N N . SER B 1 327 ? 19.641 -56.469 -29.328 1 93.62 327 SER B N 1
ATOM 9816 C CA . SER B 1 327 ? 20.656 -55.812 -30.156 1 93.62 327 SER B CA 1
ATOM 9817 C C . SER B 1 327 ? 22.047 -55.969 -29.562 1 93.62 327 SER B C 1
ATOM 9819 O O . SER B 1 327 ? 23.047 -55.938 -30.281 1 93.62 327 SER B O 1
ATOM 9821 N N . PHE B 1 328 ? 22.219 -56.156 -28.281 1 93.12 328 PHE B N 1
ATOM 9822 C CA . PHE B 1 328 ? 23.516 -56.281 -27.609 1 93.12 328 PHE B CA 1
ATOM 9823 C C . PHE B 1 328 ? 24.141 -57.625 -27.844 1 93.12 328 PHE B C 1
ATOM 9825 O O . PHE B 1 328 ? 25.344 -57.812 -27.641 1 93.12 328 PHE B O 1
ATOM 9832 N N . LEU B 1 329 ? 23.344 -58.594 -28.156 1 90 329 LEU B N 1
ATOM 9833 C CA . LEU B 1 329 ? 23.844 -59.969 -28.297 1 90 329 LEU B CA 1
ATOM 9834 C C . LEU B 1 329 ? 24.219 -60.25 -29.75 1 90 329 LEU B C 1
ATOM 9836 O O . LEU B 1 329 ? 24.969 -61.188 -30.016 1 90 329 LEU B O 1
ATOM 9840 N N . GLY B 1 330 ? 23.953 -59.438 -30.781 1 78.81 330 GLY B N 1
ATOM 9841 C CA . GLY B 1 330 ? 24.375 -59.469 -32.156 1 78.81 330 GLY B CA 1
ATOM 9842 C C . GLY B 1 330 ? 23.781 -60.625 -32.938 1 78.81 330 GLY B C 1
ATOM 9843 O O . GLY B 1 330 ? 23.812 -60.656 -34.156 1 78.81 330 GLY B O 1
ATOM 9844 N N . LYS B 1 331 ? 23.328 -61.625 -32.25 1 78.12 331 LYS B N 1
ATOM 9845 C CA . LYS B 1 331 ? 22.875 -62.844 -32.906 1 78.12 331 LYS B CA 1
ATOM 9846 C C . LYS B 1 331 ? 21.422 -62.719 -33.344 1 78.12 331 LYS B C 1
ATOM 9848 O O . LYS B 1 331 ? 20.969 -63.469 -34.219 1 78.12 331 LYS B O 1
ATOM 9853 N N . PHE B 1 332 ? 20.844 -61.75 -32.844 1 77.56 332 PHE B N 1
ATOM 9854 C CA . PHE B 1 332 ? 19.422 -61.625 -33.125 1 77.56 332 PHE B CA 1
ATOM 9855 C C . PHE B 1 332 ? 19.188 -60.438 -34.062 1 77.56 332 PHE B C 1
ATOM 9857 O O . PHE B 1 332 ? 19.859 -59.406 -33.969 1 77.56 332 PHE B O 1
ATOM 9864 N N . ASP B 1 333 ? 18.594 -60.688 -35.219 1 70.38 333 ASP B N 1
ATOM 9865 C CA . ASP B 1 333 ? 18.312 -59.594 -36.156 1 70.38 333 ASP B CA 1
ATOM 9866 C C . ASP B 1 333 ? 17.156 -58.719 -35.656 1 70.38 333 ASP B C 1
ATOM 9868 O O . ASP B 1 333 ? 16 -59.156 -35.656 1 70.38 333 ASP B O 1
ATOM 9872 N N . ALA B 1 334 ? 17.469 -57.719 -34.969 1 72.69 334 ALA B N 1
ATOM 9873 C CA . ALA B 1 334 ? 16.484 -56.781 -34.438 1 72.69 334 ALA B CA 1
ATOM 9874 C C . ALA B 1 334 ? 15.758 -56.062 -35.562 1 72.69 334 ALA B C 1
ATOM 9876 O O . ALA B 1 334 ? 16.375 -55.281 -36.312 1 72.69 334 ALA B O 1
ATOM 9877 N N . ASP B 1 335 ? 14.586 -56.469 -35.969 1 86.56 335 ASP B N 1
ATOM 9878 C CA . ASP B 1 335 ? 13.789 -55.812 -37 1 86.56 335 ASP B CA 1
ATOM 9879 C C . ASP B 1 335 ? 12.75 -54.875 -36.375 1 86.56 335 ASP B C 1
ATOM 9881 O O . ASP B 1 335 ? 11.781 -55.312 -35.75 1 86.56 335 ASP B O 1
ATOM 9885 N N . VAL B 1 336 ? 13.023 -53.562 -36.531 1 92.62 336 VAL B N 1
ATOM 9886 C CA . VAL B 1 336 ? 12.18 -52.562 -35.906 1 92.62 336 VAL B CA 1
ATOM 9887 C C . VAL B 1 336 ? 10.992 -52.219 -36.812 1 92.62 336 VAL B C 1
ATOM 9889 O O . VAL B 1 336 ? 10.156 -51.375 -36.469 1 92.62 336 VAL B O 1
ATOM 9892 N N . SER B 1 337 ? 10.797 -52.875 -37.969 1 92.19 337 SER B N 1
ATOM 9893 C CA . SER B 1 337 ? 9.797 -52.5 -38.969 1 92.19 337 SER B CA 1
ATOM 9894 C C . SER B 1 337 ? 8.383 -52.656 -38.406 1 92.19 337 SER B C 1
ATOM 9896 O O . SER B 1 337 ? 7.531 -51.781 -38.594 1 92.19 337 SER B O 1
ATOM 9898 N N . THR B 1 338 ? 8.18 -53.75 -37.688 1 93.88 338 THR B N 1
ATOM 9899 C CA . THR B 1 338 ? 6.848 -54 -37.156 1 93.88 338 THR B CA 1
ATOM 9900 C C . THR B 1 338 ? 6.52 -53.031 -36.031 1 93.88 338 THR B C 1
ATOM 9902 O O . THR B 1 338 ? 5.371 -52.594 -35.906 1 93.88 338 THR B O 1
ATOM 9905 N N . LEU B 1 339 ? 7.523 -52.688 -35.25 1 94.88 339 LEU B N 1
ATOM 9906 C CA . LEU B 1 339 ? 7.352 -51.688 -34.219 1 94.88 339 LEU B CA 1
ATOM 9907 C C . LEU B 1 339 ? 6.883 -50.375 -34.812 1 94.88 339 LEU B C 1
ATOM 9909 O O . LEU B 1 339 ? 5.926 -49.781 -34.312 1 94.88 339 LEU B O 1
ATOM 9913 N N . VAL B 1 340 ? 7.473 -49.938 -35.906 1 94.81 340 VAL B N 1
ATOM 9914 C CA . VAL B 1 340 ? 7.184 -48.656 -36.531 1 94.81 340 VAL B CA 1
ATOM 9915 C C . VAL B 1 340 ? 5.801 -48.719 -37.156 1 94.81 340 VAL B C 1
ATOM 9917 O O . VAL B 1 340 ? 4.992 -47.781 -37 1 94.81 340 VAL B O 1
ATOM 9920 N N . THR B 1 341 ? 5.543 -49.75 -37.844 1 93.44 341 THR B N 1
ATOM 9921 C CA . THR B 1 341 ? 4.293 -49.875 -38.594 1 93.44 341 THR B CA 1
ATOM 9922 C C . THR B 1 341 ? 3.102 -49.906 -37.625 1 93.44 341 THR B C 1
ATOM 9924 O O . THR B 1 341 ? 2.055 -49.312 -37.938 1 93.44 341 THR B O 1
ATOM 9927 N N . ARG B 1 342 ? 3.316 -50.406 -36.5 1 93 342 ARG B N 1
ATOM 9928 C CA . ARG B 1 342 ? 2.184 -50.656 -35.625 1 93 342 ARG B CA 1
ATOM 9929 C C . ARG B 1 342 ? 1.936 -49.469 -34.688 1 93 342 ARG B C 1
ATOM 9931 O O . ARG B 1 342 ? 0.794 -49.188 -34.312 1 93 342 ARG B O 1
ATOM 9938 N N . PHE B 1 343 ? 2.957 -48.781 -34.344 1 94.81 343 PHE B N 1
ATOM 9939 C CA . PHE B 1 343 ? 2.76 -47.875 -33.219 1 94.81 343 PHE B CA 1
ATOM 9940 C C . PHE B 1 343 ? 3.066 -46.438 -33.625 1 94.81 343 PHE B C 1
ATOM 9942 O O . PHE B 1 343 ? 2.869 -45.5 -32.844 1 94.81 343 PHE B O 1
ATOM 9949 N N . ARG B 1 344 ? 3.49 -46.156 -34.75 1 92.44 344 ARG B N 1
ATOM 9950 C CA . ARG B 1 344 ? 3.811 -44.781 -35.188 1 92.44 344 ARG B CA 1
ATOM 9951 C C . ARG B 1 344 ? 2.547 -43.938 -35.375 1 92.44 344 ARG B C 1
ATOM 9953 O O . ARG B 1 344 ? 1.53 -44.438 -35.844 1 92.44 344 ARG B O 1
ATOM 9960 N N . SER B 1 345 ? 2.539 -42.844 -34.875 1 90.81 345 SER B N 1
ATOM 9961 C CA . SER B 1 345 ? 1.52 -41.812 -35.062 1 90.81 345 SER B CA 1
ATOM 9962 C C . SER B 1 345 ? 2.145 -40.469 -35.469 1 90.81 345 SER B C 1
ATOM 9964 O O . SER B 1 345 ? 3.365 -40.312 -35.406 1 90.81 345 SER B O 1
ATOM 9966 N N . PRO B 1 346 ? 1.276 -39.594 -35.969 1 87.5 346 PRO B N 1
ATOM 9967 C CA . PRO B 1 346 ? 1.841 -38.281 -36.281 1 87.5 346 PRO B CA 1
ATOM 9968 C C . PRO B 1 346 ? 2.492 -37.625 -35.094 1 87.5 346 PRO B C 1
ATOM 9970 O O . PRO B 1 346 ? 1.835 -37.406 -34.062 1 87.5 346 PRO B O 1
ATOM 9973 N N . GLY B 1 347 ? 3.756 -37.438 -35.125 1 89.94 347 GLY B N 1
ATOM 9974 C CA . GLY B 1 347 ? 4.484 -36.625 -34.156 1 89.94 347 GLY B CA 1
ATOM 9975 C C . GLY B 1 347 ? 5.047 -37.469 -33.031 1 89.94 347 GLY B C 1
ATOM 9976 O O . GLY B 1 347 ? 5.77 -36.938 -32.188 1 89.94 347 GLY B O 1
ATOM 9977 N N . SER B 1 348 ? 4.617 -38.719 -32.844 1 94.19 348 SER B N 1
ATOM 9978 C CA . SER B 1 348 ? 5.133 -39.562 -31.766 1 94.19 348 SER B CA 1
ATOM 9979 C C . SER B 1 348 ? 4.805 -41.031 -32 1 94.19 348 SER B C 1
ATOM 9981 O O . SER B 1 348 ? 4.262 -41.375 -33.062 1 94.19 348 SER B O 1
ATOM 9983 N N . PHE B 1 349 ? 5.191 -41.844 -31.078 1 95.06 349 PHE B N 1
ATOM 9984 C CA . PHE B 1 349 ? 4.793 -43.25 -31.031 1 95.06 349 PHE B CA 1
ATOM 9985 C C . PHE B 1 349 ? 3.828 -43.5 -29.891 1 95.06 349 PHE B C 1
ATOM 9987 O O . PHE B 1 349 ? 4.07 -43.062 -28.75 1 95.06 349 PHE B O 1
ATOM 9994 N N . LYS B 1 350 ? 2.762 -44.156 -30.203 1 93.19 350 LYS B N 1
ATOM 9995 C CA . LYS B 1 350 ? 1.808 -44.531 -29.172 1 93.19 350 LYS B CA 1
ATOM 9996 C C . LYS B 1 350 ? 2.26 -45.812 -28.469 1 93.19 350 LYS B C 1
ATOM 9998 O O . LYS B 1 350 ? 2.805 -46.719 -29.094 1 93.19 350 LYS B O 1
ATOM 10003 N N . THR B 1 351 ? 2.037 -45.812 -27.156 1 91.44 351 THR B N 1
ATOM 10004 C CA . THR B 1 351 ? 2.352 -47.062 -26.453 1 91.44 351 THR B CA 1
ATOM 10005 C C . THR B 1 351 ? 1.44 -48.188 -26.922 1 91.44 351 THR B C 1
ATOM 10007 O O . THR B 1 351 ? 1.917 -49.25 -27.312 1 91.44 351 THR B O 1
ATOM 10010 N N . TYR B 1 352 ? 0.161 -47.969 -26.734 1 88.88 352 TYR B N 1
ATOM 10011 C CA . TYR B 1 352 ? -0.851 -48.844 -27.297 1 88.88 352 TYR B CA 1
ATOM 10012 C C . TYR B 1 352 ? -1.572 -48.188 -28.453 1 88.88 352 TYR B C 1
ATOM 10014 O O . TYR B 1 352 ? -1.68 -46.969 -28.5 1 88.88 352 TYR B O 1
ATOM 10022 N N . GLU B 1 353 ? -2.053 -48.875 -29.344 1 80.62 353 GLU B N 1
ATOM 10023 C CA . GLU B 1 353 ? -2.639 -48.344 -30.562 1 80.62 353 GLU B CA 1
ATOM 10024 C C . GLU B 1 353 ? -3.779 -47.375 -30.266 1 80.62 353 GLU B C 1
ATOM 10026 O O . GLU B 1 353 ? -3.967 -46.375 -30.969 1 80.62 353 GLU B O 1
ATOM 10031 N N . LYS B 1 354 ? -4.504 -47.562 -29.219 1 75.31 354 LYS B N 1
ATOM 10032 C CA . LYS B 1 354 ? -5.664 -46.719 -28.922 1 75.31 354 LYS B CA 1
ATOM 10033 C C . LYS B 1 354 ? -5.445 -45.906 -27.656 1 75.31 354 LYS B C 1
ATOM 10035 O O . LYS B 1 354 ? -6.402 -45.438 -27.047 1 75.31 354 LYS B O 1
ATOM 10040 N N . GLU B 1 355 ? -4.219 -45.719 -27.391 1 76.75 355 GLU B N 1
ATOM 10041 C CA . GLU B 1 355 ? -3.928 -44.969 -26.172 1 76.75 355 GLU B CA 1
ATOM 10042 C C . GLU B 1 355 ? -4.113 -43.469 -26.391 1 76.75 355 GLU B C 1
ATOM 10044 O O . GLU B 1 355 ? -3.779 -42.938 -27.453 1 76.75 355 GLU B O 1
ATOM 10049 N N . SER B 1 356 ? -4.664 -42.781 -25.391 1 71.31 356 SER B N 1
ATOM 10050 C CA . SER B 1 356 ? -4.953 -41.375 -25.469 1 71.31 356 SER B CA 1
ATOM 10051 C C . SER B 1 356 ? -3.74 -40.531 -25.078 1 71.31 356 SER B C 1
ATOM 10053 O O . SER B 1 356 ? -3.473 -39.5 -25.688 1 71.31 356 SER B O 1
ATOM 10055 N N . THR B 1 357 ? -2.977 -41 -24.094 1 77.44 357 THR B N 1
ATOM 10056 C CA . THR B 1 357 ? -1.85 -40.25 -23.578 1 77.44 357 THR B CA 1
ATOM 10057 C C . THR B 1 357 ? -0.529 -40.812 -24.109 1 77.44 357 THR B C 1
ATOM 10059 O O . THR B 1 357 ? -0.259 -42 -23.969 1 77.44 357 THR B O 1
ATOM 10062 N N . ARG B 1 358 ? 0.24 -39.938 -24.656 1 85.5 358 ARG B N 1
ATOM 10063 C CA . ARG B 1 358 ? 1.55 -40.344 -25.156 1 85.5 358 ARG B CA 1
ATOM 10064 C C . ARG B 1 358 ? 2.555 -40.469 -24.016 1 85.5 358 ARG B C 1
ATOM 10066 O O . ARG B 1 358 ? 2.494 -39.719 -23.047 1 85.5 358 ARG B O 1
ATOM 10073 N N . SER B 1 359 ? 3.369 -41.438 -24.109 1 90.62 359 SER B N 1
ATOM 10074 C CA . SER B 1 359 ? 4.348 -41.719 -23.062 1 90.62 359 SER B CA 1
ATOM 10075 C C . SER B 1 359 ? 5.746 -41.25 -23.484 1 90.62 359 SER B C 1
ATOM 10077 O O . SER B 1 359 ? 6.215 -41.625 -24.578 1 90.62 359 SER B O 1
ATOM 10079 N N . LEU B 1 360 ? 6.332 -40.531 -22.656 1 93.81 360 LEU B N 1
ATOM 10080 C CA . LEU B 1 360 ? 7.699 -40.094 -22.891 1 93.81 360 LEU B CA 1
ATOM 10081 C C . LEU B 1 360 ? 8.68 -41.25 -22.844 1 93.81 360 LEU B C 1
ATOM 10083 O O . LEU B 1 360 ? 9.578 -41.344 -23.688 1 93.81 360 LEU B O 1
ATOM 10087 N N . SER B 1 361 ? 8.539 -42.125 -21.891 1 95.06 361 SER B N 1
ATOM 10088 C CA . SER B 1 361 ? 9.445 -43.25 -21.766 1 95.06 361 SER B CA 1
ATOM 10089 C C . SER B 1 361 ? 9.352 -44.188 -22.969 1 95.06 361 SER B C 1
ATOM 10091 O O . SER B 1 361 ? 10.367 -44.656 -23.484 1 95.06 361 SER B O 1
ATOM 10093 N N . ALA B 1 362 ? 8.133 -44.406 -23.422 1 95.75 362 ALA B N 1
ATOM 10094 C CA . ALA B 1 362 ? 7.953 -45.281 -24.578 1 95.75 362 ALA B CA 1
ATOM 10095 C C . ALA B 1 362 ? 8.664 -44.688 -25.812 1 95.75 362 ALA B C 1
ATOM 10097 O O . ALA B 1 362 ? 9.297 -45.438 -26.562 1 95.75 362 ALA B O 1
ATOM 10098 N N . ASN B 1 363 ? 8.555 -43.469 -25.984 1 96.81 363 ASN B N 1
ATOM 10099 C CA . ASN B 1 363 ? 9.195 -42.844 -27.125 1 96.81 363 ASN B CA 1
ATOM 10100 C C . ASN B 1 363 ? 10.719 -42.844 -26.984 1 96.81 363 ASN B C 1
ATOM 10102 O O . ASN B 1 363 ? 11.438 -42.938 -27.984 1 96.81 363 ASN B O 1
ATOM 10106 N N . CYS B 1 364 ? 11.242 -42.688 -25.797 1 97.62 364 CYS B N 1
ATOM 10107 C CA . CYS B 1 364 ? 12.672 -42.812 -25.547 1 97.62 364 CYS B CA 1
ATOM 10108 C C . CYS B 1 364 ? 13.172 -44.188 -25.891 1 97.62 364 CYS B C 1
ATOM 10110 O O . CYS B 1 364 ? 14.203 -44.344 -26.547 1 97.62 364 CYS B O 1
ATOM 10112 N N . ASN B 1 365 ? 12.43 -45.156 -25.406 1 97.38 365 ASN B N 1
ATOM 10113 C CA . ASN B 1 365 ? 12.828 -46.562 -25.672 1 97.38 365 ASN B CA 1
ATOM 10114 C C . ASN B 1 365 ? 12.758 -46.875 -27.172 1 97.38 365 ASN B C 1
ATOM 10116 O O . ASN B 1 365 ? 13.586 -47.625 -27.672 1 97.38 365 ASN B O 1
ATOM 10120 N N . VAL B 1 366 ? 11.766 -46.344 -27.828 1 97.19 366 VAL B N 1
ATOM 10121 C CA . VAL B 1 366 ? 11.672 -46.531 -29.266 1 97.19 366 VAL B CA 1
ATOM 10122 C C . VAL B 1 366 ? 12.898 -45.906 -29.938 1 97.19 366 VAL B C 1
ATOM 10124 O O . VAL B 1 366 ? 13.5 -46.5 -30.828 1 97.19 366 VAL B O 1
ATOM 10127 N N . LEU B 1 367 ? 13.242 -44.719 -29.531 1 96.25 367 LEU B N 1
ATOM 10128 C CA . LEU B 1 367 ? 14.414 -44.062 -30.094 1 96.25 367 LEU B CA 1
ATOM 10129 C C . LEU B 1 367 ? 15.672 -44.906 -29.891 1 96.25 367 LEU B C 1
ATOM 10131 O O . LEU B 1 367 ? 16.484 -45.031 -30.797 1 96.25 367 LEU B O 1
ATOM 10135 N N . LYS B 1 368 ? 15.859 -45.438 -28.719 1 95.56 368 LYS B N 1
ATOM 10136 C CA . LYS B 1 368 ? 17 -46.281 -28.422 1 95.56 368 LYS B CA 1
ATOM 10137 C C . LYS B 1 368 ? 17.031 -47.5 -29.328 1 95.56 368 LYS B C 1
ATOM 10139 O O . LYS B 1 368 ? 18.094 -47.875 -29.828 1 95.56 368 LYS B O 1
ATOM 10144 N N . ALA B 1 369 ? 15.852 -48.125 -29.5 1 95.94 369 ALA B N 1
ATOM 10145 C CA . ALA B 1 369 ? 15.758 -49.281 -30.375 1 95.94 369 ALA B CA 1
ATOM 10146 C C . ALA B 1 369 ? 16.109 -48.938 -31.812 1 95.94 369 ALA B C 1
ATOM 10148 O O . ALA B 1 369 ? 16.812 -49.719 -32.5 1 95.94 369 ALA B O 1
ATOM 10149 N N . LEU B 1 370 ? 15.625 -47.781 -32.25 1 93.88 370 LEU B N 1
ATOM 10150 C CA . LEU B 1 370 ? 15.898 -47.344 -33.625 1 93.88 370 LEU B CA 1
ATOM 10151 C C . LEU B 1 370 ? 17.391 -47.094 -33.812 1 93.88 370 LEU B C 1
ATOM 10153 O O . LEU B 1 370 ? 17.953 -47.438 -34.844 1 93.88 370 LEU B O 1
ATOM 10157 N N . LEU B 1 371 ? 18.031 -46.531 -32.844 1 92.12 371 LEU B N 1
ATOM 10158 C CA . LEU B 1 371 ? 19.453 -46.188 -32.906 1 92.12 371 LEU B CA 1
ATOM 10159 C C . LEU B 1 371 ? 20.328 -47.406 -32.844 1 92.12 371 LEU B C 1
ATOM 10161 O O . LEU B 1 371 ? 21.469 -47.406 -33.312 1 92.12 371 LEU B O 1
ATOM 10165 N N . ALA B 1 372 ? 19.828 -48.438 -32.188 1 90.44 372 ALA B N 1
ATOM 10166 C CA . ALA B 1 372 ? 20.609 -49.688 -31.969 1 90.44 372 ALA B CA 1
ATOM 10167 C C . ALA B 1 372 ? 20.625 -50.562 -33.219 1 90.44 372 ALA B C 1
ATOM 10169 O O . ALA B 1 372 ? 21.359 -51.531 -33.281 1 90.44 372 ALA B O 1
ATOM 10170 N N . THR B 1 373 ? 19.859 -50.188 -34.25 1 87.94 373 THR B N 1
ATOM 10171 C CA . THR B 1 373 ? 19.844 -50.969 -35.469 1 87.94 373 THR B CA 1
ATOM 10172 C C . THR B 1 373 ? 21.172 -50.875 -36.219 1 87.94 373 THR B C 1
ATOM 10174 O O . THR B 1 373 ? 21.969 -49.969 -35.938 1 87.94 373 THR B O 1
ATOM 10177 N N . LYS B 1 374 ? 21.375 -51.781 -37.094 1 83.12 374 LYS B N 1
ATOM 10178 C CA . LYS B 1 374 ? 22.625 -51.812 -37.844 1 83.12 374 LYS B CA 1
ATOM 10179 C C . LYS B 1 374 ? 22.75 -50.562 -38.75 1 83.12 374 LYS B C 1
ATOM 10181 O O . LYS B 1 374 ? 23.844 -50.094 -39 1 83.12 374 LYS B O 1
ATOM 10186 N N . ASN B 1 375 ? 21.609 -50.125 -39.281 1 83.75 375 ASN B N 1
ATOM 10187 C CA . ASN B 1 375 ? 21.578 -48.938 -40.125 1 83.75 375 ASN B CA 1
ATOM 10188 C C . ASN B 1 375 ? 20.531 -47.938 -39.656 1 83.75 375 ASN B C 1
ATOM 10190 O O . ASN B 1 375 ? 19.484 -47.75 -40.312 1 83.75 375 ASN B O 1
ATOM 10194 N N . PRO B 1 376 ? 20.859 -47.156 -38.656 1 85.94 376 PRO B N 1
ATOM 10195 C CA . PRO B 1 376 ? 19.891 -46.219 -38.094 1 85.94 376 PRO B CA 1
ATOM 10196 C C . PRO B 1 376 ? 19.469 -45.156 -39.125 1 85.94 376 PRO B C 1
ATOM 10198 O O . PRO B 1 376 ? 18.359 -44.625 -39.031 1 85.94 376 PRO B O 1
ATOM 10201 N N . ASP B 1 377 ? 20.219 -44.875 -40.125 1 84.56 377 ASP B N 1
ATOM 10202 C CA . ASP B 1 377 ? 19.922 -43.875 -41.125 1 84.56 377 ASP B CA 1
ATOM 10203 C C . ASP B 1 377 ? 18.672 -44.219 -41.938 1 84.56 377 ASP B C 1
ATOM 10205 O O . ASP B 1 377 ? 17.953 -43.344 -42.375 1 84.56 377 ASP B O 1
ATOM 10209 N N . SER B 1 378 ? 18.453 -45.5 -42.031 1 84.44 378 SER B N 1
ATOM 10210 C CA . SER B 1 378 ? 17.281 -45.938 -42.781 1 84.44 378 SER B CA 1
ATOM 10211 C C . SER B 1 378 ? 16 -45.594 -42.031 1 84.44 378 SER B C 1
ATOM 10213 O O . SER B 1 378 ? 14.914 -45.562 -42.594 1 84.44 378 SER B O 1
ATOM 10215 N N . SER B 1 379 ? 16.141 -45.219 -40.75 1 88.69 379 SER B N 1
ATOM 10216 C CA . SER B 1 379 ? 15.008 -44.875 -39.906 1 88.69 379 SER B CA 1
ATOM 10217 C C . SER B 1 379 ? 15.047 -43.406 -39.5 1 88.69 379 SER B C 1
ATOM 10219 O O . SER B 1 379 ? 14.547 -43.031 -38.406 1 88.69 379 SER B O 1
ATOM 10221 N N . SER B 1 380 ? 15.617 -42.594 -40.375 1 89.38 380 SER B N 1
ATOM 10222 C CA . SER B 1 380 ? 15.891 -41.219 -40.031 1 89.38 380 SER B CA 1
ATOM 10223 C C . SER B 1 380 ? 14.609 -40.469 -39.688 1 89.38 380 SER B C 1
ATOM 10225 O O . SER B 1 380 ? 14.578 -39.688 -38.719 1 89.38 380 SER B O 1
ATOM 10227 N N . ALA B 1 381 ? 13.562 -40.688 -40.438 1 90.94 381 ALA B N 1
ATOM 10228 C CA . ALA B 1 381 ? 12.305 -39.969 -40.188 1 90.94 381 ALA B CA 1
ATOM 10229 C C . ALA B 1 381 ? 11.703 -40.375 -38.844 1 90.94 381 ALA B C 1
ATOM 10231 O O . ALA B 1 381 ? 11.117 -39.531 -38.156 1 90.94 381 ALA B O 1
ATOM 10232 N N . HIS B 1 382 ? 11.836 -41.656 -38.531 1 93.44 382 HIS B N 1
ATOM 10233 C CA . HIS B 1 382 ? 11.289 -42.188 -37.281 1 93.44 382 HIS B CA 1
ATOM 10234 C C . HIS B 1 382 ? 12.109 -41.688 -36.094 1 93.44 382 HIS B C 1
ATOM 10236 O O . HIS B 1 382 ? 11.555 -41.406 -35.031 1 93.44 382 HIS B O 1
ATOM 10242 N N . ILE B 1 383 ? 13.367 -41.594 -36.312 1 93.81 383 ILE B N 1
ATOM 10243 C CA . ILE B 1 383 ? 14.273 -41.094 -35.312 1 93.81 383 ILE B CA 1
ATOM 10244 C C . ILE B 1 383 ? 13.938 -39.625 -35 1 93.81 383 ILE B C 1
ATOM 10246 O O . ILE B 1 383 ? 13.836 -39.25 -33.844 1 93.81 383 ILE B O 1
ATOM 10250 N N . LEU B 1 384 ? 13.703 -38.906 -36.062 1 93.19 384 LEU B N 1
ATOM 10251 C CA . LEU B 1 384 ? 13.352 -37.5 -35.906 1 93.19 384 LEU B CA 1
ATOM 10252 C C . LEU B 1 384 ? 12.031 -37.344 -35.156 1 93.19 384 LEU B C 1
ATOM 10254 O O . LEU B 1 384 ? 11.883 -36.469 -34.312 1 93.19 384 LEU B O 1
ATOM 10258 N N . THR B 1 385 ? 11.094 -38.188 -35.469 1 94.12 385 THR B N 1
ATOM 10259 C CA . THR B 1 385 ? 9.789 -38.125 -34.812 1 94.12 385 THR B CA 1
ATOM 10260 C C . THR B 1 385 ? 9.914 -38.344 -33.312 1 94.12 385 THR B C 1
ATOM 10262 O O . THR B 1 385 ? 9.367 -37.594 -32.531 1 94.12 385 THR B O 1
ATOM 10265 N N . ALA B 1 386 ? 10.648 -39.344 -32.938 1 95.19 386 ALA B N 1
ATOM 10266 C CA . ALA B 1 386 ? 10.82 -39.656 -31.531 1 95.19 386 ALA B CA 1
ATOM 10267 C C . ALA B 1 386 ? 11.609 -38.594 -30.812 1 95.19 386 ALA B C 1
ATOM 10269 O O . ALA B 1 386 ? 11.234 -38.156 -29.719 1 95.19 386 ALA B O 1
ATOM 10270 N N . ALA B 1 387 ? 12.625 -38.125 -31.484 1 94.75 387 ALA B N 1
ATOM 10271 C CA . ALA B 1 387 ? 13.477 -37.094 -30.875 1 94.75 387 ALA B CA 1
ATOM 10272 C C . ALA B 1 387 ? 12.711 -35.781 -30.703 1 94.75 387 ALA B C 1
ATOM 10274 O O . ALA B 1 387 ? 12.836 -35.125 -29.672 1 94.75 387 ALA B O 1
ATOM 10275 N N . SER B 1 388 ? 11.984 -35.438 -31.688 1 94.69 388 SER B N 1
ATOM 10276 C CA . SER B 1 388 ? 11.203 -34.188 -31.625 1 94.69 388 SER B CA 1
ATOM 10277 C C . SER B 1 388 ? 10.156 -34.25 -30.516 1 94.69 388 SER B C 1
ATOM 10279 O O . SER B 1 388 ? 9.914 -33.25 -29.844 1 94.69 388 SER B O 1
ATOM 10281 N N . PHE B 1 389 ? 9.57 -35.375 -30.406 1 94.69 389 PHE B N 1
ATOM 10282 C CA . PHE B 1 389 ? 8.57 -35.562 -29.359 1 94.69 389 PHE B CA 1
ATOM 10283 C C . PHE B 1 389 ? 9.203 -35.375 -27.969 1 94.69 389 PHE B C 1
ATOM 10285 O O . PHE B 1 389 ? 8.633 -34.75 -27.094 1 94.69 389 PHE B O 1
ATOM 10292 N N . ILE B 1 390 ? 10.344 -35.969 -27.812 1 95.75 390 ILE B N 1
ATOM 10293 C CA . ILE B 1 390 ? 11.055 -35.906 -26.547 1 95.75 390 ILE B CA 1
ATOM 10294 C C . ILE B 1 390 ? 11.398 -34.438 -26.234 1 95.75 390 ILE B C 1
ATOM 10296 O O . ILE B 1 390 ? 11.141 -33.938 -25.125 1 95.75 390 ILE B O 1
ATOM 10300 N N . CYS B 1 391 ? 11.891 -33.781 -27.188 1 94.38 391 CYS B N 1
ATOM 10301 C CA . CYS B 1 391 ? 12.266 -32.375 -27 1 94.38 391 CYS B CA 1
ATOM 10302 C C . CYS B 1 391 ? 11.039 -31.516 -26.703 1 94.38 391 CYS B C 1
ATOM 10304 O O . CYS B 1 391 ? 11.07 -30.672 -25.828 1 94.38 391 CYS B O 1
ATOM 10306 N N . HIS B 1 392 ? 10.023 -31.766 -27.422 1 92.25 392 HIS B N 1
ATOM 10307 C CA . HIS B 1 392 ? 8.797 -31 -27.234 1 92.25 392 HIS B CA 1
ATOM 10308 C C . HIS B 1 392 ? 8.25 -31.156 -25.828 1 92.25 392 HIS B C 1
ATOM 10310 O O . HIS B 1 392 ? 7.75 -30.203 -25.234 1 92.25 392 HIS B O 1
ATOM 10316 N N . SER B 1 393 ? 8.297 -32.344 -25.312 1 91.88 393 SER B N 1
ATOM 10317 C CA . SER B 1 393 ? 7.789 -32.625 -23.969 1 91.88 393 SER B CA 1
ATOM 10318 C C . SER B 1 393 ? 8.516 -31.797 -22.922 1 91.88 393 SER B C 1
ATOM 10320 O O . SER B 1 393 ? 7.891 -31.266 -22 1 91.88 393 SER B O 1
ATOM 10322 N N . PHE B 1 394 ? 9.781 -31.656 -23.094 1 91 394 PHE B N 1
ATOM 10323 C CA . PHE B 1 394 ? 10.57 -30.875 -22.141 1 91 394 PHE B CA 1
ATOM 10324 C C . PHE B 1 394 ? 10.398 -29.391 -22.375 1 91 394 PHE B C 1
ATOM 10326 O O . PHE B 1 394 ? 10.273 -28.609 -21.422 1 91 394 PHE B O 1
ATOM 10333 N N . MET B 1 395 ? 10.383 -29.031 -23.609 1 89.81 395 MET B N 1
ATOM 10334 C CA . MET B 1 395 ? 10.289 -27.609 -23.969 1 89.81 395 MET B CA 1
ATOM 10335 C C . MET B 1 395 ? 8.961 -27.016 -23.5 1 89.81 395 MET B C 1
ATOM 10337 O O . MET B 1 395 ? 8.898 -25.844 -23.141 1 89.81 395 MET B O 1
ATOM 10341 N N . SER B 1 396 ? 7.945 -27.781 -23.453 1 86.69 396 SER B N 1
ATOM 10342 C CA . SER B 1 396 ? 6.617 -27.328 -23.078 1 86.69 396 SER B CA 1
ATOM 10343 C C . SER B 1 396 ? 6.422 -27.391 -21.562 1 86.69 396 SER B C 1
ATOM 10345 O O . SER B 1 396 ? 5.418 -26.906 -21.047 1 86.69 396 SER B O 1
ATOM 10347 N N . GLY B 1 397 ? 7.371 -28.047 -20.906 1 81.94 397 GLY B N 1
ATOM 10348 C CA . GLY B 1 397 ? 7.258 -28.172 -19.469 1 81.94 397 GLY B CA 1
ATOM 10349 C C . GLY B 1 397 ? 6.355 -29.328 -19.031 1 81.94 397 GLY B C 1
ATOM 10350 O O . GLY B 1 397 ? 5.977 -29.406 -17.859 1 81.94 397 GLY B O 1
ATOM 10351 N N . LYS B 1 398 ? 6.062 -30.172 -19.891 1 79.75 398 LYS B N 1
ATOM 10352 C CA . LYS B 1 398 ? 5.133 -31.266 -19.609 1 79.75 398 LYS B CA 1
ATOM 10353 C C . LYS B 1 398 ? 5.859 -32.594 -19.531 1 79.75 398 LYS B C 1
ATOM 10355 O O . LYS B 1 398 ? 5.246 -33.656 -19.703 1 79.75 398 LYS B O 1
ATOM 10360 N N . ALA B 1 399 ? 7.066 -32.5 -19.344 1 88 399 ALA B N 1
ATOM 10361 C CA . ALA B 1 399 ? 7.863 -33.719 -19.344 1 88 399 ALA B CA 1
ATOM 10362 C C . ALA B 1 399 ? 7.551 -34.594 -18.125 1 88 399 ALA B C 1
ATOM 10364 O O . ALA B 1 399 ? 8.172 -34.438 -17.078 1 88 399 ALA B O 1
ATOM 10365 N N . ARG B 1 400 ? 6.598 -35.469 -18.266 1 86.31 400 ARG B N 1
ATOM 10366 C CA . ARG B 1 400 ? 6.211 -36.5 -17.297 1 86.31 400 ARG B CA 1
ATOM 10367 C C . ARG B 1 400 ? 5.895 -37.812 -18.016 1 86.31 400 ARG B C 1
ATOM 10369 O O . ARG B 1 400 ? 5.523 -37.812 -19.188 1 86.31 400 ARG B O 1
ATOM 10376 N N . ASP B 1 401 ? 6.176 -38.812 -17.281 1 88.44 401 ASP B N 1
ATOM 10377 C CA . ASP B 1 401 ? 5.926 -40.094 -17.906 1 88.44 401 ASP B CA 1
ATOM 10378 C C . ASP B 1 401 ? 4.652 -40.719 -17.359 1 88.44 401 ASP B C 1
ATOM 10380 O O . ASP B 1 401 ? 4.273 -40.5 -16.219 1 88.44 401 ASP B O 1
ATOM 10384 N N . LYS B 1 402 ? 4.047 -41.469 -18.156 1 88.25 402 LYS B N 1
ATOM 10385 C CA . LYS B 1 402 ? 2.811 -42.156 -17.812 1 88.25 402 LYS B CA 1
ATOM 10386 C C . LYS B 1 402 ? 3.094 -43.375 -16.938 1 88.25 402 LYS B C 1
ATOM 10388 O O . LYS B 1 402 ? 2.279 -43.75 -16.078 1 88.25 402 LYS B O 1
ATOM 10393 N N . TRP B 1 403 ? 4.223 -44.031 -17.047 1 92.5 403 TRP B N 1
ATOM 10394 C CA . TRP B 1 403 ? 4.414 -45.344 -16.5 1 92.5 403 TRP B CA 1
ATOM 10395 C C . TRP B 1 403 ? 5.316 -45.312 -15.273 1 92.5 403 TRP B C 1
ATOM 10397 O O . TRP B 1 403 ? 5.547 -46.344 -14.633 1 92.5 403 TRP B O 1
ATOM 10407 N N . ASN B 1 404 ? 5.855 -44.281 -14.969 1 93.81 404 ASN B N 1
ATOM 10408 C CA . ASN B 1 404 ? 6.703 -44.062 -13.797 1 93.81 404 ASN B CA 1
ATOM 10409 C C . ASN B 1 404 ? 6.512 -42.656 -13.203 1 93.81 404 ASN B C 1
ATOM 10411 O O . ASN B 1 404 ? 6.547 -41.656 -13.93 1 93.81 404 ASN B O 1
ATOM 10415 N N . THR B 1 405 ? 6.328 -42.562 -11.906 1 92.25 405 THR B N 1
ATOM 10416 C CA . THR B 1 405 ? 5.973 -41.281 -11.273 1 92.25 405 THR B CA 1
ATOM 10417 C C . THR B 1 405 ? 7.215 -40.438 -11.047 1 92.25 405 THR B C 1
ATOM 10419 O O . THR B 1 405 ? 7.105 -39.219 -10.789 1 92.25 405 THR B O 1
ATOM 10422 N N . ALA B 1 406 ? 8.398 -41.062 -11.086 1 94.19 406 ALA B N 1
ATOM 10423 C CA . ALA B 1 406 ? 9.633 -40.312 -10.828 1 94.19 406 ALA B CA 1
ATOM 10424 C C . ALA B 1 406 ? 10.078 -39.531 -12.062 1 94.19 406 ALA B C 1
ATOM 10426 O O . ALA B 1 406 ? 10.281 -40.125 -13.133 1 94.19 406 ALA B O 1
ATOM 10427 N N . TRP B 1 407 ? 10.227 -38.25 -11.977 1 93 407 TRP B N 1
ATOM 10428 C CA . TRP B 1 407 ? 10.711 -37.438 -13.07 1 93 407 TRP B CA 1
ATOM 10429 C C . TRP B 1 407 ? 12.102 -37.875 -13.523 1 93 407 TRP B C 1
ATOM 10431 O O . TRP B 1 407 ? 12.43 -37.781 -14.703 1 93 407 TRP B O 1
ATOM 10441 N N . GLU B 1 408 ? 12.883 -38.344 -12.57 1 96.19 408 GLU B N 1
ATOM 10442 C CA . GLU B 1 408 ? 14.25 -38.781 -12.844 1 96.19 408 GLU B CA 1
ATOM 10443 C C . GLU B 1 408 ? 14.281 -39.906 -13.836 1 96.19 408 GLU B C 1
ATOM 10445 O O . GLU B 1 408 ? 15.242 -40.062 -14.602 1 96.19 408 GLU B O 1
ATOM 10450 N N . TYR B 1 409 ? 13.242 -40.719 -13.844 1 96.94 409 TYR B N 1
ATOM 10451 C CA . TYR B 1 409 ? 13.156 -41.812 -14.805 1 96.94 409 TYR B CA 1
ATOM 10452 C C . TYR B 1 409 ? 13.055 -41.25 -16.234 1 96.94 409 TYR B C 1
ATOM 10454 O O . TYR B 1 409 ? 13.773 -41.719 -17.125 1 96.94 409 TYR B O 1
ATOM 10462 N N . CYS B 1 410 ? 12.242 -40.312 -16.406 1 94.25 410 CYS B N 1
ATOM 10463 C CA . CYS B 1 410 ? 12.086 -39.656 -17.703 1 94.25 410 CYS B CA 1
ATOM 10464 C C . CYS B 1 410 ? 13.375 -38.969 -18.125 1 94.25 410 CYS B C 1
ATOM 10466 O O . CYS B 1 410 ? 13.766 -39 -19.297 1 94.25 410 CYS B O 1
ATOM 10468 N N . ALA B 1 411 ? 13.953 -38.312 -17.172 1 95.81 411 ALA B N 1
ATOM 10469 C CA . ALA B 1 411 ? 15.219 -37.625 -17.422 1 95.81 411 ALA B CA 1
ATOM 10470 C C . ALA B 1 411 ? 16.281 -38.625 -17.891 1 95.81 411 ALA B C 1
ATOM 10472 O O . ALA B 1 411 ? 16.984 -38.375 -18.891 1 95.81 411 ALA B O 1
ATOM 10473 N N . MET B 1 412 ? 16.391 -39.656 -17.203 1 97.81 412 MET B N 1
ATOM 10474 C CA . MET B 1 412 ? 17.391 -40.688 -17.531 1 97.81 412 MET B CA 1
ATOM 10475 C C . MET B 1 412 ? 17.188 -41.219 -18.938 1 97.81 412 MET B C 1
ATOM 10477 O O . MET B 1 412 ? 18.125 -41.188 -19.75 1 97.81 412 MET B O 1
ATOM 10481 N N . LEU B 1 413 ? 15.977 -41.625 -19.203 1 97.88 413 LEU B N 1
ATOM 10482 C CA . LEU B 1 413 ? 15.703 -42.219 -20.516 1 97.88 413 LEU B CA 1
ATOM 10483 C C . LEU B 1 413 ? 15.891 -41.219 -21.625 1 97.88 413 LEU B C 1
ATOM 10485 O O . LEU B 1 413 ? 16.391 -41.531 -22.703 1 97.88 413 LEU B O 1
ATOM 10489 N N . SER B 1 414 ? 15.516 -40 -21.391 1 97.69 414 SER B N 1
ATOM 10490 C CA . SER B 1 414 ? 15.633 -38.938 -22.391 1 97.69 414 SER B CA 1
ATOM 10491 C C . SER B 1 414 ? 17.094 -38.656 -22.703 1 97.69 414 SER B C 1
ATOM 10493 O O . SER B 1 414 ? 17.484 -38.562 -23.875 1 97.69 414 SER B O 1
ATOM 10495 N N . VAL B 1 415 ? 17.906 -38.531 -21.672 1 97.44 415 VAL B N 1
ATOM 10496 C CA . VAL B 1 415 ? 19.312 -38.25 -21.859 1 97.44 415 VAL B CA 1
ATOM 10497 C C . VAL B 1 415 ? 20 -39.406 -22.547 1 97.44 415 VAL B C 1
ATOM 10499 O O . VAL B 1 415 ? 20.797 -39.219 -23.469 1 97.44 415 VAL B O 1
ATOM 10502 N N . GLN B 1 416 ? 19.672 -40.562 -22.109 1 96.88 416 GLN B N 1
ATOM 10503 C CA . GLN B 1 416 ? 20.297 -41.781 -22.656 1 96.88 416 GLN B CA 1
ATOM 10504 C C . GLN B 1 416 ? 19.859 -42.031 -24.094 1 96.88 416 GLN B C 1
ATOM 10506 O O . GLN B 1 416 ? 20.5 -42.781 -24.812 1 96.88 416 GLN B O 1
ATOM 10511 N N . SER B 1 417 ? 18.812 -41.406 -24.5 1 96.06 417 SER B N 1
ATOM 10512 C CA . SER B 1 417 ? 18.391 -41.562 -25.891 1 96.06 417 SER B CA 1
ATOM 10513 C C . SER B 1 417 ? 18.906 -40.406 -26.75 1 96.06 417 SER B C 1
ATOM 10515 O O . SER B 1 417 ? 19.328 -40.625 -27.891 1 96.06 417 SER B O 1
ATOM 10517 N N . LEU B 1 418 ? 19 -39.188 -26.219 1 95.5 418 LEU B N 1
ATOM 10518 C CA . LEU B 1 418 ? 19.344 -38 -27 1 95.5 418 LEU B CA 1
ATOM 10519 C C . LEU B 1 418 ? 20.859 -37.875 -27.156 1 95.5 418 LEU B C 1
ATOM 10521 O O . LEU B 1 418 ? 21.344 -37.438 -28.188 1 95.5 418 LEU B O 1
ATOM 10525 N N . VAL B 1 419 ? 21.641 -38.25 -26.125 1 94.12 419 VAL B N 1
ATOM 10526 C CA . VAL B 1 419 ? 23.078 -38.062 -26.156 1 94.12 419 VAL B CA 1
ATOM 10527 C C . VAL B 1 419 ? 23.688 -38.938 -27.25 1 94.12 419 VAL B C 1
ATOM 10529 O O . VAL B 1 419 ? 24.516 -38.469 -28.047 1 94.12 419 VAL B O 1
ATOM 10532 N N . PRO B 1 420 ? 23.281 -40.188 -27.312 1 91.25 420 PRO B N 1
ATOM 10533 C CA . PRO B 1 420 ? 23.797 -41 -28.422 1 91.25 420 PRO B CA 1
ATOM 10534 C C . PRO B 1 420 ? 23.422 -40.469 -29.797 1 91.25 420 PRO B C 1
ATOM 10536 O O . PRO B 1 420 ? 24.156 -40.625 -30.766 1 91.25 420 PRO B O 1
ATOM 10539 N N . LEU B 1 421 ? 22.312 -39.875 -29.844 1 89.31 421 LEU B N 1
ATOM 10540 C CA . LEU B 1 421 ? 21.875 -39.25 -31.078 1 89.31 421 LEU B CA 1
ATOM 10541 C C . LEU B 1 421 ? 22.844 -38.156 -31.5 1 89.31 421 LEU B C 1
ATOM 10543 O O . LEU B 1 421 ? 23.094 -37.969 -32.688 1 89.31 421 LEU B O 1
ATOM 10547 N N . LEU B 1 422 ? 23.422 -37.438 -30.531 1 87 422 LEU B N 1
ATOM 10548 C CA . LEU B 1 422 ? 24.375 -36.375 -30.812 1 87 422 LEU B CA 1
ATOM 10549 C C . LEU B 1 422 ? 25.719 -36.969 -31.25 1 87 422 LEU B C 1
ATOM 10551 O O . LEU B 1 422 ? 26.5 -36.281 -31.938 1 87 422 LEU B O 1
ATOM 10555 N N . GLN B 1 423 ? 26.031 -38.125 -30.797 1 79.31 423 GLN B N 1
ATOM 10556 C CA . GLN B 1 423 ? 27.281 -38.781 -31.141 1 79.31 423 GLN B CA 1
ATOM 10557 C C . GLN B 1 423 ? 27.266 -39.344 -32.562 1 79.31 423 GLN B C 1
ATOM 10559 O O . GLN B 1 423 ? 28.297 -39.375 -33.219 1 79.31 423 GLN B O 1
ATOM 10564 N N . GLN B 1 424 ? 26.094 -39.719 -32.844 1 74.69 424 GLN B N 1
ATOM 10565 C CA . GLN B 1 424 ? 25.969 -40.344 -34.156 1 74.69 424 GLN B CA 1
ATOM 10566 C C . GLN B 1 424 ? 25.906 -39.281 -35.25 1 74.69 424 GLN B C 1
ATOM 10568 O O . GLN B 1 424 ? 25.391 -38.188 -35.031 1 74.69 424 GLN B O 1
ATOM 10573 N N . SER B 1 425 ? 26.984 -39.062 -35.938 1 58.88 425 SER B N 1
ATOM 10574 C CA . SER B 1 425 ? 27.047 -38.156 -37.094 1 58.88 425 SER B CA 1
ATOM 10575 C C . SER B 1 425 ? 25.797 -38.25 -37.938 1 58.88 425 SER B C 1
ATOM 10577 O O . SER B 1 425 ? 25.812 -38.844 -39 1 58.88 425 SER B O 1
ATOM 10579 N N . VAL B 1 426 ? 24.688 -38.094 -37.219 1 62.41 426 VAL B N 1
ATOM 10580 C CA . VAL B 1 426 ? 23.469 -38.281 -38 1 62.41 426 VAL B CA 1
ATOM 10581 C C . VAL B 1 426 ? 23.156 -37 -38.75 1 62.41 426 VAL B C 1
ATOM 10583 O O . VAL B 1 426 ? 22.766 -36 -38.188 1 62.41 426 VAL B O 1
ATOM 10586 N N . ALA B 1 427 ? 23.641 -36.844 -39.938 1 65.06 427 ALA B N 1
ATOM 10587 C CA . ALA B 1 427 ? 23.547 -35.719 -40.844 1 65.06 427 ALA B CA 1
ATOM 10588 C C . ALA B 1 427 ? 22.078 -35.344 -41.094 1 65.06 427 ALA B C 1
ATOM 10590 O O . ALA B 1 427 ? 21.797 -34.219 -41.562 1 65.06 427 ALA B O 1
ATOM 10591 N N . PHE B 1 428 ? 21.078 -36.094 -40.562 1 79.88 428 PHE B N 1
ATOM 10592 C CA . PHE B 1 428 ? 19.703 -35.875 -40.969 1 79.88 428 PHE B CA 1
ATOM 10593 C C . PHE B 1 428 ? 18.953 -35.031 -39.938 1 79.88 428 PHE B C 1
ATOM 10595 O O . PHE B 1 428 ? 17.844 -34.594 -40.219 1 79.88 428 PHE B O 1
ATOM 10602 N N . LEU B 1 429 ? 19.578 -34.781 -38.812 1 84.94 429 LEU B N 1
ATOM 10603 C CA . LEU B 1 429 ? 18.844 -34 -37.844 1 84.94 429 LEU B CA 1
ATOM 10604 C C . LEU B 1 429 ? 18.859 -32.5 -38.188 1 84.94 429 LEU B C 1
ATOM 10606 O O . LEU B 1 429 ? 19.922 -31.938 -38.438 1 84.94 429 LEU B O 1
ATOM 10610 N N . PRO B 1 430 ? 17.672 -31.922 -38.312 1 87 430 PRO B N 1
ATOM 10611 C CA . PRO B 1 430 ? 17.625 -30.484 -38.531 1 87 430 PRO B CA 1
ATOM 10612 C C . PRO B 1 430 ? 18.406 -29.688 -37.5 1 87 430 PRO B C 1
ATOM 10614 O O . PRO B 1 430 ? 18.5 -30.109 -36.344 1 87 430 PRO B O 1
ATOM 10617 N N . TYR B 1 431 ? 18.906 -28.609 -37.875 1 82.38 431 TYR B N 1
ATOM 10618 C CA . TYR B 1 431 ? 19.703 -27.734 -37.031 1 82.38 431 TYR B CA 1
ATOM 10619 C C . TYR B 1 431 ? 18.953 -27.391 -35.75 1 82.38 431 TYR B C 1
ATOM 10621 O O . TYR B 1 431 ? 19.516 -27.438 -34.656 1 82.38 431 TYR B O 1
ATOM 10629 N N . HIS B 1 432 ? 17.672 -27.016 -35.906 1 83.94 432 HIS B N 1
ATOM 10630 C CA . HIS B 1 432 ? 16.891 -26.547 -34.781 1 83.94 432 HIS B CA 1
ATOM 10631 C C . HIS B 1 432 ? 16.781 -27.625 -33.688 1 83.94 432 HIS B C 1
ATOM 10633 O O . HIS B 1 432 ? 16.734 -27.312 -32.5 1 83.94 432 HIS B O 1
ATOM 10639 N N . ILE B 1 433 ? 16.734 -28.859 -34.125 1 88.62 433 ILE B N 1
ATOM 10640 C CA . ILE B 1 433 ? 16.609 -29.953 -33.156 1 88.62 433 ILE B CA 1
ATOM 10641 C C . ILE B 1 433 ? 17.984 -30.266 -32.562 1 88.62 433 ILE B C 1
ATOM 10643 O O . ILE B 1 433 ? 18.156 -30.297 -31.344 1 88.62 433 ILE B O 1
ATOM 10647 N N . ARG B 1 434 ? 18.938 -30.344 -33.375 1 87.38 434 ARG B N 1
ATOM 10648 C CA . ARG B 1 434 ? 20.25 -30.812 -32.969 1 87.38 434 ARG B CA 1
ATOM 10649 C C . ARG B 1 434 ? 21 -29.75 -32.188 1 87.38 434 ARG B C 1
ATOM 10651 O O . ARG B 1 434 ? 21.609 -30.062 -31.156 1 87.38 434 ARG B O 1
ATOM 10658 N N . SER B 1 435 ? 20.875 -28.531 -32.625 1 82.94 435 SER B N 1
ATOM 10659 C CA . SER B 1 435 ? 21.781 -27.516 -32.062 1 82.94 435 SER B CA 1
ATOM 10660 C C . SER B 1 435 ? 21.047 -26.562 -31.125 1 82.94 435 SER B C 1
ATOM 10662 O O . SER B 1 435 ? 21.656 -25.781 -30.406 1 82.94 435 SER B O 1
ATOM 10664 N N . VAL B 1 436 ? 19.75 -26.703 -31.094 1 83.81 436 VAL B N 1
ATOM 10665 C CA . VAL B 1 436 ? 19 -25.766 -30.281 1 83.81 436 VAL B CA 1
ATOM 10666 C C . VAL B 1 436 ? 18.203 -26.516 -29.219 1 83.81 436 VAL B C 1
ATOM 10668 O O . VAL B 1 436 ? 18.531 -26.453 -28.031 1 83.81 436 VAL B O 1
ATOM 10671 N N . LYS B 1 437 ? 17.281 -27.359 -29.656 1 89.56 437 LYS B N 1
ATOM 10672 C CA . LYS B 1 437 ? 16.328 -27.953 -28.734 1 89.56 437 LYS B CA 1
ATOM 10673 C C . LYS B 1 437 ? 17.016 -28.984 -27.844 1 89.56 437 LYS B C 1
ATOM 10675 O O . LYS B 1 437 ? 16.812 -29.016 -26.625 1 89.56 437 LYS B O 1
ATOM 10680 N N . ILE B 1 438 ? 17.828 -29.859 -28.422 1 92.06 438 ILE B N 1
ATOM 10681 C CA . ILE B 1 438 ? 18.453 -30.922 -27.641 1 92.06 438 ILE B CA 1
ATOM 10682 C C . ILE B 1 438 ? 19.375 -30.312 -26.594 1 92.06 438 ILE B C 1
ATOM 10684 O O . ILE B 1 438 ? 19.297 -30.656 -25.406 1 92.06 438 ILE B O 1
ATOM 10688 N N . PRO B 1 439 ? 20.188 -29.359 -26.984 1 88.38 439 PRO B N 1
ATOM 10689 C CA . PRO B 1 439 ? 21.031 -28.734 -25.969 1 88.38 439 PRO B CA 1
ATOM 10690 C C . PRO B 1 439 ? 20.234 -28.078 -24.859 1 88.38 439 PRO B C 1
ATOM 10692 O O . PRO B 1 439 ? 20.625 -28.141 -23.688 1 88.38 439 PRO B O 1
ATOM 10695 N N . ILE B 1 440 ? 19.156 -27.422 -25.203 1 87.38 440 ILE B N 1
ATOM 10696 C CA . ILE B 1 440 ? 18.328 -26.766 -24.203 1 87.38 440 ILE B CA 1
ATOM 10697 C C . ILE B 1 440 ? 17.734 -27.812 -23.25 1 87.38 440 ILE B C 1
ATOM 10699 O O . ILE B 1 440 ? 17.734 -27.609 -22.031 1 87.38 440 ILE B O 1
ATOM 10703 N N . VAL B 1 441 ? 17.281 -28.875 -23.812 1 92 441 VAL B N 1
ATOM 10704 C CA . VAL B 1 441 ? 16.656 -29.953 -23.031 1 92 441 VAL B CA 1
ATOM 10705 C C . VAL B 1 441 ? 17.703 -30.562 -22.078 1 92 441 VAL B C 1
ATOM 10707 O O . VAL B 1 441 ? 17.422 -30.766 -20.906 1 92 441 VAL B O 1
ATOM 10710 N N . LEU B 1 442 ? 18.875 -30.812 -22.625 1 92.94 442 LEU B N 1
ATOM 10711 C CA . LEU B 1 442 ? 19.922 -31.406 -21.812 1 92.94 442 LEU B CA 1
ATOM 10712 C C . LEU B 1 442 ? 20.328 -30.469 -20.672 1 92.94 442 LEU B C 1
ATOM 10714 O O . LEU B 1 442 ? 20.547 -30.906 -19.547 1 92.94 442 LEU B O 1
ATOM 10718 N N . ALA B 1 443 ? 20.469 -29.266 -20.984 1 87.94 443 ALA B N 1
ATOM 10719 C CA . ALA B 1 443 ? 20.812 -28.281 -19.969 1 87.94 443 ALA B CA 1
ATOM 10720 C C . ALA B 1 443 ? 19.734 -28.203 -18.891 1 87.94 443 ALA B C 1
ATOM 10722 O O . ALA B 1 443 ? 20.031 -28.109 -17.703 1 87.94 443 ALA B O 1
ATOM 10723 N N . HIS B 1 444 ? 18.531 -28.203 -19.359 1 86.94 444 HIS B N 1
ATOM 10724 C CA . HIS B 1 444 ? 17.391 -28.141 -18.453 1 86.94 444 HIS B CA 1
ATOM 10725 C C . HIS B 1 444 ? 17.375 -29.328 -17.516 1 86.94 444 HIS B C 1
ATOM 10727 O O . HIS B 1 444 ? 17.156 -29.172 -16.312 1 86.94 444 HIS B O 1
ATOM 10733 N N . ILE B 1 445 ? 17.547 -30.469 -18.031 1 92.12 445 ILE B N 1
ATOM 10734 C CA . ILE B 1 445 ? 17.547 -31.688 -17.234 1 92.12 445 ILE B CA 1
ATOM 10735 C C . ILE B 1 445 ? 18.688 -31.641 -16.219 1 92.12 445 ILE B C 1
ATOM 10737 O O . ILE B 1 445 ? 18.5 -31.984 -15.047 1 92.12 445 ILE B O 1
ATOM 10741 N N . THR B 1 446 ? 19.844 -31.25 -16.656 1 91.5 446 THR B N 1
ATOM 10742 C CA . THR B 1 446 ? 21.031 -31.172 -15.789 1 91.5 446 THR B CA 1
ATOM 10743 C C . THR B 1 446 ? 20.781 -30.25 -14.609 1 91.5 446 THR B C 1
ATOM 10745 O O . THR B 1 446 ? 21.047 -30.594 -13.461 1 91.5 446 THR B O 1
ATOM 10748 N N . CYS B 1 447 ? 20.328 -29.156 -14.945 1 83.81 447 CYS B N 1
ATOM 10749 C CA . CYS B 1 447 ? 20.109 -28.141 -13.914 1 83.81 447 CYS B CA 1
ATOM 10750 C C . CYS B 1 447 ? 19.094 -28.641 -12.883 1 83.81 447 CYS B C 1
ATOM 10752 O O . CYS B 1 447 ? 19.281 -28.438 -11.68 1 83.81 447 CYS B O 1
ATOM 10754 N N . ARG B 1 448 ? 18.016 -29.219 -13.359 1 85.44 448 ARG B N 1
ATOM 10755 C CA . ARG B 1 448 ? 17.016 -29.734 -12.43 1 85.44 448 ARG B CA 1
ATOM 10756 C C . ARG B 1 448 ? 17.609 -30.828 -11.531 1 85.44 448 ARG B C 1
ATOM 10758 O O . ARG B 1 448 ? 17.328 -30.859 -10.328 1 85.44 448 ARG B O 1
ATOM 10765 N N . LEU B 1 449 ? 18.359 -31.703 -12.047 1 92.81 449 LEU B N 1
ATOM 10766 C CA . LEU B 1 449 ? 18.969 -32.781 -11.266 1 92.81 449 LEU B CA 1
ATOM 10767 C C . LEU B 1 449 ? 19.922 -32.219 -10.211 1 92.81 449 LEU B C 1
ATOM 10769 O O . LEU B 1 449 ? 19.891 -32.625 -9.055 1 92.81 449 LEU B O 1
ATOM 10773 N N . LEU B 1 450 ? 20.75 -31.312 -10.586 1 90.44 450 LEU B N 1
ATOM 10774 C CA . LEU B 1 450 ? 21.734 -30.734 -9.664 1 90.44 450 LEU B CA 1
ATOM 10775 C C . LEU B 1 450 ? 21.031 -29.984 -8.531 1 90.44 450 LEU B C 1
ATOM 10777 O O . LEU B 1 450 ? 21.5 -30 -7.391 1 90.44 450 LEU B O 1
ATOM 10781 N N . ASN B 1 451 ? 19.953 -29.406 -8.914 1 81.06 451 ASN B N 1
ATOM 10782 C CA . ASN B 1 451 ? 19.234 -28.609 -7.926 1 81.06 451 ASN B CA 1
ATOM 10783 C C . ASN B 1 451 ? 18.422 -29.484 -6.98 1 81.06 451 ASN B C 1
ATOM 10785 O O . ASN B 1 451 ? 18.094 -29.062 -5.867 1 81.06 451 ASN B O 1
ATOM 10789 N N . THR B 1 452 ? 18.062 -30.656 -7.359 1 86.81 452 THR B N 1
ATOM 10790 C CA . THR B 1 452 ? 17.141 -31.453 -6.566 1 86.81 452 THR B CA 1
ATOM 10791 C C . THR B 1 452 ? 17.906 -32.531 -5.785 1 86.81 452 THR B C 1
ATOM 10793 O O . THR B 1 452 ? 17.312 -33.25 -4.973 1 86.81 452 THR B O 1
ATOM 10796 N N . GLN B 1 453 ? 19.172 -32.688 -6.004 1 93.69 453 GLN B N 1
ATOM 10797 C CA . GLN B 1 453 ? 19.922 -33.656 -5.219 1 93.69 453 GLN B CA 1
ATOM 10798 C C . GLN B 1 453 ? 19.891 -33.281 -3.732 1 93.69 453 GLN B C 1
ATOM 10800 O O . GLN B 1 453 ? 20.125 -32.156 -3.361 1 93.69 453 GLN B O 1
ATOM 10805 N N . GLU B 1 454 ? 19.594 -34.219 -2.93 1 93.69 454 GLU B N 1
ATOM 10806 C CA . GLU B 1 454 ? 19.5 -34 -1.488 1 93.69 454 GLU B CA 1
ATOM 10807 C C . GLU B 1 454 ? 20.875 -34.031 -0.831 1 93.69 454 GLU B C 1
ATOM 10809 O O . GLU B 1 454 ? 21.859 -34.438 -1.456 1 93.69 454 GLU B O 1
ATOM 10814 N N . HIS B 1 455 ? 21.125 -33.656 0.407 1 88.88 455 HIS B N 1
ATOM 10815 C CA . HIS B 1 455 ? 22.375 -33.5 1.134 1 88.88 455 HIS B CA 1
ATOM 10816 C C . HIS B 1 455 ? 23.109 -34.844 1.222 1 88.88 455 HIS B C 1
ATOM 10818 O O . HIS B 1 455 ? 24.344 -34.875 1.167 1 88.88 455 HIS B O 1
ATOM 10824 N N . GLY B 1 456 ? 22.484 -35.875 1.237 1 92.06 456 GLY B N 1
ATOM 10825 C CA . GLY B 1 456 ? 23.125 -37.188 1.312 1 92.06 456 GLY B CA 1
ATOM 10826 C C . GLY B 1 456 ? 23.438 -37.781 -0.049 1 92.06 456 GLY B C 1
ATOM 10827 O O . GLY B 1 456 ? 23.953 -38.906 -0.144 1 92.06 456 GLY B O 1
ATOM 10828 N N . GLY B 1 457 ? 23.203 -36.938 -1.112 1 95.62 457 GLY B N 1
ATOM 10829 C CA . GLY B 1 457 ? 23.516 -37.375 -2.467 1 95.62 457 GLY B CA 1
ATOM 10830 C C . GLY B 1 457 ? 22.375 -38.125 -3.133 1 95.62 457 GLY B C 1
ATOM 10831 O O . GLY B 1 457 ? 22.469 -38.5 -4.305 1 95.62 457 GLY B O 1
ATOM 10832 N N . SER B 1 458 ? 21.375 -38.344 -2.391 1 97.12 458 SER B N 1
ATOM 10833 C CA . SER B 1 458 ? 20.25 -39.125 -2.889 1 97.12 458 SER B CA 1
ATOM 10834 C C . SER B 1 458 ? 19.281 -38.219 -3.686 1 97.12 458 SER B C 1
ATOM 10836 O O . SER B 1 458 ? 19.469 -37 -3.758 1 97.12 458 SER B O 1
ATOM 10838 N N . PHE B 1 459 ? 18.391 -38.844 -4.352 1 96.81 459 PHE B N 1
ATOM 10839 C CA . PHE B 1 459 ? 17.281 -38.219 -5.062 1 96.81 459 PHE B CA 1
ATOM 10840 C C . PHE B 1 459 ? 15.953 -38.812 -4.652 1 96.81 459 PHE B C 1
ATOM 10842 O O . PHE B 1 459 ? 15.922 -39.938 -4.117 1 96.81 459 PHE B O 1
ATOM 10849 N N . GLY B 1 460 ? 14.852 -38.125 -4.836 1 94.5 460 GLY B N 1
ATOM 10850 C CA . GLY B 1 460 ? 13.516 -38.656 -4.637 1 94.5 460 GLY B CA 1
ATOM 10851 C C . GLY B 1 460 ? 13.234 -39.031 -3.199 1 94.5 460 GLY B C 1
ATOM 10852 O O . GLY B 1 460 ? 12.766 -40.156 -2.939 1 94.5 460 GLY B O 1
ATOM 10853 N N . ASN B 1 461 ? 13.664 -38.312 -2.234 1 92.44 461 ASN B N 1
ATOM 10854 C CA . ASN B 1 461 ? 13.453 -38.562 -0.815 1 92.44 461 ASN B CA 1
ATOM 10855 C C . ASN B 1 461 ? 14.164 -39.844 -0.371 1 92.44 461 ASN B C 1
ATOM 10857 O O . ASN B 1 461 ? 13.531 -40.75 0.175 1 92.44 461 ASN B O 1
ATOM 10861 N N . GLN B 1 462 ? 15.375 -39.969 -0.79 1 94 462 GLN B N 1
ATOM 10862 C CA . GLN B 1 462 ? 16.281 -41.031 -0.392 1 94 462 GLN B CA 1
ATOM 10863 C C . GLN B 1 462 ? 15.867 -42.375 -1.007 1 94 462 GLN B C 1
ATOM 10865 O O . GLN B 1 462 ? 16 -43.438 -0.378 1 94 462 GLN B O 1
ATOM 10870 N N . SER B 1 463 ? 15.242 -42.281 -2.146 1 96.94 463 SER B N 1
ATOM 10871 C CA . SER B 1 463 ? 14.898 -43.5 -2.875 1 96.94 463 SER B CA 1
ATOM 10872 C C . SER B 1 463 ? 16.109 -44.094 -3.584 1 96.94 463 SER B C 1
ATOM 10874 O O . SER B 1 463 ? 16.797 -43.406 -4.328 1 96.94 463 SER B O 1
ATOM 10876 N N . ASP B 1 464 ? 16.328 -45.344 -3.4 1 97.62 464 ASP B N 1
ATOM 10877 C CA . ASP B 1 464 ? 17.453 -46 -4.047 1 97.62 464 ASP B CA 1
ATOM 10878 C C . ASP B 1 464 ? 17.281 -46.062 -5.562 1 97.62 464 ASP B C 1
ATOM 10880 O O . ASP B 1 464 ? 18.203 -45.75 -6.312 1 97.62 464 ASP B O 1
ATOM 10884 N N . GLU B 1 465 ? 16.156 -46.406 -6 1 97.81 465 GLU B N 1
ATOM 10885 C CA . GLU B 1 465 ? 15.883 -46.562 -7.426 1 97.81 465 GLU B CA 1
ATOM 10886 C C . GLU B 1 465 ? 15.906 -45.219 -8.141 1 97.81 465 GLU B C 1
ATOM 10888 O O . GLU B 1 465 ? 16.453 -45.094 -9.234 1 97.81 465 GLU B O 1
ATOM 10893 N N . ILE B 1 466 ? 15.344 -44.219 -7.547 1 98.06 466 ILE B N 1
ATOM 10894 C CA . ILE B 1 466 ? 15.312 -42.906 -8.148 1 98.06 466 ILE B CA 1
ATOM 10895 C C . ILE B 1 466 ? 16.719 -42.312 -8.195 1 98.06 466 ILE B C 1
ATOM 10897 O O . ILE B 1 466 ? 17.078 -41.625 -9.156 1 98.06 466 ILE B O 1
ATOM 10901 N N . THR B 1 467 ? 17.469 -42.562 -7.137 1 98.31 467 THR B N 1
ATOM 10902 C CA . THR B 1 467 ? 18.875 -42.125 -7.145 1 98.31 467 THR B CA 1
ATOM 10903 C C . THR B 1 467 ? 19.641 -42.812 -8.266 1 98.31 467 THR B C 1
ATOM 10905 O O . THR B 1 467 ? 20.531 -42.219 -8.883 1 98.31 467 THR B O 1
ATOM 10908 N N . ALA B 1 468 ? 19.312 -44.062 -8.516 1 98.62 468 ALA B N 1
ATOM 10909 C CA . ALA B 1 468 ? 19.938 -44.781 -9.617 1 98.62 468 ALA B CA 1
ATOM 10910 C C . ALA B 1 468 ? 19.594 -44.125 -10.961 1 98.62 468 ALA B C 1
ATOM 10912 O O . ALA B 1 468 ? 20.469 -43.969 -11.812 1 98.62 468 ALA B O 1
ATOM 10913 N N . TYR B 1 469 ? 18.281 -43.781 -11.156 1 98.44 469 TYR B N 1
ATOM 10914 C CA . TYR B 1 469 ? 17.875 -43.094 -12.367 1 98.44 469 TYR B CA 1
ATOM 10915 C C . TYR B 1 469 ? 18.703 -41.844 -12.578 1 98.44 469 TYR B C 1
ATOM 10917 O O . TYR B 1 469 ? 19.234 -41.594 -13.664 1 98.44 469 TYR B O 1
ATOM 10925 N N . ALA B 1 470 ? 18.797 -41.031 -11.508 1 98.31 470 ALA B N 1
ATOM 10926 C CA . ALA B 1 470 ? 19.5 -39.75 -11.562 1 98.31 470 ALA B CA 1
ATOM 10927 C C . ALA B 1 470 ? 20.984 -39.938 -11.859 1 98.31 470 ALA B C 1
ATOM 10929 O O . ALA B 1 470 ? 21.562 -39.188 -12.625 1 98.31 470 ALA B O 1
ATOM 10930 N N . THR B 1 471 ? 21.547 -40.938 -11.25 1 98.31 471 THR B N 1
ATOM 10931 C CA . THR B 1 471 ? 22.953 -41.219 -11.445 1 98.31 471 THR B CA 1
ATOM 10932 C C . THR B 1 471 ? 23.234 -41.594 -12.906 1 98.31 471 THR B C 1
ATOM 10934 O O . THR B 1 471 ? 24.203 -41.062 -13.5 1 98.31 471 THR B O 1
ATOM 10937 N N . LEU B 1 472 ? 22.438 -42.406 -13.422 1 98.38 472 LEU B N 1
ATOM 10938 C CA . LEU B 1 472 ? 22.609 -42.812 -14.812 1 98.38 472 LEU B CA 1
ATOM 10939 C C . LEU B 1 472 ? 22.422 -41.625 -15.75 1 98.38 472 LEU B C 1
ATOM 10941 O O . LEU B 1 472 ? 23.141 -41.5 -16.75 1 98.38 472 LEU B O 1
ATOM 10945 N N . ALA B 1 473 ? 21.469 -40.781 -15.461 1 98.06 473 ALA B N 1
ATOM 10946 C CA . ALA B 1 473 ? 21.25 -39.562 -16.25 1 98.06 473 ALA B CA 1
ATOM 10947 C C . ALA B 1 473 ? 22.469 -38.656 -16.203 1 98.06 473 ALA B C 1
ATOM 10949 O O . ALA B 1 473 ? 22.922 -38.156 -17.234 1 98.06 473 ALA B O 1
ATOM 10950 N N . LEU B 1 474 ? 22.984 -38.406 -14.961 1 97.44 474 LEU B N 1
ATOM 10951 C CA . LEU B 1 474 ? 24.125 -37.531 -14.766 1 97.44 474 LEU B CA 1
ATOM 10952 C C . LEU B 1 474 ? 25.344 -38.031 -15.508 1 97.44 474 LEU B C 1
ATOM 10954 O O . LEU B 1 474 ? 26.094 -37.25 -16.094 1 97.44 474 LEU B O 1
ATOM 10958 N N . ILE B 1 475 ? 25.547 -39.281 -15.484 1 97.12 475 ILE B N 1
ATOM 10959 C CA . ILE B 1 475 ? 26.688 -39.875 -16.156 1 97.12 475 ILE B CA 1
ATOM 10960 C C . ILE B 1 475 ? 26.562 -39.688 -17.672 1 97.12 475 ILE B C 1
ATOM 10962 O O . ILE B 1 475 ? 27.547 -39.344 -18.344 1 97.12 475 ILE B O 1
ATOM 10966 N N . ALA B 1 476 ? 25.359 -39.938 -18.188 1 95.75 476 ALA B N 1
ATOM 10967 C CA . ALA B 1 476 ? 25.141 -39.719 -19.609 1 95.75 476 ALA B CA 1
ATOM 10968 C C . ALA B 1 476 ? 25.344 -38.25 -19.969 1 95.75 476 ALA B C 1
ATOM 10970 O O . ALA B 1 476 ? 25.844 -37.938 -21.062 1 95.75 476 ALA B O 1
ATOM 10971 N N . LEU B 1 477 ? 24.969 -37.344 -19.078 1 94.94 477 LEU B N 1
ATOM 10972 C CA . LEU B 1 477 ? 25.094 -35.906 -19.281 1 94.94 477 LEU B CA 1
ATOM 10973 C C . LEU B 1 477 ? 26.547 -35.469 -19.25 1 94.94 477 LEU B C 1
ATOM 10975 O O . LEU B 1 477 ? 26.906 -34.406 -19.797 1 94.94 477 LEU B O 1
ATOM 10979 N N . ALA B 1 478 ? 27.391 -36.219 -18.625 1 93.69 478 ALA B N 1
ATOM 10980 C CA . ALA B 1 478 ? 28.812 -35.906 -18.484 1 93.69 478 ALA B CA 1
ATOM 10981 C C . ALA B 1 478 ? 29.562 -36.156 -19.781 1 93.69 478 ALA B C 1
ATOM 10983 O O . ALA B 1 478 ? 30.734 -35.781 -19.922 1 93.69 478 ALA B O 1
ATOM 10984 N N . ALA B 1 479 ? 28.906 -36.75 -20.766 1 90.94 479 ALA B N 1
ATOM 10985 C CA . ALA B 1 479 ? 29.547 -37 -22.047 1 90.94 479 ALA B CA 1
ATOM 10986 C C . ALA B 1 479 ? 29.969 -35.688 -22.719 1 90.94 479 ALA B C 1
ATOM 10988 O O . ALA B 1 479 ? 29.266 -34.688 -22.641 1 90.94 479 ALA B O 1
ATOM 10989 N N . PRO B 1 480 ? 31.062 -35.594 -23.375 1 86.31 480 PRO B N 1
ATOM 10990 C CA . PRO B 1 480 ? 31.594 -34.375 -23.984 1 86.31 480 PRO B CA 1
ATOM 10991 C C . PRO B 1 480 ? 30.672 -33.812 -25.047 1 86.31 480 PRO B C 1
ATOM 10993 O O . PRO B 1 480 ? 30.641 -32.594 -25.25 1 86.31 480 PRO B O 1
ATOM 10996 N N . GLN B 1 481 ? 29.891 -34.594 -25.703 1 85.25 481 GLN B N 1
ATOM 10997 C CA . GLN B 1 481 ? 29.031 -34.156 -26.812 1 85.25 481 GLN B CA 1
ATOM 10998 C C . GLN B 1 481 ? 27.906 -33.281 -26.312 1 85.25 481 GLN B C 1
ATOM 11000 O O . GLN B 1 481 ? 27.281 -32.562 -27.094 1 85.25 481 GLN B O 1
ATOM 11005 N N . THR B 1 482 ? 27.641 -33.312 -25.016 1 89.06 482 THR B N 1
ATOM 11006 C CA . THR B 1 482 ? 26.5 -32.594 -24.469 1 89.06 482 THR B CA 1
ATOM 11007 C C . THR B 1 482 ? 26.828 -31.094 -24.375 1 89.06 482 THR B C 1
ATOM 11009 O O . THR B 1 482 ? 25.922 -30.266 -24.25 1 89.06 482 THR B O 1
ATOM 11012 N N . GLY B 1 483 ? 28.094 -30.719 -24.406 1 82 483 GLY B N 1
ATOM 11013 C CA . GLY B 1 483 ? 28.5 -29.328 -24.359 1 82 483 GLY B CA 1
ATOM 11014 C C . GLY B 1 483 ? 28.312 -28.688 -23 1 82 483 GLY B C 1
ATOM 11015 O O . GLY B 1 483 ? 28.281 -27.469 -22.875 1 82 483 GLY B O 1
ATOM 11016 N N . LEU B 1 484 ? 28.188 -29.469 -21.906 1 88.38 484 LEU B N 1
ATOM 11017 C CA . LEU B 1 484 ? 27.938 -28.969 -20.562 1 88.38 484 LEU B CA 1
ATOM 11018 C C . LEU B 1 484 ? 29.266 -28.734 -19.828 1 88.38 484 LEU B C 1
ATOM 11020 O O . LEU B 1 484 ? 29.422 -29.172 -18.672 1 88.38 484 LEU B O 1
ATOM 11024 N N . ASN B 1 485 ? 30.094 -27.938 -20.469 1 81.69 485 ASN B N 1
ATOM 11025 C CA . ASN B 1 485 ? 31.469 -27.781 -20 1 81.69 485 ASN B CA 1
ATOM 11026 C C . ASN B 1 485 ? 31.531 -26.875 -18.766 1 81.69 485 ASN B C 1
ATOM 11028 O O . ASN B 1 485 ? 32.344 -27.094 -17.875 1 81.69 485 ASN B O 1
ATOM 11032 N N . LEU B 1 486 ? 30.672 -25.953 -18.641 1 82.06 486 LEU B N 1
ATOM 11033 C CA . LEU B 1 486 ? 30.734 -24.969 -17.578 1 82.06 486 LEU B CA 1
ATOM 11034 C C . LEU B 1 486 ? 30.375 -25.578 -16.234 1 82.06 486 LEU B C 1
ATOM 11036 O O . LEU B 1 486 ? 30.703 -25.031 -15.172 1 82.06 486 LEU B O 1
ATOM 11040 N N . ILE B 1 487 ? 29.688 -26.781 -16.281 1 87.69 487 ILE B N 1
ATOM 11041 C CA . ILE B 1 487 ? 29.219 -27.359 -15.023 1 87.69 487 ILE B CA 1
ATOM 11042 C C . ILE B 1 487 ? 29.734 -28.797 -14.891 1 87.69 487 ILE B C 1
ATOM 11044 O O . ILE B 1 487 ? 29.094 -29.625 -14.242 1 87.69 487 ILE B O 1
ATOM 11048 N N . GLU B 1 488 ? 30.734 -29.062 -15.523 1 88.88 488 GLU B N 1
ATOM 11049 C CA . GLU B 1 488 ? 31.297 -30.406 -15.5 1 88.88 488 GLU B CA 1
ATOM 11050 C C . GLU B 1 488 ? 31.656 -30.828 -14.086 1 88.88 488 GLU B C 1
ATOM 11052 O O . GLU B 1 488 ? 31.422 -31.969 -13.688 1 88.88 488 GLU B O 1
ATOM 11057 N N . GLU B 1 489 ? 32.281 -29.906 -13.344 1 88.81 489 GLU B N 1
ATOM 11058 C CA . GLU B 1 489 ? 32.656 -30.219 -11.969 1 88.81 489 GLU B CA 1
ATOM 11059 C C . GLU B 1 489 ? 31.422 -30.469 -11.102 1 88.81 489 GLU B C 1
ATOM 11061 O O . GLU B 1 489 ? 31.453 -31.328 -10.211 1 88.81 489 GLU B O 1
ATOM 11066 N N . ASP B 1 490 ? 30.422 -29.734 -11.328 1 90.38 490 ASP B N 1
ATOM 11067 C CA . ASP B 1 490 ? 29.188 -29.906 -10.57 1 90.38 490 ASP B CA 1
ATOM 11068 C C . ASP B 1 490 ? 28.562 -31.281 -10.859 1 90.38 490 ASP B C 1
ATOM 11070 O O . ASP B 1 490 ? 28.062 -31.938 -9.945 1 90.38 490 ASP B O 1
ATOM 11074 N N . ILE B 1 491 ? 28.547 -31.672 -12.102 1 94 491 ILE B N 1
ATOM 11075 C CA . ILE B 1 491 ? 28.016 -32.969 -12.508 1 94 491 ILE B CA 1
ATOM 11076 C C . ILE B 1 491 ? 28.828 -34.094 -11.867 1 94 491 ILE B C 1
ATOM 11078 O O . ILE B 1 491 ? 28.266 -35.031 -11.305 1 94 491 ILE B O 1
ATOM 11082 N N . SER B 1 492 ? 30.156 -33.906 -11.914 1 94.5 492 SER B N 1
ATOM 11083 C CA . SER B 1 492 ? 31.047 -34.938 -11.352 1 94.5 492 SER B CA 1
ATOM 11084 C C . SER B 1 492 ? 30.828 -35.062 -9.844 1 94.5 492 SER B C 1
ATOM 11086 O O . SER B 1 492 ? 30.781 -36.188 -9.328 1 94.5 492 SER B O 1
ATOM 11088 N N . SER B 1 493 ? 30.75 -33.969 -9.227 1 94.19 493 SER B N 1
ATOM 11089 C CA . SER B 1 493 ? 30.5 -33.969 -7.789 1 94.19 493 SER B CA 1
ATOM 11090 C C . SER B 1 493 ? 29.172 -34.656 -7.465 1 94.19 493 SER B C 1
ATOM 11092 O O . SER B 1 493 ? 29.062 -35.375 -6.484 1 94.19 493 SER B O 1
ATOM 11094 N N . ALA B 1 494 ? 28.172 -34.375 -8.219 1 95.62 494 ALA B N 1
ATOM 11095 C CA . ALA B 1 494 ? 26.859 -34.969 -8 1 95.62 494 ALA B CA 1
ATOM 11096 C C . ALA B 1 494 ? 26.891 -36.469 -8.188 1 95.62 494 ALA B C 1
ATOM 11098 O O . ALA B 1 494 ? 26.25 -37.219 -7.445 1 95.62 494 ALA B O 1
ATOM 11099 N N . ILE B 1 495 ? 27.625 -36.969 -9.195 1 97.56 495 ILE B N 1
ATOM 11100 C CA . ILE B 1 495 ? 27.781 -38.375 -9.453 1 97.56 495 ILE B CA 1
ATOM 11101 C C . ILE B 1 495 ? 28.484 -39.062 -8.258 1 97.56 495 ILE B C 1
ATOM 11103 O O . ILE B 1 495 ? 28.062 -40.125 -7.812 1 97.56 495 ILE B O 1
ATOM 11107 N N . GLU B 1 496 ? 29.453 -38.406 -7.77 1 96.62 496 GLU B N 1
ATOM 11108 C CA . GLU B 1 496 ? 30.219 -38.938 -6.648 1 96.62 496 GLU B CA 1
ATOM 11109 C C . GLU B 1 496 ? 29.344 -39.062 -5.402 1 96.62 496 GLU B C 1
ATOM 11111 O O . GLU B 1 496 ? 29.422 -40.062 -4.688 1 96.62 496 GLU B O 1
ATOM 11116 N N . ARG B 1 497 ? 28.625 -38.094 -5.137 1 97.12 497 ARG B N 1
ATOM 11117 C CA . ARG B 1 497 ? 27.75 -38.125 -3.965 1 97.12 497 ARG B CA 1
ATOM 11118 C C . ARG B 1 497 ? 26.656 -39.188 -4.117 1 97.12 497 ARG B C 1
ATOM 11120 O O . ARG B 1 497 ? 26.297 -39.875 -3.146 1 97.12 497 ARG B O 1
ATOM 11127 N N . ALA B 1 498 ? 26.141 -39.281 -5.305 1 98.12 498 ALA B N 1
ATOM 11128 C CA . ALA B 1 498 ? 25.141 -40.344 -5.566 1 98.12 498 ALA B CA 1
ATOM 11129 C C . ALA B 1 498 ? 25.766 -41.719 -5.445 1 98.12 498 ALA B C 1
ATOM 11131 O O . ALA B 1 498 ? 25.125 -42.656 -4.945 1 98.12 498 ALA B O 1
ATOM 11132 N N . ARG B 1 499 ? 26.953 -41.844 -5.938 1 97.19 499 ARG B N 1
ATOM 11133 C CA . ARG B 1 499 ? 27.703 -43.094 -5.816 1 97.19 499 ARG B CA 1
ATOM 11134 C C . ARG B 1 499 ? 27.859 -43.5 -4.355 1 97.19 499 ARG B C 1
ATOM 11136 O O . ARG B 1 499 ? 27.656 -44.656 -4 1 97.19 499 ARG B O 1
ATOM 11143 N N . GLU B 1 500 ? 28.219 -42.562 -3.551 1 97.06 500 GLU B N 1
ATOM 11144 C CA . GLU B 1 500 ? 28.406 -42.844 -2.129 1 97.06 500 GLU B CA 1
ATOM 11145 C C . GLU B 1 500 ? 27.109 -43.281 -1.475 1 97.06 500 GLU B C 1
ATOM 11147 O O . GLU B 1 500 ? 27.094 -44.219 -0.658 1 97.06 500 GLU B O 1
ATOM 11152 N N . PHE B 1 501 ? 26.094 -42.656 -1.813 1 97.12 501 PHE B N 1
ATOM 11153 C CA . PHE B 1 501 ? 24.781 -43 -1.272 1 97.12 501 PHE B CA 1
ATOM 11154 C C . PHE B 1 501 ? 24.422 -44.438 -1.633 1 97.12 501 PHE B C 1
ATOM 11156 O O . PHE B 1 501 ? 24.031 -45.219 -0.766 1 97.12 501 PHE B O 1
ATOM 11163 N N . LEU B 1 502 ? 24.516 -44.812 -2.932 1 97.5 502 LEU B N 1
ATOM 11164 C CA . LEU B 1 502 ? 24.141 -46.156 -3.404 1 97.5 502 LEU B CA 1
ATOM 11165 C C . LEU B 1 502 ? 25.078 -47.219 -2.85 1 97.5 502 LEU B C 1
ATOM 11167 O O . LEU B 1 502 ? 24.656 -48.344 -2.535 1 97.5 502 LEU B O 1
ATOM 11171 N N . SER B 1 503 ? 26.344 -46.844 -2.717 1 96.75 503 SER B N 1
ATOM 11172 C CA . SER B 1 503 ? 27.344 -47.812 -2.225 1 96.75 503 SER B CA 1
ATOM 11173 C C . SER B 1 503 ? 27.094 -48.156 -0.761 1 96.75 503 SER B C 1
ATOM 11175 O O . SER B 1 503 ? 27.281 -49.312 -0.353 1 96.75 503 SER B O 1
ATOM 11177 N N . ALA B 1 504 ? 26.75 -47.188 -0.031 1 95.44 504 ALA B N 1
ATOM 11178 C CA . ALA B 1 504 ? 26.531 -47.375 1.4 1 95.44 504 ALA B CA 1
ATOM 11179 C C . ALA B 1 504 ? 25.359 -48.344 1.655 1 95.44 504 ALA B C 1
ATOM 11181 O O . ALA B 1 504 ? 25.25 -48.938 2.729 1 95.44 504 ALA B O 1
ATOM 11182 N N . ARG B 1 505 ? 24.562 -48.562 0.651 1 94.56 505 ARG B N 1
ATOM 11183 C CA . ARG B 1 505 ? 23.344 -49.344 0.831 1 94.56 505 ARG B CA 1
ATOM 11184 C C . ARG B 1 505 ? 23.344 -50.562 -0.065 1 94.56 505 ARG B C 1
ATOM 11186 O O . ARG B 1 505 ? 22.281 -51.156 -0.339 1 94.56 505 ARG B O 1
ATOM 11193 N N . LEU B 1 506 ? 24.5 -50.906 -0.494 1 92.25 506 LEU B N 1
ATOM 11194 C CA . LEU B 1 506 ? 24.609 -52.094 -1.368 1 92.25 506 LEU B CA 1
ATOM 11195 C C . LEU B 1 506 ? 23.953 -53.312 -0.735 1 92.25 506 LEU B C 1
ATOM 11197 O O . LEU B 1 506 ? 24.203 -53.625 0.433 1 92.25 506 LEU B O 1
ATOM 11201 N N . ASN B 1 507 ? 23.047 -53.969 -1.419 1 86.69 507 ASN B N 1
ATOM 11202 C CA . ASN B 1 507 ? 22.297 -55.188 -1.067 1 86.69 507 ASN B CA 1
ATOM 11203 C C . ASN B 1 507 ? 21.234 -54.875 -0.024 1 86.69 507 ASN B C 1
ATOM 11205 O O . ASN B 1 507 ? 20.641 -55.812 0.535 1 86.69 507 ASN B O 1
ATOM 11209 N N . ARG B 1 508 ? 20.984 -53.625 0.306 1 94.38 508 ARG B N 1
ATOM 11210 C CA . ARG B 1 508 ? 19.922 -53.25 1.225 1 94.38 508 ARG B CA 1
ATOM 11211 C C . ARG B 1 508 ? 19 -52.219 0.582 1 94.38 508 ARG B C 1
ATOM 11213 O O . ARG B 1 508 ? 18.391 -51.375 1.277 1 94.38 508 ARG B O 1
ATOM 11220 N N . TRP B 1 509 ? 19.031 -52.25 -0.654 1 96.06 509 TRP B N 1
ATOM 11221 C CA . TRP B 1 509 ? 18.188 -51.281 -1.365 1 96.06 509 TRP B CA 1
ATOM 11222 C C . TRP B 1 509 ? 16.719 -51.594 -1.163 1 96.06 509 TRP B C 1
ATOM 11224 O O . TRP B 1 509 ? 16.312 -52.781 -1.209 1 96.06 509 TRP B O 1
ATOM 11234 N N . GLU B 1 510 ? 15.945 -50.562 -0.945 1 94.88 510 GLU B N 1
ATOM 11235 C CA . GLU B 1 510 ? 14.516 -50.688 -0.718 1 94.88 510 GLU B CA 1
ATOM 11236 C C . GLU B 1 510 ? 13.719 -50.219 -1.933 1 94.88 510 GLU B C 1
ATOM 11238 O O . GLU B 1 510 ? 14.047 -49.219 -2.547 1 94.88 510 GLU B O 1
ATOM 11243 N N . SER B 1 511 ? 12.734 -51.031 -2.326 1 94.56 511 SER B N 1
ATOM 11244 C CA . SER B 1 511 ? 11.898 -50.688 -3.471 1 94.56 511 SER B CA 1
ATOM 11245 C C . SER B 1 511 ? 10.734 -49.781 -3.061 1 94.56 511 SER B C 1
ATOM 11247 O O . SER B 1 511 ? 10.148 -49.969 -1.993 1 94.56 511 SER B O 1
ATOM 11249 N N . ARG B 1 512 ? 10.5 -48.781 -3.852 1 94.44 512 ARG B N 1
ATOM 11250 C CA . ARG B 1 512 ? 9.359 -47.906 -3.682 1 94.44 512 ARG B CA 1
ATOM 11251 C C . ARG B 1 512 ? 8.398 -48.031 -4.859 1 94.44 512 ARG B C 1
ATOM 11253 O O . ARG B 1 512 ? 8.773 -48.469 -5.938 1 94.44 512 ARG B O 1
ATOM 11260 N N . ARG B 1 513 ? 7.184 -47.625 -4.672 1 94.69 513 ARG B N 1
ATOM 11261 C CA . ARG B 1 513 ? 6.141 -47.781 -5.68 1 94.69 513 ARG B CA 1
ATOM 11262 C C . ARG B 1 513 ? 6.141 -46.625 -6.668 1 94.69 513 ARG B C 1
ATOM 11264 O O . ARG B 1 513 ? 5.203 -45.812 -6.691 1 94.69 513 ARG B O 1
ATOM 11271 N N . ASN B 1 514 ? 7.129 -46.688 -7.562 1 94 514 ASN B N 1
ATOM 11272 C CA . ASN B 1 514 ? 7.25 -45.625 -8.555 1 94 514 ASN B CA 1
ATOM 11273 C C . ASN B 1 514 ? 6.637 -46.062 -9.891 1 94 514 ASN B C 1
ATOM 11275 O O . ASN B 1 514 ? 6.441 -45.219 -10.773 1 94 514 ASN B O 1
ATOM 11279 N N . TRP B 1 515 ? 6.293 -47.25 -10.07 1 95.19 515 TRP B N 1
ATOM 11280 C CA . TRP B 1 515 ? 5.738 -47.75 -11.32 1 95.19 515 TRP B CA 1
ATOM 11281 C C . TRP B 1 515 ? 4.215 -47.656 -11.312 1 95.19 515 TRP B C 1
ATOM 11283 O O . TRP B 1 515 ? 3.584 -47.812 -10.266 1 95.19 515 TRP B O 1
ATOM 11293 N N . VAL B 1 516 ? 3.693 -47.5 -12.492 1 93.12 516 VAL B N 1
ATOM 11294 C CA . VAL B 1 516 ? 2.273 -47.156 -12.523 1 93.12 516 VAL B CA 1
ATOM 11295 C C . VAL B 1 516 ? 1.493 -48.281 -13.211 1 93.12 516 VAL B C 1
ATOM 11297 O O . VAL B 1 516 ? 1.886 -48.75 -14.281 1 93.12 516 VAL B O 1
ATOM 11300 N N . GLU B 1 517 ? 0.501 -48.812 -12.664 1 93.5 517 GLU B N 1
ATOM 11301 C CA . GLU B 1 517 ? -0.591 -49.625 -13.172 1 93.5 517 GLU B CA 1
ATOM 11302 C C . GLU B 1 517 ? -1.947 -49.062 -12.766 1 93.5 517 GLU B C 1
ATOM 11304 O O . GLU B 1 517 ? -2.148 -47.844 -12.781 1 93.5 517 GLU B O 1
ATOM 11309 N N . LYS B 1 518 ? -2.898 -49.875 -12.352 1 93.12 518 LYS B N 1
ATOM 11310 C CA . LYS B 1 518 ? -4.117 -49.312 -11.781 1 93.12 518 LYS B CA 1
ATOM 11311 C C . LYS B 1 518 ? -3.814 -48.531 -10.508 1 93.12 518 LYS B C 1
ATOM 11313 O O . LYS B 1 518 ? -4.422 -47.469 -10.258 1 93.12 518 LYS B O 1
ATOM 11318 N N . VAL B 1 519 ? -2.982 -49.094 -9.734 1 94.12 519 VAL B N 1
ATOM 11319 C CA . VAL B 1 519 ? -2.33 -48.438 -8.617 1 94.12 519 VAL B CA 1
ATOM 11320 C C . VAL B 1 519 ? -0.814 -48.562 -8.742 1 94.12 519 VAL B C 1
ATOM 11322 O O . VAL B 1 519 ? -0.322 -49.375 -9.523 1 94.12 519 VAL B O 1
ATOM 11325 N N . THR B 1 520 ? -0.089 -47.781 -8.078 1 94.75 520 THR B N 1
ATOM 11326 C CA . THR B 1 520 ? 1.364 -47.812 -8.203 1 94.75 520 THR B CA 1
ATOM 11327 C C . THR B 1 520 ? 1.91 -49.094 -7.582 1 94.75 520 THR B C 1
ATOM 11329 O O . THR B 1 520 ? 1.277 -49.688 -6.707 1 94.75 520 THR B O 1
ATOM 11332 N N . TYR B 1 521 ? 3.031 -49.531 -8.109 1 95.81 521 TYR B N 1
ATOM 11333 C CA . TYR B 1 521 ? 3.664 -50.75 -7.605 1 95.81 521 TYR B CA 1
ATOM 11334 C C . TYR B 1 521 ? 5.18 -50.594 -7.605 1 95.81 521 TYR B C 1
ATOM 11336 O O . TYR B 1 521 ? 5.727 -49.656 -8.141 1 95.81 521 TYR B O 1
ATOM 11344 N N . SER B 1 522 ? 5.859 -51.5 -6.906 1 96 522 SER B N 1
ATOM 11345 C CA . SER B 1 522 ? 7.312 -51.625 -6.891 1 96 522 SER B CA 1
ATOM 11346 C C . SER B 1 522 ? 7.777 -52.938 -7.445 1 96 522 SER B C 1
ATOM 11348 O O . SER B 1 522 ? 6.98 -53.875 -7.586 1 96 522 SER B O 1
ATOM 11350 N N . SER B 1 523 ? 8.93 -53.031 -7.863 1 95.56 523 SER B N 1
ATOM 11351 C CA . SER B 1 523 ? 9.602 -54.25 -8.281 1 95.56 523 SER B CA 1
ATOM 11352 C C . SER B 1 523 ? 11.016 -54.312 -7.719 1 95.56 523 SER B C 1
ATOM 11354 O O . SER B 1 523 ? 11.875 -53.5 -8.07 1 95.56 523 SER B O 1
ATOM 11356 N N . SER B 1 524 ? 11.203 -55.281 -6.816 1 94.81 524 SER B N 1
ATOM 11357 C CA . SER B 1 524 ? 12.531 -55.406 -6.234 1 94.81 524 SER B CA 1
ATOM 11358 C C . SER B 1 524 ? 13.57 -55.75 -7.305 1 94.81 524 SER B C 1
ATOM 11360 O O . SER B 1 524 ? 14.727 -55.312 -7.207 1 94.81 524 SER B O 1
ATOM 11362 N N . LEU B 1 525 ? 13.148 -56.469 -8.305 1 95.5 525 LEU B N 1
ATOM 11363 C CA . LEU B 1 525 ? 14.031 -56.812 -9.406 1 95.5 525 LEU B CA 1
ATOM 11364 C C . LEU B 1 525 ? 14.469 -55.594 -10.188 1 95.5 525 LEU B C 1
ATOM 11366 O O . LEU B 1 525 ? 15.656 -55.438 -10.477 1 95.5 525 LEU B O 1
ATOM 11370 N N . LEU B 1 526 ? 13.602 -54.781 -10.531 1 96.62 526 LEU B N 1
ATOM 11371 C CA . LEU B 1 526 ? 13.922 -53.594 -11.281 1 96.62 526 LEU B CA 1
ATOM 11372 C C . LEU B 1 526 ? 14.758 -52.625 -10.445 1 96.62 526 LEU B C 1
ATOM 11374 O O . LEU B 1 526 ? 15.68 -52 -10.953 1 96.62 526 LEU B O 1
ATOM 11378 N N . THR B 1 527 ? 14.414 -52.5 -9.141 1 97.5 527 THR B N 1
ATOM 11379 C CA . THR B 1 527 ? 15.195 -51.656 -8.234 1 97.5 527 THR B CA 1
ATOM 11380 C C . THR B 1 527 ? 16.656 -52.094 -8.234 1 97.5 527 THR B C 1
ATOM 11382 O O . THR B 1 527 ? 17.562 -51.25 -8.398 1 97.5 527 THR B O 1
ATOM 11385 N N . LYS B 1 528 ? 16.844 -53.375 -8.086 1 97.5 528 LYS B N 1
ATOM 11386 C CA . LYS B 1 528 ? 18.203 -53.875 -8.062 1 97.5 528 LYS B CA 1
ATOM 11387 C C . LYS B 1 528 ? 18.906 -53.656 -9.406 1 97.5 528 LYS B C 1
ATOM 11389 O O . LYS B 1 528 ? 20.078 -53.312 -9.453 1 97.5 528 LYS B O 1
ATOM 11394 N N . THR B 1 529 ? 18.172 -53.938 -10.453 1 97.88 529 THR B N 1
ATOM 11395 C CA . THR B 1 529 ? 18.719 -53.781 -11.797 1 97.88 529 THR B CA 1
ATOM 11396 C C . THR B 1 529 ? 19.266 -52.375 -11.992 1 97.88 529 THR B C 1
ATOM 11398 O O . THR B 1 529 ? 20.422 -52.188 -12.398 1 97.88 529 THR B O 1
ATOM 11401 N N . TYR B 1 530 ? 18.5 -51.375 -11.727 1 98.25 530 TYR B N 1
ATOM 11402 C CA . TYR B 1 530 ? 18.922 -49.969 -11.93 1 98.25 530 TYR B CA 1
ATOM 11403 C C . TYR B 1 530 ? 20.016 -49.594 -10.961 1 98.25 530 TYR B C 1
ATOM 11405 O O . TYR B 1 530 ? 20.922 -48.812 -11.312 1 98.25 530 TYR B O 1
ATOM 11413 N N . CYS B 1 531 ? 19.922 -50.031 -9.703 1 98.12 531 CYS B N 1
ATOM 11414 C CA . CYS B 1 531 ? 20.953 -49.719 -8.719 1 98.12 531 CYS B CA 1
ATOM 11415 C C . CYS B 1 531 ? 22.297 -50.312 -9.102 1 98.12 531 CYS B C 1
ATOM 11417 O O . CYS B 1 531 ? 23.328 -49.656 -9 1 98.12 531 CYS B O 1
ATOM 11419 N N . PHE B 1 532 ? 22.297 -51.562 -9.594 1 98.19 532 PHE B N 1
ATOM 11420 C CA . PHE B 1 532 ? 23.531 -52.188 -10.039 1 98.19 532 PHE B CA 1
ATOM 11421 C C . PHE B 1 532 ? 24.125 -51.438 -11.227 1 98.19 532 PHE B C 1
ATOM 11423 O O . PHE B 1 532 ? 25.328 -51.188 -11.273 1 98.19 532 PHE B O 1
ATOM 11430 N N . ALA B 1 533 ? 23.25 -51.156 -12.164 1 98.12 533 ALA B N 1
ATOM 11431 C CA . ALA B 1 533 ? 23.703 -50.469 -13.359 1 98.12 533 ALA B CA 1
ATOM 11432 C C . ALA B 1 533 ? 24.312 -49.094 -12.984 1 98.12 533 ALA B C 1
ATOM 11434 O O . ALA B 1 533 ? 25.391 -48.75 -13.469 1 98.12 533 ALA B O 1
ATOM 11435 N N . ALA B 1 534 ? 23.609 -48.344 -12.133 1 98.25 534 ALA B N 1
ATOM 11436 C CA . ALA B 1 534 ? 24.047 -47 -11.727 1 98.25 534 ALA B CA 1
ATOM 11437 C C . ALA B 1 534 ? 25.359 -47.062 -10.961 1 98.25 534 ALA B C 1
ATOM 11439 O O . ALA B 1 534 ? 26.266 -46.281 -11.195 1 98.25 534 ALA B O 1
ATOM 11440 N N . LEU B 1 535 ? 25.375 -47.969 -10 1 97.12 535 LEU B N 1
ATOM 11441 C CA . LEU B 1 535 ? 26.562 -48.062 -9.172 1 97.12 535 LEU B CA 1
ATOM 11442 C C . LEU B 1 535 ? 27.766 -48.531 -10.008 1 97.12 535 LEU B C 1
ATOM 11444 O O . LEU B 1 535 ? 28.875 -48.031 -9.82 1 97.12 535 LEU B O 1
ATOM 11448 N N . ASP B 1 536 ? 27.609 -49.469 -10.93 1 97.5 536 ASP B N 1
ATOM 11449 C CA . ASP B 1 536 ? 28.672 -49.906 -11.828 1 97.5 536 ASP B CA 1
ATOM 11450 C C . ASP B 1 536 ? 29.234 -48.75 -12.625 1 97.5 536 ASP B C 1
ATOM 11452 O O . ASP B 1 536 ? 30.453 -48.531 -12.664 1 97.5 536 ASP B O 1
ATOM 11456 N N . GLN B 1 537 ? 28.359 -48.031 -13.273 1 96.75 537 GLN B N 1
ATOM 11457 C CA . GLN B 1 537 ? 28.797 -46.906 -14.086 1 96.75 537 GLN B CA 1
ATOM 11458 C C . GLN B 1 537 ? 29.453 -45.812 -13.227 1 96.75 537 GLN B C 1
ATOM 11460 O O . GLN B 1 537 ? 30.391 -45.156 -13.664 1 96.75 537 GLN B O 1
ATOM 11465 N N . ALA B 1 538 ? 28.875 -45.562 -12.047 1 96.75 538 ALA B N 1
ATOM 11466 C CA . ALA B 1 538 ? 29.406 -44.531 -11.164 1 96.75 538 ALA B CA 1
ATOM 11467 C C . ALA B 1 538 ? 30.812 -44.875 -10.688 1 96.75 538 ALA B C 1
ATOM 11469 O O . ALA B 1 538 ? 31.656 -44 -10.531 1 96.75 538 ALA B O 1
ATOM 11470 N N . LEU B 1 539 ? 31.031 -46.125 -10.406 1 95.5 539 LEU B N 1
ATOM 11471 C CA . LEU B 1 539 ? 32.312 -46.594 -9.93 1 95.5 539 LEU B CA 1
ATOM 11472 C C . LEU B 1 539 ? 33.375 -46.5 -11.031 1 95.5 539 LEU B C 1
ATOM 11474 O O . LEU B 1 539 ? 34.562 -46.281 -10.758 1 95.5 539 LEU B O 1
ATOM 11478 N N . ARG B 1 540 ? 32.969 -46.594 -12.266 1 94.5 540 ARG B N 1
ATOM 11479 C CA . ARG B 1 540 ? 33.875 -46.531 -13.406 1 94.5 540 ARG B CA 1
ATOM 11480 C C . ARG B 1 540 ? 34.031 -45.094 -13.914 1 94.5 540 ARG B C 1
ATOM 11482 O O . ARG B 1 540 ? 34.938 -44.812 -14.695 1 94.5 540 ARG B O 1
ATOM 11489 N N . PHE B 1 541 ? 33.188 -44.281 -13.445 1 93.69 541 PHE B N 1
ATOM 11490 C CA . PHE B 1 541 ? 33.125 -42.906 -13.961 1 93.69 541 PHE B CA 1
ATOM 11491 C C . PHE B 1 541 ? 34.406 -42.156 -13.617 1 93.69 541 PHE B C 1
ATOM 11493 O O . PHE B 1 541 ? 34.844 -42.156 -12.469 1 93.69 541 PHE B O 1
ATOM 11500 N N . GLN B 1 542 ? 35.031 -41.562 -14.68 1 87.94 542 GLN B N 1
ATOM 11501 C CA . GLN B 1 542 ? 36.188 -40.688 -14.523 1 87.94 542 GLN B CA 1
ATOM 11502 C C . GLN B 1 542 ? 35.906 -39.281 -15.07 1 87.94 542 GLN B C 1
ATOM 11504 O O . GLN B 1 542 ? 35.562 -39.125 -16.234 1 87.94 542 GLN B O 1
ATOM 11509 N N . PRO B 1 543 ? 36 -38.312 -14.094 1 80.44 543 PRO B N 1
ATOM 11510 C CA . PRO B 1 543 ? 35.75 -36.938 -14.562 1 80.44 543 PRO B CA 1
ATOM 11511 C C . PRO B 1 543 ? 36.688 -36.5 -15.68 1 80.44 543 PRO B C 1
ATOM 11513 O O . PRO B 1 543 ? 37.844 -36.875 -15.68 1 80.44 543 PRO B O 1
ATOM 11516 N N . GLY B 1 544 ? 36.188 -36.125 -16.859 1 64.81 544 GLY B N 1
ATOM 11517 C CA . GLY B 1 544 ? 37.031 -35.688 -17.953 1 64.81 544 GLY B CA 1
ATOM 11518 C C . GLY B 1 544 ? 37.719 -34.375 -17.656 1 64.81 544 GLY B C 1
ATOM 11519 O O . GLY B 1 544 ? 37.312 -33.594 -16.781 1 64.81 544 GLY B O 1
ATOM 11520 N N . THR B 1 545 ? 39.094 -34.125 -17.875 1 56.62 545 THR B N 1
ATOM 11521 C CA . THR B 1 545 ? 39.875 -32.875 -17.766 1 56.62 545 THR B CA 1
ATOM 11522 C C . THR B 1 545 ? 39.469 -31.906 -18.844 1 56.62 545 THR B C 1
ATOM 11524 O O . THR B 1 545 ? 39.906 -32 -19.984 1 56.62 545 THR B O 1
ATOM 11527 N N . ARG B 1 546 ? 38.25 -31.484 -18.984 1 55.06 546 ARG B N 1
ATOM 11528 C CA . ARG B 1 546 ? 38 -30.562 -20.094 1 55.06 546 ARG B CA 1
ATOM 11529 C C . ARG B 1 546 ? 38.562 -29.172 -19.797 1 55.06 546 ARG B C 1
ATOM 11531 O O . ARG B 1 546 ? 38.562 -28.734 -18.641 1 55.06 546 ARG B O 1
ATOM 11538 N N . GLY B 1 547 ? 39.469 -28.703 -20.547 1 48.03 547 GLY B N 1
ATOM 11539 C CA . GLY B 1 547 ? 40.188 -27.422 -20.547 1 48.03 547 GLY B CA 1
ATOM 11540 C C . GLY B 1 547 ? 39.281 -26.234 -20.391 1 48.03 547 GLY B C 1
ATOM 11541 O O . GLY B 1 547 ? 38.219 -26.141 -21.031 1 48.03 547 GLY B O 1
ATOM 11542 N N . SER B 1 548 ? 39.188 -25.594 -19.266 1 45.88 548 SER B N 1
ATOM 11543 C CA . SER B 1 548 ? 38.531 -24.391 -18.797 1 45.88 548 SER B CA 1
ATOM 11544 C C . SER B 1 548 ? 38.719 -23.234 -19.781 1 45.88 548 SER B C 1
ATOM 11546 O O . SER B 1 548 ? 38.344 -22.094 -19.484 1 45.88 548 SER B O 1
ATOM 11548 N N . SER B 1 549 ? 39.594 -23.172 -20.797 1 43.78 549 SER B N 1
ATOM 11549 C CA . SER B 1 549 ? 40.281 -21.953 -21.203 1 43.78 549 SER B CA 1
ATOM 11550 C C . SER B 1 549 ? 39.406 -21.109 -22.125 1 43.78 549 SER B C 1
ATOM 11552 O O . SER B 1 549 ? 39.906 -20.188 -22.797 1 43.78 549 SER B O 1
ATOM 11554 N N . SER B 1 550 ? 38.156 -21.281 -22.375 1 48.41 550 SER B N 1
ATOM 11555 C CA . SER B 1 550 ? 37.719 -20.5 -23.531 1 48.41 550 SER B CA 1
ATOM 11556 C C . SER B 1 550 ? 37.375 -19.078 -23.141 1 48.41 550 SER B C 1
ATOM 11558 O O . SER B 1 550 ? 37.031 -18.812 -21.984 1 48.41 550 SER B O 1
ATOM 11560 N N . PRO B 1 551 ? 37.781 -17.953 -23.969 1 47.41 551 PRO B N 1
ATOM 11561 C CA . PRO B 1 551 ? 37.344 -16.562 -23.859 1 47.41 551 PRO B CA 1
ATOM 11562 C C . PRO B 1 551 ? 35.906 -16.438 -23.328 1 47.41 551 PRO B C 1
ATOM 11564 O O . PRO B 1 551 ? 35.594 -15.453 -22.641 1 47.41 551 PRO B O 1
ATOM 11567 N N . ALA B 1 552 ? 35.094 -17.297 -23.547 1 59.47 552 ALA B N 1
ATOM 11568 C CA . ALA B 1 552 ? 33.719 -17.359 -23.047 1 59.47 552 ALA B CA 1
ATOM 11569 C C . ALA B 1 552 ? 33.719 -17.406 -21.516 1 59.47 552 ALA B C 1
ATOM 11571 O O . ALA B 1 552 ? 32.781 -16.859 -20.891 1 59.47 552 ALA B O 1
ATOM 11572 N N . HIS B 1 553 ? 34.906 -17.641 -21.031 1 63.34 553 HIS B N 1
ATOM 11573 C CA . HIS B 1 553 ? 35 -17.75 -19.578 1 63.34 553 HIS B CA 1
ATOM 11574 C C . HIS B 1 553 ? 35.062 -16.375 -18.922 1 63.34 553 HIS B C 1
ATOM 11576 O O . HIS B 1 553 ? 34.469 -16.156 -17.875 1 63.34 553 HIS B O 1
ATOM 11582 N N . TRP B 1 554 ? 35.656 -15.43 -19.719 1 59.81 554 TRP B N 1
ATOM 11583 C CA . TRP B 1 554 ? 35.781 -14.094 -19.141 1 59.81 554 TRP B CA 1
ATOM 11584 C C . TRP B 1 554 ? 34.438 -13.383 -19.109 1 59.81 554 TRP B C 1
ATOM 11586 O O . TRP B 1 554 ? 34.062 -12.797 -18.094 1 59.81 554 TRP B O 1
ATOM 11596 N N . MET B 1 555 ? 33.75 -13.406 -20.156 1 71.62 555 MET B N 1
ATOM 11597 C CA . MET B 1 555 ? 32.438 -12.758 -20.25 1 71.62 555 MET B CA 1
ATOM 11598 C C . MET B 1 555 ? 31.469 -13.352 -19.234 1 71.62 555 MET B C 1
ATOM 11600 O O . MET B 1 555 ? 30.688 -12.633 -18.609 1 71.62 555 MET B O 1
ATOM 11604 N N . ASN B 1 556 ? 31.719 -14.562 -19.016 1 77.88 556 ASN B N 1
ATOM 11605 C CA . ASN B 1 556 ? 30.859 -15.258 -18.062 1 77.88 556 ASN B CA 1
ATOM 11606 C C . ASN B 1 556 ? 31.125 -14.812 -16.625 1 77.88 556 ASN B C 1
ATOM 11608 O O . ASN B 1 556 ? 30.188 -14.656 -15.844 1 77.88 556 ASN B O 1
ATOM 11612 N N . ARG B 1 557 ? 32.406 -14.539 -16.453 1 79.88 557 ARG B N 1
ATOM 11613 C CA . ARG B 1 557 ? 32.781 -14.086 -15.125 1 79.88 557 ARG B CA 1
ATOM 11614 C C . ARG B 1 557 ? 32.281 -12.672 -14.867 1 79.88 557 ARG B C 1
ATOM 11616 O O . ARG B 1 557 ? 31.828 -12.352 -13.758 1 79.88 557 ARG B O 1
ATOM 11623 N N . LYS B 1 558 ? 32.375 -11.859 -15.867 1 83.88 558 LYS B N 1
ATOM 11624 C CA . LYS B 1 558 ? 31.922 -10.477 -15.742 1 83.88 558 LYS B CA 1
ATOM 11625 C C . LYS B 1 558 ? 30.406 -10.398 -15.516 1 83.88 558 LYS B C 1
ATOM 11627 O O . LYS B 1 558 ? 29.938 -9.648 -14.664 1 83.88 558 LYS B O 1
ATOM 11632 N N . LEU B 1 559 ? 29.703 -11.148 -16.266 1 87.56 559 LEU B N 1
ATOM 11633 C CA . LEU B 1 559 ? 28.25 -11.141 -16.141 1 87.56 559 LEU B CA 1
ATOM 11634 C C . LEU B 1 559 ? 27.812 -11.703 -14.797 1 87.56 559 LEU B C 1
ATOM 11636 O O . LEU B 1 559 ? 26.906 -11.172 -14.164 1 87.56 559 LEU B O 1
ATOM 11640 N N . SER B 1 560 ? 28.484 -12.773 -14.367 1 88.81 560 SER B N 1
ATOM 11641 C CA . SER B 1 560 ? 28.188 -13.359 -13.07 1 88.81 560 SER B CA 1
ATOM 11642 C C . SER B 1 560 ? 28.469 -12.383 -11.938 1 88.81 560 SER B C 1
ATOM 11644 O O . SER B 1 560 ? 27.719 -12.305 -10.969 1 88.81 560 SER B O 1
ATOM 11646 N N . GLY B 1 561 ? 29.609 -11.703 -12.086 1 87.62 561 GLY B N 1
ATOM 11647 C CA . GLY B 1 561 ? 29.953 -10.695 -11.094 1 87.62 561 GLY B CA 1
ATOM 11648 C C . GLY B 1 561 ? 28.922 -9.578 -11.008 1 87.62 561 GLY B C 1
ATOM 11649 O O . GLY B 1 561 ? 28.609 -9.102 -9.914 1 87.62 561 GLY B O 1
ATOM 11650 N N . LEU B 1 562 ? 28.438 -9.234 -12.148 1 88.62 562 LEU B N 1
ATOM 11651 C CA . LEU B 1 562 ? 27.438 -8.188 -12.203 1 88.62 562 LEU B CA 1
ATOM 11652 C C . LEU B 1 562 ? 26.172 -8.609 -11.469 1 88.62 562 LEU B C 1
ATOM 11654 O O . LEU B 1 562 ? 25.625 -7.848 -10.664 1 88.62 562 LEU B O 1
ATOM 11658 N N . LEU B 1 563 ? 25.625 -9.805 -11.711 1 90.19 563 LEU B N 1
ATOM 11659 C CA . LEU B 1 563 ? 24.406 -10.266 -11.062 1 90.19 563 LEU B CA 1
ATOM 11660 C C . LEU B 1 563 ? 24.609 -10.445 -9.57 1 90.19 563 LEU B C 1
ATOM 11662 O O . LEU B 1 563 ? 23.719 -10.164 -8.773 1 90.19 563 LEU B O 1
ATOM 11666 N N . LYS B 1 564 ? 25.844 -10.875 -9.164 1 89.44 564 LYS B N 1
ATOM 11667 C CA . LYS B 1 564 ? 26.172 -11.102 -7.758 1 89.44 564 LYS B CA 1
ATOM 11668 C C . LYS B 1 564 ? 26.141 -9.797 -6.973 1 89.44 564 LYS B C 1
ATOM 11670 O O . LYS B 1 564 ? 25.969 -9.797 -5.754 1 89.44 564 LYS B O 1
ATOM 11675 N N . SER B 1 565 ? 26.297 -8.695 -7.668 1 88.12 565 SER B N 1
ATOM 11676 C CA . SER B 1 565 ? 26.359 -7.391 -7.023 1 88.12 565 SER B CA 1
ATOM 11677 C C . SER B 1 565 ? 24.969 -6.785 -6.875 1 88.12 565 SER B C 1
ATOM 11679 O O . SER B 1 565 ? 24.797 -5.742 -6.242 1 88.12 565 SER B O 1
ATOM 11681 N N . THR B 1 566 ? 23.984 -7.379 -7.449 1 88.69 566 THR B N 1
ATOM 11682 C CA . THR B 1 566 ? 22.625 -6.855 -7.359 1 88.69 566 THR B CA 1
ATOM 11683 C C . THR B 1 566 ? 21.953 -7.32 -6.07 1 88.69 566 THR B C 1
ATOM 11685 O O . THR B 1 566 ? 22.344 -8.328 -5.488 1 88.69 566 THR B O 1
ATOM 11688 N N . LYS B 1 567 ? 20.938 -6.621 -5.641 1 85.44 567 LYS B N 1
ATOM 11689 C CA . LYS B 1 567 ? 20.219 -6.926 -4.406 1 85.44 567 LYS B CA 1
ATOM 11690 C C . LYS B 1 567 ? 19.531 -8.289 -4.488 1 85.44 567 LYS B C 1
ATOM 11692 O O . LYS B 1 567 ? 19.391 -8.977 -3.477 1 85.44 567 LYS B O 1
ATOM 11697 N N . LEU B 1 568 ? 19.094 -8.734 -5.641 1 86.75 568 LEU B N 1
ATOM 11698 C CA . LEU B 1 568 ? 18.359 -9.984 -5.84 1 86.75 568 LEU B CA 1
ATOM 11699 C C . LEU B 1 568 ? 19.25 -11.188 -5.57 1 86.75 568 LEU B C 1
ATOM 11701 O O . LEU B 1 568 ? 18.797 -12.195 -5.023 1 86.75 568 LEU B O 1
ATOM 11705 N N . PHE B 1 569 ? 20.531 -11.102 -5.93 1 90.69 569 PHE B N 1
ATOM 11706 C CA . PHE B 1 569 ? 21.391 -12.289 -5.906 1 90.69 569 PHE B CA 1
ATOM 11707 C C . PHE B 1 569 ? 22.406 -12.203 -4.77 1 90.69 569 PHE B C 1
ATOM 11709 O O . PHE B 1 569 ? 23.016 -13.203 -4.395 1 90.69 569 PHE B O 1
ATOM 11716 N N . VAL B 1 570 ? 22.578 -11.031 -4.117 1 85.25 570 VAL B N 1
ATOM 11717 C CA . VAL B 1 570 ? 23.594 -10.828 -3.09 1 85.25 570 VAL B CA 1
ATOM 11718 C C . VAL B 1 570 ? 23.281 -11.695 -1.877 1 85.25 570 VAL B C 1
ATOM 11720 O O . VAL B 1 570 ? 24.203 -12.219 -1.229 1 85.25 570 VAL B O 1
ATOM 11723 N N . THR B 1 571 ? 22.031 -11.984 -1.607 1 81.69 571 THR B N 1
ATOM 11724 C CA . THR B 1 571 ? 21.672 -12.711 -0.396 1 81.69 571 THR B CA 1
ATOM 11725 C C . THR B 1 571 ? 21.266 -14.141 -0.729 1 81.69 571 THR B C 1
ATOM 11727 O O . THR B 1 571 ? 20.75 -14.867 0.131 1 81.69 571 THR B O 1
ATOM 11730 N N . THR B 1 572 ? 21.453 -14.625 -1.943 1 84.56 572 THR B N 1
ATOM 11731 C CA . THR B 1 572 ? 21 -15.945 -2.352 1 84.56 572 THR B CA 1
ATOM 11732 C C . THR B 1 572 ? 22.031 -17 -1.983 1 84.56 572 THR B C 1
ATOM 11734 O O . THR B 1 572 ? 23.219 -16.875 -2.33 1 84.56 572 THR B O 1
ATOM 11737 N N . ASP B 1 573 ? 21.609 -18 -1.266 1 81.44 573 ASP B N 1
ATOM 11738 C CA . ASP B 1 573 ? 22.484 -19.125 -0.921 1 81.44 573 ASP B CA 1
ATOM 11739 C C . ASP B 1 573 ? 22.844 -19.938 -2.16 1 81.44 573 ASP B C 1
ATOM 11741 O O . ASP B 1 573 ? 22 -20.172 -3.021 1 81.44 573 ASP B O 1
ATOM 11745 N N . GLY B 1 574 ? 24.172 -20.281 -2.322 1 81.69 574 GLY B N 1
ATOM 11746 C CA . GLY B 1 574 ? 24.625 -21.078 -3.447 1 81.69 574 GLY B CA 1
ATOM 11747 C C . GLY B 1 574 ? 24.594 -20.328 -4.766 1 81.69 574 GLY B C 1
ATOM 11748 O O . GLY B 1 574 ? 24.344 -20.922 -5.816 1 81.69 574 GLY B O 1
ATOM 11749 N N . VAL B 1 575 ? 24.766 -19.031 -4.672 1 88.56 575 VAL B N 1
ATOM 11750 C CA . VAL B 1 575 ? 24.594 -18.156 -5.824 1 88.56 575 VAL B CA 1
ATOM 11751 C C . VAL B 1 575 ? 25.609 -18.516 -6.906 1 88.56 575 VAL B C 1
ATOM 11753 O O . VAL B 1 575 ? 25.297 -18.453 -8.102 1 88.56 575 VAL B O 1
ATOM 11756 N N . ASP B 1 576 ? 26.781 -18.938 -6.543 1 86.38 576 ASP B N 1
ATOM 11757 C CA . ASP B 1 576 ? 27.797 -19.25 -7.535 1 86.38 576 ASP B CA 1
ATOM 11758 C C . ASP B 1 576 ? 27.375 -20.438 -8.406 1 86.38 576 ASP B C 1
ATOM 11760 O O . ASP B 1 576 ? 27.5 -20.375 -9.633 1 86.38 576 ASP B O 1
ATOM 11764 N N . THR B 1 577 ? 26.906 -21.516 -7.797 1 83.38 577 THR B N 1
ATOM 11765 C CA . THR B 1 577 ? 26.438 -22.672 -8.531 1 83.38 577 THR B CA 1
ATOM 11766 C C . THR B 1 577 ? 25.219 -22.312 -9.391 1 83.38 577 THR B C 1
ATOM 11768 O O . THR B 1 577 ? 25.125 -22.734 -10.547 1 83.38 577 THR B O 1
ATOM 11771 N N . LEU B 1 578 ? 24.359 -21.594 -8.812 1 86.75 578 LEU B N 1
ATOM 11772 C CA . LEU B 1 578 ? 23.156 -21.172 -9.523 1 86.75 578 LEU B CA 1
ATOM 11773 C C . LEU B 1 578 ? 23.516 -20.391 -10.789 1 86.75 578 LEU B C 1
ATOM 11775 O O . LEU B 1 578 ? 22.969 -20.656 -11.859 1 86.75 578 LEU B O 1
ATOM 11779 N N . LEU B 1 579 ? 24.422 -19.469 -10.68 1 89.94 579 LEU B N 1
ATOM 11780 C CA . LEU B 1 579 ? 24.781 -18.625 -11.805 1 89.94 579 LEU B CA 1
ATOM 11781 C C . LEU B 1 579 ? 25.547 -19.422 -12.867 1 89.94 579 LEU B C 1
ATOM 11783 O O . LEU B 1 579 ? 25.406 -19.141 -14.062 1 89.94 579 LEU B O 1
ATOM 11787 N N . ARG B 1 580 ? 26.312 -20.359 -12.43 1 86.69 580 ARG B N 1
ATOM 11788 C CA . ARG B 1 580 ? 26.984 -21.219 -13.406 1 86.69 580 ARG B CA 1
ATOM 11789 C C . ARG B 1 580 ? 25.984 -22.031 -14.203 1 86.69 580 ARG B C 1
ATOM 11791 O O . ARG B 1 580 ? 26.141 -22.203 -15.414 1 86.69 580 ARG B O 1
ATOM 11798 N N . LEU B 1 581 ? 25.016 -22.594 -13.539 1 83.25 581 LEU B N 1
ATOM 11799 C CA . LEU B 1 581 ? 23.969 -23.359 -14.203 1 83.25 581 LEU B CA 1
ATOM 11800 C C . LEU B 1 581 ? 23.188 -22.469 -15.172 1 83.25 581 LEU B C 1
ATOM 11802 O O . LEU B 1 581 ? 22.891 -22.875 -16.297 1 83.25 581 LEU B O 1
ATOM 11806 N N . ALA B 1 582 ? 22.906 -21.312 -14.656 1 88.94 582 ALA B N 1
ATOM 11807 C CA . ALA B 1 582 ? 22.172 -20.375 -15.484 1 88.94 582 ALA B CA 1
ATOM 11808 C C . ALA B 1 582 ? 22.984 -19.984 -16.719 1 88.94 582 ALA B C 1
ATOM 11810 O O . ALA B 1 582 ? 22.438 -19.875 -17.828 1 88.94 582 ALA B O 1
ATOM 11811 N N . MET B 1 583 ? 24.234 -19.766 -16.516 1 88.75 583 MET B N 1
ATOM 11812 C CA . MET B 1 583 ? 25.125 -19.406 -17.609 1 88.75 583 MET B CA 1
ATOM 11813 C C . MET B 1 583 ? 25.188 -20.516 -18.656 1 88.75 583 MET B C 1
ATOM 11815 O O . MET B 1 583 ? 25.141 -20.25 -19.859 1 88.75 583 MET B O 1
ATOM 11819 N N . GLN B 1 584 ? 25.266 -21.688 -18.188 1 83.62 584 GLN B N 1
ATOM 11820 C CA . GLN B 1 584 ? 25.297 -22.828 -19.094 1 83.62 584 GLN B CA 1
ATOM 11821 C C . GLN B 1 584 ? 24.047 -22.891 -19.953 1 83.62 584 GLN B C 1
ATOM 11823 O O . GLN B 1 584 ? 24.125 -23.078 -21.172 1 83.62 584 GLN B O 1
ATOM 11828 N N . GLU B 1 585 ? 22.953 -22.781 -19.344 1 83.31 585 GLU B N 1
ATOM 11829 C CA . GLU B 1 585 ? 21.703 -22.828 -20.078 1 83.31 585 GLU B CA 1
ATOM 11830 C C . GLU B 1 585 ? 21.578 -21.641 -21.031 1 83.31 585 GLU B C 1
ATOM 11832 O O . GLU B 1 585 ? 21.031 -21.766 -22.125 1 83.31 585 GLU B O 1
ATOM 11837 N N . SER B 1 586 ? 22.078 -20.5 -20.609 1 89.75 586 SER B N 1
ATOM 11838 C CA . SER B 1 586 ? 21.953 -19.281 -21.391 1 89.75 586 SER B CA 1
ATOM 11839 C C . SER B 1 586 ? 22.688 -19.391 -22.719 1 89.75 586 SER B C 1
ATOM 11841 O O . SER B 1 586 ? 22.297 -18.766 -23.719 1 89.75 586 SER B O 1
ATOM 11843 N N . VAL B 1 587 ? 23.719 -20.125 -22.812 1 83.75 587 VAL B N 1
ATOM 11844 C CA . VAL B 1 587 ? 24.516 -20.266 -24.016 1 83.75 587 VAL B CA 1
ATOM 11845 C C . VAL B 1 587 ? 23.656 -20.766 -25.156 1 83.75 587 VAL B C 1
ATOM 11847 O O . VAL B 1 587 ? 23.734 -20.281 -26.297 1 83.75 587 VAL B O 1
ATOM 11850 N N . SER B 1 588 ? 22.844 -21.734 -24.875 1 80.56 588 SER B N 1
ATOM 11851 C CA . SER B 1 588 ? 21.969 -22.297 -25.891 1 80.56 588 SER B CA 1
ATOM 11852 C C . SER B 1 588 ? 20.922 -21.281 -26.344 1 80.56 588 SER B C 1
ATOM 11854 O O . SER B 1 588 ? 20.562 -21.234 -27.516 1 80.56 588 SER B O 1
ATOM 11856 N N . HIS B 1 589 ? 20.5 -20.5 -25.469 1 88.38 589 HIS B N 1
ATOM 11857 C CA . HIS B 1 589 ? 19.5 -19.5 -25.797 1 88.38 589 HIS B CA 1
ATOM 11858 C C . HIS B 1 589 ? 20.094 -18.359 -26.609 1 88.38 589 HIS B C 1
ATOM 11860 O O . HIS B 1 589 ? 19.422 -17.766 -27.469 1 88.38 589 HIS B O 1
ATOM 11866 N N . VAL B 1 590 ? 21.359 -17.938 -26.312 1 88.31 590 VAL B N 1
ATOM 11867 C CA . VAL B 1 590 ? 22.047 -16.891 -27.062 1 88.31 590 VAL B CA 1
ATOM 11868 C C . VAL B 1 590 ? 22.125 -17.297 -28.547 1 88.31 590 VAL B C 1
ATOM 11870 O O . VAL B 1 590 ? 21.922 -16.453 -29.422 1 88.31 590 VAL B O 1
ATOM 11873 N N . ALA B 1 591 ? 22.422 -18.531 -28.719 1 83.25 591 ALA B N 1
ATOM 11874 C CA . ALA B 1 591 ? 22.516 -19.031 -30.094 1 83.25 591 ALA B CA 1
ATOM 11875 C C . ALA B 1 591 ? 21.203 -18.875 -30.828 1 83.25 591 ALA B C 1
ATOM 11877 O O . ALA B 1 591 ? 21.172 -18.5 -32 1 83.25 591 ALA B O 1
ATOM 11878 N N . HIS B 1 592 ? 20.156 -19.141 -30.203 1 85.19 592 HIS B N 1
ATOM 11879 C CA . HIS B 1 592 ? 18.844 -18.984 -30.781 1 85.19 592 HIS B CA 1
ATOM 11880 C C . HIS B 1 592 ? 18.547 -17.516 -31.109 1 85.19 592 HIS B C 1
ATOM 11882 O O . HIS B 1 592 ? 18.047 -17.203 -32.188 1 85.19 592 HIS B O 1
ATOM 11888 N N . LEU B 1 593 ? 18.844 -16.594 -30.188 1 89.62 593 LEU B N 1
ATOM 11889 C CA . LEU B 1 593 ? 18.594 -15.172 -30.391 1 89.62 593 LEU B CA 1
ATOM 11890 C C . LEU B 1 593 ? 19.438 -14.617 -31.531 1 89.62 593 LEU B C 1
ATOM 11892 O O . LEU B 1 593 ? 18.969 -13.773 -32.312 1 89.62 593 LEU B O 1
ATOM 11896 N N . GLU B 1 594 ? 20.656 -15.102 -31.625 1 87.44 594 GLU B N 1
ATOM 11897 C CA . GLU B 1 594 ? 21.547 -14.656 -32.688 1 87.44 594 GLU B CA 1
ATOM 11898 C C . GLU B 1 594 ? 21 -15.023 -34.062 1 87.44 594 GLU B C 1
ATOM 11900 O O . GLU B 1 594 ? 21.141 -14.266 -35.031 1 87.44 594 GLU B O 1
ATOM 11905 N N . HIS B 1 595 ? 20.328 -16.062 -34.062 1 84.12 595 HIS B N 1
ATOM 11906 C CA . HIS B 1 595 ? 19.797 -16.562 -35.344 1 84.12 595 HIS B CA 1
ATOM 11907 C C . HIS B 1 595 ? 18.578 -15.758 -35.781 1 84.12 595 HIS B C 1
ATOM 11909 O O . HIS B 1 595 ? 18.281 -15.656 -36.969 1 84.12 595 HIS B O 1
ATOM 11915 N N . THR B 1 596 ? 17.844 -15.133 -34.875 1 85.88 596 THR B N 1
ATOM 11916 C CA . THR B 1 596 ? 16.594 -14.461 -35.219 1 85.88 596 THR B CA 1
ATOM 11917 C C . THR B 1 596 ? 16.719 -12.953 -35.031 1 85.88 596 THR B C 1
ATOM 11919 O O . THR B 1 596 ? 15.742 -12.219 -35.156 1 85.88 596 THR B O 1
ATOM 11922 N N . ARG B 1 597 ? 17.828 -12.422 -34.688 1 88.12 597 ARG B N 1
ATOM 11923 C CA . ARG B 1 597 ? 18.062 -11.07 -34.188 1 88.12 597 ARG B CA 1
ATOM 11924 C C . ARG B 1 597 ? 17.625 -10.031 -35.219 1 88.12 597 ARG B C 1
ATOM 11926 O O . ARG B 1 597 ? 17.156 -8.945 -34.844 1 88.12 597 ARG B O 1
ATOM 11933 N N . PHE B 1 598 ? 17.688 -10.258 -36.5 1 89.12 598 PHE B N 1
ATOM 11934 C CA . PHE B 1 598 ? 17.406 -9.203 -37.469 1 89.12 598 PHE B CA 1
ATOM 11935 C C . PHE B 1 598 ? 16.172 -9.547 -38.312 1 89.12 598 PHE B C 1
ATOM 11937 O O . PHE B 1 598 ? 16.016 -9.039 -39.438 1 89.12 598 PHE B O 1
ATOM 11944 N N . ASP B 1 599 ? 15.344 -10.359 -37.781 1 89.06 599 ASP B N 1
ATOM 11945 C CA . ASP B 1 599 ? 14.125 -10.742 -38.469 1 89.06 599 ASP B CA 1
ATOM 11946 C C . ASP B 1 599 ? 13.156 -9.562 -38.594 1 89.06 599 ASP B C 1
ATOM 11948 O O . ASP B 1 599 ? 12.391 -9.484 -39.562 1 89.06 599 ASP B O 1
ATOM 11952 N N . ILE B 1 600 ? 13.203 -8.609 -37.625 1 93.69 600 ILE B N 1
ATOM 11953 C CA . ILE B 1 600 ? 12.211 -7.539 -37.562 1 93.69 600 ILE B CA 1
ATOM 11954 C C . ILE B 1 600 ? 12.898 -6.188 -37.75 1 93.69 600 ILE B C 1
ATOM 11956 O O . ILE B 1 600 ? 12.617 -5.457 -38.688 1 93.69 600 ILE B O 1
ATOM 11960 N N . PHE B 1 601 ? 13.836 -5.883 -36.906 1 93.06 601 PHE B N 1
ATOM 11961 C CA . PHE B 1 601 ? 14.531 -4.605 -36.969 1 93.06 601 PHE B CA 1
ATOM 11962 C C . PHE B 1 601 ? 15.844 -4.727 -37.75 1 93.06 601 PHE B C 1
ATOM 11964 O O . PHE B 1 601 ? 16.547 -5.734 -37.625 1 93.06 601 PHE B O 1
ATOM 11971 N N . PRO B 1 602 ? 16.078 -3.748 -38.5 1 88.38 602 PRO B N 1
ATOM 11972 C CA . PRO B 1 602 ? 17.312 -3.809 -39.281 1 88.38 602 PRO B CA 1
ATOM 11973 C C . PRO B 1 602 ? 18.578 -3.686 -38.438 1 88.38 602 PRO B C 1
ATOM 11975 O O . PRO B 1 602 ? 18.516 -3.16 -37.312 1 88.38 602 PRO B O 1
ATOM 11978 N N . GLN B 1 603 ? 19.688 -4.23 -38.969 1 84.5 603 GLN B N 1
ATOM 11979 C CA . GLN B 1 603 ? 20.969 -4.141 -38.312 1 84.5 603 GLN B CA 1
ATOM 11980 C C . GLN B 1 603 ? 21.422 -2.691 -38.188 1 84.5 603 GLN B C 1
ATOM 11982 O O . GLN B 1 603 ? 21.484 -1.972 -39.188 1 84.5 603 GLN B O 1
ATOM 11987 N N . PRO B 1 604 ? 21.562 -2.373 -36.781 1 77.38 604 PRO B N 1
ATOM 11988 C CA . PRO B 1 604 ? 22.062 -1.01 -36.625 1 77.38 604 PRO B CA 1
ATOM 11989 C C . PRO B 1 604 ? 23.531 -0.871 -37.062 1 77.38 604 PRO B C 1
ATOM 11991 O O . PRO B 1 604 ? 24.234 -1.873 -37.156 1 77.38 604 PRO B O 1
ATOM 11994 N N . VAL B 1 605 ? 23.938 0.405 -37.375 1 65.62 605 VAL B N 1
ATOM 11995 C CA . VAL B 1 605 ? 25.297 0.69 -37.844 1 65.62 605 VAL B CA 1
ATOM 11996 C C . VAL B 1 605 ? 26.297 0.365 -36.719 1 65.62 605 VAL B C 1
ATOM 11998 O O . VAL B 1 605 ? 27.344 -0.215 -37 1 65.62 605 VAL B O 1
ATOM 12001 N N . LYS B 1 606 ? 26.125 0.757 -35.469 1 61.34 606 LYS B N 1
ATOM 12002 C CA . LYS B 1 606 ? 26.969 0.442 -34.312 1 61.34 606 LYS B CA 1
ATOM 12003 C C . LYS B 1 606 ? 26.312 -0.599 -33.406 1 61.34 606 LYS B C 1
ATOM 12005 O O . LYS B 1 606 ? 25.172 -0.418 -33 1 61.34 606 LYS B O 1
ATOM 12010 N N . VAL B 1 607 ? 26.953 -1.812 -33.469 1 59.38 607 VAL B N 1
ATOM 12011 C CA . VAL B 1 607 ? 26.297 -2.932 -32.812 1 59.38 607 VAL B CA 1
ATOM 12012 C C . VAL B 1 607 ? 26.828 -3.062 -31.391 1 59.38 607 VAL B C 1
ATOM 12014 O O . VAL B 1 607 ? 28.016 -3.271 -31.172 1 59.38 607 VAL B O 1
ATOM 12017 N N . ASN B 1 608 ? 26.484 -2.314 -30.359 1 60.91 608 ASN B N 1
ATOM 12018 C CA . ASN B 1 608 ? 26.812 -2.662 -28.969 1 60.91 608 ASN B CA 1
ATOM 12019 C C . ASN B 1 608 ? 25.719 -3.537 -28.344 1 60.91 608 ASN B C 1
ATOM 12021 O O . ASN B 1 608 ? 24.766 -3.025 -27.766 1 60.91 608 ASN B O 1
ATOM 12025 N N . GLU B 1 609 ? 25.891 -4.828 -28.719 1 70.88 609 GLU B N 1
ATOM 12026 C CA . GLU B 1 609 ? 24.781 -5.695 -28.344 1 70.88 609 GLU B CA 1
ATOM 12027 C C . GLU B 1 609 ? 25.047 -6.41 -27.016 1 70.88 609 GLU B C 1
ATOM 12029 O O . GLU B 1 609 ? 24.906 -7.629 -26.922 1 70.88 609 GLU B O 1
ATOM 12034 N N . LYS B 1 610 ? 25.375 -5.602 -25.984 1 76.62 610 LYS B N 1
ATOM 12035 C CA . LYS B 1 610 ? 25.625 -6.133 -24.641 1 76.62 610 LYS B CA 1
ATOM 12036 C C . LYS B 1 610 ? 24.406 -6.863 -24.109 1 76.62 610 LYS B C 1
ATOM 12038 O O . LYS B 1 610 ? 24.531 -7.754 -23.266 1 76.62 610 LYS B O 1
ATOM 12043 N N . TYR B 1 611 ? 23.219 -6.562 -24.734 1 86.5 611 TYR B N 1
ATOM 12044 C CA . TYR B 1 611 ? 21.984 -7.125 -24.188 1 86.5 611 TYR B CA 1
ATOM 12045 C C . TYR B 1 611 ? 21.781 -8.547 -24.672 1 86.5 611 TYR B C 1
ATOM 12047 O O . TYR B 1 611 ? 21.016 -9.312 -24.078 1 86.5 611 TYR B O 1
ATOM 12055 N N . LEU B 1 612 ? 22.469 -9.008 -25.734 1 88.06 612 LEU B N 1
ATOM 12056 C CA . LEU B 1 612 ? 22.25 -10.32 -26.312 1 88.06 612 LEU B CA 1
ATOM 12057 C C . LEU B 1 612 ? 22.672 -11.422 -25.359 1 88.06 612 LEU B C 1
ATOM 12059 O O . LEU B 1 612 ? 22.062 -12.492 -25.312 1 88.06 612 LEU B O 1
ATOM 12063 N N . ASN B 1 613 ? 23.75 -11.148 -24.625 1 88.75 613 ASN B N 1
ATOM 12064 C CA . ASN B 1 613 ? 24.219 -12.117 -23.641 1 88.75 613 ASN B CA 1
ATOM 12065 C C . ASN B 1 613 ? 23.531 -11.938 -22.297 1 88.75 613 ASN B C 1
ATOM 12067 O O . ASN B 1 613 ? 23.328 -12.898 -21.562 1 88.75 613 ASN B O 1
ATOM 12071 N N . MET B 1 614 ? 23.156 -10.75 -22 1 90.62 614 MET B N 1
ATOM 12072 C CA . MET B 1 614 ? 22.578 -10.438 -20.688 1 90.62 614 MET B CA 1
ATOM 12073 C C . MET B 1 614 ? 21.141 -10.969 -20.594 1 90.62 614 MET B C 1
ATOM 12075 O O . MET B 1 614 ? 20.734 -11.453 -19.547 1 90.62 614 MET B O 1
ATOM 12079 N N . ILE B 1 615 ? 20.375 -10.953 -21.719 1 93.31 615 ILE B N 1
ATOM 12080 C CA . ILE B 1 615 ? 18.953 -11.289 -21.719 1 93.31 615 ILE B CA 1
ATOM 12081 C C . ILE B 1 615 ? 18.781 -12.758 -21.328 1 93.31 615 ILE B C 1
ATOM 12083 O O . ILE B 1 615 ? 18.125 -13.07 -20.328 1 93.31 615 ILE B O 1
ATOM 12087 N N . PRO B 1 616 ? 19.453 -13.703 -22.062 1 92.81 616 PRO B N 1
ATOM 12088 C CA . PRO B 1 616 ? 19.281 -15.109 -21.672 1 92.81 616 PRO B CA 1
ATOM 12089 C C . PRO B 1 616 ? 19.828 -15.406 -20.281 1 92.81 616 PRO B C 1
ATOM 12091 O O . PRO B 1 616 ? 19.219 -16.188 -19.547 1 92.81 616 PRO B O 1
ATOM 12094 N N . PHE B 1 617 ? 20.906 -14.75 -19.953 1 93 617 PHE B N 1
ATOM 12095 C CA . PHE B 1 617 ? 21.516 -14.984 -18.641 1 93 617 PHE B CA 1
ATOM 12096 C C . PHE B 1 617 ? 20.594 -14.492 -17.531 1 93 617 PHE B C 1
ATOM 12098 O O . PHE B 1 617 ? 20.406 -15.18 -16.516 1 93 617 PHE B O 1
ATOM 12105 N N . ALA B 1 618 ? 20.016 -13.359 -17.672 1 93.44 618 ALA B N 1
ATOM 12106 C CA . ALA B 1 618 ? 19.109 -12.789 -16.672 1 93.44 618 ALA B CA 1
ATOM 12107 C C . ALA B 1 618 ? 17.859 -13.648 -16.516 1 93.44 618 ALA B C 1
ATOM 12109 O O . ALA B 1 618 ? 17.438 -13.938 -15.391 1 93.44 618 ALA B O 1
ATOM 12110 N N . TRP B 1 619 ? 17.25 -14.047 -17.594 1 94.69 619 TRP B N 1
ATOM 12111 C CA . TRP B 1 619 ? 16.016 -14.836 -17.547 1 94.69 619 TRP B CA 1
ATOM 12112 C C . TRP B 1 619 ? 16.281 -16.203 -16.906 1 94.69 619 TRP B C 1
ATOM 12114 O O . TRP B 1 619 ? 15.492 -16.656 -16.078 1 94.69 619 TRP B O 1
ATOM 12124 N N . THR B 1 620 ? 17.375 -16.844 -17.281 1 91.88 620 THR B N 1
ATOM 12125 C CA . THR B 1 620 ? 17.672 -18.172 -16.75 1 91.88 620 THR B CA 1
ATOM 12126 C C . THR B 1 620 ? 18.031 -18.078 -15.266 1 91.88 620 THR B C 1
ATOM 12128 O O . THR B 1 620 ? 17.609 -18.906 -14.469 1 91.88 620 THR B O 1
ATOM 12131 N N . ALA B 1 621 ? 18.844 -17.094 -14.914 1 91.88 621 ALA B N 1
ATOM 12132 C CA . ALA B 1 621 ? 19.219 -16.906 -13.508 1 91.88 621 ALA B CA 1
ATOM 12133 C C . ALA B 1 621 ? 17.984 -16.688 -12.641 1 91.88 621 ALA B C 1
ATOM 12135 O O . ALA B 1 621 ? 17.859 -17.297 -11.578 1 91.88 621 ALA B O 1
ATOM 12136 N N . CYS B 1 622 ? 17.109 -15.836 -13.133 1 93 622 CYS B N 1
ATOM 12137 C CA . CYS B 1 622 ? 15.898 -15.547 -12.375 1 93 622 CYS B CA 1
ATOM 12138 C C . CYS B 1 622 ? 14.969 -16.766 -12.328 1 93 622 CYS B C 1
ATOM 12140 O O . CYS B 1 622 ? 14.273 -16.984 -11.336 1 93 622 CYS B O 1
ATOM 12142 N N . ASN B 1 623 ? 14.945 -17.5 -13.406 1 90.88 623 ASN B N 1
ATOM 12143 C CA . ASN B 1 623 ? 14.133 -18.703 -13.453 1 90.88 623 ASN B CA 1
ATOM 12144 C C . ASN B 1 623 ? 14.586 -19.719 -12.398 1 90.88 623 ASN B C 1
ATOM 12146 O O . ASN B 1 623 ? 13.758 -20.375 -11.773 1 90.88 623 ASN B O 1
ATOM 12150 N N . TYR B 1 624 ? 15.898 -19.797 -12.219 1 85.44 624 TYR B N 1
ATOM 12151 C CA . TYR B 1 624 ? 16.453 -20.734 -11.25 1 85.44 624 TYR B CA 1
ATOM 12152 C C . TYR B 1 624 ? 16.219 -20.25 -9.82 1 85.44 624 TYR B C 1
ATOM 12154 O O . TYR B 1 624 ? 16.172 -21.047 -8.883 1 85.44 624 TYR B O 1
ATOM 12162 N N . LEU B 1 625 ? 16.109 -18.969 -9.695 1 85.12 625 LEU B N 1
ATOM 12163 C CA . LEU B 1 625 ? 15.836 -18.406 -8.383 1 85.12 625 LEU B CA 1
ATOM 12164 C C . LEU B 1 625 ? 14.422 -18.766 -7.926 1 85.12 625 LEU B C 1
ATOM 12166 O O . LEU B 1 625 ? 14.141 -18.797 -6.727 1 85.12 625 LEU B O 1
ATOM 12170 N N . SER B 1 626 ? 13.664 -19.031 -8.961 1 79.69 626 SER B N 1
ATOM 12171 C CA . SER B 1 626 ? 12.266 -19.297 -8.641 1 79.69 626 SER B CA 1
ATOM 12172 C C . SER B 1 626 ? 12.055 -20.766 -8.273 1 79.69 626 SER B C 1
ATOM 12174 O O . SER B 1 626 ? 12.773 -21.641 -8.758 1 79.69 626 SER B O 1
ATOM 12176 N N . GLY B 1 627 ? 11.32 -21.141 -7.348 1 66 627 GLY B N 1
ATOM 12177 C CA . GLY B 1 627 ? 10.984 -22.516 -6.977 1 66 627 GLY B CA 1
ATOM 12178 C C . GLY B 1 627 ? 10.094 -23.203 -7.988 1 66 627 GLY B C 1
ATOM 12179 O O . GLY B 1 627 ? 9.922 -24.422 -7.934 1 66 627 GLY B O 1
ATOM 12180 N N . CYS B 1 628 ? 9.547 -22.484 -8.992 1 68.69 628 CYS B N 1
ATOM 12181 C CA . CYS B 1 628 ? 8.664 -23 -10.031 1 68.69 628 CYS B CA 1
ATOM 12182 C C . CYS B 1 628 ? 9.133 -22.562 -11.414 1 68.69 628 CYS B C 1
ATOM 12184 O O . CYS B 1 628 ? 8.547 -21.656 -12.008 1 68.69 628 CYS B O 1
ATOM 12186 N N . PRO B 1 629 ? 10.07 -23.219 -11.93 1 78.88 629 PRO B N 1
ATOM 12187 C CA . PRO B 1 629 ? 10.695 -22.75 -13.164 1 78.88 629 PRO B CA 1
ATOM 12188 C C . PRO B 1 629 ? 9.734 -22.734 -14.344 1 78.88 629 PRO B C 1
ATOM 12190 O O . PRO B 1 629 ? 8.883 -23.625 -14.469 1 78.88 629 PRO B O 1
ATOM 12193 N N . LEU B 1 630 ? 9.867 -21.75 -15.164 1 87.56 630 LEU B N 1
ATOM 12194 C CA . LEU B 1 630 ? 9.156 -21.609 -16.422 1 87.56 630 LEU B CA 1
ATOM 12195 C C . LEU B 1 630 ? 9.633 -22.656 -17.438 1 87.56 630 LEU B C 1
ATOM 12197 O O . LEU B 1 630 ? 10.773 -23.125 -17.359 1 87.56 630 LEU B O 1
ATOM 12201 N N . SER B 1 631 ? 8.711 -22.969 -18.328 1 86.5 631 SER B N 1
ATOM 12202 C CA . SER B 1 631 ? 9.109 -23.859 -19.422 1 86.5 631 SER B CA 1
ATOM 12203 C C . SER B 1 631 ? 10.094 -23.172 -20.359 1 86.5 631 SER B C 1
ATOM 12205 O O . SER B 1 631 ? 10.078 -21.938 -20.5 1 86.5 631 SER B O 1
ATOM 12207 N N . PRO B 1 632 ? 10.945 -23.891 -21.031 1 87.62 632 PRO B N 1
ATOM 12208 C CA . PRO B 1 632 ? 11.898 -23.297 -21.984 1 87.62 632 PRO B CA 1
ATOM 12209 C C . PRO B 1 632 ? 11.211 -22.516 -23.094 1 87.62 632 PRO B C 1
ATOM 12211 O O . PRO B 1 632 ? 11.742 -21.5 -23.562 1 87.62 632 PRO B O 1
ATOM 12214 N N . ASN B 1 633 ? 10.047 -22.953 -23.531 1 87.88 633 ASN B N 1
ATOM 12215 C CA . ASN B 1 633 ? 9.336 -22.203 -24.562 1 87.88 633 ASN B CA 1
ATOM 12216 C C . ASN B 1 633 ? 8.961 -20.812 -24.094 1 87.88 633 ASN B C 1
ATOM 12218 O O . ASN B 1 633 ? 9.078 -19.844 -24.844 1 87.88 633 ASN B O 1
ATOM 12222 N N . VAL B 1 634 ? 8.5 -20.703 -22.859 1 90.75 634 VAL B N 1
ATOM 12223 C CA . VAL B 1 634 ? 8.125 -19.406 -22.297 1 90.75 634 VAL B CA 1
ATOM 12224 C C . VAL B 1 634 ? 9.367 -18.531 -22.156 1 90.75 634 VAL B C 1
ATOM 12226 O O . VAL B 1 634 ? 9.328 -17.344 -22.453 1 90.75 634 VAL B O 1
ATOM 12229 N N . LEU B 1 635 ? 10.453 -19.156 -21.734 1 91.94 635 LEU B N 1
ATOM 12230 C CA . LEU B 1 635 ? 11.711 -18.422 -21.594 1 91.94 635 LEU B CA 1
ATOM 12231 C C . LEU B 1 635 ? 12.172 -17.859 -22.938 1 91.94 635 LEU B C 1
ATOM 12233 O O . LEU B 1 635 ? 12.531 -16.688 -23.031 1 91.94 635 LEU B O 1
ATOM 12237 N N . ILE B 1 636 ? 12.094 -18.656 -23.922 1 90.62 636 ILE B N 1
ATOM 12238 C CA . ILE B 1 636 ? 12.555 -18.25 -25.25 1 90.62 636 ILE B CA 1
ATOM 12239 C C . ILE B 1 636 ? 11.68 -17.109 -25.781 1 90.62 636 ILE B C 1
ATOM 12241 O O . ILE B 1 636 ? 12.188 -16.156 -26.359 1 90.62 636 ILE B O 1
ATOM 12245 N N . ASP B 1 637 ? 10.445 -17.281 -25.625 1 91.56 637 ASP B N 1
ATOM 12246 C CA . ASP B 1 637 ? 9.516 -16.25 -26.078 1 91.56 637 ASP B CA 1
ATOM 12247 C C . ASP B 1 637 ? 9.82 -14.906 -25.406 1 91.56 637 ASP B C 1
ATOM 12249 O O . ASP B 1 637 ? 9.867 -13.875 -26.094 1 91.56 637 ASP B O 1
ATOM 12253 N N . MET B 1 638 ? 10.031 -14.914 -24.125 1 94.88 638 MET B N 1
ATOM 12254 C CA . MET B 1 638 ? 10.242 -13.672 -23.406 1 94.88 638 MET B CA 1
ATOM 12255 C C . MET B 1 638 ? 11.625 -13.094 -23.688 1 94.88 638 MET B C 1
ATOM 12257 O O . MET B 1 638 ? 11.812 -11.875 -23.703 1 94.88 638 MET B O 1
ATOM 12261 N N . MET B 1 639 ? 12.586 -13.953 -23.906 1 95.12 639 MET B N 1
ATOM 12262 C CA . MET B 1 639 ? 13.906 -13.484 -24.297 1 95.12 639 MET B CA 1
ATOM 12263 C C . MET B 1 639 ? 13.859 -12.781 -25.656 1 95.12 639 MET B C 1
ATOM 12265 O O . MET B 1 639 ? 14.531 -11.773 -25.859 1 95.12 639 MET B O 1
ATOM 12269 N N . GLU B 1 640 ? 13.078 -13.344 -26.516 1 93.62 640 GLU B N 1
ATOM 12270 C CA . GLU B 1 640 ? 12.898 -12.703 -27.812 1 93.62 640 GLU B CA 1
ATOM 12271 C C . GLU B 1 640 ? 12.227 -11.336 -27.672 1 93.62 640 GLU B C 1
ATOM 12273 O O . GLU B 1 640 ? 12.625 -10.375 -28.328 1 93.62 640 GLU B O 1
ATOM 12278 N N . ILE B 1 641 ? 11.188 -11.281 -26.844 1 94.88 641 ILE B N 1
ATOM 12279 C CA . ILE B 1 641 ? 10.492 -10.023 -26.609 1 94.88 641 ILE B CA 1
ATOM 12280 C C . ILE B 1 641 ? 11.461 -9.008 -26.016 1 94.88 641 ILE B C 1
ATOM 12282 O O . ILE B 1 641 ? 11.453 -7.832 -26.406 1 94.88 641 ILE B O 1
ATOM 12286 N N . SER B 1 642 ? 12.297 -9.438 -25.031 1 94.69 642 SER B N 1
ATOM 12287 C CA . SER B 1 642 ? 13.297 -8.555 -24.438 1 94.69 642 SER B CA 1
ATOM 12288 C C . SER B 1 642 ? 14.242 -8 -25.5 1 94.69 642 SER B C 1
ATOM 12290 O O . SER B 1 642 ? 14.562 -6.809 -25.484 1 94.69 642 SER B O 1
ATOM 12292 N N . MET B 1 643 ? 14.672 -8.836 -26.375 1 93.56 643 MET B N 1
ATOM 12293 C CA . MET B 1 643 ? 15.562 -8.414 -27.453 1 93.56 643 MET B CA 1
ATOM 12294 C C . MET B 1 643 ? 14.875 -7.395 -28.344 1 93.56 643 MET B C 1
ATOM 12296 O O . MET B 1 643 ? 15.461 -6.359 -28.672 1 93.56 643 MET B O 1
ATOM 12300 N N . LEU B 1 644 ? 13.68 -7.691 -28.75 1 94.19 644 LEU B N 1
ATOM 12301 C CA . LEU B 1 644 ? 12.938 -6.805 -29.641 1 94.19 644 LEU B CA 1
ATOM 12302 C C . LEU B 1 644 ? 12.703 -5.449 -28.984 1 94.19 644 LEU B C 1
ATOM 12304 O O . LEU B 1 644 ? 12.68 -4.422 -29.656 1 94.19 644 LEU B O 1
ATOM 12308 N N . ASN B 1 645 ? 12.469 -5.449 -27.672 1 93.19 645 ASN B N 1
ATOM 12309 C CA . ASN B 1 645 ? 12.281 -4.195 -26.953 1 93.19 645 ASN B CA 1
ATOM 12310 C C . ASN B 1 645 ? 13.523 -3.314 -27.016 1 93.19 645 ASN B C 1
ATOM 12312 O O . ASN B 1 645 ? 13.422 -2.102 -27.219 1 93.19 645 ASN B O 1
ATOM 12316 N N . TYR B 1 646 ? 14.719 -3.926 -26.781 1 90.62 646 TYR B N 1
ATOM 12317 C CA . TYR B 1 646 ? 15.969 -3.182 -26.922 1 90.62 646 TYR B CA 1
ATOM 12318 C C . TYR B 1 646 ? 16.125 -2.623 -28.328 1 90.62 646 TYR B C 1
ATOM 12320 O O . TYR B 1 646 ? 16.531 -1.472 -28.5 1 90.62 646 TYR B O 1
ATOM 12328 N N . GLN B 1 647 ? 15.758 -3.426 -29.266 1 91.75 647 GLN B N 1
ATOM 12329 C CA . GLN B 1 647 ? 15.914 -3.029 -30.656 1 91.75 647 GLN B CA 1
ATOM 12330 C C . GLN B 1 647 ? 14.93 -1.929 -31.031 1 91.75 647 GLN B C 1
ATOM 12332 O O . GLN B 1 647 ? 15.266 -1.021 -31.797 1 91.75 647 GLN B O 1
ATOM 12337 N N . ALA B 1 648 ? 13.711 -2.031 -30.562 1 93 648 ALA B N 1
ATOM 12338 C CA . ALA B 1 648 ? 12.719 -0.991 -30.812 1 93 648 ALA B CA 1
ATOM 12339 C C . ALA B 1 648 ? 13.18 0.35 -30.234 1 93 648 ALA B C 1
ATOM 12341 O O . ALA B 1 648 ? 13.023 1.389 -30.891 1 93 648 ALA B O 1
ATOM 12342 N N . ASP B 1 649 ? 13.664 0.307 -29.031 1 90.5 649 ASP B N 1
ATOM 12343 C CA . ASP B 1 649 ? 14.188 1.505 -28.375 1 90.5 649 ASP B CA 1
ATOM 12344 C C . ASP B 1 649 ? 15.297 2.145 -29.203 1 90.5 649 ASP B C 1
ATOM 12346 O O . ASP B 1 649 ? 15.266 3.348 -29.469 1 90.5 649 ASP B O 1
ATOM 12350 N N . GLU B 1 650 ? 16.234 1.338 -29.609 1 88.12 650 GLU B N 1
ATOM 12351 C CA . GLU B 1 650 ? 17.359 1.809 -30.422 1 88.12 650 GLU B CA 1
ATOM 12352 C C . GLU B 1 650 ? 16.875 2.34 -31.766 1 88.12 650 GLU B C 1
ATOM 12354 O O . GLU B 1 650 ? 17.375 3.365 -32.25 1 88.12 650 GLU B O 1
ATOM 12359 N N . PHE B 1 651 ? 15.984 1.63 -32.344 1 91.38 651 PHE B N 1
ATOM 12360 C CA . PHE B 1 651 ? 15.469 1.998 -33.656 1 91.38 651 PHE B CA 1
ATOM 12361 C C . PHE B 1 651 ? 14.789 3.363 -33.594 1 91.38 651 PHE B C 1
ATOM 12363 O O . PHE B 1 651 ? 15.031 4.211 -34.469 1 91.38 651 PHE B O 1
ATOM 12370 N N . VAL B 1 652 ? 13.945 3.617 -32.625 1 91.56 652 VAL B N 1
ATOM 12371 C CA . VAL B 1 652 ? 13.211 4.875 -32.469 1 91.56 652 VAL B CA 1
ATOM 12372 C C . VAL B 1 652 ? 14.188 6.012 -32.188 1 91.56 652 VAL B C 1
ATOM 12374 O O . VAL B 1 652 ? 14.062 7.102 -32.75 1 91.56 652 VAL B O 1
ATOM 12377 N N . GLU B 1 653 ? 15.148 5.773 -31.344 1 87.31 653 GLU B N 1
ATOM 12378 C CA . GLU B 1 653 ? 16.125 6.789 -30.984 1 87.31 653 GLU B CA 1
ATOM 12379 C C . GLU B 1 653 ? 16.953 7.219 -32.188 1 87.31 653 GLU B C 1
ATOM 12381 O O . GLU B 1 653 ? 17.438 8.352 -32.25 1 87.31 653 GLU B O 1
ATOM 12386 N N . LEU B 1 654 ? 17.094 6.316 -33.062 1 86.38 654 LEU B N 1
ATOM 12387 C CA . LEU B 1 654 ? 17.953 6.594 -34.219 1 86.38 654 LEU B CA 1
ATOM 12388 C C . LEU B 1 654 ? 17.125 7.188 -35.375 1 86.38 654 LEU B C 1
ATOM 12390 O O . LEU B 1 654 ? 17.609 8.07 -36.094 1 86.38 654 LEU B O 1
ATOM 12394 N N . GLN B 1 655 ? 15.914 6.762 -35.594 1 89.31 655 GLN B N 1
ATOM 12395 C CA . GLN B 1 655 ? 15.172 7.078 -36.781 1 89.31 655 GLN B CA 1
ATOM 12396 C C . GLN B 1 655 ? 14.266 8.289 -36.594 1 89.31 655 GLN B C 1
ATOM 12398 O O . GLN B 1 655 ? 14.109 9.117 -37.5 1 89.31 655 GLN B O 1
ATOM 12403 N N . ILE B 1 656 ? 13.656 8.477 -35.438 1 90.31 656 ILE B N 1
ATOM 12404 C CA . ILE B 1 656 ? 12.641 9.5 -35.219 1 90.31 656 ILE B CA 1
ATOM 12405 C C . ILE B 1 656 ? 13.273 10.883 -35.281 1 90.31 656 ILE B C 1
ATOM 12407 O O . ILE B 1 656 ? 12.688 11.828 -35.812 1 90.31 656 ILE B O 1
ATOM 12411 N N . PRO B 1 657 ? 14.461 11.055 -34.625 1 87.06 657 PRO B N 1
ATOM 12412 C CA . PRO B 1 657 ? 15.078 12.383 -34.719 1 87.06 657 PRO B CA 1
ATOM 12413 C C . PRO B 1 657 ? 15.359 12.82 -36.156 1 87.06 657 PRO B C 1
ATOM 12415 O O . PRO B 1 657 ? 15.523 14.008 -36.406 1 87.06 657 PRO B O 1
ATOM 12418 N N . LEU B 1 658 ? 15.328 11.898 -37.062 1 86.62 658 LEU B N 1
ATOM 12419 C CA . LEU B 1 658 ? 15.602 12.195 -38.469 1 86.62 658 LEU B CA 1
ATOM 12420 C C . LEU B 1 658 ? 14.328 12.609 -39.188 1 86.62 658 LEU B C 1
ATOM 12422 O O . LEU B 1 658 ? 14.383 13.102 -40.312 1 86.62 658 LEU B O 1
ATOM 12426 N N . CYS B 1 659 ? 13.234 12.547 -38.531 1 89.88 659 CYS B N 1
ATOM 12427 C CA . CYS B 1 659 ? 11.945 12.852 -39.125 1 89.88 659 CYS B CA 1
ATOM 12428 C C . CYS B 1 659 ? 11.523 14.281 -38.844 1 89.88 659 CYS B C 1
ATOM 12430 O O . CYS B 1 659 ? 11.883 14.836 -37.812 1 89.88 659 CYS B O 1
ATOM 12432 N N . LYS B 1 660 ? 10.805 14.883 -39.75 1 88.19 660 LYS B N 1
ATOM 12433 C CA . LYS B 1 660 ? 10.18 16.172 -39.531 1 88.19 660 LYS B CA 1
ATOM 12434 C C . LYS B 1 660 ? 8.938 16.047 -38.656 1 88.19 660 LYS B C 1
ATOM 12436 O O . LYS B 1 660 ? 8.445 14.93 -38.438 1 88.19 660 LYS B O 1
ATOM 12441 N N . GLU B 1 661 ? 8.453 17.109 -38.156 1 87.5 661 GLU B N 1
ATOM 12442 C CA . GLU B 1 661 ? 7.324 17.109 -37.219 1 87.5 661 GLU B CA 1
ATOM 12443 C C . GLU B 1 661 ? 6.078 16.5 -37.875 1 87.5 661 GLU B C 1
ATOM 12445 O O . GLU B 1 661 ? 5.316 15.789 -37.219 1 87.5 661 GLU B O 1
ATOM 12450 N N . ASP B 1 662 ? 5.902 16.812 -39.062 1 87.69 662 ASP B N 1
ATOM 12451 C CA . ASP B 1 662 ? 4.73 16.297 -39.75 1 87.69 662 ASP B CA 1
ATOM 12452 C C . ASP B 1 662 ? 4.828 14.789 -39.969 1 87.69 662 ASP B C 1
ATOM 12454 O O . ASP B 1 662 ? 3.818 14.086 -39.938 1 87.69 662 ASP B O 1
ATOM 12458 N N . GLN B 1 663 ? 6.082 14.336 -40.219 1 89.56 663 GLN B N 1
ATOM 12459 C CA . GLN B 1 663 ? 6.309 12.906 -40.375 1 89.56 663 GLN B CA 1
ATOM 12460 C C . GLN B 1 663 ? 6.086 12.164 -39.062 1 89.56 663 GLN B C 1
ATOM 12462 O O . GLN B 1 663 ? 5.547 11.055 -39.062 1 89.56 663 GLN B O 1
ATOM 12467 N N . VAL B 1 664 ? 6.57 12.766 -38 1 91.69 664 VAL B N 1
ATOM 12468 C CA . VAL B 1 664 ? 6.363 12.18 -36.688 1 91.69 664 VAL B CA 1
ATOM 12469 C C . VAL B 1 664 ? 4.871 12.07 -36.375 1 91.69 664 VAL B C 1
ATOM 12471 O O . VAL B 1 664 ? 4.41 11.07 -35.812 1 91.69 664 VAL B O 1
ATOM 12474 N N . PHE B 1 665 ? 4.148 13.078 -36.75 1 90.75 665 PHE B N 1
ATOM 12475 C CA . PHE B 1 665 ? 2.703 13.078 -36.562 1 90.75 665 PHE B CA 1
ATOM 12476 C C . PHE B 1 665 ? 2.047 11.969 -37.375 1 90.75 665 PHE B C 1
ATOM 12478 O O . PHE B 1 665 ? 1.107 11.32 -36.906 1 90.75 665 PHE B O 1
ATOM 12485 N N . GLU B 1 666 ? 2.535 11.781 -38.5 1 90.06 666 GLU B N 1
ATOM 12486 C CA . GLU B 1 666 ? 2.027 10.711 -39.344 1 90.06 666 GLU B CA 1
ATOM 12487 C C . GLU B 1 666 ? 2.256 9.344 -38.719 1 90.06 666 GLU B C 1
ATOM 12489 O O . GLU B 1 666 ? 1.376 8.477 -38.75 1 90.06 666 GLU B O 1
ATOM 12494 N N . VAL B 1 667 ? 3.457 9.164 -38.219 1 92.81 667 VAL B N 1
ATOM 12495 C CA . VAL B 1 667 ? 3.799 7.902 -37.562 1 92.81 667 VAL B CA 1
ATOM 12496 C C . VAL B 1 667 ? 2.889 7.676 -36.375 1 92.81 667 VAL B C 1
ATOM 12498 O O . VAL B 1 667 ? 2.375 6.574 -36.156 1 92.81 667 VAL B O 1
ATOM 12501 N N . ARG B 1 668 ? 2.646 8.703 -35.594 1 93.19 668 ARG B N 1
ATOM 12502 C CA . ARG B 1 668 ? 1.807 8.609 -34.406 1 93.19 668 ARG B CA 1
ATOM 12503 C C . ARG B 1 668 ? 0.365 8.273 -34.781 1 93.19 668 ARG B C 1
ATOM 12505 O O . ARG B 1 668 ? -0.291 7.484 -34.094 1 93.19 668 ARG B O 1
ATOM 12512 N N . ASN B 1 669 ? -0.091 8.867 -35.75 1 91 669 ASN B N 1
ATOM 12513 C CA . ASN B 1 669 ? -1.458 8.625 -36.188 1 91 669 ASN B CA 1
ATOM 12514 C C . ASN B 1 669 ? -1.634 7.199 -36.688 1 91 669 ASN B C 1
ATOM 12516 O O . ASN B 1 669 ? -2.672 6.578 -36.469 1 91 669 ASN B O 1
ATOM 12520 N N . ALA B 1 670 ? -0.651 6.797 -37.469 1 90.75 670 ALA B N 1
ATOM 12521 C CA . ALA B 1 670 ? -0.696 5.426 -37.969 1 90.75 670 ALA B CA 1
ATOM 12522 C C . ALA B 1 670 ? -0.729 4.422 -36.812 1 90.75 670 ALA B C 1
ATOM 12524 O O . ALA B 1 670 ? -1.406 3.396 -36.906 1 90.75 670 ALA B O 1
ATOM 12525 N N . LEU B 1 671 ? 0.05 4.699 -35.781 1 92.38 671 LEU B N 1
ATOM 12526 C CA . LEU B 1 671 ? 0.052 3.85 -34.594 1 92.38 671 LEU B CA 1
ATOM 12527 C C . LEU B 1 671 ? -1.311 3.869 -33.906 1 92.38 671 LEU B C 1
ATOM 12529 O O . LEU B 1 671 ? -1.798 2.83 -33.469 1 92.38 671 LEU B O 1
ATOM 12533 N N . ASN B 1 672 ? -1.92 5.027 -33.812 1 90.69 672 ASN B N 1
ATOM 12534 C CA . ASN B 1 672 ? -3.232 5.148 -33.188 1 90.69 672 ASN B CA 1
ATOM 12535 C C . ASN B 1 672 ? -4.289 4.344 -33.938 1 90.69 672 ASN B C 1
ATOM 12537 O O . ASN B 1 672 ? -5.219 3.812 -33.344 1 90.69 672 ASN B O 1
ATOM 12541 N N . GLU B 1 673 ? -4.176 4.289 -35.156 1 87.25 673 GLU B N 1
ATOM 12542 C CA . GLU B 1 673 ? -5.113 3.521 -35.969 1 87.25 673 GLU B CA 1
ATOM 12543 C C . GLU B 1 673 ? -5.027 2.029 -35.656 1 87.25 673 GLU B C 1
ATOM 12545 O O . GLU B 1 673 ? -5.992 1.29 -35.844 1 87.25 673 GLU B O 1
ATOM 12550 N N . GLN B 1 674 ? -3.883 1.652 -35.156 1 86.25 674 GLN B N 1
ATOM 12551 C CA . GLN B 1 674 ? -3.67 0.245 -34.844 1 86.25 674 GLN B CA 1
ATOM 12552 C C . GLN B 1 674 ? -4.348 -0.129 -33.531 1 86.25 674 GLN B C 1
ATOM 12554 O O . GLN B 1 674 ? -4.453 -1.311 -33.188 1 86.25 674 GLN B O 1
ATOM 12559 N N . LEU B 1 675 ? -4.883 0.812 -32.781 1 82.25 675 LEU B N 1
ATOM 12560 C CA . LEU B 1 675 ? -5.547 0.542 -31.516 1 82.25 675 LEU B CA 1
ATOM 12561 C C . LEU B 1 675 ? -6.867 -0.191 -31.734 1 82.25 675 LEU B C 1
ATOM 12563 O O . LEU B 1 675 ? -7.355 -0.883 -30.828 1 82.25 675 LEU B O 1
ATOM 12567 N N . VAL B 1 676 ? -7.566 0.027 -32.781 1 73.94 676 VAL B N 1
ATOM 12568 C CA . VAL B 1 676 ? -8.852 -0.602 -33.094 1 73.94 676 VAL B CA 1
ATOM 12569 C C . VAL B 1 676 ? -8.625 -1.917 -33.812 1 73.94 676 VAL B C 1
ATOM 12571 O O . VAL B 1 676 ? -7.805 -1.986 -34.75 1 73.94 676 VAL B O 1
ATOM 12574 N N . GLU B 1 677 ? -9.031 -3.121 -33.125 1 64 677 GLU B N 1
ATOM 12575 C CA . GLU B 1 677 ? -8.914 -4.414 -33.781 1 64 677 GLU B CA 1
ATOM 12576 C C . GLU B 1 677 ? -9.82 -4.492 -35 1 64 677 GLU B C 1
ATOM 12578 O O . GLU B 1 677 ? -11.031 -4.254 -34.906 1 64 677 GLU B O 1
ATOM 12583 N N . HIS B 1 678 ? -9.422 -4.273 -36.156 1 51.19 678 HIS B N 1
ATOM 12584 C CA . HIS B 1 678 ? -10.242 -4.414 -37.375 1 51.19 678 HIS B CA 1
ATOM 12585 C C . HIS B 1 678 ? -10.531 -5.879 -37.656 1 51.19 678 HIS B C 1
ATOM 12587 O O . HIS B 1 678 ? -9.625 -6.715 -37.656 1 51.19 678 HIS B O 1
ATOM 12593 N N . ALA B 1 679 ? -11.812 -6.441 -37.219 1 45.78 679 ALA B N 1
ATOM 12594 C CA . ALA B 1 679 ? -12.25 -7.797 -37.562 1 45.78 679 ALA B CA 1
ATOM 12595 C C . ALA B 1 679 ? -11.734 -8.219 -38.938 1 45.78 679 ALA B C 1
ATOM 12597 O O . ALA B 1 679 ? -11.336 -9.367 -39.125 1 45.78 679 ALA B O 1
ATOM 12598 N N . ASP B 1 680 ? -12.484 -7.727 -39.938 1 40.81 680 ASP B N 1
ATOM 12599 C CA . ASP B 1 680 ? -12.461 -8.258 -41.312 1 40.81 680 ASP B CA 1
ATOM 12600 C C . ASP B 1 680 ? -11.117 -7.984 -41.969 1 40.81 680 ASP B C 1
ATOM 12602 O O . ASP B 1 680 ? -10.734 -6.828 -42.156 1 40.81 680 ASP B O 1
ATOM 12606 N N . LYS B 1 681 ? -10.367 -9.008 -41.969 1 43.25 681 LYS B N 1
ATOM 12607 C CA . LYS B 1 681 ? -9.109 -9.188 -42.688 1 43.25 681 LYS B CA 1
ATOM 12608 C C . LYS B 1 681 ? -9.195 -8.609 -44.094 1 43.25 681 LYS B C 1
ATOM 12610 O O . LYS B 1 681 ? -8.195 -8.547 -44.812 1 43.25 681 LYS B O 1
ATOM 12615 N N . ASN B 1 682 ? -10.508 -8.727 -44.656 1 36.38 682 ASN B N 1
ATOM 12616 C CA . ASN B 1 682 ? -10.523 -8.57 -46.094 1 36.38 682 ASN B CA 1
ATOM 12617 C C . ASN B 1 682 ? -10.242 -7.125 -46.5 1 36.38 682 ASN B C 1
ATOM 12619 O O . ASN B 1 682 ? -10.391 -6.766 -47.688 1 36.38 682 ASN B O 1
ATOM 12623 N N . ALA B 1 683 ? -10.625 -6.191 -45.75 1 33.69 683 ALA B N 1
ATOM 12624 C CA . ALA B 1 683 ? -10.547 -4.91 -46.438 1 33.69 683 ALA B CA 1
ATOM 12625 C C . ALA B 1 683 ? -9.094 -4.465 -46.594 1 33.69 683 ALA B C 1
ATOM 12627 O O . ALA B 1 683 ? -8.422 -4.16 -45.594 1 33.69 683 ALA B O 1
ATOM 12628 N N . GLU B 1 684 ? -8.414 -5.074 -47.5 1 32.62 684 GLU B N 1
ATOM 12629 C CA . GLU B 1 684 ? -7.25 -4.453 -48.125 1 32.62 684 GLU B CA 1
ATOM 12630 C C . GLU B 1 684 ? -7.395 -2.936 -48.188 1 32.62 684 GLU B C 1
ATOM 12632 O O . GLU B 1 684 ? -7.945 -2.396 -49.125 1 32.62 684 GLU B O 1
ATOM 12637 N N . LYS B 1 685 ? -8.031 -2.322 -47.188 1 37.28 685 LYS B N 1
ATOM 12638 C CA . LYS B 1 685 ? -8.086 -0.899 -47.531 1 37.28 685 LYS B CA 1
ATOM 12639 C C . LYS B 1 685 ? -6.75 -0.411 -48.062 1 37.28 685 LYS B C 1
ATOM 12641 O O . LYS B 1 685 ? -5.688 -0.833 -47.594 1 37.28 685 LYS B O 1
ATOM 12646 N N . GLU B 1 686 ? -6.844 0.272 -49.219 1 29.98 686 GLU B N 1
ATOM 12647 C CA . GLU B 1 686 ? -5.895 1.09 -49.969 1 29.98 686 GLU B CA 1
ATOM 12648 C C . GLU B 1 686 ? -5.082 1.987 -49.031 1 29.98 686 GLU B C 1
ATOM 12650 O O . GLU B 1 686 ? -5.637 2.875 -48.375 1 29.98 686 GLU B O 1
ATOM 12655 N N . VAL B 1 687 ? -4.25 1.437 -48.219 1 35.47 687 VAL B N 1
ATOM 12656 C CA . VAL B 1 687 ? -3.273 2.422 -47.781 1 35.47 687 VAL B CA 1
ATOM 12657 C C . VAL B 1 687 ? -3.105 3.506 -48.844 1 35.47 687 VAL B C 1
ATOM 12659 O O . VAL B 1 687 ? -2.709 3.217 -49.969 1 35.47 687 VAL B O 1
ATOM 12662 N N . SER B 1 688 ? -4.031 4.414 -48.906 1 32.88 688 SER B N 1
ATOM 12663 C CA . SER B 1 688 ? -3.781 5.562 -49.781 1 32.88 688 SER B CA 1
ATOM 12664 C C . SER B 1 688 ? -2.291 5.871 -49.875 1 32.88 688 SER B C 1
ATOM 12666 O O . SER B 1 688 ? -1.592 5.883 -48.844 1 32.88 688 SER B O 1
ATOM 12668 N N . GLN B 1 689 ? -1.698 5.504 -50.938 1 31.59 689 GLN B N 1
ATOM 12669 C CA . GLN B 1 689 ? -0.395 5.887 -51.469 1 31.59 689 GLN B CA 1
ATOM 12670 C C . GLN B 1 689 ? -0.093 7.352 -51.188 1 31.59 689 GLN B C 1
ATOM 12672 O O . GLN B 1 689 ? -0.102 8.188 -52.094 1 31.59 689 GLN B O 1
ATOM 12677 N N . ARG B 1 690 ? -0.65 7.922 -50.188 1 35.94 690 ARG B N 1
ATOM 12678 C CA . ARG B 1 690 ? -0.016 9.234 -50.062 1 35.94 690 ARG B CA 1
ATOM 12679 C C . ARG B 1 690 ? 1.504 9.102 -50.062 1 35.94 690 ARG B C 1
ATOM 12681 O O . ARG B 1 690 ? 2.045 8.086 -49.625 1 35.94 690 ARG B O 1
ATOM 12688 N N . SER B 1 691 ? 2.143 9.891 -50.812 1 36.28 691 SER B N 1
ATOM 12689 C CA . SER B 1 691 ? 3.572 10.133 -51 1 36.28 691 SER B CA 1
ATOM 12690 C C . SER B 1 691 ? 4.297 10.125 -49.656 1 36.28 691 SER B C 1
ATOM 12692 O O . SER B 1 691 ? 4.273 11.117 -48.938 1 36.28 691 SER B O 1
ATOM 12694 N N . HIS B 1 692 ? 4.176 9.07 -48.906 1 45.66 692 HIS B N 1
ATOM 12695 C CA . HIS B 1 692 ? 4.957 9.047 -47.656 1 45.66 692 HIS B CA 1
ATOM 12696 C C . HIS B 1 692 ? 6.426 9.352 -47.938 1 45.66 692 HIS B C 1
ATOM 12698 O O . HIS B 1 692 ? 6.965 8.961 -48.969 1 45.66 692 HIS B O 1
ATOM 12704 N N . ILE B 1 693 ? 6.82 10.359 -47.406 1 51.59 693 ILE B N 1
ATOM 12705 C CA . ILE B 1 693 ? 8.242 10.695 -47.438 1 51.59 693 ILE B CA 1
ATOM 12706 C C . ILE B 1 693 ? 9.055 9.508 -46.938 1 51.59 693 ILE B C 1
ATOM 12708 O O . ILE B 1 693 ? 8.641 8.812 -46 1 51.59 693 ILE B O 1
ATOM 12712 N N . GLU B 1 694 ? 10.133 9.086 -47.625 1 61.28 694 GLU B N 1
ATOM 12713 C CA . GLU B 1 694 ? 11.016 7.926 -47.625 1 61.28 694 GLU B CA 1
ATOM 12714 C C . GLU B 1 694 ? 11.312 7.469 -46.188 1 61.28 694 GLU B C 1
ATOM 12716 O O . GLU B 1 694 ? 11.195 6.285 -45.875 1 61.28 694 GLU B O 1
ATOM 12721 N N . ALA B 1 695 ? 11.477 8.344 -45.219 1 71.25 695 ALA B N 1
ATOM 12722 C CA . ALA B 1 695 ? 11.93 7.961 -43.906 1 71.25 695 ALA B CA 1
ATOM 12723 C C . ALA B 1 695 ? 10.758 7.465 -43.062 1 71.25 695 ALA B C 1
ATOM 12725 O O . ALA B 1 695 ? 10.891 6.477 -42.312 1 71.25 695 ALA B O 1
ATOM 12726 N N . SER B 1 696 ? 9.578 7.996 -43.188 1 84.81 696 SER B N 1
ATOM 12727 C CA . SER B 1 696 ? 8.422 7.598 -42.406 1 84.81 696 SER B CA 1
ATOM 12728 C C . SER B 1 696 ? 7.867 6.258 -42.875 1 84.81 696 SER B C 1
ATOM 12730 O O . SER B 1 696 ? 7.336 5.484 -42.062 1 84.81 696 SER B O 1
ATOM 12732 N N . GLU B 1 697 ? 8.133 5.984 -44.094 1 86.44 697 GLU B N 1
ATOM 12733 C CA . GLU B 1 697 ? 7.641 4.723 -44.625 1 86.44 697 GLU B CA 1
ATOM 12734 C C . GLU B 1 697 ? 8.43 3.539 -44.062 1 86.44 697 GLU B C 1
ATOM 12736 O O . GLU B 1 697 ? 7.855 2.484 -43.781 1 86.44 697 GLU B O 1
ATOM 12741 N N . MET B 1 698 ? 9.711 3.734 -43.969 1 88.12 698 MET B N 1
ATOM 12742 C CA . MET B 1 698 ? 10.555 2.678 -43.406 1 88.12 698 MET B CA 1
ATOM 12743 C C . MET B 1 698 ? 10.18 2.404 -41.938 1 88.12 698 MET B C 1
ATOM 12745 O O . MET B 1 698 ? 10.148 1.249 -41.531 1 88.12 698 MET B O 1
ATOM 12749 N N . ILE B 1 699 ? 9.953 3.455 -41.219 1 92.88 699 ILE B N 1
ATOM 12750 C CA . ILE B 1 699 ? 9.586 3.322 -39.812 1 92.88 699 ILE B CA 1
ATOM 12751 C C . ILE B 1 699 ? 8.242 2.604 -39.688 1 92.88 699 ILE B C 1
ATOM 12753 O O . ILE B 1 699 ? 8.094 1.681 -38.875 1 92.88 699 ILE B O 1
ATOM 12757 N N . LEU B 1 700 ? 7.305 2.953 -40.5 1 92.81 700 LEU B N 1
ATOM 12758 C CA . LEU B 1 700 ? 5.965 2.381 -40.469 1 92.81 700 LEU B CA 1
ATOM 12759 C C . LEU B 1 700 ? 5.988 0.91 -40.875 1 92.81 700 LEU B C 1
ATOM 12761 O O . LEU B 1 700 ? 5.273 0.091 -40.281 1 92.81 700 LEU B O 1
ATOM 12765 N N . GLN B 1 701 ? 6.793 0.54 -41.812 1 92.31 701 GLN B N 1
ATOM 12766 C CA . GLN B 1 701 ? 6.91 -0.852 -42.25 1 92.31 701 GLN B CA 1
ATOM 12767 C C . GLN B 1 701 ? 7.531 -1.71 -41.156 1 92.31 701 GLN B C 1
ATOM 12769 O O . GLN B 1 701 ? 7.09 -2.838 -40.906 1 92.31 701 GLN B O 1
ATOM 12774 N N . THR B 1 702 ? 8.547 -1.189 -40.562 1 94.38 702 THR B N 1
ATOM 12775 C CA . THR B 1 702 ? 9.203 -1.912 -39.5 1 94.38 702 THR B CA 1
ATOM 12776 C C . THR B 1 702 ? 8.258 -2.094 -38.312 1 94.38 702 THR B C 1
ATOM 12778 O O . THR B 1 702 ? 8.18 -3.18 -37.719 1 94.38 702 THR B O 1
ATOM 12781 N N . PHE B 1 703 ? 7.504 -0.987 -38 1 94.94 703 PHE B N 1
ATOM 12782 C CA . PHE B 1 703 ? 6.527 -1.073 -36.906 1 94.94 703 PHE B CA 1
ATOM 12783 C C . PHE B 1 703 ? 5.434 -2.08 -37.25 1 94.94 703 PHE B C 1
ATOM 12785 O O . PHE B 1 703 ? 4.98 -2.824 -36.375 1 94.94 703 PHE B O 1
ATOM 12792 N N . ALA B 1 704 ? 5.039 -2.123 -38.438 1 93.38 704 ALA B N 1
ATOM 12793 C CA . ALA B 1 704 ? 4 -3.062 -38.875 1 93.38 704 ALA B CA 1
ATOM 12794 C C . ALA B 1 704 ? 4.465 -4.504 -38.688 1 93.38 704 ALA B C 1
ATOM 12796 O O . ALA B 1 704 ? 3.695 -5.363 -38.25 1 93.38 704 ALA B O 1
ATOM 12797 N N . LYS B 1 705 ? 5.734 -4.746 -39.094 1 94.06 705 LYS B N 1
ATOM 12798 C CA . LYS B 1 705 ? 6.309 -6.078 -38.906 1 94.06 705 LYS B CA 1
ATOM 12799 C C . LYS B 1 705 ? 6.387 -6.449 -37.438 1 94.06 705 LYS B C 1
ATOM 12801 O O . LYS B 1 705 ? 6.102 -7.59 -37.062 1 94.06 705 LYS B O 1
ATOM 12806 N N . TYR B 1 706 ? 6.832 -5.484 -36.688 1 95.5 706 TYR B N 1
ATOM 12807 C CA . TYR B 1 706 ? 6.949 -5.688 -35.25 1 95.5 706 TYR B CA 1
ATOM 12808 C C . TYR B 1 706 ? 5.594 -5.98 -34.625 1 95.5 706 TYR B C 1
ATOM 12810 O O . TYR B 1 706 ? 5.441 -6.953 -33.875 1 95.5 706 TYR B O 1
ATOM 12818 N N . ILE B 1 707 ? 4.57 -5.188 -34.938 1 95.31 707 ILE B N 1
ATOM 12819 C CA . ILE B 1 707 ? 3.223 -5.32 -34.375 1 95.31 707 ILE B CA 1
ATOM 12820 C C . ILE B 1 707 ? 2.611 -6.645 -34.844 1 95.31 707 ILE B C 1
ATOM 12822 O O . ILE B 1 707 ? 1.972 -7.344 -34.062 1 95.31 707 ILE B O 1
ATOM 12826 N N . ASP B 1 708 ? 2.859 -7.059 -36.031 1 93.5 708 ASP B N 1
ATOM 12827 C CA . ASP B 1 708 ? 2.344 -8.312 -36.562 1 93.5 708 ASP B CA 1
ATOM 12828 C C . ASP B 1 708 ? 2.957 -9.516 -35.844 1 93.5 708 ASP B C 1
ATOM 12830 O O . ASP B 1 708 ? 2.256 -10.484 -35.531 1 93.5 708 ASP B O 1
ATOM 12834 N N . ARG B 1 709 ? 4.219 -9.445 -35.688 1 93.38 709 ARG B N 1
ATOM 12835 C CA . ARG B 1 709 ? 4.922 -10.531 -35 1 93.38 709 ARG B CA 1
ATOM 12836 C C . ARG B 1 709 ? 4.355 -10.758 -33.594 1 93.38 709 ARG B C 1
ATOM 12838 O O . ARG B 1 709 ? 4.23 -11.898 -33.156 1 93.38 709 ARG B O 1
ATOM 12845 N N . ILE B 1 710 ? 4.012 -9.711 -32.938 1 94.5 710 ILE B N 1
ATOM 12846 C CA . ILE B 1 710 ? 3.545 -9.789 -31.562 1 94.5 710 ILE B CA 1
ATOM 12847 C C . ILE B 1 710 ? 2.082 -10.234 -31.547 1 94.5 710 ILE B C 1
ATOM 12849 O O . ILE B 1 710 ? 1.728 -11.195 -30.859 1 94.5 710 ILE B O 1
ATOM 12853 N N . LEU B 1 711 ? 1.23 -9.594 -32.312 1 93.19 711 LEU B N 1
ATOM 12854 C CA . LEU B 1 711 ? -0.212 -9.781 -32.188 1 93.19 711 LEU B CA 1
ATOM 12855 C C . LEU B 1 711 ? -0.644 -11.086 -32.844 1 93.19 711 LEU B C 1
ATOM 12857 O O . LEU B 1 711 ? -1.664 -11.664 -32.469 1 93.19 711 LEU B O 1
ATOM 12861 N N . ASN B 1 712 ? 0.146 -11.609 -33.75 1 91.06 712 ASN B N 1
ATOM 12862 C CA . ASN B 1 712 ? -0.245 -12.828 -34.438 1 91.06 712 ASN B CA 1
ATOM 12863 C C . ASN B 1 712 ? 0.469 -14.055 -33.875 1 91.06 712 ASN B C 1
ATOM 12865 O O . ASN B 1 712 ? 0.378 -15.141 -34.438 1 91.06 712 ASN B O 1
ATOM 12869 N N . HIS B 1 713 ? 1.206 -13.852 -32.844 1 89.31 713 HIS B N 1
ATOM 12870 C CA . HIS B 1 713 ? 1.765 -15.008 -32.156 1 89.31 713 HIS B CA 1
ATOM 12871 C C . HIS B 1 713 ? 0.665 -15.945 -31.672 1 89.31 713 HIS B C 1
ATOM 12873 O O . HIS B 1 713 ? -0.38 -15.5 -31.203 1 89.31 713 HIS B O 1
ATOM 12879 N N . PRO B 1 714 ? 0.774 -17.172 -31.766 1 84.06 714 PRO B N 1
ATOM 12880 C CA . PRO B 1 714 ? -0.279 -18.141 -31.438 1 84.06 714 PRO B CA 1
ATOM 12881 C C . PRO B 1 714 ? -0.768 -18.016 -30 1 84.06 714 PRO B C 1
ATOM 12883 O O . PRO B 1 714 ? -1.966 -18.156 -29.734 1 84.06 714 PRO B O 1
ATOM 12886 N N . HIS B 1 715 ? 0.146 -17.781 -29.172 1 83 715 HIS B N 1
ATOM 12887 C CA . HIS B 1 715 ? -0.246 -17.656 -27.781 1 83 715 HIS B CA 1
ATOM 12888 C C . HIS B 1 715 ? -1.138 -16.438 -27.562 1 83 715 HIS B C 1
ATOM 12890 O O . HIS B 1 715 ? -1.984 -16.438 -26.672 1 83 715 HIS B O 1
ATOM 12896 N N . ILE B 1 716 ? -0.952 -15.32 -28.312 1 89.56 716 ILE B N 1
ATOM 12897 C CA . ILE B 1 716 ? -1.772 -14.117 -28.203 1 89.56 716 ILE B CA 1
ATOM 12898 C C . ILE B 1 716 ? -3.109 -14.344 -28.906 1 89.56 716 ILE B C 1
ATOM 12900 O O . ILE B 1 716 ? -4.164 -13.984 -28.391 1 89.56 716 ILE B O 1
ATOM 12904 N N . GLN B 1 717 ? -3.07 -15.039 -29.984 1 87.44 717 GLN B N 1
ATOM 12905 C CA . GLN B 1 717 ? -4.281 -15.297 -30.75 1 87.44 717 GLN B CA 1
ATOM 12906 C C . GLN B 1 717 ? -5.242 -16.203 -29.984 1 87.44 717 GLN B C 1
ATOM 12908 O O . GLN B 1 717 ? -6.465 -16.078 -30.125 1 87.44 717 GLN B O 1
ATOM 12913 N N . ASN B 1 718 ? -4.668 -17.047 -29.172 1 83.69 718 ASN B N 1
ATOM 12914 C CA . ASN B 1 718 ? -5.488 -18 -28.438 1 83.69 718 ASN B CA 1
ATOM 12915 C C . ASN B 1 718 ? -5.906 -17.438 -27.078 1 83.69 718 ASN B C 1
ATOM 12917 O O . ASN B 1 718 ? -6.664 -18.078 -26.344 1 83.69 718 ASN B O 1
ATOM 12921 N N . ALA B 1 719 ? -5.484 -16.312 -26.75 1 85.19 719 ALA B N 1
ATOM 12922 C CA . ALA B 1 719 ? -5.852 -15.688 -25.484 1 85.19 719 ALA B CA 1
ATOM 12923 C C . ALA B 1 719 ? -7.234 -15.055 -25.562 1 85.19 719 ALA B C 1
ATOM 12925 O O . ALA B 1 719 ? -7.738 -14.789 -26.656 1 85.19 719 ALA B O 1
ATOM 12926 N N . PRO B 1 720 ? -7.902 -14.867 -24.422 1 81 720 PRO B N 1
ATOM 12927 C CA . PRO B 1 720 ? -9.188 -14.164 -24.422 1 81 720 PRO B CA 1
ATOM 12928 C C . PRO B 1 720 ? -9.094 -12.766 -25.031 1 81 720 PRO B C 1
ATOM 12930 O O . PRO B 1 720 ? -8.039 -12.133 -24.969 1 81 720 PRO B O 1
ATOM 12933 N N . LEU B 1 721 ? -10.117 -12.273 -25.609 1 82.88 721 LEU B N 1
ATOM 12934 C CA . LEU B 1 721 ? -10.164 -11.016 -26.344 1 82.88 721 LEU B CA 1
ATOM 12935 C C . LEU B 1 721 ? -9.664 -9.859 -25.5 1 82.88 721 LEU B C 1
ATOM 12937 O O . LEU B 1 721 ? -8.938 -8.992 -25.984 1 82.88 721 LEU B O 1
ATOM 12941 N N . ASP B 1 722 ? -10.102 -9.812 -24.266 1 83.25 722 ASP B N 1
ATOM 12942 C CA . ASP B 1 722 ? -9.711 -8.703 -23.391 1 83.25 722 ASP B CA 1
ATOM 12943 C C . ASP B 1 722 ? -8.203 -8.664 -23.203 1 83.25 722 ASP B C 1
ATOM 12945 O O . ASP B 1 722 ? -7.609 -7.586 -23.109 1 83.25 722 ASP B O 1
ATOM 12949 N N . ARG B 1 723 ? -7.594 -9.797 -23.156 1 88.75 723 ARG B N 1
ATOM 12950 C CA . ARG B 1 723 ? -6.145 -9.867 -23 1 88.75 723 ARG B CA 1
ATOM 12951 C C . ARG B 1 723 ? -5.43 -9.461 -24.281 1 88.75 723 ARG B C 1
ATOM 12953 O O . ARG B 1 723 ? -4.383 -8.812 -24.234 1 88.75 723 ARG B O 1
ATOM 12960 N N . ARG B 1 724 ? -5.984 -9.883 -25.359 1 89.75 724 ARG B N 1
ATOM 12961 C CA . ARG B 1 724 ? -5.414 -9.516 -26.656 1 89.75 724 ARG B CA 1
ATOM 12962 C C . ARG B 1 724 ? -5.461 -8.008 -26.875 1 89.75 724 ARG B C 1
ATOM 12964 O O . ARG B 1 724 ? -4.504 -7.414 -27.375 1 89.75 724 ARG B O 1
ATOM 12971 N N . LEU B 1 725 ? -6.551 -7.426 -26.469 1 89.62 725 LEU B N 1
ATOM 12972 C CA . LEU B 1 725 ? -6.715 -5.984 -26.609 1 89.62 725 LEU B CA 1
ATOM 12973 C C . LEU B 1 725 ? -5.75 -5.23 -25.703 1 89.62 725 LEU B C 1
ATOM 12975 O O . LEU B 1 725 ? -5.242 -4.172 -26.078 1 89.62 725 LEU B O 1
ATOM 12979 N N . LEU B 1 726 ? -5.543 -5.785 -24.547 1 91.88 726 LEU B N 1
ATOM 12980 C CA . LEU B 1 726 ? -4.605 -5.148 -23.625 1 91.88 726 LEU B CA 1
ATOM 12981 C C . LEU B 1 726 ? -3.191 -5.16 -24.203 1 91.88 726 LEU B C 1
ATOM 12983 O O . LEU B 1 726 ? -2.455 -4.184 -24.078 1 91.88 726 LEU B O 1
ATOM 12987 N N . VAL B 1 727 ? -2.779 -6.32 -24.781 1 94.94 727 VAL B N 1
ATOM 12988 C CA . VAL B 1 727 ? -1.465 -6.398 -25.406 1 94.94 727 VAL B CA 1
ATOM 12989 C C . VAL B 1 727 ? -1.354 -5.348 -26.516 1 94.94 727 VAL B C 1
ATOM 12991 O O . VAL B 1 727 ? -0.339 -4.656 -26.609 1 94.94 727 VAL B O 1
ATOM 12994 N N . ARG B 1 728 ? -2.371 -5.246 -27.359 1 94.25 728 ARG B N 1
ATOM 12995 C CA . ARG B 1 728 ? -2.396 -4.273 -28.453 1 94.25 728 ARG B CA 1
ATOM 12996 C C . ARG B 1 728 ? -2.273 -2.85 -27.906 1 94.25 728 ARG B C 1
ATOM 12998 O O . ARG B 1 728 ? -1.455 -2.068 -28.406 1 94.25 728 ARG B O 1
ATOM 13005 N N . GLN B 1 729 ? -3.016 -2.551 -26.906 1 93.69 729 GLN B N 1
ATOM 13006 C CA . GLN B 1 729 ? -3.031 -1.216 -26.328 1 93.69 729 GLN B CA 1
ATOM 13007 C C . GLN B 1 729 ? -1.668 -0.857 -25.734 1 93.69 729 GLN B C 1
ATOM 13009 O O . GLN B 1 729 ? -1.159 0.243 -25.969 1 93.69 729 GLN B O 1
ATOM 13014 N N . GLU B 1 730 ? -1.095 -1.773 -24.969 1 95.69 730 GLU B N 1
ATOM 13015 C CA . GLU B 1 730 ? 0.166 -1.485 -24.297 1 95.69 730 GLU B CA 1
ATOM 13016 C C . GLU B 1 730 ? 1.328 -1.451 -25.281 1 95.69 730 GLU B C 1
ATOM 13018 O O . GLU B 1 730 ? 2.289 -0.703 -25.094 1 95.69 730 GLU B O 1
ATOM 13023 N N . LEU B 1 731 ? 1.195 -2.305 -26.344 1 96.56 731 LEU B N 1
ATOM 13024 C CA . LEU B 1 731 ? 2.225 -2.285 -27.375 1 96.56 731 LEU B CA 1
ATOM 13025 C C . LEU B 1 731 ? 2.25 -0.938 -28.094 1 96.56 731 LEU B C 1
ATOM 13027 O O . LEU B 1 731 ? 3.314 -0.339 -28.266 1 96.56 731 LEU B O 1
ATOM 13031 N N . ILE B 1 732 ? 1.1 -0.476 -28.5 1 96 732 ILE B N 1
ATOM 13032 C CA . ILE B 1 732 ? 1.002 0.811 -29.188 1 96 732 ILE B CA 1
ATOM 13033 C C . ILE B 1 732 ? 1.383 1.934 -28.219 1 96 732 ILE B C 1
ATOM 13035 O O . ILE B 1 732 ? 2.068 2.883 -28.609 1 96 732 ILE B O 1
ATOM 13039 N N . GLY B 1 733 ? 0.903 1.786 -26.969 1 95.31 733 GLY B N 1
ATOM 13040 C CA . GLY B 1 733 ? 1.288 2.752 -25.953 1 95.31 733 GLY B CA 1
ATOM 13041 C C . GLY B 1 733 ? 2.789 2.844 -25.766 1 95.31 733 GLY B C 1
ATOM 13042 O O . GLY B 1 733 ? 3.326 3.934 -25.547 1 95.31 733 GLY B O 1
ATOM 13043 N N . TYR B 1 734 ? 3.453 1.702 -25.844 1 96.81 734 TYR B N 1
ATOM 13044 C CA . TYR B 1 734 ? 4.902 1.649 -25.703 1 96.81 734 TYR B CA 1
ATOM 13045 C C . TYR B 1 734 ? 5.586 2.398 -26.844 1 96.81 734 TYR B C 1
ATOM 13047 O O . TYR B 1 734 ? 6.477 3.217 -26.609 1 96.81 734 TYR B O 1
ATOM 13055 N N . LEU B 1 735 ? 5.137 2.139 -27.984 1 96 735 LEU B N 1
ATOM 13056 C CA . LEU B 1 735 ? 5.734 2.791 -29.141 1 96 735 LEU B CA 1
ATOM 13057 C C . LEU B 1 735 ? 5.492 4.297 -29.109 1 96 735 LEU B C 1
ATOM 13059 O O . LEU B 1 735 ? 6.391 5.082 -29.422 1 96 735 LEU B O 1
ATOM 13063 N N . GLN B 1 736 ? 4.301 4.699 -28.719 1 95.06 736 GLN B N 1
ATOM 13064 C CA . GLN B 1 736 ? 3.986 6.117 -28.562 1 95.06 736 GLN B CA 1
ATOM 13065 C C . GLN B 1 736 ? 4.887 6.77 -27.516 1 95.06 736 GLN B C 1
ATOM 13067 O O . GLN B 1 736 ? 5.336 7.902 -27.688 1 95.06 736 GLN B O 1
ATOM 13072 N N . ALA B 1 737 ? 5.066 6.066 -26.438 1 94.56 737 ALA B N 1
ATOM 13073 C CA . ALA B 1 737 ? 5.91 6.578 -25.359 1 94.56 737 ALA B CA 1
ATOM 13074 C C . ALA B 1 737 ? 7.352 6.75 -25.812 1 94.56 737 ALA B C 1
ATOM 13076 O O . ALA B 1 737 ? 8.016 7.727 -25.453 1 94.56 737 ALA B O 1
ATOM 13077 N N . GLN B 1 738 ? 7.828 5.789 -26.594 1 94.06 738 GLN B N 1
ATOM 13078 C CA . GLN B 1 738 ? 9.18 5.871 -27.141 1 94.06 738 GLN B CA 1
ATOM 13079 C C . GLN B 1 738 ? 9.352 7.133 -27.984 1 94.06 738 GLN B C 1
ATOM 13081 O O . GLN B 1 738 ? 10.375 7.812 -27.875 1 94.06 738 GLN B O 1
ATOM 13086 N N . ILE B 1 739 ? 8.383 7.418 -28.75 1 92.88 739 ILE B N 1
ATOM 13087 C CA . ILE B 1 739 ? 8.43 8.586 -29.625 1 92.88 739 ILE B CA 1
ATOM 13088 C C . ILE B 1 739 ? 8.383 9.859 -28.781 1 92.88 739 ILE B C 1
ATOM 13090 O O . ILE B 1 739 ? 9.117 10.82 -29.047 1 92.88 739 ILE B O 1
ATOM 13094 N N . SER B 1 740 ? 7.555 9.867 -27.734 1 89.06 740 SER B N 1
ATOM 13095 C CA . SER B 1 740 ? 7.34 11.039 -26.891 1 89.06 740 SER B CA 1
ATOM 13096 C C . SER B 1 740 ? 8.586 11.383 -26.078 1 89.06 740 SER B C 1
ATOM 13098 O O . SER B 1 740 ? 8.781 12.531 -25.672 1 89.06 740 SER B O 1
ATOM 13100 N N . THR B 1 741 ? 9.359 10.438 -25.797 1 86.38 741 THR B N 1
ATOM 13101 C CA . THR B 1 741 ? 10.547 10.648 -24.984 1 86.38 741 THR B CA 1
ATOM 13102 C C . THR B 1 741 ? 11.617 11.422 -25.75 1 86.38 741 THR B C 1
ATOM 13104 O O . THR B 1 741 ? 12.484 12.062 -25.156 1 86.38 741 THR B O 1
ATOM 13107 N N . ILE B 1 742 ? 11.469 11.383 -27.016 1 85.5 742 ILE B N 1
ATOM 13108 C CA . ILE B 1 742 ? 12.461 12.078 -27.828 1 85.5 742 ILE B CA 1
ATOM 13109 C C . ILE B 1 742 ? 12.266 13.594 -27.703 1 85.5 742 ILE B C 1
ATOM 13111 O O . ILE B 1 742 ? 11.188 14.117 -27.984 1 85.5 742 ILE B O 1
ATOM 13115 N N . GLY B 1 743 ? 13.172 14.328 -27.203 1 77.69 743 GLY B N 1
ATOM 13116 C CA . GLY B 1 743 ? 13.141 15.766 -27.047 1 77.69 743 GLY B CA 1
ATOM 13117 C C . GLY B 1 743 ? 12.258 16.219 -25.891 1 77.69 743 GLY B C 1
ATOM 13118 O O . GLY B 1 743 ? 11.867 17.375 -25.812 1 77.69 743 GLY B O 1
ATOM 13119 N N . ALA B 1 744 ? 11.867 15.344 -25.016 1 76.31 744 ALA B N 1
ATOM 13120 C CA . ALA B 1 744 ? 10.914 15.617 -23.938 1 76.31 744 ALA B CA 1
ATOM 13121 C C . ALA B 1 744 ? 11.516 16.578 -22.906 1 76.31 744 ALA B C 1
ATOM 13123 O O . ALA B 1 744 ? 10.789 17.359 -22.297 1 76.31 744 ALA B O 1
ATOM 13124 N N . LYS B 1 745 ? 12.766 16.531 -22.703 1 77.31 745 LYS B N 1
ATOM 13125 C CA . LYS B 1 745 ? 13.391 17.391 -21.703 1 77.31 745 LYS B CA 1
ATOM 13126 C C . LYS B 1 745 ? 13.125 18.875 -22.016 1 77.31 745 LYS B C 1
ATOM 13128 O O . LYS B 1 745 ? 12.828 19.656 -21.109 1 77.31 745 LYS B O 1
ATOM 13133 N N . GLU B 1 746 ? 13.148 19.234 -23.188 1 72.5 746 GLU B N 1
ATOM 13134 C CA . GLU B 1 746 ? 12.938 20.609 -23.594 1 72.5 746 GLU B CA 1
ATOM 13135 C C . GLU B 1 746 ? 11.469 21.016 -23.453 1 72.5 746 GLU B C 1
ATOM 13137 O O . GLU B 1 746 ? 11.156 22.172 -23.172 1 72.5 746 GLU B O 1
ATOM 13142 N N . LYS B 1 747 ? 10.609 20.094 -23.672 1 65.81 747 LYS B N 1
ATOM 13143 C CA . LYS B 1 747 ? 9.172 20.344 -23.625 1 65.81 747 LYS B CA 1
ATOM 13144 C C . LYS B 1 747 ? 8.664 20.406 -22.188 1 65.81 747 LYS B C 1
ATOM 13146 O O . LYS B 1 747 ? 7.633 21.016 -21.922 1 65.81 747 LYS B O 1
ATOM 13151 N N . LEU B 1 748 ? 9.234 19.688 -21.266 1 60.59 748 LEU B N 1
ATOM 13152 C CA . LEU B 1 748 ? 8.766 19.469 -19.906 1 60.59 748 LEU B CA 1
ATOM 13153 C C . LEU B 1 748 ? 8.93 20.719 -19.062 1 60.59 748 LEU B C 1
ATOM 13155 O O . LEU B 1 748 ? 8.445 20.781 -17.938 1 60.59 748 LEU B O 1
ATOM 13159 N N . GLY B 1 749 ? 9.602 21.719 -19.562 1 50.81 749 GLY B N 1
ATOM 13160 C CA . GLY B 1 749 ? 9.57 22.891 -18.703 1 50.81 749 GLY B CA 1
ATOM 13161 C C . GLY B 1 749 ? 8.344 22.953 -17.812 1 50.81 749 GLY B C 1
ATOM 13162 O O . GLY B 1 749 ? 8.281 22.281 -16.781 1 50.81 749 GLY B O 1
ATOM 13163 N N . THR B 1 750 ? 7.27 23.766 -17.938 1 56.59 750 THR B N 1
ATOM 13164 C CA . THR B 1 750 ? 6.234 24.266 -17.047 1 56.59 750 THR B CA 1
ATOM 13165 C C . THR B 1 750 ? 4.992 23.375 -17.109 1 56.59 750 THR B C 1
ATOM 13167 O O . THR B 1 750 ? 4.035 23.578 -16.359 1 56.59 750 THR B O 1
ATOM 13170 N N . LYS B 1 751 ? 5.094 21.953 -17.891 1 62.66 751 LYS B N 1
ATOM 13171 C CA . LYS B 1 751 ? 3.727 21.578 -18.25 1 62.66 751 LYS B CA 1
ATOM 13172 C C . LYS B 1 751 ? 3.287 20.328 -17.516 1 62.66 751 LYS B C 1
ATOM 13174 O O . LYS B 1 751 ? 2.09 20.078 -17.359 1 62.66 751 LYS B O 1
ATOM 13179 N N . SER B 1 752 ? 4.383 19.328 -17.047 1 78.81 752 SER B N 1
ATOM 13180 C CA . SER B 1 752 ? 3.879 18.094 -16.438 1 78.81 752 SER B CA 1
ATOM 13181 C C . SER B 1 752 ? 4.535 17.828 -15.094 1 78.81 752 SER B C 1
ATOM 13183 O O . SER B 1 752 ? 5.688 18.203 -14.867 1 78.81 752 SER B O 1
ATOM 13185 N N . SER B 1 753 ? 3.736 17.328 -14.172 1 87.12 753 SER B N 1
ATOM 13186 C CA . SER B 1 753 ? 4.277 16.906 -12.883 1 87.12 753 SER B CA 1
ATOM 13187 C C . SER B 1 753 ? 4.984 15.562 -12.992 1 87.12 753 SER B C 1
ATOM 13189 O O . SER B 1 753 ? 4.754 14.812 -13.938 1 87.12 753 SER B O 1
ATOM 13191 N N . PHE B 1 754 ? 5.988 15.312 -12.094 1 92.44 754 PHE B N 1
ATOM 13192 C CA . PHE B 1 754 ? 6.656 14.016 -12.055 1 92.44 754 PHE B CA 1
ATOM 13193 C C . PHE B 1 754 ? 5.641 12.883 -11.984 1 92.44 754 PHE B C 1
ATOM 13195 O O . PHE B 1 754 ? 5.777 11.875 -12.68 1 92.44 754 PHE B O 1
ATOM 13202 N N . PHE B 1 755 ? 4.59 13.086 -11.148 1 94.44 755 PHE B N 1
ATOM 13203 C CA . PHE B 1 755 ? 3.559 12.07 -10.953 1 94.44 755 PHE B CA 1
ATOM 13204 C C . PHE B 1 755 ? 2.861 11.75 -12.273 1 94.44 755 PHE B C 1
ATOM 13206 O O . PHE B 1 755 ? 2.693 10.578 -12.617 1 94.44 755 PHE B O 1
ATOM 13213 N N . ASP B 1 756 ? 2.463 12.695 -12.984 1 91.5 756 ASP B N 1
ATOM 13214 C CA . ASP B 1 756 ? 1.736 12.477 -14.234 1 91.5 756 ASP B CA 1
ATOM 13215 C C . ASP B 1 756 ? 2.625 11.805 -15.281 1 91.5 756 ASP B C 1
ATOM 13217 O O . ASP B 1 756 ? 2.188 10.891 -15.977 1 91.5 756 ASP B O 1
ATOM 13221 N N . TRP B 1 757 ? 3.834 12.273 -15.383 1 92 757 TRP B N 1
ATOM 13222 C CA . TRP B 1 757 ? 4.75 11.75 -16.391 1 92 757 TRP B CA 1
ATOM 13223 C C . TRP B 1 757 ? 5.07 10.289 -16.125 1 92 757 TRP B C 1
ATOM 13225 O O . TRP B 1 757 ? 5.012 9.453 -17.031 1 92 757 TRP B O 1
ATOM 13235 N N . ILE B 1 758 ? 5.422 9.938 -14.906 1 94.62 758 ILE B N 1
ATOM 13236 C CA . ILE B 1 758 ? 5.906 8.594 -14.594 1 94.62 758 ILE B CA 1
ATOM 13237 C C . ILE B 1 758 ? 4.75 7.598 -14.672 1 94.62 758 ILE B C 1
ATOM 13239 O O . ILE B 1 758 ? 4.969 6.398 -14.859 1 94.62 758 ILE B O 1
ATOM 13243 N N . HIS B 1 759 ? 3.447 8.055 -14.523 1 94.25 759 HIS B N 1
ATOM 13244 C CA . HIS B 1 759 ? 2.293 7.168 -14.57 1 94.25 759 HIS B CA 1
ATOM 13245 C C . HIS B 1 759 ? 1.789 6.996 -16 1 94.25 759 HIS B C 1
ATOM 13247 O O . HIS B 1 759 ? 0.872 6.211 -16.25 1 94.25 759 HIS B O 1
ATOM 13253 N N . THR B 1 760 ? 2.361 7.691 -16.922 1 92.19 760 THR B N 1
ATOM 13254 C CA . THR B 1 760 ? 1.947 7.57 -18.312 1 92.19 760 THR B CA 1
ATOM 13255 C C . THR B 1 760 ? 3.139 7.23 -19.203 1 92.19 760 THR B C 1
ATOM 13257 O O . THR B 1 760 ? 3.596 6.086 -19.234 1 92.19 760 THR B O 1
ATOM 13260 N N . PHE B 1 761 ? 3.828 8.25 -19.781 1 90.5 761 PHE B N 1
ATOM 13261 C CA . PHE B 1 761 ? 4.875 8.016 -20.766 1 90.5 761 PHE B CA 1
ATOM 13262 C C . PHE B 1 761 ? 6.125 7.441 -20.109 1 90.5 761 PHE B C 1
ATOM 13264 O O . PHE B 1 761 ? 6.805 6.594 -20.688 1 90.5 761 PHE B O 1
ATOM 13271 N N . GLY B 1 762 ? 6.402 7.887 -18.922 1 92.31 762 GLY B N 1
ATOM 13272 C CA . GLY B 1 762 ? 7.59 7.402 -18.234 1 92.31 762 GLY B CA 1
ATOM 13273 C C . GLY B 1 762 ? 7.57 5.902 -17.984 1 92.31 762 GLY B C 1
ATOM 13274 O O . GLY B 1 762 ? 8.57 5.219 -18.203 1 92.31 762 GLY B O 1
ATOM 13275 N N . ALA B 1 763 ? 6.445 5.379 -17.531 1 92.5 763 ALA B N 1
ATOM 13276 C CA . ALA B 1 763 ? 6.289 3.955 -17.25 1 92.5 763 ALA B CA 1
ATOM 13277 C C . ALA B 1 763 ? 6.18 3.146 -18.531 1 92.5 763 ALA B C 1
ATOM 13279 O O . ALA B 1 763 ? 6.781 2.076 -18.656 1 92.5 763 ALA B O 1
ATOM 13280 N N . ARG B 1 764 ? 5.43 3.619 -19.531 1 93.38 764 ARG B N 1
ATOM 13281 C CA . ARG B 1 764 ? 5.184 2.881 -20.766 1 93.38 764 ARG B CA 1
ATOM 13282 C C . ARG B 1 764 ? 6.449 2.787 -21.609 1 93.38 764 ARG B C 1
ATOM 13284 O O . ARG B 1 764 ? 6.641 1.819 -22.344 1 93.38 764 ARG B O 1
ATOM 13291 N N . ASP B 1 765 ? 7.285 3.74 -21.406 1 94.06 765 ASP B N 1
ATOM 13292 C CA . ASP B 1 765 ? 8.531 3.787 -22.172 1 94.06 765 ASP B CA 1
ATOM 13293 C C . ASP B 1 765 ? 9.453 2.637 -21.781 1 94.06 765 ASP B C 1
ATOM 13295 O O . ASP B 1 765 ? 10.336 2.252 -22.562 1 94.06 765 ASP B O 1
ATOM 13299 N N . THR B 1 766 ? 9.305 2.025 -20.625 1 92.31 766 THR B N 1
ATOM 13300 C CA . THR B 1 766 ? 10.148 0.932 -20.156 1 92.31 766 THR B CA 1
ATOM 13301 C C . THR B 1 766 ? 9.742 -0.384 -20.812 1 92.31 766 THR B C 1
ATOM 13303 O O . THR B 1 766 ? 10.445 -1.393 -20.688 1 92.31 766 THR B O 1
ATOM 13306 N N . SER B 1 767 ? 8.617 -0.493 -21.562 1 94.88 767 SER B N 1
ATOM 13307 C CA . SER B 1 767 ? 8.023 -1.67 -22.188 1 94.88 767 SER B CA 1
ATOM 13308 C C . SER B 1 767 ? 7.434 -2.615 -21.141 1 94.88 767 SER B C 1
ATOM 13310 O O . SER B 1 767 ? 6.852 -3.646 -21.5 1 94.88 767 SER B O 1
ATOM 13312 N N . CYS B 1 768 ? 7.586 -2.322 -19.875 1 95.69 768 CYS B N 1
ATOM 13313 C CA . CYS B 1 768 ? 7.129 -3.203 -18.812 1 95.69 768 CYS B CA 1
ATOM 13314 C C . CYS B 1 768 ? 5.633 -3.48 -18.922 1 95.69 768 CYS B C 1
ATOM 13316 O O . CYS B 1 768 ? 5.207 -4.637 -18.906 1 95.69 768 CYS B O 1
ATOM 13318 N N . PRO B 1 769 ? 4.762 -2.441 -19.172 1 96.44 769 PRO B N 1
ATOM 13319 C CA . PRO B 1 769 ? 3.334 -2.74 -19.297 1 96.44 769 PRO B CA 1
ATOM 13320 C C . PRO B 1 769 ? 3.021 -3.66 -20.469 1 96.44 769 PRO B C 1
ATOM 13322 O O . PRO B 1 769 ? 2.203 -4.574 -20.344 1 96.44 769 PRO B O 1
ATOM 13325 N N . PHE B 1 770 ? 3.748 -3.471 -21.594 1 96.75 770 PHE B N 1
ATOM 13326 C CA . PHE B 1 770 ? 3.551 -4.297 -22.781 1 96.75 770 PHE B CA 1
ATOM 13327 C C . PHE B 1 770 ? 4.02 -5.723 -22.516 1 96.75 770 PHE B C 1
ATOM 13329 O O . PHE B 1 770 ? 3.271 -6.676 -22.75 1 96.75 770 PHE B O 1
ATOM 13336 N N . SER B 1 771 ? 5.211 -5.824 -22.047 1 97.38 771 SER B N 1
ATOM 13337 C CA . SER B 1 771 ? 5.785 -7.145 -21.797 1 97.38 771 SER B CA 1
ATOM 13338 C C . SER B 1 771 ? 4.977 -7.902 -20.75 1 97.38 771 SER B C 1
ATOM 13340 O O . SER B 1 771 ? 4.863 -9.133 -20.812 1 97.38 771 SER B O 1
ATOM 13342 N N . PHE B 1 772 ? 4.465 -7.195 -19.75 1 96.94 772 PHE B N 1
ATOM 13343 C CA . PHE B 1 772 ? 3.637 -7.797 -18.703 1 96.94 772 PHE B CA 1
ATOM 13344 C C . PHE B 1 772 ? 2.352 -8.359 -19.297 1 96.94 772 PHE B C 1
ATOM 13346 O O . PHE B 1 772 ? 1.959 -9.484 -18.984 1 96.94 772 PHE B O 1
ATOM 13353 N N . ALA B 1 773 ? 1.718 -7.574 -20.156 1 95.69 773 ALA B N 1
ATOM 13354 C CA . ALA B 1 773 ? 0.489 -8.016 -20.812 1 95.69 773 ALA B CA 1
ATOM 13355 C C . ALA B 1 773 ? 0.746 -9.242 -21.688 1 95.69 773 ALA B C 1
ATOM 13357 O O . ALA B 1 773 ? -0.041 -10.188 -21.688 1 95.69 773 ALA B O 1
ATOM 13358 N N . TYR B 1 774 ? 1.838 -9.188 -22.422 1 96.06 774 TYR B N 1
ATOM 13359 C CA . TYR B 1 774 ? 2.225 -10.305 -23.266 1 96.06 774 TYR B CA 1
ATOM 13360 C C . TYR B 1 774 ? 2.496 -11.555 -22.438 1 96.06 774 TYR B C 1
ATOM 13362 O O . TYR B 1 774 ? 2.008 -12.641 -22.766 1 96.06 774 TYR B O 1
ATOM 13370 N N . TYR B 1 775 ? 3.256 -11.406 -21.375 1 95.56 775 TYR B N 1
ATOM 13371 C CA . TYR B 1 775 ? 3.646 -12.5 -20.5 1 95.56 775 TYR B CA 1
ATOM 13372 C C . TYR B 1 775 ? 2.422 -13.18 -19.891 1 95.56 775 TYR B C 1
ATOM 13374 O O . TYR B 1 775 ? 2.369 -14.406 -19.781 1 95.56 775 TYR B O 1
ATOM 13382 N N . LEU B 1 776 ? 1.465 -12.398 -19.516 1 92 776 LEU B N 1
ATOM 13383 C CA . LEU B 1 776 ? 0.26 -12.938 -18.906 1 92 776 LEU B CA 1
ATOM 13384 C C . LEU B 1 776 ? -0.496 -13.836 -19.875 1 92 776 LEU B C 1
ATOM 13386 O O . LEU B 1 776 ? -1.117 -14.82 -19.469 1 92 776 LEU B O 1
ATOM 13390 N N . CYS B 1 777 ? -0.485 -13.484 -21.125 1 90.75 777 CYS B N 1
ATOM 13391 C CA . CYS B 1 777 ? -1.131 -14.312 -22.125 1 90.75 777 CYS B CA 1
ATOM 13392 C C . CYS B 1 777 ? -0.42 -15.656 -22.266 1 90.75 777 CYS B C 1
ATOM 13394 O O . CYS B 1 777 ? -1.066 -16.688 -22.438 1 90.75 777 CYS B O 1
ATOM 13396 N N . ILE B 1 778 ? 0.875 -15.656 -22.125 1 89.12 778 ILE B N 1
ATOM 13397 C CA . ILE B 1 778 ? 1.662 -16.859 -22.391 1 89.12 778 ILE B CA 1
ATOM 13398 C C . ILE B 1 778 ? 1.58 -17.797 -21.203 1 89.12 778 ILE B C 1
ATOM 13400 O O . ILE B 1 778 ? 1.441 -19.016 -21.375 1 89.12 778 ILE B O 1
ATOM 13404 N N . VAL B 1 779 ? 1.655 -17.266 -19.969 1 85.94 779 VAL B N 1
ATOM 13405 C CA . VAL B 1 779 ? 1.707 -18.141 -18.797 1 85.94 779 VAL B CA 1
ATOM 13406 C C . VAL B 1 779 ? 0.306 -18.641 -18.469 1 85.94 779 VAL B C 1
ATOM 13408 O O . VAL B 1 779 ? 0.151 -19.734 -17.906 1 85.94 779 VAL B O 1
ATOM 13411 N N . ASN B 1 780 ? -0.662 -17.844 -18.766 1 71.12 780 ASN B N 1
ATOM 13412 C CA . ASN B 1 780 ? -2.021 -18.312 -18.531 1 71.12 780 ASN B CA 1
ATOM 13413 C C . ASN B 1 780 ? -2.408 -19.406 -19.531 1 71.12 780 ASN B C 1
ATOM 13415 O O . ASN B 1 780 ? -3.209 -20.297 -19.219 1 71.12 780 ASN B O 1
ATOM 13419 N N . PHE B 1 781 ? -1.923 -19.359 -20.719 1 59.12 781 PHE B N 1
ATOM 13420 C CA . PHE B 1 781 ? -2.174 -20.344 -21.766 1 59.12 781 PHE B CA 1
ATOM 13421 C C . PHE B 1 781 ? -1.395 -21.625 -21.5 1 59.12 781 PHE B C 1
ATOM 13423 O O . PHE B 1 781 ? -1.912 -22.734 -21.703 1 59.12 781 PHE B O 1
ATOM 13430 N N . ALA B 1 782 ? -0.158 -21.438 -21.141 1 53.44 782 ALA B N 1
ATOM 13431 C CA . ALA B 1 782 ? 0.72 -22.578 -20.938 1 53.44 782 ALA B CA 1
ATOM 13432 C C . ALA B 1 782 ? 0.147 -23.531 -19.891 1 53.44 782 ALA B C 1
ATOM 13434 O O . ALA B 1 782 ? 0.334 -24.75 -19.969 1 53.44 782 ALA B O 1
ATOM 13435 N N . ASP B 1 783 ? -0.673 -23 -18.938 1 50.62 783 ASP B N 1
ATOM 13436 C CA . ASP B 1 783 ? -1.23 -23.828 -17.875 1 50.62 783 ASP B CA 1
ATOM 13437 C C . ASP B 1 783 ? -2.465 -24.578 -18.344 1 50.62 783 ASP B C 1
ATOM 13439 O O . ASP B 1 783 ? -2.771 -25.656 -17.844 1 50.62 783 ASP B O 1
ATOM 13443 N N . SER B 1 784 ? -3.207 -24.031 -19.312 1 43.31 784 SER B N 1
ATOM 13444 C CA . SER B 1 784 ? -4.469 -24.641 -19.734 1 43.31 784 SER B CA 1
ATOM 13445 C C . SER B 1 784 ? -4.23 -25.922 -20.516 1 43.31 784 SER B C 1
ATOM 13447 O O . SER B 1 784 ? -5.141 -26.734 -20.672 1 43.31 784 SER B O 1
ATOM 13449 N N . ASN B 1 785 ? -3.164 -26.031 -21.25 1 40.72 785 ASN B N 1
ATOM 13450 C CA . ASN B 1 785 ? -3.018 -27.234 -22.062 1 40.72 785 ASN B CA 1
ATOM 13451 C C . ASN B 1 785 ? -2.861 -28.484 -21.203 1 40.72 785 ASN B C 1
ATOM 13453 O O . ASN B 1 785 ? -2.598 -29.578 -21.719 1 40.72 785 ASN B O 1
ATOM 13457 N N . SER B 1 786 ? -2.576 -28.359 -20.016 1 36.75 786 SER B N 1
ATOM 13458 C CA . SER B 1 786 ? -2.523 -29.609 -19.266 1 36.75 786 SER B CA 1
ATOM 13459 C C . SER B 1 786 ? -3.898 -30.266 -19.203 1 36.75 786 SER B C 1
ATOM 13461 O O . SER B 1 786 ? -4.023 -31.406 -18.734 1 36.75 786 SER B O 1
ATOM 13463 N N . SER B 1 787 ? -4.977 -29.547 -18.844 1 36.09 787 SER B N 1
ATOM 13464 C CA . SER B 1 787 ? -6.234 -30.25 -18.609 1 36.09 787 SER B CA 1
ATOM 13465 C C . SER B 1 787 ? -6.914 -30.641 -19.922 1 36.09 787 SER B C 1
ATOM 13467 O O . SER B 1 787 ? -6.688 -30 -20.953 1 36.09 787 SER B O 1
ATOM 13469 N N . LYS B 1 788 ? -7.48 -31.891 -20.047 1 40.12 788 LYS B N 1
ATOM 13470 C CA . LYS B 1 788 ? -8.328 -32.469 -21.078 1 40.12 788 LYS B CA 1
ATOM 13471 C C . LYS B 1 788 ? -9.203 -31.438 -21.766 1 40.12 788 LYS B C 1
ATOM 13473 O O . LYS B 1 788 ? -9.914 -31.734 -22.719 1 40.12 788 LYS B O 1
ATOM 13478 N N . SER B 1 789 ? -9.516 -30.266 -21.078 1 36 789 SER B N 1
ATOM 13479 C CA . SER B 1 789 ? -10.367 -29.328 -21.797 1 36 789 SER B CA 1
ATOM 13480 C C . SER B 1 789 ? -9.555 -28.156 -22.344 1 36 789 SER B C 1
ATOM 13482 O O . SER B 1 789 ? -9.039 -27.344 -21.562 1 36 789 SER B O 1
ATOM 13484 N N . PRO B 1 790 ? -8.977 -28.297 -23.484 1 38.41 790 PRO B N 1
ATOM 13485 C CA . PRO B 1 790 ? -8.125 -27.312 -24.156 1 38.41 790 PRO B CA 1
ATOM 13486 C C . PRO B 1 790 ? -8.461 -25.875 -23.75 1 38.41 790 PRO B C 1
ATOM 13488 O O . PRO B 1 790 ? -7.582 -25.016 -23.75 1 38.41 790 PRO B O 1
ATOM 13491 N N . ASN B 1 791 ? -9.688 -25.422 -23.797 1 41.03 791 ASN B N 1
ATOM 13492 C CA . ASN B 1 791 ? -10.117 -24.031 -23.906 1 41.03 791 ASN B CA 1
ATOM 13493 C C . ASN B 1 791 ? -10.234 -23.359 -22.547 1 41.03 791 ASN B C 1
ATOM 13495 O O . ASN B 1 791 ? -10.875 -22.328 -22.406 1 41.03 791 ASN B O 1
ATOM 13499 N N . LYS B 1 792 ? -9.953 -24.016 -21.453 1 46 792 LYS B N 1
ATOM 13500 C CA . LYS B 1 792 ? -10.398 -23.25 -20.281 1 46 792 LYS B CA 1
ATOM 13501 C C . LYS B 1 792 ? -9.242 -22.469 -19.656 1 46 792 LYS B C 1
ATOM 13503 O O . LYS B 1 792 ? -8.367 -23.062 -19.016 1 46 792 LYS B O 1
ATOM 13508 N N . HIS B 1 793 ? -8.906 -21.406 -20.156 1 52.66 793 HIS B N 1
ATOM 13509 C CA . HIS B 1 793 ? -8.062 -20.391 -19.531 1 52.66 793 HIS B CA 1
ATOM 13510 C C . HIS B 1 793 ? -8.43 -20.203 -18.062 1 52.66 793 HIS B C 1
ATOM 13512 O O . HIS B 1 793 ? -9.602 -20.25 -17.703 1 52.66 793 HIS B O 1
ATOM 13518 N N . GLN B 1 794 ? -7.395 -20.547 -17.203 1 57.12 794 GLN B N 1
ATOM 13519 C CA . GLN B 1 794 ? -7.656 -20.188 -15.812 1 57.12 794 GLN B CA 1
ATOM 13520 C C . GLN B 1 794 ? -8.266 -18.797 -15.711 1 57.12 794 GLN B C 1
ATOM 13522 O O . GLN B 1 794 ? -7.703 -17.828 -16.219 1 57.12 794 GLN B O 1
ATOM 13527 N N . SER B 1 795 ? -9.391 -18.75 -15.32 1 70 795 SER B N 1
ATOM 13528 C CA . SER B 1 795 ? -10.125 -17.5 -15.25 1 70 795 SER B CA 1
ATOM 13529 C C . SER B 1 795 ? -9.609 -16.609 -14.117 1 70 795 SER B C 1
ATOM 13531 O O . SER B 1 795 ? -9.523 -17.047 -12.969 1 70 795 SER B O 1
ATOM 13533 N N . ILE B 1 796 ? -8.906 -15.625 -14.43 1 84.38 796 ILE B N 1
ATOM 13534 C CA . ILE B 1 796 ? -8.484 -14.602 -13.477 1 84.38 796 ILE B CA 1
ATOM 13535 C C . ILE B 1 796 ? -9.695 -13.766 -13.047 1 84.38 796 ILE B C 1
ATOM 13537 O O . ILE B 1 796 ? -10.406 -13.227 -13.891 1 84.38 796 ILE B O 1
ATOM 13541 N N . THR B 1 797 ? -9.969 -13.805 -11.758 1 86.88 797 THR B N 1
ATOM 13542 C CA . THR B 1 797 ? -11.102 -13.039 -11.242 1 86.88 797 THR B CA 1
ATOM 13543 C C . THR B 1 797 ? -10.891 -11.547 -11.484 1 86.88 797 THR B C 1
ATOM 13545 O O . THR B 1 797 ? -9.781 -11.102 -11.773 1 86.88 797 THR B O 1
ATOM 13548 N N . CYS B 1 798 ? -11.961 -10.773 -11.375 1 89.81 798 CYS B N 1
ATOM 13549 C CA . CYS B 1 798 ? -11.883 -9.328 -11.539 1 89.81 798 CYS B CA 1
ATOM 13550 C C . CYS B 1 798 ? -10.977 -8.703 -10.484 1 89.81 798 CYS B C 1
ATOM 13552 O O . CYS B 1 798 ? -10.258 -7.742 -10.758 1 89.81 798 CYS B O 1
ATOM 13554 N N . GLU B 1 799 ? -10.961 -9.305 -9.25 1 92.06 799 GLU B N 1
ATOM 13555 C CA . GLU B 1 799 ? -10.102 -8.82 -8.172 1 92.06 799 GLU B CA 1
ATOM 13556 C C . GLU B 1 799 ? -8.625 -9.039 -8.5 1 92.06 799 GLU B C 1
ATOM 13558 O O . GLU B 1 799 ? -7.809 -8.125 -8.336 1 92.06 799 GLU B O 1
ATOM 13563 N N . ALA B 1 800 ? -8.391 -10.234 -8.93 1 92.81 800 ALA B N 1
ATOM 13564 C CA . ALA B 1 800 ? -7.012 -10.562 -9.266 1 92.81 800 ALA B CA 1
ATOM 13565 C C . ALA B 1 800 ? -6.504 -9.711 -10.422 1 92.81 800 ALA B C 1
ATOM 13567 O O . ALA B 1 800 ? -5.348 -9.281 -10.43 1 92.81 800 ALA B O 1
ATOM 13568 N N . GLU B 1 801 ? -7.367 -9.516 -11.375 1 92.88 801 GLU B N 1
ATOM 13569 C CA . GLU B 1 801 ? -7.004 -8.664 -12.508 1 92.88 801 GLU B CA 1
ATOM 13570 C C . GLU B 1 801 ? -6.691 -7.242 -12.055 1 92.88 801 GLU B C 1
ATOM 13572 O O . GLU B 1 801 ? -5.762 -6.613 -12.562 1 92.88 801 GLU B O 1
ATOM 13577 N N . TYR B 1 802 ? -7.512 -6.707 -11.164 1 95.44 802 TYR B N 1
ATOM 13578 C CA . TYR B 1 802 ? -7.293 -5.375 -10.609 1 95.44 802 TYR B CA 1
ATOM 13579 C C . TYR B 1 802 ? -5.922 -5.273 -9.961 1 95.44 802 TYR B C 1
ATOM 13581 O O . TYR B 1 802 ? -5.18 -4.316 -10.203 1 95.44 802 TYR B O 1
ATOM 13589 N N . LEU B 1 803 ? -5.59 -6.219 -9.156 1 95.81 803 LEU B N 1
ATOM 13590 C CA . LEU B 1 803 ? -4.324 -6.207 -8.43 1 95.81 803 LEU B CA 1
ATOM 13591 C C . LEU B 1 803 ? -3.15 -6.406 -9.383 1 95.81 803 LEU B C 1
ATOM 13593 O O . LEU B 1 803 ? -2.084 -5.816 -9.195 1 95.81 803 LEU B O 1
ATOM 13597 N N . LEU B 1 804 ? -3.336 -7.273 -10.414 1 95.44 804 LEU B N 1
ATOM 13598 C CA . LEU B 1 804 ? -2.283 -7.496 -11.398 1 95.44 804 LEU B CA 1
ATOM 13599 C C . LEU B 1 804 ? -1.956 -6.207 -12.141 1 95.44 804 LEU B C 1
ATOM 13601 O O . LEU B 1 804 ? -0.785 -5.895 -12.367 1 95.44 804 LEU B O 1
ATOM 13605 N N . ARG B 1 805 ? -2.977 -5.477 -12.516 1 95.88 805 ARG B N 1
ATOM 13606 C CA . ARG B 1 805 ? -2.771 -4.219 -13.219 1 95.88 805 ARG B CA 1
ATOM 13607 C C . ARG B 1 805 ? -2.074 -3.197 -12.328 1 95.88 805 ARG B C 1
ATOM 13609 O O . ARG B 1 805 ? -1.258 -2.404 -12.805 1 95.88 805 ARG B O 1
ATOM 13616 N N . ASP B 1 806 ? -2.543 -3.139 -11.086 1 97 806 ASP B N 1
ATOM 13617 C CA . ASP B 1 806 ? -1.914 -2.23 -10.133 1 97 806 ASP B CA 1
ATOM 13618 C C . ASP B 1 806 ? -0.454 -2.607 -9.898 1 97 806 ASP B C 1
ATOM 13620 O O . ASP B 1 806 ? 0.411 -1.734 -9.805 1 97 806 ASP B O 1
ATOM 13624 N N . LEU B 1 807 ? -0.167 -3.885 -9.758 1 96.69 807 LEU B N 1
ATOM 13625 C CA . LEU B 1 807 ? 1.186 -4.41 -9.602 1 96.69 807 LEU B CA 1
ATOM 13626 C C . LEU B 1 807 ? 2.064 -4.008 -10.789 1 96.69 807 LEU B C 1
ATOM 13628 O O . LEU B 1 807 ? 3.195 -3.557 -10.594 1 96.69 807 LEU B O 1
ATOM 13632 N N . CYS B 1 808 ? 1.547 -4.191 -11.977 1 96.56 808 CYS B N 1
ATOM 13633 C CA . CYS B 1 808 ? 2.271 -3.828 -13.188 1 96.56 808 CYS B CA 1
ATOM 13634 C C . CYS B 1 808 ? 2.625 -2.346 -13.188 1 96.56 808 CYS B C 1
ATOM 13636 O O . CYS B 1 808 ? 3.729 -1.967 -13.586 1 96.56 808 CYS B O 1
ATOM 13638 N N . GLY B 1 809 ? 1.65 -1.547 -12.742 1 96.38 809 GLY B N 1
ATOM 13639 C CA . GLY B 1 809 ? 1.914 -0.119 -12.664 1 96.38 809 GLY B CA 1
ATOM 13640 C C . GLY B 1 809 ? 3.082 0.22 -11.758 1 96.38 809 GLY B C 1
ATOM 13641 O O . GLY B 1 809 ? 3.992 0.952 -12.156 1 96.38 809 GLY B O 1
ATOM 13642 N N . SER B 1 810 ? 3.088 -0.253 -10.547 1 96.06 810 SER B N 1
ATOM 13643 C CA . SER B 1 810 ? 4.152 0.01 -9.586 1 96.06 810 SER B CA 1
ATOM 13644 C C . SER B 1 810 ? 5.492 -0.516 -10.086 1 96.06 810 SER B C 1
ATOM 13646 O O . SER B 1 810 ? 6.527 0.136 -9.922 1 96.06 810 SER B O 1
ATOM 13648 N N . LEU B 1 811 ? 5.457 -1.737 -10.688 1 95.62 811 LEU B N 1
ATOM 13649 C CA . LEU B 1 811 ? 6.668 -2.334 -11.242 1 95.62 811 LEU B CA 1
ATOM 13650 C C . LEU B 1 811 ? 7.25 -1.458 -12.344 1 95.62 811 LEU B C 1
ATOM 13652 O O . LEU B 1 811 ? 8.469 -1.262 -12.414 1 95.62 811 LEU B O 1
ATOM 13656 N N . SER B 1 812 ? 6.391 -0.98 -13.203 1 96 812 SER B N 1
ATOM 13657 C CA . SER B 1 812 ? 6.828 -0.147 -14.32 1 96 812 SER B CA 1
ATOM 13658 C C . SER B 1 812 ? 7.453 1.153 -13.828 1 96 812 SER B C 1
ATOM 13660 O O . SER B 1 812 ? 8.461 1.609 -14.375 1 96 812 SER B O 1
ATOM 13662 N N . ARG B 1 813 ? 6.832 1.769 -12.859 1 96.25 813 ARG B N 1
ATOM 13663 C CA . ARG B 1 813 ? 7.359 3.01 -12.297 1 96.25 813 ARG B CA 1
ATOM 13664 C C . ARG B 1 813 ? 8.68 2.77 -11.57 1 96.25 813 ARG B C 1
ATOM 13666 O O . ARG B 1 813 ? 9.602 3.58 -11.672 1 96.25 813 ARG B O 1
ATOM 13673 N N . LEU B 1 814 ? 8.773 1.691 -10.836 1 94.56 814 LEU B N 1
ATOM 13674 C CA . LEU B 1 814 ? 10.023 1.306 -10.18 1 94.56 814 LEU B CA 1
ATOM 13675 C C . LEU B 1 814 ? 11.141 1.136 -11.203 1 94.56 814 LEU B C 1
ATOM 13677 O O . LEU B 1 814 ? 12.25 1.638 -11 1 94.56 814 LEU B O 1
ATOM 13681 N N . CYS B 1 815 ? 10.781 0.43 -12.297 1 93.06 815 CYS B N 1
ATOM 13682 C CA . CYS B 1 815 ? 11.758 0.196 -13.359 1 93.06 815 CYS B CA 1
ATOM 13683 C C . CYS B 1 815 ? 12.242 1.512 -13.961 1 93.06 815 CYS B C 1
ATOM 13685 O O . CYS B 1 815 ? 13.438 1.688 -14.203 1 93.06 815 CYS B O 1
ATOM 13687 N N . ARG B 1 816 ? 11.359 2.418 -14.188 1 94.12 816 ARG B N 1
ATOM 13688 C CA . ARG B 1 816 ? 11.711 3.719 -14.75 1 94.12 816 ARG B CA 1
ATOM 13689 C C . ARG B 1 816 ? 12.633 4.488 -13.812 1 94.12 816 ARG B C 1
ATOM 13691 O O . ARG B 1 816 ? 13.633 5.055 -14.258 1 94.12 816 ARG B O 1
ATOM 13698 N N . ILE B 1 817 ? 12.336 4.559 -12.531 1 94.56 817 ILE B N 1
ATOM 13699 C CA . ILE B 1 817 ? 13.133 5.301 -11.562 1 94.56 817 ILE B CA 1
ATOM 13700 C C . ILE B 1 817 ? 14.539 4.711 -11.492 1 94.56 817 ILE B C 1
ATOM 13702 O O . ILE B 1 817 ? 15.523 5.449 -11.477 1 94.56 817 ILE B O 1
ATOM 13706 N N . TYR B 1 818 ? 14.656 3.363 -11.5 1 91.38 818 TYR B N 1
ATOM 13707 C CA . TYR B 1 818 ? 15.961 2.707 -11.445 1 91.38 818 TYR B CA 1
ATOM 13708 C C . TYR B 1 818 ? 16.766 2.994 -12.703 1 91.38 818 TYR B C 1
ATOM 13710 O O . TYR B 1 818 ? 17.969 3.279 -12.617 1 91.38 818 TYR B O 1
ATOM 13718 N N . ASN B 1 819 ? 16.078 2.855 -13.844 1 90.44 819 ASN B N 1
ATOM 13719 C CA . ASN B 1 819 ? 16.75 3.166 -15.102 1 90.44 819 ASN B CA 1
ATOM 13720 C C . ASN B 1 819 ? 17.281 4.598 -15.117 1 90.44 819 ASN B C 1
ATOM 13722 O O . ASN B 1 819 ? 18.406 4.84 -15.539 1 90.44 819 ASN B O 1
ATOM 13726 N N . ASP B 1 820 ? 16.422 5.512 -14.711 1 92.38 820 ASP B N 1
ATOM 13727 C CA . ASP B 1 820 ? 16.797 6.922 -14.68 1 92.38 820 ASP B CA 1
ATOM 13728 C C . ASP B 1 820 ? 17.906 7.172 -13.664 1 92.38 820 ASP B C 1
ATOM 13730 O O . ASP B 1 820 ? 18.828 7.957 -13.914 1 92.38 820 ASP B O 1
ATOM 13734 N N . TYR B 1 821 ? 17.812 6.57 -12.484 1 91.19 821 TYR B N 1
ATOM 13735 C CA . TYR B 1 821 ? 18.797 6.734 -11.43 1 91.19 821 TYR B CA 1
ATOM 13736 C C . TYR B 1 821 ? 20.188 6.309 -11.914 1 91.19 821 TYR B C 1
ATOM 13738 O O . TYR B 1 821 ? 21.188 6.961 -11.602 1 91.19 821 TYR B O 1
ATOM 13746 N N . GLY B 1 822 ? 20.281 5.254 -12.695 1 87.81 822 GLY B N 1
ATOM 13747 C CA . GLY B 1 822 ? 21.547 4.727 -13.18 1 87.81 822 GLY B CA 1
ATOM 13748 C C . GLY B 1 822 ? 22.078 5.488 -14.375 1 87.81 822 GLY B C 1
ATOM 13749 O O . GLY B 1 822 ? 23.281 5.449 -14.648 1 87.81 822 GLY B O 1
ATOM 13750 N N . SER B 1 823 ? 21.203 6.246 -15.047 1 88.62 823 SER B N 1
ATOM 13751 C CA . SER B 1 823 ? 21.625 6.871 -16.297 1 88.62 823 SER B CA 1
ATOM 13752 C C . SER B 1 823 ? 21.703 8.391 -16.156 1 88.62 823 SER B C 1
ATOM 13754 O O . SER B 1 823 ? 21.672 9.117 -17.156 1 88.62 823 SER B O 1
ATOM 13756 N N . ILE B 1 824 ? 21.75 8.922 -14.969 1 88.19 824 ILE B N 1
ATOM 13757 C CA . ILE B 1 824 ? 21.703 10.359 -14.719 1 88.19 824 ILE B CA 1
ATOM 13758 C C . ILE B 1 824 ? 22.797 11.055 -15.523 1 88.19 824 ILE B C 1
ATOM 13760 O O . ILE B 1 824 ? 22.531 12.047 -16.219 1 88.19 824 ILE B O 1
ATOM 13764 N N . HIS B 1 825 ? 24.031 10.523 -15.523 1 86 825 HIS B N 1
ATOM 13765 C CA . HIS B 1 825 ? 25.156 11.156 -16.203 1 86 825 HIS B CA 1
ATOM 13766 C C . HIS B 1 825 ? 25 11.086 -17.719 1 86 825 HIS B C 1
ATOM 13768 O O . HIS B 1 825 ? 25.203 12.086 -18.406 1 86 825 HIS B O 1
ATOM 13774 N N . ARG B 1 826 ? 24.609 9.961 -18.219 1 86.5 826 ARG B N 1
ATOM 13775 C CA . ARG B 1 826 ? 24.438 9.789 -19.656 1 86.5 826 ARG B CA 1
ATOM 13776 C C . ARG B 1 826 ? 23.297 10.672 -20.172 1 86.5 826 ARG B C 1
ATOM 13778 O O . ARG B 1 826 ? 23.438 11.297 -21.234 1 86.5 826 ARG B O 1
ATOM 13785 N N . ASP B 1 827 ? 22.234 10.727 -19.438 1 88.19 827 ASP B N 1
ATOM 13786 C CA . ASP B 1 827 ? 21.078 11.492 -19.875 1 88.19 827 ASP B CA 1
ATOM 13787 C C . ASP B 1 827 ? 21.391 12.992 -19.891 1 88.19 827 ASP B C 1
ATOM 13789 O O . ASP B 1 827 ? 20.875 13.727 -20.734 1 88.19 827 ASP B O 1
ATOM 13793 N N . ARG B 1 828 ? 22.172 13.375 -18.984 1 85.12 828 ARG B N 1
ATOM 13794 C CA . ARG B 1 828 ? 22.594 14.766 -18.953 1 85.12 828 ARG B CA 1
ATOM 13795 C C . ARG B 1 828 ? 23.438 15.109 -20.172 1 85.12 828 ARG B C 1
ATOM 13797 O O . ARG B 1 828 ? 23.234 16.156 -20.797 1 85.12 828 ARG B O 1
ATOM 13804 N N . GLU B 1 829 ? 24.266 14.188 -20.516 1 84.88 829 GLU B N 1
ATOM 13805 C CA . GLU B 1 829 ? 25.156 14.391 -21.656 1 84.88 829 GLU B CA 1
ATOM 13806 C C . GLU B 1 829 ? 24.375 14.367 -22.969 1 84.88 829 GLU B C 1
ATOM 13808 O O . GLU B 1 829 ? 24.656 15.148 -23.875 1 84.88 829 GLU B O 1
ATOM 13813 N N . GLU B 1 830 ? 23.422 13.555 -23 1 84.56 830 GLU B N 1
ATOM 13814 C CA . GLU B 1 830 ? 22.672 13.359 -24.25 1 84.56 830 GLU B CA 1
ATOM 13815 C C . GLU B 1 830 ? 21.469 14.297 -24.312 1 84.56 830 GLU B C 1
ATOM 13817 O O . GLU B 1 830 ? 20.844 14.43 -25.375 1 84.56 830 GLU B O 1
ATOM 13822 N N . GLY B 1 831 ? 21.109 14.961 -23.188 1 83.69 831 GLY B N 1
ATOM 13823 C CA . GLY B 1 831 ? 19.984 15.875 -23.156 1 83.69 831 GLY B CA 1
ATOM 13824 C C . GLY B 1 831 ? 18.641 15.164 -23.062 1 83.69 831 GLY B C 1
ATOM 13825 O O . GLY B 1 831 ? 17.625 15.672 -23.547 1 83.69 831 GLY B O 1
ATOM 13826 N N . ASN B 1 832 ? 18.641 13.977 -22.484 1 87.56 832 ASN B N 1
ATOM 13827 C CA . ASN B 1 832 ? 17.406 13.211 -22.312 1 87.56 832 ASN B CA 1
ATOM 13828 C C . ASN B 1 832 ? 16.719 13.547 -21 1 87.56 832 ASN B C 1
ATOM 13830 O O . ASN B 1 832 ? 17.391 13.867 -20.016 1 87.56 832 ASN B O 1
ATOM 13834 N N . LEU B 1 833 ? 15.438 13.484 -21.016 1 89.88 833 LEU B N 1
ATOM 13835 C CA . LEU B 1 833 ? 14.664 13.688 -19.797 1 89.88 833 LEU B CA 1
ATOM 13836 C C . LEU B 1 833 ? 14.906 12.562 -18.797 1 89.88 833 LEU B C 1
ATOM 13838 O O . LEU B 1 833 ? 14.914 11.383 -19.172 1 89.88 833 LEU B O 1
ATOM 13842 N N . ASN B 1 834 ? 15.219 12.953 -17.578 1 91.94 834 ASN B N 1
ATOM 13843 C CA . ASN B 1 834 ? 15.438 12.023 -16.484 1 91.94 834 ASN B CA 1
ATOM 13844 C C . ASN B 1 834 ? 14.531 12.344 -15.289 1 91.94 834 ASN B C 1
ATOM 13846 O O . ASN B 1 834 ? 14.203 13.508 -15.055 1 91.94 834 ASN B O 1
ATOM 13850 N N . SER B 1 835 ? 14.148 11.359 -14.523 1 92.81 835 SER B N 1
ATOM 13851 C CA . SER B 1 835 ? 13.305 11.562 -13.352 1 92.81 835 SER B CA 1
ATOM 13852 C C . SER B 1 835 ? 13.898 12.617 -12.422 1 92.81 835 SER B C 1
ATOM 13854 O O . SER B 1 835 ? 13.164 13.359 -11.773 1 92.81 835 SER B O 1
ATOM 13856 N N . ILE B 1 836 ? 15.203 12.688 -12.328 1 91.5 836 ILE B N 1
ATOM 13857 C CA . ILE B 1 836 ? 15.883 13.578 -11.391 1 91.5 836 ILE B CA 1
ATOM 13858 C C . ILE B 1 836 ? 15.602 15.031 -11.773 1 91.5 836 ILE B C 1
ATOM 13860 O O . ILE B 1 836 ? 15.68 15.93 -10.93 1 91.5 836 ILE B O 1
ATOM 13864 N N . ASP B 1 837 ? 15.297 15.273 -13.031 1 89.94 837 ASP B N 1
ATOM 13865 C CA . ASP B 1 837 ? 15.047 16.625 -13.516 1 89.94 837 ASP B CA 1
ATOM 13866 C C . ASP B 1 837 ? 13.836 17.234 -12.82 1 89.94 837 ASP B C 1
ATOM 13868 O O . ASP B 1 837 ? 13.789 18.453 -12.586 1 89.94 837 ASP B O 1
ATOM 13872 N N . PHE B 1 838 ? 12.867 16.484 -12.469 1 89.88 838 PHE B N 1
ATOM 13873 C CA . PHE B 1 838 ? 11.664 16.953 -11.789 1 89.88 838 PHE B CA 1
ATOM 13874 C C . PHE B 1 838 ? 11.977 17.359 -10.352 1 89.88 838 PHE B C 1
ATOM 13876 O O . PHE B 1 838 ? 11.336 18.266 -9.805 1 89.88 838 PHE B O 1
ATOM 13883 N N . PHE B 1 839 ? 12.898 16.719 -9.75 1 89.56 839 PHE B N 1
ATOM 13884 C CA . PHE B 1 839 ? 13.258 16.969 -8.352 1 89.56 839 PHE B CA 1
ATOM 13885 C C . PHE B 1 839 ? 14.234 18.125 -8.242 1 89.56 839 PHE B C 1
ATOM 13887 O O . PHE B 1 839 ? 14.383 18.719 -7.164 1 89.56 839 PHE B O 1
ATOM 13894 N N . MET B 1 840 ? 14.836 18.469 -9.328 1 85.94 840 MET B N 1
ATOM 13895 C CA . MET B 1 840 ? 15.805 19.562 -9.344 1 85.94 840 MET B CA 1
ATOM 13896 C C . MET B 1 840 ? 15.141 20.875 -9.781 1 85.94 840 MET B C 1
ATOM 13898 O O . MET B 1 840 ? 15.734 21.953 -9.656 1 85.94 840 MET B O 1
ATOM 13902 N N . ARG B 1 841 ? 13.891 20.688 -10.117 1 77.06 841 ARG B N 1
ATOM 13903 C CA . ARG B 1 841 ? 13.172 21.859 -10.594 1 77.06 841 ARG B CA 1
ATOM 13904 C C . ARG B 1 841 ? 13.039 22.906 -9.492 1 77.06 841 ARG B C 1
ATOM 13906 O O . ARG B 1 841 ? 12.602 22.594 -8.383 1 77.06 841 ARG B O 1
ATOM 13913 N N . GLY B 1 842 ? 13.289 24.203 -9.734 1 60.88 842 GLY B N 1
ATOM 13914 C CA . GLY B 1 842 ? 13.109 25.359 -8.859 1 60.88 842 GLY B CA 1
ATOM 13915 C C . GLY B 1 842 ? 14.242 25.531 -7.863 1 60.88 842 GLY B C 1
ATOM 13916 O O . GLY B 1 842 ? 14.305 26.531 -7.156 1 60.88 842 GLY B O 1
ATOM 13917 N N . LEU B 1 843 ? 15.062 24.359 -7.691 1 60.5 843 LEU B N 1
ATOM 13918 C CA . LEU B 1 843 ? 16.172 24.453 -6.746 1 60.5 843 LEU B CA 1
ATOM 13919 C C . LEU B 1 843 ? 17.328 25.266 -7.34 1 60.5 843 LEU B C 1
ATOM 13921 O O . LEU B 1 843 ? 18.25 25.641 -6.625 1 60.5 843 LEU B O 1
ATOM 13925 N N . GLU B 1 844 ? 17.406 25.406 -8.617 1 53.72 844 GLU B N 1
ATOM 13926 C CA . GLU B 1 844 ? 18.578 25.984 -9.258 1 53.72 844 GLU B CA 1
ATOM 13927 C C . GLU B 1 844 ? 18.688 27.484 -8.977 1 53.72 844 GLU B C 1
ATOM 13929 O O . GLU B 1 844 ? 17.844 28.266 -9.445 1 53.72 844 GLU B O 1
ATOM 13934 N N . ASP B 1 845 ? 18.859 27.891 -7.875 1 48.34 845 ASP B N 1
ATOM 13935 C CA . ASP B 1 845 ? 19.562 29.172 -7.945 1 48.34 845 ASP B CA 1
ATOM 13936 C C . ASP B 1 845 ? 21.016 28.984 -8.383 1 48.34 845 ASP B C 1
ATOM 13938 O O . ASP B 1 845 ? 21.797 28.328 -7.691 1 48.34 845 ASP B O 1
ATOM 13942 N N . PRO B 1 846 ? 21.359 29.109 -9.773 1 44.25 846 PRO B N 1
ATOM 13943 C CA . PRO B 1 846 ? 22.688 28.969 -10.367 1 44.25 846 PRO B CA 1
ATOM 13944 C C . PRO B 1 846 ? 23.797 29.5 -9.453 1 44.25 846 PRO B C 1
ATOM 13946 O O . PRO B 1 846 ? 24.953 29.141 -9.633 1 44.25 846 PRO B O 1
ATOM 13949 N N . SER B 1 847 ? 23.625 30.641 -8.992 1 43.94 847 SER B N 1
ATOM 13950 C CA . SER B 1 847 ? 24.766 31.344 -8.414 1 43.94 847 SER B CA 1
ATOM 13951 C C . SER B 1 847 ? 25.328 30.594 -7.219 1 43.94 847 SER B C 1
ATOM 13953 O O . SER B 1 847 ? 26.391 30.953 -6.691 1 43.94 847 SER B O 1
ATOM 13955 N N . SER B 1 848 ? 24.531 29.766 -6.512 1 45.12 848 SER B N 1
ATOM 13956 C CA . SER B 1 848 ? 25.141 29.344 -5.262 1 45.12 848 SER B CA 1
ATOM 13957 C C . SER B 1 848 ? 25.844 27.984 -5.43 1 45.12 848 SER B C 1
ATOM 13959 O O . SER B 1 848 ? 25.375 27.141 -6.195 1 45.12 848 SER B O 1
ATOM 13961 N N . GLY B 1 849 ? 27.125 27.766 -5.43 1 51.34 849 GLY B N 1
ATOM 13962 C CA . GLY B 1 849 ? 28.062 26.672 -5.262 1 51.34 849 GLY B CA 1
ATOM 13963 C C . GLY B 1 849 ? 27.438 25.438 -4.652 1 51.34 849 GLY B C 1
ATOM 13964 O O . GLY B 1 849 ? 28.141 24.453 -4.359 1 51.34 849 GLY B O 1
ATOM 13965 N N . LYS B 1 850 ? 26.109 25.297 -4.465 1 62.97 850 LYS B N 1
ATOM 13966 C CA . LYS B 1 850 ? 25.422 24.281 -3.67 1 62.97 850 LYS B CA 1
ATOM 13967 C C . LYS B 1 850 ? 24.766 23.234 -4.566 1 62.97 850 LYS B C 1
ATOM 13969 O O . LYS B 1 850 ? 23.938 22.453 -4.105 1 62.97 850 LYS B O 1
ATOM 13974 N N . LEU B 1 851 ? 25.203 23.047 -5.836 1 70.94 851 LEU B N 1
ATOM 13975 C CA . LEU B 1 851 ? 24.562 22.188 -6.82 1 70.94 851 LEU B CA 1
ATOM 13976 C C . LEU B 1 851 ? 24.781 20.719 -6.469 1 70.94 851 LEU B C 1
ATOM 13978 O O . LEU B 1 851 ? 23.844 19.922 -6.5 1 70.94 851 LEU B O 1
ATOM 13982 N N . PRO B 1 852 ? 26.016 20.359 -6.066 1 72.06 852 PRO B N 1
ATOM 13983 C CA . PRO B 1 852 ? 26.203 18.938 -5.727 1 72.06 852 PRO B CA 1
ATOM 13984 C C . PRO B 1 852 ? 25.344 18.5 -4.547 1 72.06 852 PRO B C 1
ATOM 13986 O O . PRO B 1 852 ? 24.859 17.359 -4.527 1 72.06 852 PRO B O 1
ATOM 13989 N N . GLY B 1 853 ? 25.188 19.359 -3.598 1 77.31 853 GLY B N 1
ATOM 13990 C CA . GLY B 1 853 ? 24.328 19.031 -2.461 1 77.31 853 GLY B CA 1
ATOM 13991 C C . GLY B 1 853 ? 22.875 18.891 -2.826 1 77.31 853 GLY B C 1
ATOM 13992 O O . GLY B 1 853 ? 22.188 17.984 -2.342 1 77.31 853 GLY B O 1
ATOM 13993 N N . LEU B 1 854 ? 22.547 19.656 -3.773 1 81.75 854 LEU B N 1
ATOM 13994 C CA . LEU B 1 854 ? 21.156 19.609 -4.223 1 81.75 854 LEU B CA 1
ATOM 13995 C C . LEU B 1 854 ? 20.891 18.359 -5.039 1 81.75 854 LEU B C 1
ATOM 13997 O O . LEU B 1 854 ? 19.812 17.766 -4.941 1 81.75 854 LEU B O 1
ATOM 14001 N N . GLU B 1 855 ? 21.844 17.953 -5.84 1 86.56 855 GLU B N 1
ATOM 14002 C CA . GLU B 1 855 ? 21.688 16.719 -6.613 1 86.56 855 GLU B CA 1
ATOM 14003 C C . GLU B 1 855 ? 21.641 15.492 -5.699 1 86.56 855 GLU B C 1
ATOM 14005 O O . GLU B 1 855 ? 20.891 14.547 -5.965 1 86.56 855 GLU B O 1
ATOM 14010 N N . ALA B 1 856 ? 22.406 15.578 -4.695 1 87.44 856 ALA B N 1
ATOM 14011 C CA . ALA B 1 856 ? 22.391 14.477 -3.734 1 87.44 856 ALA B CA 1
ATOM 14012 C C . ALA B 1 856 ? 21.047 14.359 -3.041 1 87.44 856 ALA B C 1
ATOM 14014 O O . ALA B 1 856 ? 20.547 13.258 -2.824 1 87.44 856 ALA B O 1
ATOM 14015 N N . GLN B 1 857 ? 20.531 15.492 -2.73 1 85.62 857 GLN B N 1
ATOM 14016 C CA . GLN B 1 857 ? 19.203 15.508 -2.109 1 85.62 857 GLN B CA 1
ATOM 14017 C C . GLN B 1 857 ? 18.141 15.008 -3.076 1 85.62 857 GLN B C 1
ATOM 14019 O O . GLN B 1 857 ? 17.234 14.273 -2.68 1 85.62 857 GLN B O 1
ATOM 14024 N N . ALA B 1 858 ? 18.297 15.391 -4.277 1 90.62 858 ALA B N 1
ATOM 14025 C CA . ALA B 1 858 ? 17.359 14.953 -5.305 1 90.62 858 ALA B CA 1
ATOM 14026 C C . ALA B 1 858 ? 17.453 13.445 -5.527 1 90.62 858 ALA B C 1
ATOM 14028 O O . ALA B 1 858 ? 16.438 12.773 -5.727 1 90.62 858 ALA B O 1
ATOM 14029 N N . LYS B 1 859 ? 18.625 12.984 -5.508 1 90.25 859 LYS B N 1
ATOM 14030 C CA . LYS B 1 859 ? 18.859 11.555 -5.664 1 90.25 859 LYS B CA 1
ATOM 14031 C C . LYS B 1 859 ? 18.234 10.773 -4.512 1 90.25 859 LYS B C 1
ATOM 14033 O O . LYS B 1 859 ? 17.641 9.711 -4.719 1 90.25 859 LYS B O 1
ATOM 14038 N N . CYS B 1 860 ? 18.359 11.297 -3.348 1 91 860 CYS B N 1
ATOM 14039 C CA . CYS B 1 860 ? 17.766 10.656 -2.176 1 91 860 CYS B CA 1
ATOM 14040 C C . CYS B 1 860 ? 16.25 10.656 -2.262 1 91 860 CYS B C 1
ATOM 14042 O O . CYS B 1 860 ? 15.594 9.664 -1.921 1 91 860 CYS B O 1
ATOM 14044 N N . ALA B 1 861 ? 15.742 11.734 -2.707 1 91.62 861 ALA B N 1
ATOM 14045 C CA . ALA B 1 861 ? 14.297 11.844 -2.861 1 91.62 861 ALA B CA 1
ATOM 14046 C C . ALA B 1 861 ? 13.781 10.867 -3.916 1 91.62 861 ALA B C 1
ATOM 14048 O O . ALA B 1 861 ? 12.742 10.227 -3.727 1 91.62 861 ALA B O 1
ATOM 14049 N N . LEU B 1 862 ? 14.523 10.781 -5.008 1 93.56 862 LEU B N 1
ATOM 14050 C CA . LEU B 1 862 ? 14.148 9.859 -6.078 1 93.56 862 LEU B CA 1
ATOM 14051 C C . LEU B 1 862 ? 14.195 8.414 -5.594 1 93.56 862 LEU B C 1
ATOM 14053 O O . LEU B 1 862 ? 13.312 7.621 -5.922 1 93.56 862 LEU B O 1
ATOM 14057 N N . TRP B 1 863 ? 15.172 8.094 -4.797 1 91.94 863 TRP B N 1
ATOM 14058 C CA . TRP B 1 863 ? 15.305 6.754 -4.23 1 91.94 863 TRP B CA 1
ATOM 14059 C C . TRP B 1 863 ? 14.148 6.441 -3.291 1 91.94 863 TRP B C 1
ATOM 14061 O O . TRP B 1 863 ? 13.672 5.305 -3.236 1 91.94 863 TRP B O 1
ATOM 14071 N N . SER B 1 864 ? 13.695 7.473 -2.549 1 93.31 864 SER B N 1
ATOM 14072 C CA . SER B 1 864 ? 12.57 7.285 -1.643 1 93.31 864 SER B CA 1
ATOM 14073 C C . SER B 1 864 ? 11.297 6.953 -2.41 1 93.31 864 SER B C 1
ATOM 14075 O O . SER B 1 864 ? 10.453 6.188 -1.932 1 93.31 864 SER B O 1
ATOM 14077 N N . MET B 1 865 ? 11.156 7.508 -3.594 1 95 865 MET B N 1
ATOM 14078 C CA . MET B 1 865 ? 9.992 7.191 -4.426 1 95 865 MET B CA 1
ATOM 14079 C C . MET B 1 865 ? 10.07 5.758 -4.945 1 95 865 MET B C 1
ATOM 14081 O O . MET B 1 865 ? 9.055 5.074 -5.047 1 95 865 MET B O 1
ATOM 14085 N N . ALA B 1 866 ? 11.312 5.34 -5.254 1 94.69 866 ALA B N 1
ATOM 14086 C CA . ALA B 1 866 ? 11.5 3.951 -5.668 1 94.69 866 ALA B CA 1
ATOM 14087 C C . ALA B 1 866 ? 11.117 2.984 -4.551 1 94.69 866 ALA B C 1
ATOM 14089 O O . ALA B 1 866 ? 10.461 1.974 -4.797 1 94.69 866 ALA B O 1
ATOM 14090 N N . ASP B 1 867 ? 11.531 3.314 -3.371 1 94.44 867 ASP B N 1
ATOM 14091 C CA . ASP B 1 867 ? 11.203 2.484 -2.215 1 94.44 867 ASP B CA 1
ATOM 14092 C C . ASP B 1 867 ? 9.695 2.439 -1.976 1 94.44 867 ASP B C 1
ATOM 14094 O O . ASP B 1 867 ? 9.148 1.399 -1.601 1 94.44 867 ASP B O 1
ATOM 14098 N N . TYR B 1 868 ? 9.117 3.531 -2.115 1 95.81 868 TYR B N 1
ATOM 14099 C CA . TYR B 1 868 ? 7.668 3.617 -1.96 1 95.81 868 TYR B CA 1
ATOM 14100 C C . TYR B 1 868 ? 6.961 2.676 -2.928 1 95.81 868 TYR B C 1
ATOM 14102 O O . TYR B 1 868 ? 6.07 1.919 -2.529 1 95.81 868 TYR B O 1
ATOM 14110 N N . GLU B 1 869 ? 7.316 2.732 -4.246 1 96.31 869 GLU B N 1
ATOM 14111 C CA . GLU B 1 869 ? 6.715 1.875 -5.262 1 96.31 869 GLU B CA 1
ATOM 14112 C C . GLU B 1 869 ? 7.023 0.404 -4.996 1 96.31 869 GLU B C 1
ATOM 14114 O O . GLU B 1 869 ? 6.176 -0.464 -5.215 1 96.31 869 GLU B O 1
ATOM 14119 N N . ARG B 1 870 ? 8.25 0.079 -4.547 1 95 870 ARG B N 1
ATOM 14120 C CA . ARG B 1 870 ? 8.648 -1.291 -4.242 1 95 870 ARG B CA 1
ATOM 14121 C C . ARG B 1 870 ? 7.793 -1.875 -3.123 1 95 870 ARG B C 1
ATOM 14123 O O . ARG B 1 870 ? 7.367 -3.029 -3.197 1 95 870 ARG B O 1
ATOM 14130 N N . GLN B 1 871 ? 7.555 -1.059 -2.107 1 94.44 871 GLN B N 1
ATOM 14131 C CA . GLN B 1 871 ? 6.746 -1.523 -0.985 1 94.44 871 GLN B CA 1
ATOM 14132 C C . GLN B 1 871 ? 5.316 -1.826 -1.426 1 94.44 871 GLN B C 1
ATOM 14134 O O . GLN B 1 871 ? 4.73 -2.828 -1.009 1 94.44 871 GLN B O 1
ATOM 14139 N N . HIS B 1 872 ? 4.828 -0.881 -2.215 1 95 872 HIS B N 1
ATOM 14140 C CA . HIS B 1 872 ? 3.475 -1.094 -2.715 1 95 872 HIS B CA 1
ATOM 14141 C C . HIS B 1 872 ? 3.396 -2.348 -3.582 1 95 872 HIS B C 1
ATOM 14143 O O . HIS B 1 872 ? 2.465 -3.145 -3.447 1 95 872 HIS B O 1
ATOM 14149 N N . MET B 1 873 ? 4.348 -2.564 -4.469 1 95.38 873 MET B N 1
ATOM 14150 C CA . MET B 1 873 ? 4.41 -3.73 -5.348 1 95.38 873 MET B CA 1
ATOM 14151 C C . MET B 1 873 ? 4.488 -5.02 -4.535 1 95.38 873 MET B C 1
ATOM 14153 O O . MET B 1 873 ? 3.775 -5.98 -4.824 1 95.38 873 MET B O 1
ATOM 14157 N N . THR B 1 874 ? 5.34 -5.047 -3.537 1 94.94 874 THR B N 1
ATOM 14158 C CA . THR B 1 874 ? 5.551 -6.234 -2.713 1 94.94 874 THR B CA 1
ATOM 14159 C C . THR B 1 874 ? 4.277 -6.602 -1.955 1 94.94 874 THR B C 1
ATOM 14161 O O . THR B 1 874 ? 3.906 -7.773 -1.89 1 94.94 874 THR B O 1
ATOM 14164 N N . ARG B 1 875 ? 3.596 -5.621 -1.444 1 94.56 875 ARG B N 1
ATOM 14165 C CA . ARG B 1 875 ? 2.354 -5.863 -0.719 1 94.56 875 ARG B CA 1
ATOM 14166 C C . ARG B 1 875 ? 1.27 -6.395 -1.652 1 94.56 875 ARG B C 1
ATOM 14168 O O . ARG B 1 875 ? 0.537 -7.32 -1.298 1 94.56 875 ARG B O 1
ATOM 14175 N N . THR B 1 876 ? 1.136 -5.754 -2.771 1 96.44 876 THR B N 1
ATOM 14176 C CA . THR B 1 876 ? 0.137 -6.172 -3.748 1 96.44 876 THR B CA 1
ATOM 14177 C C . THR B 1 876 ? 0.396 -7.605 -4.207 1 96.44 876 THR B C 1
ATOM 14179 O O . THR B 1 876 ? -0.54 -8.398 -4.352 1 96.44 876 THR B O 1
ATOM 14182 N N . PHE B 1 877 ? 1.651 -8.008 -4.352 1 96.31 877 PHE B N 1
ATOM 14183 C CA . PHE B 1 877 ? 2.008 -9.344 -4.812 1 96.31 877 PHE B CA 1
ATOM 14184 C C . PHE B 1 877 ? 1.703 -10.383 -3.738 1 96.31 877 PHE B C 1
ATOM 14186 O O . PHE B 1 877 ? 1.31 -11.508 -4.051 1 96.31 877 PHE B O 1
ATOM 14193 N N . GLU B 1 878 ? 1.926 -10.008 -2.57 1 94.5 878 GLU B N 1
ATOM 14194 C CA . GLU B 1 878 ? 1.601 -10.914 -1.471 1 94.5 878 GLU B CA 1
ATOM 14195 C C . GLU B 1 878 ? 0.101 -11.188 -1.409 1 94.5 878 GLU B C 1
ATOM 14197 O O . GLU B 1 878 ? -0.316 -12.32 -1.136 1 94.5 878 GLU B O 1
ATOM 14202 N N . LEU B 1 879 ? -0.687 -10.172 -1.698 1 93.5 879 LEU B N 1
ATOM 14203 C CA . LEU B 1 879 ? -2.135 -10.344 -1.697 1 93.5 879 LEU B CA 1
ATOM 14204 C C . LEU B 1 879 ? -2.574 -11.266 -2.828 1 93.5 879 LEU B C 1
ATOM 14206 O O . LEU B 1 879 ? -3.555 -12 -2.689 1 93.5 879 LEU B O 1
ATOM 14210 N N . LEU B 1 880 ? -1.861 -11.305 -3.949 1 94.31 880 LEU B N 1
ATOM 14211 C CA . LEU B 1 880 ? -2.195 -12.094 -5.129 1 94.31 880 LEU B CA 1
ATOM 14212 C C . LEU B 1 880 ? -1.902 -13.578 -4.895 1 94.31 880 LEU B C 1
ATOM 14214 O O . LEU B 1 880 ? -2.396 -14.438 -5.629 1 94.31 880 LEU B O 1
ATOM 14218 N N . ARG B 1 881 ? -1.086 -13.93 -3.92 1 90.12 881 ARG B N 1
ATOM 14219 C CA . ARG B 1 881 ? -0.692 -15.312 -3.662 1 90.12 881 ARG B CA 1
ATOM 14220 C C . ARG B 1 881 ? -1.914 -16.203 -3.48 1 90.12 881 ARG B C 1
ATOM 14222 O O . ARG B 1 881 ? -1.977 -17.297 -4.039 1 90.12 881 ARG B O 1
ATOM 14229 N N . ASN B 1 882 ? -2.926 -15.633 -2.816 1 86.5 882 ASN B N 1
ATOM 14230 C CA . ASN B 1 882 ? -4.109 -16.438 -2.531 1 86.5 882 ASN B CA 1
ATOM 14231 C C . ASN B 1 882 ? -5.113 -16.391 -3.678 1 86.5 882 ASN B C 1
ATOM 14233 O O . ASN B 1 882 ? -6.016 -17.219 -3.758 1 86.5 882 ASN B O 1
ATOM 14237 N N . MET B 1 883 ? -4.875 -15.5 -4.602 1 87.38 883 MET B N 1
ATOM 14238 C CA . MET B 1 883 ? -5.867 -15.297 -5.652 1 87.38 883 MET B CA 1
ATOM 14239 C C . MET B 1 883 ? -5.469 -16.016 -6.934 1 87.38 883 MET B C 1
ATOM 14241 O O . MET B 1 883 ? -6.328 -16.438 -7.707 1 87.38 883 MET B O 1
ATOM 14245 N N . LEU B 1 884 ? -4.242 -16.172 -7.344 1 87.38 884 LEU B N 1
ATOM 14246 C CA . LEU B 1 884 ? -3.766 -16.719 -8.609 1 87.38 884 LEU B CA 1
ATOM 14247 C C . LEU B 1 884 ? -3.477 -18.219 -8.477 1 87.38 884 LEU B C 1
ATOM 14249 O O . LEU B 1 884 ? -3.475 -18.938 -9.477 1 87.38 884 LEU B O 1
ATOM 14253 N N . GLY B 1 885 ? -3.318 -18.828 -7.395 1 80.12 885 GLY B N 1
ATOM 14254 C CA . GLY B 1 885 ? -2.793 -20.172 -7.227 1 80.12 885 GLY B CA 1
ATOM 14255 C C . GLY B 1 885 ? -1.276 -20.219 -7.211 1 80.12 885 GLY B C 1
ATOM 14256 O O . GLY B 1 885 ? -0.615 -19.281 -7.664 1 80.12 885 GLY B O 1
ATOM 14257 N N . PRO B 1 886 ? -0.708 -21.188 -6.871 1 80.44 886 PRO B N 1
ATOM 14258 C CA . PRO B 1 886 ? 0.742 -21.266 -6.676 1 80.44 886 PRO B CA 1
ATOM 14259 C C . PRO B 1 886 ? 1.521 -21.219 -7.988 1 80.44 886 PRO B C 1
ATOM 14261 O O . PRO B 1 886 ? 2.588 -20.609 -8.062 1 80.44 886 PRO B O 1
ATOM 14264 N N . ARG B 1 887 ? 1.044 -21.859 -9.039 1 82.69 887 ARG B N 1
ATOM 14265 C CA . ARG B 1 887 ? 1.772 -21.906 -10.305 1 82.69 887 ARG B CA 1
ATOM 14266 C C . ARG B 1 887 ? 1.849 -20.531 -10.953 1 82.69 887 ARG B C 1
ATOM 14268 O O . ARG B 1 887 ? 2.938 -20.047 -11.266 1 82.69 887 ARG B O 1
ATOM 14275 N N . LEU B 1 888 ? 0.676 -19.953 -11.102 1 87.31 888 LEU B N 1
ATOM 14276 C CA . LEU B 1 888 ? 0.67 -18.641 -11.742 1 87.31 888 LEU B CA 1
ATOM 14277 C C . LEU B 1 888 ? 1.417 -17.625 -10.891 1 87.31 888 LEU B C 1
ATOM 14279 O O . LEU B 1 888 ? 2.086 -16.734 -11.43 1 87.31 888 LEU B O 1
ATOM 14283 N N . HIS B 1 889 ? 1.244 -17.688 -9.578 1 91 889 HIS B N 1
ATOM 14284 C CA . HIS B 1 889 ? 1.968 -16.797 -8.68 1 91 889 HIS B CA 1
ATOM 14285 C C . HIS B 1 889 ? 3.477 -16.953 -8.836 1 91 889 HIS B C 1
ATOM 14287 O O . HIS B 1 889 ? 4.215 -15.969 -8.844 1 91 889 HIS B O 1
ATOM 14293 N N . GLY B 1 890 ? 3.957 -18.234 -8.953 1 89.5 890 GLY B N 1
ATOM 14294 C CA . GLY B 1 890 ? 5.363 -18.5 -9.203 1 89.5 890 GLY B CA 1
ATOM 14295 C C . GLY B 1 890 ? 5.844 -17.969 -10.547 1 89.5 890 GLY B C 1
ATOM 14296 O O . GLY B 1 890 ? 6.953 -17.438 -10.648 1 89.5 890 GLY B O 1
ATOM 14297 N N . ASP B 1 891 ? 4.988 -18.156 -11.57 1 91.19 891 ASP B N 1
ATOM 14298 C CA . ASP B 1 891 ? 5.32 -17.625 -12.898 1 91.19 891 ASP B CA 1
ATOM 14299 C C . ASP B 1 891 ? 5.496 -16.109 -12.859 1 91.19 891 ASP B C 1
ATOM 14301 O O . ASP B 1 891 ? 6.406 -15.57 -13.484 1 91.19 891 ASP B O 1
ATOM 14305 N N . MET B 1 892 ? 4.594 -15.477 -12.117 1 93.19 892 MET B N 1
ATOM 14306 C CA . MET B 1 892 ? 4.652 -14.023 -12.023 1 93.19 892 MET B CA 1
ATOM 14307 C C . MET B 1 892 ? 5.906 -13.57 -11.281 1 93.19 892 MET B C 1
ATOM 14309 O O . MET B 1 892 ? 6.477 -12.523 -11.602 1 93.19 892 MET B O 1
ATOM 14313 N N . GLN B 1 893 ? 6.348 -14.32 -10.336 1 93.44 893 GLN B N 1
ATOM 14314 C CA . GLN B 1 893 ? 7.547 -13.992 -9.57 1 93.44 893 GLN B CA 1
ATOM 14315 C C . GLN B 1 893 ? 8.773 -13.914 -10.477 1 93.44 893 GLN B C 1
ATOM 14317 O O . GLN B 1 893 ? 9.648 -13.07 -10.281 1 93.44 893 GLN B O 1
ATOM 14322 N N . VAL B 1 894 ? 8.844 -14.812 -11.445 1 94.25 894 VAL B N 1
ATOM 14323 C CA . VAL B 1 894 ? 9.969 -14.805 -12.367 1 94.25 894 VAL B CA 1
ATOM 14324 C C . VAL B 1 894 ? 9.992 -13.492 -13.156 1 94.25 894 VAL B C 1
ATOM 14326 O O . VAL B 1 894 ? 11.047 -12.875 -13.305 1 94.25 894 VAL B O 1
ATOM 14329 N N . PHE B 1 895 ? 8.82 -13.117 -13.648 1 95.69 895 PHE B N 1
ATOM 14330 C CA . PHE B 1 895 ? 8.742 -11.867 -14.398 1 95.69 895 PHE B CA 1
ATOM 14331 C C . PHE B 1 895 ? 9.164 -10.688 -13.531 1 95.69 895 PHE B C 1
ATOM 14333 O O . PHE B 1 895 ? 9.898 -9.805 -13.984 1 95.69 895 PHE B O 1
ATOM 14340 N N . LEU B 1 896 ? 8.672 -10.633 -12.32 1 94.5 896 LEU B N 1
ATOM 14341 C CA . LEU B 1 896 ? 9.008 -9.555 -11.398 1 94.5 896 LEU B CA 1
ATOM 14342 C C . LEU B 1 896 ? 10.508 -9.523 -11.117 1 94.5 896 LEU B C 1
ATOM 14344 O O . LEU B 1 896 ? 11.117 -8.453 -11.086 1 94.5 896 LEU B O 1
ATOM 14348 N N . ASN B 1 897 ? 11.094 -10.664 -10.953 1 93.31 897 ASN B N 1
ATOM 14349 C CA . ASN B 1 897 ? 12.531 -10.75 -10.688 1 93.31 897 ASN B CA 1
ATOM 14350 C C . ASN B 1 897 ? 13.352 -10.234 -11.867 1 93.31 897 ASN B C 1
ATOM 14352 O O . ASN B 1 897 ? 14.32 -9.5 -11.68 1 93.31 897 ASN B O 1
ATOM 14356 N N . VAL B 1 898 ? 12.906 -10.68 -13.023 1 94.81 898 VAL B N 1
ATOM 14357 C CA . VAL B 1 898 ? 13.656 -10.289 -14.211 1 94.81 898 VAL B CA 1
ATOM 14358 C C . VAL B 1 898 ? 13.578 -8.773 -14.398 1 94.81 898 VAL B C 1
ATOM 14360 O O . VAL B 1 898 ? 14.594 -8.117 -14.641 1 94.81 898 VAL B O 1
ATOM 14363 N N . THR B 1 899 ? 12.391 -8.219 -14.305 1 92.94 899 THR B N 1
ATOM 14364 C CA . THR B 1 899 ? 12.18 -6.785 -14.492 1 92.94 899 THR B CA 1
ATOM 14365 C C . THR B 1 899 ? 12.914 -5.988 -13.414 1 92.94 899 THR B C 1
ATOM 14367 O O . THR B 1 899 ? 13.562 -4.98 -13.711 1 92.94 899 THR B O 1
ATOM 14370 N N . ASP B 1 900 ? 12.789 -6.449 -12.203 1 89.06 900 ASP B N 1
ATOM 14371 C CA . ASP B 1 900 ? 13.492 -5.812 -11.094 1 89.06 900 ASP B CA 1
ATOM 14372 C C . ASP B 1 900 ? 15 -5.895 -11.273 1 89.06 900 ASP B C 1
ATOM 14374 O O . ASP B 1 900 ? 15.727 -4.941 -10.977 1 89.06 900 ASP B O 1
ATOM 14378 N N . LEU B 1 901 ? 15.492 -7.027 -11.758 1 89.75 901 LEU B N 1
ATOM 14379 C CA . LEU B 1 901 ? 16.922 -7.238 -11.969 1 89.75 901 LEU B CA 1
ATOM 14380 C C . LEU B 1 901 ? 17.469 -6.246 -12.984 1 89.75 901 LEU B C 1
ATOM 14382 O O . LEU B 1 901 ? 18.531 -5.66 -12.773 1 89.75 901 LEU B O 1
ATOM 14386 N N . PHE B 1 902 ? 16.781 -6.129 -14.039 1 87.56 902 PHE B N 1
ATOM 14387 C CA . PHE B 1 902 ? 17.25 -5.18 -15.039 1 87.56 902 PHE B CA 1
ATOM 14388 C C . PHE B 1 902 ? 17.312 -3.77 -14.469 1 87.56 902 PHE B C 1
ATOM 14390 O O . PHE B 1 902 ? 18.219 -3 -14.781 1 87.56 902 PHE B O 1
ATOM 14397 N N . GLY B 1 903 ? 16.359 -3.432 -13.656 1 82.94 903 GLY B N 1
ATOM 14398 C CA . GLY B 1 903 ? 16.422 -2.16 -12.953 1 82.94 903 GLY B CA 1
ATOM 14399 C C . GLY B 1 903 ? 17.641 -2.035 -12.062 1 82.94 903 GLY B C 1
ATOM 14400 O O . GLY B 1 903 ? 18.312 -1.001 -12.055 1 82.94 903 GLY B O 1
ATOM 14401 N N . GLN B 1 904 ? 17.953 -3.053 -11.359 1 82.88 904 GLN B N 1
ATOM 14402 C CA . GLN B 1 904 ? 19.094 -3.064 -10.445 1 82.88 904 GLN B CA 1
ATOM 14403 C C . GLN B 1 904 ? 20.406 -2.994 -11.219 1 82.88 904 GLN B C 1
ATOM 14405 O O . GLN B 1 904 ? 21.375 -2.361 -10.766 1 82.88 904 GLN B O 1
ATOM 14410 N N . ILE B 1 905 ? 20.406 -3.686 -12.289 1 83.31 905 ILE B N 1
ATOM 14411 C CA . ILE B 1 905 ? 21.594 -3.686 -13.125 1 83.31 905 ILE B CA 1
ATOM 14412 C C . ILE B 1 905 ? 21.922 -2.26 -13.57 1 83.31 905 ILE B C 1
ATOM 14414 O O . ILE B 1 905 ? 23.078 -1.835 -13.531 1 83.31 905 ILE B O 1
ATOM 14418 N N . TYR B 1 906 ? 20.906 -1.511 -13.914 1 76.38 906 TYR B N 1
ATOM 14419 C CA . TYR B 1 906 ? 21.109 -0.14 -14.367 1 76.38 906 TYR B CA 1
ATOM 14420 C C . TYR B 1 906 ? 21.672 0.73 -13.242 1 76.38 906 TYR B C 1
ATOM 14422 O O . TYR B 1 906 ? 22.438 1.653 -13.492 1 76.38 906 TYR B O 1
ATOM 14430 N N . VAL B 1 907 ? 21.328 0.447 -12.031 1 75.69 907 VAL B N 1
ATOM 14431 C CA . VAL B 1 907 ? 21.797 1.205 -10.883 1 75.69 907 VAL B CA 1
ATOM 14432 C C . VAL B 1 907 ? 23.266 0.896 -10.625 1 75.69 907 VAL B C 1
ATOM 14434 O O . VAL B 1 907 ? 24.047 1.786 -10.266 1 75.69 907 VAL B O 1
ATOM 14437 N N . VAL B 1 908 ? 23.609 -0.361 -10.906 1 74.31 908 VAL B N 1
ATOM 14438 C CA . VAL B 1 908 ? 24.984 -0.792 -10.656 1 74.31 908 VAL B CA 1
ATOM 14439 C C . VAL B 1 908 ? 25.875 -0.396 -11.836 1 74.31 908 VAL B C 1
ATOM 14441 O O . VAL B 1 908 ? 27 0.071 -11.648 1 74.31 908 VAL B O 1
ATOM 14444 N N . GLN B 1 909 ? 25.281 -0.643 -13.039 1 72.75 909 GLN B N 1
ATOM 14445 C CA . GLN B 1 909 ? 26 -0.353 -14.266 1 72.75 909 GLN B CA 1
ATOM 14446 C C . GLN B 1 909 ? 25.047 0.003 -15.398 1 72.75 909 GLN B C 1
ATOM 14448 O O . GLN B 1 909 ? 24.141 -0.771 -15.727 1 72.75 909 GLN B O 1
ATOM 14453 N N . ASP B 1 910 ? 25.312 1.115 -15.953 1 71.06 910 ASP B N 1
ATOM 14454 C CA . ASP B 1 910 ? 24.5 1.533 -17.094 1 71.06 910 ASP B CA 1
ATOM 14455 C C . ASP B 1 910 ? 24.828 0.703 -18.328 1 71.06 910 ASP B C 1
ATOM 14457 O O . ASP B 1 910 ? 25.906 0.832 -18.906 1 71.06 910 ASP B O 1
ATOM 14461 N N . ILE B 1 911 ? 24 -0.128 -18.75 1 61.75 911 ILE B N 1
ATOM 14462 C CA . ILE B 1 911 ? 24.281 -1.006 -19.875 1 61.75 911 ILE B CA 1
ATOM 14463 C C . ILE B 1 911 ? 23.562 -0.478 -21.125 1 61.75 911 ILE B C 1
ATOM 14465 O O . ILE B 1 911 ? 23.422 -1.193 -22.125 1 61.75 911 ILE B O 1
ATOM 14469 N N . GLY B 1 912 ? 23.062 0.78 -21.031 1 63.28 912 GLY B N 1
ATOM 14470 C CA . GLY B 1 912 ? 22.359 1.378 -22.156 1 63.28 912 GLY B CA 1
ATOM 14471 C C . GLY B 1 912 ? 23.281 1.711 -23.328 1 63.28 912 GLY B C 1
ATOM 14472 O O . GLY B 1 912 ? 24.484 1.884 -23.125 1 63.28 912 GLY B O 1
ATOM 14473 N N . THR B 1 913 ? 22.703 1.646 -24.547 1 60.56 913 THR B N 1
ATOM 14474 C CA . THR B 1 913 ? 23.438 1.994 -25.75 1 60.56 913 THR B CA 1
ATOM 14475 C C . THR B 1 913 ? 23.516 3.508 -25.922 1 60.56 913 THR B C 1
ATOM 14477 O O . THR B 1 913 ? 22.5 4.199 -25.797 1 60.56 913 THR B O 1
ATOM 14480 N N . ARG B 1 914 ? 24.734 4.055 -25.969 1 59.78 914 ARG B N 1
ATOM 14481 C CA . ARG B 1 914 ? 24.906 5.469 -26.281 1 59.78 914 ARG B CA 1
ATOM 14482 C C . ARG B 1 914 ? 24.656 5.73 -27.766 1 59.78 914 ARG B C 1
ATOM 14484 O O . ARG B 1 914 ? 25.328 5.148 -28.625 1 59.78 914 ARG B O 1
ATOM 14491 N N . THR B 1 915 ? 23.547 6.27 -28.094 1 53.72 915 THR B N 1
ATOM 14492 C CA . THR B 1 915 ? 23.219 6.535 -29.5 1 53.72 915 THR B CA 1
ATOM 14493 C C . THR B 1 915 ? 23.688 7.926 -29.906 1 53.72 915 THR B C 1
ATOM 14495 O O . THR B 1 915 ? 23.781 8.227 -31.094 1 53.72 915 THR B O 1
ATOM 14498 N N . LYS B 1 916 ? 23.875 8.922 -28.984 1 59.16 916 LYS B N 1
ATOM 14499 C CA . LYS B 1 916 ? 24.203 10.297 -29.359 1 59.16 916 LYS B CA 1
ATOM 14500 C C . LYS B 1 916 ? 25.688 10.586 -29.125 1 59.16 916 LYS B C 1
ATOM 14502 O O . LYS B 1 916 ? 26.281 10.07 -28.188 1 59.16 916 LYS B O 1
ATOM 14507 N N . ASP B 1 917 ? 26.531 10.93 -30.25 1 42.38 917 ASP B N 1
ATOM 14508 C CA . ASP B 1 917 ? 27.953 11.312 -30.172 1 42.38 917 ASP B CA 1
ATOM 14509 C C . ASP B 1 917 ? 28.172 12.406 -29.125 1 42.38 917 ASP B C 1
ATOM 14511 O O . ASP B 1 917 ? 27.375 13.336 -29.016 1 42.38 917 ASP B O 1
ATOM 14515 N N . SER B 1 918 ? 29.016 12.109 -28.062 1 35.44 918 SER B N 1
ATOM 14516 C CA . SER B 1 918 ? 29.547 13.273 -27.375 1 35.44 918 SER B CA 1
ATOM 14517 C C . SER B 1 918 ? 30.141 14.289 -28.344 1 35.44 918 SER B C 1
ATOM 14519 O O . SER B 1 918 ? 30.734 13.906 -29.359 1 35.44 918 SER B O 1
#

Sequence (1836 aa):
MALLKDVHEEAAKLVADMASRLDDKWYPSSMSTNVYDTAWVSMVSKEEDWRIKWLLPKAFEFILSNQHANGHWDDEEPRANAILSTMAATLACFEHERFSHYVGHVLKLEDVRQRTSKAVTWLRNELTHWNDQNEVDSVALEILVPALLDQLAKHGVSINSPYLAKMSELSESHLSKAKMVLYSGKQITLFHSLEALIGRIEFDKLGGCKVRGSMLGSPSSTAAYLMELEDWDMETEDYLRYVFEHGEGKGNGSFPSAAPIDVFEISWTISTLLECGIPIDVLGKEHVTKLASHLAKTLDASGGVVGFSLGMLPDADDTAKTLHALSFLGKFDADVSTLVTRFRSPGSFKTYEKESTRSLSANCNVLKALLATKNPDSSSAHILTAASFICHSFMSGKARDKWNTAWEYCAMLSVQSLVPLLQQSVAFLPYHIRSVKIPIVLAHITCRLLNTQEHGGSFGNQSDEITAYATLALIALAAPQTGLNLIEEDISSAIERAREFLSARLNRWESRRNWVEKVTYSSSLLTKTYCFAALDQALRFQPGTRGSSSPAHWMNRKLSGLLKSTKLFVTTDGVDTLLRLAMQESVSHVAHLEHTRFDIFPQPVKVNEKYLNMIPFAWTACNYLSGCPLSPNVLIDMMEISMLNYQADEFVELQIPLCKEDQVFEVRNALNEQLVEHADKNAEKEVSQRSHIEASEMILQTFAKYIDRILNHPHIQNAPLDRRLLVRQELIGYLQAQISTIGAKEKLGTKSSFFDWIHTFGARDTSCPFSFAYYLCIVNFADSNSSKSPNKHQSITCEAEYLLRDLCGSLSRLCRIYNDYGSIHRDREEGNLNSIDFFMRGLEDPSSGKLPGLEAQAKCALWSMADYERQHMTRTFELLRNMLGPRLHGDMQVFLNVTDLFGQIYVVQDIGTRTKDSMALLKDVHEEAAKLVADMASRLDDKWYPSSMSTNVYDTAWVSMVSKEEDWRIKWLLPKAFEFILSNQHANGHWDDEEPRANAILSTMAATLACFEHERFSHYVGHVLKLEDVRQRTSKAVTWLRNELTHWNDQNEVDSVALEILVPALLDQLAKHGVSINSPYLAKMSELSESHLSKAKMVLYSGKQITLFHSLEALIGRIEFDKLGGCKVRGSMLGSPSSTAAYLMELEDWDMETEDYLRYVFEHGEGKGNGSFPSAAPIDVFEISWTISTLLECGIPIDVLGKEHVTKLASHLAKTLDASGGVVGFSLGMLPDADDTAKTLHALSFLGKFDADVSTLVTRFRSPGSFKTYEKESTRSLSANCNVLKALLATKNPDSSSAHILTAASFICHSFMSGKARDKWNTAWEYCAMLSVQSLVPLLQQSVAFLPYHIRSVKIPIVLAHITCRLLNTQEHGGSFGNQSDEITAYATLALIALAAPQTGLNLIEEDISSAIERAREFLSARLNRWESRRNWVEKVTYSSSLLTKTYCFAALDQALRFQPGTRGSSSPAHWMNRKLSGLLKSTKLFVTTDGVDTLLRLAMQESVSHVAHLEHTRFDIFPQPVKVNEKYLNMIPFAWTACNYLSGCPLSPNVLIDMMEISMLNYQADEFVELQIPLCKEDQVFEVRNALNEQLVEHADKNAEKEVSQRSHIEASEMILQTFAKYIDRILNHPHIQNAPLDRRLLVRQELIGYLQAQISTIGAKEKLGTKSSFFDWIHTFGARDTSCPFSFAYYLCIVNFADSNSSKSPNKHQSITCEAEYLLRDLCGSLSRLCRIYNDYGSIHRDREEGNLNSIDFFMRGLEDPSSGKLPGLEAQAKCALWSMADYERQHMTRTFELLRNMLGPRLHGDMQVFLNVTDLFGQIYVVQDIGTRTKDS

InterPro domains:
  IPR008930 Terpenoid cyclases/protein prenyltransferase alpha-alpha toroid [SSF48239] (33-508)
  IPR008930 Terpenoid cyclases/protein prenyltransferase alpha-alpha toroid [SSF48239] (228-506)
  IPR050148 Terpene synthase-like [PTHR31739] (15-916)

Radius of gyration: 48.89 Å; Cα contacts (8 Å, |Δi|>4): 2639; chains: 2; bounding box: 80×146×103 Å

pLDDT: mean 87.53, std 13.05, range [29.98, 98.62]

Foldseek 3Di:
DVLLLVLLVVLLVLLLVQLVQVPDPFRAAQWDFAQQLLLLLQLFWDDDPNAIARLAPLSLVVLLVQADPQLWHDPDDDPLRRQNNLLSSLLSLLSCLVPVVHDDDNDPNVSSVVSSVSSLVVNQVCVQPDDPQPHFPFACSLLSNLLSQVSVVVVVRHHDHPVSVVSNVVNVVVVVVVLVCQLVLDADSCLLPLSSCVPPDQLQSNVSLDDQLGRLQASSSLSSSQRRDPDHDVSVSVSNVCQCCRYNCNNSSTGGRGPDQSLQLLLLLQLLQVLLPSDCVSSPVVSLVSSLVLLLVQCVVVPNFHDSDRSHQGFLQSSLSNLSSNLSVVPDQRDCVVSCVQFDDVLFGDGHNPDDDRFLLSLLSNLSSLVSHPCSLVVLVSNQSSLRSNLVCQLLVNQDGNWFRQSLLSLLSNLSRVLVVLVPPNVSHDCCSNQFRSLLSLLVSVLVLLVQQDPQLAHDVLALQSLLSSLNSLLSSLDVSSVLVLCLVSSLVSNQSSLVSLSVCVPNHDWDQGTHHNHTITGPSSSSSSSSSSNSSSVVDDRDPPDCDDPLNVLLVVLLVLLCPFPLQVPDPPSVVLLSSQLSSLVSLLVVCVVCLDVQPHDDPDCLPPVSSNLSSLLSSLQSVFPFHDRNNLSSVLSNVVSVLLRLLLVLQQQLVVDDPVLLVVLLVLLVVQLDDDPDPPCPPPPPPPVNDPRSVVVNRSVVSVLCVQLVPPLLVLFDPVLSSQLSVLSSQQSVLSNCQVVVLVVPVPDDALVVCLQGSLLSPLVLSNSLSSSCSNLQQSSQVVDPPNRDRPDQDPVLVVLSNLLSRLLSSLLSLLLLLLCVPVCVVQVTDGSLCNQCPPVDPPVDPCVVVSSVVSSVVSVVSSVVSVVSNVVSLVVSPVRVDPNVSSSVSSSSSSSVSVSRSSNVPNSRDRPDDD/DVLLLVLLQVLLVLLLVQLVQVPDPFRAAQWDFAQQLLLLLQLFWDDDPNAIAGLAPLSLVVLLVQQDPQLWHDPDDDPLRRQNNLLSNLLSLLSCLVPVVHDDDNDPNVSSVVSSVSSLVVNQVCVQPDDPQDHFPFACSLLSNLLSQVSVVVVPRHHDHPVSVVSNVVNVVVVVVVLVCQLVLEADSCLLPCSSQVPPDQLQSNVSLDDQLGRLQASSSLSSSQRRDPDHDVSVSVSNVCQCCRYNVNNSSTGGGGPDQSLQLLLLLQLLQVLLPSDCVSSPVVSLVSSLVLLLVQCVVVPNFHDSDRSHQGFLQSSLSNLSSNLSVVPHQRDCPCSCVQFDDVLFGDGHNPDDDRFLLSLLSNLSSLLSHPCSLVVLVSNQSSLRSNLVCQLLPNQQGNWFRQSLLSLLSNLSRVLVVLVPPNVSHDCCSNQFRQLLSLLVSVLVLLVQQDPQLAHDVLALQSLLSSLNSLLSSLDVSSVLVLCLVSSLVSNVSSLVSLSVCVPNHDWDQGTHHNHTITGPSSSSSSSSSSNSSSVVDDRDPPDPDDPLNVLLVVLLVLLCPFPLQVPDPPSVVLLSSQLSSLVSLLVVCVVCLDVQPHDDPDCLPPVSSNLSSLLSSLQSVFPFHDRNNLSSVLSNVVSVLLRLLLCLQQQLVVDDPVLLVVLLVLLVVQLDDDPDPPCPPPPPPPVNDPRSVVVNRSVVSVLCVQLVDPLLVLFDPVLSSQLSVLSSQQSVLSNCQVVVLVVPPPDDALVVCLQGSLLSPLVLSNSLSSSCSNLQQSSQVVDPPNRDRPDQDPVLVVLSNLLSRLLSSLLSLLLLLLCVPVCVVQVTDGSLCNQCPPVDPPVDPCVVVSSVVSSVVSVVSSVVSVVSNVVSLVVSPVRVDPNVSSSVSSSSSSSVSVSRSSNVPNSRDRPDDD

Nearest PDB structures (foldseek):
  6w26-assembly2_A  TM=5.978E-01  e=1.261E-02  Fusarium graminearum PH-1
  5nx4-assembly1_B  TM=6.124E-01  e=3.858E-02  Streptomyces clavuligerus
  4lix-assembly1_A  TM=5.317E-01  e=5.799E-15  Arabidopsis thaliana
  3pya-assembly1_A  TM=5.264E-01  e=2.174E-14  Arabidopsis thaliana
  5nx4-assembly1_B  TM=6.123E-01  e=4.625E-02  Streptomyces clavuligerus

Secondary structure (DSSP, 8-state):
-HHHHHHHHHHHHHHHHHHHHTTSSS----BPEEHHHHHHHHT-EEEETTEEEES-HHHHHHHHHT--TTS----SSSHHHHHHHHHHHHHHHHHHHHTTTSBSS---HHHHHHHHHHHHHHHHHHHHH--GGG----TTHHHHHHHHHHHHHTTT-----HHHHHHHHHHHHHHHHHHHHHTSSS--GGGGGGGGGTTTS-GGGGGGG-BTTBSTT-HHHHHHHHHH-SS--HHHHHHHHHHHHHSTTTTSS-EESS---HHHHHHHHHHHHHHTT--HHHH-HHHHHHHHHHHHHHHHHTTT---SSTTSPP-HHHHHHHHHHHHTTSSS----HHHHHHHEETTEE-SSTT-SS--HHHHHHHHHHHHTSS-GGGGHHHHHHHHHHHHHHHHTT----SSBS-HHHHHHHHHHHHHHHHHS--TTS-HIIIIIIHHHHHHHHHHHHHHH--TTS-BTTTBHHHHHHHHHHHHHHTSGGG--GGGHHHHHHHHHHHHHHHHHTTT-------EESSSEE-BHHHHHHHHHHHHHHHHH----------THHHHHHHHHHHHHTSHHHHT-TTHHHHHHHHHHHHHHHHHHHHHHTTSSSPPPSS---HHHHHHHHHHHHHHHHSSSPPPHHHHHHHHHHHHHHHHHHHHHHHHGGGS-HHHHHHHHHHHHHTTS----TT-----------HHHHHHHHHHHHHHHHHHTSHHHHTS-HHHHHHHHHHHHHHHHHHHHHTTHHHH-TTT--HHHHHTTHHHHTTSHHHHHHHHHHHHHHHHHTTSS-TT------HHHHHHHHHHHHHHHHHHHHHHHHHTHHHHHHHT---HHHHHHTTT--TTSS-HHHHHHHHHHHHHHHHHHHHHHHHHHHHHHHHHH-HHHHHHHHHHHHHHHHHHHHHHH-------S--/-HHHHHHHHHHHHHHHHHHHHTTSSS----BPEEHHHHHHHHT-EEEETTEEEES-HHHHHHHHHT--TTS-S--SSSHHHHHHHHHHHHHHHHHHHHTTTSBSS---HHHHHHHHHHHHHHHHHHHHH--GGG----TTHHHHHHHHHHHHHTTT-----HHHHHHHHHHHHHHHHHHHHHTSSS--GGGGGGGGGTTTS-GGGGGGG-BTTBSTT-HHHHHHHHHT-SS--HHHHHHHHHHHHHSTTTTSS-EESS---HHHHHHHHHHHHHHTT--HHHH-HHHHHHHHHHHHHHHHHTTT---SSTTSPP-HHHHHHHHHHHHTTSSS----HHHHHHHEETTEE-SSTT-SSPPHHHHHHHHHHHHTSS-GGGGHHHHHHHHHHHHHHHHTT----SSBS-HHHHHHHHHHHHHHHHHS--TTS-HIIIIIIHHHHHHHHHHHHHHH--TTS-BTTTBHHHHHHHHHHHHHHTSGGG--GGGHHHHHHHHHHHHHHHHHTTT-------EESSSEE-BHHHHHHHHHHHHHHHHH----------THHHHHHHHHHHHHTSHHHHT-TTHHHHHHHHHHHHHHHHHHHHHHTTSSSPPPSS---HHHHHHHHHHHHHHHHSSSPPPHHHHHHHHHHHHHHHHHHHHHHHHGGGS-HHHHHHHHHHHHHTTS----TT-----------HHHHHHHHHHHHHHHHHHTSHHHHTS-HHHHHHHHHHHHHHHHHHHHHTTHHHH-TTT--HHHHHTTHHHHTTSHHHHHHHHHHHHHHHHHTTSS-TT------HHHHHHHHHHHHHHHHHHHHHHHHHTHHHHHHHT---HHHHHHTTT--TTSS-HHHHHHHHHHHHHHHHHHHHHHHHHHHHHHHHHH-HHHHHHHHHHHHHHHHHHHHHHH-------S--

Organism: NCBI:txid1448308